Protein 6ZGX (pdb70)

GO terms:
  GO:0004335 galactokinase activity (F, EXP)
  GO:0005829 cytosol (C, TAS)
  GO:0004335 galactokinase activity (F, TAS)
  GO:0033499 galactose catabolic process via UDP-galactose, Leloir pathway (P, TAS)
  GO:0005515 protein binding (F, IPI)
  GO:0005524 ATP binding (F, IDA)
  GO:0005534 galactose binding (F, IDA)
  GO:0005737 cytoplasm (C, IDA)
  GO:0004335 galactokinase activity (F, IDA)
  GO:0070062 extracellular exosome (C, HDA)
  GO:0016020 membrane (C, HDA)
  GO:0006012 galactose metabolic process (P, IMP)

Sequence (1532 aa):
AALRQPQVAELLAEARRA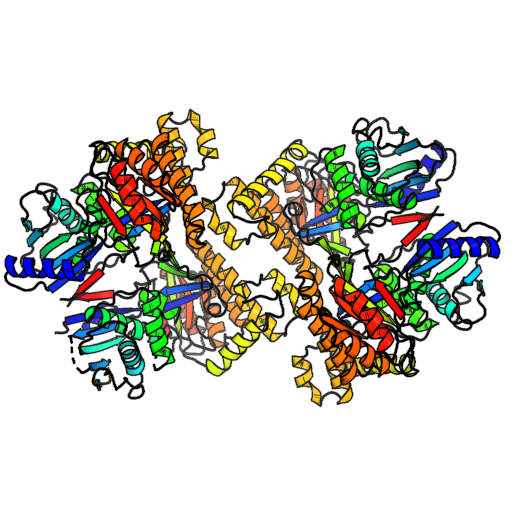FREEFGAEPELAVSAPGRVNLIGEHTDYNQGLVLPMALELMTVLVGSPRKDGLVSLLTTSEGADEPQRLQFPLPTAQRSLEPGTPRWANYVKGVIQYYPAAPLPGFSAVVVSSVPLGGGLSSSASLEVATYTFLQQLCPDSGTIAARAQVCQQAEHSFAGMPCGIMDQFISLMGQKGHALLIDCRSLETSLVPLSDPKLAVLITNSNVRHSLASSEYPVRRRQCEEVARALGAASLREVQLEELEAARDLVSKEGFRRARHVVGEIRRTAQAAAALRRGDYRAFGRLMVESHRSLRDDYEVSCPELDQLVEAALAVPGVYGSRMTGGGFGGCTVTLLEASAAPHAMRHIQEHYGGTATFYLSQAADGAKVLCLAALRQPQVAELLAEARRAFREEFGAEPELAVSAPGRVNLIGEHTDYNQGLVLPMALELMTVLVGSPRKDGLVSLLTTSEGADEPQRLQFPLPTAQRSLEPGTPRWANYVKGVIQYYPAAPLPGFSAVVVSSVPLGGGLSSSASLEVATYTFLQQLCPDSGTIAARAQVCQQAEHSFAGMPCGIMDQFISLMGQKGHALLIDCRSLETSLVPLSDPKLAVLITNSNVRHSLASSEYPVRRRQCEEVARALGAASLREVQLEELEAARDLVSKEGFRRARHVVGEIRRTAQAAAALRRGDYRAFGRLMVESHRSLRDDYEVSCPELDQLVEAALAVPGVYGSRMTGGGFGGCTVTLLEASAAPHAMRHIQEHYGGTATFYLSQAADGAKVLCLPQVAELLAEAEPELAVSAPGRVNLIGEHTDYNQGLVLPMALELMTVLVGSPLVSLLTTQRLQFPLPTAQRSLEPGTPRWANYVKGVIQYYPAAPLPGFSAVVVSSVPLGGGLSSSASLEVATYTFLQQLCPDSGTIAARAQVCQQAEHSFIMDQFISLMGQKGHALLIDCRSLETSLVPLSDPKLAVLITNSNVRHSLASSEYPVRRRQCEEVARALGAASLREVQLEELEAARDLVSKEGFRRARHVVGEIRRTAQAAAALRRGDYRAFGRLMVESHRSLRDDYEVSCPELDQLVEAALAVPGVYGSRMTGGGFGGCTVTLLEASAAPHAMRHIQEHYGGTATFYLSQAADGAKVLCLAALRQPQVAELLAEARRAFREEFGAEPELAVSAPGRVNLIGEHTDYNQGLVLPMALELMTVLVGSPRKDGLVSLLTTSEGADEPQRLQFPLPTAQRSLEPGTPRWANYVKGVIQYYPAAPLPGFSAVVVSSVPLGGGLSSSASLEVATYTFLQQLCPDSGTIAARAQVCQQAEHSFAGMPCGIMDQFISLMGQKGHALLIDCRSLETSLVPLSDPKLAVLITNSNVRHSLASSEYPVRRRQCEEVARALGAASLREVQLEELEAARDLVSKEGFRRARHVVGEIRRTAQAAAALRRGDYRAFGRLMVESHRSLRDDYEVSCPELDQLVEAALAVPGVYGSRMTGGGFGGCTVTLLEASAAPHAMRHIQEHYGGTATFYLSQAADGAKVLCL

InterPro domains:
  IPR000705 Galactokinase [PR00473] (36-54)
  IPR000705 Galactokinase [PR00473] (106-117)
  IPR000705 Galactokinase [PR00473] (124-142)
  IPR000705 Galactokinase [PR00473] (276-290)
  IPR000705 Galactokinase [TIGR00131] (16-375)
  IPR006203 GHMP kinase, ATP-binding, conserved site [PS00627] (133-144)
  IPR006204 GHMP kinase N-terminal domain [PF00288] (108-194)
  IPR006206 Mevalonate/galactokinase [PIRSF000530] (5-390)
  IPR013750 GHMP kinase, C-terminal domain [PF08544] (292-372)
  IPR014721 Small ribosomal subunit protein uS5 domain 2-type fold, subgroup [G3DSA:3.30.230.10] (2-217)
  IPR019539 Galactokinase, N-terminal domain [PF10509] (19-67)
  IPR019741 Galactokinase, conserved site [PS00106] (36-47)
  IPR020568 Ribosomal protein uS5 domain 2-type superfamily [SSF54211] (7-214)
  IPR036554 GHMP kinase, C-terminal domain superfamily [G3DSA:3.30.70.890] (218-382)
  IPR036554 GHMP kinase, C-terminal domain superfamily [SSF55060] (218-390)

Organism: Homo sapiens (NCBI:txid9606)

Nearest PDB structures (foldseek):
  6q8z-assembly1_A  TM=1.002E+00  e=1.277E-83  Homo sapiens
  6q91-assembly2_B  TM=9.942E-01  e=1.027E-79  Homo sapiens
  6q90-assembly3_C  TM=9.888E-01  e=6.904E-79  Homo sapiens
  6q90-assembly2_B  TM=9.934E-01  e=3.060E-78  Homo sapiens
  6zh0-assembly1_A  TM=9.926E-01  e=3.313E-77  Homo sapiens

Structure (mmCIF, N/CA/C/O backbone):
data_6ZGX
#
_entry.id   6ZGX
#
_cell.length_a   73.772
_cell.length_b   114.447
_cell.length_c   120.924
_cell.angle_alpha   90.000
_cell.angle_beta   100.550
_cell.angle_gamma   90.000
#
_symmetry.space_group_name_H-M   'P 1 21 1'
#
loop_
_entity.id
_entity.type
_entity.pdbx_description
1 polymer Galactokinase
2 non-polymer beta-D-galactopyranose
3 non-polymer "2-(1,3-benzoxazol-2-ylamino)spiro[1,6,7,8-tetrahydroquinazoline-4,1'-cyclohexane]-5-one"
4 non-polymer 1-[2-(2-oxidanylidenepyrrolidin-1-yl)ethyl]-3-phenyl-urea
5 water water
#
loop_
_atom_site.group_PDB
_atom_site.id
_atom_site.type_symbol
_atom_site.label_atom_id
_atom_site.label_alt_id
_atom_site.label_comp_id
_atom_site.label_asym_id
_atom_site.label_entity_id
_atom_site.label_seq_id
_atom_site.pdbx_PDB_ins_code
_atom_site.Cartn_x
_atom_site.Cartn_y
_atom_site.Cartn_z
_atom_site.occupancy
_atom_site.B_iso_or_equiv
_atom_site.auth_seq_id
_atom_site.auth_comp_id
_atom_site.auth_asym_id
_atom_site.auth_atom_id
_atom_site.pdbx_PDB_model_num
ATOM 1 N N . ALA A 1 9 ? 6.197 -38.647 -31.077 1.00 49.29 2 ALA A N 1
ATOM 2 C CA . ALA A 1 9 ? 7.017 -38.394 -32.296 1.00 50.80 2 ALA A CA 1
ATOM 3 C C . ALA A 1 9 ? 8.014 -37.264 -32.025 1.00 47.98 2 ALA A C 1
ATOM 4 O O . ALA A 1 9 ? 8.271 -36.882 -30.877 1.00 43.07 2 ALA A O 1
ATOM 6 N N . ALA A 1 10 ? 8.622 -36.785 -33.112 1.00 50.63 3 ALA A N 1
ATOM 7 C CA . ALA A 1 10 ? 9.603 -35.720 -33.031 1.00 56.46 3 ALA A CA 1
ATOM 8 C C . ALA A 1 10 ? 8.936 -34.352 -33.225 1.00 55.11 3 ALA A C 1
ATOM 9 O O . ALA A 1 10 ? 9.630 -33.336 -33.307 1.00 52.32 3 ALA A O 1
ATOM 11 N N . LEU A 1 11 ? 7.595 -34.325 -33.331 1.00 60.03 4 LEU A N 1
ATOM 12 C CA . LEU A 1 11 ? 6.859 -33.091 -33.613 1.00 56.45 4 LEU A CA 1
ATOM 13 C C . LEU A 1 11 ? 6.706 -32.262 -32.338 1.00 53.06 4 LEU A C 1
ATOM 14 O O . LEU A 1 11 ? 6.046 -32.693 -31.392 1.00 49.71 4 LEU A O 1
ATOM 19 N N . ARG A 1 12 ? 7.338 -31.078 -32.306 1.00 53.30 5 ARG A N 1
ATOM 20 C CA . ARG A 1 12 ? 7.186 -30.174 -31.168 1.00 55.95 5 ARG A CA 1
ATOM 21 C C . ARG A 1 12 ? 5.983 -29.270 -31.443 1.00 58.77 5 ARG A C 1
ATOM 22 O O . ARG A 1 12 ? 5.910 -28.637 -32.497 1.00 54.70 5 ARG A O 1
ATOM 24 N N . GLN A 1 13 ? 5.004 -29.291 -30.526 1.00 57.87 6 GLN A N 1
ATOM 25 C CA . GLN A 1 13 ? 3.861 -28.401 -30.608 1.00 58.91 6 GLN A CA 1
ATOM 26 C C . GLN A 1 13 ? 4.195 -27.045 -29.986 1.00 58.91 6 GLN A C 1
ATOM 27 O O . GLN A 1 13 ? 4.988 -26.958 -29.049 1.00 57.56 6 GLN A O 1
ATOM 33 N N . PRO A 1 14 ? 3.564 -25.940 -30.455 1.00 61.06 7 PRO A N 1
ATOM 34 C CA . PRO A 1 14 ? 3.907 -24.598 -29.983 1.00 52.25 7 PRO A CA 1
ATOM 35 C C . PRO A 1 14 ? 3.688 -24.315 -28.504 1.00 50.13 7 PRO A C 1
ATOM 36 O O . PRO A 1 14 ? 4.492 -23.611 -27.905 1.00 50.13 7 PRO A O 1
ATOM 40 N N . GLN A 1 15 ? 2.574 -24.796 -27.933 1.00 45.17 8 GLN A N 1
ATOM 41 C CA . GLN A 1 15 ? 2.250 -24.635 -26.519 1.00 45.83 8 GLN A CA 1
ATOM 42 C C . GLN A 1 15 ? 2.228 -23.154 -26.086 1.00 44.05 8 GLN A C 1
ATOM 43 O O . GLN A 1 15 ? 2.776 -22.783 -25.056 1.00 39.37 8 GLN A O 1
ATOM 45 N N . VAL A 1 16 ? 1.581 -22.299 -26.880 1.00 41.62 9 VAL A N 1
ATOM 46 C CA . VAL A 1 16 ? 1.715 -20.858 -26.713 1.00 39.30 9 VAL A CA 1
ATOM 47 C C . VAL A 1 16 ? 1.154 -20.426 -25.357 1.00 38.25 9 VAL A C 1
ATOM 48 O O . VAL A 1 16 ? 1.792 -19.683 -24.599 1.00 40.57 9 VAL A O 1
ATOM 52 N N . ALA A 1 17 ? -0.060 -20.888 -25.045 1.00 37.62 10 ALA A N 1
ATOM 53 C CA . ALA A 1 17 ? -0.737 -20.485 -23.815 1.00 39.95 10 ALA A CA 1
ATOM 54 C C . ALA A 1 17 ? 0.141 -20.848 -22.612 1.00 42.85 10 ALA A C 1
ATOM 55 O O . ALA A 1 17 ? 0.251 -20.084 -21.644 1.00 46.24 10 ALA A O 1
ATOM 57 N N . GLU A 1 18 ? 0.791 -22.011 -22.714 1.00 44.97 11 GLU A N 1
ATOM 58 C CA . GLU A 1 18 ? 1.609 -22.581 -21.655 1.00 52.07 11 GLU A CA 1
ATOM 59 C C . GLU A 1 18 ? 2.863 -21.736 -21.434 1.00 45.29 11 GLU A C 1
ATOM 60 O O . GLU A 1 18 ? 3.272 -21.557 -20.294 1.00 50.90 11 GLU A O 1
ATOM 66 N N . LEU A 1 19 ? 3.477 -21.244 -22.520 1.00 38.99 12 LEU A N 1
ATOM 67 C CA . LEU A 1 19 ? 4.667 -20.414 -22.458 1.00 35.85 12 LEU A CA 1
ATOM 68 C C . LEU A 1 19 ? 4.389 -19.157 -21.636 1.00 34.18 12 LEU A C 1
ATOM 69 O O . LEU A 1 19 ? 5.172 -18.786 -20.760 1.00 35.09 12 LEU A O 1
ATOM 74 N N . LEU A 1 20 ? 3.265 -18.502 -21.943 1.00 34.48 13 LEU A N 1
ATOM 75 C CA . LEU A 1 20 ? 2.856 -17.279 -21.271 1.00 34.77 13 LEU A CA 1
ATOM 76 C C . LEU A 1 20 ? 2.606 -17.550 -19.785 1.00 34.37 13 LEU A C 1
ATOM 77 O O . LEU A 1 20 ? 3.026 -16.774 -18.918 1.00 35.73 13 LEU A O 1
ATOM 82 N N . ALA A 1 21 ? 1.875 -18.639 -19.518 1.00 35.26 14 ALA A N 1
ATOM 83 C CA . ALA A 1 21 ? 1.573 -19.070 -18.160 1.00 39.67 14 ALA A CA 1
ATOM 84 C C . ALA A 1 21 ? 2.862 -19.327 -17.381 1.00 36.64 14 ALA A C 1
ATOM 85 O O . ALA A 1 21 ? 2.974 -18.881 -16.237 1.00 36.43 14 ALA A O 1
ATOM 87 N N . GLU A 1 22 ? 3.819 -20.032 -18.004 1.00 38.08 15 GLU A N 1
ATOM 88 C CA . GLU A 1 22 ? 5.114 -20.301 -17.401 1.00 37.49 15 GLU A CA 1
ATOM 89 C C . GLU A 1 22 ? 5.791 -18.989 -17.030 1.00 38.87 15 GLU A C 1
ATOM 90 O O . GLU A 1 22 ? 6.304 -18.864 -15.916 1.00 42.34 15 GLU A O 1
ATOM 96 N N . ALA A 1 23 ? 5.778 -18.015 -17.958 1.00 35.68 16 ALA A N 1
ATOM 97 C CA . ALA A 1 23 ? 6.464 -16.755 -17.728 1.00 31.52 16 ALA A CA 1
ATOM 98 C C . ALA A 1 23 ? 5.848 -16.023 -16.536 1.00 31.28 16 ALA A C 1
ATOM 99 O O . ALA A 1 23 ? 6.582 -15.444 -15.727 1.00 31.69 16 ALA A O 1
ATOM 101 N N . ARG A 1 24 ? 4.507 -16.067 -16.443 1.00 30.68 17 ARG A N 1
ATOM 102 C CA . ARG A 1 24 ? 3.785 -15.320 -15.417 1.00 34.27 17 ARG A CA 1
ATOM 103 C C . ARG A 1 24 ? 4.077 -15.874 -14.019 1.00 33.45 17 ARG A C 1
ATOM 104 O O . ARG A 1 24 ? 4.323 -15.116 -13.070 1.00 32.57 17 ARG A O 1
ATOM 112 N N . ARG A 1 25 ? 4.084 -17.207 -13.920 1.00 37.11 18 ARG A N 1
ATOM 113 C CA . ARG A 1 25 ? 4.321 -17.917 -12.668 1.00 36.58 18 ARG A CA 1
ATOM 114 C C . ARG A 1 25 ? 5.753 -17.658 -12.191 1.00 37.34 18 ARG A C 1
ATOM 115 O O . ARG A 1 25 ? 5.992 -17.412 -11.013 1.00 40.27 18 ARG A O 1
ATOM 117 N N . ALA A 1 26 ? 6.711 -17.709 -13.113 1.00 33.55 19 ALA A N 1
ATOM 118 C CA . ALA A 1 26 ? 8.103 -17.503 -12.757 1.00 31.29 19 ALA A CA 1
ATOM 119 C C . ALA A 1 26 ? 8.300 -16.066 -12.293 1.00 32.24 19 ALA A C 1
ATOM 120 O O . ALA A 1 26 ? 9.053 -15.839 -11.346 1.00 30.67 19 ALA A O 1
ATOM 122 N N . PHE A 1 27 ? 7.618 -15.105 -12.953 1.00 29.76 20 PHE A N 1
ATOM 123 C CA . PHE A 1 27 ? 7.755 -13.707 -12.563 1.00 29.78 20 PHE A CA 1
ATOM 124 C C . PHE A 1 27 ? 7.280 -13.488 -11.124 1.00 28.90 20 PHE A C 1
ATOM 125 O O . PHE A 1 27 ? 7.971 -12.811 -10.354 1.00 30.02 20 PHE A O 1
ATOM 133 N N . ARG A 1 28 ? 6.089 -14.029 -10.797 1.00 32.30 21 ARG A N 1
ATOM 134 C CA . ARG A 1 28 ? 5.484 -13.826 -9.485 1.00 33.89 21 ARG A CA 1
ATOM 135 C C . ARG A 1 28 ? 6.388 -14.434 -8.410 1.00 34.67 21 ARG A C 1
ATOM 136 O O . ARG A 1 28 ? 6.660 -13.785 -7.405 1.00 33.54 21 ARG A O 1
ATOM 138 N N . GLU A 1 29 ? 6.878 -15.659 -8.654 1.00 33.55 22 GLU A N 1
ATOM 139 C CA . GLU A 1 29 ? 7.780 -16.330 -7.729 1.00 33.31 22 GLU A CA 1
ATOM 140 C C . GLU A 1 29 ? 9.087 -15.543 -7.589 1.00 35.43 22 GLU A C 1
ATOM 141 O O . GLU A 1 29 ? 9.564 -15.353 -6.466 1.00 34.38 22 GLU A O 1
ATOM 143 N N . GLU A 1 30 ? 9.630 -15.023 -8.704 1.00 32.57 23 GLU A N 1
ATOM 144 C CA . GLU A 1 30 ? 10.928 -14.347 -8.682 1.00 31.07 23 GLU A CA 1
ATOM 145 C C . GLU A 1 30 ? 10.860 -12.967 -8.024 1.00 33.56 23 GLU A C 1
ATOM 146 O O . GLU A 1 30 ? 11.770 -12.597 -7.276 1.00 33.53 23 GLU A O 1
ATOM 152 N N . PHE A 1 31 ? 9.810 -12.181 -8.325 1.00 31.08 24 PHE A N 1
ATOM 153 C CA . PHE A 1 31 ? 9.829 -10.767 -7.967 1.00 35.44 24 PHE A CA 1
ATOM 154 C C . PHE A 1 31 ? 8.830 -10.423 -6.862 1.00 33.70 24 PHE A C 1
ATOM 155 O O . PHE A 1 31 ? 8.844 -9.301 -6.348 1.00 35.61 24 PHE A O 1
ATOM 163 N N . GLY A 1 32 ? 7.957 -11.381 -6.535 1.00 35.08 25 GLY A N 1
ATOM 164 C CA . GLY A 1 32 ? 7.034 -11.231 -5.417 1.00 36.79 25 GLY A CA 1
ATOM 165 C C . GLY A 1 32 ? 5.770 -10.441 -5.746 1.00 36.97 25 GLY A C 1
ATOM 166 O O . GLY A 1 32 ? 5.036 -10.078 -4.832 1.00 33.59 25 GLY A O 1
ATOM 167 N N . ALA A 1 33 ? 5.507 -10.201 -7.041 1.00 38.56 26 ALA A N 1
ATOM 168 C CA . ALA A 1 33 ? 4.245 -9.616 -7.484 1.00 38.89 26 ALA A CA 1
ATOM 169 C C . ALA A 1 33 ? 3.938 -10.021 -8.928 1.00 38.25 26 ALA A C 1
ATOM 170 O O . ALA A 1 33 ? 4.786 -10.586 -9.607 1.00 34.78 26 ALA A O 1
ATOM 172 N N . GLU A 1 34 ? 2.697 -9.781 -9.357 1.00 37.37 27 GLU A N 1
ATOM 173 C CA . GLU A 1 34 ? 2.251 -10.066 -10.709 1.00 38.47 27 GLU A CA 1
ATOM 174 C C . GLU A 1 34 ? 2.901 -9.082 -11.684 1.00 36.46 27 GLU A C 1
ATOM 175 O O . GLU A 1 34 ? 3.093 -7.915 -11.348 1.00 33.49 27 GLU A O 1
ATOM 181 N N . PRO A 1 35 ? 3.297 -9.538 -12.901 1.00 34.28 28 PRO A N 1
ATOM 182 C CA . PRO A 1 35 ? 3.825 -8.639 -13.922 1.00 33.84 28 PRO A CA 1
ATOM 183 C C . PRO A 1 35 ? 2.683 -7.796 -14.490 1.00 34.19 28 PRO A C 1
ATOM 184 O O . PRO A 1 35 ? 1.535 -8.234 -14.536 1.00 34.69 28 PRO A O 1
ATOM 188 N N . GLU A 1 36 ? 3.029 -6.588 -14.937 1.00 35.84 29 GLU A N 1
ATOM 189 C CA . GLU A 1 36 ? 2.079 -5.609 -15.445 1.00 38.52 29 GLU A CA 1
ATOM 190 C C . GLU A 1 36 ? 1.862 -5.773 -16.952 1.00 38.97 29 GLU A C 1
ATOM 191 O O . GLU A 1 36 ? 0.817 -5.354 -17.454 1.00 40.41 29 GLU A O 1
ATOM 197 N N . LEU A 1 37 ? 2.828 -6.378 -17.671 1.00 31.90 30 LEU A N 1
ATOM 198 C CA . LEU A 1 37 ? 2.585 -6.612 -19.088 1.00 34.01 30 LEU A CA 1
ATOM 199 C C . LEU A 1 37 ? 3.331 -7.815 -19.649 1.00 32.41 30 LEU A C 1
ATOM 200 O O . LEU A 1 37 ? 4.274 -8.333 -19.047 1.00 31.00 30 LEU A O 1
ATOM 205 N N . ALA A 1 38 ? 2.819 -8.267 -20.804 1.00 29.65 31 ALA A N 1
ATOM 206 C CA . ALA A 1 38 ? 3.412 -9.324 -21.603 1.00 29.40 31 ALA A CA 1
ATOM 207 C C . ALA A 1 38 ? 3.637 -8.824 -23.031 1.00 27.94 31 ALA A C 1
ATOM 208 O O . ALA A 1 38 ? 2.789 -8.116 -23.587 1.00 26.75 31 ALA A O 1
ATOM 210 N N . VAL A 1 39 ? 4.775 -9.214 -23.621 1.00 26.78 32 VAL A N 1
ATOM 211 C CA . VAL A 1 39 ? 4.984 -9.074 -25.060 1.00 24.86 32 VAL A CA 1
ATOM 212 C C . VAL A 1 39 ? 5.474 -10.406 -25.624 1.00 25.67 32 VAL A C 1
ATOM 213 O O . VAL A 1 39 ? 5.963 -11.254 -24.877 1.00 25.40 32 VAL A O 1
ATOM 217 N N . SER A 1 40 ? 5.356 -10.565 -26.947 1.00 24.38 33 SER A N 1
ATOM 218 C CA . SER A 1 40 ? 6.007 -11.670 -27.626 1.00 24.12 33 SER A CA 1
ATOM 219 C C . SER A 1 40 ? 6.530 -11.182 -28.972 1.00 25.38 33 SER A C 1
ATOM 220 O O . SER A 1 40 ? 6.043 -10.189 -29.504 1.00 24.19 33 SER A O 1
ATOM 223 N N . ALA A 1 41 ? 7.549 -11.876 -29.489 1.00 22.52 34 ALA A N 1
ATOM 224 C CA . ALA A 1 41 ? 8.017 -11.724 -30.852 1.00 23.90 34 ALA A CA 1
ATOM 225 C C . ALA A 1 41 ? 8.421 -13.111 -31.335 1.00 24.63 34 ALA A C 1
ATOM 226 O O . ALA A 1 41 ? 8.973 -13.897 -30.556 1.00 25.04 34 ALA A O 1
ATOM 228 N N . PRO A 1 42 ? 8.075 -13.481 -32.587 1.00 25.36 35 PRO A N 1
ATOM 229 C CA . PRO A 1 42 ? 8.285 -14.851 -33.062 1.00 23.34 35 PRO A CA 1
ATOM 230 C C . PRO A 1 42 ? 9.674 -15.060 -33.642 1.00 22.26 35 PRO A C 1
ATOM 231 O O . PRO A 1 42 ? 10.376 -14.112 -34.003 1.00 24.84 35 PRO A O 1
ATOM 235 N N . GLY A 1 43 ? 10.060 -16.343 -33.716 1.00 26.07 36 GLY A N 1
ATOM 236 C CA . GLY A 1 43 ? 11.114 -16.749 -34.625 1.00 23.09 36 GLY A CA 1
ATOM 237 C C . GLY A 1 43 ? 10.559 -16.785 -36.048 1.00 25.01 36 GLY A C 1
ATOM 238 O O . GLY A 1 43 ? 9.413 -16.398 -36.288 1.00 25.45 36 GLY A O 1
ATOM 239 N N . ARG A 1 44 ? 11.380 -17.257 -36.982 1.00 25.83 37 ARG A N 1
ATOM 240 C CA . ARG A 1 44 ? 11.010 -17.200 -38.387 1.00 28.16 37 ARG A CA 1
ATOM 241 C C . ARG A 1 44 ? 11.626 -18.371 -39.159 1.00 34.05 37 ARG A C 1
ATOM 242 O O . ARG A 1 44 ? 12.656 -18.910 -38.762 1.00 30.39 37 ARG A O 1
ATOM 250 N N . VAL A 1 45 ? 10.993 -18.705 -40.289 1.00 33.03 38 VAL A N 1
ATOM 251 C CA . VAL A 1 45 ? 11.598 -19.520 -41.333 1.00 33.61 38 VAL A CA 1
ATOM 252 C C . VAL A 1 45 ? 11.664 -18.684 -42.612 1.00 35.52 38 VAL A C 1
ATOM 253 O O . VAL A 1 45 ? 10.736 -17.938 -42.909 1.00 35.98 38 VAL A O 1
ATOM 257 N N . ASN A 1 46 ? 12.783 -18.756 -43.333 1.00 32.91 39 ASN A N 1
ATOM 258 C CA . ASN A 1 46 ? 12.911 -18.045 -44.599 1.00 36.85 39 ASN A CA 1
ATOM 259 C C . ASN A 1 46 ? 12.507 -19.014 -45.704 1.00 42.88 39 ASN A C 1
ATOM 260 O O . ASN A 1 46 ? 13.125 -20.067 -45.833 1.00 42.58 39 ASN A O 1
ATOM 265 N N . LEU A 1 47 ? 11.450 -18.698 -46.462 1.00 40.44 40 LEU A N 1
ATOM 266 C CA . LEU A 1 47 ? 10.955 -19.646 -47.454 1.00 41.31 40 LEU A CA 1
ATOM 267 C C . LEU A 1 47 ? 11.945 -19.728 -48.619 1.00 36.45 40 LEU A C 1
ATOM 268 O O . LEU A 1 47 ? 12.213 -20.812 -49.133 1.00 40.61 40 LEU A O 1
ATOM 273 N N . ILE A 1 48 ? 12.513 -18.576 -48.992 1.00 36.10 41 ILE A N 1
ATOM 274 C CA . ILE A 1 48 ? 13.505 -18.463 -50.047 1.00 37.27 41 ILE A CA 1
ATOM 275 C C . ILE A 1 48 ? 14.081 -17.059 -50.017 1.00 35.55 41 ILE A C 1
ATOM 276 O O . ILE A 1 48 ? 13.447 -16.148 -49.480 1.00 35.34 41 ILE A O 1
ATOM 281 N N . GLY A 1 49 ? 15.271 -16.881 -50.597 1.00 31.41 42 GLY A N 1
ATOM 282 C CA . GLY A 1 49 ? 15.960 -15.603 -50.577 1.00 32.06 42 GLY A CA 1
ATOM 283 C C . GLY A 1 49 ? 17.045 -15.623 -49.506 1.00 41.84 42 GLY A C 1
ATOM 284 O O . GLY A 1 49 ? 17.022 -14.827 -48.561 1.00 39.06 42 GLY A O 1
ATOM 285 N N . GLU A 1 50 ? 17.990 -16.565 -49.659 1.00 42.78 43 GLU A N 1
ATOM 286 C CA . GLU A 1 50 ? 19.003 -16.797 -48.634 1.00 41.28 43 GLU A CA 1
ATOM 287 C C . GLU A 1 50 ? 20.283 -16.051 -48.987 1.00 43.80 43 GLU A C 1
ATOM 288 O O . GLU A 1 50 ? 20.729 -16.074 -50.135 1.00 45.49 43 GLU A O 1
ATOM 294 N N . HIS A 1 51 ? 20.872 -15.391 -47.979 1.00 38.15 44 HIS A N 1
ATOM 295 C CA . HIS A 1 51 ? 22.089 -14.610 -48.118 1.00 39.94 44 HIS A CA 1
ATOM 296 C C . HIS A 1 51 ? 21.903 -13.476 -49.127 1.00 43.65 44 HIS A C 1
ATOM 297 O O . HIS A 1 51 ? 22.855 -13.075 -49.803 1.00 42.56 44 HIS A O 1
ATOM 304 N N . THR A 1 52 ? 20.675 -12.934 -49.179 1.00 44.81 45 THR A N 1
ATOM 305 C CA . THR A 1 52 ? 20.371 -11.798 -50.046 1.00 39.34 45 THR A CA 1
ATOM 306 C C . THR A 1 52 ? 20.170 -10.488 -49.270 1.00 41.24 45 THR A C 1
ATOM 307 O O . THR A 1 52 ? 20.418 -9.402 -49.809 1.00 37.74 45 THR A O 1
ATOM 311 N N . ASP A 1 53 ? 19.738 -10.585 -48.000 1.00 36.65 46 ASP A N 1
ATOM 312 C CA . ASP A 1 53 ? 19.340 -9.398 -47.249 1.00 33.59 46 ASP A CA 1
ATOM 313 C C . ASP A 1 53 ? 20.483 -8.388 -47.152 1.00 37.12 46 ASP A C 1
ATOM 314 O O . ASP A 1 53 ? 20.255 -7.199 -47.383 1.00 35.20 46 ASP A O 1
ATOM 319 N N . TYR A 1 54 ? 21.712 -8.848 -46.843 1.00 36.98 47 TYR A N 1
ATOM 320 C CA . TYR A 1 54 ? 22.839 -7.938 -46.684 1.00 36.54 47 TYR A CA 1
ATOM 321 C C . TYR A 1 54 ? 23.411 -7.515 -48.034 1.00 39.12 47 TYR A C 1
ATOM 322 O O . TYR A 1 54 ? 24.347 -6.721 -48.075 1.00 40.45 47 TYR A O 1
ATOM 331 N N . ASN A 1 55 ? 22.815 -8.017 -49.121 1.00 41.64 48 ASN A N 1
ATOM 332 C CA . ASN A 1 55 ? 23.173 -7.635 -50.485 1.00 46.66 48 ASN A CA 1
ATOM 333 C C . ASN A 1 55 ? 22.093 -6.726 -51.090 1.00 49.55 48 ASN A C 1
ATOM 334 O O . ASN A 1 55 ? 22.019 -6.578 -52.304 1.00 49.95 48 ASN A O 1
ATOM 339 N N . GLN A 1 56 ? 21.241 -6.146 -50.234 1.00 50.00 49 GLN A N 1
ATOM 340 C CA . GLN A 1 56 ? 20.123 -5.290 -50.616 1.00 44.49 49 GLN A CA 1
ATOM 341 C C . GLN A 1 56 ? 19.154 -6.034 -51.534 1.00 40.90 49 GLN A C 1
ATOM 342 O O . GLN A 1 56 ? 18.580 -5.437 -52.448 1.00 49.29 49 GLN A O 1
ATOM 348 N N . GLY A 1 57 ? 18.955 -7.331 -51.267 1.00 40.58 50 GLY A N 1
ATOM 349 C CA . GLY A 1 57 ? 18.186 -8.223 -52.119 1.00 36.34 50 GLY A CA 1
ATOM 350 C C . GLY A 1 57 ? 16.723 -8.338 -51.697 1.00 40.10 50 GLY A C 1
ATOM 351 O O . GLY A 1 57 ? 16.173 -7.413 -51.095 1.00 42.97 50 GLY A O 1
ATOM 352 N N . LEU A 1 58 ? 16.118 -9.484 -52.035 1.00 37.02 51 LEU A N 1
ATOM 353 C CA . LEU A 1 58 ? 14.750 -9.824 -51.688 1.00 38.35 51 LEU A CA 1
ATOM 354 C C . LEU A 1 58 ? 14.775 -11.057 -50.799 1.00 41.61 51 LEU A C 1
ATOM 355 O O . LEU A 1 58 ? 15.592 -11.949 -51.032 1.00 39.26 51 LEU A O 1
ATOM 360 N N . VAL A 1 59 ? 13.874 -11.104 -49.798 1.00 32.07 52 VAL A N 1
ATOM 361 C CA . VAL A 1 59 ? 13.743 -12.270 -48.933 1.00 31.55 52 VAL A CA 1
ATOM 362 C C . VAL A 1 59 ? 12.258 -12.561 -48.775 1.00 32.16 52 VAL A C 1
ATOM 363 O O . VAL A 1 59 ? 11.453 -11.637 -48.843 1.00 37.90 52 VAL A O 1
ATOM 367 N N . LEU A 1 60 ? 11.890 -13.820 -48.543 1.00 28.27 53 LEU A N 1
ATOM 368 C CA . LEU A 1 60 ? 10.498 -14.179 -48.353 1.00 29.87 53 LEU A CA 1
ATOM 369 C C . LEU A 1 60 ? 10.346 -15.035 -47.096 1.00 29.15 53 LEU A C 1
ATOM 370 O O . LEU A 1 60 ? 10.047 -16.219 -47.173 1.00 33.51 53 LEU A O 1
ATOM 375 N N . PRO A 1 61 ? 10.544 -14.461 -45.886 1.00 25.82 54 PRO A N 1
ATOM 376 C CA . PRO A 1 61 ? 10.273 -15.191 -44.643 1.00 26.28 54 PRO A CA 1
ATOM 377 C C . PRO A 1 61 ? 8.816 -15.256 -44.202 1.00 28.86 54 PRO A C 1
ATOM 378 O O . PRO A 1 61 ? 7.988 -14.509 -44.707 1.00 28.61 54 PRO A O 1
ATOM 382 N N . MET A 1 62 ? 8.503 -16.158 -43.262 1.00 29.18 55 MET A N 1
ATOM 383 C CA . MET A 1 62 ? 7.262 -16.112 -42.508 1.00 31.22 55 MET A CA 1
ATOM 384 C C . MET A 1 62 ? 7.546 -16.292 -41.009 1.00 32.41 55 MET A C 1
ATOM 385 O O . MET A 1 62 ? 8.489 -16.986 -40.631 1.00 31.69 55 MET A O 1
ATOM 390 N N . ALA A 1 63 ? 6.726 -15.659 -40.162 1.00 31.10 56 ALA A N 1
ATOM 391 C CA . ALA A 1 63 ? 6.879 -15.786 -38.721 1.00 29.85 56 ALA A CA 1
ATOM 392 C C . ALA A 1 63 ? 6.306 -17.116 -38.258 1.00 32.03 56 ALA A C 1
ATOM 393 O O . ALA A 1 63 ? 5.363 -17.629 -38.859 1.00 32.39 56 ALA A O 1
ATOM 395 N N . LEU A 1 64 ? 6.873 -17.655 -37.166 1.00 30.22 57 LEU A N 1
ATOM 396 C CA . LEU A 1 64 ? 6.467 -18.941 -36.607 1.00 32.48 57 LEU A CA 1
ATOM 397 C C . LEU A 1 64 ? 5.687 -18.726 -35.320 1.00 31.74 57 LEU A C 1
ATOM 398 O O . LEU A 1 64 ? 5.774 -17.661 -34.717 1.00 33.89 57 LEU A O 1
ATOM 403 N N . GLU A 1 65 ? 4.965 -19.766 -34.879 1.00 32.59 58 GLU A N 1
ATOM 404 C CA . GLU A 1 65 ? 4.312 -19.763 -33.578 1.00 36.50 58 GLU A CA 1
ATOM 405 C C . GLU A 1 65 ? 5.326 -20.078 -32.470 1.00 35.45 58 GLU A C 1
ATOM 406 O O . GLU A 1 65 ? 4.974 -20.031 -31.289 1.00 31.83 58 GLU A O 1
ATOM 412 N N . LEU A 1 66 ? 6.578 -20.380 -32.841 1.00 30.60 59 LEU A N 1
ATOM 413 C CA . LEU A 1 66 ? 7.662 -20.403 -31.870 1.00 31.93 59 LEU A CA 1
ATOM 414 C C . LEU A 1 66 ? 8.044 -18.955 -31.588 1.00 29.10 59 LEU A C 1
ATOM 415 O O . LEU A 1 66 ? 8.212 -18.174 -32.516 1.00 26.52 59 LEU A O 1
ATOM 420 N N . MET A 1 67 ? 8.167 -18.613 -30.298 1.00 29.40 60 MET A N 1
ATOM 421 C CA . MET A 1 67 ? 8.290 -17.211 -29.949 1.00 29.50 60 MET A CA 1
ATOM 422 C C . MET A 1 67 ? 9.017 -17.047 -28.613 1.00 28.10 60 MET A C 1
ATOM 423 O O . MET A 1 67 ? 9.157 -17.981 -27.825 1.00 27.37 60 MET A O 1
ATOM 428 N N . THR A 1 68 ? 9.487 -15.817 -28.398 1.00 26.21 61 THR A N 1
ATOM 429 C CA . THR A 1 68 ? 10.043 -15.366 -27.135 1.00 25.81 61 THR A CA 1
ATOM 430 C C . THR A 1 68 ? 9.019 -14.439 -26.486 1.00 25.71 61 THR A C 1
ATOM 431 O O . THR A 1 68 ? 8.468 -13.559 -27.157 1.00 21.43 61 THR A O 1
ATOM 435 N N . VAL A 1 69 ? 8.753 -14.675 -25.186 1.00 25.78 62 VAL A N 1
ATOM 436 C CA . VAL A 1 69 ? 7.821 -13.863 -24.414 1.00 26.73 62 VAL A CA 1
ATOM 437 C C . VAL A 1 69 ? 8.600 -13.175 -23.292 1.00 29.12 62 VAL A C 1
ATOM 438 O O . VAL A 1 69 ? 9.410 -13.816 -22.612 1.00 28.81 62 VAL A O 1
ATOM 442 N N . LEU A 1 70 ? 8.398 -11.860 -23.155 1.00 27.63 63 LEU A N 1
ATOM 443 C CA . LEU A 1 70 ? 8.810 -11.125 -21.970 1.00 26.81 63 LEU A CA 1
ATOM 444 C C . LEU A 1 70 ? 7.549 -10.776 -21.194 1.00 30.12 63 LEU A C 1
ATOM 445 O O . LEU A 1 70 ? 6.573 -10.328 -21.786 1.00 28.09 63 LEU A O 1
ATOM 450 N N . VAL A 1 71 ? 7.588 -11.026 -19.881 1.00 28.90 64 VAL A N 1
ATOM 451 C CA . VAL A 1 71 ? 6.582 -10.564 -18.938 1.00 31.82 64 VAL A CA 1
ATOM 452 C C . VAL A 1 71 ? 7.317 -9.733 -17.888 1.00 33.57 64 VAL A C 1
ATOM 453 O O . VAL A 1 71 ? 8.416 -10.099 -17.474 1.00 30.12 64 VAL A O 1
ATOM 457 N N . GLY A 1 72 ? 6.780 -8.559 -17.545 1.00 27.84 65 GLY A N 1
ATOM 458 C CA . GLY A 1 72 ? 7.544 -7.656 -16.690 1.00 30.62 65 GLY A CA 1
ATOM 459 C C . GLY A 1 72 ? 6.762 -6.433 -16.202 1.00 27.85 65 GLY A C 1
ATOM 460 O O . GLY A 1 72 ? 5.575 -6.285 -16.478 1.00 28.03 65 GLY A O 1
ATOM 461 N N . SER A 1 73 ? 7.491 -5.539 -15.526 1.00 29.53 66 SER A N 1
ATOM 462 C CA . SER A 1 73 ? 6.962 -4.372 -14.833 1.00 26.54 66 SER A CA 1
ATOM 463 C C . SER A 1 73 ? 8.044 -3.305 -14.796 1.00 27.83 66 SER A C 1
ATOM 464 O O . SER A 1 73 ? 9.221 -3.623 -14.660 1.00 28.20 66 SER A O 1
ATOM 467 N N . PRO A 1 74 ? 7.684 -2.006 -14.907 1.00 27.36 67 PRO A N 1
ATOM 468 C CA . PRO A 1 74 ? 8.641 -0.917 -14.734 1.00 27.47 67 PRO A CA 1
ATOM 469 C C . PRO A 1 74 ? 9.109 -0.880 -13.280 1.00 30.14 67 PRO A C 1
ATOM 470 O O . PRO A 1 74 ? 8.417 -1.391 -12.405 1.00 28.87 67 PRO A O 1
ATOM 474 N N . ARG A 1 75 ? 10.299 -0.314 -13.053 1.00 31.12 68 ARG A N 1
ATOM 475 C CA . ARG A 1 75 ? 10.840 -0.081 -11.722 1.00 34.85 68 ARG A CA 1
ATOM 476 C C . ARG A 1 75 ? 11.068 1.419 -11.550 1.00 37.24 68 ARG A C 1
ATOM 477 O O . ARG A 1 75 ? 11.057 2.161 -12.540 1.00 35.52 68 ARG A O 1
ATOM 485 N N . LYS A 1 76 ? 11.349 1.836 -10.301 1.00 38.19 69 LYS A N 1
ATOM 486 C CA . LYS A 1 76 ? 11.522 3.244 -9.976 1.00 39.21 69 LYS A CA 1
ATOM 487 C C . LYS A 1 76 ? 12.998 3.580 -9.778 1.00 38.47 69 LYS A C 1
ATOM 488 O O . LYS A 1 76 ? 13.337 4.756 -9.630 1.00 41.34 69 LYS A O 1
ATOM 490 N N . ASP A 1 77 ? 13.868 2.553 -9.810 1.00 34.47 70 ASP A N 1
ATOM 491 C CA . ASP A 1 77 ? 15.240 2.705 -9.337 1.00 33.99 70 ASP A CA 1
ATOM 492 C C . ASP A 1 77 ? 16.267 2.726 -10.467 1.00 33.22 70 ASP A C 1
ATOM 493 O O . ASP A 1 77 ? 17.463 2.693 -10.194 1.00 35.95 70 ASP A O 1
ATOM 498 N N . GLY A 1 78 ? 15.809 2.718 -11.731 1.00 35.94 71 GLY A N 1
ATOM 499 C CA . GLY A 1 78 ? 16.712 2.868 -12.865 1.00 34.31 71 GLY A CA 1
ATOM 500 C C . GLY A 1 78 ? 17.590 1.638 -13.124 1.00 38.55 71 GLY A C 1
ATOM 501 O O . GLY A 1 78 ? 18.622 1.739 -13.797 1.00 39.06 71 GLY A O 1
ATOM 502 N N . LEU A 1 79 ? 17.195 0.484 -12.562 1.00 34.20 72 LEU A N 1
ATOM 503 C CA . LEU A 1 79 ? 17.971 -0.714 -12.818 1.00 32.42 72 LEU A CA 1
ATOM 504 C C . LEU A 1 79 ? 17.125 -1.770 -13.536 1.00 29.34 72 LEU A C 1
ATOM 505 O O . LEU A 1 79 ? 15.886 -1.725 -13.541 1.00 26.53 72 LEU A O 1
ATOM 510 N N . VAL A 1 80 ? 17.818 -2.664 -14.255 1.00 27.34 73 VAL A N 1
ATOM 511 C CA . VAL A 1 80 ? 17.180 -3.722 -15.020 1.00 25.94 73 VAL A CA 1
ATOM 512 C C . VAL A 1 80 ? 17.471 -5.064 -14.350 1.00 24.73 73 VAL A C 1
ATOM 513 O O . VAL A 1 80 ? 18.624 -5.406 -14.138 1.00 25.60 73 VAL A O 1
ATOM 517 N N . SER A 1 81 ? 16.412 -5.829 -14.073 1.00 25.39 74 SER A N 1
ATOM 518 C CA . SER A 1 81 ? 16.547 -7.129 -13.440 1.00 26.22 74 SER A CA 1
ATOM 519 C C . SER A 1 81 ? 15.863 -8.215 -14.272 1.00 25.74 74 SER A C 1
ATOM 520 O O . SER A 1 81 ? 14.647 -8.177 -14.443 1.00 26.78 74 SER A O 1
ATOM 523 N N . LEU A 1 82 ? 16.656 -9.199 -14.731 1.00 26.04 75 LEU A N 1
ATOM 524 C CA . LEU A 1 82 ? 16.174 -10.220 -15.653 1.00 25.66 75 LEU A CA 1
ATOM 525 C C . LEU A 1 82 ? 16.328 -11.608 -15.047 1.00 26.51 75 LEU A C 1
ATOM 526 O O . LEU A 1 82 ? 17.313 -11.878 -14.361 1.00 26.72 75 LEU A O 1
ATOM 531 N N . LEU A 1 83 ? 15.375 -12.480 -15.404 1.00 27.40 76 LEU A N 1
ATOM 532 C CA . LEU A 1 83 ? 15.475 -13.927 -15.247 1.00 27.70 76 LEU A CA 1
ATOM 533 C C . LEU A 1 83 ? 15.026 -14.562 -16.562 1.00 27.43 76 LEU A C 1
ATOM 534 O O . LEU A 1 83 ? 14.021 -14.137 -17.133 1.00 28.22 76 LEU A O 1
ATOM 539 N N . THR A 1 84 ? 15.788 -15.557 -17.039 1.00 27.46 77 THR A N 1
ATOM 540 C CA . THR A 1 84 ? 15.344 -16.418 -18.130 1.00 29.05 77 THR A CA 1
ATOM 541 C C . THR A 1 84 ? 15.150 -17.837 -17.601 1.00 34.79 77 THR A C 1
ATOM 542 O O . THR A 1 84 ? 15.899 -18.273 -16.726 1.00 36.49 77 THR A O 1
ATOM 546 N N . THR A 1 85 ? 14.120 -18.515 -18.109 1.00 34.62 78 THR A N 1
ATOM 547 C CA . THR A 1 85 ? 13.865 -19.905 -17.752 1.00 40.92 78 THR A CA 1
ATOM 548 C C . THR A 1 85 ? 14.181 -20.807 -18.938 1.00 42.66 78 THR A C 1
ATOM 549 O O . THR A 1 85 ? 13.936 -22.008 -18.870 1.00 56.43 78 THR A O 1
ATOM 553 N N . SER A 1 86 ? 14.748 -20.243 -20.008 1.00 42.07 79 SER A N 1
ATOM 554 C CA . SER A 1 86 ? 15.083 -21.048 -21.172 1.00 51.43 79 SER A CA 1
ATOM 555 C C . SER A 1 86 ? 16.188 -22.051 -20.828 1.00 53.83 79 SER A C 1
ATOM 556 O O . SER A 1 86 ? 17.320 -21.640 -20.560 1.00 57.86 79 SER A O 1
ATOM 559 N N . GLU A 1 87 ? 15.835 -23.352 -20.774 1.00 59.00 80 GLU A N 1
ATOM 560 C CA . GLU A 1 87 ? 16.831 -24.415 -20.815 1.00 56.07 80 GLU A CA 1
ATOM 561 C C . GLU A 1 87 ? 17.598 -24.199 -22.121 1.00 55.69 80 GLU A C 1
ATOM 562 O O . GLU A 1 87 ? 16.994 -24.009 -23.17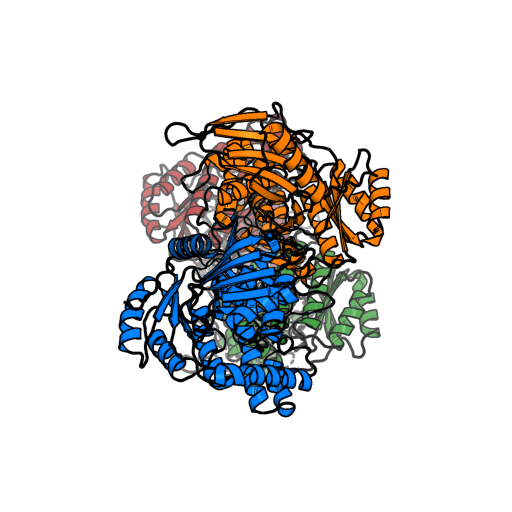7 1.00 60.73 80 GLU A O 1
ATOM 564 N N . GLY A 1 88 ? 18.923 -24.102 -22.023 1.00 50.25 81 GLY A N 1
ATOM 565 C CA . GLY A 1 88 ? 19.732 -23.774 -23.186 1.00 41.18 81 GLY A CA 1
ATOM 566 C C . GLY A 1 88 ? 20.474 -22.459 -22.999 1.00 39.17 81 GLY A C 1
ATOM 567 O O . GLY A 1 88 ? 21.589 -22.298 -23.494 1.00 37.85 81 GLY A O 1
ATOM 568 N N . ALA A 1 89 ? 19.848 -21.521 -22.275 1.00 37.90 82 ALA A N 1
ATOM 569 C CA . ALA A 1 89 ? 20.500 -20.255 -21.956 1.00 35.70 82 ALA A CA 1
ATOM 570 C C . ALA A 1 89 ? 21.765 -20.534 -21.137 1.00 34.96 82 ALA A C 1
ATOM 571 O O . ALA A 1 89 ? 21.767 -21.444 -20.319 1.00 36.96 82 ALA A O 1
ATOM 573 N N . ASP A 1 90 ? 22.833 -19.757 -21.348 1.00 33.81 83 ASP A N 1
ATOM 574 C CA . ASP A 1 90 ? 24.051 -19.916 -20.556 1.00 37.07 83 ASP A CA 1
ATOM 575 C C . ASP A 1 90 ? 23.870 -19.338 -19.142 1.00 38.94 83 ASP A C 1
ATOM 576 O O . ASP A 1 90 ? 22.983 -18.515 -18.898 1.00 34.56 83 ASP A O 1
ATOM 581 N N . GLU A 1 91 ? 24.729 -19.786 -18.217 1.00 37.87 84 GLU A N 1
ATOM 582 C CA . GLU A 1 91 ? 24.687 -19.403 -16.816 1.00 36.63 84 GLU A CA 1
ATOM 583 C C . GLU A 1 91 ? 25.339 -18.031 -16.628 1.00 33.11 84 GLU A C 1
ATOM 584 O O . GLU A 1 91 ? 26.257 -17.669 -17.361 1.00 33.60 84 GLU A O 1
ATOM 586 N N . PRO A 1 92 ? 24.889 -17.195 -15.657 1.00 30.18 85 PRO A N 1
ATOM 587 C CA . PRO A 1 92 ? 23.704 -17.463 -14.840 1.00 30.04 85 PRO A CA 1
ATOM 588 C C . PRO A 1 92 ? 22.396 -17.148 -15.563 1.00 31.10 85 PRO A C 1
ATOM 589 O O . PRO A 1 92 ? 22.394 -16.436 -16.564 1.00 34.29 85 PRO A O 1
ATOM 593 N N . GLN A 1 93 ? 21.276 -17.623 -15.014 1.00 29.15 86 GLN A N 1
ATOM 594 C CA . GLN A 1 93 ? 19.974 -17.401 -15.624 1.00 32.14 86 GLN A CA 1
ATOM 595 C C . GLN A 1 93 ? 19.380 -16.063 -15.171 1.00 30.70 86 GLN A C 1
ATOM 596 O O . GLN A 1 93 ? 18.252 -15.710 -15.535 1.00 27.22 86 GLN A O 1
ATOM 602 N N . ARG A 1 94 ? 20.163 -15.292 -14.400 1.00 28.48 87 ARG A N 1
ATOM 603 C CA . ARG A 1 94 ? 19.738 -13.987 -13.912 1.00 27.92 87 ARG A CA 1
ATOM 604 C C . ARG A 1 94 ? 20.840 -12.974 -14.167 1.00 28.56 87 ARG A C 1
ATOM 605 O O . ARG A 1 94 ? 22.014 -13.334 -14.126 1.00 29.17 87 ARG A O 1
ATOM 613 N N . LEU A 1 95 ? 20.441 -11.722 -14.432 1.00 28.40 88 LEU A N 1
ATOM 614 C CA . LEU A 1 95 ? 21.387 -10.611 -14.522 1.00 29.02 88 LEU A CA 1
ATOM 615 C C . LEU A 1 95 ? 20.674 -9.316 -14.135 1.00 28.89 88 LEU A C 1
ATOM 616 O O . LEU A 1 95 ? 19.498 -9.120 -14.448 1.00 28.22 88 LEU A O 1
ATOM 621 N N . GLN A 1 96 ? 21.409 -8.429 -13.455 1.00 26.04 89 GLN A N 1
ATOM 622 C CA . GLN A 1 96 ? 20.916 -7.100 -13.147 1.00 27.73 89 GLN A CA 1
ATOM 623 C C . GLN A 1 96 ? 22.013 -6.117 -13.516 1.00 27.85 89 GLN A C 1
ATOM 624 O O . GLN A 1 96 ? 23.199 -6.408 -13.382 1.00 31.30 89 GLN A O 1
ATOM 630 N N . PHE A 1 97 ? 21.584 -4.957 -14.002 1.00 27.06 90 PHE A N 1
ATOM 631 C CA . PHE A 1 97 ? 22.508 -3.903 -14.393 1.00 28.44 90 PHE A CA 1
ATOM 632 C C . PHE A 1 97 ? 21.756 -2.587 -14.314 1.00 26.74 90 PHE A C 1
ATOM 633 O O . PHE A 1 97 ? 20.531 -2.579 -14.467 1.00 27.39 90 PHE A O 1
ATOM 641 N N . PRO A 1 98 ? 22.449 -1.458 -14.065 1.00 29.42 91 PRO A N 1
ATOM 642 C CA . PRO A 1 98 ? 21.798 -0.150 -14.162 1.00 33.48 91 PRO A CA 1
ATOM 643 C C . PRO A 1 98 ? 21.559 0.180 -15.640 1.00 34.78 91 PRO A C 1
ATOM 644 O O . PRO A 1 98 ? 22.315 -0.278 -16.510 1.00 31.77 91 PRO A O 1
ATOM 648 N N . LEU A 1 99 ? 20.515 0.980 -15.917 1.00 34.01 92 LEU A N 1
ATOM 649 C CA . LEU A 1 99 ? 20.287 1.516 -17.253 1.00 34.65 92 LEU A CA 1
ATOM 650 C C . LEU A 1 99 ? 21.558 2.223 -17.709 1.00 35.92 92 LEU A C 1
ATOM 651 O O . LEU A 1 99 ? 22.270 2.824 -16.898 1.00 34.32 92 LEU A O 1
ATOM 656 N N . PRO A 1 100 ? 21.890 2.201 -19.023 1.00 36.15 93 PRO A N 1
ATOM 657 C CA . PRO A 1 100 ? 23.006 2.992 -19.527 1.00 37.66 93 PRO A CA 1
ATOM 658 C C . PRO A 1 100 ? 22.692 4.481 -19.357 1.00 39.50 93 PRO A C 1
ATOM 659 O O . PRO A 1 100 ? 21.527 4.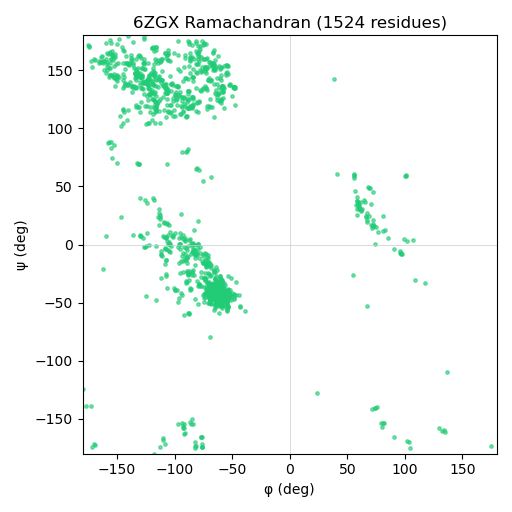889 -19.326 1.00 41.44 93 PRO A O 1
ATOM 663 N N . THR A 1 101 ? 23.754 5.272 -19.174 1.00 42.57 94 THR A N 1
ATOM 664 C CA . THR A 1 101 ? 23.674 6.720 -19.115 1.00 49.01 94 THR A CA 1
ATOM 665 C C . THR A 1 101 ? 24.663 7.273 -20.132 1.00 53.80 94 THR A C 1
ATOM 666 O O . THR A 1 101 ? 25.413 6.510 -20.746 1.00 53.56 94 THR A O 1
ATOM 670 N N . ALA A 1 102 ? 24.687 8.609 -20.260 1.00 58.42 95 ALA A N 1
ATOM 671 C CA . ALA A 1 102 ? 25.727 9.312 -20.995 1.00 63.30 95 ALA A CA 1
ATOM 672 C C . ALA A 1 102 ? 27.089 9.010 -20.371 1.00 62.65 95 ALA A C 1
ATOM 673 O O . ALA A 1 102 ? 28.083 8.907 -21.084 1.00 66.38 95 ALA A O 1
ATOM 675 N N . GLN A 1 103 ? 27.097 8.855 -19.042 1.00 68.99 96 GLN A N 1
ATOM 676 C CA . GLN A 1 103 ? 28.292 8.553 -18.275 1.00 71.54 96 GLN A CA 1
ATOM 677 C C . GLN A 1 103 ? 28.761 7.113 -18.507 1.00 68.29 96 GLN A C 1
ATOM 678 O O . GLN A 1 103 ? 29.962 6.888 -18.654 1.00 71.50 96 GLN A O 1
ATOM 680 N N . ARG A 1 104 ? 27.836 6.145 -18.548 1.00 60.71 97 ARG A N 1
ATOM 681 C CA . ARG A 1 104 ? 28.197 4.731 -18.557 1.00 49.62 97 ARG A CA 1
ATOM 682 C C . ARG A 1 104 ? 27.297 3.929 -19.506 1.00 51.85 97 ARG A C 1
ATOM 683 O O . ARG A 1 104 ? 26.087 3.862 -19.317 1.00 51.51 97 ARG A O 1
ATOM 685 N N . SER A 1 105 ? 27.906 3.367 -20.559 1.00 49.12 98 SER A N 1
ATOM 686 C CA . SER A 1 105 ? 27.227 2.513 -21.528 1.00 47.73 98 SER A CA 1
ATOM 687 C C . SER A 1 105 ? 27.246 1.065 -21.043 1.00 47.66 98 SER A C 1
ATOM 688 O O . SER A 1 105 ? 28.136 0.691 -20.280 1.00 47.91 98 SER A O 1
ATOM 691 N N . LEU A 1 106 ? 26.261 0.262 -21.482 1.00 39.95 99 LEU A N 1
ATOM 692 C CA . LEU A 1 106 ? 26.291 -1.177 -21.259 1.00 34.84 99 LEU A CA 1
ATOM 693 C C . LEU A 1 106 ? 27.395 -1.774 -22.125 1.00 36.72 99 LEU A C 1
ATOM 694 O O . LEU A 1 106 ? 27.778 -1.184 -23.133 1.00 36.61 99 LEU A O 1
ATOM 699 N N . GLU A 1 107 ? 27.902 -2.950 -21.734 1.00 33.30 100 GLU A N 1
ATOM 700 C CA . GLU A 1 107 ? 28.914 -3.644 -22.518 1.00 34.97 100 GLU A CA 1
ATOM 701 C C . GLU A 1 107 ? 28.504 -5.108 -22.641 1.00 32.92 100 GLU A C 1
ATOM 702 O O . GLU A 1 107 ? 27.915 -5.663 -21.718 1.00 33.48 100 GLU A O 1
ATOM 704 N N . PRO A 1 108 ? 28.806 -5.794 -23.767 1.00 36.22 101 PRO A N 1
ATOM 705 C CA . PRO A 1 108 ? 28.512 -7.222 -23.878 1.00 34.68 101 PRO A CA 1
ATOM 706 C C . PRO A 1 108 ? 29.380 -8.004 -22.895 1.00 36.04 101 PRO A C 1
ATOM 707 O O . PRO A 1 108 ? 30.451 -7.540 -22.521 1.00 36.17 101 PRO A O 1
ATOM 711 N N . GLY A 1 109 ? 28.899 -9.176 -22.473 1.00 35.48 102 GLY A N 1
ATOM 712 C CA . GLY A 1 109 ? 29.724 -10.117 -21.732 1.00 42.06 102 GLY A CA 1
ATOM 713 C C . GLY A 1 109 ? 28.940 -11.372 -21.380 1.00 44.04 102 GLY A C 1
ATOM 714 O O . GLY A 1 109 ? 28.364 -11.984 -22.272 1.00 45.86 102 GLY A O 1
ATOM 715 N N . THR A 1 110 ? 28.895 -11.686 -20.075 1.00 44.44 103 THR A N 1
ATOM 716 C CA . THR A 1 110 ? 28.350 -12.920 -19.535 1.00 42.41 103 THR A CA 1
ATOM 717 C C . THR A 1 110 ? 27.134 -12.593 -18.677 1.00 40.09 103 THR A C 1
ATOM 718 O O . THR A 1 110 ? 27.160 -11.642 -17.898 1.00 41.21 103 THR A O 1
ATOM 722 N N . PRO A 1 111 ? 26.024 -13.361 -18.793 1.00 35.56 104 PRO A N 1
ATOM 723 C CA . PRO A 1 111 ? 25.868 -14.405 -19.816 1.00 34.24 104 PRO A CA 1
ATOM 724 C C . PRO A 1 111 ? 25.502 -13.847 -21.200 1.00 34.33 104 PRO A C 1
ATOM 725 O O . PRO A 1 111 ? 25.060 -12.699 -21.303 1.00 30.57 104 PRO A O 1
ATOM 729 N N . ARG A 1 112 ? 25.700 -14.661 -22.252 1.00 34.83 105 ARG A N 1
ATOM 730 C CA . ARG A 1 112 ? 25.501 -14.265 -23.643 1.00 33.75 105 ARG A CA 1
ATOM 731 C C . ARG A 1 112 ? 24.046 -13.886 -23.939 1.00 31.85 105 ARG A C 1
ATOM 732 O O . ARG A 1 112 ? 23.809 -12.935 -24.664 1.00 34.37 105 ARG A O 1
ATOM 740 N N . TRP A 1 113 ? 23.092 -14.617 -23.369 1.00 30.50 106 TRP A N 1
ATOM 741 C CA . TRP A 1 113 ? 21.684 -14.390 -23.652 1.00 31.18 106 TRP A CA 1
ATOM 742 C C . TRP A 1 113 ? 21.310 -12.952 -23.303 1.00 35.55 106 TRP A C 1
ATOM 743 O O . TRP A 1 113 ? 20.500 -12.338 -23.998 1.00 32.23 106 TRP A O 1
ATOM 754 N N . ALA A 1 114 ? 21.920 -12.401 -22.239 1.00 32.94 107 ALA A N 1
ATOM 755 C CA . ALA A 1 114 ? 21.559 -11.063 -21.788 1.00 31.39 107 ALA A CA 1
ATOM 756 C C . ALA A 1 114 ? 22.076 -9.978 -22.738 1.00 28.55 107 ALA A C 1
ATOM 757 O O . ALA A 1 114 ? 21.577 -8.850 -22.706 1.00 27.06 107 ALA A O 1
ATOM 759 N N . ASN A 1 115 ? 23.069 -10.324 -23.569 1.00 25.99 108 ASN A N 1
ATOM 760 C CA . ASN A 1 115 ? 23.686 -9.359 -24.475 1.00 28.82 108 ASN A CA 1
ATOM 761 C C . ASN A 1 115 ? 22.650 -8.807 -25.458 1.00 28.32 108 ASN A C 1
ATOM 762 O O . ASN A 1 115 ? 22.740 -7.652 -25.863 1.00 25.85 108 ASN A O 1
ATOM 767 N N . TYR A 1 116 ? 21.673 -9.646 -25.826 1.00 27.87 109 TYR A N 1
ATOM 768 C CA . TYR A 1 116 ? 20.644 -9.279 -26.786 1.00 29.07 109 TYR A CA 1
ATOM 769 C C . TYR A 1 116 ? 19.748 -8.206 -26.174 1.00 29.40 109 TYR A C 1
ATOM 770 O O . TYR A 1 116 ? 19.423 -7.220 -26.836 1.00 30.21 109 TYR A O 1
ATOM 779 N N . VAL A 1 117 ? 19.386 -8.401 -24.900 1.00 29.26 110 VAL A N 1
ATOM 780 C CA . VAL A 1 117 ? 18.564 -7.447 -24.176 1.00 28.56 110 VAL A CA 1
ATOM 781 C C . VAL A 1 117 ? 19.337 -6.143 -23.967 1.00 28.87 110 VAL A C 1
ATOM 782 O O . VAL A 1 117 ? 18.795 -5.060 -24.206 1.00 26.74 110 VAL A O 1
ATOM 786 N N . LYS A 1 118 ? 20.597 -6.259 -23.512 1.00 24.74 111 LYS A N 1
ATOM 787 C CA . LYS A 1 118 ? 21.416 -5.093 -23.226 1.00 29.93 111 LYS A CA 1
ATOM 788 C C . LYS A 1 118 ? 21.608 -4.263 -24.492 1.00 29.41 111 LYS A C 1
ATOM 789 O O . LYS A 1 118 ? 21.559 -3.029 -24.438 1.00 30.08 111 LYS A O 1
ATOM 795 N N . GLY A 1 119 ? 21.848 -4.954 -25.617 1.00 28.17 112 GLY A N 1
ATOM 796 C CA . GLY A 1 119 ? 22.081 -4.276 -26.874 1.00 26.64 112 GLY A CA 1
ATOM 797 C C . GLY A 1 119 ? 20.887 -3.421 -27.286 1.00 26.37 112 GLY A C 1
ATOM 798 O O . GLY A 1 119 ? 21.048 -2.283 -27.706 1.00 27.53 112 GLY A O 1
ATOM 799 N N . VAL A 1 120 ? 19.685 -3.985 -27.160 1.00 23.73 113 VAL A N 1
ATOM 800 C CA . VAL A 1 120 ? 18.472 -3.274 -27.552 1.00 23.82 113 VAL A CA 1
ATOM 801 C C . VAL A 1 120 ? 18.254 -2.074 -26.613 1.00 26.81 113 VAL A C 1
ATOM 802 O O . VAL A 1 120 ? 17.916 -0.991 -27.064 1.00 25.24 113 VAL A O 1
ATOM 806 N N . ILE A 1 121 ? 18.471 -2.271 -25.307 1.00 25.69 114 ILE A N 1
ATOM 807 C CA . ILE A 1 121 ? 18.382 -1.171 -24.350 1.00 26.79 114 ILE A CA 1
ATOM 808 C C . ILE A 1 121 ? 19.367 -0.064 -24.720 1.00 27.23 114 ILE A C 1
ATOM 809 O O . ILE A 1 121 ? 19.007 1.102 -24.701 1.00 25.68 114 ILE A O 1
ATOM 814 N N . GLN A 1 122 ? 20.610 -0.441 -25.036 1.00 27.78 115 GLN A N 1
ATOM 815 C CA . GLN A 1 122 ? 21.681 0.511 -25.305 1.00 29.02 115 GLN A CA 1
ATOM 816 C C . GLN A 1 122 ? 21.325 1.413 -26.487 1.00 29.82 115 GLN A C 1
ATOM 817 O O . GLN A 1 122 ? 21.599 2.609 -26.436 1.00 30.83 115 GLN A O 1
ATOM 823 N N . TYR A 1 123 ? 20.712 0.840 -27.535 1.00 29.33 116 TYR A N 1
ATOM 824 C CA . TYR A 1 123 ? 20.426 1.593 -28.747 1.00 28.96 116 TYR A CA 1
ATOM 825 C C . TYR A 1 123 ? 18.964 2.033 -28.844 1.00 31.10 116 TYR A C 1
ATOM 826 O O . TYR A 1 123 ? 18.558 2.564 -29.887 1.00 28.71 116 TYR A O 1
ATOM 835 N N . TYR A 1 124 ? 18.183 1.834 -27.775 1.00 29.46 117 TYR A N 1
ATOM 836 C CA . TYR A 1 124 ? 16.780 2.236 -27.792 1.00 30.75 117 TYR A CA 1
ATOM 837 C C . TYR A 1 124 ? 16.672 3.741 -28.032 1.00 33.37 117 TYR A C 1
ATOM 838 O O . TYR A 1 124 ? 17.292 4.524 -27.316 1.00 34.71 117 TYR A O 1
ATOM 847 N N . PRO A 1 125 ? 15.920 4.196 -29.063 1.00 35.93 118 PRO A N 1
ATOM 848 C CA . PRO A 1 125 ? 15.952 5.601 -29.476 1.00 34.85 118 PRO A CA 1
ATOM 849 C C . PRO A 1 125 ? 15.224 6.635 -28.618 1.00 38.49 118 PRO A C 1
ATOM 850 O O . PRO A 1 125 ? 15.499 7.823 -28.752 1.00 43.86 118 PRO A O 1
ATOM 854 N N . ALA A 1 126 ? 14.329 6.213 -27.716 1.00 35.13 119 ALA A N 1
ATOM 855 C CA . ALA A 1 126 ? 13.459 7.172 -27.034 1.00 33.28 119 ALA A CA 1
ATOM 856 C C . ALA A 1 126 ? 13.756 7.230 -25.534 1.00 35.86 119 ALA A C 1
ATOM 857 O O . ALA A 1 126 ? 14.324 6.288 -24.984 1.00 34.39 119 ALA A O 1
ATOM 859 N N . ALA A 1 127 ? 13.363 8.347 -24.903 1.00 39.42 120 ALA A N 1
ATOM 860 C CA . ALA A 1 127 ? 13.621 8.664 -23.499 1.00 40.32 120 ALA A CA 1
ATOM 861 C C . ALA A 1 127 ? 12.382 9.326 -22.896 1.00 43.63 120 ALA A C 1
ATOM 862 O O . ALA A 1 127 ? 11.596 9.924 -23.628 1.00 42.94 120 ALA A O 1
ATOM 864 N N . PRO A 1 128 ? 12.156 9.258 -21.560 1.00 47.10 121 PRO A N 1
ATOM 865 C CA . PRO A 1 128 ? 13.041 8.535 -20.641 1.00 44.38 121 PRO A CA 1
ATOM 866 C C . PRO A 1 128 ? 12.649 7.066 -20.489 1.00 37.49 121 PRO A C 1
ATOM 867 O O . PRO A 1 128 ? 11.483 6.743 -20.270 1.00 36.94 121 PRO A O 1
ATOM 871 N N . LEU A 1 129 ? 13.645 6.184 -20.599 1.00 35.21 122 LEU A N 1
ATOM 872 C CA . LEU A 1 129 ? 13.438 4.758 -20.376 1.00 36.46 122 LEU A CA 1
ATOM 873 C C . LEU A 1 129 ? 13.612 4.441 -18.888 1.00 33.33 122 LEU A C 1
ATOM 874 O O . LEU A 1 129 ? 14.679 4.673 -18.331 1.00 33.34 122 LEU A O 1
ATOM 879 N N . PRO A 1 130 ? 12.569 3.948 -18.186 1.00 28.92 123 PRO A N 1
ATOM 880 C CA . PRO A 1 130 ? 12.704 3.549 -16.789 1.00 32.33 123 PRO A CA 1
ATOM 881 C C . PRO A 1 130 ? 13.386 2.181 -16.710 1.00 33.05 123 PRO A C 1
ATOM 882 O O . PRO A 1 130 ? 13.561 1.502 -17.727 1.00 28.63 123 PRO A O 1
ATOM 886 N N . GLY A 1 131 ? 13.789 1.796 -15.494 1.00 30.56 124 GLY A N 1
ATOM 887 C CA . GLY A 1 131 ? 14.247 0.434 -15.266 1.00 27.40 124 GLY A CA 1
ATOM 888 C C . GLY A 1 131 ? 13.051 -0.510 -15.237 1.00 28.08 124 GLY A C 1
ATOM 889 O O . GLY A 1 131 ? 11.907 -0.046 -15.255 1.00 29.83 124 GLY A O 1
ATOM 890 N N . PHE A 1 132 ? 13.319 -1.820 -15.204 1.00 24.52 125 PHE A N 1
ATOM 891 C CA . PHE A 1 132 ? 12.245 -2.796 -15.249 1.00 26.34 125 PHE A CA 1
ATOM 892 C C . PHE A 1 132 ? 12.732 -4.152 -14.749 1.00 24.61 125 PHE A C 1
ATOM 893 O O . PHE A 1 132 ? 13.927 -4.429 -14.757 1.00 26.93 125 PHE A O 1
ATOM 901 N N . SER A 1 133 ? 11.768 -4.965 -14.314 1.00 26.37 126 SER A N 1
ATOM 902 C CA . SER A 1 133 ? 11.947 -6.368 -13.986 1.00 28.00 126 SER A CA 1
ATOM 903 C C . SER A 1 133 ? 11.236 -7.183 -15.062 1.00 28.62 126 SER A C 1
ATOM 904 O O . SER A 1 133 ? 10.113 -6.837 -15.423 1.00 27.28 126 SER A O 1
ATOM 907 N N . ALA A 1 134 ? 11.883 -8.264 -15.529 1.00 25.39 127 ALA A N 1
ATOM 908 C CA . ALA A 1 134 ? 11.307 -9.090 -16.585 1.00 26.97 127 ALA A CA 1
ATOM 909 C C . ALA A 1 134 ? 11.764 -10.541 -16.480 1.00 28.86 127 ALA A C 1
ATOM 910 O O . ALA A 1 134 ? 12.921 -10.792 -16.132 1.00 27.01 127 ALA A O 1
ATOM 912 N N . VAL A 1 135 ? 10.842 -11.462 -16.828 1.00 27.85 128 VAL A N 1
ATOM 913 C CA . VAL A 1 135 ? 11.164 -12.849 -17.144 1.00 26.54 128 VAL A CA 1
ATOM 914 C C . VAL A 1 135 ? 11.116 -13.028 -18.664 1.00 26.44 128 VAL A C 1
ATOM 915 O O . VAL A 1 135 ? 10.194 -12.533 -19.316 1.00 26.07 128 VAL A O 1
ATOM 919 N N . VAL A 1 136 ? 12.098 -13.769 -19.192 1.00 26.48 129 VAL A N 1
ATOM 920 C CA . VAL A 1 136 ? 12.229 -14.101 -20.601 1.00 27.87 129 VAL A CA 1
ATOM 921 C C . VAL A 1 136 ? 12.094 -15.612 -20.761 1.00 29.71 129 VAL A C 1
ATOM 922 O O . VAL A 1 136 ? 12.877 -16.361 -20.183 1.00 27.66 129 VAL A O 1
ATOM 926 N N . VAL A 1 137 ? 11.125 -16.039 -21.582 1.00 29.85 130 VAL A N 1
ATOM 927 C CA . VAL A 1 137 ? 10.968 -17.438 -21.961 1.00 28.07 130 VAL A CA 1
ATOM 928 C C . VAL A 1 137 ? 10.908 -17.520 -23.488 1.00 28.66 130 VAL A C 1
ATOM 929 O O . VAL A 1 137 ? 10.529 -16.545 -24.137 1.00 25.95 130 VAL A O 1
ATOM 933 N N . SER A 1 138 ? 11.252 -18.691 -24.056 1.00 28.28 131 SER A N 1
ATOM 934 C CA . SER A 1 138 ? 11.200 -18.858 -25.499 1.00 27.45 131 SER A CA 1
ATOM 935 C C . SER A 1 138 ? 10.938 -20.315 -25.864 1.00 30.36 131 SER A C 1
ATOM 936 O O . SER A 1 138 ? 11.440 -21.224 -25.207 1.00 31.64 131 SER A O 1
ATOM 939 N N . SER A 1 139 ? 10.170 -20.515 -26.935 1.00 30.70 132 SER A N 1
ATOM 940 C CA . SER A 1 139 ? 9.970 -21.817 -27.545 1.00 29.05 132 SER A CA 1
ATOM 941 C C . SER A 1 139 ? 10.766 -21.911 -28.850 1.00 29.77 132 SER A C 1
ATOM 942 O O . SER A 1 139 ? 10.737 -22.926 -29.547 1.00 30.88 132 SER A O 1
ATOM 945 N N . VAL A 1 140 ? 11.510 -20.848 -29.180 1.00 28.59 133 VAL A N 1
ATOM 946 C CA . VAL A 1 140 ? 12.383 -20.894 -30.341 1.00 30.57 133 VAL A CA 1
ATOM 947 C C . VAL A 1 140 ? 13.641 -21.666 -29.939 1.00 32.07 133 VAL A C 1
ATOM 948 O O . VAL A 1 140 ? 14.312 -21.270 -28.987 1.00 32.72 133 VAL A O 1
ATOM 952 N N . PRO A 1 141 ? 14.014 -22.756 -30.650 1.00 29.85 134 PRO A N 1
ATOM 953 C CA . PRO A 1 141 ? 15.187 -23.551 -30.259 1.00 30.23 134 PRO A CA 1
ATOM 954 C C . PRO A 1 141 ? 16.412 -22.644 -30.371 1.00 28.67 134 PRO A C 1
ATOM 955 O O . PRO A 1 141 ? 16.614 -21.998 -31.395 1.00 27.08 134 PRO A O 1
ATOM 959 N N . LEU A 1 142 ? 17.153 -22.522 -29.254 1.00 31.30 135 LEU A N 1
ATOM 960 C CA . LEU A 1 142 ? 18.193 -21.509 -29.117 1.00 31.01 135 LEU A CA 1
ATOM 961 C C . LEU A 1 142 ? 19.357 -21.854 -30.033 1.00 33.30 135 LEU A C 1
ATOM 962 O O . LEU A 1 142 ? 19.934 -22.930 -29.924 1.00 35.51 135 LEU A O 1
ATOM 967 N N . GLY A 1 143 ? 19.670 -20.956 -30.978 1.00 33.27 136 GLY A N 1
ATOM 968 C CA . GLY A 1 143 ? 20.747 -21.199 -31.929 1.00 35.96 136 GLY A CA 1
ATOM 969 C C . GLY A 1 143 ? 20.431 -22.283 -32.968 1.00 39.32 136 GLY A C 1
ATOM 970 O O . GLY A 1 143 ? 21.333 -22.776 -33.639 1.00 41.60 136 GLY A O 1
ATOM 971 N N . GLY A 1 144 ? 19.149 -22.631 -33.117 1.00 38.46 137 GLY A N 1
ATOM 972 C CA . GLY A 1 144 ? 18.722 -23.722 -33.978 1.00 37.07 137 GLY A CA 1
ATOM 973 C C . GLY A 1 144 ? 18.296 -23.270 -35.372 1.00 36.46 137 GLY A C 1
ATOM 974 O O . GLY A 1 144 ? 17.746 -24.085 -36.100 1.00 43.26 137 GLY A O 1
ATOM 975 N N . GLY A 1 145 ? 18.534 -22.000 -35.732 1.00 31.46 138 GLY A N 1
ATOM 976 C CA . GLY A 1 145 ? 18.408 -21.528 -37.104 1.00 35.11 138 GLY A CA 1
ATOM 977 C C . GLY A 1 145 ? 17.090 -20.801 -37.432 1.00 31.73 138 GLY A C 1
ATOM 978 O O . GLY A 1 145 ? 16.827 -20.478 -38.589 1.00 31.30 138 GLY A O 1
ATOM 979 N N . LEU A 1 146 ? 16.257 -20.591 -36.406 1.00 28.35 139 LEU A N 1
ATOM 980 C CA . LEU A 1 146 ? 14.935 -20.010 -36.576 1.00 26.76 139 LEU A CA 1
ATOM 981 C C . LEU A 1 146 ? 14.869 -18.647 -35.894 1.00 27.16 139 LEU A C 1
ATOM 982 O O . LEU A 1 146 ? 13.778 -18.192 -35.549 1.00 26.19 139 LEU A O 1
ATOM 987 N N . SER A 1 147 ? 16.035 -18.008 -35.722 1.00 25.39 140 SER A N 1
ATOM 988 C CA . SER A 1 147 ? 16.182 -16.621 -35.307 1.00 26.92 140 SER A CA 1
ATOM 989 C C . SER A 1 147 ? 15.743 -16.401 -33.860 1.00 25.81 140 SER A C 1
ATOM 990 O O . SER A 1 147 ? 14.983 -15.478 -33.567 1.00 26.99 140 SER A O 1
ATOM 993 N N . SER A 1 148 ? 16.235 -17.244 -32.952 1.00 26.09 141 SER A N 1
ATOM 994 C CA . SER A 1 148 ? 15.915 -17.074 -31.541 1.00 26.19 141 SER A CA 1
ATOM 995 C C . SER A 1 148 ? 16.369 -15.693 -31.065 1.00 25.93 141 SER A C 1
ATOM 996 O O . SER A 1 148 ? 15.645 -15.013 -30.342 1.00 27.63 141 SER A O 1
ATOM 999 N N . SER A 1 149 ? 17.536 -15.249 -31.523 1.00 24.91 142 SER A N 1
ATOM 1000 C CA . SER A 1 149 ? 18.087 -13.986 -31.048 1.00 25.86 142 SER A CA 1
ATOM 1001 C C . SER A 1 149 ? 17.276 -12.778 -31.531 1.00 26.27 142 SER A C 1
ATOM 1002 O O . SER A 1 149 ? 17.033 -11.843 -30.751 1.00 23.33 142 SER A O 1
ATOM 1005 N N . ALA A 1 150 ? 16.843 -12.796 -32.801 1.00 23.37 143 ALA A N 1
ATOM 1006 C CA . ALA A 1 150 ? 16.005 -11.712 -33.290 1.00 21.92 143 ALA A CA 1
ATOM 1007 C C . ALA A 1 150 ? 14.687 -11.664 -32.518 1.00 21.99 143 ALA A C 1
ATOM 1008 O O . ALA A 1 150 ? 14.197 -10.571 -32.191 1.00 21.89 143 ALA A O 1
ATOM 1010 N N . SER A 1 151 ? 14.120 -12.847 -32.208 1.00 21.20 144 SER A N 1
ATOM 1011 C CA . SER A 1 151 ? 12.891 -12.871 -31.448 1.00 21.87 144 SER A CA 1
ATOM 1012 C C . SER A 1 151 ? 13.098 -12.216 -30.085 1.00 22.06 144 SER A C 1
ATOM 1013 O O . SER A 1 151 ? 12.219 -11.502 -29.609 1.00 21.01 144 SER A O 1
ATOM 1016 N N . LEU A 1 152 ? 14.267 -12.450 -29.469 1.00 24.70 145 LEU A N 1
ATOM 1017 C CA . LEU A 1 152 ? 14.537 -11.879 -28.153 1.00 25.36 145 LEU A CA 1
ATOM 1018 C C . LEU A 1 152 ? 14.757 -10.372 -28.274 1.00 24.00 145 LEU A C 1
ATOM 1019 O O . LEU A 1 152 ? 14.243 -9.606 -27.454 1.00 23.46 145 LEU A O 1
ATOM 1024 N N . GLU A 1 153 ? 15.514 -9.953 -29.296 1.00 22.71 146 GLU A N 1
ATOM 1025 C CA . GLU A 1 153 ? 15.724 -8.528 -29.527 1.00 24.22 146 GLU A CA 1
ATOM 1026 C C . GLU A 1 153 ? 14.386 -7.820 -29.742 1.00 25.19 146 GLU A C 1
ATOM 1027 O O . GLU A 1 153 ? 14.136 -6.762 -29.167 1.00 24.38 146 GLU A O 1
ATOM 1033 N N . VAL A 1 154 ? 13.536 -8.390 -30.607 1.00 24.89 147 VAL A N 1
ATOM 1034 C CA . VAL A 1 154 ? 12.292 -7.723 -30.955 1.00 21.68 147 VAL A CA 1
ATOM 1035 C C . VAL A 1 154 ? 11.326 -7.751 -29.775 1.00 22.43 147 VAL A C 1
ATOM 1036 O O . VAL A 1 154 ? 10.604 -6.786 -29.543 1.00 23.45 147 VAL A O 1
ATOM 1040 N N . ALA A 1 155 ? 11.305 -8.849 -29.013 1.00 22.82 148 ALA A N 1
ATOM 1041 C CA . ALA A 1 155 ? 10.460 -8.898 -27.825 1.00 23.96 148 ALA A CA 1
ATOM 1042 C C . ALA A 1 155 ? 10.917 -7.817 -26.843 1.00 20.71 148 ALA A C 1
ATOM 1043 O O . ALA A 1 155 ? 10.094 -7.120 -26.270 1.00 22.95 148 ALA A O 1
ATOM 1045 N N . THR A 1 156 ? 12.232 -7.679 -26.681 1.00 20.46 149 THR A N 1
ATOM 1046 C CA . THR A 1 156 ? 12.772 -6.641 -25.804 1.00 21.60 149 THR A CA 1
ATOM 1047 C C . THR A 1 156 ? 12.313 -5.268 -26.295 1.00 23.19 149 THR A C 1
ATOM 1048 O O . THR A 1 156 ? 11.839 -4.453 -25.508 1.00 22.16 149 THR A O 1
ATOM 1052 N N . TYR A 1 157 ? 12.488 -5.012 -27.600 1.00 20.60 150 TYR A N 1
ATOM 1053 C CA . TYR A 1 157 ? 12.162 -3.718 -28.177 1.00 20.61 150 TYR A CA 1
ATOM 1054 C C . TYR A 1 157 ? 10.690 -3.395 -27.920 1.00 19.81 150 TYR A C 1
ATOM 1055 O O . TYR A 1 157 ? 10.348 -2.284 -27.515 1.00 21.68 150 TYR A O 1
ATOM 1064 N N . THR A 1 158 ? 9.820 -4.388 -28.150 1.00 20.49 151 THR A N 1
ATOM 1065 C CA . THR A 1 158 ? 8.385 -4.276 -27.963 1.00 20.50 151 THR A CA 1
ATOM 1066 C C . THR A 1 158 ? 8.043 -3.909 -26.511 1.00 22.13 151 THR A C 1
ATOM 1067 O O . THR A 1 158 ? 7.127 -3.130 -26.249 1.00 20.96 151 THR A O 1
ATOM 1071 N N . PHE A 1 159 ? 8.765 -4.512 -25.572 1.00 24.18 152 PHE A N 1
ATOM 1072 C CA . PHE A 1 159 ? 8.601 -4.231 -24.147 1.00 23.78 152 PHE A CA 1
ATOM 1073 C C . PHE A 1 159 ? 9.006 -2.785 -23.845 1.00 24.18 152 PHE A C 1
ATOM 1074 O O . PHE A 1 159 ? 8.275 -2.058 -23.173 1.00 24.08 152 PHE A O 1
ATOM 1082 N N . LEU A 1 160 ? 10.150 -2.352 -24.374 1.00 22.21 153 LEU A N 1
ATOM 1083 C CA . LEU A 1 160 ? 10.617 -0.989 -24.147 1.00 24.39 153 LEU A CA 1
ATOM 1084 C C . LEU A 1 160 ? 9.614 0.044 -24.668 1.00 26.96 153 LEU A C 1
ATOM 1085 O O . LEU A 1 160 ? 9.468 1.112 -24.077 1.00 25.14 153 LEU A O 1
ATOM 1090 N N . GLN A 1 161 ? 8.926 -0.282 -25.767 1.00 26.20 154 GLN A N 1
ATOM 1091 C CA . GLN A 1 161 ? 7.932 0.608 -26.348 1.00 28.75 154 GLN A CA 1
ATOM 1092 C C . GLN A 1 161 ? 6.772 0.823 -25.378 1.00 30.39 154 GLN A C 1
ATOM 1093 O O . GLN A 1 161 ? 6.160 1.887 -25.362 1.00 29.08 154 GLN A O 1
ATOM 1099 N N . GLN A 1 162 ? 6.447 -0.209 -24.589 1.00 30.44 155 GLN A N 1
ATOM 1100 C CA . GLN A 1 162 ? 5.419 -0.094 -23.570 1.00 28.04 155 GLN A CA 1
ATOM 1101 C C . GLN A 1 162 ? 5.901 0.790 -22.417 1.00 31.36 155 GLN A C 1
ATOM 1102 O O . GLN A 1 162 ? 5.097 1.517 -21.830 1.00 33.46 155 GLN A O 1
ATOM 1108 N N . LEU A 1 163 ? 7.206 0.751 -22.110 1.00 31.12 156 LEU A N 1
ATOM 1109 C CA . LEU A 1 163 ? 7.763 1.549 -21.026 1.00 31.95 156 LEU A CA 1
ATOM 1110 C C . LEU A 1 163 ? 7.918 3.003 -21.466 1.00 35.99 156 LEU A C 1
ATOM 1111 O O . LEU A 1 163 ? 7.778 3.918 -20.654 1.00 36.22 156 LEU A O 1
ATOM 1116 N N . CYS A 1 164 ? 8.259 3.204 -22.749 1.00 34.96 157 CYS A N 1
ATOM 1117 C CA . CYS A 1 164 ? 8.563 4.527 -23.258 1.00 31.95 157 CYS A CA 1
ATOM 1118 C C . CYS A 1 164 ? 8.353 4.539 -24.775 1.00 31.18 157 CYS A C 1
ATOM 1119 O O . CYS A 1 164 ? 9.295 4.298 -25.545 1.00 30.90 157 CYS A O 1
ATOM 1122 N N . PRO A 1 165 ? 7.114 4.839 -25.247 1.00 30.47 158 PRO A N 1
ATOM 1123 C CA . PRO A 1 165 ? 6.794 4.784 -26.680 1.00 28.97 158 PRO A CA 1
ATOM 1124 C C . PRO A 1 165 ? 7.850 5.501 -27.507 1.00 29.88 158 PRO A C 1
ATOM 1125 O O . PRO A 1 165 ? 8.336 6.580 -27.122 1.00 31.74 158 PRO A O 1
ATOM 1129 N N . ASP A 1 166 ? 8.252 4.856 -28.611 1.00 28.25 159 ASP A N 1
ATOM 1130 C CA . ASP A 1 166 ? 9.185 5.479 -29.530 1.00 29.57 159 ASP A CA 1
ATOM 1131 C C . ASP A 1 166 ? 8.344 6.303 -30.508 1.00 30.33 159 ASP A C 1
ATOM 1132 O O . ASP A 1 166 ? 7.120 6.228 -30.499 1.00 32.12 159 ASP A O 1
ATOM 1137 N N . SER A 1 167 ? 8.951 7.097 -31.364 1.00 34.29 160 SER A N 1
ATOM 1138 C CA . SER A 1 167 ? 8.031 7.742 -32.293 1.00 41.47 160 SER A CA 1
ATOM 1139 C C . SER A 1 167 ? 8.368 7.333 -33.718 1.00 39.49 160 SER A C 1
ATOM 1140 O O . SER A 1 167 ? 8.282 8.127 -34.640 1.00 43.43 160 SER A O 1
ATOM 1143 N N . GLY A 1 168 ? 8.707 6.056 -33.855 1.00 39.21 161 GLY A N 1
ATOM 1144 C CA . GLY A 1 168 ? 9.573 5.618 -34.929 1.00 35.99 161 GLY A CA 1
ATOM 1145 C C . GLY A 1 168 ? 8.859 4.742 -35.941 1.00 33.54 161 GLY A C 1
ATOM 1146 O O . GLY A 1 168 ? 7.650 4.525 -35.870 1.00 32.51 161 GLY A O 1
ATOM 1147 N N . THR A 1 169 ? 9.675 4.241 -36.872 1.00 32.44 162 THR A N 1
ATOM 1148 C CA . THR A 1 169 ? 9.220 3.455 -38.004 1.00 32.13 162 THR A CA 1
ATOM 1149 C C . THR A 1 169 ? 9.650 2.015 -37.778 1.00 29.74 162 THR A C 1
ATOM 1150 O O . THR A 1 169 ? 10.509 1.759 -36.947 1.00 28.78 162 THR A O 1
ATOM 1154 N N . ILE A 1 170 ? 9.065 1.093 -38.540 1.00 31.97 163 ILE A N 1
ATOM 1155 C CA . ILE A 1 170 ? 9.377 -0.317 -38.371 1.00 36.69 163 ILE A CA 1
ATOM 1156 C C . ILE A 1 170 ? 10.840 -0.580 -38.731 1.00 36.11 163 ILE A C 1
ATOM 1157 O O . ILE A 1 170 ? 11.517 -1.303 -38.012 1.00 33.38 163 ILE A O 1
ATOM 1162 N N . ALA A 1 171 ? 11.332 0.059 -39.800 1.00 32.90 164 ALA A N 1
ATOM 1163 C CA . ALA A 1 171 ? 12.710 -0.079 -40.253 1.00 33.67 164 ALA A CA 1
ATOM 1164 C C . ALA A 1 171 ? 13.691 0.375 -39.174 1.00 33.86 164 ALA A C 1
ATOM 1165 O O . ALA A 1 171 ? 14.684 -0.309 -38.932 1.00 33.10 164 ALA A O 1
ATOM 1167 N N . ALA A 1 172 ? 13.408 1.522 -38.546 1.00 29.26 165 ALA A N 1
ATOM 1168 C CA . ALA A 1 172 ? 14.225 2.025 -37.451 1.00 29.99 165 ALA A CA 1
ATOM 1169 C C . ALA A 1 172 ? 14.293 1.004 -36.314 1.00 27.33 165 ALA A C 1
ATOM 1170 O O . ALA A 1 172 ? 15.353 0.811 -35.734 1.00 31.23 165 ALA A O 1
ATOM 1172 N N . ARG A 1 173 ? 13.161 0.363 -35.994 1.00 28.22 166 ARG A N 1
ATOM 1173 C CA . ARG A 1 173 ? 13.127 -0.608 -34.911 1.00 26.46 166 ARG A CA 1
ATOM 1174 C C . ARG A 1 173 ? 13.962 -1.829 -35.296 1.00 27.09 166 ARG A C 1
ATOM 1175 O O . ARG A 1 173 ? 14.724 -2.333 -34.478 1.00 25.44 166 ARG A O 1
ATOM 1183 N N . ALA A 1 174 ? 13.808 -2.305 -36.540 1.00 26.37 167 ALA A N 1
ATOM 1184 C CA . ALA A 1 174 ? 14.594 -3.429 -37.024 1.00 25.34 167 ALA A CA 1
ATOM 1185 C C . ALA A 1 174 ? 16.080 -3.103 -36.951 1.00 25.62 167 ALA A C 1
ATOM 1186 O O . ALA A 1 174 ? 16.867 -3.950 -36.555 1.00 27.18 167 ALA A O 1
ATOM 1188 N N . GLN A 1 175 ? 16.458 -1.870 -37.315 1.00 26.70 168 GLN A N 1
ATOM 1189 C CA . GLN A 1 175 ? 17.847 -1.425 -37.315 1.00 29.05 168 GLN A CA 1
ATOM 1190 C C . GLN A 1 175 ? 18.429 -1.418 -35.900 1.00 29.84 168 GLN A C 1
ATOM 1191 O O . GLN A 1 175 ? 19.613 -1.703 -35.722 1.00 28.82 168 GLN A O 1
ATOM 1197 N N . VAL A 1 176 ? 17.616 -1.084 -34.892 1.00 27.12 169 VAL A N 1
ATOM 1198 C CA . VAL A 1 176 ? 18.095 -1.090 -33.512 1.00 27.28 169 VAL A CA 1
ATOM 1199 C C . VAL A 1 176 ? 18.409 -2.519 -33.088 1.00 25.33 169 VAL A C 1
ATOM 1200 O O . VAL A 1 176 ? 19.457 -2.786 -32.507 1.00 27.33 169 VAL A O 1
ATOM 1204 N N . CYS A 1 177 ? 17.484 -3.438 -33.386 1.00 25.78 170 CYS A N 1
ATOM 1205 C CA . CYS A 1 177 ? 17.663 -4.832 -33.020 1.00 24.76 170 CYS A CA 1
ATOM 1206 C C . CYS A 1 177 ? 18.877 -5.408 -33.759 1.00 25.99 170 CYS A C 1
ATOM 1207 O O . CYS A 1 177 ? 19.679 -6.128 -33.169 1.00 25.05 170 CYS A O 1
ATOM 1210 N N . GLN A 1 178 ? 19.028 -5.045 -35.037 1.00 25.99 171 GLN A N 1
ATOM 1211 C CA . GLN A 1 178 ? 20.154 -5.443 -35.871 1.00 29.00 171 GLN A CA 1
ATOM 1212 C C . GLN A 1 178 ? 21.459 -4.919 -35.270 1.00 27.01 171 GLN A C 1
ATOM 1213 O O . GLN A 1 178 ? 22.428 -5.667 -35.175 1.00 29.40 171 GLN A O 1
ATOM 1219 N N . GLN A 1 179 ? 21.478 -3.645 -34.865 1.00 28.93 172 GLN A N 1
ATOM 1220 C CA . GLN A 1 179 ? 22.655 -3.049 -34.251 1.00 31.71 172 GLN A CA 1
ATOM 1221 C C . GLN A 1 179 ? 23.027 -3.822 -32.979 1.00 31.63 172 GLN A C 1
ATOM 1222 O O . GLN A 1 179 ? 24.198 -4.069 -32.746 1.00 33.40 172 GLN A O 1
ATOM 1228 N N . ALA A 1 180 ? 22.038 -4.212 -32.170 1.00 29.80 173 ALA A N 1
ATOM 1229 C CA . ALA A 1 180 ? 22.273 -4.989 -30.955 1.00 33.06 173 ALA A CA 1
ATOM 1230 C C . ALA A 1 180 ? 22.931 -6.328 -31.298 1.00 35.33 173 ALA A C 1
ATOM 1231 O O . ALA A 1 180 ? 23.865 -6.751 -30.620 1.00 35.99 173 ALA A O 1
ATOM 1233 N N . GLU A 1 181 ? 22.452 -6.980 -32.367 1.00 34.53 174 GLU A N 1
ATOM 1234 C CA . GLU A 1 181 ? 23.046 -8.212 -32.875 1.00 33.50 174 GLU A CA 1
ATOM 1235 C C . GLU A 1 181 ? 24.516 -7.986 -33.250 1.00 31.69 174 GLU A C 1
ATOM 1236 O O . GLU A 1 181 ? 25.385 -8.763 -32.847 1.00 33.05 174 GLU A O 1
ATOM 1242 N N . HIS A 1 182 ? 24.803 -6.923 -34.013 1.00 32.14 175 HIS A N 1
ATOM 1243 C CA . HIS A 1 182 ? 26.152 -6.649 -34.487 1.00 33.52 175 HIS A CA 1
ATOM 1244 C C . HIS A 1 182 ? 27.084 -6.360 -33.310 1.00 35.38 175 HIS A C 1
ATOM 1245 O O . HIS A 1 182 ? 28.173 -6.927 -33.225 1.00 38.17 175 HIS A O 1
ATOM 1252 N N . SER A 1 183 ? 26.666 -5.429 -32.443 1.00 33.76 176 SER A N 1
ATOM 1253 C CA . SER A 1 183 ? 27.549 -4.767 -31.495 1.00 37.41 176 SER A CA 1
ATOM 1254 C C . SER A 1 183 ? 27.651 -5.565 -30.199 1.00 36.59 176 SER A C 1
ATOM 1255 O O . SER A 1 183 ? 28.682 -5.515 -29.537 1.00 36.33 176 SER A O 1
ATOM 1258 N N . PHE A 1 184 ? 26.578 -6.280 -29.842 1.00 32.67 177 PHE A N 1
ATOM 1259 C CA . PHE A 1 184 ? 26.531 -6.947 -28.559 1.00 34.20 177 PHE A CA 1
ATOM 1260 C C . PHE A 1 184 ? 26.652 -8.456 -28.694 1.00 37.34 177 PHE A C 1
ATOM 1261 O O . PHE A 1 184 ? 26.947 -9.116 -27.706 1.00 36.39 177 PHE A O 1
ATOM 1269 N N . ALA A 1 185 ? 26.431 -8.993 -29.900 1.00 35.90 178 ALA A N 1
ATOM 1270 C CA . ALA A 1 185 ? 26.556 -10.433 -30.074 1.00 36.55 178 ALA A CA 1
ATOM 1271 C C . ALA A 1 185 ? 27.585 -10.760 -31.152 1.00 36.12 178 ALA A C 1
ATOM 1272 O O . ALA A 1 185 ? 27.841 -11.926 -31.422 1.00 37.74 178 ALA A O 1
ATOM 1274 N N . GLY A 1 186 ? 28.178 -9.713 -31.737 1.00 35.12 179 GLY A N 1
ATOM 1275 C CA . GLY A 1 186 ? 29.239 -9.856 -32.720 1.00 35.80 179 GLY A CA 1
ATOM 1276 C C . GLY A 1 186 ? 28.805 -10.652 -33.946 1.00 36.88 179 GLY A C 1
ATOM 1277 O O . GLY A 1 186 ? 29.608 -11.377 -34.523 1.00 38.12 179 GLY A O 1
ATOM 1278 N N . MET A 1 187 ? 27.532 -10.513 -34.343 1.00 36.03 180 MET A N 1
ATOM 1279 C CA . MET A 1 187 ? 26.999 -11.198 -35.505 1.00 35.42 180 MET A CA 1
ATOM 1280 C C . MET A 1 187 ? 26.454 -10.153 -36.482 1.00 39.74 180 MET A C 1
ATOM 1281 O O . MET A 1 187 ? 25.400 -9.566 -36.250 1.00 39.27 180 MET A O 1
ATOM 1286 N N . PRO A 1 188 ? 27.182 -9.869 -37.588 1.00 42.08 181 PRO A N 1
ATOM 1287 C CA . PRO A 1 188 ? 26.829 -8.773 -38.499 1.00 37.37 181 PRO A CA 1
ATOM 1288 C C . PRO A 1 188 ? 25.722 -9.169 -39.486 1.00 33.35 181 PRO A C 1
ATOM 1289 O O . PRO A 1 188 ? 25.913 -9.187 -40.703 1.00 35.37 181 PRO A O 1
ATOM 1293 N N . CYS A 1 189 ? 24.532 -9.433 -38.942 1.00 36.69 182 CYS A N 1
ATOM 1294 C CA . CYS A 1 189 ? 23.403 -9.961 -39.685 1.00 33.10 182 CYS A CA 1
ATOM 1295 C C . CYS A 1 189 ? 22.832 -8.874 -40.594 1.00 29.97 182 CYS A C 1
ATOM 1296 O O . CYS A 1 189 ? 23.061 -7.685 -40.374 1.00 35.69 182 CYS A O 1
ATOM 1299 N N . GLY A 1 190 ? 22.087 -9.309 -41.615 1.00 31.76 183 GLY A N 1
ATOM 1300 C CA . GLY A 1 190 ? 21.223 -8.404 -42.353 1.00 33.91 183 GLY A CA 1
ATOM 1301 C C . GLY A 1 190 ? 19.940 -8.095 -41.584 1.00 34.47 183 GLY A C 1
ATOM 1302 O O . GLY A 1 190 ? 19.818 -8.392 -40.400 1.00 32.74 183 GLY A O 1
ATOM 1303 N N . ILE A 1 191 ? 18.961 -7.531 -42.290 1.00 33.74 184 ILE A N 1
ATOM 1304 C CA . ILE A 1 191 ? 17.796 -6.969 -41.627 1.00 32.28 184 ILE A CA 1
ATOM 1305 C C . ILE A 1 191 ? 16.667 -8.001 -41.555 1.00 32.01 184 ILE A C 1
ATOM 1306 O O . ILE A 1 191 ? 15.683 -7.770 -40.857 1.00 36.17 184 ILE A O 1
ATOM 1311 N N . MET A 1 192 ? 16.790 -9.138 -42.253 1.00 27.34 185 MET A N 1
ATOM 1312 C CA . MET A 1 192 ? 15.630 -10.000 -42.465 1.00 27.96 185 MET A CA 1
ATOM 1313 C C . MET A 1 192 ? 14.961 -10.407 -41.152 1.00 26.86 185 MET A C 1
ATOM 1314 O O . MET A 1 192 ? 13.745 -10.284 -41.019 1.00 27.14 185 MET A O 1
ATOM 1319 N N . ASP A 1 193 ? 15.743 -10.973 -40.224 1.00 27.33 186 ASP A N 1
ATOM 1320 C CA . ASP A 1 193 ? 15.164 -11.731 -39.119 1.00 25.30 186 ASP A CA 1
ATOM 1321 C C . ASP A 1 193 ? 14.408 -10.785 -38.192 1.00 23.83 186 ASP A C 1
ATOM 1322 O O . ASP A 1 193 ? 13.340 -11.130 -37.702 1.00 26.31 186 ASP A O 1
ATOM 1327 N N . GLN A 1 194 ? 14.972 -9.603 -37.964 1.00 25.03 187 GLN A N 1
ATOM 1328 C CA . GLN A 1 194 ? 14.348 -8.578 -37.134 1.00 26.46 187 GLN A CA 1
ATOM 1329 C C . GLN A 1 194 ? 13.077 -8.080 -37.815 1.00 26.82 187 GLN A C 1
ATOM 1330 O O . GLN A 1 194 ? 12.045 -7.912 -37.172 1.00 23.72 187 GLN A O 1
ATOM 1336 N N . PHE A 1 195 ? 13.145 -7.900 -39.145 1.00 27.00 188 PHE A N 1
ATOM 1337 C CA . PHE A 1 195 ? 12.025 -7.368 -39.904 1.00 28.48 188 PHE A CA 1
ATOM 1338 C C . PHE A 1 195 ? 10.808 -8.294 -39.796 1.00 27.18 188 PHE A C 1
ATOM 1339 O O . PHE A 1 195 ? 9.684 -7.819 -39.547 1.00 27.33 188 PHE A O 1
ATOM 1347 N N . ILE A 1 196 ? 11.025 -9.610 -39.984 1.00 26.09 189 ILE A N 1
ATOM 1348 C CA . ILE A 1 196 ? 9.903 -10.542 -39.968 1.00 25.37 189 ILE A CA 1
ATOM 1349 C C . ILE A 1 196 ? 9.345 -10.682 -38.558 1.00 21.79 189 ILE A C 1
ATOM 1350 O O . ILE A 1 196 ? 8.144 -10.858 -38.377 1.00 24.92 189 ILE A O 1
ATOM 1355 N N . SER A 1 197 ? 10.221 -10.611 -37.560 1.00 26.08 190 SER A N 1
ATOM 1356 C CA . SER A 1 197 ? 9.785 -10.751 -36.170 1.00 23.82 190 SER A CA 1
ATOM 1357 C C . SER A 1 197 ? 8.846 -9.594 -35.812 1.00 22.34 190 SER A C 1
ATOM 1358 O O . SER A 1 197 ? 7.843 -9.787 -35.140 1.00 24.59 190 SER A O 1
ATOM 1361 N N . LEU A 1 198 ? 9.170 -8.391 -36.297 1.00 24.33 191 LEU A N 1
ATOM 1362 C CA . LEU A 1 198 ? 8.331 -7.218 -36.107 1.00 26.97 191 LEU A CA 1
ATOM 1363 C C . LEU A 1 198 ? 7.040 -7.308 -36.919 1.00 29.25 191 LEU A C 1
ATOM 1364 O O . LEU A 1 198 ? 5.971 -7.037 -36.371 1.00 29.09 191 LEU A O 1
ATOM 1369 N N . MET A 1 199 ? 7.143 -7.698 -38.204 1.00 28.75 192 MET A N 1
ATOM 1370 C CA . MET A 1 199 ? 6.121 -7.378 -39.199 1.00 29.57 192 MET A CA 1
ATOM 1371 C C . MET A 1 199 ? 5.277 -8.579 -39.623 1.00 28.29 192 MET A C 1
ATOM 1372 O O . MET A 1 199 ? 4.341 -8.431 -40.418 1.00 25.50 192 MET A O 1
ATOM 1377 N N . GLY A 1 200 ? 5.596 -9.773 -39.120 1.00 28.32 193 GLY A N 1
ATOM 1378 C CA . GLY A 1 200 ? 4.837 -10.956 -39.505 1.00 25.05 193 GLY A CA 1
ATOM 1379 C C . GLY A 1 200 ? 3.347 -10.785 -39.255 1.00 27.32 193 GLY A C 1
ATOM 1380 O O . GLY A 1 200 ? 2.948 -10.016 -38.385 1.00 23.45 193 GLY A O 1
ATOM 1381 N N . GLN A 1 201 ? 2.513 -11.501 -40.021 1.00 26.49 194 GLN A N 1
ATOM 1382 C CA . GLN A 1 201 ? 1.074 -11.502 -39.787 1.00 30.71 194 GLN A CA 1
ATOM 1383 C C . GLN A 1 201 ? 0.567 -12.923 -40.019 1.00 29.63 194 GLN A C 1
ATOM 1384 O O . GLN A 1 201 ? 0.984 -13.582 -40.968 1.00 28.91 194 GLN A O 1
ATOM 1390 N N . LYS A 1 202 ? -0.321 -13.389 -39.136 1.00 29.60 195 LYS A N 1
ATOM 1391 C CA . LYS A 1 202 ? -0.923 -14.705 -39.299 1.00 35.36 195 LYS A CA 1
ATOM 1392 C C . LYS A 1 202 ? -1.434 -14.894 -40.731 1.00 36.48 195 LYS A C 1
ATOM 1393 O O . LYS A 1 202 ? -2.048 -13.994 -41.304 1.00 31.09 195 LYS A O 1
ATOM 1399 N N . GLY A 1 203 ? -1.144 -16.062 -41.313 1.00 32.39 196 GLY A N 1
ATOM 1400 C CA . GLY A 1 203 ? -1.614 -16.437 -42.640 1.00 31.07 196 GLY A CA 1
ATOM 1401 C C . GLY A 1 203 ? -0.904 -15.702 -43.778 1.00 34.08 196 GLY A C 1
ATOM 1402 O O . GLY A 1 203 ? -1.400 -15.691 -44.906 1.00 32.67 196 GLY A O 1
ATOM 1403 N N . HIS A 1 204 ? 0.246 -15.071 -43.484 1.00 31.77 197 HIS A N 1
ATOM 1404 C CA . HIS A 1 204 ? 1.009 -14.374 -44.513 1.00 32.32 197 HIS A CA 1
ATOM 1405 C C . HIS A 1 204 ? 2.491 -14.738 -44.451 1.00 33.84 197 HIS A C 1
ATOM 1406 O O . HIS A 1 204 ? 3.035 -14.940 -43.367 1.00 33.04 197 HIS A O 1
ATOM 1413 N N . ALA A 1 205 ? 3.131 -14.779 -45.627 1.00 30.23 198 ALA A N 1
ATOM 1414 C CA . ALA A 1 205 ? 4.564 -14.586 -45.753 1.00 31.25 198 ALA A CA 1
ATOM 1415 C C . ALA A 1 205 ? 4.831 -13.102 -45.985 1.00 30.11 198 ALA A C 1
ATOM 1416 O O . ALA A 1 205 ? 3.924 -12.359 -46.334 1.00 32.40 198 ALA A O 1
ATOM 1418 N N . LEU A 1 206 ? 6.075 -12.666 -45.786 1.00 30.54 199 LEU A N 1
ATOM 1419 C CA . LEU A 1 206 ? 6.456 -11.275 -45.945 1.00 30.61 199 LEU A CA 1
ATOM 1420 C C . LEU A 1 206 ? 7.553 -11.196 -46.998 1.00 36.19 199 LEU A C 1
ATOM 1421 O O . LEU A 1 206 ? 8.655 -11.687 -46.777 1.00 37.29 199 LEU A O 1
ATOM 1426 N N . LEU A 1 207 ? 7.263 -10.572 -48.149 1.00 34.75 200 LEU A N 1
ATOM 1427 C CA . LEU A 1 207 ? 8.302 -10.279 -49.118 1.00 34.06 200 LEU A CA 1
ATOM 1428 C C . LEU A 1 207 ? 8.956 -8.968 -48.702 1.00 36.35 200 LEU A C 1
ATOM 1429 O O . LEU A 1 207 ? 8.293 -7.933 -48.599 1.00 41.01 200 LEU A O 1
ATOM 1434 N N . ILE A 1 208 ? 10.267 -9.017 -48.443 1.00 32.52 201 ILE A N 1
ATOM 1435 C CA . ILE A 1 208 ? 10.971 -7.831 -48.016 1.00 32.73 201 ILE A CA 1
ATOM 1436 C C . ILE A 1 208 ? 11.963 -7.415 -49.089 1.00 34.58 201 ILE A C 1
ATOM 1437 O O . ILE A 1 208 ? 12.850 -8.195 -49.437 1.00 35.39 201 ILE A O 1
ATOM 1442 N N . ASP A 1 209 ? 11.817 -6.169 -49.545 1.00 31.62 202 ASP A N 1
ATOM 1443 C CA . ASP A 1 209 ? 12.804 -5.578 -50.416 1.00 38.17 202 ASP A CA 1
ATOM 1444 C C . ASP A 1 209 ? 13.812 -4.881 -49.522 1.00 38.34 202 ASP A C 1
ATOM 1445 O O . ASP A 1 209 ? 13.494 -3.863 -48.907 1.00 38.60 202 ASP A O 1
ATOM 1450 N N . CYS A 1 210 ? 15.023 -5.446 -49.461 1.00 37.19 203 CYS A N 1
ATOM 1451 C CA . CYS A 1 210 ? 16.041 -4.983 -48.529 1.00 40.19 203 CYS A CA 1
ATOM 1452 C C . CYS A 1 210 ? 16.819 -3.800 -49.102 1.00 38.33 203 CYS A C 1
ATOM 1453 O O . CYS A 1 210 ? 17.722 -3.283 -48.447 1.00 40.91 203 CYS A O 1
ATOM 1456 N N . ARG A 1 211 ? 16.475 -3.368 -50.327 1.00 38.87 204 ARG A N 1
ATOM 1457 C CA . ARG A 1 211 ? 16.969 -2.097 -50.840 1.00 39.62 204 ARG A CA 1
ATOM 1458 C C . ARG A 1 211 ? 16.035 -0.960 -50.421 1.00 38.27 204 ARG A C 1
ATOM 1459 O O . ARG A 1 211 ? 16.470 -0.024 -49.754 1.00 43.33 204 ARG A O 1
ATOM 1467 N N . SER A 1 212 ? 14.766 -1.040 -50.838 1.00 36.65 205 SER A N 1
ATOM 1468 C CA . SER A 1 212 ? 13.809 0.050 -50.643 1.00 38.27 205 SER A CA 1
ATOM 1469 C C . SER A 1 212 ? 13.157 -0.002 -49.259 1.00 38.09 205 SER A C 1
ATOM 1470 O O . SER A 1 212 ? 12.662 1.014 -48.772 1.00 38.84 205 SER A O 1
ATOM 1473 N N . LEU A 1 213 ? 13.145 -1.195 -48.657 1.00 39.46 206 LEU A N 1
ATOM 1474 C CA . LEU A 1 213 ? 12.501 -1.469 -47.379 1.00 38.64 206 LEU A CA 1
ATOM 1475 C C . LEU A 1 213 ? 10.978 -1.471 -47.526 1.00 40.98 206 LEU A C 1
ATOM 1476 O O . LEU A 1 213 ? 10.244 -1.492 -46.540 1.00 39.23 206 LEU A O 1
ATOM 1481 N N . GLU A 1 214 ? 10.506 -1.562 -48.777 1.00 39.22 207 GLU A N 1
ATOM 1482 C CA . GLU A 1 214 ? 9.119 -1.909 -49.050 1.00 35.81 207 GLU A CA 1
ATOM 1483 C C . GLU A 1 214 ? 8.879 -3.364 -48.650 1.00 34.29 207 GLU A C 1
ATOM 1484 O O . GLU A 1 214 ? 9.724 -4.235 -48.856 1.00 33.15 207 GLU A O 1
ATOM 1490 N N . THR A 1 215 ? 7.694 -3.622 -48.085 1.00 33.93 208 THR A N 1
ATOM 1491 C CA . THR A 1 215 ? 7.310 -4.966 -47.693 1.00 35.14 208 THR A CA 1
ATOM 1492 C C . THR A 1 215 ? 5.946 -5.286 -48.289 1.00 36.47 208 THR A C 1
ATOM 1493 O O . THR A 1 215 ? 5.087 -4.417 -48.368 1.00 40.67 208 THR A O 1
ATOM 1497 N N . SER A 1 216 ? 5.749 -6.548 -48.674 1.00 35.57 209 SER A N 1
ATOM 1498 C CA . SER A 1 216 ? 4.423 -7.014 -49.033 1.00 35.91 209 SER A CA 1
ATOM 1499 C C . SER A 1 216 ? 4.034 -8.189 -48.159 1.00 34.94 209 SER A C 1
ATOM 1500 O O . SER A 1 216 ? 4.849 -9.064 -47.923 1.00 35.71 209 SER A O 1
ATOM 1503 N N . LEU A 1 217 ? 2.784 -8.171 -47.701 1.00 31.82 210 LEU A N 1
ATOM 1504 C CA . LEU A 1 217 ? 2.217 -9.279 -46.964 1.00 36.98 210 LEU A CA 1
ATOM 1505 C C . LEU A 1 217 ? 1.488 -10.143 -47.976 1.00 35.54 210 LEU A C 1
ATOM 1506 O O . LEU A 1 217 ? 0.482 -9.721 -48.523 1.00 41.36 210 LEU A O 1
ATOM 1511 N N . VAL A 1 218 ? 2.008 -11.354 -48.196 1.00 37.72 211 VAL A N 1
ATOM 1512 C CA . VAL A 1 218 ? 1.546 -12.246 -49.252 1.00 35.70 211 VAL A CA 1
ATOM 1513 C C . VAL A 1 218 ? 0.733 -13.356 -48.604 1.00 35.35 211 VAL A C 1
ATOM 1514 O O . VAL A 1 218 ? 1.294 -14.159 -47.855 1.00 35.57 211 VAL A O 1
ATOM 1518 N N . PRO A 1 219 ? -0.601 -13.450 -48.854 1.00 40.47 212 PRO A N 1
ATOM 1519 C CA . PRO A 1 219 ? -1.429 -14.509 -48.267 1.00 41.78 212 PRO A CA 1
ATOM 1520 C C . PRO A 1 219 ? -0.870 -15.913 -48.487 1.00 46.19 212 PRO A C 1
ATOM 1521 O O . PRO A 1 219 ? -0.408 -16.245 -49.578 1.00 48.99 212 PRO A O 1
ATOM 1525 N N . LEU A 1 220 ? -0.937 -16.732 -47.431 1.00 47.21 213 LEU A N 1
ATOM 1526 C CA . LEU A 1 220 ? -0.340 -18.058 -47.378 1.00 51.23 213 LEU A CA 1
ATOM 1527 C C . LEU A 1 220 ? -1.227 -18.867 -46.438 1.00 54.20 213 LEU A C 1
ATOM 1528 O O . LEU A 1 220 ? -0.858 -19.179 -45.310 1.00 58.26 213 LEU A O 1
ATOM 1533 N N . SER A 1 221 ? -2.434 -19.145 -46.945 1.00 66.92 214 SER A N 1
ATOM 1534 C CA . SER A 1 221 ? -3.606 -19.543 -46.177 1.00 75.56 214 SER A CA 1
ATOM 1535 C C . SER A 1 221 ? -4.351 -20.711 -46.840 1.00 78.78 214 SER A C 1
ATOM 1536 O O . SER A 1 221 ? -5.445 -21.065 -46.399 1.00 78.94 214 SER A O 1
ATOM 1538 N N . ASP A 1 222 ? -3.763 -21.295 -47.893 1.00 81.75 215 ASP A N 1
ATOM 1539 C CA . ASP A 1 222 ? -4.303 -22.489 -48.521 1.00 78.24 215 ASP A CA 1
ATOM 1540 C C . ASP A 1 222 ? -4.083 -23.677 -47.588 1.00 72.79 215 ASP A C 1
ATOM 1541 O O . ASP A 1 222 ? -2.937 -24.057 -47.334 1.00 78.58 215 ASP A O 1
ATOM 1546 N N . PRO A 1 223 ? -5.144 -24.340 -47.067 1.00 70.63 216 PRO A N 1
ATOM 1547 C CA . PRO A 1 223 ? -4.957 -25.452 -46.130 1.00 74.09 216 PRO A CA 1
ATOM 1548 C C . PRO A 1 223 ? -4.451 -26.745 -46.777 1.00 78.27 216 PRO A C 1
ATOM 1549 O O . PRO A 1 223 ? -4.119 -27.697 -46.084 1.00 78.94 216 PRO A O 1
ATOM 1553 N N . LYS A 1 224 ? -4.377 -26.775 -48.111 1.00 78.04 217 LYS A N 1
ATOM 1554 C CA . LYS A 1 224 ? -3.797 -27.913 -48.813 1.00 80.93 217 LYS A CA 1
ATOM 1555 C C . LYS A 1 224 ? -2.267 -27.805 -48.853 1.00 83.55 217 LYS A C 1
ATOM 1556 O O . LYS A 1 224 ? -1.586 -28.738 -49.287 1.00 78.08 217 LYS A O 1
ATOM 1558 N N . LEU A 1 225 ? -1.722 -26.688 -48.362 1.00 79.94 218 LEU A N 1
ATOM 1559 C CA . LEU A 1 225 ? -0.288 -26.445 -48.379 1.00 74.94 218 LEU A CA 1
ATOM 1560 C C . LEU A 1 225 ? 0.234 -26.478 -46.947 1.00 76.10 218 LEU A C 1
ATOM 1561 O O . LEU A 1 225 ? -0.440 -25.994 -46.037 1.00 80.90 218 LEU A O 1
ATOM 1566 N N . ALA A 1 226 ? 1.430 -27.050 -46.755 1.00 72.29 219 ALA A N 1
ATOM 1567 C CA . ALA A 1 226 ? 2.053 -27.045 -45.438 1.00 66.69 219 ALA A CA 1
ATOM 1568 C C . ALA A 1 226 ? 3.538 -26.707 -45.548 1.00 64.17 219 ALA A C 1
ATOM 1569 O O . ALA A 1 226 ? 4.144 -26.861 -46.619 1.00 64.34 219 ALA A O 1
ATOM 1571 N N . VAL A 1 227 ? 4.058 -26.165 -44.442 1.00 61.58 220 VAL A N 1
ATOM 1572 C CA . VAL A 1 227 ? 5.456 -25.817 -44.289 1.00 57.25 220 VAL A CA 1
ATOM 1573 C C . VAL A 1 227 ? 5.974 -26.660 -43.125 1.00 58.99 220 VAL A C 1
ATOM 1574 O O . VAL A 1 227 ? 5.509 -26.502 -41.974 1.00 54.58 220 VAL A O 1
ATOM 1578 N N . LEU A 1 228 ? 6.876 -27.610 -43.450 1.00 58.01 221 LEU A N 1
ATOM 1579 C CA . LEU A 1 228 ? 7.474 -28.493 -42.452 1.00 54.68 221 LEU A CA 1
ATOM 1580 C C . LEU A 1 228 ? 8.914 -28.036 -42.248 1.00 43.88 221 LEU A C 1
ATOM 1581 O O . LEU A 1 228 ? 9.687 -27.995 -43.210 1.00 42.41 221 LEU A O 1
ATOM 1586 N N . ILE A 1 229 ? 9.222 -27.662 -41.003 1.00 44.06 222 ILE A N 1
ATOM 1587 C CA . ILE A 1 229 ? 10.562 -27.268 -40.617 1.00 44.42 222 ILE A CA 1
ATOM 1588 C C . ILE A 1 229 ? 11.220 -28.464 -39.936 1.00 37.89 222 ILE A C 1
ATOM 1589 O O . ILE A 1 229 ? 10.642 -29.042 -39.018 1.00 41.58 222 ILE A O 1
ATOM 1594 N N . THR A 1 230 ? 12.433 -28.802 -40.387 1.00 38.16 223 THR A N 1
ATOM 1595 C CA . THR A 1 230 ? 13.192 -29.896 -39.786 1.00 41.46 223 THR A CA 1
ATOM 1596 C C . THR A 1 230 ? 14.490 -29.367 -39.184 1.00 32.52 223 THR A C 1
ATOM 1597 O O . THR A 1 230 ? 15.329 -28.855 -39.929 1.00 33.15 223 THR A O 1
ATOM 1601 N N . ASN A 1 231 ? 14.614 -29.516 -37.856 1.00 32.84 224 ASN A N 1
ATOM 1602 C CA . ASN A 1 231 ? 15.820 -29.160 -37.124 1.00 36.54 224 ASN A CA 1
ATOM 1603 C C . ASN A 1 231 ? 16.796 -30.340 -37.177 1.00 39.28 224 ASN A C 1
ATOM 1604 O O . ASN A 1 231 ? 16.482 -31.429 -36.672 1.00 43.21 224 ASN A O 1
ATOM 1609 N N . SER A 1 232 ? 17.961 -30.098 -37.803 1.00 40.74 225 SER A N 1
ATOM 1610 C CA . SER A 1 232 ? 19.052 -31.046 -37.906 1.00 43.05 225 SER A CA 1
ATOM 1611 C C . SER A 1 232 ? 19.664 -31.336 -36.535 1.00 47.82 225 SER A C 1
ATOM 1612 O O . SER A 1 232 ? 20.300 -32.374 -36.346 1.00 50.42 225 SER A O 1
ATOM 1615 N N . ASN A 1 233 ? 19.495 -30.387 -35.602 1.00 46.03 226 ASN A N 1
ATOM 1616 C CA . ASN A 1 233 ? 20.071 -30.461 -34.269 1.00 44.15 226 ASN A CA 1
ATOM 1617 C C . ASN A 1 233 ? 21.598 -30.526 -34.342 1.00 41.18 226 ASN A C 1
ATOM 1618 O O . ASN A 1 233 ? 22.230 -31.120 -33.471 1.00 40.47 226 ASN A O 1
ATOM 1623 N N . VAL A 1 234 ? 22.173 -29.883 -35.364 1.00 40.01 227 VAL A N 1
ATOM 1624 C CA . VAL A 1 234 ? 23.603 -29.610 -35.411 1.00 44.30 227 VAL A CA 1
ATOM 1625 C C . VAL A 1 234 ? 23.843 -28.119 -35.650 1.00 46.54 227 VAL A C 1
ATOM 1626 O O . VAL A 1 234 ? 23.014 -27.456 -36.254 1.00 43.79 227 VAL A O 1
ATOM 1630 N N . ARG A 1 235 ? 24.971 -27.601 -35.143 1.00 47.14 228 ARG A N 1
ATOM 1631 C CA . ARG A 1 235 ? 25.514 -26.312 -35.550 1.00 51.71 228 ARG A CA 1
ATOM 1632 C C . ARG A 1 235 ? 27.037 -26.430 -35.622 1.00 52.68 228 ARG A C 1
ATOM 1633 O O . ARG A 1 235 ? 27.686 -26.559 -34.588 1.00 55.27 228 ARG A O 1
ATOM 1641 N N . HIS A 1 236 ? 27.577 -26.460 -36.846 1.00 55.40 229 HIS A N 1
ATOM 1642 C CA . HIS A 1 236 ? 29.014 -26.519 -37.072 1.00 59.95 229 HIS A CA 1
ATOM 1643 C C . HIS A 1 236 ? 29.634 -25.159 -36.763 1.00 62.79 229 HIS A C 1
ATOM 1644 O O . HIS A 1 236 ? 28.962 -24.143 -36.864 1.00 63.22 229 HIS A O 1
ATOM 1651 N N . SER A 1 237 ? 30.912 -25.181 -36.373 1.00 66.35 230 SER A N 1
ATOM 1652 C CA . SER A 1 237 ? 31.741 -24.025 -36.062 1.00 71.13 230 SER A CA 1
ATOM 1653 C C . SER A 1 237 ? 31.668 -22.941 -37.139 1.00 74.22 230 SER A C 1
ATOM 1654 O O . SER A 1 237 ? 31.530 -21.753 -36.814 1.00 73.65 230 SER A O 1
ATOM 1657 N N . LEU A 1 238 ? 31.778 -23.378 -38.403 1.00 76.35 231 LEU A N 1
ATOM 1658 C CA . LEU A 1 238 ? 31.838 -22.494 -39.563 1.00 78.25 231 LEU A CA 1
ATOM 1659 C C . LEU A 1 238 ? 30.648 -21.536 -39.565 1.00 78.64 231 LEU A C 1
ATOM 1660 O O . LEU A 1 238 ? 30.762 -20.434 -40.093 1.00 74.04 231 LEU A O 1
ATOM 1662 N N . ALA A 1 239 ? 29.523 -21.953 -38.955 1.00 76.43 232 ALA A N 1
ATOM 1663 C CA . ALA A 1 239 ? 28.332 -21.117 -38.856 1.00 72.43 232 ALA A CA 1
ATOM 1664 C C . ALA A 1 239 ? 28.703 -19.683 -38.488 1.00 70.04 232 ALA A C 1
ATOM 1665 O O . ALA A 1 239 ? 28.343 -18.741 -39.206 1.00 71.40 232 ALA A O 1
ATOM 1667 N N . SER A 1 240 ? 29.461 -19.537 -37.393 1.00 66.76 233 SER A N 1
ATOM 1668 C CA . SER A 1 240 ? 29.795 -18.223 -36.862 1.00 65.30 233 SER A CA 1
ATOM 1669 C C . SER A 1 240 ? 30.850 -17.554 -37.735 1.00 61.95 233 SER A C 1
ATOM 1670 O O . SER A 1 240 ? 30.723 -16.374 -38.059 1.00 58.22 233 SER A O 1
ATOM 1673 N N . SER A 1 241 ? 31.892 -18.314 -38.099 1.00 59.21 234 SER A N 1
ATOM 1674 C CA . SER A 1 241 ? 33.110 -17.727 -38.644 1.00 54.39 234 SER A CA 1
ATOM 1675 C C . SER A 1 241 ? 32.949 -17.360 -40.125 1.00 50.92 234 SER A C 1
ATOM 1676 O O . SER A 1 241 ? 33.487 -16.343 -40.570 1.00 53.22 234 SER A O 1
ATOM 1679 N N . GLU A 1 242 ? 32.180 -18.175 -40.865 1.00 45.66 235 GLU A N 1
ATOM 1680 C CA . GLU A 1 242 ? 32.093 -18.070 -42.316 1.00 46.08 235 GLU A CA 1
ATOM 1681 C C . GLU A 1 242 ? 31.060 -17.035 -42.774 1.00 46.34 235 GLU A C 1
ATOM 1682 O O . GLU A 1 242 ? 31.204 -16.509 -43.876 1.00 46.38 235 GLU A O 1
ATOM 1688 N N . TYR A 1 243 ? 30.023 -16.759 -41.958 1.00 40.30 236 TYR A N 1
ATOM 1689 C CA . TYR A 1 243 ? 28.973 -15.814 -42.340 1.00 41.38 236 TYR A CA 1
ATOM 1690 C C . TYR A 1 243 ? 29.612 -14.475 -42.728 1.00 40.91 236 TYR A C 1
ATOM 1691 O O . TYR A 1 243 ? 29.435 -14.002 -43.849 1.00 45.55 236 TYR A O 1
ATOM 1700 N N . PRO A 1 244 ? 30.424 -13.836 -41.849 1.00 41.17 237 PRO A N 1
ATOM 1701 C CA . PRO A 1 244 ? 31.094 -12.588 -42.204 1.00 43.29 237 PRO A CA 1
ATOM 1702 C C . PRO A 1 244 ? 32.041 -12.692 -43.393 1.00 44.26 237 PRO A C 1
ATOM 1703 O O . PRO A 1 244 ? 32.177 -11.718 -44.106 1.00 46.98 237 PRO A O 1
ATOM 1707 N N . VAL A 1 245 ? 32.595 -13.879 -43.623 1.00 43.80 238 VAL A N 1
ATOM 1708 C CA . VAL A 1 245 ? 33.504 -14.092 -44.787 1.00 49.89 238 VAL A CA 1
ATOM 1709 C C . VAL A 1 245 ? 32.694 -13.906 -46.072 1.00 51.37 238 VAL A C 1
ATOM 1710 O O . VAL A 1 245 ? 33.097 -13.090 -46.879 1.00 52.56 238 VAL A O 1
ATOM 1714 N N . ARG A 1 246 ? 31.594 -14.643 -46.201 1.00 49.71 239 ARG A N 1
ATOM 1715 C CA . ARG A 1 246 ? 30.674 -14.557 -47.355 1.00 50.00 239 ARG A CA 1
ATOM 1716 C C . ARG A 1 246 ? 30.232 -13.114 -47.536 1.00 54.27 239 ARG A C 1
ATOM 1717 O O . ARG A 1 246 ? 30.314 -12.584 -48.637 1.00 55.51 239 ARG A O 1
ATOM 1725 N N . ARG A 1 247 ? 29.845 -12.481 -46.448 1.00 49.93 240 ARG A N 1
ATOM 1726 C CA . ARG A 1 247 ? 29.393 -11.084 -46.521 1.00 52.15 240 ARG A CA 1
ATOM 1727 C C . ARG A 1 247 ? 30.556 -10.225 -47.031 1.00 57.24 240 ARG A C 1
ATOM 1728 O O . ARG A 1 247 ? 30.334 -9.426 -47.937 1.00 60.87 240 ARG A O 1
ATOM 1736 N N . ARG A 1 248 ? 31.767 -10.449 -46.532 1.00 54.45 241 ARG A N 1
ATOM 1737 C CA . ARG A 1 248 ? 32.960 -9.658 -46.932 1.00 56.01 241 ARG A CA 1
ATOM 1738 C C . ARG A 1 248 ? 33.250 -9.881 -48.417 1.00 55.93 241 ARG A C 1
ATOM 1739 O O . ARG A 1 248 ? 33.638 -8.943 -49.103 1.00 58.68 241 ARG A O 1
ATOM 1741 N N . GLN A 1 249 ? 33.082 -11.110 -48.874 1.00 57.98 242 GLN A N 1
ATOM 1742 C CA . GLN A 1 249 ? 33.329 -11.419 -50.291 1.00 64.27 242 GLN A CA 1
ATOM 1743 C C . GLN A 1 249 ? 32.369 -10.589 -51.141 1.00 70.17 242 GLN A C 1
ATOM 1744 O O . GLN A 1 249 ? 32.892 -9.821 -51.975 1.00 75.42 242 GLN A O 1
ATOM 1750 N N . CYS A 1 250 ? 31.052 -10.757 -50.925 1.00 67.66 243 CYS A N 1
ATOM 1751 C CA . CYS A 1 250 ? 30.024 -10.074 -51.702 1.00 56.81 243 CYS A CA 1
ATOM 1752 C C . CYS A 1 250 ? 30.381 -8.595 -51.893 1.00 56.81 243 CYS A C 1
ATOM 1753 O O . CYS A 1 250 ? 30.255 -8.051 -52.987 1.00 66.58 243 CYS A O 1
ATOM 1756 N N . GLU A 1 251 ? 30.849 -7.949 -50.823 1.00 56.16 244 GLU A N 1
ATOM 1757 C CA . GLU A 1 251 ? 31.191 -6.536 -50.837 1.00 61.19 244 GLU A CA 1
ATOM 1758 C C . GLU A 1 251 ? 32.325 -6.269 -51.833 1.00 65.96 244 GLU A C 1
ATOM 1759 O O . GLU A 1 251 ? 32.284 -5.284 -52.551 1.00 60.96 244 GLU A O 1
ATOM 1765 N N . GLU A 1 252 ? 33.307 -7.174 -51.908 1.00 72.82 245 GLU A N 1
ATOM 1766 C CA . GLU A 1 252 ? 34.436 -7.054 -52.827 1.00 72.99 245 GLU A CA 1
ATOM 1767 C C . GLU A 1 252 ? 33.987 -7.114 -54.291 1.00 73.67 245 GLU A C 1
ATOM 1768 O O . GLU A 1 252 ? 34.546 -6.402 -55.129 1.00 73.33 245 GLU A O 1
ATOM 1770 N N . VAL A 1 253 ? 32.974 -7.935 -54.600 1.00 69.30 246 VAL A N 1
ATOM 1771 C CA . VAL A 1 253 ? 32.502 -8.075 -55.972 1.00 69.73 246 VAL A CA 1
ATOM 1772 C C . VAL A 1 253 ? 31.803 -6.785 -56.414 1.00 77.51 246 VAL A C 1
ATOM 1773 O O . VAL A 1 253 ? 32.036 -6.291 -57.517 1.00 86.44 246 VAL A O 1
ATOM 1777 N N . ALA A 1 254 ? 30.940 -6.254 -55.542 1.00 73.52 247 ALA A N 1
ATOM 1778 C CA . ALA A 1 254 ? 30.276 -4.985 -55.767 1.00 73.96 247 ALA A CA 1
ATOM 1779 C C . ALA A 1 254 ? 31.289 -3.865 -56.016 1.00 72.10 247 ALA A C 1
ATOM 1780 O O . ALA A 1 254 ? 31.079 -3.033 -56.906 1.00 72.47 247 ALA A O 1
ATOM 1782 N N . ARG A 1 255 ? 32.367 -3.852 -55.215 1.00 66.45 248 ARG A N 1
ATOM 1783 C CA . ARG A 1 255 ? 33.431 -2.865 -55.316 1.00 70.37 248 ARG A CA 1
ATOM 1784 C C . ARG A 1 255 ? 34.058 -2.923 -56.706 1.00 75.29 248 ARG A C 1
ATOM 1785 O O . ARG A 1 255 ? 34.119 -1.896 -57.389 1.00 78.19 248 ARG A O 1
ATOM 1787 N N . ALA A 1 256 ? 34.472 -4.133 -57.118 1.00 80.06 249 ALA A N 1
ATOM 1788 C CA . ALA A 1 256 ? 35.158 -4.366 -58.382 1.00 82.20 249 ALA A CA 1
ATOM 1789 C C . ALA A 1 256 ? 34.303 -3.941 -59.580 1.00 83.77 249 ALA A C 1
ATOM 1790 O O . ALA A 1 256 ? 34.857 -3.555 -60.611 1.00 89.27 249 ALA A O 1
ATOM 1792 N N . LEU A 1 257 ? 32.971 -4.034 -59.441 1.00 76.70 250 LEU A N 1
ATOM 1793 C CA . LEU A 1 257 ? 32.060 -3.828 -60.554 1.00 68.29 250 LEU A CA 1
ATOM 1794 C C . LEU A 1 257 ? 31.533 -2.401 -60.544 1.00 64.63 250 LEU A C 1
ATOM 1795 O O . LEU A 1 257 ? 30.784 -2.034 -61.450 1.00 69.17 250 LEU A O 1
ATOM 1800 N N . GLY A 1 258 ? 31.931 -1.613 -59.532 1.00 71.65 251 GLY A N 1
ATOM 1801 C CA . GLY A 1 258 ? 31.351 -0.288 -59.321 1.00 72.24 251 GLY A CA 1
ATOM 1802 C C . GLY A 1 258 ? 29.831 -0.319 -59.119 1.00 79.78 251 GLY A C 1
ATOM 1803 O O . GLY A 1 258 ? 29.105 0.531 -59.638 1.00 86.18 251 GLY A O 1
ATOM 1804 N N . ALA A 1 259 ? 29.370 -1.313 -58.349 1.00 79.35 252 ALA A N 1
ATOM 1805 C CA . ALA A 1 259 ? 27.970 -1.412 -57.978 1.00 71.80 252 ALA A CA 1
ATOM 1806 C C . ALA A 1 259 ? 27.838 -1.102 -56.489 1.00 75.98 252 ALA A C 1
ATOM 1807 O O . ALA A 1 259 ? 28.689 -1.503 -55.700 1.00 80.64 252 ALA A O 1
ATOM 1809 N N . ALA A 1 260 ? 26.821 -0.312 -56.125 1.00 71.34 253 ALA A N 1
ATOM 1810 C CA . ALA A 1 260 ? 26.607 0.061 -54.731 1.00 65.23 253 ALA A CA 1
ATOM 1811 C C . ALA A 1 260 ? 26.326 -1.190 -53.889 1.00 59.53 253 ALA A C 1
ATOM 1812 O O . ALA A 1 260 ? 26.766 -1.298 -52.752 1.00 57.43 253 ALA A O 1
ATOM 1814 N N . SER A 1 261 ? 25.602 -2.142 -54.485 1.00 52.14 254 SER A N 1
ATOM 1815 C CA . SER A 1 261 ? 25.351 -3.457 -53.924 1.00 54.14 254 SER A CA 1
ATOM 1816 C C . SER A 1 261 ? 25.194 -4.448 -55.074 1.00 53.97 254 SER A C 1
ATOM 1817 O O . SER A 1 261 ? 25.115 -4.034 -56.236 1.00 55.91 254 SER A O 1
ATOM 1820 N N . LEU A 1 262 ? 25.117 -5.746 -54.746 1.00 53.95 255 LEU A N 1
ATOM 1821 C CA . LEU A 1 262 ? 24.941 -6.789 -55.743 1.00 56.50 255 LEU A CA 1
ATOM 1822 C C . LEU A 1 262 ? 23.547 -6.698 -56.370 1.00 60.04 255 LEU A C 1
ATOM 1823 O O . LEU A 1 262 ? 23.320 -7.263 -57.432 1.00 67.93 255 LEU A O 1
ATOM 1828 N N . ARG A 1 263 ? 22.607 -6.031 -55.688 1.00 60.84 256 ARG A N 1
ATOM 1829 C CA . ARG A 1 263 ? 21.242 -6.004 -56.194 1.00 59.69 256 ARG A CA 1
ATOM 1830 C C . ARG A 1 263 ? 21.181 -5.308 -57.552 1.00 53.63 256 ARG A C 1
ATOM 1831 O O . ARG A 1 263 ? 20.370 -5.673 -58.404 1.00 46.51 256 ARG A O 1
ATOM 1839 N N . GLU A 1 264 ? 22.065 -4.316 -57.730 1.00 54.75 257 GLU A N 1
ATOM 1840 C CA . GLU A 1 264 ? 22.185 -3.523 -58.944 1.00 65.15 257 GLU A CA 1
ATOM 1841 C C . GLU A 1 264 ? 22.858 -4.312 -60.066 1.00 67.54 257 GLU A C 1
ATOM 1842 O O . GLU A 1 264 ? 22.807 -3.913 -61.222 1.00 79.65 257 GLU A O 1
ATOM 1848 N N . VAL A 1 265 ? 23.505 -5.419 -59.700 1.00 70.09 258 VAL A N 1
ATOM 1849 C CA . VAL A 1 265 ? 24.161 -6.299 -60.648 1.00 61.63 258 VAL A CA 1
ATOM 1850 C C . VAL A 1 265 ? 23.172 -7.348 -61.142 1.00 55.00 258 VAL A C 1
ATOM 1851 O O . VAL A 1 265 ? 22.548 -8.062 -60.379 1.00 45.18 258 VAL A O 1
ATOM 1855 N N . GLN A 1 266 ? 23.060 -7.401 -62.471 1.00 59.86 259 GLN A N 1
ATOM 1856 C CA . GLN A 1 266 ? 22.225 -8.358 -63.170 1.00 60.33 259 GLN A CA 1
ATOM 1857 C C . GLN A 1 266 ? 23.113 -9.538 -63.555 1.00 58.96 259 GLN A C 1
ATOM 1858 O O . GLN A 1 266 ? 24.299 -9.378 -63.814 1.00 60.96 259 GLN A O 1
ATOM 1860 N N . LEU A 1 267 ? 22.521 -10.734 -63.622 1.00 53.83 260 LEU A N 1
ATOM 1861 C CA . LEU A 1 267 ? 23.220 -11.971 -63.953 1.00 64.04 260 LEU A CA 1
ATOM 1862 C C . LEU A 1 267 ? 23.949 -11.856 -65.296 1.00 76.39 260 LEU A C 1
ATOM 1863 O O . LEU A 1 267 ? 25.081 -12.334 -65.414 1.00 82.54 260 LEU A O 1
ATOM 1868 N N . GLU A 1 268 ? 23.310 -11.232 -66.299 1.00 81.40 261 GLU A N 1
ATOM 1869 C CA . GLU A 1 268 ? 23.907 -11.093 -67.620 1.00 79.40 261 GLU A CA 1
ATOM 1870 C C . GLU A 1 268 ? 25.212 -10.295 -67.512 1.00 84.81 261 GLU A C 1
ATOM 1871 O O . GLU A 1 268 ? 26.241 -10.676 -68.075 1.00 95.79 261 GLU A O 1
ATOM 1873 N N . GLU A 1 269 ? 25.165 -9.209 -66.732 1.00 84.67 262 GLU A N 1
ATOM 1874 C CA . GLU A 1 269 ? 26.315 -8.382 -66.422 1.00 85.12 262 GLU A CA 1
ATOM 1875 C C . GLU A 1 269 ? 27.410 -9.212 -65.758 1.00 90.47 262 GLU A C 1
ATOM 1876 O O . GLU A 1 269 ? 28.551 -9.096 -66.146 1.00 94.93 262 GLU A O 1
ATOM 1878 N N . LEU A 1 270 ? 27.054 -10.040 -64.773 1.00 97.06 263 LEU A N 1
ATOM 1879 C CA . LEU A 1 270 ? 28.016 -10.796 -63.986 1.00 101.41 263 LEU A CA 1
ATOM 1880 C C . LEU A 1 270 ? 28.884 -11.676 -64.881 1.00 101.90 263 LEU A C 1
ATOM 1881 O O . LEU A 1 270 ? 30.112 -11.666 -64.728 1.00 104.80 263 LEU A O 1
ATOM 1883 N N . GLU A 1 271 ? 28.253 -12.408 -65.817 1.00 97.35 264 GLU A N 1
ATOM 1884 C CA . GLU A 1 271 ? 28.992 -13.357 -66.645 1.00 95.54 264 GLU A CA 1
ATOM 1885 C C . GLU A 1 271 ? 30.015 -12.632 -67.526 1.00 87.70 264 GLU A C 1
ATOM 1886 O O . GLU A 1 271 ? 31.029 -13.201 -67.916 1.00 83.41 264 GLU A O 1
ATOM 1888 N N . ALA A 1 272 ? 29.717 -11.370 -67.837 1.00 85.86 265 ALA A N 1
ATOM 1889 C CA . ALA A 1 272 ? 30.451 -10.583 -68.811 1.00 84.00 265 ALA A CA 1
ATOM 1890 C C . ALA A 1 272 ? 31.558 -9.772 -68.136 1.00 93.00 265 ALA A C 1
ATOM 1891 O O . ALA A 1 272 ? 32.433 -9.268 -68.838 1.00 99.80 265 ALA A O 1
ATOM 1893 N N . ALA A 1 273 ? 31.524 -9.662 -66.794 1.00 99.06 266 ALA A N 1
ATOM 1894 C CA . ALA A 1 273 ? 32.518 -8.848 -66.085 1.00 92.29 266 ALA A CA 1
ATOM 1895 C C . ALA A 1 273 ? 33.432 -9.711 -65.211 1.00 87.86 266 ALA A C 1
ATOM 1896 O O . ALA A 1 273 ? 34.138 -9.211 -64.335 1.00 84.82 266 ALA A O 1
ATOM 1898 N N . ARG A 1 274 ? 33.428 -11.017 -65.497 1.00 82.47 267 ARG A N 1
ATOM 1899 C CA . ARG A 1 274 ? 34.019 -12.015 -64.615 1.00 83.15 267 ARG A CA 1
ATOM 1900 C C . ARG A 1 274 ? 35.523 -11.813 -64.450 1.00 87.02 267 ARG A C 1
ATOM 1901 O O . ARG A 1 274 ? 36.057 -12.097 -63.373 1.00 87.74 267 ARG A O 1
ATOM 1909 N N . ASP A 1 275 ? 36.196 -11.349 -65.513 1.00 93.25 268 ASP A N 1
ATOM 1910 C CA . ASP A 1 275 ? 37.646 -11.212 -65.459 1.00 101.30 268 ASP A CA 1
ATOM 1911 C C . ASP A 1 275 ? 38.013 -10.236 -64.336 1.00 103.75 268 ASP A C 1
ATOM 1912 O O . ASP A 1 275 ? 39.063 -10.387 -63.701 1.00 110.73 268 ASP A O 1
ATOM 1914 N N . LEU A 1 276 ? 37.108 -9.280 -64.048 1.00 91.89 269 LEU A N 1
ATOM 1915 C CA . LEU A 1 276 ? 37.373 -8.243 -63.063 1.00 89.56 269 LEU A CA 1
ATOM 1916 C C . LEU A 1 276 ? 37.214 -8.743 -61.623 1.00 88.83 269 LEU A C 1
ATOM 1917 O O . LEU A 1 276 ? 37.585 -8.025 -60.697 1.00 89.11 269 LEU A O 1
ATOM 1919 N N . VAL A 1 277 ? 36.723 -9.981 -61.434 1.00 85.60 270 VAL A N 1
ATOM 1920 C CA . VAL A 1 277 ? 36.563 -10.522 -60.089 1.00 87.21 270 VAL A CA 1
ATOM 1921 C C . VAL A 1 277 ? 37.100 -11.952 -59.988 1.00 92.35 270 VAL A C 1
ATOM 1922 O O . VAL A 1 277 ? 37.242 -12.630 -60.995 1.00 98.82 270 VAL A O 1
ATOM 1924 N N . SER A 1 278 ? 37.394 -12.387 -58.755 1.00 91.75 271 SER A N 1
ATOM 1925 C CA . SER A 1 278 ? 37.988 -13.689 -58.470 1.00 88.99 271 SER A CA 1
ATOM 1926 C C . SER A 1 278 ? 37.021 -14.828 -58.807 1.00 85.72 271 SER A C 1
ATOM 1927 O O . SER A 1 278 ? 35.846 -14.590 -59.000 1.00 85.27 271 SER A O 1
ATOM 1930 N N . LYS A 1 279 ? 37.538 -16.058 -58.888 1.00 85.88 272 LYS A N 1
ATOM 1931 C CA . LYS A 1 279 ? 36.752 -17.218 -59.284 1.00 87.36 272 LYS A CA 1
ATOM 1932 C C . LYS A 1 279 ? 35.719 -17.521 -58.201 1.00 90.36 272 LYS A C 1
ATOM 1933 O O . LYS A 1 279 ? 34.557 -17.804 -58.499 1.00 92.90 272 LYS A O 1
ATOM 1935 N N . GLU A 1 280 ? 36.157 -17.455 -56.938 1.00 91.68 273 GLU A N 1
ATOM 1936 C CA . GLU A 1 280 ? 35.292 -17.804 -55.818 1.00 89.99 273 GLU A CA 1
ATOM 1937 C C . GLU A 1 280 ? 34.271 -16.688 -55.585 1.00 87.39 273 GLU A C 1
ATOM 1938 O O . GLU A 1 280 ? 33.087 -16.950 -55.375 1.00 83.66 273 GLU A O 1
ATOM 1944 N N . GLY A 1 281 ? 34.734 -15.431 -55.660 1.00 84.15 274 GLY A N 1
ATOM 1945 C CA . GLY A 1 281 ? 33.857 -14.270 -55.621 1.00 88.12 274 GLY A CA 1
ATOM 1946 C C . GLY A 1 281 ? 32.735 -14.362 -56.652 1.00 89.16 274 GLY A C 1
ATOM 1947 O O . GLY A 1 281 ? 31.596 -14.067 -56.346 1.00 91.53 274 GLY A O 1
ATOM 1948 N N . PHE A 1 282 ? 33.073 -14.766 -57.877 1.00 79.76 275 PHE A N 1
ATOM 1949 C CA . PHE A 1 282 ? 32.108 -14.919 -58.957 1.00 74.50 275 PHE A CA 1
ATOM 1950 C C . PHE A 1 282 ? 31.029 -15.918 -58.555 1.00 68.12 275 PHE A C 1
ATOM 1951 O O . PHE A 1 282 ? 29.869 -15.649 -58.780 1.00 72.55 275 PHE A O 1
ATOM 1959 N N . ARG A 1 283 ? 31.411 -17.047 -57.963 1.00 62.38 276 ARG A N 1
ATOM 1960 C CA . ARG A 1 283 ? 30.482 -18.090 -57.537 1.00 65.54 276 ARG A CA 1
ATOM 1961 C C . ARG A 1 283 ? 29.558 -17.601 -56.408 1.00 67.24 276 ARG A C 1
ATOM 1962 O O . ARG A 1 283 ? 28.365 -17.938 -56.386 1.00 62.63 276 ARG A O 1
ATOM 1964 N N . ARG A 1 284 ? 30.112 -16.819 -55.469 1.00 65.22 277 ARG A N 1
ATOM 1965 C CA . ARG A 1 284 ? 29.315 -16.251 -54.383 1.00 69.94 277 ARG A CA 1
ATOM 1966 C C . ARG A 1 284 ? 28.288 -15.274 -54.958 1.00 69.69 277 ARG A C 1
ATOM 1967 O O . ARG A 1 284 ? 27.114 -15.339 -54.632 1.00 70.59 277 ARG A O 1
ATOM 1969 N N . ALA A 1 285 ? 28.747 -14.387 -55.844 1.00 69.11 278 ALA A N 1
ATOM 1970 C CA . ALA A 1 285 ? 27.911 -13.372 -56.474 1.00 68.48 278 ALA A CA 1
ATOM 1971 C C . ALA A 1 285 ? 26.877 -14.013 -57.395 1.00 67.18 278 ALA A C 1
ATOM 1972 O O . ALA A 1 285 ? 25.770 -13.507 -57.514 1.00 77.12 278 ALA A O 1
ATOM 1974 N N . ARG A 1 286 ? 27.221 -15.139 -58.028 1.00 65.40 279 ARG A N 1
ATOM 1975 C CA . ARG A 1 286 ? 26.279 -15.839 -58.890 1.00 64.02 279 ARG A CA 1
ATOM 1976 C C . ARG A 1 286 ? 25.120 -16.368 -58.057 1.00 63.03 279 ARG A C 1
ATOM 1977 O O . ARG A 1 286 ? 23.968 -16.252 -58.474 1.00 63.47 279 ARG A O 1
ATOM 1979 N N . HIS A 1 287 ? 25.427 -16.938 -56.881 1.00 63.25 280 HIS A N 1
ATOM 1980 C CA . HIS A 1 287 ? 24.381 -17.329 -55.941 1.00 55.22 280 HIS A CA 1
ATOM 1981 C C . HIS A 1 287 ? 23.477 -16.124 -55.644 1.00 46.50 280 HIS A C 1
ATOM 1982 O O . HIS A 1 287 ? 22.276 -16.235 -55.767 1.00 44.05 280 HIS A O 1
ATOM 1989 N N . VAL A 1 288 ? 24.061 -14.984 -55.262 1.00 48.04 281 VAL A N 1
ATOM 1990 C CA . VAL A 1 288 ? 23.324 -13.850 -54.723 1.00 52.13 281 VAL A CA 1
ATOM 1991 C C . VAL A 1 288 ? 22.407 -13.246 -55.778 1.00 55.56 281 VAL A C 1
ATOM 1992 O O . VAL A 1 288 ? 21.206 -13.087 -55.545 1.00 55.34 281 VAL A O 1
ATOM 1996 N N . VAL A 1 289 ? 23.010 -12.858 -56.909 1.00 55.44 282 VAL A N 1
ATOM 1997 C CA . VAL A 1 289 ? 22.297 -12.202 -57.997 1.00 52.23 282 VAL A CA 1
ATOM 1998 C C . VAL A 1 289 ? 21.212 -13.156 -58.489 1.00 46.54 282 VAL A C 1
ATOM 1999 O O . VAL A 1 289 ? 20.062 -12.763 -58.716 1.00 54.09 282 VAL A O 1
ATOM 2003 N N . GLY A 1 290 ? 21.595 -14.431 -58.635 1.00 45.06 283 GLY A N 1
ATOM 2004 C CA . GLY A 1 290 ? 20.668 -15.485 -58.998 1.00 44.56 283 GLY A CA 1
ATOM 2005 C C . GLY A 1 290 ? 19.508 -15.589 -58.022 1.00 47.08 283 GLY A C 1
ATOM 2006 O O . GLY A 1 290 ? 18.362 -15.658 -58.455 1.00 45.25 283 GLY A O 1
ATOM 2007 N N . GLU A 1 291 ? 19.811 -15.567 -56.708 1.00 47.20 284 GLU A N 1
ATOM 2008 C CA . GLU A 1 291 ? 18.845 -15.835 -55.640 1.00 46.12 284 GLU A CA 1
ATOM 2009 C C . GLU A 1 291 ? 17.817 -14.695 -55.588 1.00 40.34 284 GLU A C 1
ATOM 2010 O O . GLU A 1 291 ? 16.645 -14.938 -55.337 1.00 43.98 284 GLU A O 1
ATOM 2016 N N . ILE A 1 292 ? 18.263 -13.453 -55.825 1.00 43.06 285 ILE A N 1
ATOM 2017 C CA . ILE A 1 292 ? 17.365 -12.311 -55.883 1.00 49.86 285 ILE A CA 1
ATOM 2018 C C . ILE A 1 292 ? 16.315 -12.532 -56.969 1.00 55.19 285 ILE A C 1
ATOM 2019 O O . ILE A 1 292 ? 15.131 -12.335 -56.711 1.00 63.20 285 ILE A O 1
ATOM 2024 N N . ARG A 1 293 ? 16.747 -12.989 -58.157 1.00 55.75 286 ARG A N 1
ATOM 2025 C CA . ARG A 1 293 ? 15.821 -13.232 -59.256 1.00 50.25 286 ARG A CA 1
ATOM 2026 C C . ARG A 1 293 ? 14.836 -14.343 -58.892 1.00 45.12 286 ARG A C 1
ATOM 2027 O O . ARG A 1 293 ? 13.637 -14.187 -59.113 1.00 45.80 286 ARG A O 1
ATOM 2035 N N . ARG A 1 294 ? 15.335 -15.432 -58.301 1.00 47.13 287 ARG A N 1
ATOM 2036 C CA . ARG A 1 294 ? 14.490 -16.562 -57.912 1.00 49.88 287 ARG A CA 1
ATOM 2037 C C . ARG A 1 294 ? 13.440 -16.145 -56.881 1.00 51.74 287 ARG A C 1
ATOM 2038 O O . ARG A 1 294 ? 12.323 -16.654 -56.903 1.00 55.68 287 ARG A O 1
ATOM 2046 N N . THR A 1 295 ? 13.815 -15.228 -55.976 1.00 49.14 288 THR A N 1
ATOM 2047 C CA . THR A 1 295 ? 12.919 -14.818 -54.899 1.00 51.22 288 THR A CA 1
ATOM 2048 C C . THR A 1 295 ? 11.757 -14.017 -55.481 1.00 42.87 288 THR A C 1
ATOM 2049 O O . THR A 1 295 ? 10.606 -14.242 -55.100 1.00 42.63 288 THR A O 1
ATOM 2053 N N . ALA A 1 296 ? 12.071 -13.101 -56.414 1.00 44.87 289 ALA A N 1
ATOM 2054 C CA . ALA A 1 296 ? 11.037 -12.375 -57.140 1.00 48.52 289 ALA A CA 1
ATOM 2055 C C . ALA A 1 296 ? 10.102 -13.349 -57.841 1.00 50.35 289 ALA A C 1
ATOM 2056 O O . ALA A 1 296 ? 8.880 -13.238 -57.692 1.00 53.70 289 ALA A O 1
ATOM 2058 N N . GLN A 1 297 ? 10.684 -14.339 -58.543 1.00 55.48 290 GLN A N 1
ATOM 2059 C CA . GLN A 1 297 ? 9.878 -15.312 -59.267 1.00 49.80 290 GLN A CA 1
ATOM 2060 C C . GLN A 1 297 ? 9.062 -16.156 -58.298 1.00 43.77 290 GLN A C 1
ATOM 2061 O O . GLN A 1 297 ? 7.928 -16.503 -58.606 1.00 49.29 290 GLN A O 1
ATOM 2067 N N . ALA A 1 298 ? 9.636 -16.459 -57.129 1.00 45.88 291 ALA A N 1
ATOM 2068 C CA . ALA A 1 298 ? 8.977 -17.304 -56.140 1.00 46.13 291 ALA A CA 1
ATOM 2069 C C . ALA A 1 298 ? 7.760 -16.576 -55.554 1.00 44.10 291 ALA A C 1
ATOM 2070 O O . ALA A 1 298 ? 6.706 -17.172 -55.361 1.00 46.21 291 ALA A O 1
ATOM 2072 N N . ALA A 1 299 ? 7.920 -15.290 -55.229 1.00 42.36 292 ALA A N 1
ATOM 2073 C CA . ALA A 1 299 ? 6.820 -14.480 -54.712 1.00 45.46 292 ALA A CA 1
ATOM 2074 C C . ALA A 1 299 ? 5.675 -14.475 -55.727 1.00 45.64 292 ALA A C 1
ATOM 2075 O O . ALA A 1 299 ? 4.514 -14.718 -55.371 1.00 46.21 292 ALA A O 1
ATOM 2077 N N . ALA A 1 300 ? 6.020 -14.228 -57.004 1.00 50.01 293 ALA A N 1
ATOM 2078 C CA . ALA A 1 300 ? 5.020 -14.197 -58.066 1.00 51.33 293 ALA A CA 1
ATOM 2079 C C . ALA A 1 300 ? 4.334 -15.558 -58.169 1.00 47.16 293 ALA A C 1
ATOM 2080 O O . ALA A 1 300 ? 3.121 -15.643 -58.268 1.00 48.52 293 ALA A O 1
ATOM 2082 N N . ALA A 1 301 ? 5.124 -16.630 -58.071 1.00 52.38 294 ALA A N 1
ATOM 2083 C CA . ALA A 1 301 ? 4.611 -17.988 -58.084 1.00 50.96 294 ALA A CA 1
ATOM 2084 C C . ALA A 1 301 ? 3.660 -18.214 -56.920 1.00 49.81 294 ALA A C 1
ATOM 2085 O O . ALA A 1 301 ? 2.634 -18.817 -57.114 1.00 54.02 294 ALA A O 1
ATOM 2087 N N . LEU A 1 302 ? 3.981 -17.718 -55.723 1.00 56.16 295 LEU A N 1
ATOM 2088 C CA . LEU A 1 302 ? 3.118 -17.909 -54.563 1.00 52.84 295 LEU A CA 1
ATOM 2089 C C . LEU A 1 302 ? 1.759 -17.256 -54.823 1.00 47.56 295 LEU A C 1
ATOM 2090 O O . LEU A 1 302 ? 0.724 -17.838 -54.515 1.00 43.65 295 LEU A O 1
ATOM 2092 N N . ARG A 1 303 ? 1.770 -16.060 -55.420 1.00 50.04 296 ARG A N 1
ATOM 2093 C CA . ARG A 1 303 ? 0.547 -15.302 -55.666 1.00 52.21 296 ARG A CA 1
ATOM 2094 C C . ARG A 1 303 ? -0.387 -16.061 -56.612 1.00 55.21 296 ARG A C 1
ATOM 2095 O O . ARG A 1 303 ? -1.602 -16.060 -56.426 1.00 53.71 296 ARG A O 1
ATOM 2103 N N . ARG A 1 304 ? 0.199 -16.740 -57.605 1.00 57.51 297 ARG A N 1
ATOM 2104 C CA . ARG A 1 304 ? -0.536 -17.496 -58.608 1.00 54.82 297 ARG A CA 1
ATOM 2105 C C . ARG A 1 304 ? -0.884 -18.898 -58.099 1.00 50.65 297 ARG A C 1
ATOM 2106 O O . ARG A 1 304 ? -1.534 -19.653 -58.804 1.00 53.96 297 ARG A O 1
ATOM 2114 N N . GLY A 1 305 ? -0.423 -19.259 -56.894 1.00 52.46 298 GLY A N 1
ATOM 2115 C CA . GLY A 1 305 ? -0.578 -20.609 -56.368 1.00 54.44 298 GLY A CA 1
ATOM 2116 C C . GLY A 1 305 ? 0.220 -21.660 -57.155 1.00 54.42 298 GLY A C 1
ATOM 2117 O O . GLY A 1 305 ? -0.113 -22.833 -57.125 1.00 49.25 298 GLY A O 1
ATOM 2118 N N . ASP A 1 306 ? 1.282 -21.239 -57.852 1.00 51.03 299 ASP A N 1
ATOM 2119 C CA . ASP A 1 306 ? 2.138 -22.125 -58.627 1.00 52.55 299 ASP A CA 1
ATOM 2120 C C . ASP A 1 306 ? 3.294 -22.661 -57.767 1.00 49.85 299 ASP A C 1
ATOM 2121 O O . ASP A 1 306 ? 4.449 -22.200 -57.859 1.00 46.63 299 ASP A O 1
ATOM 2126 N N . TYR A 1 307 ? 2.957 -23.672 -56.962 1.00 44.08 300 TYR A N 1
ATOM 2127 C CA . TYR A 1 307 ? 3.859 -24.277 -56.008 1.00 55.62 300 TYR A CA 1
ATOM 2128 C C . TYR A 1 307 ? 5.006 -25.029 -56.675 1.00 60.58 300 TYR A C 1
ATOM 2129 O O . TYR A 1 307 ? 6.084 -25.066 -56.099 1.00 55.66 300 TYR A O 1
ATOM 2138 N N . ARG A 1 308 ? 4.765 -25.646 -57.842 1.00 55.95 301 ARG A N 1
ATOM 2139 C CA . ARG A 1 308 ? 5.809 -26.401 -58.520 1.00 61.95 301 ARG A CA 1
ATOM 2140 C C . ARG A 1 308 ? 6.953 -25.461 -58.896 1.00 62.54 301 ARG A C 1
ATOM 2141 O O . ARG A 1 308 ? 8.120 -25.812 -58.720 1.00 63.68 301 ARG A O 1
ATOM 2143 N N . ALA A 1 309 ? 6.608 -24.259 -59.391 1.00 59.34 302 ALA A N 1
ATOM 2144 C CA . ALA A 1 309 ? 7.634 -23.286 -59.739 1.00 58.96 302 ALA A CA 1
ATOM 2145 C C . ALA A 1 309 ? 8.346 -22.800 -58.475 1.00 63.48 302 ALA A C 1
ATOM 2146 O O . ALA A 1 309 ? 9.570 -22.731 -58.456 1.00 59.42 302 ALA A O 1
ATOM 2148 N N . PHE A 1 310 ? 7.573 -22.533 -57.415 1.00 64.80 303 PHE A N 1
ATOM 2149 C CA . PHE A 1 310 ? 8.122 -22.087 -56.140 1.00 66.21 303 PHE A CA 1
ATOM 2150 C C . PHE A 1 310 ? 9.100 -23.146 -55.625 1.00 69.78 303 PHE A C 1
ATOM 2151 O O . PHE A 1 310 ? 10.224 -22.841 -55.251 1.00 63.75 303 PHE A O 1
ATOM 2159 N N . GLY A 1 311 ? 8.649 -24.403 -55.644 1.00 72.17 304 GLY A N 1
ATOM 2160 C CA . GLY A 1 311 ? 9.413 -25.521 -55.137 1.00 74.94 304 GLY A CA 1
ATOM 2161 C C . GLY A 1 311 ? 10.660 -25.759 -55.969 1.00 68.00 304 GLY A C 1
ATOM 2162 O O . GLY A 1 311 ? 11.703 -26.039 -55.411 1.00 72.10 304 GLY A O 1
ATOM 2163 N N . ARG A 1 312 ? 10.543 -25.649 -57.293 1.00 62.66 305 ARG A N 1
ATOM 2164 C CA . ARG A 1 312 ? 11.691 -25.797 -58.173 1.00 66.34 305 ARG A CA 1
ATOM 2165 C C . ARG A 1 312 ? 12.726 -24.732 -57.817 1.00 63.99 305 ARG A C 1
ATOM 2166 O O . ARG A 1 312 ? 13.925 -24.998 -57.775 1.00 61.39 305 ARG A O 1
ATOM 2168 N N . LEU A 1 313 ? 12.256 -23.511 -57.544 1.00 58.73 306 LEU A N 1
ATOM 2169 C CA . LEU A 1 313 ? 13.145 -22.412 -57.193 1.00 58.91 306 LEU A CA 1
ATOM 2170 C C . LEU A 1 313 ? 13.790 -22.696 -55.831 1.00 50.43 306 LEU A C 1
ATOM 2171 O O . LEU A 1 313 ? 14.954 -22.388 -55.641 1.00 48.66 306 LEU A O 1
ATOM 2176 N N . MET A 1 314 ? 13.053 -23.330 -54.916 1.00 44.11 307 MET A N 1
ATOM 2177 C CA . MET A 1 314 ? 13.480 -23.661 -53.559 1.00 55.86 307 MET A CA 1
ATOM 2178 C C . MET A 1 314 ? 14.577 -24.720 -53.576 1.00 65.26 307 MET A C 1
ATOM 2179 O O . MET A 1 314 ? 15.598 -24.553 -52.918 1.00 65.27 307 MET A O 1
ATOM 2184 N N . VAL A 1 315 ? 14.343 -25.825 -54.305 1.00 71.59 308 VAL A N 1
ATOM 2185 C CA . VAL A 1 315 ? 15.365 -26.842 -54.525 1.00 64.04 308 VAL A CA 1
ATOM 2186 C C . VAL A 1 315 ? 16.564 -26.197 -55.218 1.00 62.04 308 VAL A C 1
ATOM 2187 O O . VAL A 1 315 ? 17.702 -26.408 -54.830 1.00 68.48 308 VAL A O 1
ATOM 2191 N N . GLU A 1 316 ? 16.303 -25.380 -56.232 1.00 57.26 309 GLU A N 1
ATOM 2192 C CA . GLU A 1 316 ? 17.277 -24.546 -56.906 1.00 58.83 309 GLU A CA 1
ATOM 2193 C C . GLU A 1 316 ? 18.050 -23.698 -55.897 1.00 61.91 309 GLU A C 1
ATOM 2194 O O . GLU A 1 316 ? 19.255 -23.521 -56.063 1.00 63.87 309 GLU A O 1
ATOM 2200 N N . SER A 1 317 ? 17.365 -23.125 -54.891 1.00 60.40 310 SER A N 1
ATOM 2201 C CA . SER A 1 317 ? 18.005 -22.279 -53.890 1.00 55.56 310 SER A CA 1
ATOM 2202 C C . SER A 1 317 ? 18.976 -23.128 -53.069 1.00 47.76 310 SER A C 1
ATOM 2203 O O . SER A 1 317 ? 20.102 -22.703 -52.846 1.00 45.36 310 SER A O 1
ATOM 2206 N N . HIS A 1 318 ? 18.546 -24.323 -52.642 1.00 44.89 311 HIS A N 1
ATOM 2207 C CA . HIS A 1 318 ? 19.409 -25.223 -51.893 1.00 55.75 311 HIS A CA 1
ATOM 2208 C C . HIS A 1 318 ? 20.683 -25.545 -52.664 1.00 61.29 311 HIS A C 1
ATOM 2209 O O . HIS A 1 318 ? 21.773 -25.444 -52.123 1.00 62.18 311 HIS A O 1
ATOM 2216 N N . ARG A 1 319 ? 20.541 -25.916 -53.939 1.00 65.27 312 ARG A N 1
ATOM 2217 C CA . ARG A 1 319 ? 21.657 -26.352 -54.766 1.00 61.24 312 ARG A CA 1
ATOM 2218 C C . ARG A 1 319 ? 22.670 -25.226 -54.902 1.00 56.13 312 ARG A C 1
ATOM 2219 O O . ARG A 1 319 ? 23.877 -25.481 -54.857 1.00 55.63 312 ARG A O 1
ATOM 2227 N N . SER A 1 320 ? 22.157 -23.997 -55.069 1.00 49.71 313 SER A N 1
ATOM 2228 C CA . SER A 1 320 ? 22.980 -22.800 -55.180 1.00 49.74 313 SER A CA 1
ATOM 2229 C C . SER A 1 320 ? 23.713 -22.535 -53.860 1.00 52.30 313 SER A C 1
ATOM 2230 O O . SER A 1 320 ? 24.886 -22.192 -53.857 1.00 58.56 313 SER A O 1
ATOM 2233 N N . LEU A 1 321 ? 23.014 -22.704 -52.738 1.00 56.09 314 LEU A N 1
ATOM 2234 C CA . LEU A 1 321 ? 23.598 -22.503 -51.418 1.00 57.24 314 LEU A CA 1
ATOM 2235 C C . LEU A 1 321 ? 24.663 -23.568 -51.157 1.00 59.28 314 LEU A C 1
ATOM 2236 O O . LEU A 1 321 ? 25.697 -23.260 -50.574 1.00 58.10 314 LEU A O 1
ATOM 2241 N N . ARG A 1 322 ? 24.405 -24.803 -51.606 1.00 57.55 315 ARG A N 1
ATOM 2242 C CA . ARG A 1 322 ? 25.305 -25.936 -51.418 1.00 61.15 315 ARG A CA 1
ATOM 2243 C C . ARG A 1 322 ? 26.575 -25.751 -52.253 1.00 61.05 315 ARG A C 1
ATOM 2244 O O . ARG A 1 322 ? 27.675 -25.906 -51.728 1.00 63.33 315 ARG A O 1
ATOM 2252 N N . ASP A 1 323 ? 26.421 -25.405 -53.542 1.00 58.32 316 ASP A N 1
ATOM 2253 C CA . ASP A 1 323 ? 27.514 -25.519 -54.504 1.00 54.27 316 ASP A CA 1
ATOM 2254 C C . ASP A 1 323 ? 28.196 -24.173 -54.744 1.00 56.30 316 ASP A C 1
ATOM 2255 O O . ASP A 1 323 ? 29.416 -24.113 -54.867 1.00 60.26 316 ASP A O 1
ATOM 2260 N N . ASP A 1 324 ? 27.413 -23.087 -54.810 1.00 53.57 317 ASP A N 1
ATOM 2261 C CA . ASP A 1 324 ? 27.951 -21.773 -55.151 1.00 50.29 317 ASP A CA 1
ATOM 2262 C C . ASP A 1 324 ? 28.301 -20.969 -53.896 1.00 51.93 317 ASP A C 1
ATOM 2263 O O . ASP A 1 324 ? 29.319 -20.281 -53.883 1.00 54.49 317 ASP A O 1
ATOM 2265 N N . TYR A 1 325 ? 27.438 -21.026 -52.874 1.00 48.81 318 TYR A N 1
ATOM 2266 C CA . TYR A 1 325 ? 27.652 -20.209 -51.689 1.00 55.42 318 TYR A CA 1
ATOM 2267 C C . TYR A 1 325 ? 28.383 -21.023 -50.625 1.00 52.98 318 TYR A C 1
ATOM 2268 O O . TYR A 1 325 ? 29.028 -20.449 -49.762 1.00 53.00 318 TYR A O 1
ATOM 2277 N N . GLU A 1 326 ? 28.251 -22.348 -50.681 1.00 55.93 319 GLU A N 1
ATOM 2278 C CA . GLU A 1 326 ? 28.918 -23.284 -49.776 1.00 58.75 319 GLU A CA 1
ATOM 2279 C C . GLU A 1 326 ? 28.604 -22.959 -48.315 1.00 54.67 319 GLU A C 1
ATOM 2280 O O . GLU A 1 326 ? 29.509 -22.671 -47.530 1.00 59.78 319 GLU A O 1
ATOM 2286 N N . VAL A 1 327 ? 27.313 -23.007 -47.966 1.00 47.32 320 VAL A N 1
ATOM 2287 C CA . VAL A 1 327 ? 26.880 -22.731 -46.605 1.00 43.22 320 VAL A CA 1
ATOM 2288 C C . VAL A 1 327 ? 25.955 -23.841 -46.137 1.00 42.73 320 VAL A C 1
ATOM 2289 O O . VAL A 1 327 ? 25.350 -23.739 -45.073 1.00 46.91 320 VAL A O 1
ATOM 2293 N N . SER A 1 328 ? 25.833 -24.894 -46.948 1.00 39.90 321 SER A N 1
ATOM 2294 C CA . SER A 1 328 ? 25.145 -26.091 -46.490 1.00 42.19 321 SER A CA 1
ATOM 2295 C C . SER A 1 328 ? 26.120 -26.939 -45.670 1.00 43.24 321 SER A C 1
ATOM 2296 O O . SER A 1 328 ? 27.230 -26.498 -45.387 1.00 45.77 321 SER A O 1
ATOM 2299 N N . CYS A 1 329 ? 25.682 -28.144 -45.297 1.00 46.80 322 CYS A N 1
ATOM 2300 C CA . CYS A 1 329 ? 26.522 -29.144 -44.653 1.00 49.57 322 CYS A CA 1
ATOM 2301 C C . CYS A 1 329 ? 25.897 -30.514 -44.910 1.00 57.71 322 CYS A C 1
ATOM 2302 O O . CYS A 1 329 ? 24.754 -30.574 -45.355 1.00 57.86 322 CYS A O 1
ATOM 2305 N N . PRO A 1 330 ? 26.604 -31.650 -44.697 1.00 60.36 323 PRO A N 1
ATOM 2306 C CA . PRO A 1 330 ? 26.050 -32.963 -45.038 1.00 58.78 323 PRO A CA 1
ATOM 2307 C C . PRO A 1 330 ? 24.683 -33.221 -44.411 1.00 59.46 323 PRO A C 1
ATOM 2308 O O . PRO A 1 330 ? 23.813 -33.788 -45.052 1.00 64.09 323 PRO A O 1
ATOM 2312 N N . GLU A 1 331 ? 24.496 -32.783 -43.161 1.00 57.14 324 GLU A N 1
ATOM 2313 C CA . GLU A 1 331 ? 23.236 -32.983 -42.459 1.00 53.97 324 GLU A CA 1
ATOM 2314 C C . GLU A 1 331 ? 22.101 -32.285 -43.213 1.00 56.23 324 GLU A C 1
ATOM 2315 O O . GLU A 1 331 ? 21.063 -32.897 -43.446 1.00 56.31 324 GLU A O 1
ATOM 2321 N N . LEU A 1 332 ? 22.299 -31.022 -43.606 1.00 53.77 325 LEU A N 1
ATOM 2322 C CA . LEU A 1 332 ? 21.267 -30.280 -44.318 1.00 55.25 325 LEU A CA 1
ATOM 2323 C C . LEU A 1 332 ? 21.009 -30.927 -45.676 1.00 57.23 325 LEU A C 1
ATOM 2324 O O . LEU A 1 332 ? 19.847 -31.117 -46.040 1.00 60.52 325 LEU A O 1
ATOM 2329 N N . ASP A 1 333 ? 22.090 -31.303 -46.381 1.00 56.21 326 ASP A N 1
ATOM 2330 C CA . ASP A 1 333 ? 21.981 -31.870 -47.720 1.00 54.90 326 ASP A CA 1
ATOM 2331 C C . ASP A 1 333 ? 21.178 -33.171 -47.662 1.00 54.36 326 ASP A C 1
ATOM 2332 O O . ASP A 1 333 ? 20.391 -33.477 -48.549 1.00 61.60 326 ASP A O 1
ATOM 2337 N N . GLN A 1 334 ? 21.388 -33.938 -46.594 1.00 55.39 327 GLN A N 1
ATOM 2338 C CA . GLN A 1 334 ? 20.736 -35.218 -46.416 1.00 59.25 327 GLN A CA 1
ATOM 2339 C C . GLN A 1 334 ? 19.270 -35.005 -46.074 1.00 60.40 327 GLN A C 1
ATOM 2340 O O . GLN A 1 334 ? 18.418 -35.733 -46.576 1.00 62.81 327 GLN A O 1
ATOM 2346 N N . LEU A 1 335 ? 18.962 -34.024 -45.209 1.00 60.36 328 LEU A N 1
ATOM 2347 C CA . LEU A 1 335 ? 17.576 -33.769 -44.826 1.00 56.37 328 LEU A CA 1
ATOM 2348 C C . LEU A 1 335 ? 16.762 -33.363 -46.056 1.00 49.18 328 LEU A C 1
ATOM 2349 O O . LEU A 1 335 ? 15.602 -33.748 -46.190 1.00 54.16 328 LEU A O 1
ATOM 2354 N N . VAL A 1 336 ? 17.397 -32.597 -46.953 1.00 50.69 329 VAL A N 1
ATOM 2355 C CA . VAL A 1 336 ? 16.762 -32.138 -48.175 1.00 60.92 329 VAL A CA 1
ATOM 2356 C C . VAL A 1 336 ? 16.527 -33.316 -49.113 1.00 72.98 329 VAL A C 1
ATOM 2357 O O . VAL A 1 336 ? 15.419 -33.482 -49.606 1.00 74.38 329 VAL A O 1
ATOM 2361 N N . GLU A 1 337 ? 17.575 -34.111 -49.362 1.00 77.00 330 GLU A N 1
ATOM 2362 C CA . GLU A 1 337 ? 17.508 -35.283 -50.223 1.00 68.74 330 GLU A CA 1
ATOM 2363 C C . GLU A 1 337 ? 16.373 -36.190 -49.759 1.00 65.41 330 GLU A C 1
ATOM 2364 O O . GLU A 1 337 ? 15.578 -36.618 -50.584 1.00 74.66 330 GLU A O 1
ATOM 2366 N N . ALA A 1 338 ? 16.262 -36.422 -48.443 1.00 58.58 331 ALA A N 1
ATOM 2367 C CA . ALA A 1 338 ? 15.204 -37.255 -47.897 1.00 58.95 331 ALA A CA 1
ATOM 2368 C C . ALA A 1 338 ? 13.822 -36.669 -48.226 1.00 70.60 331 ALA A C 1
ATOM 2369 O O . ALA A 1 338 ? 12.914 -37.373 -48.681 1.00 72.99 331 ALA A O 1
ATOM 2371 N N . ALA A 1 339 ? 13.677 -35.356 -48.011 1.00 73.05 332 ALA A N 1
ATOM 2372 C CA . ALA A 1 339 ? 12.401 -34.675 -48.205 1.00 76.87 332 ALA A CA 1
ATOM 2373 C C . ALA A 1 339 ? 12.034 -34.682 -49.691 1.00 69.27 332 ALA A C 1
ATOM 2374 O O . ALA A 1 339 ? 10.891 -34.894 -50.068 1.00 69.10 332 ALA A O 1
ATOM 2376 N N . LEU A 1 340 ? 13.039 -34.440 -50.536 1.00 66.50 333 LEU A N 1
ATOM 2377 C CA . LEU A 1 340 ? 12.868 -34.146 -51.946 1.00 66.84 333 LEU A CA 1
ATOM 2378 C C . LEU A 1 340 ? 12.425 -35.405 -52.697 1.00 75.02 333 LEU A C 1
ATOM 2379 O O . LEU A 1 340 ? 11.920 -35.313 -53.814 1.00 77.01 333 LEU A O 1
ATOM 2384 N N . ALA A 1 341 ? 12.634 -36.577 -52.080 1.00 77.07 334 ALA A N 1
ATOM 2385 C CA . ALA A 1 341 ? 12.327 -37.852 -52.713 1.00 80.62 334 ALA A CA 1
ATOM 2386 C C . ALA A 1 341 ? 10.887 -38.257 -52.428 1.00 79.24 334 ALA A C 1
ATOM 2387 O O . ALA A 1 341 ? 10.417 -39.254 -52.976 1.00 86.56 334 ALA A O 1
ATOM 2389 N N . VAL A 1 342 ? 10.179 -37.482 -51.596 1.00 77.87 335 VAL A N 1
ATOM 2390 C CA . VAL A 1 342 ? 8.811 -37.816 -51.203 1.00 81.10 335 VAL A CA 1
ATOM 2391 C C . VAL A 1 342 ? 7.804 -37.168 -52.153 1.00 81.30 335 VAL A C 1
ATOM 2392 O O . VAL A 1 342 ? 7.836 -35.963 -52.354 1.00 80.88 335 VAL A O 1
ATOM 2396 N N . PRO A 1 343 ? 6.868 -37.943 -52.756 1.00 81.58 336 PRO A N 1
ATOM 2397 C CA . PRO A 1 343 ? 5.821 -37.364 -53.602 1.00 81.27 336 PRO A CA 1
ATOM 2398 C C . PRO A 1 343 ? 4.977 -36.360 -52.822 1.00 74.41 336 PRO A C 1
ATOM 2399 O O . PRO A 1 343 ? 4.617 -36.601 -51.669 1.00 69.74 336 PRO A O 1
ATOM 2403 N N . GLY A 1 344 ? 4.695 -35.221 -53.464 1.00 72.81 337 GLY A N 1
ATOM 2404 C CA . GLY A 1 344 ? 3.894 -34.175 -52.844 1.00 79.11 337 GLY A CA 1
ATOM 2405 C C . GLY A 1 344 ? 4.736 -33.087 -52.177 1.00 81.14 337 GLY A C 1
ATOM 2406 O O . GLY A 1 344 ? 4.212 -32.064 -51.762 1.00 92.44 337 GLY A O 1
ATOM 2407 N N . VAL A 1 345 ? 6.055 -33.292 -52.109 1.00 65.22 338 VAL A N 1
ATOM 2408 C CA . VAL A 1 345 ? 6.996 -32.255 -51.713 1.00 60.93 338 VAL A CA 1
ATOM 2409 C C . VAL A 1 345 ? 7.310 -31.443 -52.962 1.00 59.52 338 VAL A C 1
ATOM 2410 O O . VAL A 1 345 ? 7.714 -32.013 -53.976 1.00 62.63 338 VAL A O 1
ATOM 2414 N N . TYR A 1 346 ? 7.110 -30.122 -52.891 1.00 53.99 339 TYR A N 1
ATOM 2415 C CA . TYR A 1 346 ? 7.370 -29.273 -54.047 1.00 59.15 339 TYR A CA 1
ATOM 2416 C C . TYR A 1 346 ? 8.836 -28.857 -54.073 1.00 60.98 339 TYR A C 1
ATOM 2417 O O . TYR A 1 346 ? 9.450 -28.749 -55.137 1.00 57.11 339 TYR A O 1
ATOM 2426 N N . GLY A 1 347 ? 9.356 -28.583 -52.873 1.00 61.60 340 GLY A N 1
ATOM 2427 C CA . GLY A 1 347 ? 10.681 -28.066 -52.629 1.00 61.21 340 GLY A CA 1
ATOM 2428 C C . GLY A 1 347 ? 11.074 -28.370 -51.175 1.00 57.22 340 GLY A C 1
ATOM 2429 O O . GLY A 1 347 ? 10.258 -28.589 -50.266 1.00 50.16 340 GLY A O 1
ATOM 2430 N N . SER A 1 348 ? 12.383 -28.342 -50.969 1.00 57.64 341 SER A N 1
ATOM 2431 C CA . SER A 1 348 ? 13.008 -28.405 -49.666 1.00 54.70 341 SER A CA 1
ATOM 2432 C C . SER A 1 348 ? 14.378 -27.767 -49.835 1.00 55.75 341 SER A C 1
ATOM 2433 O O . SER A 1 348 ? 14.970 -27.823 -50.915 1.00 53.98 341 SER A O 1
ATOM 2436 N N . ARG A 1 349 ? 14.834 -27.089 -48.778 1.00 51.21 342 ARG A N 1
ATOM 2437 C CA . ARG A 1 349 ? 16.092 -26.367 -48.813 1.00 49.66 342 ARG A CA 1
ATOM 2438 C C . ARG A 1 349 ? 16.490 -26.058 -47.376 1.00 49.25 342 ARG A C 1
ATOM 2439 O O . ARG A 1 349 ? 15.649 -26.001 -46.492 1.00 55.18 342 ARG A O 1
ATOM 2447 N N . MET A 1 350 ? 17.778 -25.838 -47.151 1.00 50.01 343 MET A N 1
ATOM 2448 C CA . MET A 1 350 ? 18.193 -25.239 -45.898 1.00 48.66 343 MET A CA 1
ATOM 2449 C C . MET A 1 350 ? 17.527 -23.867 -45.773 1.00 49.55 343 MET A C 1
ATOM 2450 O O . MET A 1 350 ? 17.235 -23.203 -46.776 1.00 45.13 343 MET A O 1
ATOM 2455 N N . THR A 1 351 ? 17.306 -23.448 -44.520 1.00 47.37 344 THR A N 1
ATOM 2456 C CA . THR A 1 351 ? 16.805 -22.111 -44.243 1.00 43.71 344 THR A CA 1
ATOM 2457 C C . THR A 1 351 ? 17.766 -21.431 -43.267 1.00 44.88 344 THR A C 1
ATOM 2458 O O . THR A 1 351 ? 18.411 -22.110 -42.462 1.00 44.20 344 THR A O 1
ATOM 2462 N N . GLY A 1 352 ? 17.843 -20.103 -43.346 1.00 40.25 345 GLY A N 1
ATOM 2463 C CA . GLY A 1 352 ? 18.696 -19.354 -42.444 1.00 41.92 345 GLY A CA 1
ATOM 2464 C C . GLY A 1 352 ? 20.142 -19.363 -42.928 1.00 41.73 345 GLY A C 1
ATOM 2465 O O . GLY A 1 352 ? 20.394 -19.532 -44.118 1.00 38.41 345 GLY A O 1
ATOM 2466 N N . GLY A 1 353 ? 21.082 -19.220 -41.980 1.00 36.35 346 GLY A N 1
ATOM 2467 C CA . GLY A 1 353 ? 22.475 -18.940 -42.305 1.00 36.71 346 GLY A CA 1
ATOM 2468 C C . GLY A 1 353 ? 23.226 -20.152 -42.858 1.00 32.99 346 GLY A C 1
ATOM 2469 O O . GLY A 1 353 ? 24.154 -19.983 -43.653 1.00 36.57 346 GLY A O 1
ATOM 2470 N N . GLY A 1 354 ? 22.803 -21.352 -42.448 1.00 36.57 347 GLY A N 1
ATOM 2471 C CA . GLY A 1 354 ? 23.444 -22.579 -42.904 1.00 43.49 347 GLY A CA 1
ATOM 2472 C C . GLY A 1 354 ? 24.401 -23.190 -41.878 1.00 45.38 347 GLY A C 1
ATOM 2473 O O . GLY A 1 354 ? 24.408 -22.801 -40.713 1.00 39.98 347 GLY A O 1
ATOM 2474 N N . PHE A 1 355 ? 25.181 -24.181 -42.336 1.00 48.44 348 PHE A N 1
ATOM 2475 C CA . PHE A 1 355 ? 26.149 -24.925 -41.541 1.00 43.00 348 PHE A CA 1
ATOM 2476 C C . PHE A 1 355 ? 25.472 -25.614 -40.360 1.00 39.14 348 PHE A C 1
ATOM 2477 O O . PHE A 1 355 ? 26.088 -25.817 -39.321 1.00 41.75 348 PHE A O 1
ATOM 2485 N N . GLY A 1 356 ? 24.206 -25.990 -40.534 1.00 38.13 349 GLY A N 1
ATOM 2486 C CA . GLY A 1 356 ? 23.409 -26.586 -39.470 1.00 36.25 349 GLY A CA 1
ATOM 2487 C C . GLY A 1 356 ? 22.019 -25.958 -39.428 1.00 36.25 349 GLY A C 1
ATOM 2488 O O . GLY A 1 356 ? 21.604 -25.339 -40.398 1.00 38.18 349 GLY A O 1
ATOM 2489 N N . GLY A 1 357 ? 21.314 -26.112 -38.311 1.00 35.87 350 GLY A N 1
ATOM 2490 C CA . GLY A 1 357 ? 19.982 -25.553 -38.171 1.00 37.00 350 GLY A CA 1
ATOM 2491 C C . GLY A 1 357 ? 18.949 -26.370 -38.937 1.00 41.20 350 GLY A C 1
ATOM 2492 O O . GLY A 1 357 ? 19.024 -27.595 -38.964 1.00 35.67 350 GLY A O 1
ATOM 2493 N N . CYS A 1 358 ? 18.006 -25.666 -39.582 1.00 39.22 351 CYS A N 1
ATOM 2494 C CA . CYS A 1 358 ? 16.787 -26.285 -40.064 1.00 37.82 351 CYS A CA 1
ATOM 2495 C C . CYS A 1 358 ? 16.739 -26.302 -41.591 1.00 35.02 351 CYS A C 1
ATOM 2496 O O . CYS A 1 358 ? 17.410 -25.518 -42.279 1.00 34.40 351 CYS A O 1
ATOM 2499 N N . THR A 1 359 ? 15.933 -27.239 -42.109 1.00 38.04 352 THR A N 1
ATOM 2500 C CA . THR A 1 359 ? 15.462 -27.154 -43.488 1.00 36.66 352 THR A CA 1
ATOM 2501 C C . THR A 1 359 ? 13.990 -26.744 -43.468 1.00 37.56 352 THR A C 1
ATOM 2502 O O . THR A 1 359 ? 13.308 -26.930 -42.461 1.00 37.22 352 THR A O 1
ATOM 2506 N N . VAL A 1 360 ? 13.529 -26.202 -44.595 1.00 41.35 353 VAL A N 1
ATOM 2507 C CA . VAL A 1 360 ? 12.116 -25.912 -44.791 1.00 45.34 353 VAL A CA 1
ATOM 2508 C C . VAL A 1 360 ? 11.635 -26.686 -46.020 1.00 44.60 353 VAL A C 1
ATOM 2509 O O . VAL A 1 360 ? 12.283 -26.643 -47.067 1.00 41.60 353 VAL A O 1
ATOM 2513 N N . THR A 1 361 ? 10.533 -27.418 -45.842 1.00 49.99 354 THR A N 1
ATOM 2514 C CA . THR A 1 361 ? 9.922 -28.190 -46.913 1.00 57.77 354 THR A CA 1
ATOM 2515 C C . THR A 1 361 ? 8.512 -27.663 -47.179 1.00 56.61 354 THR A C 1
ATOM 2516 O O . THR A 1 361 ? 7.711 -27.542 -46.253 1.00 58.57 354 THR A O 1
ATOM 2520 N N . LEU A 1 362 ? 8.271 -27.286 -48.437 1.00 60.12 355 LEU A N 1
ATOM 2521 C CA . LEU A 1 362 ? 6.970 -26.872 -48.930 1.00 65.25 355 LEU A CA 1
ATOM 2522 C C . LEU A 1 362 ? 6.370 -28.089 -49.631 1.00 68.90 355 LEU A C 1
ATOM 2523 O O . LEU A 1 362 ? 6.989 -28.675 -50.537 1.00 61.55 355 LEU A O 1
ATOM 2528 N N . LEU A 1 363 ? 5.170 -28.482 -49.181 1.00 74.20 356 LEU A N 1
ATOM 2529 C CA . LEU A 1 363 ? 4.603 -29.764 -49.578 1.00 75.02 356 LEU A CA 1
ATOM 2530 C C . LEU A 1 363 ? 3.087 -29.766 -49.397 1.00 75.60 356 LEU A C 1
ATOM 2531 O O . LEU A 1 363 ? 2.544 -29.010 -48.586 1.00 72.45 356 LEU A O 1
ATOM 2536 N N . GLU A 1 364 ? 2.420 -30.658 -50.144 1.00 75.45 357 GLU A N 1
ATOM 2537 C CA . GLU A 1 364 ? 1.020 -30.975 -49.917 1.00 73.84 357 GLU A CA 1
ATOM 2538 C C . GLU A 1 364 ? 0.849 -31.468 -48.481 1.00 67.60 357 GLU A C 1
ATOM 2539 O O . GLU A 1 364 ? 1.610 -32.321 -48.000 1.00 66.79 357 GLU A O 1
ATOM 2541 N N . ALA A 1 365 ? -0.163 -30.884 -47.823 1.00 65.69 358 ALA A N 1
ATOM 2542 C CA . ALA A 1 365 ? -0.408 -31.083 -46.406 1.00 64.20 358 ALA A CA 1
ATOM 2543 C C . ALA A 1 365 ? -0.528 -32.560 -46.057 1.00 64.95 358 ALA A C 1
ATOM 2544 O O . ALA A 1 365 ? -0.024 -32.978 -45.016 1.00 71.34 358 ALA A O 1
ATOM 2546 N N . SER A 1 366 ? -1.192 -33.333 -46.928 1.00 75.50 359 SER A N 1
ATOM 2547 C CA . SER A 1 366 ? -1.538 -34.721 -46.635 1.00 75.37 359 SER A CA 1
ATOM 2548 C C . SER A 1 366 ? -0.283 -35.594 -46.620 1.00 76.17 359 SER A C 1
ATOM 2549 O O . SER A 1 366 ? -0.307 -36.705 -46.089 1.00 79.27 359 SER A O 1
ATOM 2552 N N . ALA A 1 367 ? 0.820 -35.062 -47.170 1.00 80.64 360 ALA A N 1
ATOM 2553 C CA . ALA A 1 367 ? 2.074 -35.795 -47.264 1.00 82.24 360 ALA A CA 1
ATOM 2554 C C . ALA A 1 367 ? 2.955 -35.589 -46.026 1.00 88.67 360 ALA A C 1
ATOM 2555 O O . ALA A 1 367 ? 3.929 -36.317 -45.831 1.00 95.12 360 ALA A O 1
ATOM 2557 N N . ALA A 1 368 ? 2.598 -34.619 -45.176 1.00 89.13 361 ALA A N 1
ATOM 2558 C CA . ALA A 1 368 ? 3.441 -34.251 -44.044 1.00 80.64 361 ALA A CA 1
ATOM 2559 C C . ALA A 1 368 ? 3.728 -35.436 -43.112 1.00 76.05 361 ALA A C 1
ATOM 2560 O O . ALA A 1 368 ? 4.870 -35.611 -42.696 1.00 67.41 361 ALA A O 1
ATOM 2562 N N . PRO A 1 369 ? 2.725 -36.248 -42.700 1.00 74.05 362 PRO A N 1
ATOM 2563 C CA . PRO A 1 369 ? 2.970 -37.367 -41.783 1.00 77.49 362 PRO A CA 1
ATOM 2564 C C . PRO A 1 369 ? 3.854 -38.469 -42.374 1.00 81.80 362 PRO A C 1
ATOM 2565 O O . PRO A 1 369 ? 4.579 -39.146 -41.653 1.00 76.82 362 PRO A O 1
ATOM 2569 N N . HIS A 1 370 ? 3.817 -38.655 -43.696 1.00 84.71 363 HIS A N 1
ATOM 2570 C CA . HIS A 1 370 ? 4.769 -39.489 -44.414 1.00 88.54 363 HIS A CA 1
ATOM 2571 C C . HIS A 1 370 ? 6.203 -38.993 -44.199 1.00 88.08 363 HIS A C 1
ATOM 2572 O O . HIS A 1 370 ? 7.117 -39.793 -44.027 1.00 92.30 363 HIS A O 1
ATOM 2579 N N . ALA A 1 371 ? 6.397 -37.668 -44.178 1.00 81.38 364 ALA A N 1
ATOM 2580 C CA . ALA A 1 371 ? 7.713 -37.085 -43.998 1.00 76.82 364 ALA A CA 1
ATOM 2581 C C . ALA A 1 371 ? 8.263 -37.425 -42.614 1.00 72.33 364 ALA A C 1
ATOM 2582 O O . ALA A 1 371 ? 9.421 -37.760 -42.511 1.00 68.98 364 ALA A O 1
ATOM 2584 N N . MET A 1 372 ? 7.461 -37.332 -41.568 1.00 66.83 365 MET A N 1
ATOM 2585 C CA . MET A 1 372 ? 7.961 -37.381 -40.204 1.00 66.73 365 MET A CA 1
ATOM 2586 C C . MET A 1 372 ? 8.428 -38.777 -39.799 1.00 66.64 365 MET A C 1
ATOM 2587 O O . MET A 1 372 ? 9.459 -38.930 -39.148 1.00 57.69 365 MET A O 1
ATOM 2592 N N . ARG A 1 373 ? 7.702 -39.805 -40.247 1.00 70.34 366 ARG A N 1
ATOM 2593 C CA . ARG A 1 373 ? 8.169 -41.182 -40.076 1.00 63.41 366 ARG A CA 1
ATOM 2594 C C . ARG A 1 373 ? 9.495 -41.357 -40.826 1.00 59.77 366 ARG A C 1
ATOM 2595 O O . ARG A 1 373 ? 10.483 -41.803 -40.265 1.00 52.87 366 ARG A O 1
ATOM 2597 N N . HIS A 1 374 ? 9.486 -40.975 -42.108 1.00 54.78 367 HIS A N 1
ATOM 2598 C CA . HIS A 1 374 ? 10.556 -41.232 -43.057 1.00 57.27 367 HIS A CA 1
ATOM 2599 C C . HIS A 1 374 ? 11.786 -40.399 -42.738 1.00 58.06 367 HIS A C 1
ATOM 2600 O O . HIS A 1 374 ? 12.882 -40.929 -42.821 1.00 55.23 367 HIS A O 1
ATOM 2607 N N . ILE A 1 375 ? 11.621 -39.109 -42.399 1.00 61.28 368 ILE A N 1
ATOM 2608 C CA . ILE A 1 375 ? 12.803 -38.290 -42.142 1.00 55.55 368 ILE A CA 1
ATOM 2609 C C . ILE A 1 375 ? 13.493 -38.846 -40.899 1.00 50.93 368 ILE A C 1
ATOM 2610 O O . ILE A 1 375 ? 14.687 -39.100 -40.933 1.00 53.31 368 ILE A O 1
ATOM 2615 N N . GLN A 1 376 ? 12.723 -39.153 -39.849 1.00 49.05 369 GLN A N 1
ATOM 2616 C CA . GLN A 1 376 ? 13.278 -39.687 -38.610 1.00 54.43 369 GLN A CA 1
ATOM 2617 C C . GLN A 1 376 ? 14.049 -40.991 -38.860 1.00 67.53 369 GLN A C 1
ATOM 2618 O O . GLN A 1 376 ? 15.102 -41.206 -38.274 1.00 72.19 369 GLN A O 1
ATOM 2624 N N . GLU A 1 377 ? 13.510 -41.857 -39.730 1.00 74.31 370 GLU A N 1
ATOM 2625 C CA . GLU A 1 377 ? 14.062 -43.178 -39.985 1.00 71.00 370 GLU A CA 1
ATOM 2626 C C . GLU A 1 377 ? 15.297 -43.079 -40.886 1.00 67.55 370 GLU A C 1
ATOM 2627 O O . GLU A 1 377 ? 16.145 -43.963 -40.842 1.00 68.22 370 GLU A O 1
ATOM 2629 N N . HIS A 1 378 ? 15.418 -41.995 -41.677 1.00 59.33 371 HIS A N 1
ATOM 2630 C CA . HIS A 1 378 ? 16.346 -41.903 -42.798 1.00 56.76 371 HIS A CA 1
ATOM 2631 C C . HIS A 1 378 ? 17.297 -40.703 -42.681 1.00 59.69 371 HIS A C 1
ATOM 2632 O O . HIS A 1 378 ? 18.037 -40.378 -43.610 1.00 61.07 371 HIS A O 1
ATOM 2639 N N . TYR A 1 379 ? 17.308 -40.045 -41.515 1.00 53.75 372 TYR A N 1
ATOM 2640 C CA . TYR A 1 379 ? 18.286 -39.010 -41.176 1.00 57.21 372 TYR A CA 1
ATOM 2641 C C . TYR A 1 379 ? 19.255 -39.594 -40.155 1.00 53.98 372 TYR A C 1
ATOM 2642 O O . TYR A 1 379 ? 18.830 -40.145 -39.134 1.00 52.45 372 TYR A O 1
ATOM 2651 N N . GLY A 1 380 ? 20.557 -39.421 -40.435 1.00 55.15 373 GLY A N 1
ATOM 2652 C CA . GLY A 1 380 ? 21.655 -39.831 -39.567 1.00 57.25 373 GLY A CA 1
ATOM 2653 C C . GLY A 1 380 ? 21.576 -39.331 -38.117 1.00 61.61 373 GLY A C 1
ATOM 2654 O O . GLY A 1 380 ? 21.877 -40.077 -37.182 1.00 63.40 373 GLY A O 1
ATOM 2655 N N . GLY A 1 381 ? 21.182 -38.068 -37.945 1.00 58.31 374 GLY A N 1
ATOM 2656 C CA . GLY A 1 381 ? 21.118 -37.415 -36.646 1.00 54.46 374 GLY A CA 1
ATOM 2657 C C . GLY A 1 381 ? 19.741 -37.537 -36.010 1.00 56.49 374 GLY A C 1
ATOM 2658 O O . GLY A 1 381 ? 18.973 -38.410 -36.405 1.00 55.33 374 GLY A O 1
ATOM 2659 N N . THR A 1 382 ? 19.443 -36.617 -35.071 1.00 55.87 375 THR A N 1
ATOM 2660 C CA . THR A 1 382 ? 18.148 -36.469 -34.420 1.00 55.78 375 THR A CA 1
ATOM 2661 C C . THR A 1 382 ? 17.353 -35.331 -35.075 1.00 61.11 375 THR A C 1
ATOM 2662 O O . THR A 1 382 ? 17.769 -34.178 -35.022 1.00 56.56 375 THR A O 1
ATOM 2666 N N . ALA A 1 383 ? 16.274 -35.663 -35.798 1.00 58.92 376 ALA A N 1
ATOM 2667 C CA . ALA A 1 383 ? 15.400 -34.643 -36.360 1.00 54.41 376 ALA A CA 1
ATOM 2668 C C . ALA A 1 383 ? 14.389 -34.200 -35.306 1.00 55.46 376 ALA A C 1
ATOM 2669 O O . ALA A 1 383 ? 13.929 -35.018 -34.515 1.00 50.32 376 ALA A O 1
ATOM 2671 N N . THR A 1 384 ? 14.100 -32.888 -35.277 1.00 50.10 377 THR A N 1
ATOM 2672 C CA . THR A 1 384 ? 12.936 -32.325 -34.612 1.00 48.99 377 THR A CA 1
ATOM 2673 C C . THR A 1 384 ? 12.074 -31.654 -35.680 1.00 47.78 377 THR A C 1
ATOM 2674 O O . THR A 1 384 ? 12.608 -31.061 -36.630 1.00 47.56 377 THR A O 1
ATOM 2678 N N . PHE A 1 385 ? 10.744 -31.716 -35.507 1.00 48.59 378 PHE A N 1
ATOM 2679 C CA . PHE A 1 385 ? 9.838 -31.181 -36.517 1.00 47.88 378 PHE A CA 1
ATOM 2680 C C . PHE A 1 385 ? 8.941 -30.103 -35.929 1.00 40.18 378 PHE A C 1
ATOM 2681 O O . PHE A 1 385 ? 8.479 -30.226 -34.792 1.00 41.18 378 PHE A O 1
ATOM 2689 N N . TYR A 1 386 ? 8.708 -29.076 -36.762 1.00 43.77 379 TYR A N 1
ATOM 2690 C CA . TYR A 1 386 ? 7.649 -28.100 -36.564 1.00 41.91 379 TYR A CA 1
ATOM 2691 C C . TYR A 1 386 ? 6.785 -28.091 -37.818 1.00 38.74 379 TYR A C 1
ATOM 2692 O O . TYR A 1 386 ? 7.302 -28.018 -38.936 1.00 41.20 379 TYR A O 1
ATOM 2701 N N . LEU A 1 387 ? 5.473 -28.250 -37.608 1.00 44.49 380 LEU A N 1
ATOM 2702 C CA . LEU A 1 387 ? 4.497 -28.025 -38.658 1.00 45.78 380 LEU A CA 1
ATOM 2703 C C . LEU A 1 387 ? 3.903 -26.649 -38.385 1.00 46.02 380 LEU A C 1
ATOM 2704 O O . LEU A 1 387 ? 3.241 -26.447 -37.366 1.00 43.42 380 LEU A O 1
ATOM 2709 N N . SER A 1 388 ? 4.226 -25.690 -39.255 1.00 48.74 381 SER A N 1
ATOM 2710 C CA . SER A 1 388 ? 4.101 -24.307 -38.825 1.00 53.53 381 SER A CA 1
ATOM 2711 C C . SER A 1 388 ? 3.091 -23.585 -39.709 1.00 44.98 381 SER A C 1
ATOM 2712 O O . SER A 1 388 ? 3.196 -23.630 -40.938 1.00 44.37 381 SER A O 1
ATOM 2715 N N . GLN A 1 389 ? 2.100 -22.985 -39.040 1.00 45.74 382 GLN A N 1
ATOM 2716 C CA . GLN A 1 389 ? 1.271 -21.962 -39.655 1.00 44.63 382 GLN A CA 1
ATOM 2717 C C . GLN A 1 389 ? 2.083 -20.664 -39.691 1.00 41.35 382 GLN A C 1
ATOM 2718 O O . GLN A 1 389 ? 2.934 -20.439 -38.827 1.00 43.75 382 GLN A O 1
ATOM 2720 N N . ALA A 1 390 ? 1.845 -19.835 -40.716 1.00 39.17 383 ALA A N 1
ATOM 2721 C CA . ALA A 1 390 ? 2.350 -18.468 -40.755 1.00 37.68 383 ALA A CA 1
ATOM 2722 C C . ALA A 1 390 ? 1.754 -17.690 -39.585 1.00 34.62 383 ALA A C 1
ATOM 2723 O O . ALA A 1 390 ? 0.533 -17.706 -39.418 1.00 35.26 383 ALA A O 1
ATOM 2725 N N . ALA A 1 391 ? 2.597 -17.001 -38.806 1.00 32.42 384 ALA A N 1
ATOM 2726 C CA . ALA A 1 391 ? 2.151 -16.459 -37.523 1.00 30.21 384 ALA A CA 1
ATOM 2727 C C . ALA A 1 391 ? 2.266 -14.938 -37.495 1.00 27.17 384 ALA A C 1
ATOM 2728 O O . ALA A 1 391 ? 2.872 -14.345 -38.377 1.00 25.73 384 ALA A O 1
ATOM 2730 N N . ASP A 1 392 ? 1.691 -14.339 -36.447 1.00 27.65 385 ASP A N 1
ATOM 2731 C CA . ASP A 1 392 ? 1.807 -12.923 -36.128 1.00 27.44 385 ASP A CA 1
ATOM 2732 C C . ASP A 1 392 ? 3.239 -12.578 -35.736 1.00 28.71 385 ASP A C 1
ATOM 2733 O O . ASP A 1 392 ? 4.006 -13.433 -35.244 1.00 27.98 385 ASP A O 1
ATOM 2738 N N . GLY A 1 393 ? 3.565 -11.294 -35.953 1.00 24.40 386 GLY A N 1
ATOM 2739 C CA . GLY A 1 393 ? 4.796 -10.695 -35.489 1.00 23.49 386 GLY A CA 1
ATOM 2740 C C . GLY A 1 393 ? 4.628 -10.229 -34.040 1.00 23.36 386 GLY A C 1
ATOM 2741 O O . GLY A 1 393 ? 3.836 -10.806 -33.292 1.00 24.96 386 GLY A O 1
ATOM 2742 N N . ALA A 1 394 ? 5.355 -9.168 -33.669 1.00 22.55 387 ALA A N 1
ATOM 2743 C CA . ALA A 1 394 ? 5.415 -8.705 -32.285 1.00 25.23 387 ALA A CA 1
ATOM 2744 C C . ALA A 1 394 ? 4.022 -8.340 -31.765 1.00 25.31 387 ALA A C 1
ATOM 2745 O O . ALA A 1 394 ? 3.245 -7.718 -32.476 1.00 21.26 387 ALA A O 1
ATOM 2747 N N . LYS A 1 395 ? 3.694 -8.746 -30.527 1.00 26.38 388 LYS A N 1
ATOM 2748 C CA . LYS A 1 395 ? 2.377 -8.524 -29.939 1.00 27.31 388 LYS A CA 1
ATOM 2749 C C . LYS A 1 395 ? 2.535 -8.112 -28.463 1.00 26.66 388 LYS A C 1
ATOM 2750 O O . LYS A 1 395 ? 3.555 -8.414 -27.833 1.00 24.96 388 LYS A O 1
ATOM 2756 N N . VAL A 1 396 ? 1.510 -7.419 -27.940 1.00 28.72 389 VAL A N 1
ATOM 2757 C CA . VAL A 1 396 ? 1.425 -6.948 -26.562 1.00 27.76 389 VAL A CA 1
ATOM 2758 C C . VAL A 1 396 ? 0.127 -7.479 -25.963 1.00 28.38 389 VAL A C 1
ATOM 2759 O O . VAL A 1 396 ? -0.911 -7.480 -26.631 1.00 29.56 389 VAL A O 1
ATOM 2763 N N . LEU A 1 397 ? 0.198 -7.893 -24.695 1.00 28.33 390 LEU A N 1
ATOM 2764 C CA . LEU A 1 397 ? -0.991 -8.140 -23.895 1.00 32.54 390 LEU A CA 1
ATOM 2765 C C . LEU A 1 397 ? -0.801 -7.477 -22.535 1.00 33.38 390 LEU A C 1
ATOM 2766 O O . LEU A 1 397 ? 0.155 -7.784 -21.828 1.00 29.04 390 LEU A O 1
ATOM 2771 N N . CYS A 1 398 ? -1.678 -6.512 -22.222 1.00 34.57 391 CYS A N 1
ATOM 2772 C CA . CYS A 1 398 ? -1.637 -5.836 -20.930 1.00 35.38 391 CYS A CA 1
ATOM 2773 C C . CYS A 1 398 ? -2.198 -6.794 -19.884 1.00 35.30 391 CYS A C 1
ATOM 2774 O O . CYS A 1 398 ? -3.168 -7.499 -20.164 1.00 30.95 391 CYS A O 1
ATOM 2777 N N . LEU A 1 399 ? -1.513 -6.902 -18.739 1.00 39.51 392 LEU A N 1
ATOM 2778 C CA . LEU A 1 399 ? -1.909 -7.863 -17.716 1.00 39.94 392 LEU A CA 1
ATOM 2779 C C . LEU A 1 399 ? -2.449 -7.105 -16.495 1.00 41.88 392 LEU A C 1
ATOM 2780 O O . LEU A 1 399 ? -2.340 -5.872 -16.386 1.00 42.67 392 LEU A O 1
ATOM 2786 N N . ALA B 1 9 ? -4.482 28.979 -39.513 1.00 50.29 2 ALA B N 1
ATOM 2787 C CA . ALA B 1 9 ? -5.684 29.462 -38.727 1.00 50.96 2 ALA B CA 1
ATOM 2788 C C . ALA B 1 9 ? -6.835 28.458 -38.829 1.00 47.65 2 ALA B C 1
ATOM 2789 O O . ALA B 1 9 ? -7.428 28.059 -37.824 1.00 43.48 2 ALA B O 1
ATOM 2791 N N . ALA B 1 10 ? -7.156 28.083 -40.072 1.00 44.36 3 ALA B N 1
ATOM 2792 C CA . ALA B 1 10 ? -8.046 26.974 -40.363 1.00 39.77 3 ALA B CA 1
ATOM 2793 C C . ALA B 1 10 ? -7.308 25.636 -40.204 1.00 39.98 3 ALA B C 1
ATOM 2794 O O . ALA B 1 10 ? -7.915 24.576 -40.385 1.00 35.50 3 ALA B O 1
ATOM 2796 N N . LEU B 1 11 ? -5.999 25.688 -39.885 1.00 36.18 4 LEU B N 1
ATOM 2797 C CA . LEU B 1 11 ? -5.190 24.485 -39.717 1.00 40.99 4 LEU B CA 1
ATOM 2798 C C . LEU B 1 11 ? -5.405 23.896 -38.321 1.00 46.38 4 LEU B C 1
ATOM 2799 O O . LEU B 1 11 ? -5.040 24.514 -37.325 1.00 47.46 4 LEU B O 1
ATOM 2804 N N . ARG B 1 12 ? -5.978 22.685 -38.263 1.00 48.41 5 ARG B N 1
ATOM 2805 C CA . ARG B 1 12 ? -6.121 21.962 -37.007 1.00 51.30 5 ARG B CA 1
ATOM 2806 C C . ARG B 1 12 ? -4.875 21.124 -36.738 1.00 54.94 5 ARG B C 1
ATOM 2807 O O . ARG B 1 12 ? -4.309 20.493 -37.631 1.00 49.54 5 ARG B O 1
ATOM 2815 N N . GLN B 1 13 ? -4.506 21.063 -35.461 1.00 61.13 6 GLN B N 1
ATOM 2816 C CA . GLN B 1 13 ? -3.184 20.606 -35.065 1.00 68.30 6 GLN B CA 1
ATOM 2817 C C . GLN B 1 13 ? -3.264 19.542 -33.972 1.00 67.89 6 GLN B C 1
ATOM 2818 O O . GLN B 1 13 ? -2.439 19.578 -33.061 1.00 76.73 6 GLN B O 1
ATOM 2824 N N . PRO B 1 14 ? -4.220 18.582 -34.004 1.00 70.37 7 PRO B N 1
ATOM 2825 C CA . PRO B 1 14 ? -4.541 17.779 -32.819 1.00 75.62 7 PRO B CA 1
ATOM 2826 C C . PRO B 1 14 ? -3.346 16.983 -32.297 1.00 72.89 7 PRO B C 1
ATOM 2827 O O . PRO B 1 14 ? -2.743 16.224 -33.052 1.00 76.28 7 PRO B O 1
ATOM 2831 N N . GLN B 1 15 ? -2.984 17.230 -31.028 1.00 69.65 8 GLN B N 1
ATOM 2832 C CA . GLN B 1 15 ? -1.866 16.544 -30.404 1.00 67.51 8 GLN B CA 1
ATOM 2833 C C . GLN B 1 15 ? -2.390 15.227 -29.856 1.00 64.36 8 GLN B C 1
ATOM 2834 O O . GLN B 1 15 ? -3.300 15.217 -29.024 1.00 63.37 8 GLN B O 1
ATOM 2836 N N . VAL B 1 16 ? -1.736 14.125 -30.240 1.00 59.82 9 VAL B N 1
ATOM 2837 C CA . VAL B 1 16 ? -2.065 12.811 -29.704 1.00 55.76 9 VAL B CA 1
ATOM 2838 C C . VAL B 1 16 ? -1.925 12.823 -28.185 1.00 50.60 9 VAL B C 1
ATOM 2839 O O . VAL B 1 16 ? -2.801 12.297 -27.509 1.00 44.59 9 VAL B O 1
ATOM 2843 N N . ALA B 1 17 ? -0.841 13.420 -27.658 1.00 45.38 10 ALA B N 1
ATOM 2844 C CA . ALA B 1 17 ? -0.609 13.450 -26.218 1.00 48.11 10 ALA B CA 1
ATOM 2845 C C . ALA B 1 17 ? -1.844 13.974 -25.472 1.00 50.55 10 ALA B C 1
ATOM 2846 O O . ALA B 1 17 ? -2.270 13.390 -24.465 1.00 46.73 10 ALA B O 1
ATOM 2848 N N . GLU B 1 18 ? -2.439 15.039 -26.030 1.00 49.46 11 GLU B N 1
ATOM 2849 C CA . GLU B 1 18 ? -3.568 15.736 -25.435 1.00 51.45 11 GLU B CA 1
ATOM 2850 C C . GLU B 1 18 ? -4.820 14.862 -25.447 1.00 48.70 11 GLU B C 1
ATOM 2851 O O . GLU B 1 18 ? -5.561 14.861 -24.473 1.00 48.74 11 GLU B O 1
ATOM 2853 N N . LEU B 1 19 ? -5.052 14.133 -26.547 1.00 45.47 12 LEU B N 1
ATOM 2854 C CA . LEU B 1 19 ? -6.208 13.255 -26.688 1.00 43.50 12 LEU B CA 1
ATOM 2855 C C . LEU B 1 19 ? -6.185 12.192 -25.587 1.00 41.20 12 LEU B C 1
ATOM 2856 O O . LEU B 1 19 ? -7.202 11.929 -24.958 1.00 41.18 12 LEU B O 1
ATOM 2861 N N . LEU B 1 20 ? -5.019 11.566 -25.391 1.00 41.13 13 LEU B N 1
ATOM 2862 C CA . LEU B 1 20 ? -4.880 10.479 -24.436 1.00 40.24 13 LEU B CA 1
ATOM 2863 C C . LEU B 1 20 ? -5.054 11.029 -23.023 1.00 40.14 13 LEU B C 1
ATOM 2864 O O . LEU B 1 20 ? -5.726 10.410 -22.198 1.00 40.43 13 LEU B O 1
ATOM 2869 N N . ALA B 1 21 ? -4.427 12.180 -22.758 1.00 40.52 14 ALA B N 1
ATOM 2870 C CA . ALA B 1 21 ? -4.597 12.895 -21.491 1.00 49.31 14 ALA B CA 1
ATOM 2871 C C . ALA B 1 21 ? -6.069 13.212 -21.226 1.00 53.52 14 ALA B C 1
ATOM 2872 O O . ALA B 1 21 ? -6.548 12.979 -20.124 1.00 57.36 14 ALA B O 1
ATOM 2874 N N . GLU B 1 22 ? -6.775 13.740 -22.233 1.00 54.24 15 GLU B N 1
ATOM 2875 C CA . GLU B 1 22 ? -8.192 14.050 -22.111 1.00 53.32 15 GLU B CA 1
ATOM 2876 C C . GLU B 1 22 ? -8.965 12.778 -21.796 1.00 52.75 15 GLU B C 1
ATOM 2877 O O . GLU B 1 22 ? -9.834 12.797 -20.941 1.00 57.12 15 GLU B O 1
ATOM 2879 N N . ALA B 1 23 ? -8.640 11.675 -22.476 1.00 45.77 16 ALA B N 1
ATOM 2880 C CA . ALA B 1 23 ? -9.348 10.421 -22.277 1.00 45.42 16 ALA B CA 1
ATOM 2881 C C . ALA B 1 23 ? -9.133 9.925 -20.849 1.00 45.20 16 ALA B C 1
ATOM 2882 O O . ALA B 1 23 ? -10.059 9.421 -20.233 1.00 45.38 16 ALA B O 1
ATOM 2884 N N . ARG B 1 24 ? -7.909 10.066 -20.334 1.00 44.52 17 ARG B N 1
ATOM 2885 C CA . ARG B 1 24 ? -7.558 9.560 -19.010 1.00 54.99 17 ARG B CA 1
ATOM 2886 C C . ARG B 1 24 ? -8.288 10.346 -17.918 1.00 57.69 17 ARG B C 1
ATOM 2887 O O . ARG B 1 24 ? -8.802 9.750 -16.982 1.00 59.28 17 ARG B O 1
ATOM 2895 N N . ARG B 1 25 ? -8.350 11.675 -18.074 1.00 56.35 18 ARG B N 1
ATOM 2896 C CA . ARG B 1 25 ? -9.021 12.565 -17.134 1.00 56.28 18 ARG B CA 1
ATOM 2897 C C . ARG B 1 25 ? -10.519 12.279 -17.115 1.00 59.67 18 ARG B C 1
ATOM 2898 O O . ARG B 1 25 ? -11.117 12.217 -16.055 1.00 62.78 18 ARG B O 1
ATOM 2900 N N . ALA B 1 26 ? -11.124 12.093 -18.289 1.00 55.95 19 ALA B N 1
ATOM 2901 C CA . ALA B 1 26 ? -12.545 11.804 -18.363 1.00 51.56 19 ALA B CA 1
ATOM 2902 C C . ALA B 1 26 ? -12.830 10.449 -17.723 1.00 56.41 19 ALA B C 1
ATOM 2903 O O . ALA B 1 26 ? -13.815 10.315 -17.005 1.00 54.98 19 ALA B O 1
ATOM 2905 N N . PHE B 1 27 ? -11.948 9.461 -17.946 1.00 53.70 20 PHE B N 1
ATOM 2906 C CA . PHE B 1 27 ? -12.152 8.126 -17.392 1.00 52.07 20 PHE B CA 1
ATOM 2907 C C . PHE B 1 27 ? -12.102 8.182 -15.863 1.00 51.26 20 PHE B C 1
ATOM 2908 O O . PHE B 1 27 ? -12.951 7.598 -15.206 1.00 50.87 20 PHE B O 1
ATOM 2916 N N . ARG B 1 28 ? -11.094 8.873 -15.309 1.00 51.37 21 ARG B N 1
ATOM 2917 C CA . ARG B 1 28 ? -10.896 8.966 -13.864 1.00 58.02 21 ARG B CA 1
ATOM 2918 C C . ARG B 1 28 ? -12.087 9.691 -13.230 1.00 61.04 21 ARG B C 1
ATOM 2919 O O . ARG B 1 28 ? -12.660 9.207 -12.251 1.00 61.68 21 ARG B O 1
ATOM 2921 N N . GLU B 1 29 ? -12.465 10.827 -13.836 1.00 60.72 22 GLU B N 1
ATOM 2922 C CA . GLU B 1 29 ? -13.571 11.648 -13.368 1.00 60.06 22 GLU B CA 1
ATOM 2923 C C . GLU B 1 29 ? -14.875 10.852 -13.461 1.00 61.05 22 GLU B C 1
ATOM 2924 O O . GLU B 1 29 ? -15.728 10.967 -12.592 1.00 68.90 22 GLU B O 1
ATOM 2926 N N . GLU B 1 30 ? -15.012 9.995 -14.479 1.00 61.08 23 GLU B N 1
ATOM 2927 C CA . GLU B 1 30 ? -16.257 9.273 -14.707 1.00 58.01 23 GLU B CA 1
ATOM 2928 C C . GLU B 1 30 ? -16.365 8.032 -13.828 1.00 60.56 23 GLU B C 1
ATOM 2929 O O . GLU B 1 30 ? -17.428 7.787 -13.269 1.00 63.93 23 GLU B O 1
ATOM 2935 N N . PHE B 1 31 ? -15.309 7.215 -13.754 1.00 61.19 24 PHE B N 1
ATOM 2936 C CA . PHE B 1 31 ? -15.439 5.865 -13.215 1.00 60.06 24 PHE B CA 1
ATOM 2937 C C . PHE B 1 31 ? -14.711 5.715 -11.875 1.00 57.06 24 PHE B C 1
ATOM 2938 O O . PHE B 1 31 ? -14.793 4.654 -11.254 1.00 54.32 24 PHE B O 1
ATOM 2946 N N . GLY B 1 32 ? -13.980 6.758 -11.455 1.00 59.20 25 GLY B N 1
ATOM 2947 C CA . GLY B 1 32 ? -13.435 6.861 -10.111 1.00 66.20 25 GLY B CA 1
ATOM 2948 C C . GLY B 1 32 ? -12.143 6.070 -9.921 1.00 75.33 25 GLY B C 1
ATOM 2949 O O . GLY B 1 32 ? -11.827 5.656 -8.802 1.00 76.99 25 GLY B O 1
ATOM 2950 N N . ALA B 1 33 ? -11.427 5.826 -11.024 1.00 72.32 26 ALA B N 1
ATOM 2951 C CA . ALA B 1 33 ? -10.194 5.046 -11.015 1.00 71.01 26 ALA B CA 1
ATOM 2952 C C . ALA B 1 33 ? -9.420 5.303 -12.307 1.00 72.03 26 ALA B C 1
ATOM 2953 O O . ALA B 1 33 ? -9.990 5.790 -13.288 1.00 76.03 26 ALA B O 1
ATOM 2955 N N . GLU B 1 34 ? -8.122 4.964 -12.292 1.00 62.91 27 GLU B N 1
ATOM 2956 C CA . GLU B 1 34 ? -7.281 5.034 -13.474 1.00 60.40 27 GLU B CA 1
ATOM 2957 C C . GLU B 1 34 ? -7.692 3.926 -14.447 1.00 56.15 27 GLU B C 1
ATOM 2958 O O . GLU B 1 34 ? -8.027 2.819 -14.024 1.00 54.27 27 GLU B O 1
ATOM 2964 N N . PRO B 1 35 ? -7.703 4.189 -15.780 1.00 46.77 28 PRO B N 1
ATOM 2965 C CA . PRO B 1 35 ? -7.923 3.122 -16.760 1.00 43.31 28 PRO B CA 1
ATOM 2966 C C . PRO B 1 35 ? -6.661 2.252 -16.827 1.00 39.79 28 PRO B C 1
ATOM 2967 O O . PRO B 1 35 ? -5.560 2.725 -16.552 1.00 42.98 28 PRO B O 1
ATOM 2971 N N . GLU B 1 36 ? -6.839 0.986 -17.189 1.00 39.09 29 GLU B N 1
ATOM 2972 C CA . GLU B 1 36 ? -5.756 0.015 -17.245 1.00 46.36 29 GLU B CA 1
ATOM 2973 C C . GLU B 1 36 ? -5.071 -0.004 -18.614 1.00 44.92 29 GLU B C 1
ATOM 2974 O O . GLU B 1 36 ? -3.916 -0.400 -18.711 1.00 41.87 29 GLU B O 1
ATOM 2980 N N . LEU B 1 37 ? -5.783 0.428 -19.666 1.00 46.14 30 LEU B N 1
ATOM 2981 C CA . LEU B 1 37 ? -5.437 0.153 -21.059 1.00 44.27 30 LEU B CA 1
ATOM 2982 C C . LEU B 1 37 ? -5.813 1.361 -21.921 1.00 45.28 30 LEU B C 1
ATOM 2983 O O . LEU B 1 37 ? -6.877 1.944 -21.727 1.00 41.35 30 LEU B O 1
ATOM 2988 N N . ALA B 1 38 ? -4.963 1.671 -22.909 1.00 38.51 31 ALA B N 1
ATOM 2989 C CA . ALA B 1 38 ? -5.277 2.600 -23.988 1.00 36.37 31 ALA B CA 1
ATOM 2990 C C . ALA B 1 38 ? -5.081 1.897 -25.338 1.00 36.26 31 ALA B C 1
ATOM 2991 O O . ALA B 1 38 ? -4.127 1.131 -25.498 1.00 31.88 31 ALA B O 1
ATOM 2993 N N . VAL B 1 39 ? -6.005 2.143 -26.280 1.00 30.81 32 VAL B N 1
ATOM 2994 C CA . VAL B 1 39 ? -5.790 1.769 -27.672 1.00 30.61 32 VAL B CA 1
ATOM 2995 C C . VAL B 1 39 ? -6.070 2.984 -28.557 1.00 33.03 32 VAL B C 1
ATOM 2996 O O . VAL B 1 39 ? -6.742 3.933 -28.135 1.00 30.41 32 VAL B O 1
ATOM 3000 N N . SER B 1 40 ? -5.549 2.945 -29.791 1.00 29.62 33 SER B N 1
ATOM 3001 C CA . SER B 1 40 ? -5.930 3.948 -30.774 1.00 26.99 33 SER B CA 1
ATOM 3002 C C . SER B 1 40 ? -6.036 3.287 -32.147 1.00 28.68 33 SER B C 1
ATOM 3003 O O . SER B 1 40 ? -5.472 2.208 -32.344 1.00 26.62 33 SER B O 1
ATOM 3006 N N . ALA B 1 41 ? -6.818 3.904 -33.041 1.00 26.56 34 ALA B N 1
ATOM 3007 C CA . ALA B 1 41 ? -6.882 3.542 -34.449 1.00 23.88 34 ALA B CA 1
ATOM 3008 C C . ALA B 1 41 ? -7.075 4.845 -35.222 1.00 26.74 34 ALA B C 1
ATOM 3009 O O . ALA B 1 41 ? -7.822 5.727 -34.776 1.00 25.62 34 ALA B O 1
ATOM 3011 N N . PRO B 1 42 ? -6.353 5.043 -36.349 1.00 24.85 35 PRO B N 1
ATOM 3012 C CA . PRO B 1 42 ? -6.398 6.322 -37.067 1.00 25.07 35 PRO B CA 1
ATOM 3013 C C . PRO B 1 42 ? -7.549 6.386 -38.071 1.00 24.89 35 PRO B C 1
ATOM 3014 O O . PRO B 1 42 ? -8.116 5.363 -38.486 1.00 24.52 35 PRO B O 1
ATOM 3018 N N . GLY B 1 43 ? -7.875 7.626 -38.452 1.00 28.15 36 GLY B N 1
ATOM 3019 C CA . GLY B 1 43 ? -8.591 7.874 -39.686 1.00 25.95 36 GLY B CA 1
ATOM 3020 C C . GLY B 1 43 ? -7.623 7.741 -40.860 1.00 24.74 36 GLY B C 1
ATOM 3021 O O . GLY B 1 43 ? -6.460 7.373 -40.673 1.00 22.24 36 GLY B O 1
ATOM 3022 N N . ARG B 1 44 ? -8.102 8.066 -42.060 1.00 25.46 37 ARG B N 1
ATOM 3023 C CA . ARG B 1 44 ? -7.333 7.781 -43.264 1.00 25.95 37 ARG B CA 1
ATOM 3024 C C . ARG B 1 44 ? -7.689 8.776 -44.366 1.00 25.53 37 ARG B C 1
ATOM 3025 O O . ARG B 1 44 ? -8.790 9.322 -44.398 1.00 24.69 37 ARG B O 1
ATOM 3033 N N . VAL B 1 45 ? -6.719 8.979 -45.263 1.00 26.95 38 VAL B N 1
ATOM 3034 C CA . VAL B 1 45 ? -6.949 9.620 -46.544 1.00 25.48 38 VAL B CA 1
ATOM 3035 C C . VAL B 1 45 ? -6.599 8.605 -47.631 1.00 27.89 38 VAL B C 1
ATOM 3036 O O . VAL B 1 45 ? -5.638 7.857 -47.494 1.00 28.10 38 VAL B O 1
ATOM 3040 N N . ASN B 1 46 ? -7.415 8.538 -48.683 1.00 27.78 39 ASN B N 1
ATOM 3041 C CA . ASN B 1 46 ? -7.070 7.711 -49.830 1.00 26.15 39 ASN B CA 1
ATOM 3042 C C . ASN B 1 46 ? -6.288 8.569 -50.823 1.00 26.46 39 ASN B C 1
ATOM 3043 O O . ASN B 1 46 ? -6.803 9.592 -51.273 1.00 26.33 39 ASN B O 1
ATOM 3048 N N . LEU B 1 47 ? -5.041 8.196 -51.127 1.00 23.45 40 LEU B N 1
ATOM 3049 C CA . LEU B 1 47 ? -4.232 9.033 -51.995 1.00 24.24 40 LEU B CA 1
ATOM 3050 C C . LEU B 1 47 ? -4.765 8.941 -53.426 1.00 25.91 40 LEU B C 1
ATOM 3051 O O . LEU B 1 47 ? -4.801 9.953 -54.128 1.00 26.65 40 LEU B O 1
ATOM 3056 N N . ILE B 1 48 ? -5.201 7.729 -53.824 1.00 24.89 41 ILE B N 1
ATOM 3057 C CA . ILE B 1 48 ? -5.735 7.442 -55.149 1.00 27.31 41 ILE B CA 1
ATOM 3058 C C . ILE B 1 48 ? -6.275 6.017 -55.139 1.00 25.80 41 ILE B C 1
ATOM 3059 O O . ILE B 1 48 ? -5.892 5.209 -54.302 1.00 27.31 41 ILE B O 1
ATOM 3064 N N . GLY B 1 49 ? -7.183 5.709 -56.066 1.00 25.03 42 GLY B N 1
ATOM 3065 C CA . GLY B 1 49 ? -7.875 4.433 -56.082 1.00 25.48 42 GLY B CA 1
ATOM 3066 C C . GLY B 1 49 ? -9.264 4.576 -55.475 1.00 27.70 42 GLY B C 1
ATOM 3067 O O . GLY B 1 49 ? -9.584 3.910 -54.480 1.00 26.72 42 GLY B O 1
ATOM 3068 N N . GLU B 1 50 ? -10.081 5.464 -56.071 1.00 26.60 43 GLU B N 1
ATOM 3069 C CA . GLU B 1 50 ? -11.382 5.788 -55.492 1.00 26.10 43 GLU B CA 1
ATOM 3070 C C . GLU B 1 50 ? -12.483 4.970 -56.157 1.00 26.05 43 GLU B C 1
ATOM 3071 O O . GLU B 1 50 ? -12.511 4.862 -57.379 1.00 25.50 43 GLU B O 1
ATOM 3077 N N . HIS B 1 51 ? -13.398 4.430 -55.333 1.00 28.01 44 HIS B N 1
ATOM 3078 C CA . HIS B 1 51 ? -14.514 3.600 -55.775 1.00 29.74 44 HIS B CA 1
ATOM 3079 C C . HIS B 1 51 ? -14.024 2.362 -56.520 1.00 30.23 44 HIS B C 1
ATOM 3080 O O . HIS B 1 51 ? -14.664 1.868 -57.459 1.00 32.40 44 HIS B O 1
ATOM 3087 N N . THR B 1 52 ? -12.900 1.847 -56.039 1.00 27.38 45 THR B N 1
ATOM 3088 C CA . THR B 1 52 ? -12.265 0.678 -56.621 1.00 28.57 45 THR B CA 1
ATOM 3089 C C . THR B 1 52 ? -12.345 -0.522 -55.672 1.00 31.06 45 THR B C 1
ATOM 3090 O O . THR B 1 52 ? -12.370 -1.663 -56.129 1.00 30.91 45 THR B O 1
ATOM 3094 N N . ASP B 1 53 ? -12.381 -0.270 -54.354 1.00 27.78 46 ASP B N 1
ATOM 3095 C CA . ASP B 1 53 ? -12.283 -1.348 -53.378 1.00 26.14 46 ASP B CA 1
ATOM 3096 C C . ASP B 1 53 ? -13.388 -2.392 -53.570 1.00 31.83 46 ASP B C 1
ATOM 3097 O O . ASP B 1 53 ? -13.092 -3.590 -53.592 1.00 30.35 46 ASP B O 1
ATOM 3102 N N . TYR B 1 54 ? -14.642 -1.949 -53.757 1.00 30.51 47 TYR B N 1
ATOM 3103 C CA . TYR B 1 54 ? -15.761 -2.882 -53.902 1.00 29.39 47 TYR B CA 1
ATOM 3104 C C . TYR B 1 54 ? -15.825 -3.444 -55.320 1.00 31.41 47 TYR B C 1
ATOM 3105 O O . TYR B 1 54 ? -16.708 -4.256 -55.609 1.00 31.11 47 TYR B O 1
ATOM 3114 N N . ASN B 1 55 ? -14.888 -3.024 -56.185 1.00 30.26 48 ASN B N 1
ATOM 3115 C CA . ASN B 1 55 ? -14.753 -3.545 -57.538 1.00 32.69 48 ASN B CA 1
ATOM 3116 C C . ASN B 1 55 ? -13.522 -4.456 -57.656 1.00 32.93 48 ASN B C 1
ATOM 3117 O O . ASN B 1 55 ? -13.016 -4.701 -58.762 1.00 33.03 48 ASN B O 1
ATOM 3122 N N . GLN B 1 56 ? -13.029 -4.930 -56.500 1.00 33.09 49 GLN B N 1
ATOM 3123 C CA . GLN B 1 56 ? -11.867 -5.800 -56.388 1.00 31.46 49 GLN B CA 1
ATOM 3124 C C . GLN B 1 56 ? -10.628 -5.141 -56.988 1.00 33.36 49 GLN B C 1
ATOM 3125 O O . GLN B 1 56 ? -9.782 -5.828 -57.572 1.00 31.86 49 GLN B O 1
ATOM 3131 N N . GLY B 1 57 ? -10.511 -3.812 -56.783 1.00 29.52 50 GLY B N 1
ATOM 3132 C CA . GLY B 1 57 ? -9.477 -2.999 -57.404 1.00 26.77 50 GLY B CA 1
ATOM 3133 C C . GLY B 1 57 ? -8.232 -2.855 -56.537 1.00 27.32 50 GLY B C 1
ATOM 3134 O O . GLY B 1 57 ? -7.960 -3.690 -55.684 1.00 27.64 50 GLY B O 1
ATOM 3135 N N . LEU B 1 58 ? -7.488 -1.777 -56.787 1.00 27.75 51 LEU B N 1
ATOM 3136 C CA . LEU B 1 58 ? -6.354 -1.355 -55.985 1.00 26.91 51 LEU B CA 1
ATOM 3137 C C . LEU B 1 58 ? -6.732 -0.036 -55.316 1.00 28.06 51 LEU B C 1
ATOM 3138 O O . LEU B 1 58 ? -7.409 0.798 -55.933 1.00 24.14 51 LEU B O 1
ATOM 3143 N N . VAL B 1 59 ? -6.289 0.131 -54.064 1.00 25.83 52 VAL B N 1
ATOM 3144 C CA . VAL B 1 59 ? -6.433 1.394 -53.362 1.00 24.30 52 VAL B CA 1
ATOM 3145 C C . VAL B 1 59 ? -5.087 1.741 -52.755 1.00 24.53 52 VAL B C 1
ATOM 3146 O O . VAL B 1 59 ? -4.311 0.830 -52.419 1.00 24.70 52 VAL B O 1
ATOM 3150 N N . LEU B 1 60 ? -4.825 3.043 -52.586 1.00 22.53 53 LEU B N 1
ATOM 3151 C CA . LEU B 1 60 ? -3.564 3.459 -52.002 1.00 25.54 53 LEU B CA 1
ATOM 3152 C C . LEU B 1 60 ? -3.819 4.492 -50.900 1.00 25.50 53 LEU B C 1
ATOM 3153 O O . LEU B 1 60 ? -3.502 5.676 -51.042 1.00 27.37 53 LEU B O 1
ATOM 3158 N N . PRO B 1 61 ? -4.422 4.072 -49.770 1.00 26.04 54 PRO B N 1
ATOM 3159 C CA . PRO B 1 61 ? -4.589 4.964 -48.614 1.00 25.56 54 PRO B CA 1
ATOM 3160 C C . PRO B 1 61 ? -3.350 5.127 -47.737 1.00 25.94 54 PRO B C 1
ATOM 3161 O O . PRO B 1 61 ? -2.393 4.342 -47.836 1.00 25.52 54 PRO B O 1
ATOM 3165 N N . MET B 1 62 ? -3.379 6.167 -46.885 1.00 26.26 55 MET B N 1
ATOM 3166 C CA . MET B 1 62 ? -2.448 6.272 -45.777 1.00 23.19 55 MET B CA 1
ATOM 3167 C C . MET B 1 62 ? -3.212 6.648 -44.503 1.00 22.81 55 MET B C 1
ATOM 3168 O O . MET B 1 62 ? -4.225 7.339 -44.554 1.00 20.38 55 MET B O 1
ATOM 3173 N N . ALA B 1 63 ? -2.725 6.162 -43.354 1.00 21.29 56 ALA B N 1
ATOM 3174 C CA . ALA B 1 63 ? -3.325 6.503 -42.073 1.00 21.80 56 ALA B CA 1
ATOM 3175 C C . ALA B 1 63 ? -2.913 7.918 -41.682 1.00 23.07 56 ALA B C 1
ATOM 3176 O O . ALA B 1 63 ? -1.808 8.346 -42.002 1.00 21.63 56 ALA B O 1
ATOM 3178 N N . LEU B 1 64 ? -3.801 8.607 -40.944 1.00 25.05 57 LEU B N 1
ATOM 3179 C CA . LEU B 1 64 ? -3.570 9.992 -40.560 1.00 27.49 57 LEU B CA 1
ATOM 3180 C C . LEU B 1 64 ? -3.209 10.066 -39.087 1.00 28.23 57 LEU B C 1
ATOM 3181 O O . LEU B 1 64 ? -3.471 9.130 -38.331 1.00 24.25 57 LEU B O 1
ATOM 3186 N N . GLU B 1 65 ? -2.652 11.216 -38.699 1.00 31.25 58 GLU B N 1
ATOM 3187 C CA . GLU B 1 65 ? -2.369 11.524 -37.307 1.00 38.21 58 GLU B CA 1
ATOM 3188 C C . GLU B 1 65 ? -3.656 11.800 -36.520 1.00 40.46 58 GLU B C 1
ATOM 3189 O O . GLU B 1 65 ? -3.623 11.822 -35.293 1.00 47.28 58 GLU B O 1
ATOM 3195 N N . LEU B 1 66 ? -4.788 11.934 -37.226 1.00 32.44 59 LEU B N 1
ATOM 3196 C CA . LEU B 1 66 ? -6.083 12.038 -36.580 1.00 30.22 59 LEU B CA 1
ATOM 3197 C C . LEU B 1 66 ? -6.552 10.629 -36.216 1.00 28.84 59 LEU B C 1
ATOM 3198 O O . LEU B 1 66 ? -6.443 9.709 -37.027 1.00 29.95 59 LEU B O 1
ATOM 3203 N N . MET B 1 67 ? -7.065 10.459 -34.992 1.00 26.32 60 MET B N 1
ATOM 3204 C CA . MET B 1 67 ? -7.317 9.115 -34.490 1.00 29.37 60 MET B CA 1
ATOM 3205 C C . MET B 1 67 ? -8.416 9.100 -33.427 1.00 30.28 60 MET B C 1
ATOM 3206 O O . MET B 1 67 ? -8.778 10.129 -32.864 1.00 30.48 60 MET B O 1
ATOM 3211 N N . THR B 1 68 ? -8.947 7.900 -33.187 1.00 32.01 61 THR B N 1
ATOM 3212 C CA . THR B 1 68 ? -9.860 7.609 -32.091 1.00 30.43 61 THR B CA 1
ATOM 3213 C C . THR B 1 68 ? -9.087 6.817 -31.030 1.00 32.77 61 THR B C 1
ATOM 3214 O O . THR B 1 68 ? -8.366 5.882 -31.371 1.00 31.59 61 THR B O 1
ATOM 3218 N N . VAL B 1 69 ? -9.220 7.232 -29.763 1.00 32.28 62 VAL B N 1
ATOM 3219 C CA . VAL B 1 69 ? -8.568 6.582 -28.633 1.00 34.48 62 VAL B CA 1
ATOM 3220 C C . VAL B 1 69 ? -9.663 6.050 -27.704 1.00 38.77 62 VAL B C 1
ATOM 3221 O O . VAL B 1 69 ? -10.617 6.774 -27.398 1.00 41.28 62 VAL B O 1
ATOM 3225 N N . LEU B 1 70 ? -9.542 4.774 -27.315 1.00 35.07 63 LEU B N 1
ATOM 3226 C CA . LEU B 1 70 ? -10.290 4.218 -26.197 1.00 36.34 63 LEU B CA 1
ATOM 3227 C C . LEU B 1 70 ? -9.323 4.027 -25.037 1.00 38.62 63 LEU B C 1
ATOM 3228 O O . LEU B 1 70 ? -8.223 3.512 -25.253 1.00 37.40 63 LEU B O 1
ATOM 3233 N N . VAL B 1 71 ? -9.709 4.512 -23.846 1.00 44.48 64 VAL B N 1
ATOM 3234 C CA . VAL B 1 71 ? -9.021 4.176 -22.601 1.00 43.11 64 VAL B CA 1
ATOM 3235 C C . VAL B 1 71 ? -10.047 3.497 -21.695 1.00 48.03 64 VAL B C 1
ATOM 3236 O O . VAL B 1 71 ? -11.191 3.942 -21.623 1.00 46.51 64 VAL B O 1
ATOM 3240 N N . GLY B 1 72 ? -9.660 2.364 -21.098 1.00 47.56 65 GLY B N 1
ATOM 3241 C CA . GLY B 1 72 ? -10.612 1.563 -20.359 1.00 49.96 65 GLY B CA 1
ATOM 3242 C C . GLY B 1 72 ? -9.987 0.436 -19.538 1.00 48.47 65 GLY B C 1
ATOM 3243 O O . GLY B 1 72 ? -8.773 0.346 -19.396 1.00 48.60 65 GLY B O 1
ATOM 3244 N N . SER B 1 73 ? -10.881 -0.403 -18.994 1.00 50.24 66 SER B N 1
ATOM 3245 C CA . SER B 1 73 ? -10.589 -1.461 -18.040 1.00 45.24 66 SER B CA 1
ATOM 3246 C C . SER B 1 73 ? -11.645 -2.551 -18.185 1.00 43.89 66 SER B C 1
ATOM 3247 O O . SER B 1 73 ? -12.802 -2.250 -18.475 1.00 45.36 66 SER B O 1
ATOM 3250 N N . PRO B 1 74 ? -11.289 -3.842 -17.975 1.00 46.90 67 PRO B N 1
ATOM 3251 C CA . PRO B 1 74 ? -12.282 -4.921 -17.980 1.00 46.86 67 PRO B CA 1
ATOM 3252 C C . PRO B 1 74 ? -13.170 -4.769 -16.743 1.00 47.15 67 PRO B C 1
ATOM 3253 O O . PRO B 1 74 ? -12.780 -4.091 -15.784 1.00 42.72 67 PRO B O 1
ATOM 3257 N N . ARG B 1 75 ? -14.376 -5.340 -16.813 1.00 55.28 68 ARG B N 1
ATOM 3258 C CA . ARG B 1 75 ? -15.308 -5.332 -15.694 1.00 62.45 68 ARG B CA 1
ATOM 3259 C C . ARG B 1 75 ? -15.670 -6.775 -15.364 1.00 66.04 68 ARG B C 1
ATOM 3260 O O . ARG B 1 75 ? -15.607 -7.657 -16.221 1.00 62.04 68 ARG B O 1
ATOM 3262 N N . LYS B 1 76 ? -16.082 -6.977 -14.104 1.00 71.83 69 LYS B N 1
ATOM 3263 C CA . LYS B 1 76 ? -16.524 -8.263 -13.587 1.00 77.12 69 LYS B CA 1
ATOM 3264 C C . LYS B 1 76 ? -18.042 -8.257 -13.394 1.00 82.53 69 LYS B C 1
ATOM 3265 O O . LYS B 1 76 ? -18.616 -9.226 -12.896 1.00 89.22 69 LYS B O 1
ATOM 3267 N N . ASP B 1 77 ? -18.711 -7.183 -13.832 1.00 76.55 70 ASP B N 1
ATOM 3268 C CA . ASP B 1 77 ? -20.135 -6.956 -13.623 1.00 66.84 70 ASP B CA 1
ATOM 3269 C C . ASP B 1 77 ? -20.950 -7.183 -14.901 1.00 67.25 70 ASP B C 1
ATOM 3270 O O . ASP B 1 77 ? -22.131 -6.849 -14.937 1.00 67.54 70 ASP B O 1
ATOM 3272 N N . GLY B 1 78 ? -20.326 -7.704 -15.970 1.00 66.31 71 GLY B N 1
ATOM 3273 C CA . GLY B 1 78 ? -21.042 -8.119 -17.169 1.00 64.34 71 GLY B CA 1
ATOM 3274 C C . GLY B 1 78 ? -21.544 -6.958 -18.034 1.00 59.48 71 GLY B C 1
ATOM 3275 O O . GLY B 1 78 ? -22.124 -7.173 -19.102 1.00 55.48 71 GLY B O 1
ATOM 3276 N N . LEU B 1 79 ? -21.270 -5.722 -17.610 1.00 54.57 72 LEU B N 1
ATOM 3277 C CA . LEU B 1 79 ? -21.788 -4.548 -18.282 1.00 60.74 72 LEU B CA 1
ATOM 3278 C C . LEU B 1 79 ? -20.738 -3.992 -19.250 1.00 61.72 72 LEU B C 1
ATOM 3279 O O . LEU B 1 79 ? -19.539 -4.088 -18.991 1.00 60.29 72 LEU B O 1
ATOM 3281 N N . VAL B 1 80 ? -21.216 -3.341 -20.328 1.00 58.52 73 VAL B N 1
ATOM 3282 C CA . VAL B 1 80 ? -20.375 -2.457 -21.129 1.00 52.39 73 VAL B CA 1
ATOM 3283 C C . VAL B 1 80 ? -20.797 -1.016 -20.825 1.00 53.02 73 VAL B C 1
ATOM 3284 O O . VAL B 1 80 ? -21.971 -0.654 -20.937 1.00 54.27 73 VAL B O 1
ATOM 3288 N N . SER B 1 81 ? -19.829 -0.189 -20.425 1.00 54.63 74 SER B N 1
ATOM 3289 C CA . SER B 1 81 ? -20.112 1.147 -19.921 1.00 56.16 74 SER B CA 1
ATOM 3290 C C . SER B 1 81 ? -19.227 2.168 -20.638 1.00 57.23 74 SER B C 1
ATOM 3291 O O . SER B 1 81 ? -18.007 2.151 -20.474 1.00 55.74 74 SER B O 1
ATOM 3294 N N . LEU B 1 82 ? -19.863 3.055 -21.426 1.00 52.84 75 LEU B N 1
ATOM 3295 C CA . LEU B 1 82 ? -19.158 3.919 -22.367 1.00 50.64 75 LEU B CA 1
ATOM 3296 C C . LEU B 1 82 ? -19.453 5.384 -22.069 1.00 50.51 75 LEU B C 1
ATOM 3297 O O . LEU B 1 82 ? -20.574 5.717 -21.698 1.00 49.38 75 LEU B O 1
ATOM 3302 N N . LEU B 1 83 ? -18.448 6.244 -22.273 1.00 48.18 76 LEU B N 1
ATOM 3303 C CA . LEU B 1 83 ? -18.585 7.697 -22.316 1.00 50.35 76 LEU B CA 1
ATOM 3304 C C . LEU B 1 83 ? -17.738 8.215 -23.479 1.00 54.38 76 LEU B C 1
ATOM 3305 O O . LEU B 1 83 ? -16.615 7.755 -23.651 1.00 53.06 76 LEU B O 1
ATOM 3310 N N . THR B 1 84 ? -18.271 9.156 -24.270 1.00 52.09 77 THR B N 1
ATOM 3311 C CA . THR B 1 84 ? -17.508 9.878 -25.277 1.00 47.76 77 THR B CA 1
ATOM 3312 C C . THR B 1 84 ? -17.488 11.368 -24.937 1.00 50.84 77 THR B C 1
ATOM 3313 O O . THR B 1 84 ? -18.461 11.895 -24.403 1.00 48.92 77 THR B O 1
ATOM 3317 N N . THR B 1 85 ? -16.364 12.032 -25.253 1.00 49.40 78 THR B N 1
ATOM 3318 C CA . THR B 1 85 ? -16.223 13.471 -25.093 1.00 51.17 78 THR B CA 1
ATOM 3319 C C . THR B 1 85 ? -16.233 14.166 -26.454 1.00 52.00 78 THR B C 1
ATOM 3320 O O . THR B 1 85 ? -15.994 15.368 -26.541 1.00 51.77 78 THR B O 1
ATOM 3324 N N . SER B 1 86 ? -16.495 13.411 -27.526 1.00 54.13 79 SER B N 1
ATOM 3325 C CA . SER B 1 86 ? -16.420 13.962 -28.872 1.00 59.34 79 SER B CA 1
ATOM 3326 C C . SER B 1 86 ? -17.540 14.967 -29.118 1.00 62.36 79 SER B C 1
ATOM 3327 O O . SER B 1 86 ? -18.715 14.613 -29.038 1.00 62.30 79 SER B O 1
ATOM 3330 N N . GLU B 1 87 ? -17.140 16.173 -29.530 1.00 64.76 80 GLU B N 1
ATOM 3331 C CA . GLU B 1 87 ? -17.992 17.327 -29.808 1.00 71.14 80 GLU B CA 1
ATOM 3332 C C . GLU B 1 87 ? -19.328 17.039 -30.498 1.00 71.46 80 GLU B C 1
ATOM 3333 O O . GLU B 1 87 ? -20.351 17.500 -29.995 1.00 80.92 80 GLU B O 1
ATOM 3335 N N . GLY B 1 88 ? -19.313 16.400 -31.685 1.00 63.90 81 GLY B N 1
ATOM 3336 C CA . GLY B 1 88 ? -20.512 16.199 -32.482 1.00 57.48 81 GLY B CA 1
ATOM 3337 C C . GLY B 1 88 ? -21.115 14.798 -32.347 1.00 56.35 81 GLY B C 1
ATOM 3338 O O . GLY B 1 88 ? -22.041 14.439 -33.067 1.00 48.98 81 GLY B O 1
ATOM 3339 N N . ALA B 1 89 ? -20.609 14.022 -31.384 1.00 57.23 82 ALA B N 1
ATOM 3340 C CA . ALA B 1 89 ? -21.202 12.744 -31.038 1.00 57.69 82 ALA B CA 1
ATOM 3341 C C . ALA B 1 89 ? -22.647 12.955 -30.586 1.00 57.67 82 ALA B C 1
ATOM 3342 O O . ALA B 1 89 ? -22.982 13.957 -29.964 1.00 51.60 82 ALA B O 1
ATOM 3344 N N . ASP B 1 90 ? -23.471 11.961 -30.913 1.00 59.72 83 ASP B N 1
ATOM 3345 C CA . ASP B 1 90 ? -24.895 11.852 -30.675 1.00 61.59 83 ASP B CA 1
ATOM 3346 C C . ASP B 1 90 ? -25.235 11.798 -29.184 1.00 61.39 83 ASP B C 1
ATOM 3347 O O . ASP B 1 90 ? -24.432 11.344 -28.376 1.00 59.24 83 ASP B O 1
ATOM 3352 N N . GLU B 1 91 ? -26.437 12.244 -28.801 1.00 56.04 84 GLU B N 1
ATOM 3353 C CA . GLU B 1 91 ? -26.848 12.196 -27.396 1.00 55.10 84 GLU B CA 1
ATOM 3354 C C . GLU B 1 91 ? -27.557 10.870 -27.118 1.00 49.54 84 GLU B C 1
ATOM 3355 O O . GLU B 1 91 ? -28.283 10.379 -27.978 1.00 53.81 84 GLU B O 1
ATOM 3361 N N . PRO B 1 92 ? -27.406 10.229 -25.935 1.00 48.90 85 PRO B N 1
ATOM 3362 C CA . PRO B 1 92 ? -26.504 10.703 -24.881 1.00 50.29 85 PRO B CA 1
ATOM 3363 C C . PRO B 1 92 ? -25.046 10.311 -25.131 1.00 48.45 85 PRO B C 1
ATOM 3364 O O . PRO B 1 92 ? -24.756 9.367 -25.876 1.00 48.55 85 PRO B O 1
ATOM 3368 N N . GLN B 1 93 ? -24.134 11.091 -24.543 1.00 50.66 86 GLN B N 1
ATOM 3369 C CA . GLN B 1 93 ? -22.712 10.847 -24.701 1.00 56.00 86 GLN B CA 1
ATOM 3370 C C . GLN B 1 93 ? -22.224 9.835 -23.667 1.00 60.91 86 GLN B C 1
ATOM 3371 O O . GLN B 1 93 ? -21.049 9.499 -23.615 1.00 58.44 86 GLN B O 1
ATOM 3377 N N . ARG B 1 94 ? -23.144 9.330 -22.842 1.00 70.14 87 ARG B N 1
ATOM 3378 C CA . ARG B 1 94 ? -22.855 8.428 -21.726 1.00 68.48 87 ARG B CA 1
ATOM 3379 C C . ARG B 1 94 ? -23.921 7.336 -21.762 1.00 67.76 87 ARG B C 1
ATOM 3380 O O . ARG B 1 94 ? -25.088 7.676 -21.945 1.00 72.91 87 ARG B O 1
ATOM 3382 N N . LEU B 1 95 ? -23.547 6.049 -21.684 1.00 64.79 88 LEU B N 1
ATOM 3383 C CA . LEU B 1 95 ? -24.500 4.947 -21.646 1.00 61.50 88 LEU B CA 1
ATOM 3384 C C . LEU B 1 95 ? -23.870 3.726 -20.982 1.00 66.02 88 LEU B C 1
ATOM 3385 O O . LEU B 1 95 ? -22.682 3.486 -21.134 1.00 64.75 88 LEU B O 1
ATOM 3390 N N . GLN B 1 96 ? -24.693 2.951 -20.262 1.00 73.15 89 GLN B N 1
ATOM 3391 C CA . GLN B 1 96 ? -24.312 1.626 -19.794 1.00 72.44 89 GLN B CA 1
ATOM 3392 C C . GLN B 1 96 ? -25.339 0.615 -20.314 1.00 70.28 89 GLN B C 1
ATOM 3393 O O . GLN B 1 96 ? -26.535 0.820 -20.133 1.00 73.21 89 GLN B O 1
ATOM 3395 N N . PHE B 1 97 ? -24.871 -0.417 -21.035 1.00 68.57 90 PHE B N 1
ATOM 3396 C CA . PHE B 1 97 ? -25.722 -1.460 -21.569 1.00 70.25 90 PHE B CA 1
ATOM 3397 C C . PHE B 1 97 ? -25.036 -2.820 -21.372 1.00 77.97 90 PHE B C 1
ATOM 3398 O O . PHE B 1 97 ? -23.837 -2.904 -21.122 1.00 83.91 90 PHE B O 1
ATOM 3406 N N . PRO B 1 98 ? -25.787 -3.941 -21.472 1.00 84.30 91 PRO B N 1
ATOM 3407 C CA . PRO B 1 98 ? -25.273 -5.259 -21.097 1.00 78.17 91 PRO B CA 1
ATOM 3408 C C . PRO B 1 98 ? -24.652 -5.983 -22.287 1.00 72.89 91 PRO B C 1
ATOM 3409 O O . PRO B 1 98 ? -25.056 -5.745 -23.421 1.00 71.12 91 PRO B O 1
ATOM 3413 N N . LEU B 1 99 ? -23.697 -6.879 -22.013 1.00 71.16 92 LEU B N 1
ATOM 3414 C CA . LEU B 1 99 ? -23.127 -7.735 -23.048 1.00 71.31 92 LEU B CA 1
ATOM 3415 C C . LEU B 1 99 ? -24.235 -8.515 -23.749 1.00 69.13 92 LEU B C 1
ATOM 3416 O O . LEU B 1 99 ? -25.217 -8.870 -23.115 1.00 78.83 92 LEU B O 1
ATOM 3418 N N . PRO B 1 100 ? -24.119 -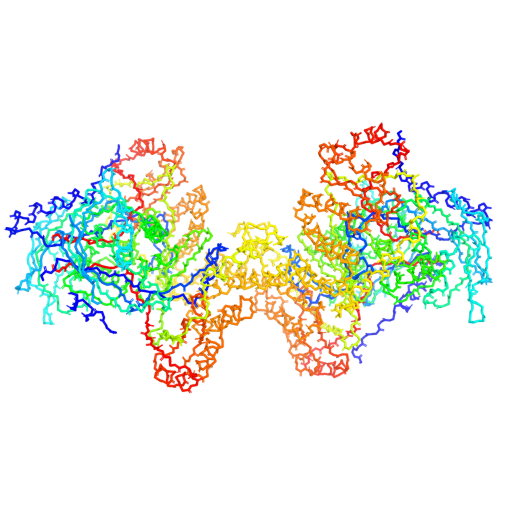8.800 -25.067 1.00 67.86 93 PRO B N 1
ATOM 3419 C CA . PRO B 1 100 ? -25.072 -9.688 -25.741 1.00 69.02 93 PRO B CA 1
ATOM 3420 C C . PRO B 1 100 ? -24.821 -11.155 -25.411 1.00 75.36 93 PRO B C 1
ATOM 3421 O O . PRO B 1 100 ? -23.821 -11.456 -24.758 1.00 74.22 93 PRO B O 1
ATOM 3425 N N . THR B 1 101 ? -25.710 -12.033 -25.912 1.00 77.87 94 THR B N 1
ATOM 3426 C CA . THR B 1 101 ? -25.627 -13.477 -25.748 1.00 82.62 94 THR B CA 1
ATOM 3427 C C . THR B 1 101 ? -26.217 -14.157 -26.983 1.00 86.43 94 THR B C 1
ATOM 3428 O O . THR B 1 101 ? -26.723 -13.502 -27.883 1.00 89.16 94 THR B O 1
ATOM 3432 N N . ALA B 1 102 ? -26.160 -15.497 -27.005 1.00 90.01 95 ALA B N 1
ATOM 3433 C CA . ALA B 1 102 ? -26.905 -16.315 -27.954 1.00 94.50 95 ALA B CA 1
ATOM 3434 C C . ALA B 1 102 ? -28.402 -16.065 -27.784 1.00 96.98 95 ALA B C 1
ATOM 3435 O O . ALA B 1 102 ? -29.147 -16.077 -28.758 1.00 96.96 95 ALA B O 1
ATOM 3437 N N . GLN B 1 103 ? -28.810 -15.813 -26.535 1.00 96.27 96 GLN B N 1
ATOM 3438 C CA . GLN B 1 103 ? -30.193 -15.605 -26.146 1.00 98.67 96 GLN B CA 1
ATOM 3439 C C . GLN B 1 103 ? -30.721 -14.258 -26.654 1.00 103.74 96 GLN B C 1
ATOM 3440 O O . GLN B 1 103 ? -31.873 -14.184 -27.091 1.00 107.11 96 GLN B O 1
ATOM 3442 N N . ARG B 1 104 ? -29.880 -13.205 -26.624 1.00 99.59 97 ARG B N 1
ATOM 3443 C CA . ARG B 1 104 ? -30.273 -11.918 -27.191 1.00 96.15 97 ARG B CA 1
ATOM 3444 C C . ARG B 1 104 ? -29.074 -11.219 -27.834 1.00 93.61 97 ARG B C 1
ATOM 3445 O O . ARG B 1 104 ? -28.108 -10.877 -27.137 1.00 91.63 97 ARG B O 1
ATOM 3447 N N . SER B 1 105 ? -29.138 -11.021 -29.164 1.00 87.31 98 SER B N 1
ATOM 3448 C CA . SER B 1 105 ? -28.163 -10.252 -29.926 1.00 83.37 98 SER B CA 1
ATOM 3449 C C . SER B 1 105 ? -28.335 -8.756 -29.665 1.00 81.24 98 SER B C 1
ATOM 3450 O O . SER B 1 105 ? -29.426 -8.311 -29.318 1.00 87.03 98 SER B O 1
ATOM 3452 N N . LEU B 1 106 ? -27.243 -7.993 -29.797 1.00 77.19 99 LEU B N 1
ATOM 3453 C CA . LEU B 1 106 ? -27.305 -6.539 -29.762 1.00 71.89 99 LEU B CA 1
ATOM 3454 C C . LEU B 1 106 ? -27.991 -6.071 -31.043 1.00 70.89 99 LEU B C 1
ATOM 3455 O O . LEU B 1 106 ? -27.976 -6.779 -32.046 1.00 71.94 99 LEU B O 1
ATOM 3457 N N . GLU B 1 107 ? -28.631 -4.899 -30.989 1.00 67.04 100 GLU B N 1
ATOM 3458 C CA . GLU B 1 107 ? -29.368 -4.366 -32.127 1.00 65.60 100 GLU B CA 1
ATOM 3459 C C . GLU B 1 107 ? -29.003 -2.890 -32.272 1.00 61.03 100 GLU B C 1
ATOM 3460 O O . GLU B 1 107 ? -28.763 -2.212 -31.264 1.00 62.34 100 GLU B O 1
ATOM 3462 N N . PRO B 1 108 ? -28.947 -2.331 -33.505 1.00 60.96 101 PRO B N 1
ATOM 3463 C CA . PRO B 1 108 ? -28.645 -0.907 -33.683 1.00 59.61 101 PRO B CA 1
ATOM 3464 C C . PRO B 1 108 ? -29.765 -0.062 -33.092 1.00 56.83 101 PRO B C 1
ATOM 3465 O O . PRO B 1 108 ? -30.898 -0.529 -33.021 1.00 57.79 101 PRO B O 1
ATOM 3469 N N . GLY B 1 109 ? -29.419 1.152 -32.635 1.00 62.19 102 GLY B N 1
ATOM 3470 C CA . GLY B 1 109 ? -30.357 2.029 -31.951 1.00 60.86 102 GLY B CA 1
ATOM 3471 C C . GLY B 1 109 ? -29.757 3.415 -31.688 1.00 63.02 102 GLY B C 1
ATOM 3472 O O . GLY B 1 109 ? -29.049 3.982 -32.526 1.00 66.83 102 GLY B O 1
ATOM 3473 N N . THR B 1 110 ? -30.032 3.940 -30.490 1.00 60.13 103 THR B N 1
ATOM 3474 C CA . THR B 1 110 ? -29.689 5.287 -30.049 1.00 60.30 103 THR B CA 1
ATOM 3475 C C . THR B 1 110 ? -28.747 5.168 -28.855 1.00 59.32 103 THR B C 1
ATOM 3476 O O . THR B 1 110 ? -28.966 4.330 -27.982 1.00 66.20 103 THR B O 1
ATOM 3480 N N . PRO B 1 111 ? -27.660 5.970 -28.752 1.00 62.46 104 PRO B N 1
ATOM 3481 C CA . PRO B 1 111 ? -27.250 6.914 -29.800 1.00 60.27 104 PRO B CA 1
ATOM 3482 C C . PRO B 1 111 ? -26.564 6.228 -30.977 1.00 62.45 104 PRO B C 1
ATOM 3483 O O . PRO B 1 111 ? -26.105 5.100 -30.848 1.00 62.81 104 PRO B O 1
ATOM 3487 N N . ARG B 1 112 ? -26.496 6.921 -32.126 1.00 61.21 105 ARG B N 1
ATOM 3488 C CA . ARG B 1 112 ? -25.894 6.432 -33.362 1.00 58.83 105 ARG B CA 1
ATOM 3489 C C . ARG B 1 112 ? -24.409 6.087 -33.171 1.00 51.22 105 ARG B C 1
ATOM 3490 O O . ARG B 1 112 ? -23.947 5.061 -33.672 1.00 52.45 105 ARG B O 1
ATOM 3492 N N . TRP B 1 113 ? -23.673 6.930 -32.430 1.00 51.61 106 TRP B N 1
ATOM 3493 C CA . TRP B 1 113 ? -22.240 6.736 -32.308 1.00 53.63 106 TRP B CA 1
ATOM 3494 C C . TRP B 1 113 ? -21.956 5.375 -31.669 1.00 55.71 106 TRP B C 1
ATOM 3495 O O . TRP B 1 113 ? -20.989 4.710 -32.032 1.00 53.15 106 TRP B O 1
ATOM 3506 N N . ALA B 1 114 ? -22.819 4.945 -30.741 1.00 52.09 107 ALA B N 1
ATOM 3507 C CA . ALA B 1 114 ? -22.599 3.698 -30.021 1.00 56.83 107 ALA B CA 1
ATOM 3508 C C . ALA B 1 114 ? -22.842 2.474 -30.912 1.00 53.23 107 ALA B C 1
ATOM 3509 O O . ALA B 1 114 ? -22.397 1.379 -30.570 1.00 56.58 107 ALA B O 1
ATOM 3511 N N . ASN B 1 115 ? -23.538 2.655 -32.047 1.00 51.81 108 ASN B N 1
ATOM 3512 C CA . ASN B 1 115 ? -23.846 1.547 -32.945 1.00 51.79 108 ASN B CA 1
ATOM 3513 C C . ASN B 1 115 ? -22.563 0.901 -33.474 1.00 49.89 108 ASN B C 1
ATOM 3514 O O . ASN B 1 115 ? -22.533 -0.296 -33.734 1.00 51.22 108 ASN B O 1
ATOM 3519 N N . TYR B 1 116 ? -21.516 1.716 -33.644 1.00 45.17 109 TYR B N 1
ATOM 3520 C CA . TYR B 1 116 ? -20.238 1.250 -34.162 1.00 39.62 109 TYR B CA 1
ATOM 3521 C C . TYR B 1 116 ? -19.585 0.307 -33.159 1.00 38.71 109 TYR B C 1
ATOM 3522 O O . TYR B 1 116 ? -19.074 -0.747 -33.537 1.00 41.44 109 TYR B O 1
ATOM 3531 N N . VAL B 1 117 ? -19.638 0.690 -31.879 1.00 40.67 110 VAL B N 1
ATOM 3532 C CA . VAL B 1 117 ? -19.101 -0.121 -30.799 1.00 46.87 110 VAL B CA 1
ATOM 3533 C C . VAL B 1 117 ? -19.920 -1.405 -30.655 1.00 50.14 110 VAL B C 1
ATOM 3534 O O . VAL B 1 117 ? -19.347 -2.487 -30.546 1.00 48.52 110 VAL B O 1
ATOM 3538 N N . LYS B 1 118 ? -21.255 -1.278 -30.657 1.00 48.17 111 LYS B N 1
ATOM 3539 C CA . LYS B 1 118 ? -22.147 -2.420 -30.494 1.00 46.66 111 LYS B CA 1
ATOM 3540 C C . LYS B 1 118 ? -21.924 -3.425 -31.616 1.00 44.32 111 LYS B C 1
ATOM 3541 O O . LYS B 1 118 ? -21.908 -4.627 -31.371 1.00 47.43 111 LYS B O 1
ATOM 3547 N N . GLY B 1 119 ? -21.776 -2.912 -32.843 1.00 43.55 112 GLY B N 1
ATOM 3548 C CA . GLY B 1 119 ? -21.592 -3.745 -34.022 1.00 44.63 112 GLY B CA 1
ATOM 3549 C C . GLY B 1 119 ? -20.343 -4.622 -33.894 1.00 46.29 112 GLY B C 1
ATOM 3550 O O . GLY B 1 119 ? -20.380 -5.830 -34.165 1.00 46.27 112 GLY B O 1
ATOM 3551 N N . VAL B 1 120 ? -19.244 -4.002 -33.449 1.00 46.27 113 VAL B N 1
ATOM 3552 C CA . VAL B 1 120 ? -17.978 -4.711 -33.307 1.00 45.83 113 VAL B CA 1
ATOM 3553 C C . VAL B 1 120 ? -18.088 -5.758 -32.190 1.00 48.73 113 VAL B C 1
ATOM 3554 O O . VAL B 1 120 ? -17.633 -6.890 -32.356 1.00 43.30 113 VAL B O 1
ATOM 3558 N N . ILE B 1 121 ? -18.718 -5.382 -31.066 1.00 50.17 114 ILE B N 1
ATOM 3559 C CA . ILE B 1 121 ? -18.940 -6.318 -29.971 1.00 54.03 114 ILE B CA 1
ATOM 3560 C C . ILE B 1 121 ? -19.750 -7.514 -30.476 1.00 56.99 114 ILE B C 1
ATOM 3561 O O . ILE B 1 121 ? -19.412 -8.656 -30.182 1.00 62.05 114 ILE B O 1
ATOM 3566 N N . GLN B 1 122 ? -20.820 -7.242 -31.234 1.00 58.31 115 GLN B N 1
ATOM 3567 C CA . GLN B 1 122 ? -21.749 -8.268 -31.685 1.00 58.34 115 GLN B CA 1
ATOM 3568 C C . GLN B 1 122 ? -21.034 -9.317 -32.529 1.00 55.31 115 GLN B C 1
ATOM 3569 O O . GLN B 1 122 ? -21.330 -10.497 -32.388 1.00 58.27 115 GLN B O 1
ATOM 3575 N N . TYR B 1 123 ? -20.122 -8.885 -33.407 1.00 52.06 116 TYR B N 1
ATOM 3576 C CA . TYR B 1 123 ? -19.495 -9.807 -34.344 1.00 51.80 116 TYR B CA 1
ATOM 3577 C C . TYR B 1 123 ? -18.064 -10.158 -33.929 1.00 48.64 116 TYR B C 1
ATOM 3578 O O . TYR B 1 123 ? -17.337 -10.776 -34.708 1.00 44.58 116 TYR B O 1
ATOM 3587 N N . TYR B 1 124 ? -17.664 -9.783 -32.703 1.00 49.16 117 TYR B N 1
ATOM 3588 C CA . TYR B 1 124 ? -16.346 -10.154 -32.204 1.00 52.04 117 TYR B CA 1
ATOM 3589 C C . TYR B 1 124 ? -16.232 -11.680 -32.153 1.00 51.50 117 TYR B C 1
ATOM 3590 O O . TYR B 1 124 ? -17.066 -12.342 -31.550 1.00 51.68 117 TYR B O 1
ATOM 3599 N N . PRO B 1 125 ? -15.224 -12.292 -32.819 1.00 52.35 118 PRO B N 1
ATOM 3600 C CA . PRO B 1 125 ? -15.224 -13.743 -33.039 1.00 53.69 118 PRO B CA 1
ATOM 3601 C C . PRO B 1 125 ? -14.752 -14.650 -31.900 1.00 52.89 118 PRO B C 1
ATOM 3602 O O . PRO B 1 125 ? -14.885 -15.870 -32.002 1.00 64.01 118 PRO B O 1
ATOM 3606 N N . ALA B 1 126 ? -14.184 -14.075 -30.832 1.00 53.31 119 ALA B N 1
ATOM 3607 C CA . ALA B 1 126 ? -13.556 -14.887 -29.797 1.00 55.61 119 ALA B CA 1
ATOM 3608 C C . ALA B 1 126 ? -14.288 -14.738 -28.466 1.00 58.35 119 ALA B C 1
ATOM 3609 O O . ALA B 1 126 ? -14.960 -13.726 -28.237 1.00 58.68 119 ALA B O 1
ATOM 3611 N N . ALA B 1 127 ? -14.104 -15.746 -27.594 1.00 61.70 120 ALA B N 1
ATOM 3612 C CA . ALA B 1 127 ? -14.794 -15.894 -26.320 1.00 66.81 120 ALA B CA 1
ATOM 3613 C C . ALA B 1 127 ? -13.813 -16.413 -25.268 1.00 63.53 120 ALA B C 1
ATOM 3614 O O . ALA B 1 127 ? -12.825 -17.052 -25.615 1.00 66.44 120 ALA B O 1
ATOM 3616 N N . PRO B 1 128 ? -14.041 -16.166 -23.954 1.00 65.42 121 PRO B N 1
ATOM 3617 C CA . PRO B 1 128 ? -15.174 -15.370 -23.481 1.00 62.24 121 PRO B CA 1
ATOM 3618 C C . PRO B 1 128 ? -14.853 -13.878 -23.419 1.00 61.75 121 PRO B C 1
ATOM 3619 O O . PRO B 1 128 ? -13.814 -13.481 -22.893 1.00 60.66 121 PRO B O 1
ATOM 3623 N N . LEU B 1 129 ? -15.755 -13.060 -23.974 1.00 61.61 122 LEU B N 1
ATOM 3624 C CA . LEU B 1 129 ? -15.604 -11.613 -23.969 1.00 59.85 122 LEU B CA 1
ATOM 3625 C C . LEU B 1 129 ? -16.209 -11.047 -22.681 1.00 57.09 122 LEU B C 1
ATOM 3626 O O . LEU B 1 129 ? -17.399 -11.198 -22.437 1.00 63.48 122 LEU B O 1
ATOM 3631 N N . PRO B 1 130 ? -15.408 -10.402 -21.804 1.00 57.21 123 PRO B N 1
ATOM 3632 C CA . PRO B 1 130 ? -15.939 -9.779 -20.589 1.00 55.16 123 PRO B CA 1
ATOM 3633 C C . PRO B 1 130 ? -16.534 -8.415 -20.914 1.00 58.86 123 PRO B C 1
ATOM 3634 O O . PRO B 1 130 ? -16.400 -7.941 -22.034 1.00 61.79 123 PRO B O 1
ATOM 3638 N N . GLY B 1 131 ? -17.179 -7.792 -19.925 1.00 53.29 124 GLY B N 1
ATOM 3639 C CA . GLY B 1 131 ? -17.576 -6.403 -20.025 1.00 52.62 124 GLY B CA 1
ATOM 3640 C C . GLY B 1 131 ? -16.393 -5.496 -19.706 1.00 53.02 124 GLY B C 1
ATOM 3641 O O . GLY B 1 131 ? -15.308 -5.966 -19.342 1.00 53.28 124 GLY B O 1
ATOM 3642 N N . PHE B 1 132 ? -16.625 -4.182 -19.860 1.00 45.00 125 PHE B N 1
ATOM 3643 C CA . PHE B 1 132 ? -15.565 -3.193 -19.746 1.00 46.24 125 PHE B CA 1
ATOM 3644 C C . PHE B 1 132 ? -16.143 -1.790 -19.606 1.00 45.82 125 PHE B C 1
ATOM 3645 O O . PHE B 1 132 ? -17.284 -1.548 -19.992 1.00 44.73 125 PHE B O 1
ATOM 3653 N N . SER B 1 133 ? -15.322 -0.900 -19.041 1.00 50.65 126 SER B N 1
ATOM 3654 C CA . SER B 1 133 ? -15.556 0.534 -18.980 1.00 51.34 126 SER B CA 1
ATOM 3655 C C . SER B 1 133 ? -14.558 1.207 -19.913 1.00 50.48 126 SER B C 1
ATOM 3656 O O . SER B 1 133 ? -13.389 0.833 -19.904 1.00 46.57 126 SER B O 1
ATOM 3659 N N . ALA B 1 134 ? -15.025 2.190 -20.697 1.00 46.48 127 ALA B N 1
ATOM 3660 C CA . ALA B 1 134 ? -14.211 2.829 -21.718 1.00 40.99 127 ALA B CA 1
ATOM 3661 C C . ALA B 1 134 ? -14.696 4.260 -21.945 1.00 40.33 127 ALA B C 1
ATOM 3662 O O . ALA B 1 134 ? -15.905 4.518 -22.030 1.00 45.19 127 ALA B O 1
ATOM 3664 N N . VAL B 1 135 ? -13.731 5.184 -22.055 1.00 37.67 128 VAL B N 1
ATOM 3665 C CA . VAL B 1 135 ? -13.930 6.515 -22.620 1.00 38.92 128 VAL B CA 1
ATOM 3666 C C . VAL B 1 135 ? -13.393 6.534 -24.057 1.00 43.35 128 VAL B C 1
ATOM 3667 O O . VAL B 1 135 ? -12.328 5.984 -24.318 1.00 43.25 128 VAL B O 1
ATOM 3671 N N . VAL B 1 136 ? -14.159 7.172 -24.955 1.00 42.06 129 VAL B N 1
ATOM 3672 C CA . VAL B 1 136 ? -13.868 7.307 -26.374 1.00 37.42 129 VAL B CA 1
ATOM 3673 C C . VAL B 1 136 ? -13.669 8.783 -26.692 1.00 40.46 129 VAL B C 1
ATOM 3674 O O . VAL B 1 136 ? -14.562 9.594 -26.468 1.00 43.23 129 VAL B O 1
ATOM 3678 N N . VAL B 1 137 ? -12.501 9.115 -27.244 1.00 39.57 130 VAL B N 1
ATOM 3679 C CA . VAL B 1 137 ? -12.207 10.432 -27.788 1.00 38.25 130 VAL B CA 1
ATOM 3680 C C . VAL B 1 137 ? -11.711 10.260 -29.227 1.00 40.67 130 VAL B C 1
ATOM 3681 O O . VAL B 1 137 ? -11.212 9.197 -29.589 1.00 34.12 130 VAL B O 1
ATOM 3685 N N . SER B 1 138 ? -11.848 11.316 -30.039 1.00 37.73 131 SER B N 1
ATOM 3686 C CA . SER B 1 138 ? -11.408 11.263 -31.425 1.00 37.31 131 SER B CA 1
ATOM 3687 C C . SER B 1 138 ? -11.032 12.658 -31.907 1.00 36.84 131 SER B C 1
ATOM 3688 O O . SER B 1 138 ? -11.671 13.644 -31.542 1.00 38.95 131 SER B O 1
ATOM 3691 N N . SER B 1 139 ? -9.989 12.714 -32.741 1.00 33.92 132 SER B N 1
ATOM 3692 C CA . SER B 1 139 ? -9.612 13.918 -33.462 1.00 29.94 132 SER B CA 1
ATOM 3693 C C . SER B 1 139 ? -10.030 13.801 -34.930 1.00 31.06 132 SER B C 1
ATOM 3694 O O . SER B 1 139 ? -9.806 14.711 -35.725 1.00 31.54 132 SER B O 1
ATOM 3697 N N . VAL B 1 140 ? -10.653 12.668 -35.286 1.00 28.32 133 VAL B N 1
ATOM 3698 C CA . VAL B 1 140 ? -11.132 12.490 -36.650 1.00 30.81 133 VAL B CA 1
ATOM 3699 C C . VAL B 1 140 ? -12.459 13.234 -36.765 1.00 31.53 133 VAL B C 1
ATOM 3700 O O . VAL B 1 140 ? -13.375 12.944 -36.003 1.00 29.79 133 VAL B O 1
ATOM 3704 N N . PRO B 1 141 ? -12.615 14.202 -37.707 1.00 32.32 134 PRO B N 1
ATOM 3705 C CA . PRO B 1 141 ? -13.857 14.980 -37.808 1.00 32.54 134 PRO B CA 1
ATOM 3706 C C . PRO B 1 141 ? -14.982 13.996 -38.108 1.00 35.61 134 PRO B C 1
ATOM 3707 O O . PRO B 1 141 ? -14.861 13.212 -39.050 1.00 33.61 134 PRO B O 1
ATOM 3711 N N . LEU B 1 142 ? -16.023 13.981 -37.254 1.00 33.50 135 LEU B N 1
ATOM 3712 C CA . LEU B 1 142 ? -17.051 12.956 -37.294 1.00 38.04 135 LEU B CA 1
ATOM 3713 C C . LEU B 1 142 ? -17.860 13.100 -38.582 1.00 37.82 135 LEU B C 1
ATOM 3714 O O . LEU B 1 142 ? -18.464 14.139 -38.829 1.00 39.12 135 LEU B O 1
ATOM 3719 N N . GLY B 1 143 ? -17.828 12.052 -39.415 1.00 34.09 136 GLY B N 1
ATOM 3720 C CA . GLY B 1 143 ? -18.504 12.041 -40.702 1.00 31.86 136 GLY B CA 1
ATOM 3721 C C . GLY B 1 143 ? -17.925 13.014 -41.737 1.00 36.28 136 GLY B C 1
ATOM 3722 O O . GLY B 1 143 ? -18.622 13.359 -42.688 1.00 41.66 136 GLY B O 1
ATOM 3723 N N . GLY B 1 144 ? -16.666 13.451 -41.568 1.00 33.80 137 GLY B N 1
ATOM 3724 C CA . GLY B 1 144 ? -16.069 14.452 -42.449 1.00 34.34 137 GLY B CA 1
ATOM 3725 C C . GLY B 1 144 ? -15.275 13.889 -43.637 1.00 36.12 137 GLY B C 1
ATOM 3726 O O . GLY B 1 144 ? -14.571 14.643 -44.326 1.00 35.21 137 GLY B O 1
ATOM 3727 N N . GLY B 1 145 ? -15.350 12.564 -43.848 1.00 32.68 138 GLY B N 1
ATOM 3728 C CA . GLY B 1 145 ? -14.765 11.921 -45.019 1.00 31.55 138 GLY B CA 1
ATOM 3729 C C . GLY B 1 145 ? -13.434 11.205 -44.763 1.00 29.87 138 GLY B C 1
ATOM 3730 O O . GLY B 1 145 ? -12.823 10.726 -45.718 1.00 30.16 138 GLY B O 1
ATOM 3731 N N . LEU B 1 146 ? -12.970 11.189 -43.502 1.00 28.33 139 LEU B N 1
ATOM 3732 C CA . LEU B 1 146 ? -11.665 10.626 -43.169 1.00 27.05 139 LEU B CA 1
ATOM 3733 C C . LEU B 1 146 ? -11.801 9.352 -42.330 1.00 26.96 139 LEU B C 1
ATOM 3734 O O . LEU B 1 146 ? -10.866 8.968 -41.628 1.00 27.62 139 LEU B O 1
ATOM 3739 N N . SER B 1 147 ? -12.976 8.715 -42.417 1.00 26.74 140 SER B N 1
ATOM 3740 C CA . SER B 1 147 ? -13.261 7.390 -41.876 1.00 30.14 140 SER B CA 1
ATOM 3741 C C . SER B 1 147 ? -13.266 7.380 -40.344 1.00 29.66 140 SER B C 1
ATOM 3742 O O . SER B 1 147 ? -12.638 6.529 -39.704 1.00 23.86 140 SER B O 1
ATOM 3745 N N . SER B 1 148 ? -13.981 8.343 -39.752 1.00 28.73 141 SER B N 1
ATOM 3746 C CA . SER B 1 148 ? -14.120 8.392 -38.305 1.00 29.32 141 SER B CA 1
ATOM 3747 C C . SER B 1 148 ? -14.714 7.083 -37.788 1.00 28.98 141 SER B C 1
ATOM 3748 O O . SER B 1 148 ? -14.258 6.550 -36.780 1.00 30.85 141 SER B O 1
ATOM 3751 N N . SER B 1 149 ? -15.686 6.529 -38.510 1.00 28.52 142 SER B N 1
ATOM 3752 C CA . SER B 1 149 ? -16.387 5.351 -38.028 1.00 33.37 142 SER B CA 1
ATOM 3753 C C . SER B 1 149 ? -15.484 4.113 -38.051 1.00 32.97 142 SER B C 1
ATOM 3754 O O . SER B 1 149 ? -15.500 3.315 -37.116 1.00 32.68 142 SER B O 1
ATOM 3757 N N . ALA B 1 150 ? -14.678 3.956 -39.106 1.00 32.92 143 ALA B N 1
ATOM 3758 C CA . ALA B 1 150 ? -13.735 2.844 -39.147 1.00 29.37 143 ALA B CA 1
ATOM 3759 C C . ALA B 1 150 ? -12.721 2.974 -38.014 1.00 27.57 143 ALA B C 1
ATOM 3760 O O . ALA B 1 150 ? -12.359 1.980 -37.405 1.00 31.09 143 ALA B O 1
ATOM 3762 N N . SER B 1 151 ? -12.260 4.197 -37.725 1.00 27.80 144 SER B N 1
ATOM 3763 C CA . SER B 1 151 ? -11.320 4.383 -36.631 1.00 29.83 144 SER B CA 1
ATOM 3764 C C . SER B 1 151 ? -11.957 3.929 -35.313 1.00 30.87 144 SER B C 1
ATOM 3765 O O . SER B 1 151 ? -11.285 3.308 -34.496 1.00 29.73 144 SER B O 1
ATOM 3768 N N . LEU B 1 152 ? -13.260 4.206 -35.129 1.00 30.67 145 LEU B N 1
ATOM 3769 C CA . LEU B 1 152 ? -13.939 3.806 -33.904 1.00 32.50 145 LEU B CA 1
ATOM 3770 C C . LEU B 1 152 ? -14.120 2.284 -33.874 1.00 32.86 145 LEU B C 1
ATOM 3771 O O . LEU B 1 152 ? -13.886 1.660 -32.838 1.00 32.52 145 LEU B O 1
ATOM 3776 N N . GLU B 1 153 ? -14.520 1.697 -35.006 1.00 28.51 146 GLU B N 1
ATOM 3777 C CA . GLU B 1 153 ? -14.678 0.251 -35.108 1.00 30.68 146 GLU B CA 1
ATOM 3778 C C . GLU B 1 153 ? -13.351 -0.446 -34.804 1.00 31.01 146 GLU B C 1
ATOM 3779 O O . GLU B 1 153 ? -13.305 -1.403 -34.024 1.00 27.33 146 GLU B O 1
ATOM 3785 N N . VAL B 1 154 ? -12.270 0.041 -35.428 1.00 28.59 147 VAL B N 1
ATOM 3786 C CA . VAL B 1 154 ? -10.988 -0.632 -35.295 1.00 27.18 147 VAL B CA 1
ATOM 3787 C C . VAL B 1 154 ? -10.436 -0.429 -33.886 1.00 28.60 147 VAL B C 1
ATOM 3788 O O . VAL B 1 154 ? -9.855 -1.354 -33.322 1.00 27.92 147 VAL B O 1
ATOM 3792 N N . ALA B 1 155 ? -10.625 0.773 -33.316 1.00 27.73 148 ALA B N 1
ATOM 3793 C CA . ALA B 1 155 ? -10.175 1.010 -31.953 1.00 28.32 148 ALA B CA 1
ATOM 3794 C C . ALA B 1 155 ? -10.919 0.070 -31.012 1.00 30.36 148 ALA B C 1
ATOM 3795 O O . ALA B 1 155 ? -10.308 -0.504 -30.112 1.00 33.03 148 ALA B O 1
ATOM 3797 N N . THR B 1 156 ? -12.233 -0.090 -31.237 1.00 32.60 149 THR B N 1
ATOM 3798 C CA . THR B 1 156 ? -13.033 -0.983 -30.414 1.00 34.90 149 THR B CA 1
ATOM 3799 C C . THR B 1 156 ? -12.472 -2.399 -30.519 1.00 34.89 149 THR B C 1
ATOM 3800 O O . THR B 1 156 ? -12.254 -3.047 -29.494 1.00 37.47 149 THR B O 1
ATOM 3804 N N . TYR B 1 157 ? -12.262 -2.861 -31.761 1.00 30.18 150 TYR B N 1
ATOM 3805 C CA . TYR B 1 157 ? -11.777 -4.208 -32.015 1.00 33.38 150 TYR B CA 1
ATOM 3806 C C . TYR B 1 157 ? -10.457 -4.444 -31.274 1.00 31.59 150 TYR B C 1
ATOM 3807 O O . TYR B 1 157 ? -10.274 -5.465 -30.620 1.00 35.85 150 TYR B O 1
ATOM 3816 N N . THR B 1 158 ? -9.539 -3.478 -31.384 1.00 32.47 151 THR B N 1
ATOM 3817 C CA . THR B 1 158 ? -8.217 -3.519 -30.770 1.00 30.18 151 THR B CA 1
ATOM 3818 C C . THR B 1 158 ? -8.322 -3.633 -29.243 1.00 32.61 151 THR B C 1
ATOM 3819 O O . THR B 1 158 ? -7.531 -4.339 -28.605 1.00 31.74 151 THR B O 1
ATOM 3823 N N . PHE B 1 159 ? -9.296 -2.927 -28.664 1.00 31.66 152 PHE B N 1
ATOM 3824 C CA . PHE B 1 159 ? -9.547 -2.973 -27.233 1.00 34.57 152 PHE B CA 1
ATOM 3825 C C . PHE B 1 159 ? -10.036 -4.363 -26.834 1.00 32.59 152 PHE B C 1
ATOM 3826 O O . PHE B 1 159 ? -9.541 -4.954 -25.864 1.00 33.02 152 PHE B O 1
ATOM 3834 N N . LEU B 1 160 ? -10.990 -4.898 -27.603 1.00 35.41 153 LEU B N 1
ATOM 3835 C CA . LEU B 1 160 ? -11.540 -6.217 -27.314 1.00 37.05 153 LEU B CA 1
ATOM 3836 C C . LEU B 1 160 ? -10.446 -7.285 -27.361 1.00 42.52 153 LEU B C 1
ATOM 3837 O O . LEU B 1 160 ? -10.521 -8.256 -26.615 1.00 38.53 153 LEU B O 1
ATOM 3842 N N . GLN B 1 161 ? -9.449 -7.116 -28.238 1.00 40.53 154 GLN B N 1
ATOM 3843 C CA . GLN B 1 161 ? -8.344 -8.057 -28.359 1.00 37.81 154 GLN B CA 1
ATOM 3844 C C . GLN B 1 161 ? -7.561 -8.127 -27.044 1.00 36.64 154 GLN B C 1
ATOM 3845 O O . GLN B 1 161 ? -7.041 -9.180 -26.686 1.00 37.87 154 GLN B O 1
ATOM 3851 N N . GLN B 1 162 ? -7.447 -6.994 -26.348 1.00 34.61 155 GLN B N 1
ATOM 3852 C CA . GLN B 1 162 ? -6.783 -6.957 -25.052 1.00 40.08 155 GLN B CA 1
ATOM 3853 C C . GLN B 1 162 ? -7.618 -7.685 -23.992 1.00 43.52 155 GLN B C 1
ATOM 3854 O O . GLN B 1 162 ? -7.063 -8.318 -23.096 1.00 45.16 155 GLN B O 1
ATOM 3860 N N . LEU B 1 163 ? -8.952 -7.611 -24.102 1.00 46.46 156 LEU B N 1
ATOM 3861 C CA . LEU B 1 163 ? -9.833 -8.256 -23.134 1.00 50.17 156 LEU B CA 1
ATOM 3862 C C . LEU B 1 163 ? -9.940 -9.751 -23.431 1.00 48.15 156 LEU B C 1
ATOM 3863 O O . LEU B 1 163 ? -10.061 -10.564 -22.522 1.00 49.19 156 LEU B O 1
ATOM 3868 N N . CYS B 1 164 ? -9.926 -10.100 -24.716 1.00 44.44 157 CYS B N 1
ATOM 3869 C CA . CYS B 1 164 ? -10.135 -11.477 -25.132 1.00 44.48 157 CYS B CA 1
ATOM 3870 C C . CYS B 1 164 ? -9.432 -11.725 -26.466 1.00 46.12 157 CYS B C 1
ATOM 3871 O O . CYS B 1 164 ? -10.057 -11.623 -27.526 1.00 40.57 157 CYS B O 1
ATOM 3874 N N . PRO B 1 165 ? -8.121 -12.072 -26.451 1.00 44.49 158 PRO B N 1
ATOM 3875 C CA . PRO B 1 165 ? -7.354 -12.249 -27.685 1.00 43.15 158 PRO B CA 1
ATOM 3876 C C . PRO B 1 165 ? -8.099 -13.102 -28.705 1.00 46.09 158 PRO B C 1
ATOM 3877 O O . PRO B 1 165 ? -8.696 -14.118 -28.353 1.00 46.85 158 PRO B O 1
ATOM 3881 N N . ASP B 1 166 ? -8.104 -12.640 -29.964 1.00 44.66 159 ASP B N 1
ATOM 3882 C CA . ASP B 1 166 ? -8.676 -13.410 -31.054 1.00 46.12 159 ASP B CA 1
ATOM 3883 C C . ASP B 1 166 ? -7.558 -14.299 -31.591 1.00 50.27 159 ASP B C 1
ATOM 3884 O O . ASP B 1 166 ? -6.413 -14.173 -31.169 1.00 57.17 159 ASP B O 1
ATOM 3889 N N . SER B 1 167 ? -7.832 -15.186 -32.542 1.00 52.79 160 SER B N 1
ATOM 3890 C CA . SER B 1 167 ? -6.678 -15.885 -33.088 1.00 53.43 160 SER B CA 1
ATOM 3891 C C . SER B 1 167 ? -6.667 -15.714 -34.595 1.00 53.43 160 SER B C 1
ATOM 3892 O O . SER B 1 167 ? -6.320 -16.643 -35.321 1.00 54.70 160 SER B O 1
ATOM 3895 N N . GLY B 1 168 ? -7.038 -14.509 -35.053 1.00 50.88 161 GLY B N 1
ATOM 3896 C CA . GLY B 1 168 ? -7.418 -14.308 -36.440 1.00 44.27 161 GLY B CA 1
ATOM 3897 C C . GLY B 1 168 ? -6.394 -13.519 -37.257 1.00 45.09 161 GLY B C 1
ATOM 3898 O O . GLY B 1 168 ? -5.294 -13.245 -36.798 1.00 41.86 161 GLY B O 1
ATOM 3899 N N . THR B 1 169 ? -6.793 -13.170 -38.485 1.00 44.37 162 THR B N 1
ATOM 3900 C CA . THR B 1 169 ? -5.978 -12.473 -39.466 1.00 45.55 162 THR B CA 1
ATOM 3901 C C . THR B 1 169 ? -6.442 -11.023 -39.576 1.00 45.76 162 THR B C 1
ATOM 3902 O O . THR B 1 169 ? -7.526 -10.687 -39.110 1.00 43.53 162 THR B O 1
ATOM 3906 N N . ILE B 1 170 ? -5.630 -10.193 -40.241 1.00 45.43 163 ILE B N 1
ATOM 3907 C CA . ILE B 1 170 ? -5.952 -8.796 -40.485 1.00 47.78 163 ILE B CA 1
ATOM 3908 C C . ILE B 1 170 ? -7.258 -8.686 -41.277 1.00 46.94 163 ILE B C 1
ATOM 3909 O O . ILE B 1 170 ? -8.126 -7.895 -40.912 1.00 43.79 163 ILE B O 1
ATOM 3911 N N . ALA B 1 171 ? -7.394 -9.506 -42.334 1.00 47.66 164 ALA B N 1
ATOM 3912 C CA . ALA B 1 171 ? -8.553 -9.484 -43.217 1.00 46.15 164 ALA B CA 1
ATOM 3913 C C . ALA B 1 171 ? -9.829 -9.803 -42.441 1.00 43.27 164 ALA B C 1
ATOM 3914 O O . ALA B 1 171 ? -10.846 -9.123 -42.616 1.00 37.97 164 ALA B O 1
ATOM 3916 N N . ALA B 1 172 ? -9.756 -10.836 -41.590 1.00 39.46 165 ALA B N 1
ATOM 3917 C CA . ALA B 1 172 ? -10.887 -11.223 -40.763 1.00 39.91 165 ALA B CA 1
ATOM 3918 C C . ALA B 1 172 ? -11.311 -10.069 -39.852 1.00 39.64 165 ALA B C 1
ATOM 3919 O O . ALA B 1 172 ? -12.516 -9.846 -39.669 1.00 40.63 165 ALA B O 1
ATOM 3921 N N . ARG B 1 173 ? -10.332 -9.343 -39.278 1.00 36.32 166 ARG B N 1
ATOM 3922 C CA . ARG B 1 173 ? -10.677 -8.260 -38.370 1.00 34.21 166 ARG B CA 1
ATOM 3923 C C . ARG B 1 173 ? -11.328 -7.126 -39.165 1.00 32.81 166 ARG B C 1
ATOM 3924 O O . ARG B 1 173 ? -12.314 -6.541 -38.705 1.00 34.15 166 ARG B O 1
ATOM 3932 N N . ALA B 1 174 ? -10.769 -6.813 -40.344 1.00 32.66 167 ALA B N 1
ATOM 3933 C CA . ALA B 1 174 ? -11.354 -5.795 -41.208 1.00 36.45 167 ALA B CA 1
ATOM 3934 C C . ALA B 1 174 ? -12.796 -6.153 -41.561 1.00 42.56 167 ALA B C 1
ATOM 3935 O O . ALA B 1 174 ? -13.661 -5.274 -41.546 1.00 40.02 167 ALA B O 1
ATOM 3937 N N . GLN B 1 175 ? -13.045 -7.441 -41.850 1.00 40.91 168 GLN B N 1
ATOM 3938 C CA . GLN B 1 175 ? -14.370 -7.909 -42.236 1.00 43.93 168 GLN B CA 1
ATOM 3939 C C . GLN B 1 175 ? -15.387 -7.746 -41.096 1.00 42.50 168 GLN B C 1
ATOM 3940 O O . GLN B 1 175 ? -16.561 -7.456 -41.348 1.00 44.60 168 GLN B O 1
ATOM 3942 N N . VAL B 1 176 ? -14.946 -7.931 -39.844 1.00 46.21 169 VAL B N 1
ATOM 3943 C CA . VAL B 1 176 ? -15.827 -7.759 -38.692 1.00 45.13 169 VAL B CA 1
ATOM 3944 C C . VAL B 1 176 ? -16.254 -6.291 -38.595 1.00 45.48 169 VAL B C 1
ATOM 3945 O O . VAL B 1 176 ? -17.434 -5.972 -38.411 1.00 48.26 169 VAL B O 1
ATOM 3949 N N . CYS B 1 177 ? -15.268 -5.390 -38.707 1.00 38.01 170 CYS B N 1
ATOM 3950 C CA . CYS B 1 177 ? -15.540 -3.968 -38.607 1.00 41.14 170 CYS B CA 1
ATOM 3951 C C . CYS B 1 177 ? -16.437 -3.521 -39.764 1.00 42.04 170 CYS B C 1
ATOM 3952 O O . CYS B 1 177 ? -17.354 -2.730 -39.562 1.00 40.57 170 CYS B O 1
ATOM 3955 N N . GLN B 1 178 ? -16.182 -4.064 -40.965 1.00 40.54 171 GLN B N 1
ATOM 3956 C CA . GLN B 1 178 ? -16.968 -3.799 -42.161 1.00 44.11 171 GLN B CA 1
ATOM 3957 C C . GLN B 1 178 ? -18.411 -4.250 -41.955 1.00 45.50 171 GLN B C 1
ATOM 3958 O O . GLN B 1 178 ? -19.341 -3.515 -42.286 1.00 43.93 171 GLN B O 1
ATOM 3964 N N . GLN B 1 179 ? -18.580 -5.453 -41.394 1.00 48.36 172 GLN B N 1
ATOM 3965 C CA . GLN B 1 179 ? -19.902 -5.980 -41.091 1.00 48.21 172 GLN B CA 1
ATOM 3966 C C . GLN B 1 179 ? -20.644 -5.032 -40.149 1.00 46.37 172 GLN B C 1
ATOM 3967 O O . GLN B 1 179 ? -21.822 -4.774 -40.358 1.00 48.87 172 GLN B O 1
ATOM 3973 N N . ALA B 1 180 ? -19.957 -4.524 -39.117 1.00 45.86 173 ALA B N 1
ATOM 3974 C CA . ALA B 1 180 ? -20.541 -3.575 -38.175 1.00 47.37 173 ALA B CA 1
ATOM 3975 C C . ALA B 1 180 ? -21.010 -2.311 -38.907 1.00 50.79 173 ALA B C 1
ATOM 3976 O O . ALA B 1 180 ? -22.090 -1.812 -38.625 1.00 50.87 173 ALA B O 1
ATOM 3978 N N . GLU B 1 181 ? -20.202 -1.813 -39.852 1.00 50.45 174 GLU B N 1
ATOM 3979 C CA . GLU B 1 181 ? -20.568 -0.675 -40.683 1.00 47.37 174 GLU B CA 1
ATOM 3980 C C . GLU B 1 181 ? -21.848 -0.963 -41.481 1.00 47.38 174 GLU B C 1
ATOM 3981 O O . GLU B 1 181 ? -22.775 -0.158 -41.482 1.00 48.48 174 GLU B O 1
ATOM 3987 N N . HIS B 1 182 ? -21.901 -2.114 -42.159 1.00 45.72 175 HIS B N 1
ATOM 3988 C CA . HIS B 1 182 ? -23.037 -2.484 -42.992 1.00 46.79 175 HIS B CA 1
ATOM 3989 C C . HIS B 1 182 ? -24.303 -2.644 -42.142 1.00 52.59 175 HIS B C 1
ATOM 3990 O O . HIS B 1 182 ? -25.353 -2.107 -42.478 1.00 51.21 175 HIS B O 1
ATOM 3997 N N . SER B 1 183 ? -24.209 -3.405 -41.044 1.00 51.94 176 SER B N 1
ATOM 3998 C CA . SER B 1 183 ? -25.361 -3.917 -40.311 1.00 53.77 176 SER B CA 1
ATOM 3999 C C . SER B 1 183 ? -25.831 -2.966 -39.214 1.00 54.18 176 SER B C 1
ATOM 4000 O O . SER B 1 183 ? -27.014 -2.946 -38.887 1.00 55.36 176 SER B O 1
ATOM 4003 N N . PHE B 1 184 ? -24.905 -2.208 -38.622 1.00 50.09 177 PHE B N 1
ATOM 4004 C CA . PHE B 1 184 ? -25.229 -1.372 -37.471 1.00 50.11 177 PHE B CA 1
ATOM 4005 C C . PHE B 1 184 ? -25.250 0.112 -37.856 1.00 50.58 177 PHE B C 1
ATOM 4006 O O . PHE B 1 184 ? -25.727 0.943 -37.080 1.00 54.03 177 PHE B O 1
ATOM 4014 N N . ALA B 1 185 ? -24.719 0.451 -39.043 1.00 52.75 178 ALA B N 1
ATOM 4015 C CA . ALA B 1 185 ? -24.716 1.841 -39.468 1.00 55.03 178 ALA B CA 1
ATOM 4016 C C . ALA B 1 185 ? -25.349 1.985 -40.847 1.00 53.07 178 ALA B C 1
ATOM 4017 O O . ALA B 1 185 ? -25.437 3.097 -41.362 1.00 58.92 178 ALA B O 1
ATOM 4019 N N . GLY B 1 186 ? -25.754 0.859 -41.438 1.00 52.50 179 GLY B N 1
ATOM 4020 C CA . GLY B 1 186 ? -26.441 0.856 -42.721 1.00 54.85 179 GLY B CA 1
ATOM 4021 C C . GLY B 1 186 ? -25.620 1.470 -43.854 1.00 56.81 179 GLY B C 1
ATOM 4022 O O . GLY B 1 186 ? -26.189 2.069 -44.753 1.00 54.85 179 GLY B O 1
ATOM 4023 N N . MET B 1 187 ? -24.292 1.304 -43.813 1.00 57.37 180 MET B N 1
ATOM 4024 C CA . MET B 1 187 ? -23.408 1.844 -44.837 1.00 55.43 180 MET B CA 1
ATOM 4025 C C . MET B 1 187 ? -22.584 0.708 -45.446 1.00 49.80 180 MET B C 1
ATOM 4026 O O . MET B 1 187 ? -21.643 0.217 -44.813 1.00 51.38 180 MET B O 1
ATOM 4028 N N . PRO B 1 188 ? -22.928 0.260 -46.676 1.00 45.62 181 PRO B N 1
ATOM 4029 C CA . PRO B 1 188 ? -22.289 -0.894 -47.305 1.00 45.73 181 PRO B CA 1
ATOM 4030 C C . PRO B 1 188 ? -20.926 -0.596 -47.926 1.00 45.34 181 PRO B C 1
ATOM 4031 O O . PRO B 1 188 ? -20.733 -0.734 -49.129 1.00 41.89 181 PRO B O 1
ATOM 4035 N N . CYS B 1 189 ? -19.967 -0.218 -47.074 1.00 46.90 182 CYS B N 1
ATOM 4036 C CA . CYS B 1 189 ? -18.642 0.207 -47.512 1.00 43.41 182 CYS B CA 1
ATOM 4037 C C . CYS B 1 189 ? -17.837 -0.990 -48.024 1.00 43.20 182 CYS B C 1
ATOM 4038 O O . CYS B 1 189 ? -18.153 -2.137 -47.714 1.00 42.70 182 CYS B O 1
ATOM 4041 N N . GLY B 1 190 ? -16.792 -0.699 -48.810 1.00 40.83 183 GLY B N 1
ATOM 4042 C CA . GLY B 1 190 ? -15.760 -1.676 -49.129 1.00 39.92 183 GLY B CA 1
ATOM 4043 C C . GLY B 1 190 ? -14.784 -1.863 -47.963 1.00 38.53 183 GLY B C 1
ATOM 4044 O O . GLY B 1 190 ? -15.039 -1.413 -46.841 1.00 35.44 183 GLY B O 1
ATOM 4045 N N . ILE B 1 191 ? -13.636 -2.496 -48.242 1.00 36.77 184 ILE B N 1
ATOM 4046 C CA . ILE B 1 191 ? -12.751 -2.927 -47.177 1.00 36.28 184 ILE B CA 1
ATOM 4047 C C . ILE B 1 191 ? -11.709 -1.857 -46.838 1.00 35.10 184 ILE B C 1
ATOM 4048 O O . ILE B 1 191 ? -11.017 -1.976 -45.814 1.00 32.62 184 ILE B O 1
ATOM 4053 N N . MET B 1 192 ? -11.565 -0.829 -47.697 1.00 30.27 185 MET B N 1
ATOM 4054 C CA . MET B 1 192 ? -10.389 0.029 -47.606 1.00 29.17 185 MET B CA 1
ATOM 4055 C C . MET B 1 192 ? -10.198 0.597 -46.186 1.00 30.80 185 MET B C 1
ATOM 4056 O O . MET B 1 192 ? -9.107 0.505 -45.619 1.00 26.99 185 MET B O 1
ATOM 4061 N N . ASP B 1 193 ? -11.259 1.226 -45.650 1.00 31.07 186 ASP B N 1
ATOM 4062 C CA . ASP B 1 193 ? -11.116 2.122 -44.508 1.00 28.90 186 ASP B CA 1
ATOM 4063 C C . ASP B 1 193 ? -10.713 1.324 -43.269 1.00 28.99 186 ASP B C 1
ATOM 4064 O O . ASP B 1 193 ? -9.864 1.771 -42.489 1.00 28.86 186 ASP B O 1
ATOM 4069 N N . GLN B 1 194 ? -11.333 0.145 -43.102 1.00 27.81 187 GLN B N 1
ATOM 4070 C CA . GLN B 1 194 ? -11.013 -0.721 -41.977 1.00 31.96 187 GLN B CA 1
ATOM 4071 C C . GLN B 1 194 ? -9.585 -1.247 -42.115 1.00 31.92 187 GLN B C 1
ATOM 4072 O O . GLN B 1 194 ? -8.834 -1.268 -41.140 1.00 30.74 187 GLN B O 1
ATOM 4078 N N . PHE B 1 195 ? -9.206 -1.605 -43.344 1.00 34.07 188 PHE B N 1
ATOM 4079 C CA . PHE B 1 195 ? -7.905 -2.199 -43.608 1.00 30.73 188 PHE B CA 1
ATOM 4080 C C . PHE B 1 195 ? -6.778 -1.223 -43.251 1.00 30.77 188 PHE B C 1
ATOM 4081 O O . PHE B 1 195 ? -5.803 -1.617 -42.592 1.00 26.81 188 PHE B O 1
ATOM 4089 N N . ILE B 1 196 ? -6.900 0.048 -43.690 1.00 23.44 189 ILE B N 1
ATOM 4090 C CA . ILE B 1 196 ? -5.828 1.009 -43.447 1.00 23.03 189 ILE B CA 1
ATOM 4091 C C . ILE B 1 196 ? -5.773 1.357 -41.953 1.00 22.70 189 ILE B C 1
ATOM 4092 O O . ILE B 1 196 ? -4.691 1.596 -41.421 1.00 22.47 189 ILE B O 1
ATOM 4097 N N . SER B 1 197 ? -6.937 1.391 -41.286 1.00 23.17 190 SER B N 1
ATOM 4098 C CA . SER B 1 197 ? -6.962 1.742 -39.872 1.00 25.14 190 SER B CA 1
ATOM 4099 C C . SER B 1 197 ? -6.218 0.672 -39.061 1.00 25.22 190 SER B C 1
ATOM 4100 O O . SER B 1 197 ? -5.464 0.996 -38.145 1.00 26.49 190 SER B O 1
ATOM 4103 N N . LEU B 1 198 ? -6.403 -0.594 -39.450 1.00 26.34 191 LEU B N 1
ATOM 4104 C CA . LEU B 1 198 ? -5.685 -1.712 -38.848 1.00 27.90 191 LEU B CA 1
ATOM 4105 C C . LEU B 1 198 ? -4.199 -1.685 -39.202 1.00 28.53 191 LEU B C 1
ATOM 4106 O O . LEU B 1 198 ? -3.373 -1.843 -38.312 1.00 28.91 191 LEU B O 1
ATOM 4111 N N . MET B 1 199 ? -3.867 -1.473 -40.493 1.00 29.18 192 MET B N 1
ATOM 4112 C CA . MET B 1 199 ? -2.578 -1.894 -41.046 1.00 32.98 192 MET B CA 1
ATOM 4113 C C . MET B 1 199 ? -1.623 -0.737 -41.337 1.00 27.69 192 MET B C 1
ATOM 4114 O O . MET B 1 199 ? -0.494 -0.964 -41.797 1.00 26.53 192 MET B O 1
ATOM 4119 N N . GLY B 1 200 ? -2.060 0.507 -41.134 1.00 24.90 193 GLY B N 1
ATOM 4120 C CA . GLY B 1 200 ? -1.177 1.634 -41.414 1.00 22.14 193 GLY B CA 1
ATOM 4121 C C . GLY B 1 200 ? 0.153 1.514 -40.667 1.00 23.13 193 GLY B C 1
ATOM 4122 O O . GLY B 1 200 ? 0.222 0.885 -39.615 1.00 23.56 193 GLY B O 1
ATOM 4123 N N . GLN B 1 201 ? 1.205 2.139 -41.202 1.00 21.58 194 GLN B N 1
ATOM 4124 C CA . GLN B 1 201 ? 2.473 2.261 -40.516 1.00 26.60 194 GLN B CA 1
ATOM 4125 C C . GLN B 1 201 ? 3.040 3.647 -40.785 1.00 25.40 194 GLN B C 1
ATOM 4126 O O . GLN B 1 201 ? 2.962 4.124 -41.905 1.00 25.11 194 GLN B O 1
ATOM 4132 N N . LYS B 1 202 ? 3.598 4.280 -39.747 1.00 26.40 195 LYS B N 1
ATOM 4133 C CA . LYS B 1 202 ? 4.237 5.578 -39.891 1.00 27.50 195 LYS B CA 1
ATOM 4134 C C . LYS B 1 202 ? 5.188 5.551 -41.087 1.00 28.27 195 LYS B C 1
ATOM 4135 O O . LYS B 1 202 ? 5.951 4.608 -41.266 1.00 28.11 195 LYS B O 1
ATOM 4141 N N . GLY B 1 203 ? 5.116 6.597 -41.910 1.00 28.75 196 GLY B N 1
ATOM 4142 C CA . GLY B 1 203 ? 6.019 6.769 -43.029 1.00 29.85 196 GLY B CA 1
ATOM 4143 C C . GLY B 1 203 ? 5.716 5.845 -44.207 1.00 29.16 196 GLY B C 1
ATOM 4144 O O . GLY B 1 203 ? 6.563 5.709 -45.082 1.00 33.45 196 GLY B O 1
ATOM 4145 N N . HIS B 1 204 ? 4.530 5.225 -44.232 1.00 27.12 197 HIS B N 1
ATOM 4146 C CA . HIS B 1 204 ? 4.141 4.346 -45.326 1.00 26.70 197 HIS B CA 1
ATOM 4147 C C . HIS B 1 204 ? 2.728 4.648 -45.815 1.00 28.28 197 HIS B C 1
ATOM 4148 O O . HIS B 1 204 ? 1.852 4.992 -45.030 1.00 27.76 197 HIS B O 1
ATOM 4155 N N . ALA B 1 205 ? 2.523 4.516 -47.135 1.00 29.21 198 ALA B N 1
ATOM 4156 C CA . ALA B 1 205 ? 1.204 4.296 -47.711 1.00 27.24 198 ALA B CA 1
ATOM 4157 C C . ALA B 1 205 ? 0.988 2.794 -47.805 1.00 28.41 198 ALA B C 1
ATOM 4158 O O . ALA B 1 205 ? 1.953 2.028 -47.769 1.00 29.72 198 ALA B O 1
ATOM 4160 N N . LEU B 1 206 ? -0.286 2.386 -47.917 1.00 25.66 199 LEU B N 1
ATOM 4161 C CA . LEU B 1 206 ? -0.636 0.981 -48.006 1.00 24.69 199 LEU B CA 1
ATOM 4162 C C . LEU B 1 206 ? -1.287 0.725 -49.357 1.00 26.34 199 LEU B C 1
ATOM 4163 O O . LEU B 1 206 ? -2.370 1.235 -49.622 1.00 26.35 199 LEU B O 1
ATOM 4168 N N . LEU B 1 207 ? -0.617 -0.064 -50.210 1.00 26.91 200 LEU B N 1
ATOM 4169 C CA . LEU B 1 207 ? -1.237 -0.492 -51.450 1.00 27.24 200 LEU B CA 1
ATOM 4170 C C . LEU B 1 207 ? -2.025 -1.748 -51.138 1.00 26.48 200 LEU B C 1
ATOM 4171 O O . LEU B 1 207 ? -1.459 -2.743 -50.691 1.00 32.73 200 LEU B O 1
ATOM 4176 N N . ILE B 1 208 ? -3.336 -1.701 -51.353 1.00 25.37 201 ILE B N 1
ATOM 4177 C CA . ILE B 1 208 ? -4.176 -2.837 -51.017 1.00 24.90 201 ILE B CA 1
ATOM 4178 C C . ILE B 1 208 ? -4.762 -3.382 -52.309 1.00 25.74 201 ILE B C 1
ATOM 4179 O O . ILE B 1 208 ? -5.457 -2.665 -53.031 1.00 27.50 201 ILE B O 1
ATOM 4184 N N . ASP B 1 209 ? -4.478 -4.665 -52.558 1.00 27.92 202 ASP B N 1
ATOM 4185 C CA . ASP B 1 209 ? -5.107 -5.368 -53.655 1.00 29.50 202 ASP B CA 1
ATOM 4186 C C . ASP B 1 209 ? -6.386 -5.963 -53.094 1.00 31.55 202 ASP B C 1
ATOM 418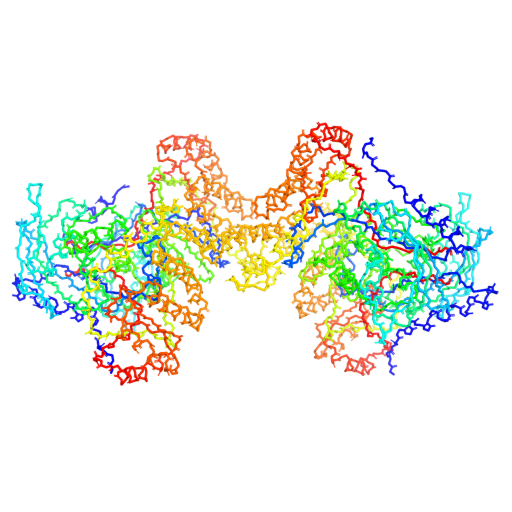7 O O . ASP B 1 209 ? -6.347 -6.870 -52.269 1.00 35.38 202 ASP B O 1
ATOM 4192 N N . CYS B 1 210 ? -7.526 -5.425 -53.542 1.00 31.33 203 CYS B N 1
ATOM 4193 C CA . CYS B 1 210 ? -8.816 -5.774 -52.971 1.00 32.85 203 CYS B CA 1
ATOM 4194 C C . CYS B 1 210 ? -9.375 -7.038 -53.617 1.00 33.89 203 CYS B C 1
ATOM 4195 O O . CYS B 1 210 ? -10.456 -7.491 -53.244 1.00 36.78 203 CYS B O 1
ATOM 4198 N N . ARG B 1 211 ? -8.644 -7.612 -54.588 1.00 34.17 204 ARG B N 1
ATOM 4199 C CA . ARG B 1 211 ? -8.970 -8.948 -55.068 1.00 34.19 204 ARG B CA 1
ATOM 4200 C C . ARG B 1 211 ? -8.254 -10.006 -54.210 1.00 36.50 204 ARG B C 1
ATOM 4201 O O . ARG B 1 211 ? -8.910 -10.850 -53.603 1.00 37.81 204 ARG B O 1
ATOM 4209 N N . SER B 1 212 ? -6.913 -9.948 -54.164 1.00 34.71 205 SER B N 1
ATOM 4210 C CA . SER B 1 212 ? -6.098 -10.959 -53.507 1.00 36.58 205 SER B CA 1
ATOM 4211 C C . SER B 1 212 ? -5.971 -10.719 -52.002 1.00 36.55 205 SER B C 1
ATOM 4212 O O . SER B 1 212 ? -5.665 -11.645 -51.248 1.00 34.16 205 SER B O 1
ATOM 4215 N N . LEU B 1 213 ? -6.192 -9.469 -51.578 1.00 35.11 206 LEU B N 1
ATOM 4216 C CA . LEU B 1 213 ? -6.046 -9.038 -50.191 1.00 34.42 206 LEU B CA 1
ATOM 4217 C C . LEU B 1 213 ? -4.575 -8.989 -49.779 1.00 34.87 206 LEU B C 1
ATOM 4218 O O . LEU B 1 213 ? -4.258 -8.829 -48.599 1.00 42.46 206 LEU B O 1
ATOM 4223 N N . GLU B 1 214 ? -3.676 -9.040 -50.774 1.00 33.06 207 GLU B N 1
ATOM 4224 C CA . GLU B 1 214 ? -2.280 -8.709 -50.548 1.00 34.46 207 GLU B CA 1
ATOM 4225 C C . GLU B 1 214 ? -2.166 -7.210 -50.258 1.00 35.04 207 GLU B C 1
ATOM 4226 O O . GLU B 1 214 ? -2.853 -6.395 -50.880 1.00 32.93 207 GLU B O 1
ATOM 4232 N N . THR B 1 215 ? -1.272 -6.860 -49.318 1.00 32.06 208 THR B N 1
ATOM 4233 C CA . THR B 1 215 ? -1.019 -5.464 -49.009 1.00 31.44 208 THR B CA 1
ATOM 4234 C C . THR B 1 215 ? 0.484 -5.226 -49.079 1.00 33.75 208 THR B C 1
ATOM 4235 O O . THR B 1 215 ? 1.274 -6.075 -48.685 1.00 34.60 208 THR B O 1
ATOM 4239 N N . SER B 1 216 ? 0.875 -4.051 -49.561 1.00 29.71 209 SER B N 1
ATOM 4240 C CA . SER B 1 216 ? 2.268 -3.647 -49.546 1.00 31.38 209 SER B CA 1
ATOM 4241 C C . SER B 1 216 ? 2.408 -2.322 -48.811 1.00 29.65 209 SER B C 1
ATOM 4242 O O . SER B 1 216 ? 1.563 -1.440 -48.972 1.00 29.79 209 SER B O 1
ATOM 4245 N N . LEU B 1 217 ? 3.454 -2.233 -47.981 1.00 27.57 210 LEU B N 1
ATOM 4246 C CA . LEU B 1 217 ? 3.761 -1.014 -47.264 1.00 31.48 210 LEU B CA 1
ATOM 4247 C C . LEU B 1 217 ? 4.804 -0.275 -48.086 1.00 31.00 210 LEU B C 1
ATOM 4248 O O . LEU B 1 217 ? 5.943 -0.718 -48.187 1.00 31.53 210 LEU B O 1
ATOM 4253 N N . VAL B 1 218 ? 4.404 0.876 -48.641 1.00 30.31 211 VAL B N 1
ATOM 4254 C CA . VAL B 1 218 ? 5.208 1.631 -49.585 1.00 28.79 211 VAL B CA 1
ATOM 4255 C C . VAL B 1 218 ? 5.768 2.868 -48.877 1.00 30.13 211 VAL B C 1
ATOM 4256 O O . VAL B 1 218 ? 5.000 3.742 -48.486 1.00 28.75 211 VAL B O 1
ATOM 4260 N N . PRO B 1 219 ? 7.100 2.993 -48.688 1.00 33.63 212 PRO B N 1
ATOM 4261 C CA . PRO B 1 219 ? 7.688 4.160 -48.019 1.00 37.69 212 PRO B CA 1
ATOM 4262 C C . PRO B 1 219 ? 7.277 5.510 -48.600 1.00 39.10 212 PRO B C 1
ATOM 4263 O O . PRO B 1 219 ? 7.211 5.662 -49.807 1.00 45.51 212 PRO B O 1
ATOM 4267 N N . LEU B 1 220 ? 6.985 6.469 -47.715 1.00 37.51 213 LEU B N 1
ATOM 4268 C CA . LEU B 1 220 ? 6.436 7.784 -48.012 1.00 44.07 213 LEU B CA 1
ATOM 4269 C C . LEU B 1 220 ? 6.844 8.733 -46.877 1.00 49.28 213 LEU B C 1
ATOM 4270 O O . LEU B 1 220 ? 6.011 9.092 -46.041 1.00 57.35 213 LEU B O 1
ATOM 4275 N N . SER B 1 221 ? 8.114 9.150 -46.836 1.00 51.51 214 SER B N 1
ATOM 4276 C CA . SER B 1 221 ? 8.563 9.995 -45.734 1.00 59.36 214 SER B CA 1
ATOM 4277 C C . SER B 1 221 ? 9.635 11.009 -46.152 1.00 67.61 214 SER B C 1
ATOM 4278 O O . SER B 1 221 ? 10.400 11.488 -45.310 1.00 77.63 214 SER B O 1
ATOM 4280 N N . ASP B 1 222 ? 9.671 11.355 -47.442 1.00 63.58 215 ASP B N 1
ATOM 4281 C CA . ASP B 1 222 ? 10.465 12.482 -47.929 1.00 59.66 215 ASP B CA 1
ATOM 4282 C C . ASP B 1 222 ? 10.023 13.746 -47.196 1.00 61.19 215 ASP B C 1
ATOM 4283 O O . ASP B 1 222 ? 8.873 14.135 -47.313 1.00 65.27 215 ASP B O 1
ATOM 4288 N N . PRO B 1 223 ? 10.892 14.432 -46.410 1.00 63.00 216 PRO B N 1
ATOM 4289 C CA . PRO B 1 223 ? 10.477 15.602 -45.635 1.00 58.07 216 PRO B CA 1
ATOM 4290 C C . PRO B 1 223 ? 10.185 16.845 -46.476 1.00 52.04 216 PRO B C 1
ATOM 4291 O O . PRO B 1 223 ? 9.624 17.821 -45.977 1.00 49.66 216 PRO B O 1
ATOM 4295 N N . LYS B 1 224 ? 10.554 16.810 -47.762 1.00 52.94 217 LYS B N 1
ATOM 4296 C CA . LYS B 1 224 ? 10.250 17.918 -48.656 1.00 55.81 217 LYS B CA 1
ATOM 4297 C C . LYS B 1 224 ? 8.807 17.809 -49.171 1.00 56.33 217 LYS B C 1
ATOM 4298 O O . LYS B 1 224 ? 8.295 18.723 -49.810 1.00 51.06 217 LYS B O 1
ATOM 4304 N N . LEU B 1 225 ? 8.148 16.684 -48.878 1.00 53.94 218 LEU B N 1
ATOM 4305 C CA . LEU B 1 225 ? 6.824 16.376 -49.390 1.00 54.59 218 LEU B CA 1
ATOM 4306 C C . LEU B 1 225 ? 5.837 16.426 -48.226 1.00 51.07 218 LEU B C 1
ATOM 4307 O O . LEU B 1 225 ? 6.155 16.016 -47.115 1.00 54.24 218 LEU B O 1
ATOM 4312 N N . ALA B 1 226 ? 4.636 16.942 -48.491 1.00 49.16 219 ALA B N 1
ATOM 4313 C CA . ALA B 1 226 ? 3.577 16.979 -47.496 1.00 45.17 219 ALA B CA 1
ATOM 4314 C C . ALA B 1 226 ? 2.244 16.597 -48.136 1.00 43.01 219 ALA B C 1
ATOM 4315 O O . ALA B 1 226 ? 2.081 16.673 -49.357 1.00 40.78 219 ALA B O 1
ATOM 4317 N N . VAL B 1 227 ? 1.312 16.149 -47.291 1.00 36.18 220 VAL B N 1
ATOM 4318 C CA . VAL B 1 227 ? -0.047 15.845 -47.699 1.00 34.19 220 VAL B CA 1
ATOM 4319 C C . VAL B 1 227 ? -0.978 16.815 -46.970 1.00 33.32 220 VAL B C 1
ATOM 4320 O O . VAL B 1 227 ? -1.027 16.790 -45.743 1.00 28.94 220 VAL B O 1
ATOM 4324 N N . LEU B 1 228 ? -1.674 17.678 -47.728 1.00 30.58 221 LEU B N 1
ATOM 4325 C CA . LEU B 1 228 ? -2.646 18.626 -47.187 1.00 30.11 221 LEU B CA 1
ATOM 4326 C C . LEU B 1 228 ? -4.048 18.095 -47.456 1.00 29.43 221 LEU B C 1
ATOM 4327 O O . LEU B 1 228 ? -4.429 17.857 -48.600 1.00 30.60 221 LEU B O 1
ATOM 4332 N N . ILE B 1 229 ? -4.793 17.870 -46.375 1.00 28.65 222 ILE B N 1
ATOM 4333 C CA . ILE B 1 229 ? -6.187 17.471 -46.437 1.00 29.14 222 ILE B CA 1
ATOM 4334 C C . ILE B 1 229 ? -7.025 18.722 -46.210 1.00 31.59 222 ILE B C 1
ATOM 4335 O O . ILE B 1 229 ? -6.805 19.426 -45.228 1.00 34.00 222 ILE B O 1
ATOM 4340 N N . THR B 1 230 ? -7.965 18.984 -47.126 1.00 30.82 223 THR B N 1
ATOM 4341 C CA . THR B 1 230 ? -8.888 20.099 -47.000 1.00 27.75 223 THR B CA 1
ATOM 4342 C C . THR B 1 230 ? -10.311 19.576 -46.868 1.00 27.08 223 THR B C 1
ATOM 4343 O O . THR B 1 230 ? -10.841 18.962 -47.788 1.00 27.64 223 THR B O 1
ATOM 4347 N N . ASN B 1 231 ? -10.927 19.882 -45.720 1.00 29.15 224 ASN B N 1
ATOM 4348 C CA . ASN B 1 231 ? -12.325 19.583 -45.450 1.00 29.53 224 ASN B CA 1
ATOM 4349 C C . ASN B 1 231 ? -13.194 20.711 -46.013 1.00 30.83 224 ASN B C 1
ATOM 4350 O O . ASN B 1 231 ? -13.051 21.864 -45.614 1.00 33.23 224 ASN B O 1
ATOM 4355 N N . SER B 1 232 ? -14.072 20.358 -46.960 1.00 31.72 225 SER B N 1
ATOM 4356 C CA . SER B 1 232 ? -15.062 21.252 -47.554 1.00 33.61 225 SER B CA 1
ATOM 4357 C C . SER B 1 232 ? -16.107 21.682 -46.524 1.00 34.93 225 SER B C 1
ATOM 4358 O O . SER B 1 232 ? -16.773 22.697 -46.713 1.00 33.89 225 SER B O 1
ATOM 4361 N N . ASN B 1 233 ? -16.255 20.887 -45.460 1.00 37.70 226 ASN B N 1
ATOM 4362 C CA . ASN B 1 233 ? -17.222 21.139 -44.398 1.00 41.21 226 ASN B CA 1
ATOM 4363 C C . ASN B 1 233 ? -18.643 21.097 -44.954 1.00 43.80 226 ASN B C 1
ATOM 4364 O O . ASN B 1 233 ? -19.534 21.777 -44.452 1.00 42.98 226 ASN B O 1
ATOM 4369 N N . VAL B 1 234 ? -18.831 20.281 -45.997 1.00 44.41 227 VAL B N 1
ATOM 4370 C CA . VAL B 1 234 ? -20.130 20.059 -46.615 1.00 45.02 227 VAL B CA 1
ATOM 4371 C C . VAL B 1 234 ? -20.346 18.550 -46.724 1.00 50.47 227 VAL B C 1
ATOM 4372 O O . VAL B 1 234 ? -19.383 17.774 -46.834 1.00 43.80 227 VAL B O 1
ATOM 4376 N N . ARG B 1 235 ? -21.625 18.159 -46.618 1.00 53.55 228 ARG B N 1
ATOM 4377 C CA . ARG B 1 235 ? -22.106 16.806 -46.844 1.00 58.39 228 ARG B CA 1
ATOM 4378 C C . ARG B 1 235 ? -23.490 16.920 -47.492 1.00 59.59 228 ARG B C 1
ATOM 4379 O O . ARG B 1 235 ? -24.469 17.259 -46.831 1.00 56.84 228 ARG B O 1
ATOM 4387 N N . HIS B 1 236 ? -23.538 16.656 -48.799 1.00 62.10 229 HIS B N 1
ATOM 4388 C CA . HIS B 1 236 ? -24.783 16.635 -49.553 1.00 65.79 229 HIS B CA 1
ATOM 4389 C C . HIS B 1 236 ? -25.512 15.332 -49.233 1.00 71.05 229 HIS B C 1
ATOM 4390 O O . HIS B 1 236 ? -24.862 14.343 -48.894 1.00 78.82 229 HIS B O 1
ATOM 4397 N N . SER B 1 237 ? -26.846 15.344 -49.340 1.00 78.93 230 SER B N 1
ATOM 4398 C CA . SER B 1 237 ? -27.678 14.180 -49.061 1.00 89.52 230 SER B CA 1
ATOM 4399 C C . SER B 1 237 ? -27.288 12.980 -49.929 1.00 92.96 230 SER B C 1
ATOM 4400 O O . SER B 1 237 ? -27.310 11.843 -49.451 1.00 94.89 230 SER B O 1
ATOM 4403 N N . LEU B 1 238 ? -26.935 13.260 -51.193 1.00 94.92 231 LEU B N 1
ATOM 4404 C CA . LEU B 1 238 ? -26.597 12.260 -52.199 1.00 95.47 231 LEU B CA 1
ATOM 4405 C C . LEU B 1 238 ? -25.544 11.277 -51.675 1.00 96.48 231 LEU B C 1
ATOM 4406 O O . LEU B 1 238 ? -25.519 10.128 -52.090 1.00 92.87 231 LEU B O 1
ATOM 4408 N N . ALA B 1 239 ? -24.685 11.738 -50.753 1.00 100.28 232 ALA B N 1
ATOM 4409 C CA . ALA B 1 239 ? -23.664 10.902 -50.138 1.00 101.35 232 ALA B CA 1
ATOM 4410 C C . ALA B 1 239 ? -24.218 9.529 -49.759 1.00 97.88 232 ALA B C 1
ATOM 4411 O O . ALA B 1 239 ? -23.632 8.500 -50.113 1.00 95.43 232 ALA B O 1
ATOM 4413 N N . SER B 1 240 ? -25.330 9.534 -49.012 1.00 94.49 233 SER B N 1
ATOM 4414 C CA . SER B 1 240 ? -25.869 8.311 -48.431 1.00 91.16 233 SER B CA 1
ATOM 4415 C C . SER B 1 240 ? -26.551 7.471 -49.507 1.00 88.32 233 SER B C 1
ATOM 4416 O O . SER B 1 240 ? -26.352 6.257 -49.586 1.00 92.60 233 SER B O 1
ATOM 4418 N N . SER B 1 241 ? -27.323 8.149 -50.364 1.00 79.83 234 SER B N 1
ATOM 4419 C CA . SER B 1 241 ? -28.220 7.474 -51.292 1.00 71.12 234 SER B CA 1
ATOM 4420 C C . SER B 1 241 ? -27.466 6.924 -52.505 1.00 68.59 234 SER B C 1
ATOM 4421 O O . SER B 1 241 ? -27.824 5.856 -53.007 1.00 69.91 234 SER B O 1
ATOM 4424 N N . GLU B 1 242 ? -26.415 7.637 -52.945 1.00 63.25 235 GLU B N 1
ATOM 4425 C CA . GLU B 1 242 ? -25.807 7.361 -54.243 1.00 56.41 235 GLU B CA 1
ATOM 4426 C C . GLU B 1 242 ? -24.711 6.294 -54.169 1.00 56.14 235 GLU B C 1
ATOM 4427 O O . GLU B 1 242 ? -24.467 5.617 -55.163 1.00 51.12 235 GLU B O 1
ATOM 4433 N N . TYR B 1 243 ? -24.071 6.136 -52.999 1.00 56.28 236 TYR B N 1
ATOM 4434 C CA . TYR B 1 243 ? -22.999 5.159 -52.817 1.00 54.14 236 TYR B CA 1
ATOM 4435 C C . TYR B 1 243 ? -23.501 3.768 -53.240 1.00 56.11 236 TYR B C 1
ATOM 4436 O O . TYR B 1 243 ? -22.941 3.147 -54.154 1.00 56.33 236 TYR B O 1
ATOM 4445 N N . PRO B 1 244 ? -24.603 3.245 -52.637 1.00 57.27 237 PRO B N 1
ATOM 4446 C CA . PRO B 1 244 ? -25.125 1.932 -53.030 1.00 57.26 237 PRO B CA 1
ATOM 4447 C C . PRO B 1 244 ? -25.556 1.828 -54.495 1.00 57.14 237 PRO B C 1
ATOM 4448 O O . PRO B 1 244 ? -25.455 0.769 -55.102 1.00 57.46 237 PRO B O 1
ATOM 4452 N N . VAL B 1 245 ? -26.051 2.938 -55.058 1.00 60.75 238 VAL B N 1
ATOM 4453 C CA . VAL B 1 245 ? -26.449 3.017 -56.456 1.00 57.55 238 VAL B CA 1
ATOM 4454 C C . VAL B 1 245 ? -25.240 2.726 -57.355 1.00 58.64 238 VAL B C 1
ATOM 4455 O O . VAL B 1 245 ? -25.337 1.953 -58.314 1.00 58.56 238 VAL B O 1
ATOM 4459 N N . ARG B 1 246 ? -24.097 3.369 -57.054 1.00 55.45 239 ARG B N 1
ATOM 4460 C CA . ARG B 1 246 ? -22.869 3.169 -57.811 1.00 48.78 239 ARG B CA 1
ATOM 4461 C C . ARG B 1 246 ? -22.427 1.704 -57.732 1.00 46.46 239 ARG B C 1
ATOM 4462 O O . ARG B 1 246 ? -22.057 1.097 -58.748 1.00 43.38 239 ARG B O 1
ATOM 4470 N N . ARG B 1 247 ? -22.465 1.135 -56.516 1.00 50.61 240 ARG B N 1
ATOM 4471 C CA . ARG B 1 247 ? -22.093 -0.260 -56.314 1.00 51.80 240 ARG B CA 1
ATOM 4472 C C . ARG B 1 247 ? -22.916 -1.148 -57.262 1.00 50.50 240 ARG B C 1
ATOM 4473 O O . ARG B 1 247 ? -22.371 -2.039 -57.939 1.00 47.20 240 ARG B O 1
ATOM 4481 N N . ARG B 1 248 ? -24.236 -0.879 -57.323 1.00 54.05 241 ARG B N 1
ATOM 4482 C CA . ARG B 1 248 ? -25.149 -1.667 -58.145 1.00 55.14 241 ARG B CA 1
ATOM 4483 C C . ARG B 1 248 ? -24.829 -1.509 -59.639 1.00 52.68 241 ARG B C 1
ATOM 4484 O O . ARG B 1 248 ? -24.800 -2.502 -60.386 1.00 55.58 241 ARG B O 1
ATOM 4486 N N . GLN B 1 249 ? -24.553 -0.265 -60.069 1.00 53.82 242 GLN B N 1
ATOM 4487 C CA . GLN B 1 249 ? -24.263 -0.013 -61.475 1.00 49.96 242 GLN B CA 1
ATOM 4488 C C . GLN B 1 249 ? -23.000 -0.758 -61.920 1.00 44.90 242 GLN B C 1
ATOM 4489 O O . GLN B 1 249 ? -22.952 -1.273 -63.040 1.00 41.44 242 GLN B O 1
ATOM 4495 N N . CYS B 1 250 ? -21.975 -0.802 -61.047 1.00 45.67 243 CYS B N 1
ATOM 4496 C CA . CYS B 1 250 ? -20.737 -1.502 -61.374 1.00 45.70 243 CYS B CA 1
ATOM 4497 C C . CYS B 1 250 ? -20.984 -2.998 -61.582 1.00 47.93 243 CYS B C 1
ATOM 4498 O O . CYS B 1 250 ? -20.443 -3.590 -62.533 1.00 41.62 243 CYS B O 1
ATOM 4501 N N . GLU B 1 251 ? -21.815 -3.581 -60.696 1.00 52.39 244 GLU B N 1
ATOM 4502 C CA . GLU B 1 251 ? -22.126 -5.002 -60.744 1.00 59.75 244 GLU B CA 1
ATOM 4503 C C . GLU B 1 251 ? -22.744 -5.372 -62.100 1.00 61.27 244 GLU B C 1
ATOM 4504 O O . GLU B 1 251 ? -22.351 -6.383 -62.710 1.00 64.87 244 GLU B O 1
ATOM 4506 N N . GLU B 1 252 ? -23.655 -4.514 -62.592 1.00 65.42 245 GLU B N 1
ATOM 4507 C CA . GLU B 1 252 ? -24.337 -4.735 -63.861 1.00 65.22 245 GLU B CA 1
ATOM 4508 C C . GLU B 1 252 ? -23.366 -4.800 -65.048 1.00 63.82 245 GLU B C 1
ATOM 4509 O O . GLU B 1 252 ? -23.561 -5.637 -65.955 1.00 60.31 245 GLU B O 1
ATOM 4511 N N . VAL B 1 253 ? -22.331 -3.931 -65.047 1.00 56.78 246 VAL B N 1
ATOM 4512 C CA . VAL B 1 253 ? -21.471 -3.884 -66.223 1.00 52.50 246 VAL B CA 1
ATOM 4513 C C . VAL B 1 253 ? -20.566 -5.109 -66.276 1.00 56.74 246 VAL B C 1
ATOM 4514 O O . VAL B 1 253 ? -20.366 -5.665 -67.352 1.00 58.24 246 VAL B O 1
ATOM 4518 N N . ALA B 1 254 ? -20.020 -5.494 -65.117 1.00 54.57 247 ALA B N 1
ATOM 4519 C CA . ALA B 1 254 ? -19.221 -6.705 -65.014 1.00 58.71 247 ALA B CA 1
ATOM 4520 C C . ALA B 1 254 ? -20.013 -7.920 -65.516 1.00 58.60 247 ALA B C 1
ATOM 4521 O O . ALA B 1 254 ? -19.459 -8.778 -66.213 1.00 51.34 247 ALA B O 1
ATOM 4523 N N . ARG B 1 255 ? -21.298 -7.986 -65.131 1.00 56.82 248 ARG B N 1
ATOM 4524 C CA . ARG B 1 255 ? -22.191 -9.067 -65.523 1.00 64.67 248 ARG B CA 1
ATOM 4525 C C . ARG B 1 255 ? -22.300 -9.145 -67.046 1.00 68.05 248 ARG B C 1
ATOM 4526 O O . ARG B 1 255 ? -22.058 -10.201 -67.624 1.00 68.63 248 ARG B O 1
ATOM 4528 N N . ALA B 1 256 ? -22.628 -8.008 -67.675 1.00 67.29 249 ALA B N 1
ATOM 4529 C CA . ALA B 1 256 ? -22.833 -7.899 -69.115 1.00 63.09 249 ALA B CA 1
ATOM 4530 C C . ALA B 1 256 ? -21.576 -8.263 -69.906 1.00 62.54 249 ALA B C 1
ATOM 4531 O O . ALA B 1 256 ? -21.682 -8.725 -71.038 1.00 61.19 249 ALA B O 1
ATOM 4533 N N . LEU B 1 257 ? -20.394 -8.025 -69.319 1.00 63.67 250 LEU B N 1
ATOM 4534 C CA . LEU B 1 257 ? -19.119 -8.231 -69.998 1.00 61.33 250 LEU B CA 1
ATOM 4535 C C . LEU B 1 257 ? -18.550 -9.603 -69.627 1.00 60.17 250 LEU B C 1
ATOM 4536 O O . LEU B 1 257 ? -17.483 -9.989 -70.090 1.00 60.84 250 LEU B O 1
ATOM 4538 N N . GLY B 1 258 ? -19.293 -10.338 -68.800 1.00 59.90 251 GLY B N 1
ATOM 4539 C CA . GLY B 1 258 ? -18.970 -11.701 -68.419 1.00 59.08 251 GLY B CA 1
ATOM 4540 C C . GLY B 1 258 ? -17.759 -11.796 -67.499 1.00 61.40 251 GLY B C 1
ATOM 4541 O O . GLY B 1 258 ? -16.997 -12.752 -67.592 1.00 65.53 251 GLY B O 1
ATOM 4542 N N . ALA B 1 259 ? -17.593 -10.808 -66.618 1.00 57.89 252 ALA B N 1
ATOM 4543 C CA . ALA B 1 259 ? -16.449 -10.758 -65.723 1.00 49.63 252 ALA B CA 1
ATOM 4544 C C . ALA B 1 259 ? -16.954 -10.863 -64.290 1.00 43.99 252 ALA B C 1
ATOM 4545 O O . ALA B 1 259 ? -18.023 -10.345 -63.976 1.00 44.32 252 ALA B O 1
ATOM 4547 N N . ALA B 1 260 ? -16.144 -11.486 -63.426 1.00 41.36 253 ALA B N 1
ATOM 4548 C CA . ALA B 1 260 ? -16.444 -11.614 -62.012 1.00 43.85 253 ALA B CA 1
ATOM 4549 C C . ALA B 1 260 ? -16.564 -10.226 -61.381 1.00 45.32 253 ALA B C 1
ATOM 4550 O O . ALA B 1 260 ? -17.418 -10.005 -60.529 1.00 45.43 253 ALA B O 1
ATOM 4552 N N . SER B 1 261 ? -15.692 -9.299 -61.808 1.00 42.52 254 SER B N 1
ATOM 4553 C CA . SER B 1 261 ? -15.679 -7.922 -61.327 1.00 40.25 254 SER B CA 1
ATOM 4554 C C . SER B 1 261 ? -15.019 -7.043 -62.384 1.00 40.50 254 SER B C 1
ATOM 4555 O O . SER B 1 261 ? -14.517 -7.561 -63.373 1.00 44.64 254 SER B O 1
ATOM 4558 N N . LEU B 1 262 ? -14.986 -5.725 -62.150 1.00 36.96 255 LEU B N 1
ATOM 4559 C CA . LEU B 1 262 ? -14.367 -4.801 -63.088 1.00 35.60 255 LEU B CA 1
ATOM 4560 C C . LEU B 1 262 ? -12.847 -4.933 -63.059 1.00 32.13 255 LEU B C 1
ATOM 4561 O O . LEU B 1 262 ? -12.175 -4.492 -63.995 1.00 34.81 255 LEU B O 1
ATOM 4566 N N . ARG B 1 263 ? -12.306 -5.597 -62.024 1.00 30.81 256 ARG B N 1
ATOM 4567 C CA . ARG B 1 263 ? -10.879 -5.879 -61.985 1.00 32.12 256 ARG B CA 1
ATOM 4568 C C . ARG B 1 263 ? -10.469 -6.702 -63.217 1.00 33.93 256 ARG B C 1
ATOM 4569 O O . ARG B 1 263 ? -9.354 -6.559 -63.705 1.00 32.50 256 ARG B O 1
ATOM 4577 N N . GLU B 1 264 ? -11.390 -7.537 -63.714 1.00 35.73 257 GLU B N 1
ATOM 4578 C CA . GLU B 1 264 ? -11.113 -8.453 -64.812 1.00 41.87 257 GLU B CA 1
ATOM 4579 C C . GLU B 1 264 ? -11.278 -7.769 -66.165 1.00 39.72 257 GLU B C 1
ATOM 4580 O O . GLU B 1 264 ? -10.967 -8.386 -67.183 1.00 43.43 257 GLU B O 1
ATOM 4586 N N . VAL B 1 265 ? -11.769 -6.519 -66.174 1.00 35.88 258 VAL B N 1
ATOM 4587 C CA . VAL B 1 265 ? -12.034 -5.827 -67.430 1.00 35.35 258 VAL B CA 1
ATOM 4588 C C . VAL B 1 265 ? -10.841 -4.947 -67.805 1.00 35.39 258 VAL B C 1
ATOM 4589 O O . VAL B 1 265 ? -10.347 -4.206 -66.970 1.00 32.54 258 VAL B O 1
ATOM 4593 N N . GLN B 1 266 ? -10.370 -5.051 -69.055 1.00 36.08 259 GLN B N 1
ATOM 4594 C CA . GLN B 1 266 ? -9.266 -4.249 -69.565 1.00 35.48 259 GLN B CA 1
ATOM 4595 C C . GLN B 1 266 ? -9.827 -2.991 -70.241 1.00 33.36 259 GLN B C 1
ATOM 4596 O O . GLN B 1 266 ? -10.809 -3.115 -70.949 1.00 30.40 259 GLN B O 1
ATOM 4602 N N . LEU B 1 267 ? -9.171 -1.835 -70.059 1.00 29.80 260 LEU B N 1
ATOM 4603 C CA . LEU B 1 267 ? -9.702 -0.541 -70.485 1.00 32.44 260 LEU B CA 1
ATOM 4604 C C . LEU B 1 267 ? -9.995 -0.518 -71.991 1.00 30.11 260 LEU B C 1
ATOM 4605 O O . LEU B 1 267 ? -11.056 -0.063 -72.431 1.00 29.50 260 LEU B O 1
ATOM 4610 N N . GLU B 1 268 ? -9.039 -1.037 -72.771 1.00 32.17 261 GLU B N 1
ATOM 4611 C CA . GLU B 1 268 ? -9.147 -1.000 -74.229 1.00 32.47 261 GLU B CA 1
ATOM 4612 C C . GLU B 1 268 ? -10.347 -1.844 -74.659 1.00 32.11 261 GLU B C 1
ATOM 4613 O O . GLU B 1 268 ? -11.124 -1.417 -75.513 1.00 32.25 261 GLU B O 1
ATOM 4619 N N . GLU B 1 269 ? -10.516 -3.011 -74.022 1.00 32.54 262 GLU B N 1
ATOM 4620 C CA . GLU B 1 269 ? -11.636 -3.898 -74.317 1.00 32.49 262 GLU B CA 1
ATOM 4621 C C . GLU B 1 269 ? -12.964 -3.207 -74.011 1.00 33.36 262 GLU B C 1
ATOM 4622 O O . GLU B 1 269 ? -13.882 -3.232 -74.842 1.00 35.04 262 GLU B O 1
ATOM 4628 N N . LEU B 1 270 ? -13.036 -2.535 -72.856 1.00 29.24 263 LEU B N 1
ATOM 4629 C CA . LEU B 1 270 ? -14.247 -1.837 -72.443 1.00 30.55 263 LEU B CA 1
ATOM 4630 C C . LEU B 1 270 ? -14.681 -0.812 -73.492 1.00 33.48 263 LEU B C 1
ATOM 4631 O O . LEU B 1 270 ? -15.864 -0.746 -73.823 1.00 31.59 263 LEU B O 1
ATOM 4636 N N . GLU B 1 271 ? -13.738 0.007 -73.969 1.00 35.67 264 GLU B N 1
ATOM 4637 C CA . GLU B 1 271 ? -14.078 1.174 -74.776 1.00 40.68 264 GLU B CA 1
ATOM 4638 C C . GLU B 1 271 ? -14.725 0.757 -76.098 1.00 41.22 264 GLU B C 1
ATOM 4639 O O . GLU B 1 271 ? -15.451 1.542 -76.698 1.00 46.32 264 GLU B O 1
ATOM 4641 N N . ALA B 1 272 ? -14.520 -0.510 -76.488 1.00 39.56 265 ALA B N 1
ATOM 4642 C CA . ALA B 1 272 ? -15.068 -1.087 -77.702 1.00 43.44 265 ALA B CA 1
ATOM 4643 C C . ALA B 1 272 ? -16.443 -1.731 -77.478 1.00 45.19 265 ALA B C 1
ATOM 4644 O O . ALA B 1 272 ? -17.051 -2.204 -78.434 1.00 47.14 265 ALA B O 1
ATOM 4646 N N . ALA B 1 273 ? -16.937 -1.738 -76.235 1.00 41.55 266 ALA B N 1
ATOM 4647 C CA . ALA B 1 273 ? -18.074 -2.545 -75.808 1.00 35.70 266 ALA B CA 1
ATOM 4648 C C . ALA B 1 273 ? -19.287 -1.671 -75.454 1.00 34.29 266 ALA B C 1
ATOM 4649 O O . ALA B 1 273 ? -20.173 -2.077 -74.717 1.00 34.89 266 ALA B O 1
ATOM 4651 N N . ARG B 1 274 ? -19.334 -0.480 -76.044 1.00 35.87 267 ARG B N 1
ATOM 4652 C CA . ARG B 1 274 ? -20.378 0.500 -75.818 1.00 39.39 267 ARG B CA 1
ATOM 4653 C C . ARG B 1 274 ? -21.768 -0.033 -76.155 1.00 38.34 267 ARG B C 1
ATOM 4654 O O . ARG B 1 274 ? -22.736 0.446 -75.584 1.00 34.49 267 ARG B O 1
ATOM 4662 N N . ASP B 1 275 ? -21.883 -0.958 -77.121 1.00 36.48 268 ASP B N 1
ATOM 4663 C CA . ASP B 1 275 ? -23.196 -1.461 -77.513 1.00 34.67 268 ASP B CA 1
ATOM 4664 C C . ASP B 1 275 ? -23.694 -2.526 -76.537 1.00 34.36 268 ASP B C 1
ATOM 4665 O O . ASP B 1 275 ? -24.862 -2.896 -76.596 1.00 39.09 268 ASP B O 1
ATOM 4670 N N . LEU B 1 276 ? -22.838 -2.968 -75.607 1.00 33.39 269 LEU B N 1
ATOM 4671 C CA . LEU B 1 276 ? -23.205 -4.013 -74.659 1.00 32.50 269 LEU B CA 1
ATOM 4672 C C . LEU B 1 276 ? -23.835 -3.450 -73.384 1.00 33.80 269 LEU B C 1
ATOM 4673 O O . LEU B 1 276 ? -24.415 -4.203 -72.610 1.00 32.78 269 LEU B O 1
ATOM 4678 N N . VAL B 1 277 ? -23.685 -2.140 -73.121 1.00 35.76 270 VAL B N 1
ATOM 4679 C CA . VAL B 1 277 ? -24.000 -1.599 -71.801 1.00 34.64 270 VAL B CA 1
ATOM 4680 C C . VAL B 1 277 ? -24.652 -0.231 -71.961 1.00 32.14 270 VAL B C 1
ATOM 4681 O O . VAL B 1 277 ? -24.493 0.398 -73.002 1.00 32.95 270 VAL B O 1
ATOM 4685 N N . SER B 1 278 ? -25.330 0.233 -70.899 1.00 34.37 271 SER B N 1
ATOM 4686 C CA . SER B 1 278 ? -25.931 1.561 -70.832 1.00 35.04 271 SER B CA 1
ATOM 4687 C C . SER B 1 278 ? -24.858 2.647 -70.927 1.00 36.08 271 SER B C 1
ATOM 4688 O O . SER B 1 278 ? -23.665 2.364 -70.741 1.00 33.03 271 SER B O 1
ATOM 4691 N N . LYS B 1 279 ? -25.295 3.881 -71.241 1.00 36.57 272 LYS B N 1
ATOM 4692 C CA . LYS B 1 279 ? -24.380 5.003 -71.382 1.00 38.46 272 LYS B CA 1
ATOM 4693 C C . LYS B 1 279 ? -23.729 5.311 -70.035 1.00 36.08 272 LYS B C 1
ATOM 4694 O O . LYS B 1 279 ? -22.516 5.523 -69.963 1.00 36.30 272 LYS B O 1
ATOM 4700 N N . GLU B 1 280 ? -24.552 5.276 -68.980 1.00 36.61 273 GLU B N 1
ATOM 4701 C CA . GLU B 1 280 ? -24.120 5.529 -67.618 1.00 37.11 273 GLU B CA 1
ATOM 4702 C C . GLU B 1 280 ? -23.213 4.406 -67.123 1.00 35.26 273 GLU B C 1
ATOM 4703 O O . GLU B 1 280 ? -22.162 4.700 -66.561 1.00 35.92 273 GLU B O 1
ATOM 4709 N N . GLY B 1 281 ? -23.615 3.144 -67.339 1.00 32.46 274 GLY B N 1
ATOM 4710 C CA . GLY B 1 281 ? -22.797 2.007 -66.945 1.00 30.47 274 GLY B CA 1
ATOM 4711 C C . GLY B 1 281 ? -21.397 2.078 -67.549 1.00 32.21 274 GLY B C 1
ATOM 4712 O O . GLY B 1 281 ? -20.414 1.821 -66.849 1.00 32.07 274 GLY B O 1
ATOM 4713 N N . PHE B 1 282 ? -21.329 2.450 -68.841 1.00 31.95 275 PHE B N 1
ATOM 4714 C CA . PHE B 1 282 ? -20.062 2.565 -69.541 1.00 29.69 275 PHE B CA 1
ATOM 4715 C C . PHE B 1 282 ? -19.152 3.564 -68.828 1.00 28.61 275 PHE B C 1
ATOM 4716 O O . PHE B 1 282 ? -17.970 3.285 -68.623 1.00 29.22 275 PHE B O 1
ATOM 4724 N N . ARG B 1 283 ? -19.716 4.719 -68.467 1.00 26.81 276 ARG B N 1
ATOM 4725 C CA . ARG B 1 283 ? -18.975 5.803 -67.838 1.00 30.74 276 ARG B CA 1
ATOM 4726 C C . ARG B 1 283 ? -18.503 5.398 -66.437 1.00 30.41 276 ARG B C 1
ATOM 4727 O O . ARG B 1 283 ? -17.399 5.749 -66.029 1.00 27.83 276 ARG B O 1
ATOM 4735 N N . ARG B 1 284 ? -19.341 4.665 -65.692 1.00 30.53 277 ARG B N 1
ATOM 4736 C CA . ARG B 1 284 ? -18.981 4.218 -64.349 1.00 30.95 277 ARG B CA 1
ATOM 4737 C C . ARG B 1 284 ? -17.829 3.224 -64.451 1.00 30.03 277 ARG B C 1
ATOM 4738 O O . ARG B 1 284 ? -16.847 3.362 -63.729 1.00 27.86 277 ARG B O 1
ATOM 4746 N N . ALA B 1 285 ? -17.939 2.270 -65.391 1.00 26.98 278 ALA B N 1
ATOM 4747 C CA . ALA B 1 285 ? -16.913 1.254 -65.592 1.00 26.95 278 ALA B CA 1
ATOM 4748 C C . ALA B 1 285 ? -15.625 1.878 -66.110 1.00 25.07 278 ALA B C 1
ATOM 4749 O O . ALA B 1 285 ? -14.548 1.413 -65.745 1.00 27.54 278 ALA B O 1
ATOM 4751 N N . ARG B 1 286 ? -15.731 2.924 -66.938 1.00 23.80 279 ARG B N 1
ATOM 4752 C CA . ARG B 1 286 ? -14.539 3.590 -67.448 1.00 24.72 279 ARG B CA 1
ATOM 4753 C C . ARG B 1 286 ? -13.769 4.228 -66.290 1.00 25.46 279 ARG B C 1
ATOM 4754 O O . ARG B 1 286 ? -12.547 4.124 -66.240 1.00 27.73 279 ARG B O 1
ATOM 4762 N N . HIS B 1 287 ? -14.489 4.884 -65.375 1.00 22.82 280 HIS B N 1
ATOM 4763 C CA . HIS B 1 287 ? -13.861 5.375 -64.156 1.00 24.23 280 HIS B CA 1
ATOM 4764 C C . HIS B 1 287 ? -13.121 4.255 -63.430 1.00 23.89 280 HIS B C 1
ATOM 4765 O O . HIS B 1 287 ? -11.943 4.391 -63.159 1.00 26.74 280 HIS B O 1
ATOM 4772 N N . VAL B 1 288 ? -13.815 3.148 -63.152 1.00 24.00 281 VAL B N 1
ATOM 4773 C CA . VAL B 1 288 ? -13.291 2.101 -62.278 1.00 26.85 281 VAL B CA 1
ATOM 4774 C C . VAL B 1 288 ? -12.061 1.438 -62.898 1.00 23.78 281 VAL B C 1
ATOM 4775 O O . VAL B 1 288 ? -11.020 1.317 -62.251 1.00 25.55 281 VAL B O 1
ATOM 4779 N N . VAL B 1 289 ? -12.195 1.008 -64.156 1.00 23.29 282 VAL B N 1
ATOM 4780 C CA . VAL B 1 289 ? -11.115 0.333 -64.863 1.00 23.14 282 VAL B CA 1
ATOM 4781 C C . VAL B 1 289 ? -9.935 1.282 -65.004 1.00 23.39 282 VAL B C 1
ATOM 4782 O O . VAL B 1 289 ? -8.797 0.894 -64.768 1.00 25.22 282 VAL B O 1
ATOM 4786 N N . GLY B 1 290 ? -10.222 2.534 -65.362 1.00 23.98 283 GLY B N 1
ATOM 4787 C CA . GLY B 1 290 ? -9.199 3.563 -65.461 1.00 23.06 283 GLY B CA 1
ATOM 4788 C C . GLY B 1 290 ? -8.501 3.786 -64.115 1.00 22.81 283 GLY B C 1
ATOM 4789 O O . GLY B 1 290 ? -7.286 3.946 -64.056 1.00 24.58 283 GLY B O 1
ATOM 4790 N N . GLU B 1 291 ? -9.288 3.771 -63.037 1.00 22.79 284 GLU B N 1
ATOM 4791 C CA . GLU B 1 291 ? -8.790 4.081 -61.698 1.00 24.03 284 GLU B CA 1
ATOM 4792 C C . GLU B 1 291 ? -7.838 2.994 -61.204 1.00 24.60 284 GLU B C 1
ATOM 4793 O O . GLU B 1 291 ? -6.826 3.290 -60.566 1.00 26.01 284 GLU B O 1
ATOM 4799 N N . ILE B 1 292 ? -8.178 1.736 -61.491 1.00 23.26 285 ILE B N 1
ATOM 4800 C CA . ILE B 1 292 ? -7.336 0.613 -61.116 1.00 24.97 285 ILE B CA 1
ATOM 4801 C C . ILE B 1 292 ? -5.962 0.769 -61.773 1.00 25.56 285 ILE B C 1
ATOM 4802 O O . ILE B 1 292 ? -4.927 0.619 -61.119 1.00 23.44 285 ILE B O 1
ATOM 4807 N N . ARG B 1 293 ? -5.956 1.124 -63.068 1.00 26.99 286 ARG B N 1
ATOM 4808 C CA . ARG B 1 293 ? -4.713 1.302 -63.799 1.00 26.37 286 ARG B CA 1
ATOM 4809 C C . ARG B 1 293 ? -3.913 2.462 -63.219 1.00 24.36 286 ARG B C 1
ATOM 4810 O O . ARG B 1 293 ? -2.711 2.315 -63.005 1.00 26.35 286 ARG B O 1
ATOM 4818 N N . ARG B 1 294 ? -4.586 3.592 -62.945 1.00 24.87 287 ARG B N 1
ATOM 4819 C CA . ARG B 1 294 ? -3.931 4.782 -62.395 1.00 25.11 287 ARG B CA 1
ATOM 4820 C C . ARG B 1 294 ? -3.281 4.454 -61.042 1.00 23.88 287 ARG B C 1
ATOM 4821 O O . ARG B 1 294 ? -2.230 4.996 -60.709 1.00 25.09 287 ARG B O 1
ATOM 4829 N N . THR B 1 295 ? -3.931 3.594 -60.251 1.00 24.07 288 THR B N 1
ATOM 4830 C CA . THR B 1 295 ? -3.452 3.290 -58.908 1.00 24.77 288 THR B CA 1
ATOM 4831 C C . THR B 1 295 ? -2.151 2.480 -58.980 1.00 26.03 288 THR B C 1
ATOM 4832 O O . THR B 1 295 ? -1.194 2.768 -58.256 1.00 25.65 288 THR B O 1
ATOM 4836 N N . ALA B 1 296 ? -2.113 1.490 -59.889 1.00 24.70 289 ALA B N 1
ATOM 4837 C CA . ALA B 1 296 ? -0.876 0.759 -60.144 1.00 25.32 289 ALA B CA 1
ATOM 4838 C C . ALA B 1 296 ? 0.223 1.717 -60.610 1.00 27.20 289 ALA B C 1
ATOM 4839 O O . ALA B 1 296 ? 1.347 1.674 -60.096 1.00 29.02 289 ALA B O 1
ATOM 4841 N N . GLN B 1 297 ? -0.116 2.635 -61.529 1.00 24.81 290 GLN B N 1
ATOM 4842 C CA . GLN B 1 297 ? 0.868 3.592 -62.011 1.00 25.86 290 GLN B CA 1
ATOM 4843 C C . GLN B 1 297 ? 1.313 4.537 -60.890 1.00 26.82 290 GLN B C 1
ATOM 4844 O O . GLN B 1 297 ? 2.470 4.969 -60.835 1.00 26.26 290 GLN B O 1
ATOM 4850 N N . ALA B 1 298 ? 0.375 4.878 -59.997 1.00 28.34 291 ALA B N 1
ATOM 4851 C CA . ALA B 1 298 ? 0.669 5.792 -58.896 1.00 29.23 291 ALA B CA 1
ATOM 4852 C C . ALA B 1 298 ? 1.645 5.155 -57.898 1.00 27.96 291 ALA B C 1
ATOM 4853 O O . ALA B 1 298 ? 2.579 5.810 -57.417 1.00 26.35 291 ALA B O 1
ATOM 4855 N N . ALA B 1 299 ? 1.407 3.878 -57.580 1.00 27.61 292 ALA B N 1
ATOM 4856 C CA . ALA B 1 299 ? 2.303 3.129 -56.716 1.00 31.00 292 ALA B CA 1
ATOM 4857 C C . ALA B 1 299 ? 3.718 3.131 -57.304 1.00 32.86 292 ALA B C 1
ATOM 4858 O O . ALA B 1 299 ? 4.690 3.405 -56.591 1.00 32.56 292 ALA B O 1
ATOM 4860 N N . ALA B 1 300 ? 3.827 2.834 -58.614 1.00 31.07 293 ALA B N 1
ATOM 4861 C CA . ALA B 1 300 ? 5.123 2.825 -59.284 1.00 31.18 293 ALA B CA 1
ATOM 4862 C C . ALA B 1 300 ? 5.777 4.209 -59.178 1.00 33.49 293 ALA B C 1
ATOM 4863 O O . ALA B 1 300 ? 6.974 4.317 -58.872 1.00 38.15 293 ALA B O 1
ATOM 4865 N N . ALA B 1 301 ? 4.977 5.272 -59.378 1.00 32.41 294 ALA B N 1
ATOM 4866 C CA . ALA B 1 301 ? 5.506 6.626 -59.284 1.00 35.30 294 ALA B CA 1
ATOM 4867 C C . ALA B 1 301 ? 6.029 6.904 -57.868 1.00 38.00 294 ALA B C 1
ATOM 4868 O O . ALA B 1 301 ? 7.091 7.512 -57.701 1.00 36.73 294 ALA B O 1
ATOM 4870 N N . LEU B 1 302 ? 5.294 6.423 -56.859 1.00 41.86 295 LEU B N 1
ATOM 4871 C CA . LEU B 1 302 ? 5.697 6.622 -55.476 1.00 49.12 295 LEU B CA 1
ATOM 4872 C C . LEU B 1 302 ? 7.073 6.006 -55.228 1.00 47.77 295 LEU B C 1
ATOM 4873 O O . LEU B 1 302 ? 7.924 6.642 -54.601 1.00 50.82 295 LEU B O 1
ATOM 4878 N N . ARG B 1 303 ? 7.282 4.790 -55.755 1.00 41.75 296 ARG B N 1
ATOM 4879 C CA . ARG B 1 303 ? 8.498 4.022 -55.527 1.00 46.02 296 ARG B CA 1
ATOM 4880 C C . ARG B 1 303 ? 9.717 4.793 -56.043 1.00 50.54 296 ARG B C 1
ATOM 4881 O O . ARG B 1 303 ? 10.773 4.780 -55.405 1.00 53.80 296 ARG B O 1
ATOM 4889 N N . ARG B 1 304 ? 9.567 5.461 -57.193 1.00 45.31 297 ARG B N 1
ATOM 4890 C CA . ARG B 1 304 ? 10.721 6.140 -57.764 1.00 45.97 297 ARG B CA 1
ATOM 4891 C C . ARG B 1 304 ? 10.767 7.599 -57.335 1.00 48.77 297 ARG B C 1
ATOM 4892 O O . ARG B 1 304 ? 11.638 8.328 -57.803 1.00 53.66 297 ARG B O 1
ATOM 4900 N N . GLY B 1 305 ? 9.865 8.009 -56.434 1.00 46.81 298 GLY B N 1
ATOM 4901 C CA . GLY B 1 305 ? 9.839 9.386 -55.957 1.00 42.59 298 GLY B CA 1
ATOM 4902 C C . GLY B 1 305 ? 9.451 10.391 -57.039 1.00 45.43 298 GLY B C 1
ATOM 4903 O O . GLY B 1 305 ? 9.821 11.567 -56.958 1.00 49.34 298 GLY B O 1
ATOM 4904 N N . ASP B 1 306 ? 8.673 9.927 -58.029 1.00 44.67 299 ASP B N 1
ATOM 4905 C CA . ASP B 1 306 ? 8.161 10.803 -59.074 1.00 46.01 299 ASP B CA 1
ATOM 4906 C C . ASP B 1 306 ? 6.829 11.414 -58.632 1.00 49.20 299 ASP B C 1
ATOM 4907 O O . ASP B 1 306 ? 5.769 10.933 -59.012 1.00 47.71 299 ASP B O 1
ATOM 4912 N N . TYR B 1 307 ? 6.919 12.486 -57.834 1.00 46.65 300 TYR B N 1
ATOM 4913 C CA . TYR B 1 307 ? 5.775 13.155 -57.238 1.00 47.50 300 TYR B CA 1
ATOM 4914 C C . TYR B 1 307 ? 4.950 13.890 -58.284 1.00 46.27 300 TYR B C 1
ATOM 4915 O O . TYR B 1 307 ? 3.727 13.949 -58.164 1.00 44.68 300 TYR B O 1
ATOM 4924 N N . ARG B 1 308 ? 5.630 14.455 -59.294 1.00 45.42 301 ARG B N 1
ATOM 4925 C CA . ARG B 1 308 ? 4.949 15.159 -60.374 1.00 46.24 301 ARG B CA 1
ATOM 4926 C C . ARG B 1 308 ? 4.009 14.189 -61.094 1.00 42.17 301 ARG B C 1
ATOM 4927 O O . ARG B 1 308 ? 2.875 14.538 -61.399 1.00 41.57 301 ARG B O 1
ATOM 4929 N N . ALA B 1 309 ? 4.487 12.970 -61.350 1.00 38.82 302 ALA B N 1
ATOM 4930 C CA . ALA B 1 309 ? 3.682 11.976 -62.044 1.00 36.52 302 ALA B CA 1
ATOM 4931 C C . ALA B 1 309 ? 2.535 11.509 -61.143 1.00 32.47 302 ALA B C 1
ATOM 4932 O O . ALA B 1 309 ? 1.405 11.334 -61.601 1.00 31.88 302 ALA B O 1
ATOM 4934 N N . PHE B 1 310 ? 2.833 11.327 -59.851 1.00 31.46 303 PHE B N 1
ATOM 4935 C CA . PHE B 1 310 ? 1.837 10.923 -58.873 1.00 32.43 303 PHE B CA 1
ATOM 4936 C C . PHE B 1 310 ? 0.710 11.956 -58.860 1.00 30.18 303 PHE B C 1
ATOM 4937 O O . PHE B 1 310 ? -0.471 11.621 -58.926 1.00 30.43 303 PHE B O 1
ATOM 4945 N N . GLY B 1 311 ? 1.111 13.225 -58.795 1.00 34.97 304 GLY B N 1
ATOM 4946 C CA . GLY B 1 311 ? 0.204 14.359 -58.782 1.00 33.19 304 GLY B CA 1
ATOM 4947 C C . GLY B 1 311 ? -0.679 14.420 -60.022 1.00 32.96 304 GLY B C 1
ATOM 4948 O O . GLY B 1 311 ? -1.880 14.624 -59.897 1.00 36.55 304 GLY B O 1
ATOM 4949 N N . ARG B 1 312 ? -0.084 14.198 -61.207 1.00 30.16 305 ARG B N 1
ATOM 4950 C CA . ARG B 1 312 ? -0.853 14.186 -62.444 1.00 27.76 305 ARG B CA 1
ATOM 4951 C C . ARG B 1 312 ? -1.906 13.078 -62.371 1.00 24.43 305 ARG B C 1
ATOM 4952 O O . ARG B 1 312 ? -3.055 13.297 -62.757 1.00 25.99 305 ARG B O 1
ATOM 4954 N N . LEU B 1 313 ? -1.511 11.911 -61.853 1.00 23.76 306 LEU B N 1
ATOM 4955 C CA . LEU B 1 313 ? -2.440 10.787 -61.755 1.00 24.65 306 LEU B CA 1
ATOM 4956 C C . LEU B 1 313 ? -3.580 11.120 -60.785 1.00 24.81 306 LEU B C 1
ATOM 4957 O O . LEU B 1 313 ? -4.728 10.743 -61.024 1.00 23.45 306 LEU B O 1
ATOM 4962 N N . MET B 1 314 ? -3.259 11.848 -59.702 1.00 24.60 307 MET B N 1
ATOM 4963 C CA . MET B 1 314 ? -4.283 12.331 -58.787 1.00 24.01 307 MET B CA 1
ATOM 4964 C C . MET B 1 314 ? -5.311 13.196 -59.510 1.00 22.94 307 MET B C 1
ATOM 4965 O O . MET B 1 314 ? -6.513 13.043 -59.285 1.00 26.07 307 MET B O 1
ATOM 4970 N N . VAL B 1 315 ? -4.833 14.128 -60.343 1.00 23.18 308 VAL B N 1
ATOM 4971 C CA . VAL B 1 315 ? -5.723 15.054 -61.028 1.00 23.59 308 VAL B CA 1
ATOM 4972 C C . VAL B 1 315 ? -6.591 14.266 -62.016 1.00 24.65 308 VAL B C 1
ATOM 4973 O O . VAL B 1 315 ? -7.792 14.511 -62.108 1.00 24.92 308 VAL B O 1
ATOM 4977 N N . GLU B 1 316 ? -5.992 13.300 -62.728 1.00 23.69 309 GLU B N 1
ATOM 4978 C CA . GLU B 1 316 ? -6.759 12.443 -63.633 1.00 26.24 309 GLU B CA 1
ATOM 4979 C C . GLU B 1 316 ? -7.855 11.687 -62.873 1.00 24.83 309 GLU B C 1
ATOM 4980 O O . GLU B 1 316 ? -8.951 11.500 -63.393 1.00 24.38 309 GLU B O 1
ATOM 4986 N N . SER B 1 317 ? -7.547 11.235 -61.646 1.00 24.15 310 SER B N 1
ATOM 4987 C CA . SER B 1 317 ? -8.518 10.577 -60.786 1.00 23.56 310 SER B CA 1
ATOM 4988 C C . SER B 1 317 ? -9.682 11.516 -60.455 1.00 24.42 310 SER B C 1
ATOM 4989 O O . SER B 1 317 ? -10.840 11.111 -60.554 1.00 23.88 310 SER B O 1
ATOM 4992 N N . HIS B 1 318 ? -9.375 12.774 -60.092 1.00 24.66 311 HIS B N 1
ATOM 4993 C CA . HIS B 1 318 ? -10.415 13.748 -59.791 1.00 24.64 311 HIS B CA 1
ATOM 4994 C C . HIS B 1 318 ? -11.376 13.926 -60.974 1.00 25.36 311 HIS B C 1
ATOM 4995 O O . HIS B 1 318 ? -12.605 13.852 -60.803 1.00 24.76 311 HIS B O 1
ATOM 5002 N N . ARG B 1 319 ? -10.797 14.130 -62.171 1.00 28.01 312 ARG B N 1
ATOM 5003 C CA . ARG B 1 319 ? -11.588 14.440 -63.356 1.00 26.62 312 ARG B CA 1
ATOM 5004 C C . ARG B 1 319 ? -12.523 13.277 -63.666 1.00 26.26 312 ARG B C 1
ATOM 5005 O O . ARG B 1 319 ? -13.673 13.499 -64.054 1.00 26.20 312 ARG B O 1
ATOM 5013 N N . SER B 1 320 ? -12.002 12.049 -63.490 1.00 25.32 313 SER B N 1
ATOM 5014 C CA . SER B 1 320 ? -12.740 10.823 -63.751 1.00 25.28 313 SER B CA 1
ATOM 5015 C C . SER B 1 320 ? -13.883 10.686 -62.746 1.00 24.04 313 SER B C 1
ATOM 5016 O O . SER B 1 320 ? -14.992 10.301 -63.118 1.00 26.82 313 SER B O 1
ATOM 5019 N N . LEU B 1 321 ? -13.606 10.990 -61.468 1.00 24.50 314 LEU B N 1
ATOM 5020 C CA . LEU B 1 321 ? -14.625 10.919 -60.434 1.00 25.13 314 LEU B CA 1
ATOM 5021 C C . LEU B 1 321 ? -15.707 11.971 -60.682 1.00 24.27 314 LEU B C 1
ATOM 5022 O O . LEU B 1 321 ? -16.891 11.708 -60.454 1.00 24.51 314 LEU B O 1
ATOM 5027 N N . ARG B 1 322 ? -15.281 13.156 -61.142 1.00 26.50 315 ARG B N 1
ATOM 5028 C CA . ARG B 1 322 ? -16.197 14.265 -61.397 1.00 30.09 315 ARG B CA 1
ATOM 5029 C C . ARG B 1 322 ? -17.100 13.968 -62.601 1.00 30.16 315 ARG B C 1
ATOM 5030 O O . ARG B 1 322 ? -18.318 14.148 -62.512 1.00 34.30 315 ARG B O 1
ATOM 5038 N N . ASP B 1 323 ? -16.507 13.490 -63.705 1.00 31.65 316 ASP B N 1
ATOM 5039 C CA . ASP B 1 323 ? -17.199 13.454 -64.992 1.00 32.17 316 ASP B CA 1
ATOM 5040 C C . ASP B 1 323 ? -17.771 12.073 -65.308 1.00 32.89 316 ASP B C 1
ATOM 5041 O O . ASP B 1 323 ? -18.884 11.976 -65.834 1.00 36.38 316 ASP B O 1
ATOM 5046 N N . ASP B 1 324 ? -17.026 11.010 -64.982 1.00 31.28 317 ASP B N 1
ATOM 5047 C CA . ASP B 1 324 ? -17.453 9.653 -65.318 1.00 29.72 317 ASP B CA 1
ATOM 5048 C C . ASP B 1 324 ? -18.224 9.001 -64.170 1.00 31.40 317 ASP B C 1
ATOM 5049 O O . ASP B 1 324 ? -19.222 8.317 -64.423 1.00 30.09 317 ASP B O 1
ATOM 5054 N N . TYR B 1 325 ? -17.736 9.168 -62.923 1.00 30.09 318 TYR B N 1
ATOM 5055 C CA . TYR B 1 325 ? -18.386 8.495 -61.806 1.00 32.65 318 TYR B CA 1
ATOM 5056 C C . TYR B 1 325 ? -19.443 9.406 -61.169 1.00 30.27 318 TYR B C 1
ATOM 5057 O O . TYR B 1 325 ? -20.359 8.920 -60.512 1.00 32.06 318 TYR B O 1
ATOM 5066 N N . GLU B 1 326 ? -19.285 10.718 -61.351 1.00 34.23 319 GLU B N 1
ATOM 5067 C CA . GLU B 1 326 ? -20.211 11.732 -60.862 1.00 35.45 319 GLU B CA 1
ATOM 5068 C C . GLU B 1 326 ? -20.430 11.611 -59.351 1.00 35.49 319 GLU B C 1
ATOM 5069 O O . GLU B 1 326 ? -21.564 11.412 -58.898 1.00 34.46 319 GLU B O 1
ATOM 5075 N N . VAL B 1 327 ? -19.349 11.736 -58.570 1.00 33.25 320 VAL B N 1
ATOM 5076 C CA . VAL B 1 327 ? -19.466 11.666 -57.114 1.00 31.88 320 VAL B CA 1
ATOM 5077 C C . VAL B 1 327 ? -18.743 12.858 -56.496 1.00 30.87 320 VAL B C 1
ATOM 5078 O O . VAL B 1 327 ? -18.555 12.899 -55.277 1.00 34.84 320 VAL B O 1
ATOM 5082 N N . SER B 1 328 ? -18.304 13.800 -57.340 1.00 29.20 321 SER B N 1
ATOM 5083 C CA . SER B 1 328 ? -17.767 15.049 -56.818 1.00 32.86 321 SER B CA 1
ATOM 5084 C C . SER B 1 328 ? -18.923 15.994 -56.491 1.00 34.06 321 SER B C 1
ATOM 5085 O O . SER B 1 328 ? -20.077 15.562 -56.473 1.00 30.20 321 SER B O 1
ATOM 5088 N N . CYS B 1 329 ? -18.597 17.257 -56.194 1.00 37.32 322 CYS B N 1
ATOM 5089 C CA . CYS B 1 329 ? -19.584 18.314 -56.020 1.00 36.99 322 CYS B CA 1
ATOM 5090 C C . CYS B 1 329 ? -18.884 19.653 -56.245 1.00 39.35 322 CYS B C 1
ATOM 5091 O O . CYS B 1 329 ? -17.653 19.709 -56.260 1.00 33.68 322 CYS B O 1
ATOM 5094 N N . PRO B 1 330 ? -19.623 20.767 -56.467 1.00 44.25 323 PRO B N 1
ATOM 5095 C CA . PRO B 1 330 ? -18.991 22.057 -56.767 1.00 39.68 323 PRO B CA 1
ATOM 5096 C C . PRO B 1 330 ? -17.949 22.468 -55.730 1.00 35.20 323 PRO B C 1
ATOM 5097 O O . PRO B 1 330 ? -16.906 23.010 -56.091 1.00 34.70 323 PRO B O 1
ATOM 5101 N N . GLU B 1 331 ? -18.222 22.184 -54.449 1.00 37.78 324 GLU B N 1
ATOM 5102 C CA . GLU B 1 331 ? -17.307 22.542 -53.378 1.00 39.51 324 GLU B CA 1
ATOM 5103 C C . GLU B 1 331 ? -15.963 21.836 -53.573 1.00 35.68 324 GLU B C 1
ATOM 5104 O O . GLU B 1 331 ? -14.916 22.479 -53.535 1.00 32.52 324 GLU B O 1
ATOM 5110 N N . LEU B 1 332 ? -15.999 20.520 -53.815 1.00 33.32 325 LEU B N 1
ATOM 5111 C CA . LEU B 1 332 ? -14.784 19.736 -54.012 1.00 31.46 325 LEU B CA 1
ATOM 5112 C C . LEU B 1 332 ? -14.063 20.239 -55.263 1.00 29.21 325 LEU B C 1
ATOM 5113 O O . LEU B 1 332 ? -12.854 20.389 -55.245 1.00 31.32 325 LEU B O 1
ATOM 5118 N N . ASP B 1 333 ? -14.804 20.500 -56.345 1.00 31.67 326 ASP B N 1
ATOM 5119 C CA . ASP B 1 333 ? -14.195 20.902 -57.608 1.00 30.64 326 ASP B CA 1
ATOM 5120 C C . ASP B 1 333 ? -13.487 22.248 -57.458 1.00 32.43 326 ASP B C 1
ATOM 5121 O O . ASP B 1 333 ? -12.414 22.465 -58.024 1.00 32.29 326 ASP B O 1
ATOM 5126 N N . GLN B 1 334 ? -14.096 23.148 -56.668 1.00 36.12 327 GLN B N 1
ATOM 5127 C CA . GLN B 1 334 ? -13.518 24.462 -56.415 1.00 38.26 327 GLN B CA 1
ATOM 5128 C C . GLN B 1 334 ? -12.238 24.301 -55.585 1.00 35.31 327 GLN B C 1
ATOM 5129 O O . GLN B 1 334 ? -11.220 24.916 -55.890 1.00 33.59 327 GLN B O 1
ATOM 5135 N N . LEU B 1 335 ? -12.282 23.424 -54.568 1.00 34.21 328 LEU B N 1
ATOM 5136 C CA . LEU B 1 335 ? -11.117 23.214 -53.721 1.00 31.16 328 LEU B CA 1
ATOM 5137 C C . LEU B 1 335 ? -9.945 22.662 -54.526 1.00 30.19 328 LEU B C 1
ATOM 5138 O O . LEU B 1 335 ? -8.808 23.026 -54.268 1.00 30.30 328 LEU B O 1
ATOM 5143 N N . VAL B 1 336 ? -10.228 21.776 -55.490 1.00 28.02 329 VAL B N 1
ATOM 5144 C CA . VAL B 1 336 ? -9.199 21.140 -56.305 1.00 28.70 329 VAL B CA 1
ATOM 5145 C C . VAL B 1 336 ? -8.576 22.178 -57.240 1.00 27.30 329 VAL B C 1
ATOM 5146 O O . VAL B 1 336 ? -7.352 22.301 -57.292 1.00 27.63 329 VAL B O 1
ATOM 5150 N N . GLU B 1 337 ? -9.442 22.922 -57.949 1.00 31.42 330 GLU B N 1
ATOM 5151 C CA . GLU B 1 337 ? -9.004 23.991 -58.833 1.00 33.66 330 GLU B CA 1
ATOM 5152 C C . GLU B 1 337 ? -8.085 24.961 -58.083 1.00 33.38 330 GLU B C 1
ATOM 5153 O O . GLU B 1 337 ? -7.020 25.317 -58.584 1.00 36.78 330 GLU B O 1
ATOM 5155 N N . ALA B 1 338 ? -8.501 25.371 -56.879 1.00 33.50 331 ALA B N 1
ATOM 5156 C CA . ALA B 1 338 ? -7.745 26.324 -56.076 1.00 32.36 331 ALA B CA 1
ATOM 5157 C C . ALA B 1 338 ? -6.363 25.765 -55.750 1.00 34.23 331 ALA B C 1
ATOM 5158 O O . ALA B 1 338 ? -5.368 26.478 -55.848 1.00 34.94 331 ALA B O 1
ATOM 5160 N N . ALA B 1 339 ? -6.312 24.478 -55.362 1.00 35.10 332 ALA B N 1
ATOM 5161 C CA . ALA B 1 339 ? -5.073 23.836 -54.952 1.00 33.70 332 ALA B CA 1
ATOM 5162 C C . ALA B 1 339 ? -4.091 23.778 -56.120 1.00 31.06 332 ALA B C 1
ATOM 5163 O O . ALA B 1 339 ? -2.904 24.043 -55.943 1.00 32.23 332 ALA B O 1
ATOM 5165 N N . LEU B 1 340 ? -4.596 23.450 -57.316 1.00 34.71 333 LEU B N 1
ATOM 5166 C CA . LEU B 1 340 ? -3.751 23.231 -58.485 1.00 37.86 333 LEU B CA 1
ATOM 5167 C C . LEU B 1 340 ? -3.122 24.538 -58.974 1.00 39.31 333 LEU B C 1
ATOM 5168 O O . LEU B 1 340 ? -2.118 24.506 -59.692 1.00 41.52 333 LEU B O 1
ATOM 5173 N N . ALA B 1 341 ? -3.701 25.665 -58.551 1.00 38.02 334 ALA B N 1
ATOM 5174 C CA . ALA B 1 341 ? -3.256 26.996 -58.942 1.00 41.54 334 ALA B CA 1
ATOM 5175 C C . ALA B 1 341 ? -2.073 27.462 -58.090 1.00 44.53 334 ALA B C 1
ATOM 5176 O O . ALA B 1 341 ? -1.434 28.450 -58.433 1.00 47.59 334 ALA B O 1
ATOM 5178 N N . VAL B 1 342 ? -1.748 26.717 -57.025 1.00 42.05 335 VAL B N 1
ATOM 5179 C CA . VAL B 1 342 ? -0.700 27.101 -56.097 1.00 42.04 335 VAL B CA 1
ATOM 5180 C C . VAL B 1 342 ? 0.640 26.488 -56.508 1.00 42.69 335 VAL B C 1
ATOM 5181 O O . VAL B 1 342 ? 0.745 25.272 -56.673 1.00 49.12 335 VAL B O 1
ATOM 5185 N N . PRO B 1 343 ? 1.719 27.297 -56.647 1.00 45.34 336 PRO B N 1
ATOM 5186 C CA . PRO B 1 343 ? 3.052 26.757 -56.923 1.00 44.18 336 PRO B CA 1
ATOM 5187 C C . PRO B 1 343 ? 3.490 25.779 -55.836 1.00 41.78 336 PRO B C 1
ATOM 5188 O O . PRO B 1 343 ? 3.295 26.026 -54.654 1.00 43.36 336 PRO B O 1
ATOM 5192 N N . GLY B 1 344 ? 4.075 24.660 -56.260 1.00 41.19 337 GLY B N 1
ATOM 5193 C CA . GLY B 1 344 ? 4.576 23.645 -55.347 1.00 39.42 337 GLY B CA 1
ATOM 5194 C C . GLY B 1 344 ? 3.590 22.495 -55.129 1.00 35.67 337 GLY B C 1
ATOM 5195 O O . GLY B 1 344 ? 3.953 21.499 -54.487 1.00 40.32 337 GLY B O 1
ATOM 5196 N N . VAL B 1 345 ? 2.358 22.637 -55.638 1.00 35.27 338 VAL B N 1
ATOM 5197 C CA . VAL B 1 345 ? 1.353 21.587 -55.544 1.00 34.07 338 VAL B CA 1
ATOM 5198 C C . VAL B 1 345 ? 1.558 20.604 -56.695 1.00 34.23 338 VAL B C 1
ATOM 5199 O O . VAL B 1 345 ? 1.618 21.016 -57.846 1.00 35.01 338 VAL B O 1
ATOM 5203 N N . TYR B 1 346 ? 1.682 19.309 -56.387 1.00 34.70 339 TYR B N 1
ATOM 5204 C CA . TYR B 1 346 ? 1.882 18.303 -57.425 1.00 34.88 339 TYR B CA 1
ATOM 5205 C C . TYR B 1 346 ? 0.546 17.818 -57.986 1.00 35.05 339 TYR B C 1
ATOM 5206 O O . TYR B 1 346 ? 0.425 17.546 -59.182 1.00 35.95 339 TYR B O 1
ATOM 5215 N N . GLY B 1 347 ? -0.451 17.691 -57.104 1.00 34.52 340 GLY B N 1
ATOM 5216 C CA . GLY B 1 347 ? -1.788 17.314 -57.546 1.00 30.39 340 GLY B CA 1
ATOM 5217 C C . GLY B 1 347 ? -2.797 17.360 -56.406 1.00 28.75 340 GLY B C 1
ATOM 5218 O O . GLY B 1 347 ? -2.417 17.528 -55.251 1.00 26.29 340 GLY B O 1
ATOM 5219 N N . SER B 1 348 ? -4.079 17.225 -56.767 1.00 25.87 341 SER B N 1
ATOM 5220 C CA . SER B 1 348 ? -5.159 17.373 -55.805 1.00 27.53 341 SER B CA 1
ATOM 5221 C C . SER B 1 348 ? -6.387 16.673 -56.369 1.00 24.93 341 SER B C 1
ATOM 5222 O O . SER B 1 348 ? -6.526 16.570 -57.585 1.00 27.76 341 SER B O 1
ATOM 5225 N N . ARG B 1 349 ? -7.212 16.112 -55.482 1.00 22.85 342 ARG B N 1
ATOM 5226 C CA . ARG B 1 349 ? -8.396 15.365 -55.889 1.00 23.83 342 ARG B CA 1
ATOM 5227 C C . ARG B 1 349 ? -9.309 15.220 -54.680 1.00 25.04 342 ARG B C 1
ATOM 5228 O O . ARG B 1 349 ? -8.848 15.277 -53.539 1.00 28.86 342 ARG B O 1
ATOM 5236 N N . MET B 1 350 ? -10.601 15.002 -54.931 1.00 24.15 343 MET B N 1
ATOM 5237 C CA . MET B 1 350 ? -11.458 14.555 -53.846 1.00 24.57 343 MET B CA 1
ATOM 5238 C C . MET B 1 350 ? -10.939 13.224 -53.312 1.00 27.13 343 MET B C 1
ATOM 5239 O O . MET B 1 350 ? -10.314 12.449 -54.048 1.00 26.32 343 MET B O 1
ATOM 5244 N N . THR B 1 351 ? -11.193 12.965 -52.017 1.00 27.06 344 THR B N 1
ATOM 5245 C CA . THR B 1 351 ? -10.810 11.700 -51.405 1.00 28.14 344 THR B CA 1
ATOM 5246 C C . THR B 1 351 ? -12.037 11.114 -50.717 1.00 28.77 344 THR B C 1
ATOM 5247 O O . THR B 1 351 ? -12.924 11.867 -50.305 1.00 30.72 344 THR B O 1
ATOM 5251 N N . GLY B 1 352 ? -12.087 9.781 -50.602 1.00 27.01 345 GLY B N 1
ATOM 5252 C CA . GLY B 1 352 ? -13.226 9.129 -49.970 1.00 27.61 345 GLY B CA 1
ATOM 5253 C C . GLY B 1 352 ? -14.401 9.014 -50.937 1.00 28.05 345 GLY B C 1
ATOM 5254 O O . GLY B 1 352 ? -14.223 9.048 -52.156 1.00 27.07 345 GLY B O 1
ATOM 5255 N N . GLY B 1 353 ? -15.605 8.895 -50.371 1.00 31.06 346 GLY B N 1
ATOM 5256 C CA . GLY B 1 353 ? -16.802 8.527 -51.118 1.00 32.09 346 GLY B CA 1
ATOM 5257 C C . GLY B 1 353 ? -17.324 9.641 -52.032 1.00 34.46 346 GLY B C 1
ATOM 5258 O O . GLY B 1 353 ? -17.918 9.356 -53.072 1.00 35.69 346 GLY B O 1
ATOM 5259 N N . GLY B 1 354 ? -17.074 10.900 -51.658 1.00 35.24 347 GLY B N 1
ATOM 5260 C CA . GLY B 1 354 ? -17.510 12.033 -52.469 1.00 35.15 347 GLY B CA 1
ATOM 5261 C C . GLY B 1 354 ? -18.738 12.751 -51.904 1.00 37.47 347 GLY B C 1
ATOM 5262 O O . GLY B 1 354 ? -19.128 12.515 -50.763 1.00 33.73 347 GLY B O 1
ATOM 5263 N N . PHE B 1 355 ? -19.312 13.656 -52.714 1.00 36.52 348 PHE B N 1
ATOM 5264 C CA . PHE B 1 355 ? -20.511 14.414 -52.376 1.00 33.53 348 PHE B CA 1
ATOM 5265 C C . PHE B 1 355 ? -20.266 15.298 -51.155 1.00 35.24 348 PHE B C 1
ATOM 5266 O O . PHE B 1 355 ? -21.210 15.608 -50.404 1.00 39.34 348 PHE B O 1
ATOM 5274 N N . GLY B 1 356 ? -19.005 15.725 -50.995 1.00 32.36 349 GLY B N 1
ATOM 5275 C CA . GLY B 1 356 ? -18.604 16.470 -49.812 1.00 32.04 349 GLY B CA 1
ATOM 5276 C C . GLY B 1 356 ? -17.321 15.897 -49.229 1.00 32.72 349 GLY B C 1
ATOM 5277 O O . GLY B 1 356 ? -16.591 15.200 -49.938 1.00 32.95 349 GLY B O 1
ATOM 5278 N N . GLY B 1 357 ? -17.059 16.199 -47.951 1.00 30.97 350 GLY B N 1
ATOM 5279 C CA . GLY B 1 357 ? -15.859 15.722 -47.297 1.00 29.62 350 GLY B CA 1
ATOM 5280 C C . GLY B 1 357 ? -14.620 16.471 -47.780 1.00 32.31 350 GLY B C 1
ATOM 5281 O O . GLY B 1 357 ? -14.679 17.677 -48.025 1.00 30.83 350 GLY B O 1
ATOM 5282 N N . CYS B 1 358 ? -13.510 15.733 -47.952 1.00 29.15 351 CYS B N 1
ATOM 5283 C CA . CYS B 1 358 ? -12.199 16.340 -48.067 1.00 29.08 351 CYS B CA 1
ATOM 5284 C C . CYS B 1 358 ? -11.617 16.174 -49.469 1.00 30.02 351 CYS B C 1
ATOM 5285 O O . CYS B 1 358 ? -12.020 15.300 -50.241 1.00 31.00 351 CYS B O 1
ATOM 5288 N N . THR B 1 359 ? -10.649 17.041 -49.783 1.00 29.77 352 THR B N 1
ATOM 5289 C CA . THR B 1 359 ? -9.711 16.809 -50.862 1.00 28.45 352 THR B CA 1
ATOM 5290 C C . THR B 1 359 ? -8.366 16.445 -50.243 1.00 27.16 352 THR B C 1
ATOM 5291 O O . THR B 1 359 ? -8.085 16.779 -49.087 1.00 28.04 352 THR B O 1
ATOM 5295 N N . VAL B 1 360 ? -7.532 15.775 -51.050 1.00 24.86 353 VAL B N 1
ATOM 5296 C CA . VAL B 1 360 ? -6.161 15.493 -50.677 1.00 22.01 353 VAL B CA 1
ATOM 5297 C C . VAL B 1 360 ? -5.263 16.130 -51.730 1.00 26.36 353 VAL B C 1
ATOM 5298 O O . VAL B 1 360 ? -5.488 15.972 -52.931 1.00 25.47 353 VAL B O 1
ATOM 5302 N N . THR B 1 361 ? -4.261 16.867 -51.252 1.00 24.17 354 THR B N 1
ATOM 5303 C CA . THR B 1 361 ? -3.299 17.549 -52.094 1.00 26.25 354 THR B CA 1
ATOM 5304 C C . THR B 1 361 ? -1.903 17.050 -51.722 1.00 27.22 354 THR B C 1
ATOM 5305 O O . THR B 1 361 ? -1.551 17.031 -50.553 1.00 26.76 354 THR B O 1
ATOM 5309 N N . LEU B 1 362 ? -1.115 16.645 -52.725 1.00 28.27 355 LEU B N 1
ATOM 5310 C CA . LEU B 1 362 ? 0.310 16.395 -52.540 1.00 29.97 355 LEU B CA 1
ATOM 5311 C C . LEU B 1 362 ? 1.099 17.633 -52.958 1.00 30.70 355 LEU B C 1
ATOM 5312 O O . LEU B 1 362 ? 0.862 18.139 -54.047 1.00 29.43 355 LEU B O 1
ATOM 5317 N N . LEU B 1 363 ? 2.008 18.140 -52.109 1.00 35.73 356 LEU B N 1
ATOM 5318 C CA . LEU B 1 363 ? 2.726 19.390 -52.403 1.00 34.87 356 LEU B CA 1
ATOM 5319 C C . LEU B 1 363 ? 4.071 19.463 -51.678 1.00 36.19 356 LEU B C 1
ATOM 5320 O O . LEU B 1 363 ? 4.279 18.768 -50.697 1.00 33.34 356 LEU B O 1
ATOM 5325 N N . GLU B 1 364 ? 4.986 20.314 -52.170 1.00 42.43 357 GLU B N 1
ATOM 5326 C CA . GLU B 1 364 ? 6.200 20.660 -51.439 1.00 41.70 357 GLU B CA 1
ATOM 5327 C C . GLU B 1 364 ? 5.805 21.261 -50.093 1.00 41.09 357 GLU B C 1
ATOM 5328 O O . GLU B 1 364 ? 4.925 22.117 -50.025 1.00 40.60 357 GLU B O 1
ATOM 5334 N N . ALA B 1 365 ? 6.434 20.766 -49.023 1.00 42.49 358 ALA B N 1
ATOM 5335 C CA . ALA B 1 365 ? 6.178 21.171 -47.648 1.00 44.04 358 ALA B CA 1
ATOM 5336 C C . ALA B 1 365 ? 6.163 22.699 -47.494 1.00 43.37 358 ALA B C 1
ATOM 5337 O O . ALA B 1 365 ? 5.298 23.255 -46.811 1.00 45.35 358 ALA B O 1
ATOM 5339 N N . SER B 1 366 ? 7.121 23.374 -48.142 1.00 43.61 359 SER B N 1
ATOM 5340 C CA . SER B 1 366 ? 7.341 24.796 -47.911 1.00 46.87 359 SER B CA 1
ATOM 5341 C C . SER B 1 366 ? 6.231 25.619 -48.561 1.00 47.87 359 SER B C 1
ATOM 5342 O O . SER B 1 366 ? 6.066 26.804 -48.259 1.00 50.35 359 SER B O 1
ATOM 5345 N N . ALA B 1 367 ? 5.444 24.968 -49.427 1.00 43.92 360 ALA B N 1
ATOM 5346 C CA . ALA B 1 367 ? 4.339 25.619 -50.122 1.00 38.49 360 ALA B CA 1
ATOM 5347 C C . ALA B 1 367 ? 3.036 25.552 -49.323 1.00 33.69 360 ALA B C 1
ATOM 5348 O O . ALA B 1 367 ? 2.057 26.201 -49.687 1.00 34.78 360 ALA B O 1
ATOM 5350 N N . ALA B 1 368 ? 3.014 24.762 -48.243 1.00 33.29 361 ALA B N 1
ATOM 5351 C CA . ALA B 1 368 ? 1.774 24.512 -47.516 1.00 34.07 361 ALA B CA 1
ATOM 5352 C C . ALA B 1 368 ? 1.120 25.802 -47.007 1.00 35.67 361 ALA B C 1
ATOM 5353 O O . ALA B 1 368 ? -0.090 25.965 -47.159 1.00 40.87 361 ALA B O 1
ATOM 5355 N N . PRO B 1 369 ? 1.858 26.752 -46.383 1.00 37.94 362 PRO B N 1
ATOM 5356 C CA . PRO B 1 369 ? 1.261 28.018 -45.938 1.00 40.31 362 PRO B CA 1
ATOM 5357 C C . PRO B 1 369 ? 0.644 28.847 -47.064 1.00 38.98 362 PRO B C 1
ATOM 5358 O O . PRO B 1 369 ? -0.467 29.361 -46.904 1.00 40.27 362 PRO B O 1
ATOM 5362 N N . HIS B 1 370 ? 1.318 28.899 -48.221 1.00 41.78 363 HIS B N 1
ATOM 5363 C CA . HIS B 1 370 ? 0.743 29.559 -49.388 1.00 42.40 363 HIS B CA 1
ATOM 5364 C C . HIS B 1 370 ? -0.522 28.832 -49.850 1.00 41.95 363 HIS B C 1
ATOM 5365 O O . HIS B 1 370 ? -1.498 29.478 -50.239 1.00 44.55 363 HIS B O 1
ATOM 5372 N N . ALA B 1 371 ? -0.498 27.494 -49.792 1.00 40.16 364 ALA B N 1
ATOM 5373 C CA . ALA B 1 371 ? -1.606 26.689 -50.290 1.00 36.06 364 ALA B CA 1
ATOM 5374 C C . ALA B 1 371 ? -2.867 26.959 -49.482 1.00 34.70 364 ALA B C 1
ATOM 5375 O O . ALA B 1 371 ? -3.941 27.178 -50.045 1.00 37.55 364 ALA B O 1
ATOM 5377 N N . MET B 1 372 ? -2.707 26.978 -48.147 1.00 35.70 365 MET B N 1
ATOM 5378 C CA . MET B 1 372 ? -3.830 27.147 -47.239 1.00 36.87 365 MET B CA 1
ATOM 5379 C C . MET B 1 372 ? -4.426 28.551 -47.370 1.00 36.92 365 MET B C 1
ATOM 5380 O O . MET B 1 372 ? -5.651 28.694 -47.387 1.00 36.89 365 MET B O 1
ATOM 5385 N N . ARG B 1 373 ? -3.571 29.571 -47.526 1.00 40.33 366 ARG B N 1
ATOM 5386 C CA . ARG B 1 373 ? -4.058 30.936 -47.690 1.00 45.02 366 ARG B CA 1
ATOM 5387 C C . ARG B 1 373 ? -4.908 31.031 -48.960 1.00 44.60 366 ARG B C 1
ATOM 5388 O O . ARG B 1 373 ? -6.051 31.514 -48.902 1.00 49.69 366 ARG B O 1
ATOM 5390 N N . HIS B 1 374 ? -4.377 30.489 -50.070 1.00 46.72 367 HIS B N 1
ATOM 5391 C CA . HIS B 1 374 ? -4.999 30.575 -51.383 1.00 46.88 367 HIS B CA 1
ATOM 5392 C C . HIS B 1 374 ? -6.304 29.785 -51.457 1.00 47.93 367 HIS B C 1
ATOM 5393 O O . HIS B 1 374 ? -7.297 30.284 -52.001 1.00 44.20 367 HIS B O 1
ATOM 5400 N N . ILE B 1 375 ? -6.280 28.545 -50.939 1.00 41.72 368 ILE B N 1
ATOM 5401 C CA . ILE B 1 375 ? -7.459 27.700 -50.987 1.00 43.19 368 ILE B CA 1
ATOM 5402 C C . ILE B 1 375 ? -8.592 28.405 -50.233 1.00 43.90 368 ILE B C 1
ATOM 5403 O O . ILE B 1 375 ? -9.683 28.552 -50.791 1.00 43.96 368 ILE B O 1
ATOM 5408 N N . GLN B 1 376 ? -8.306 28.900 -49.014 1.00 42.63 369 GLN B N 1
ATOM 5409 C CA . GLN B 1 376 ? -9.348 29.504 -48.189 1.00 48.18 369 GLN B CA 1
ATOM 5410 C C . GLN B 1 376 ? -9.984 30.709 -48.882 1.00 45.97 369 GLN B C 1
ATOM 5411 O O . GLN B 1 376 ? -11.210 30.872 -48.815 1.00 44.44 369 GLN B O 1
ATOM 5417 N N . GLU B 1 377 ? -9.151 31.513 -49.559 1.00 45.60 370 GLU B N 1
ATOM 5418 C CA . GLU B 1 377 ? -9.609 32.751 -50.184 1.00 52.82 370 GLU B CA 1
ATOM 5419 C C . GLU B 1 377 ? -10.425 32.452 -51.445 1.00 54.49 370 GLU B C 1
ATOM 5420 O O . GLU B 1 377 ? -11.349 33.198 -51.777 1.00 60.29 370 GLU B O 1
ATOM 5422 N N . HIS B 1 378 ? -10.093 31.336 -52.114 1.00 54.47 371 HIS B N 1
ATOM 5423 C CA . HIS B 1 378 ? -10.732 31.003 -53.379 1.00 55.91 371 HIS B CA 1
ATOM 5424 C C . HIS B 1 378 ? -11.904 30.044 -53.187 1.00 52.30 371 HIS B C 1
ATOM 5425 O O . HIS B 1 378 ? -12.545 29.680 -54.167 1.00 59.86 371 HIS B O 1
ATOM 5432 N N . TYR B 1 379 ? -12.186 29.657 -51.933 1.00 48.95 372 TYR B N 1
ATOM 5433 C CA . TYR B 1 379 ? -13.294 28.764 -51.612 1.00 45.38 372 TYR B CA 1
ATOM 5434 C C . TYR B 1 379 ? -14.407 29.565 -50.947 1.00 47.00 372 TYR B C 1
ATOM 5435 O O . TYR B 1 379 ? -14.172 30.283 -49.974 1.00 51.23 372 TYR B O 1
ATOM 5444 N N . GLY B 1 380 ? -15.629 29.390 -51.457 1.00 50.41 373 GLY B N 1
ATOM 5445 C CA . GLY B 1 380 ? -16.797 30.135 -51.005 1.00 53.97 373 GLY B CA 1
ATOM 5446 C C . GLY B 1 380 ? -17.252 29.716 -49.609 1.00 54.15 373 GLY B C 1
ATOM 5447 O O . GLY B 1 380 ? -17.910 30.495 -48.924 1.00 55.59 373 GLY B O 1
ATOM 5448 N N . GLY B 1 381 ? -16.915 28.475 -49.208 1.00 52.17 374 GLY B N 1
ATOM 5449 C CA . GLY B 1 381 ? -17.262 27.965 -47.892 1.00 43.79 374 GLY B CA 1
ATOM 5450 C C . GLY B 1 381 ? -16.146 28.249 -46.893 1.00 43.92 374 GLY B C 1
ATOM 5451 O O . GLY B 1 381 ? -15.289 29.119 -47.135 1.00 40.43 374 GLY B O 1
ATOM 5452 N N . THR B 1 382 ? -16.200 27.508 -45.779 1.00 41.77 375 THR B N 1
ATOM 5453 C CA . THR B 1 382 ? -15.166 27.527 -44.757 1.00 41.90 375 THR B CA 1
ATOM 5454 C C . THR B 1 382 ? -14.388 26.215 -44.834 1.00 38.85 375 THR B C 1
ATOM 5455 O O . THR B 1 382 ? -14.913 25.178 -44.459 1.00 40.73 375 THR B O 1
ATOM 5459 N N . ALA B 1 383 ? -13.139 26.284 -45.286 1.00 39.08 376 ALA B N 1
ATOM 5460 C CA . ALA B 1 383 ? -12.264 25.131 -45.370 1.00 37.45 376 ALA B CA 1
ATOM 5461 C C . ALA B 1 383 ? -11.586 24.916 -44.019 1.00 41.06 376 ALA B C 1
ATOM 5462 O O . ALA B 1 383 ? -11.311 25.880 -43.296 1.00 44.32 376 ALA B O 1
ATOM 5464 N N . THR B 1 384 ? -11.382 23.637 -43.669 1.00 38.55 377 THR B N 1
ATOM 5465 C CA . THR B 1 384 ? -10.499 23.228 -42.584 1.00 38.77 377 THR B CA 1
ATOM 5466 C C . THR B 1 384 ? -9.316 22.449 -43.171 1.00 37.46 377 THR B C 1
ATOM 5467 O O . THR B 1 384 ? -9.488 21.689 -44.118 1.00 35.39 377 THR B O 1
ATOM 5471 N N . PHE B 1 385 ? -8.134 22.619 -42.573 1.00 35.41 378 PHE B N 1
ATOM 5472 C CA . PHE B 1 385 ? -6.918 22.014 -43.084 1.00 34.16 378 PHE B CA 1
ATOM 5473 C C . PHE B 1 385 ? -6.274 21.108 -42.036 1.00 38.08 378 PHE B C 1
ATOM 5474 O O . PHE B 1 385 ? -6.241 21.447 -40.850 1.00 35.00 378 PHE B O 1
ATOM 5482 N N . TYR B 1 386 ? -5.748 19.969 -42.519 1.00 34.89 379 TYR B N 1
ATOM 5483 C CA . TYR B 1 386 ? -4.809 19.135 -41.783 1.00 31.49 379 TYR B CA 1
ATOM 5484 C C . TYR B 1 386 ? -3.585 18.898 -42.660 1.00 32.32 379 TYR B C 1
ATOM 5485 O O . TYR B 1 386 ? -3.722 18.607 -43.847 1.00 32.17 379 TYR B O 1
ATOM 5494 N N . LEU B 1 387 ? -2.397 19.060 -42.071 1.00 30.25 380 LEU B N 1
ATOM 5495 C CA . LEU B 1 387 ? -1.176 18.579 -42.690 1.00 34.71 380 LEU B CA 1
ATOM 5496 C C . LEU B 1 387 ? -0.806 17.260 -42.016 1.00 35.63 380 LEU B C 1
ATOM 5497 O O . LEU B 1 387 ? -0.534 17.246 -40.818 1.00 34.38 380 LEU B O 1
ATOM 5502 N N . SER B 1 388 ? -0.813 16.157 -42.768 1.00 33.81 381 SER B N 1
ATOM 5503 C CA . SER B 1 388 ? -0.534 14.883 -42.121 1.00 35.07 381 SER B CA 1
ATOM 5504 C C . SER B 1 388 ? 0.642 14.152 -42.754 1.00 33.71 381 SER B C 1
ATOM 5505 O O . SER B 1 388 ? 0.772 14.109 -43.971 1.00 35.53 381 SER B O 1
ATOM 5508 N N . GLN B 1 389 ? 1.497 13.584 -41.901 1.00 32.53 382 GLN B N 1
ATOM 5509 C CA . GLN B 1 389 ? 2.411 12.529 -42.304 1.00 30.65 382 GLN B CA 1
ATOM 5510 C C . GLN B 1 389 ? 1.633 11.214 -42.254 1.00 32.27 382 GLN B C 1
ATOM 5511 O O . GLN B 1 389 ? 0.596 11.120 -41.586 1.00 33.88 382 GLN B O 1
ATOM 5513 N N . ALA B 1 390 ? 2.136 10.201 -42.970 1.00 27.55 383 ALA B N 1
ATOM 5514 C CA . ALA B 1 390 ? 1.616 8.847 -42.915 1.00 26.59 383 ALA B CA 1
ATOM 5515 C C . ALA B 1 390 ? 1.811 8.336 -41.489 1.00 24.37 383 ALA B C 1
ATOM 5516 O O . ALA B 1 390 ? 2.913 8.420 -40.956 1.00 27.20 383 ALA B O 1
ATOM 5518 N N . ALA B 1 391 ? 0.746 7.792 -40.892 1.00 22.45 384 ALA B N 1
ATOM 5519 C CA . ALA B 1 391 ? 0.760 7.478 -39.469 1.00 23.99 384 ALA B CA 1
ATOM 5520 C C . ALA B 1 391 ? 0.631 5.963 -39.272 1.00 24.02 384 ALA B C 1
ATOM 5521 O O . ALA B 1 391 ? 0.340 5.228 -40.208 1.00 20.21 384 ALA B O 1
ATOM 5523 N N . ASP B 1 392 ? 0.841 5.537 -38.018 1.00 25.10 385 ASP B N 1
ATOM 5524 C CA . ASP B 1 392 ? 0.617 4.173 -37.574 1.00 23.34 385 ASP B CA 1
ATOM 5525 C C . ASP B 1 392 ? -0.861 3.819 -37.622 1.00 23.44 385 ASP B C 1
ATOM 5526 O O . ASP B 1 392 ? -1.725 4.700 -37.522 1.00 23.33 385 ASP B O 1
ATOM 5531 N N . GLY B 1 393 ? -1.109 2.507 -37.737 1.00 20.05 386 GLY B N 1
ATOM 5532 C CA . GLY B 1 393 ? -2.428 1.928 -37.610 1.00 20.69 386 GLY B CA 1
ATOM 5533 C C . GLY B 1 393 ? -2.733 1.657 -36.137 1.00 21.87 386 GLY B C 1
ATOM 5534 O O . GLY B 1 393 ? -2.170 2.315 -35.265 1.00 25.98 386 GLY B O 1
ATOM 5535 N N . ALA B 1 394 ? -3.614 0.686 -35.881 1.00 22.64 387 ALA B N 1
ATOM 5536 C CA . ALA B 1 394 ? -4.097 0.402 -34.537 1.00 24.50 387 ALA B CA 1
ATOM 5537 C C . ALA B 1 394 ? -2.947 0.071 -33.586 1.00 25.51 387 ALA B C 1
ATOM 5538 O O . ALA B 1 394 ? -2.074 -0.721 -33.944 1.00 23.95 387 ALA B O 1
ATOM 5540 N N . LYS B 1 395 ? -2.958 0.650 -32.367 1.00 25.47 388 LYS B N 1
ATOM 5541 C CA . LYS B 1 395 ? -1.928 0.339 -31.390 1.00 27.38 388 LYS B CA 1
ATOM 5542 C C . LYS B 1 395 ? -2.477 0.316 -29.967 1.00 28.57 388 LYS B C 1
ATOM 5543 O O . LYS B 1 395 ? -3.592 0.760 -29.733 1.00 26.25 388 LYS B O 1
ATOM 5549 N N . VAL B 1 396 ? -1.665 -0.236 -29.049 1.00 30.26 389 VAL B N 1
ATOM 5550 C CA . VAL B 1 396 ? -1.987 -0.462 -27.649 1.00 31.22 389 VAL B CA 1
ATOM 5551 C C . VAL B 1 396 ? -0.908 0.176 -26.784 1.00 30.64 389 VAL B C 1
ATOM 5552 O O . VAL B 1 396 ? 0.279 0.069 -27.091 1.00 29.83 389 VAL B O 1
ATOM 5556 N N . LEU B 1 397 ? -1.334 0.812 -25.680 1.00 28.57 390 LEU B N 1
ATOM 5557 C CA . LEU B 1 397 ? -0.437 1.211 -24.611 1.00 29.56 390 LEU B CA 1
ATOM 5558 C C . LEU B 1 397 ? -1.036 0.739 -23.284 1.00 30.92 390 LEU B C 1
ATOM 5559 O O . LEU B 1 397 ? -2.157 1.123 -22.945 1.00 27.84 390 LEU B O 1
ATOM 5564 N N . CYS B 1 398 ? -0.307 -0.133 -22.581 1.00 31.96 391 CYS B N 1
ATOM 5565 C CA . CYS B 1 398 ? -0.714 -0.575 -21.255 1.00 34.91 391 CYS B CA 1
ATOM 5566 C C . CYS B 1 398 ? -0.492 0.575 -20.279 1.00 31.97 391 CYS B C 1
ATOM 5567 O O . CYS B 1 398 ? 0.522 1.262 -20.346 1.00 36.20 391 CYS B O 1
ATOM 5570 N N . LEU B 1 399 ? -1.482 0.822 -19.415 1.00 37.59 392 LEU B N 1
ATOM 5571 C CA . LEU B 1 399 ? -1.415 1.928 -18.470 1.00 38.74 392 LEU B CA 1
ATOM 5572 C C . LEU B 1 399 ? -1.268 1.373 -17.042 1.00 42.27 392 LEU B C 1
ATOM 5573 O O . LEU B 1 399 ? -1.311 0.187 -16.777 1.00 41.47 392 LEU B O 1
ATOM 5579 N N . PRO C 1 14 ? 4.862 4.842 -110.236 1.00 90.59 7 PRO D N 1
ATOM 5580 C CA . PRO C 1 14 ? 4.004 4.673 -111.411 1.00 91.62 7 PRO D CA 1
ATOM 5581 C C . PRO C 1 14 ? 2.550 5.044 -111.117 1.00 92.98 7 PRO D C 1
ATOM 5582 O O . PRO C 1 14 ? 2.270 5.936 -110.317 1.00 95.61 7 PRO D O 1
ATOM 5584 N N . GLN C 1 15 ? 1.633 4.371 -111.814 1.00 91.22 8 GLN D N 1
ATOM 5585 C CA . GLN C 1 15 ? 0.198 4.417 -111.565 1.00 85.57 8 GLN D CA 1
ATOM 5586 C C . GLN C 1 15 ? -0.409 3.152 -112.177 1.00 86.58 8 GLN D C 1
ATOM 5587 O O . GLN C 1 15 ? 0.197 2.548 -113.063 1.00 96.58 8 GLN D O 1
ATOM 5589 N N . VAL C 1 16 ? -1.567 2.733 -111.648 1.00 78.89 9 VAL D N 1
ATOM 5590 C CA . VAL C 1 16 ? -2.136 1.419 -111.905 1.00 74.62 9 VAL D CA 1
ATOM 5591 C C . VAL C 1 16 ? -2.273 1.175 -113.408 1.00 73.26 9 VAL D C 1
ATOM 5592 O O . VAL C 1 16 ? -1.859 0.129 -113.922 1.00 74.12 9 VAL D O 1
ATOM 5594 N N . ALA C 1 17 ? -2.863 2.163 -114.095 1.00 74.81 10 ALA D N 1
ATOM 5595 C CA . ALA C 1 17 ? -3.188 2.063 -115.509 1.00 79.34 10 ALA D CA 1
ATOM 5596 C C . ALA C 1 17 ? -1.948 1.656 -116.303 1.00 77.53 10 ALA D C 1
ATOM 5597 O O . ALA C 1 17 ? -2.014 0.805 -117.190 1.00 77.68 10 ALA D O 1
ATOM 5599 N N . GLU C 1 18 ? -0.811 2.269 -115.939 1.00 73.17 11 GLU D N 1
ATOM 5600 C CA . GLU C 1 18 ? 0.442 2.120 -116.655 1.00 70.83 11 GLU D CA 1
ATOM 5601 C C . GLU C 1 18 ? 1.013 0.720 -116.468 1.00 70.81 11 GLU D C 1
ATOM 5602 O O . GLU C 1 18 ? 1.551 0.169 -117.426 1.00 72.07 11 GLU D O 1
ATOM 5608 N N . LEU C 1 19 ? 0.891 0.159 -115.258 1.00 65.13 12 LEU D N 1
ATOM 5609 C CA . LEU C 1 19 ? 1.393 -1.180 -114.981 1.00 62.90 12 LEU D CA 1
ATOM 5610 C C . LEU C 1 19 ? 0.697 -2.199 -115.875 1.00 57.08 12 LEU D C 1
ATOM 5611 O O . LEU C 1 19 ? 1.338 -3.077 -116.444 1.00 56.15 12 LEU D O 1
ATOM 5616 N N . LEU C 1 20 ? -0.632 -2.075 -115.964 1.00 55.74 13 LEU D N 1
ATOM 5617 C CA . LEU C 1 20 ? -1.459 -2.975 -116.747 1.00 55.35 13 LEU D CA 1
ATOM 5618 C C . LEU C 1 20 ? -1.092 -2.873 -118.226 1.00 57.93 13 LEU D C 1
ATOM 5619 O O . LEU C 1 20 ? -0.979 -3.904 -118.892 1.00 54.49 13 LEU D O 1
ATOM 5624 N N . ALA C 1 21 ? -0.928 -1.635 -118.723 1.00 52.73 14 ALA D N 1
ATOM 5625 C CA . ALA C 1 21 ? -0.534 -1.415 -120.112 1.00 58.92 14 ALA D CA 1
ATOM 5626 C C . ALA C 1 21 ? 0.800 -2.094 -120.404 1.00 59.48 14 ALA D C 1
ATOM 5627 O O . ALA C 1 21 ? 0.894 -2.885 -121.344 1.00 60.61 14 ALA D O 1
ATOM 5629 N N . GLU C 1 22 ? 1.817 -1.757 -119.593 1.00 60.90 15 GLU D N 1
ATOM 5630 C CA . GLU C 1 22 ? 3.186 -2.213 -119.776 1.00 53.27 15 GLU D CA 1
ATOM 5631 C C . GLU C 1 22 ? 3.244 -3.740 -119.746 1.00 60.58 15 GLU D C 1
ATOM 5632 O O . GLU C 1 22 ? 4.055 -4.331 -120.451 1.00 66.26 15 GLU D O 1
ATOM 5634 N N . ALA C 1 23 ? 2.363 -4.389 -118.971 1.00 55.87 16 ALA D N 1
ATOM 5635 C CA . ALA C 1 23 ? 2.414 -5.840 -118.865 1.00 58.35 16 ALA D CA 1
ATOM 5636 C C . ALA C 1 23 ? 1.988 -6.458 -120.201 1.00 59.89 16 ALA D C 1
ATOM 5637 O O . ALA C 1 23 ? 0.925 -6.021 -120.690 1.00 63.45 16 ALA D O 1
ATOM 5639 N N . GLU C 1 34 ? -3.759 -9.018 -126.048 1.00 67.23 27 GLU D N 1
ATOM 5640 C CA . GLU C 1 34 ? -3.426 -10.421 -126.425 1.00 70.08 27 GLU D CA 1
ATOM 5641 C C . GLU C 1 34 ? -3.362 -11.342 -125.202 1.00 66.21 27 GLU D C 1
ATOM 5642 O O . GLU C 1 34 ? -3.598 -12.554 -125.312 1.00 59.63 27 GLU D O 1
ATOM 5644 N N . PRO C 1 35 ? -3.056 -10.827 -123.985 1.00 62.58 28 PRO D N 1
ATOM 5645 C CA . PRO C 1 35 ? -3.234 -11.631 -122.768 1.00 57.18 28 PRO D CA 1
ATOM 5646 C C . PRO C 1 35 ? -4.726 -11.746 -122.465 1.00 56.49 28 PRO D C 1
ATOM 5647 O O . PRO C 1 35 ? -5.493 -10.853 -122.821 1.00 54.92 28 PRO D O 1
ATOM 5651 N N . GLU C 1 36 ? -5.122 -12.858 -121.829 1.00 55.71 29 GLU D N 1
ATOM 5652 C CA . GLU C 1 36 ? -6.520 -13.192 -121.586 1.00 57.44 29 GLU D CA 1
ATOM 5653 C C . GLU C 1 36 ? -7.012 -12.596 -120.260 1.00 62.46 29 GLU D C 1
ATOM 5654 O O . GLU C 1 36 ? -8.201 -12.361 -120.076 1.00 62.37 29 GLU D O 1
ATOM 5660 N N . LEU C 1 37 ? -6.079 -12.368 -119.321 1.00 61.55 30 LEU D N 1
ATOM 5661 C CA . LEU C 1 37 ? -6.353 -12.134 -117.909 1.00 57.99 30 LEU D CA 1
ATOM 5662 C C . LEU C 1 37 ? -5.363 -11.114 -117.355 1.00 58.14 30 LEU D C 1
ATOM 5663 O O . LEU C 1 37 ? -4.186 -11.194 -117.690 1.00 63.16 30 LEU D O 1
ATOM 5668 N N . ALA C 1 38 ? -5.833 -10.258 -116.434 1.00 49.20 31 ALA D N 1
ATOM 5669 C CA . ALA C 1 38 ? -4.981 -9.489 -115.539 1.00 44.32 31 ALA D CA 1
ATOM 5670 C C . ALA C 1 38 ? -5.416 -9.737 -114.089 1.00 45.38 31 ALA D C 1
ATOM 5671 O O . ALA C 1 38 ? -6.606 -9.820 -113.804 1.00 38.48 31 ALA D O 1
ATOM 5673 N N . VAL C 1 39 ? -4.443 -9.872 -113.178 1.00 44.50 32 VAL D N 1
ATOM 5674 C CA . VAL C 1 39 ? -4.690 -9.826 -111.744 1.00 39.94 32 VAL D CA 1
ATOM 5675 C C . VAL C 1 39 ? -3.694 -8.861 -111.110 1.00 43.37 32 VAL D C 1
ATOM 5676 O O . VAL C 1 39 ? -2.673 -8.534 -111.718 1.00 43.02 32 VAL D O 1
ATOM 5680 N N . SER C 1 40 ? -3.994 -8.421 -109.879 1.00 36.78 33 SER D N 1
ATOM 5681 C CA . SER C 1 40 ? -3.047 -7.643 -109.107 1.00 38.17 33 SER D CA 1
ATOM 5682 C C . SER C 1 40 ? -3.199 -8.012 -107.631 1.00 37.24 33 SER D C 1
ATOM 5683 O O . SER C 1 40 ? -4.251 -8.508 -107.227 1.00 31.30 33 SER D O 1
ATOM 5686 N N . ALA C 1 41 ? -2.118 -7.796 -106.855 1.00 35.89 34 ALA D N 1
ATOM 5687 C CA . ALA C 1 41 ? -2.155 -7.785 -105.403 1.00 34.76 34 ALA D CA 1
ATOM 5688 C C . ALA C 1 41 ? -1.265 -6.637 -104.951 1.00 35.12 34 ALA D C 1
ATOM 5689 O O . ALA C 1 41 ? -0.219 -6.414 -105.560 1.00 43.18 34 ALA D O 1
ATOM 5691 N N . PRO C 1 42 ? -1.660 -5.865 -103.902 1.00 32.07 35 PRO D N 1
ATOM 5692 C CA . PRO C 1 42 ? -0.879 -4.693 -103.500 1.00 30.71 35 PRO D CA 1
ATOM 5693 C C . PRO C 1 42 ? 0.268 -5.046 -102.545 1.00 26.47 35 PRO D C 1
ATOM 5694 O O . PRO C 1 42 ? 0.287 -6.104 -101.938 1.00 28.85 35 PRO D O 1
ATOM 5698 N N . GLY C 1 43 ? 1.232 -4.145 -102.432 1.00 27.03 36 GLY D N 1
ATOM 5699 C CA . GLY C 1 43 ? 2.100 -4.092 -101.262 1.00 30.42 36 GLY D CA 1
ATOM 5700 C C . GLY C 1 43 ? 1.340 -3.471 -100.095 1.00 28.11 36 GLY D C 1
ATOM 5701 O O . GLY C 1 43 ? 0.157 -3.164 -100.228 1.00 24.06 36 GLY D O 1
ATOM 5702 N N . ARG C 1 44 ? 2.018 -3.235 -98.973 1.00 25.93 37 ARG D N 1
ATOM 5703 C CA . ARG C 1 44 ? 1.334 -2.799 -97.757 1.00 26.35 37 ARG D CA 1
ATOM 5704 C C . ARG C 1 44 ? 2.309 -2.061 -96.847 1.00 29.57 37 ARG D C 1
ATOM 5705 O O . ARG C 1 44 ? 3.524 -2.286 -96.934 1.00 30.73 37 ARG D O 1
ATOM 5713 N N . VAL C 1 45 ? 1.768 -1.198 -95.970 1.00 24.97 38 VAL D N 1
ATOM 5714 C CA . VAL C 1 45 ? 2.522 -0.638 -94.865 1.00 23.47 38 VAL D CA 1
ATOM 5715 C C . VAL C 1 45 ? 1.812 -1.061 -93.580 1.00 24.87 38 VAL D C 1
ATOM 5716 O O . VAL C 1 45 ? 0.582 -1.097 -93.508 1.00 23.77 38 VAL D O 1
ATOM 5720 N N . ASN C 1 46 ? 2.613 -1.390 -92.555 1.00 22.31 39 ASN D N 1
ATOM 5721 C CA . ASN C 1 46 ? 2.103 -1.551 -91.211 1.00 23.21 39 ASN D CA 1
ATOM 5722 C C . ASN C 1 46 ? 2.082 -0.198 -90.510 1.00 23.91 39 ASN D C 1
ATOM 5723 O O . ASN C 1 46 ? 3.112 0.463 -90.379 1.00 25.22 39 ASN D O 1
ATOM 5728 N N . LEU C 1 47 ? 0.874 0.242 -90.130 1.00 22.38 40 LEU D N 1
ATOM 5729 C CA . LEU C 1 47 ? 0.759 1.549 -89.515 1.00 20.85 40 LEU D CA 1
ATOM 5730 C C . LEU C 1 47 ? 1.286 1.486 -88.089 1.00 21.39 40 LEU D C 1
ATOM 5731 O O . LEU C 1 47 ? 1.835 2.475 -87.618 1.00 22.81 40 LEU D O 1
ATOM 5736 N N . ILE C 1 48 ? 1.032 0.362 -87.405 1.00 20.37 41 ILE D N 1
ATOM 5737 C CA . ILE C 1 48 ? 1.392 0.144 -86.010 1.00 21.72 41 ILE D CA 1
ATOM 5738 C C . ILE C 1 48 ? 1.107 -1.327 -85.681 1.00 22.21 41 ILE D C 1
ATOM 5739 O O . ILE C 1 48 ? 0.292 -1.968 -86.342 1.00 21.05 41 ILE D O 1
ATOM 5744 N N . GLY C 1 49 ? 1.853 -1.844 -84.703 1.00 21.62 42 GLY D N 1
ATOM 5745 C CA . GLY C 1 49 ? 1.637 -3.174 -84.150 1.00 23.81 42 GLY D CA 1
ATOM 5746 C C . GLY C 1 49 ? 2.476 -4.338 -84.698 1.00 28.11 42 GLY D C 1
ATOM 5747 O O . GLY C 1 49 ? 2.420 -5.442 -84.141 1.00 30.12 42 GLY D O 1
ATOM 5748 N N . GLU C 1 50 ? 3.287 -4.130 -85.739 1.00 28.75 43 GLU D N 1
ATOM 5749 C CA . GLU C 1 50 ? 3.754 -5.253 -86.562 1.00 32.04 43 GLU D CA 1
ATOM 5750 C C . GLU C 1 50 ? 4.763 -6.204 -85.886 1.00 34.30 43 GLU D C 1
ATOM 5751 O O . GLU C 1 50 ? 4.851 -7.379 -86.263 1.00 37.21 43 GLU D O 1
ATOM 5757 N N . HIS C 1 51 ? 5.495 -5.695 -84.892 1.00 29.93 44 HIS D N 1
ATOM 5758 C CA . HIS C 1 51 ? 6.459 -6.493 -84.156 1.00 30.24 44 HIS D CA 1
ATOM 5759 C C . HIS C 1 51 ? 5.769 -7.282 -83.043 1.00 29.61 44 HIS D C 1
ATOM 5760 O O . HIS C 1 51 ? 6.450 -7.770 -82.155 1.00 30.29 44 HIS D O 1
ATOM 5767 N N . THR C 1 52 ? 4.431 -7.359 -83.031 1.00 28.36 45 THR D N 1
ATOM 5768 C CA . THR C 1 52 ? 3.692 -8.009 -81.963 1.00 29.39 45 THR D CA 1
ATOM 5769 C C . THR C 1 52 ? 3.014 -9.282 -82.466 1.00 31.34 45 THR D C 1
ATOM 5770 O O . THR C 1 52 ? 2.454 -10.047 -81.688 1.00 33.35 45 THR D O 1
ATOM 5774 N N . ASP C 1 53 ? 3.036 -9.495 -83.785 1.00 31.43 46 ASP D N 1
ATOM 5775 C CA . ASP C 1 53 ? 2.322 -10.605 -84.407 1.00 34.52 46 ASP D CA 1
ATOM 5776 C C . ASP C 1 53 ? 2.725 -11.953 -83.807 1.00 36.56 46 ASP D C 1
ATOM 5777 O O . ASP C 1 53 ? 1.837 -12.741 -83.507 1.00 47.38 46 ASP D O 1
ATOM 5782 N N . TYR C 1 54 ? 4.033 -12.190 -83.598 1.00 38.76 47 TYR D N 1
ATOM 5783 C CA . TYR C 1 54 ? 4.532 -13.449 -83.055 1.00 40.31 47 TYR D CA 1
ATOM 5784 C C . TYR C 1 54 ? 4.231 -13.584 -81.559 1.00 42.00 47 TYR D C 1
ATOM 5785 O O . TYR C 1 54 ? 4.476 -14.635 -80.968 1.00 42.46 47 TYR D O 1
ATOM 5787 N N . ASN C 1 55 ? 3.730 -12.490 -80.958 1.00 42.42 48 ASN D N 1
ATOM 5788 C CA . ASN C 1 55 ? 3.436 -12.420 -79.534 1.00 37.48 48 ASN D CA 1
ATOM 5789 C C . ASN C 1 55 ? 1.928 -12.390 -79.319 1.00 37.03 48 ASN D C 1
ATOM 5790 O O . ASN C 1 55 ? 1.468 -12.000 -78.244 1.00 37.99 48 ASN D O 1
ATOM 5795 N N . GLN C 1 56 ? 1.167 -12.831 -80.339 1.00 33.02 49 GLN D N 1
ATOM 5796 C CA . GLN C 1 56 ? -0.289 -12.928 -80.304 1.00 33.92 49 GLN D CA 1
ATOM 5797 C C . GLN C 1 56 ? -0.895 -11.538 -80.106 1.00 37.90 49 GLN D C 1
ATOM 5798 O O . GLN C 1 56 ? -1.929 -11.409 -79.457 1.00 35.43 49 GLN D O 1
ATOM 5800 N N . GLY C 1 57 ? -0.271 -10.513 -80.725 1.00 33.67 50 GLY D N 1
ATOM 5801 C CA . GLY C 1 57 ? -0.665 -9.119 -80.569 1.00 29.59 50 GLY D CA 1
ATOM 5802 C C . GLY C 1 57 ? -1.659 -8.654 -81.626 1.00 28.64 50 GLY D C 1
ATOM 5803 O O . GLY C 1 57 ? -2.461 -9.451 -82.111 1.00 29.17 50 GLY D O 1
ATOM 5804 N N . LEU C 1 58 ? -1.678 -7.341 -81.896 1.00 26.54 51 LEU D N 1
ATOM 5805 C CA . LEU C 1 58 ? -2.603 -6.690 -82.809 1.00 24.29 51 LEU D CA 1
ATOM 5806 C C . LEU C 1 58 ? -1.760 -5.972 -83.860 1.00 25.50 51 LEU D C 1
ATOM 5807 O O . LEU C 1 58 ? -0.705 -5.437 -83.524 1.00 25.10 51 LEU D O 1
ATOM 5812 N N . VAL C 1 59 ? -2.230 -5.953 -85.115 1.00 23.93 52 VAL D N 1
ATOM 5813 C CA . VAL C 1 59 ? -1.516 -5.290 -86.195 1.00 24.07 52 VAL D CA 1
ATOM 5814 C C . VAL C 1 59 ? -2.516 -4.477 -86.994 1.00 22.86 52 VAL D C 1
ATOM 5815 O O . VAL C 1 59 ? -3.692 -4.838 -87.073 1.00 26.98 52 VAL D O 1
ATOM 5819 N N . LEU C 1 60 ? -2.046 -3.347 -87.536 1.00 23.08 53 LEU D N 1
ATOM 5820 C CA . LEU C 1 60 ? -2.936 -2.426 -88.219 1.00 21.31 53 LEU D CA 1
ATOM 5821 C C . LEU C 1 60 ? -2.321 -2.025 -89.559 1.00 23.21 53 LEU D C 1
ATOM 5822 O O . LEU C 1 60 ? -1.794 -0.931 -89.732 1.00 24.64 53 LEU D O 1
ATOM 5827 N N . PRO C 1 61 ? -2.262 -2.966 -90.525 1.00 24.64 54 PRO D N 1
ATOM 5828 C CA . PRO C 1 61 ? -1.785 -2.664 -91.874 1.00 24.81 54 PRO D CA 1
ATOM 5829 C C . PRO C 1 61 ? -2.825 -1.984 -92.765 1.00 26.92 54 PRO D C 1
ATOM 5830 O O . PRO C 1 61 ? -4.040 -1.991 -92.485 1.00 24.80 54 PRO D O 1
ATOM 5834 N N . MET C 1 62 ? -2.306 -1.375 -93.838 1.00 24.99 55 MET D N 1
ATOM 5835 C CA . MET C 1 62 ? -3.120 -0.794 -94.893 1.00 23.24 55 MET D CA 1
ATOM 5836 C C . MET C 1 62 ? -2.466 -1.177 -96.220 1.00 26.19 55 MET D C 1
ATOM 5837 O O . MET C 1 62 ? -1.243 -1.103 -96.306 1.00 22.60 55 MET D O 1
ATOM 5842 N N . ALA C 1 63 ? -3.241 -1.589 -97.242 1.00 24.37 56 ALA D N 1
ATOM 5843 C CA . ALA C 1 63 ? -2.686 -1.867 -98.559 1.00 22.85 56 ALA D CA 1
ATOM 5844 C C . ALA C 1 63 ? -2.305 -0.556 -99.242 1.00 24.52 56 ALA D C 1
ATOM 5845 O O . ALA C 1 63 ? -2.982 0.458 -99.056 1.00 25.65 56 ALA D O 1
ATOM 5847 N N . LEU C 1 64 ? -1.236 -0.591 -100.065 1.00 24.37 57 LEU D N 1
ATOM 5848 C CA . LEU C 1 64 ? -0.719 0.606 -100.705 1.00 26.10 57 LEU D CA 1
ATOM 5849 C C . LEU C 1 64 ? -1.089 0.572 -102.188 1.00 25.56 57 LEU D C 1
ATOM 5850 O O . LEU C 1 64 ? -1.444 -0.467 -102.743 1.00 26.36 57 LEU D O 1
ATOM 5855 N N . GLU C 1 65 ? -0.992 1.747 -102.804 1.00 27.92 58 GLU D N 1
ATOM 5856 C CA . GLU C 1 65 ? -1.171 1.925 -104.234 1.00 33.79 58 GLU D CA 1
ATOM 5857 C C . GLU C 1 65 ? 0.097 1.515 -104.992 1.00 41.32 58 GLU D C 1
ATOM 5858 O O . GLU C 1 65 ? 0.348 1.993 -106.098 1.00 48.01 58 GLU D O 1
ATOM 5864 N N . LEU C 1 66 ? 0.961 0.710 -104.378 1.00 38.57 59 LEU D N 1
ATOM 5865 C CA . LEU C 1 66 ? 2.005 -0.006 -105.097 1.00 39.42 59 LEU D CA 1
ATOM 5866 C C . LEU C 1 66 ? 1.530 -1.443 -105.234 1.00 38.47 59 LEU D C 1
ATOM 5867 O O . LEU C 1 66 ? 0.993 -1.962 -104.267 1.00 38.24 59 LEU D O 1
ATOM 5872 N N . MET C 1 67 ? 1.726 -2.094 -106.389 1.00 35.48 60 MET D N 1
ATOM 5873 C CA . MET C 1 67 ? 1.178 -3.431 -106.580 1.00 40.46 60 MET D CA 1
ATOM 5874 C C . MET C 1 67 ? 2.016 -4.258 -107.563 1.00 39.89 60 MET D C 1
ATOM 5875 O O . MET C 1 67 ? 2.824 -3.713 -108.316 1.00 41.74 60 MET D O 1
ATOM 5880 N N . THR C 1 68 ? 1.782 -5.577 -107.534 1.00 40.85 61 THR D N 1
ATOM 5881 C CA . THR C 1 68 ? 2.294 -6.524 -108.511 1.00 43.99 61 THR D CA 1
ATOM 5882 C C . THR C 1 68 ? 1.137 -6.984 -109.398 1.00 48.54 61 THR D C 1
ATOM 5883 O O . THR C 1 68 ? 0.069 -7.300 -108.885 1.00 45.62 61 THR D O 1
ATOM 5887 N N . VAL C 1 69 ? 1.352 -7.021 -110.721 1.00 48.63 62 VAL D N 1
ATOM 5888 C CA . VAL C 1 69 ? 0.354 -7.394 -111.715 1.00 49.15 62 VAL D CA 1
ATOM 5889 C C . VAL C 1 69 ? 0.868 -8.617 -112.479 1.00 50.18 62 VAL D C 1
ATOM 5890 O O . VAL C 1 69 ? 2.025 -8.633 -112.896 1.00 53.72 62 VAL D O 1
ATOM 5894 N N . LEU C 1 70 ? 0.024 -9.646 -112.617 1.00 44.91 63 LEU D N 1
ATOM 5895 C CA . LEU C 1 70 ? 0.227 -10.733 -113.562 1.00 45.34 63 LEU D CA 1
ATOM 5896 C C . LEU C 1 70 ? -0.800 -10.580 -114.675 1.00 52.59 63 LEU D C 1
ATOM 5897 O O . LEU C 1 70 ? -1.964 -10.313 -114.402 1.00 49.83 63 LEU D O 1
ATOM 5902 N N . VAL C 1 71 ? -0.350 -10.723 -115.925 1.00 51.27 64 VAL D N 1
ATOM 5903 C CA . VAL C 1 71 ? -1.163 -10.676 -117.129 1.00 55.04 64 VAL D CA 1
ATOM 5904 C C . VAL C 1 71 ? -0.810 -11.938 -117.919 1.00 54.77 64 VAL D C 1
ATOM 5905 O O . VAL C 1 71 ? 0.363 -12.284 -117.996 1.00 61.35 64 VAL D O 1
ATOM 5909 N N . GLY C 1 72 ? -1.786 -12.686 -118.455 1.00 54.71 65 GLY D N 1
ATOM 5910 C CA . GLY C 1 72 ? -1.461 -14.028 -118.942 1.00 55.78 65 GLY D CA 1
ATOM 5911 C C . GLY C 1 72 ? -2.661 -14.852 -119.412 1.00 56.18 65 GLY D C 1
ATOM 5912 O O . GLY C 1 72 ? -3.771 -14.329 -119.476 1.00 53.04 65 GLY D O 1
ATOM 5913 N N . SER C 1 73 ? -2.409 -16.138 -119.743 1.00 55.28 66 SER D N 1
ATOM 5914 C CA . SER C 1 73 ? -3.300 -17.006 -120.503 1.00 54.05 66 SER D CA 1
ATOM 5915 C C . SER C 1 73 ? -3.008 -18.473 -120.172 1.00 53.11 66 SER D C 1
ATOM 5916 O O . SER C 1 73 ? -1.870 -18.825 -119.889 1.00 56.97 66 SER D O 1
ATOM 5919 N N . PRO C 1 74 ? -4.022 -19.368 -120.153 1.00 52.63 67 PRO D N 1
ATOM 5920 C CA . PRO C 1 74 ? -3.810 -20.784 -119.827 1.00 59.04 67 PRO D CA 1
ATOM 5921 C C . PRO C 1 74 ? -3.112 -21.550 -120.959 1.00 62.16 67 PRO D C 1
ATOM 5922 O O . PRO C 1 74 ? -3.040 -20.994 -122.024 1.00 65.46 67 PRO D O 1
ATOM 5926 N N . LEU C 1 79 ? 3.116 -26.941 -119.102 1.00 49.90 72 LEU D N 1
ATOM 5927 C CA . LEU C 1 79 ? 4.263 -25.995 -119.102 1.00 56.20 72 LEU D CA 1
ATOM 5928 C C . LEU C 1 79 ? 3.836 -24.665 -118.475 1.00 61.56 72 LEU D C 1
ATOM 5929 O O . LEU C 1 79 ? 2.729 -24.200 -118.708 1.00 60.99 72 LEU D O 1
ATOM 5934 N N . VAL C 1 80 ? 4.753 -24.052 -117.717 1.00 58.41 73 VAL D N 1
ATOM 5935 C CA . VAL C 1 80 ? 4.612 -22.714 -117.173 1.00 60.49 73 VAL D CA 1
ATOM 5936 C C . VAL C 1 80 ? 5.701 -21.836 -117.790 1.00 61.24 73 VAL D C 1
ATOM 5937 O O . VAL C 1 80 ? 6.879 -22.173 -117.703 1.00 59.79 73 VAL D O 1
ATOM 5941 N N . SER C 1 81 ? 5.319 -20.681 -118.357 1.00 58.96 74 SER D N 1
ATOM 5942 C CA . SER C 1 81 ? 6.272 -19.766 -118.967 1.00 63.47 74 SER D CA 1
ATOM 5943 C C . SER C 1 81 ? 6.078 -18.345 -118.438 1.00 63.39 74 SER D C 1
ATOM 5944 O O . SER C 1 81 ? 5.016 -17.764 -118.623 1.00 66.29 74 SER D O 1
ATOM 5947 N N . LEU C 1 82 ? 7.137 -17.752 -117.857 1.00 65.00 75 LEU D N 1
ATOM 5948 C CA . LEU C 1 82 ? 7.089 -16.436 -117.232 1.00 64.20 75 LEU D CA 1
ATOM 5949 C C . LEU C 1 82 ? 8.069 -15.473 -117.905 1.00 62.94 75 LEU D C 1
ATOM 5950 O O . LEU C 1 82 ? 9.130 -15.901 -118.343 1.00 66.23 75 LEU D O 1
ATOM 5955 N N . LEU C 1 83 ? 7.709 -14.176 -117.936 1.00 56.70 76 LEU D N 1
ATOM 5956 C CA . LEU C 1 83 ? 8.626 -13.071 -118.170 1.00 61.97 76 LEU D CA 1
ATOM 5957 C C . LEU C 1 83 ? 8.336 -11.962 -117.162 1.00 68.59 76 LEU D C 1
ATOM 5958 O O . LEU C 1 83 ? 7.166 -11.649 -116.947 1.00 77.00 76 LEU D O 1
ATOM 5963 N N . THR C 1 84 ? 9.388 -11.387 -116.548 1.00 69.42 77 THR D N 1
ATOM 5964 C CA . THR C 1 84 ? 9.240 -10.182 -115.733 1.00 70.60 77 THR D CA 1
ATOM 5965 C C . THR C 1 84 ? 10.061 -9.048 -116.342 1.00 68.75 77 THR D C 1
ATOM 5966 O O . THR C 1 84 ? 11.107 -9.311 -116.937 1.00 74.74 77 THR D O 1
ATOM 5970 N N . THR C 1 85 ? 9.588 -7.802 -116.186 1.00 65.70 78 THR D N 1
ATOM 5971 C CA . THR C 1 85 ? 10.282 -6.626 -116.698 1.00 69.01 78 THR D CA 1
ATOM 5972 C C . THR C 1 85 ? 10.928 -5.851 -115.539 1.00 70.76 78 THR D C 1
ATOM 5973 O O . THR C 1 85 ? 10.470 -6.074 -114.403 1.00 80.20 78 THR D O 1
ATOM 5977 N N . GLN C 1 93 ? 15.121 -13.368 -116.622 1.00 73.08 86 GLN D N 1
ATOM 5978 C CA . GLN C 1 93 ? 13.960 -12.504 -116.975 1.00 73.03 86 GLN D CA 1
ATOM 5979 C C . GLN C 1 93 ? 12.872 -13.357 -117.619 1.00 76.60 86 GLN D C 1
ATOM 5980 O O . GLN C 1 93 ? 11.725 -12.922 -117.637 1.00 84.10 86 GLN D O 1
ATOM 5982 N N . ARG C 1 94 ? 13.257 -14.530 -118.155 1.00 68.87 87 ARG D N 1
ATOM 5983 C CA . ARG C 1 94 ? 12.335 -15.440 -118.819 1.00 62.65 87 ARG D CA 1
ATOM 5984 C C . ARG C 1 94 ? 12.659 -16.861 -118.369 1.00 66.90 87 ARG D C 1
ATOM 5985 O O . ARG C 1 94 ? 13.822 -17.233 -118.338 1.00 77.78 87 ARG D O 1
ATOM 5987 N N . LEU C 1 95 ? 11.626 -17.657 -118.043 1.00 70.99 88 LEU D N 1
ATOM 5988 C CA . LEU C 1 95 ? 11.789 -19.034 -117.583 1.00 75.65 88 LEU D CA 1
ATOM 5989 C C . LEU C 1 95 ? 10.595 -19.874 -118.044 1.00 76.19 88 LEU D C 1
ATOM 5990 O O . LEU C 1 95 ? 9.467 -19.376 -118.049 1.00 76.40 88 LEU D O 1
ATOM 5995 N N . GLN C 1 96 ? 10.840 -21.144 -118.400 1.00 69.61 89 GLN D N 1
ATOM 5996 C CA . GLN C 1 96 ? 9.768 -22.094 -118.675 1.00 73.48 89 GLN D CA 1
ATOM 5997 C C . GLN C 1 96 ? 10.090 -23.410 -117.974 1.00 74.12 89 GLN D C 1
ATOM 5998 O O . GLN C 1 96 ? 11.251 -23.799 -117.918 1.00 80.25 89 GLN D O 1
ATOM 6000 N N . PHE C 1 97 ? 9.067 -24.097 -117.445 1.00 71.78 90 PHE D N 1
ATOM 6001 C CA . PHE C 1 97 ? 9.227 -25.308 -116.645 1.00 71.87 90 PHE D CA 1
ATOM 6002 C C . PHE C 1 97 ? 7.911 -26.076 -116.584 1.00 71.69 90 PHE D C 1
ATOM 6003 O O . PHE C 1 97 ? 6.856 -25.470 -116.690 1.00 67.16 90 PHE D O 1
ATOM 6011 N N . PRO C 1 98 ? 7.921 -27.422 -116.454 1.00 77.83 91 PRO D N 1
ATOM 6012 C CA . PRO C 1 98 ? 6.686 -28.212 -116.418 1.00 78.79 91 PRO D CA 1
ATOM 6013 C C . PRO C 1 98 ? 6.016 -28.177 -115.047 1.00 74.48 91 PRO D C 1
ATOM 6014 O O . PRO C 1 98 ? 6.678 -27.942 -114.056 1.00 72.36 91 PRO D O 1
ATOM 6018 N N . LEU C 1 99 ? 4.701 -28.406 -115.013 1.00 77.28 92 LEU D N 1
ATOM 6019 C CA . LEU C 1 99 ? 3.909 -28.528 -113.799 1.00 80.02 92 LEU D CA 1
ATOM 6020 C C . LEU C 1 99 ? 4.492 -29.614 -112.898 1.00 81.50 92 LEU D C 1
ATOM 6021 O O . LEU C 1 99 ? 5.099 -30.558 -113.393 1.00 79.75 92 LEU D O 1
ATOM 6023 N N . PRO C 1 100 ? 4.274 -29.562 -111.562 1.00 88.76 93 PRO D N 1
ATOM 6024 C CA . PRO C 1 100 ? 4.633 -30.681 -110.688 1.00 87.95 93 PRO D CA 1
ATOM 6025 C C . PRO C 1 100 ? 3.768 -31.893 -111.034 1.00 87.69 93 PRO D C 1
ATOM 6026 O O . PRO C 1 100 ? 2.645 -31.750 -111.511 1.00 88.20 93 PRO D O 1
ATOM 6030 N N . THR C 1 101 ? 4.324 -33.088 -110.801 1.00 86.74 94 THR D N 1
ATOM 6031 C CA . THR C 1 101 ? 3.715 -34.368 -111.132 1.00 88.76 94 THR D CA 1
ATOM 6032 C C . THR C 1 101 ? 3.499 -35.167 -109.850 1.00 92.22 94 THR D C 1
ATOM 6033 O O . THR C 1 101 ? 3.874 -34.685 -108.778 1.00 84.98 94 THR D O 1
ATOM 6035 N N . ALA C 1 102 ? 2.945 -36.378 -109.986 1.00 103.03 95 ALA D N 1
ATOM 6036 C CA . ALA C 1 102 ? 2.679 -37.244 -108.845 1.00 113.69 95 ALA D CA 1
ATOM 6037 C C . ALA C 1 102 ? 4.000 -37.633 -108.181 1.00 116.47 95 ALA D C 1
ATOM 6038 O O . ALA C 1 102 ? 4.091 -37.728 -106.957 1.00 120.86 95 ALA D O 1
ATOM 6040 N N . GLN C 1 103 ? 5.024 -37.852 -109.018 1.00 116.56 96 GLN D N 1
ATOM 6041 C CA . GLN C 1 103 ? 6.300 -38.397 -108.578 1.00 111.08 96 GLN D CA 1
ATOM 6042 C C . GLN C 1 103 ? 7.349 -37.289 -108.485 1.00 110.85 96 GLN D C 1
ATOM 6043 O O . GLN C 1 103 ? 8.487 -37.554 -108.106 1.00 110.21 96 GLN D O 1
ATOM 6045 N N . ARG C 1 104 ? 6.982 -36.046 -108.832 1.00 101.90 97 ARG D N 1
ATOM 6046 C CA . ARG C 1 104 ? 7.966 -34.995 -109.069 1.00 92.56 97 ARG D CA 1
ATOM 6047 C C . ARG C 1 104 ? 7.449 -33.630 -108.609 1.00 96.05 97 ARG D C 1
ATOM 6048 O O . ARG C 1 104 ? 6.486 -33.112 -109.158 1.00 92.04 97 ARG D O 1
ATOM 6050 N N . SER C 1 105 ? 8.131 -33.041 -107.618 1.00 96.14 98 SER D N 1
ATOM 6051 C CA . SER C 1 105 ? 7.817 -31.713 -107.111 1.00 92.88 98 SER D CA 1
ATOM 6052 C C . SER C 1 105 ? 8.538 -30.642 -107.931 1.00 95.99 98 SER D C 1
ATOM 6053 O O . SER C 1 105 ? 9.553 -30.922 -108.552 1.00 99.59 98 SER D O 1
ATOM 6055 N N . LEU C 1 106 ? 8.023 -29.403 -107.900 1.00 91.54 99 LEU D N 1
ATOM 6056 C CA . LEU C 1 106 ? 8.765 -28.228 -108.335 1.00 87.11 99 LEU D CA 1
ATOM 6057 C C . LEU C 1 106 ? 9.926 -27.985 -107.370 1.00 85.26 99 LEU D C 1
ATOM 6058 O O . LEU C 1 106 ? 9.881 -28.425 -106.223 1.00 76.59 99 LEU D O 1
ATOM 6060 N N . GLU C 1 107 ? 10.964 -27.289 -107.844 1.00 84.17 100 GLU D N 1
ATOM 6061 C CA . GLU C 1 107 ? 12.162 -27.083 -107.046 1.00 86.44 100 GLU D CA 1
ATOM 6062 C C . GLU C 1 107 ? 12.585 -25.618 -107.101 1.00 83.66 100 GLU D C 1
ATOM 6063 O O . GLU C 1 107 ? 12.482 -24.987 -108.146 1.00 79.24 100 GLU D O 1
ATOM 6065 N N . PRO C 1 108 ? 13.070 -25.039 -105.976 1.00 80.76 101 PRO D N 1
ATOM 6066 C CA . PRO C 1 108 ? 13.553 -23.660 -105.971 1.00 79.51 101 PRO D CA 1
ATOM 6067 C C . PRO C 1 108 ? 14.885 -23.552 -106.702 1.00 81.50 101 PRO D C 1
ATOM 6068 O O . PRO C 1 108 ? 15.505 -24.558 -107.014 1.00 89.85 101 PRO D O 1
ATOM 6072 N N . GLY C 1 109 ? 15.353 -22.310 -106.895 1.00 79.32 102 GLY D N 1
ATOM 6073 C CA . GLY C 1 109 ? 16.678 -22.037 -107.435 1.00 79.24 102 GLY D CA 1
ATOM 6074 C C . GLY C 1 109 ? 16.675 -20.926 -108.485 1.00 80.42 102 GLY D C 1
ATOM 6075 O O . GLY C 1 109 ? 16.475 -19.764 -108.145 1.00 82.68 102 GLY D O 1
ATOM 6076 N N . THR C 1 110 ? 16.904 -21.333 -109.747 1.00 84.44 103 THR D N 1
ATOM 6077 C CA . THR C 1 110 ? 16.831 -20.526 -110.955 1.00 84.98 103 THR D CA 1
ATOM 6078 C C . THR C 1 110 ? 17.027 -19.044 -110.627 1.00 86.99 103 THR D C 1
ATOM 6079 O O . THR C 1 110 ? 18.033 -18.710 -110.006 1.00 82.33 103 THR D O 1
ATOM 6081 N N . PRO C 1 111 ? 16.123 -18.124 -111.063 1.00 93.24 104 PRO D N 1
ATOM 6082 C CA . PRO C 1 111 ? 16.262 -16.682 -110.802 1.00 96.51 104 PRO D CA 1
ATOM 6083 C C . PRO C 1 111 ? 15.570 -16.023 -109.601 1.00 100.67 104 PRO D C 1
ATOM 6084 O O . PRO C 1 111 ? 15.241 -14.840 -109.670 1.00 106.92 104 PRO D O 1
ATOM 6088 N N . ARG C 1 112 ? 15.304 -16.792 -108.543 1.00 91.07 105 ARG D N 1
ATOM 6089 C CA . ARG C 1 112 ? 14.820 -16.286 -107.262 1.00 82.87 105 ARG D CA 1
ATOM 6090 C C . ARG C 1 112 ? 13.413 -15.708 -107.351 1.00 78.93 105 ARG D C 1
ATOM 6091 O O . ARG C 1 112 ? 12.553 -16.129 -106.575 1.00 72.33 105 ARG D O 1
ATOM 6093 N N . TRP C 1 113 ? 13.165 -14.777 -108.288 1.00 74.78 106 TRP D N 1
ATOM 6094 C CA . TRP C 1 113 ? 11.839 -14.207 -108.510 1.00 67.51 106 TRP D CA 1
ATOM 6095 C C . TRP C 1 113 ? 10.806 -15.323 -108.603 1.00 64.68 106 TRP D C 1
ATOM 6096 O O . TRP C 1 113 ? 9.764 -15.296 -107.948 1.00 63.74 106 TRP D O 1
ATOM 6098 N N . ALA C 1 114 ? 11.174 -16.332 -109.393 1.00 57.27 107 ALA D N 1
ATOM 6099 C CA . ALA C 1 114 ? 10.279 -17.404 -109.776 1.00 56.22 107 ALA D CA 1
ATOM 6100 C C . ALA C 1 114 ? 10.019 -18.344 -108.609 1.00 55.23 107 ALA D C 1
ATOM 6101 O O . ALA C 1 114 ? 9.058 -19.095 -108.675 1.00 56.83 107 ALA D O 1
ATOM 6103 N N . ASN C 1 115 ? 10.844 -18.311 -107.551 1.00 54.70 108 ASN D N 1
ATOM 6104 C CA . ASN C 1 115 ? 10.676 -19.200 -106.408 1.00 62.23 108 ASN D CA 1
ATOM 6105 C C . ASN C 1 115 ? 9.323 -18.968 -105.737 1.00 60.54 108 ASN D C 1
ATOM 6106 O O . ASN C 1 115 ? 8.683 -19.920 -105.275 1.00 61.54 108 ASN D O 1
ATOM 6108 N N . TYR C 1 116 ? 8.903 -17.699 -105.690 1.00 57.85 109 TYR D N 1
ATOM 6109 C CA . TYR C 1 116 ? 7.644 -17.297 -105.083 1.00 57.08 109 TYR D CA 1
ATOM 6110 C C . TYR C 1 116 ? 6.494 -17.866 -105.911 1.00 54.10 109 TYR D C 1
ATOM 6111 O O . TYR C 1 116 ? 5.553 -18.418 -105.365 1.00 57.09 109 TYR D O 1
ATOM 6120 N N . VAL C 1 117 ? 6.599 -17.744 -107.235 1.00 51.91 110 VAL D N 1
ATOM 6121 C CA . VAL C 1 117 ? 5.596 -18.245 -108.166 1.00 49.23 110 VAL D CA 1
ATOM 6122 C C . VAL C 1 117 ? 5.573 -19.779 -108.128 1.00 48.81 110 VAL D C 1
ATOM 6123 O O . VAL C 1 117 ? 4.514 -20.394 -108.063 1.00 46.46 110 VAL D O 1
ATOM 6127 N N . LYS C 1 118 ? 6.760 -20.408 -108.163 1.00 52.53 111 LYS D N 1
ATOM 6128 C CA . LYS C 1 118 ? 6.876 -21.857 -108.189 1.00 48.27 111 LYS D CA 1
ATOM 6129 C C . LYS C 1 118 ? 6.290 -22.443 -106.910 1.00 50.16 111 LYS D C 1
ATOM 6130 O O . LYS C 1 118 ? 5.617 -23.483 -106.919 1.00 47.73 111 LYS D O 1
ATOM 6132 N N . GLY C 1 119 ? 6.607 -21.787 -105.785 1.00 49.75 112 GLY D N 1
ATOM 6133 C CA . GLY C 1 119 ? 6.134 -22.222 -104.481 1.00 51.20 112 GLY D CA 1
ATOM 6134 C C . GLY C 1 119 ? 4.607 -22.250 -104.428 1.00 48.79 112 GLY D C 1
ATOM 6135 O O . GLY C 1 119 ? 4.034 -23.208 -103.917 1.00 53.71 112 GLY D O 1
ATOM 6136 N N . VAL C 1 120 ? 3.959 -21.196 -104.943 1.00 43.12 113 VAL D N 1
ATOM 6137 C CA . VAL C 1 120 ? 2.502 -21.107 -104.935 1.00 42.98 113 VAL D CA 1
ATOM 6138 C C . VAL C 1 120 ? 1.913 -22.200 -105.830 1.00 45.12 113 VAL D C 1
ATOM 6139 O O . VAL C 1 120 ? 0.941 -22.845 -105.441 1.00 43.67 113 VAL D O 1
ATOM 6143 N N . ILE C 1 121 ? 2.512 -22.434 -107.009 1.00 48.34 114 ILE D N 1
ATOM 6144 C CA . ILE C 1 121 ? 2.120 -23.557 -107.857 1.00 47.34 114 ILE D CA 1
ATOM 6145 C C . ILE C 1 121 ? 2.184 -24.878 -107.078 1.00 55.27 114 ILE D C 1
ATOM 6146 O O . ILE C 1 121 ? 1.230 -25.663 -107.122 1.00 54.64 114 ILE D O 1
ATOM 6151 N N . GLN C 1 122 ? 3.314 -25.119 -106.381 1.00 56.96 115 GLN D N 1
ATOM 6152 C CA . GLN C 1 122 ? 3.546 -26.401 -105.724 1.00 59.27 115 GLN D CA 1
ATOM 6153 C C . GLN C 1 122 ? 2.462 -26.685 -104.680 1.00 61.81 115 GLN D C 1
ATOM 6154 O O . GLN C 1 122 ? 2.003 -27.819 -104.550 1.00 59.69 115 GLN D O 1
ATOM 6160 N N . TYR C 1 123 ? 2.056 -25.645 -103.936 1.00 60.95 116 TYR D N 1
ATOM 6161 C CA . TYR C 1 123 ? 1.134 -25.826 -102.821 1.00 60.64 116 TYR D CA 1
ATOM 6162 C C . TYR C 1 123 ? -0.300 -25.431 -103.174 1.00 61.45 116 TYR D C 1
ATOM 6163 O O . TYR C 1 123 ? -1.154 -25.445 -102.295 1.00 58.39 116 TYR D O 1
ATOM 6172 N N . TYR C 1 124 ? -0.566 -25.113 -104.449 1.00 59.65 117 TYR D N 1
ATOM 6173 C CA . TYR C 1 124 ? -1.917 -24.762 -104.868 1.00 55.62 117 TYR D CA 1
ATOM 6174 C C . TYR C 1 124 ? -2.869 -25.925 -104.584 1.00 56.28 117 TYR D C 1
ATOM 6175 O O . TYR C 1 124 ? -2.617 -27.049 -105.020 1.00 55.10 117 TYR D O 1
ATOM 6184 N N . PRO C 1 125 ? -3.969 -25.708 -103.822 1.00 53.77 118 PRO D N 1
ATOM 6185 C CA . PRO C 1 125 ? -4.785 -26.809 -103.311 1.00 56.96 118 PRO D CA 1
ATOM 6186 C C . PRO C 1 125 ? -5.721 -27.542 -104.275 1.00 59.84 118 PRO D C 1
ATOM 6187 O O . PRO C 1 125 ? -6.176 -28.633 -103.949 1.00 62.92 118 PRO D O 1
ATOM 6191 N N . ALA C 1 126 ? -6.005 -26.964 -105.452 1.00 59.05 119 ALA D N 1
ATOM 6192 C CA . ALA C 1 126 ? -7.067 -27.494 -106.296 1.00 60.25 119 ALA D CA 1
ATOM 6193 C C . ALA C 1 126 ? -6.510 -27.991 -107.630 1.00 60.91 119 ALA D C 1
ATOM 6194 O O . ALA C 1 126 ? -5.434 -27.566 -108.056 1.00 59.28 119 ALA D O 1
ATOM 6196 N N . ALA C 1 127 ? -7.289 -28.868 -108.287 1.00 58.87 120 ALA D N 1
ATOM 6197 C CA . ALA C 1 127 ? -6.941 -29.550 -109.529 1.00 64.08 120 ALA D CA 1
ATOM 6198 C C . ALA C 1 127 ? -8.180 -29.619 -110.423 1.00 60.19 120 ALA D C 1
ATOM 6199 O O . ALA C 1 127 ? -9.296 -29.570 -109.915 1.00 61.10 120 ALA D O 1
ATOM 6201 N N . PRO C 1 128 ? -8.051 -29.748 -111.766 1.00 61.80 121 PRO D N 1
ATOM 6202 C CA . PRO C 1 128 ? -6.756 -29.819 -112.442 1.00 64.46 121 PRO D CA 1
ATOM 6203 C C . PRO C 1 128 ? -6.202 -28.447 -112.806 1.00 57.56 121 PRO D C 1
ATOM 6204 O O . PRO C 1 128 ? -6.903 -27.624 -113.389 1.00 69.42 121 PRO D O 1
ATOM 6208 N N . LEU C 1 129 ? -4.940 -28.203 -112.437 1.00 57.42 122 LEU D N 1
ATOM 6209 C CA . LEU C 1 129 ? -4.271 -26.944 -112.729 1.00 56.73 122 LEU D CA 1
ATOM 6210 C C . LEU C 1 129 ? -3.588 -27.073 -114.089 1.00 56.85 122 LEU D C 1
ATOM 6211 O O . LEU C 1 129 ? -2.712 -27.917 -114.262 1.00 63.54 122 LEU D O 1
ATOM 6216 N N . PRO C 1 130 ? -3.980 -26.270 -115.105 1.00 59.97 123 PRO D N 1
ATOM 6217 C CA . PRO C 1 130 ? -3.318 -26.305 -116.408 1.00 60.18 123 PRO D CA 1
ATOM 6218 C C . PRO C 1 130 ? -2.017 -25.515 -116.348 1.00 54.66 123 PRO D C 1
ATOM 6219 O O . PRO C 1 130 ? -1.746 -24.834 -115.366 1.00 52.53 123 PRO D O 1
ATOM 6223 N N . GLY C 1 131 ? -1.213 -25.615 -117.408 1.00 56.84 124 GLY D N 1
ATOM 6224 C CA . GLY C 1 131 ? -0.083 -24.721 -117.595 1.00 52.99 124 GLY D CA 1
ATOM 6225 C C . GLY C 1 131 ? -0.550 -23.332 -118.023 1.00 45.87 124 GLY D C 1
ATOM 6226 O O . GLY C 1 131 ? -1.729 -23.162 -118.334 1.00 52.25 124 GLY D O 1
ATOM 6227 N N . PHE C 1 132 ? 0.385 -22.370 -118.079 1.00 45.74 125 PHE D N 1
ATOM 6228 C CA . PHE C 1 132 ? 0.039 -21.001 -118.427 1.00 44.49 125 PHE D CA 1
ATOM 6229 C C . PHE C 1 132 ? 1.265 -20.178 -118.806 1.00 43.87 125 PHE D C 1
ATOM 6230 O O . PHE C 1 132 ? 2.386 -20.541 -118.454 1.00 45.46 125 PHE D O 1
ATOM 6238 N N . SER C 1 133 ? 1.006 -19.062 -119.504 1.00 44.85 126 SER D N 1
ATOM 6239 C CA . SER C 1 133 ? 1.968 -18.020 -119.815 1.00 49.74 126 SER D CA 1
ATOM 6240 C C . SER C 1 133 ? 1.581 -16.769 -119.032 1.00 58.81 126 SER D C 1
ATOM 6241 O O . SER C 1 133 ? 0.398 -16.442 -118.961 1.00 64.30 126 SER D O 1
ATOM 6244 N N . ALA C 1 134 ? 2.577 -16.055 -118.477 1.00 55.37 127 ALA D N 1
ATOM 6245 C CA . ALA C 1 134 ? 2.328 -14.840 -117.712 1.00 59.29 127 ALA D CA 1
ATOM 6246 C C . ALA C 1 134 ? 3.498 -13.857 -117.821 1.00 58.44 127 ALA D C 1
ATOM 6247 O O . ALA C 1 134 ? 4.651 -14.271 -117.866 1.00 61.91 127 ALA D O 1
ATOM 6249 N N . VAL C 1 135 ? 3.184 -12.552 -117.831 1.00 52.67 128 VAL D N 1
ATOM 6250 C CA . VAL C 1 135 ? 4.109 -11.455 -117.567 1.00 50.09 128 VAL D CA 1
ATOM 6251 C C . VAL C 1 135 ? 3.856 -10.931 -116.148 1.00 57.23 128 VAL D C 1
ATOM 6252 O O . VAL C 1 135 ? 2.693 -10.788 -115.750 1.00 50.98 128 VAL D O 1
ATOM 6256 N N . VAL C 1 136 ? 4.953 -10.638 -115.420 1.00 55.74 129 VAL D N 1
ATOM 6257 C CA . VAL C 1 136 ? 4.920 -10.097 -114.067 1.00 52.33 129 VAL D CA 1
ATOM 6258 C C . VAL C 1 136 ? 5.555 -8.712 -114.044 1.00 54.60 129 VAL D C 1
ATOM 6259 O O . VAL C 1 136 ? 6.713 -8.582 -114.428 1.00 60.36 129 VAL D O 1
ATOM 6263 N N . VAL C 1 137 ? 4.803 -7.702 -113.577 1.00 54.16 130 VAL D N 1
ATOM 6264 C CA . VAL C 1 137 ? 5.311 -6.361 -113.320 1.00 55.25 130 VAL D CA 1
ATOM 6265 C C . VAL C 1 137 ? 4.960 -5.953 -111.885 1.00 52.13 130 VAL D C 1
ATOM 6266 O O . VAL C 1 137 ? 4.044 -6.518 -111.292 1.00 48.97 130 VAL D O 1
ATOM 6270 N N . SER C 1 138 ? 5.672 -4.963 -111.327 1.00 49.01 131 SER D N 1
ATOM 6271 C CA . SER C 1 138 ? 5.446 -4.502 -109.966 1.00 49.59 131 SER D CA 1
ATOM 6272 C C . SER C 1 138 ? 5.953 -3.076 -109.797 1.00 48.77 131 SER D C 1
ATOM 6273 O O . SER C 1 138 ? 6.965 -2.703 -110.372 1.00 53.32 131 SER D O 1
ATOM 6276 N N . SER C 1 139 ? 5.233 -2.292 -108.988 1.00 46.46 132 SER D N 1
ATOM 6277 C CA . SER C 1 139 ? 5.666 -0.968 -108.567 1.00 41.53 132 SER D CA 1
ATOM 6278 C C . SER C 1 139 ? 6.126 -1.013 -107.106 1.00 39.07 132 SER D C 1
ATOM 6279 O O . SER C 1 139 ? 6.500 0.004 -106.522 1.00 36.60 132 SER D O 1
ATOM 6282 N N . VAL C 1 140 ? 6.069 -2.208 -106.505 1.00 38.11 133 VAL D N 1
ATOM 6283 C CA . VAL C 1 140 ? 6.506 -2.350 -105.122 1.00 41.81 133 VAL D CA 1
ATOM 6284 C C . VAL C 1 140 ? 8.031 -2.458 -105.109 1.00 43.40 133 VAL D C 1
ATOM 6285 O O . VAL C 1 140 ? 8.576 -3.366 -105.724 1.00 48.60 133 VAL D O 1
ATOM 6289 N N . PRO C 1 141 ? 8.769 -1.567 -104.407 1.00 44.74 134 PRO D N 1
ATOM 6290 C CA . PRO C 1 141 ? 10.232 -1.640 -104.388 1.00 46.53 134 PRO D CA 1
ATOM 6291 C C . PRO C 1 141 ? 10.648 -2.929 -103.681 1.00 48.80 134 PRO D C 1
ATOM 6292 O O . PRO C 1 141 ? 10.120 -3.264 -102.634 1.00 50.14 134 PRO D O 1
ATOM 6296 N N . LEU C 1 142 ? 11.651 -3.632 -104.212 1.00 53.04 135 LEU D N 1
ATOM 6297 C CA . LEU C 1 142 ? 12.339 -4.699 -103.491 1.00 54.24 135 LEU D CA 1
ATOM 6298 C C . LEU C 1 142 ? 13.082 -4.137 -102.268 1.00 57.21 135 LEU D C 1
ATOM 6299 O O . LEU C 1 142 ? 13.861 -3.190 -102.379 1.00 57.27 135 LEU D O 1
ATOM 6301 N N . GLY C 1 143 ? 12.875 -4.763 -101.106 1.00 53.99 136 GLY D N 1
ATOM 6302 C CA . GLY C 1 143 ? 13.790 -4.581 -99.986 1.00 50.87 136 GLY D CA 1
ATOM 6303 C C . GLY C 1 143 ? 13.476 -3.353 -99.135 1.00 50.59 136 GLY D C 1
ATOM 6304 O O . GLY C 1 143 ? 14.172 -3.099 -98.155 1.00 52.15 136 GLY D O 1
ATOM 6305 N N . GLY C 1 144 ? 12.366 -2.656 -99.429 1.00 44.57 137 GLY D N 1
ATOM 6306 C CA . GLY C 1 144 ? 11.895 -1.552 -98.596 1.00 40.42 137 GLY D CA 1
ATOM 6307 C C . GLY C 1 144 ? 10.905 -1.957 -97.497 1.00 39.02 137 GLY D C 1
ATOM 6308 O O . GLY C 1 144 ? 10.390 -1.101 -96.771 1.00 37.32 137 GLY D O 1
ATOM 6309 N N . GLY C 1 145 ? 10.648 -3.264 -97.375 1.00 35.64 138 GLY D N 1
ATOM 6310 C CA . GLY C 1 145 ? 9.706 -3.776 -96.394 1.00 38.47 138 GLY D CA 1
ATOM 6311 C C . GLY C 1 145 ? 8.278 -3.319 -96.687 1.00 37.61 138 GLY D C 1
ATOM 6312 O O . GLY C 1 145 ? 7.501 -3.125 -95.752 1.00 33.79 138 GLY D O 1
ATOM 6313 N N . LEU C 1 146 ? 7.924 -3.235 -97.982 1.00 38.61 139 LEU D N 1
ATOM 6314 C CA . LEU C 1 146 ? 6.549 -2.931 -98.373 1.00 38.13 139 LEU D CA 1
ATOM 6315 C C . LEU C 1 146 ? 5.857 -4.150 -98.986 1.00 36.32 139 LEU D C 1
ATOM 6316 O O . LEU C 1 146 ? 4.820 -4.021 -99.625 1.00 35.08 139 LEU D O 1
ATOM 6321 N N . SER C 1 147 ? 6.429 -5.332 -98.712 1.00 34.20 140 SER D N 1
ATOM 6322 C CA . SER C 1 147 ? 5.836 -6.636 -98.929 1.00 37.31 140 SER D CA 1
ATOM 6323 C C . SER C 1 147 ? 5.801 -6.963 -100.416 1.00 43.54 140 SER D C 1
ATOM 6324 O O . SER C 1 147 ? 4.783 -7.459 -100.882 1.00 39.59 140 SER D O 1
ATOM 6327 N N . SER C 1 148 ? 6.911 -6.723 -101.139 1.00 42.42 141 SER D N 1
ATOM 6328 C CA . SER C 1 148 ? 6.953 -7.040 -102.559 1.00 43.47 141 SER D CA 1
ATOM 6329 C C . SER C 1 148 ? 6.646 -8.530 -102.777 1.00 42.13 141 SER D C 1
ATOM 6330 O O . SER C 1 148 ? 5.859 -8.881 -103.651 1.00 43.22 141 SER D O 1
ATOM 6333 N N . SER C 1 149 ? 7.195 -9.394 -101.917 1.00 41.95 142 SER D N 1
ATOM 6334 C CA . SER C 1 149 ? 7.074 -10.825 -102.135 1.00 46.04 142 SER D CA 1
ATOM 6335 C C . SER C 1 149 ? 5.659 -11.333 -101.846 1.00 49.73 142 SER D C 1
ATOM 6336 O O . SER C 1 149 ? 5.138 -12.198 -102.566 1.00 46.05 142 SER D O 1
ATOM 6339 N N . ALA C 1 150 ? 5.027 -10.794 -100.794 1.00 44.44 143 ALA D N 1
ATOM 6340 C CA . ALA C 1 150 ? 3.644 -11.180 -100.517 1.00 42.36 143 ALA D CA 1
ATOM 6341 C C . ALA C 1 150 ? 2.738 -10.764 -101.686 1.00 36.91 143 ALA D C 1
ATOM 6342 O O . ALA C 1 150 ? 1.849 -11.529 -102.089 1.00 35.27 143 ALA D O 1
ATOM 6344 N N . SER C 1 151 ? 2.981 -9.558 -102.231 1.00 37.64 144 SER D N 1
ATOM 6345 C CA . SER C 1 151 ? 2.178 -9.102 -103.352 1.00 43.31 144 SER D CA 1
ATOM 6346 C C . SER C 1 151 ? 2.354 -10.057 -104.534 1.00 45.83 144 SER D C 1
ATOM 6347 O O . SER C 1 151 ? 1.376 -10.351 -105.215 1.00 42.94 144 SER D O 1
ATOM 6350 N N . LEU C 1 152 ? 3.585 -10.567 -104.747 1.00 43.09 145 LEU D N 1
ATOM 6351 C CA . LEU C 1 152 ? 3.847 -11.494 -105.840 1.00 41.18 145 LEU D CA 1
ATOM 6352 C C . LEU C 1 152 ? 3.153 -12.828 -105.585 1.00 37.67 145 LEU D C 1
ATOM 6353 O O . LEU C 1 152 ? 2.527 -13.371 -106.493 1.00 43.39 145 LEU D O 1
ATOM 6358 N N . GLU C 1 153 ? 3.268 -13.346 -104.355 1.00 35.86 146 GLU D N 1
ATOM 6359 C CA . GLU C 1 153 ? 2.628 -14.609 -104.011 1.00 39.24 146 GLU D CA 1
ATOM 6360 C C . GLU C 1 153 ? 1.118 -14.502 -104.196 1.00 40.61 146 GLU D C 1
ATOM 6361 O O . GLU C 1 153 ? 0.503 -15.402 -104.777 1.00 44.28 146 GLU D O 1
ATOM 6367 N N . VAL C 1 154 ? 0.526 -13.413 -103.682 1.00 39.75 147 VAL D N 1
ATOM 6368 C CA . VAL C 1 154 ? -0.923 -13.300 -103.706 1.00 35.86 147 VAL D CA 1
ATOM 6369 C C . VAL C 1 154 ? -1.403 -13.057 -105.138 1.00 36.27 147 VAL D C 1
ATOM 6370 O O . VAL C 1 154 ? -2.424 -13.614 -105.533 1.00 36.23 147 VAL D O 1
ATOM 6374 N N . ALA C 1 155 ? -0.659 -12.259 -105.916 1.00 33.86 148 ALA D N 1
ATOM 6375 C CA . ALA C 1 155 ? -1.026 -12.046 -107.306 1.00 37.90 148 ALA D CA 1
ATOM 6376 C C . ALA C 1 155 ? -0.979 -13.380 -108.052 1.00 42.86 148 ALA D C 1
ATOM 6377 O O . ALA C 1 155 ? -1.872 -13.693 -108.842 1.00 45.54 148 ALA D O 1
ATOM 6379 N N . THR C 1 156 ? 0.062 -14.180 -107.779 1.00 41.79 149 THR D N 1
ATOM 6380 C CA . THR C 1 156 ? 0.190 -15.476 -108.421 1.00 40.04 149 THR D CA 1
ATOM 6381 C C . THR C 1 156 ? -1.014 -16.347 -108.057 1.00 41.54 149 THR D C 1
ATOM 6382 O O . THR C 1 156 ? -1.631 -16.969 -108.934 1.00 41.85 149 THR D O 1
ATOM 6386 N N . TYR C 1 157 ? -1.324 -16.406 -106.748 1.00 36.35 150 TYR D N 1
ATOM 6387 C CA . TYR C 1 157 ? -2.417 -17.239 -106.265 1.00 38.63 150 TYR D CA 1
ATOM 6388 C C . TYR C 1 157 ? -3.728 -16.836 -106.954 1.00 38.66 150 TYR D C 1
ATOM 6389 O O . TYR C 1 157 ? -4.507 -17.686 -107.381 1.00 37.62 150 TYR D O 1
ATOM 6398 N N . THR C 1 158 ? -3.967 -15.525 -107.053 1.00 36.38 151 THR D N 1
ATOM 6399 C CA . THR C 1 158 ? -5.161 -14.955 -107.670 1.00 38.29 151 THR D CA 1
ATOM 6400 C C . THR C 1 158 ? -5.276 -15.374 -109.142 1.00 39.94 151 THR D C 1
ATOM 6401 O O . THR C 1 158 ? -6.376 -15.646 -109.634 1.00 36.97 151 THR D O 1
ATOM 6405 N N . PHE C 1 159 ? -4.134 -15.414 -109.836 1.00 44.06 152 PHE D N 1
ATOM 6406 C CA . PHE C 1 159 ? -4.077 -15.849 -111.225 1.00 46.24 152 PHE D CA 1
ATOM 6407 C C . PHE C 1 159 ? -4.441 -17.338 -111.315 1.00 46.36 152 PHE D C 1
ATOM 6408 O O . PHE C 1 159 ? -5.255 -17.747 -112.149 1.00 50.86 152 PHE D O 1
ATOM 6416 N N . LEU C 1 160 ? -3.862 -18.160 -110.429 1.00 47.92 153 LEU D N 1
ATOM 6417 C CA . LEU C 1 160 ? -4.146 -19.589 -110.442 1.00 49.48 153 LEU D CA 1
ATOM 6418 C C . LEU C 1 160 ? -5.637 -19.876 -110.216 1.00 51.14 153 LEU D C 1
ATOM 6419 O O . LEU C 1 160 ? -6.183 -20.849 -110.754 1.00 50.75 153 LEU D O 1
ATOM 6424 N N . GLN C 1 161 ? -6.294 -19.036 -109.406 1.00 43.26 154 GLN D N 1
ATOM 6425 C CA . GLN C 1 161 ? -7.716 -19.182 -109.124 1.00 44.03 154 GLN D CA 1
ATOM 6426 C C . GLN C 1 161 ? -8.541 -19.032 -110.403 1.00 40.15 154 GLN D C 1
ATOM 6427 O O . GLN C 1 161 ? -9.588 -19.670 -110.529 1.00 38.94 154 GLN D O 1
ATOM 6433 N N . GLN C 1 162 ? -8.077 -18.165 -111.313 1.00 37.52 155 GLN D N 1
ATOM 6434 C CA . GLN C 1 162 ? -8.727 -17.988 -112.600 1.00 42.89 155 GLN D CA 1
ATOM 6435 C C . GLN C 1 162 ? -8.544 -19.234 -113.476 1.00 49.91 155 GLN D C 1
ATOM 6436 O O . GLN C 1 162 ? -9.456 -19.606 -114.218 1.00 46.94 155 GLN D O 1
ATOM 6442 N N . LEU C 1 163 ? -7.383 -19.903 -113.362 1.00 53.05 156 LEU D N 1
ATOM 6443 C CA . LEU C 1 163 ? -7.097 -21.095 -114.154 1.00 51.21 156 LEU D CA 1
ATOM 6444 C C . LEU C 1 163 ? -7.820 -22.307 -113.571 1.00 53.29 156 LEU D C 1
ATOM 6445 O O . LEU C 1 163 ? -8.272 -23.179 -114.313 1.00 55.57 156 LEU D O 1
ATOM 6450 N N . CYS C 1 164 ? -7.929 -22.360 -112.238 1.00 50.47 157 CYS D N 1
ATOM 6451 C CA . CYS C 1 164 ? -8.516 -23.514 -111.578 1.00 57.87 157 CYS D CA 1
ATOM 6452 C C . CYS C 1 164 ? -9.074 -23.109 -110.215 1.00 59.80 157 CYS D C 1
ATOM 6453 O O . CYS C 1 164 ? -8.381 -23.208 -109.212 1.00 61.83 157 CYS D O 1
ATOM 6456 N N . PRO C 1 165 ? -10.348 -22.661 -110.127 1.00 62.93 158 PRO D N 1
ATOM 6457 C CA . PRO C 1 165 ? -10.919 -22.198 -108.860 1.00 60.88 158 PRO D CA 1
ATOM 6458 C C . PRO C 1 165 ? -10.681 -23.188 -107.715 1.00 59.17 158 PRO D C 1
ATOM 6459 O O . PRO C 1 165 ? -10.830 -24.394 -107.886 1.00 60.16 158 PRO D O 1
ATOM 6463 N N . ASP C 1 166 ? -10.289 -22.651 -106.554 1.00 55.26 159 ASP D N 1
ATOM 6464 C CA . ASP C 1 166 ? -10.213 -23.424 -105.324 1.00 51.62 159 ASP D CA 1
ATOM 6465 C C . ASP C 1 166 ? -11.598 -23.441 -104.689 1.00 52.02 159 ASP D C 1
ATOM 6466 O O . ASP C 1 166 ? -12.498 -22.750 -105.126 1.00 63.07 159 ASP D O 1
ATOM 6471 N N . SER C 1 167 ? -11.801 -24.229 -103.650 1.00 54.31 160 SER D N 1
ATOM 6472 C CA . SER C 1 167 ? -13.095 -24.117 -103.001 1.00 53.51 160 SER D CA 1
ATOM 6473 C C . SER C 1 167 ? -12.898 -23.656 -101.559 1.00 51.23 160 SER D C 1
ATOM 6474 O O . SER C 1 167 ? -13.624 -24.060 -100.661 1.00 55.06 160 SER D O 1
ATOM 6476 N N . GLY C 1 168 ? -11.932 -22.753 -101.375 1.00 49.40 161 GLY D N 1
ATOM 6477 C CA . GLY C 1 168 ? -11.236 -22.600 -100.111 1.00 47.88 161 GLY D CA 1
ATOM 6478 C C . GLY C 1 168 ? -11.573 -21.307 -99.375 1.00 51.78 161 GLY D C 1
ATOM 6479 O O . GLY C 1 168 ? -12.556 -20.631 -99.690 1.00 49.97 161 GLY D O 1
ATOM 6480 N N . THR C 1 169 ? -10.773 -21.019 -98.339 1.00 52.81 162 THR D N 1
ATOM 6481 C CA . THR C 1 169 ? -10.988 -19.912 -97.418 1.00 45.62 162 THR D CA 1
ATOM 6482 C C . THR C 1 169 ? -9.806 -18.955 -97.520 1.00 44.83 162 THR D C 1
ATOM 6483 O O . THR C 1 169 ? -8.776 -19.334 -98.069 1.00 39.58 162 THR D O 1
ATOM 6487 N N . ILE C 1 170 ? -9.950 -17.742 -96.960 1.00 43.24 163 ILE D N 1
ATOM 6488 C CA . ILE C 1 170 ? -8.887 -16.746 -96.993 1.00 45.87 163 ILE D CA 1
ATOM 6489 C C . ILE C 1 170 ? -7.647 -17.275 -96.270 1.00 44.09 163 ILE D C 1
ATOM 6490 O O . ILE C 1 170 ? -6.538 -17.145 -96.789 1.00 42.97 163 ILE D O 1
ATOM 6495 N N . ALA C 1 171 ? -7.853 -17.884 -95.089 1.00 44.89 164 ALA D N 1
ATOM 6496 C CA . ALA C 1 171 ? -6.774 -18.390 -94.250 1.00 46.07 164 ALA D CA 1
ATOM 6497 C C . ALA C 1 171 ? -5.993 -19.474 -94.995 1.00 46.42 164 ALA D C 1
ATOM 6498 O O . ALA C 1 171 ? -4.767 -19.480 -94.960 1.00 45.15 164 ALA D O 1
ATOM 6500 N N . ALA C 1 172 ? -6.712 -20.391 -95.660 1.00 48.70 165 ALA D N 1
ATOM 6501 C CA . ALA C 1 172 ? -6.086 -21.442 -96.445 1.00 47.66 165 ALA D CA 1
ATOM 6502 C C . ALA C 1 172 ? -5.221 -20.840 -97.554 1.00 48.58 165 ALA D C 1
ATOM 6503 O O . ALA C 1 172 ? -4.128 -21.342 -97.816 1.00 49.71 165 ALA D O 1
ATOM 6505 N N . ARG C 1 173 ? -5.697 -19.761 -98.201 1.00 44.61 166 ARG D N 1
ATOM 6506 C CA . ARG C 1 173 ? -4.931 -19.132 -99.270 1.00 43.10 166 ARG D CA 1
ATOM 6507 C C . ARG C 1 173 ? -3.669 -18.496 -98.691 1.00 47.93 166 ARG D C 1
ATOM 6508 O O . ARG C 1 173 ? -2.587 -18.606 -99.269 1.00 47.54 166 ARG D O 1
ATOM 6516 N N . ALA C 1 174 ? -3.815 -17.809 -97.553 1.00 48.01 167 ALA D N 1
ATOM 6517 C CA . ALA C 1 174 ? -2.676 -17.201 -96.880 1.00 49.56 167 ALA D CA 1
ATOM 6518 C C . ALA C 1 174 ? -1.636 -18.262 -96.519 1.00 47.49 167 ALA D C 1
ATOM 6519 O O . ALA C 1 174 ? -0.438 -18.017 -96.685 1.00 46.52 167 ALA D O 1
ATOM 6521 N N . GLN C 1 175 ? -2.112 -19.429 -96.049 1.00 46.79 168 GLN D N 1
ATOM 6522 C CA . GLN C 1 175 ? -1.251 -20.533 -95.645 1.00 55.96 168 GLN D CA 1
ATOM 6523 C C . GLN C 1 175 ? -0.436 -21.065 -96.828 1.00 58.21 168 GLN D C 1
ATOM 6524 O O . GLN C 1 175 ? 0.726 -21.430 -96.651 1.00 63.00 168 GLN D O 1
ATOM 6526 N N . VAL C 1 176 ? -1.039 -21.094 -98.024 1.00 57.84 169 VAL D N 1
ATOM 6527 C CA . VAL C 1 176 ? -0.339 -21.547 -99.220 1.00 59.92 169 VAL D CA 1
ATOM 6528 C C . VAL C 1 176 ? 0.808 -20.587 -99.537 1.00 58.08 169 VAL D C 1
ATOM 6529 O O . VAL C 1 176 ? 1.927 -21.025 -99.793 1.00 57.44 169 VAL D O 1
ATOM 6533 N N . CYS C 1 177 ? 0.508 -19.284 -99.527 1.00 55.75 170 CYS D N 1
ATOM 6534 C CA . CYS C 1 177 ? 1.496 -18.272 -99.858 1.00 56.83 170 CYS D CA 1
ATOM 6535 C C . CYS C 1 177 ? 2.648 -18.311 -98.847 1.00 56.86 170 CYS D C 1
ATOM 6536 O O . CYS C 1 177 ? 3.811 -18.197 -99.250 1.00 57.23 170 CYS D O 1
ATOM 6539 N N . GLN C 1 178 ? 2.308 -18.473 -97.559 1.00 59.65 171 GLN D N 1
ATOM 6540 C CA . GLN C 1 178 ? 3.325 -18.515 -96.513 1.00 61.77 171 GLN D CA 1
ATOM 6541 C C . GLN C 1 178 ? 4.165 -19.785 -96.650 1.00 59.08 171 GLN D C 1
ATOM 6542 O O . GLN C 1 178 ? 5.395 -19.724 -96.516 1.00 54.69 171 GLN D O 1
ATOM 6544 N N . GLN C 1 179 ? 3.495 -20.915 -96.944 1.00 52.77 172 GLN D N 1
ATOM 6545 C CA . GLN C 1 179 ? 4.193 -22.179 -97.157 1.00 57.05 172 GLN D CA 1
ATOM 6546 C C . GLN C 1 179 ? 5.193 -22.031 -98.305 1.00 61.23 172 GLN D C 1
ATOM 6547 O O . GLN C 1 179 ? 6.330 -22.483 -98.192 1.00 64.78 172 GLN D O 1
ATOM 6549 N N . ALA C 1 180 ? 4.769 -21.348 -99.385 1.00 58.24 173 ALA D N 1
ATOM 6550 C CA . ALA C 1 180 ? 5.607 -21.082 -100.539 1.00 60.89 173 ALA D CA 1
ATOM 6551 C C . ALA C 1 180 ? 6.850 -20.308 -100.111 1.00 64.45 173 ALA D C 1
ATOM 6552 O O . ALA C 1 180 ? 7.960 -20.620 -100.533 1.00 67.09 173 ALA D O 1
ATOM 6554 N N . GLU C 1 181 ? 6.644 -19.274 -99.288 1.00 63.45 174 GLU D N 1
ATOM 6555 C CA . GLU C 1 181 ? 7.710 -18.409 -98.811 1.00 66.79 174 GLU D CA 1
ATOM 6556 C C . GLU C 1 181 ? 8.735 -19.223 -98.023 1.00 71.22 174 GLU D C 1
ATOM 6557 O O . GLU C 1 181 ? 9.938 -19.119 -98.289 1.00 73.10 174 GLU D O 1
ATOM 6563 N N . HIS C 1 182 ? 8.265 -19.992 -97.024 1.00 74.01 175 HIS D N 1
ATOM 6564 C CA . HIS C 1 182 ? 9.187 -20.720 -96.159 1.00 74.27 175 HIS D CA 1
ATOM 6565 C C . HIS C 1 182 ? 9.931 -21.769 -96.981 1.00 75.96 175 HIS D C 1
ATOM 6566 O O . HIS C 1 182 ? 11.166 -21.741 -97.037 1.00 81.15 175 HIS D O 1
ATOM 6568 N N . SER C 1 183 ? 9.165 -22.611 -97.694 1.00 77.50 176 SER D N 1
ATOM 6569 C CA . SER C 1 183 ? 9.706 -23.804 -98.337 1.00 77.87 176 SER D CA 1
ATOM 6570 C C . SER C 1 183 ? 10.543 -23.465 -99.572 1.00 78.69 176 SER D C 1
ATOM 6571 O O . SER C 1 183 ? 11.467 -24.207 -99.909 1.00 85.31 176 SER D O 1
ATOM 6574 N N . PHE C 1 184 ? 10.213 -22.350 -100.241 1.00 70.18 177 PHE D N 1
ATOM 6575 C CA . PHE C 1 184 ? 10.892 -22.005 -101.481 1.00 63.62 177 PHE D CA 1
ATOM 6576 C C . PHE C 1 184 ? 11.859 -20.830 -101.299 1.00 63.66 177 PHE D C 1
ATOM 6577 O O . PHE C 1 184 ? 11.486 -19.832 -100.673 1.00 71.53 177 PHE D O 1
ATOM 6585 N N . ILE C 1 191 ? 2.462 -14.409 -91.866 1.00 63.99 184 ILE D N 1
ATOM 6586 C CA . ILE C 1 191 ? 1.010 -14.700 -92.087 1.00 67.70 184 ILE D CA 1
ATOM 6587 C C . ILE C 1 191 ? 0.286 -13.398 -92.444 1.00 69.52 184 ILE D C 1
ATOM 6588 O O . ILE C 1 191 ? -0.482 -13.323 -93.403 1.00 74.38 184 ILE D O 1
ATOM 6590 N N . MET C 1 192 ? 0.548 -12.352 -91.656 1.00 61.35 185 MET D N 1
ATOM 6591 C CA . MET C 1 192 ? -0.187 -11.096 -91.746 1.00 54.86 185 MET D CA 1
ATOM 6592 C C . MET C 1 192 ? -0.030 -10.419 -93.114 1.00 54.73 185 MET D C 1
ATOM 6593 O O . MET C 1 192 ? -0.976 -9.796 -93.633 1.00 52.08 185 MET D O 1
ATOM 6595 N N . ASP C 1 193 ? 1.161 -10.521 -93.726 1.00 48.27 186 ASP D N 1
ATOM 6596 C CA . ASP C 1 193 ? 1.432 -9.868 -94.992 1.00 48.52 186 ASP D CA 1
ATOM 6597 C C . ASP C 1 193 ? 0.546 -10.410 -96.102 1.00 45.35 186 ASP D C 1
ATOM 6598 O O . ASP C 1 193 ? 0.100 -9.655 -96.963 1.00 46.29 186 ASP D O 1
ATOM 6603 N N . GLN C 1 194 ? 0.318 -11.729 -96.076 1.00 44.55 187 GLN D N 1
ATOM 6604 C CA . GLN C 1 194 ? -0.563 -12.354 -97.050 1.00 46.34 187 GLN D CA 1
ATOM 6605 C C . GLN C 1 194 ? -1.992 -11.867 -96.827 1.00 40.96 187 GLN D C 1
ATOM 6606 O O . GLN C 1 194 ? -2.685 -11.585 -97.793 1.00 39.45 187 GLN D O 1
ATOM 6612 N N . PHE C 1 195 ? -2.398 -11.751 -95.557 1.00 38.59 188 PHE D N 1
ATOM 6613 C CA . PHE C 1 195 ? -3.749 -11.350 -95.207 1.00 36.15 188 PHE D CA 1
ATOM 6614 C C . PHE C 1 195 ? -4.087 -9.971 -95.773 1.00 31.66 188 PHE D C 1
ATOM 6615 O O . PHE C 1 195 ? -5.165 -9.829 -96.346 1.00 30.74 188 PHE D O 1
ATOM 6617 N N . ILE C 1 196 ? -3.197 -8.973 -95.629 1.00 27.38 189 ILE D N 1
ATOM 6618 C CA . ILE C 1 196 ? -3.545 -7.624 -96.073 1.00 29.45 189 ILE D CA 1
ATOM 6619 C C . ILE C 1 196 ? -3.594 -7.577 -97.605 1.00 32.20 189 ILE D C 1
ATOM 6620 O O . ILE C 1 196 ? -4.405 -6.857 -98.174 1.00 28.35 189 ILE D O 1
ATOM 6625 N N . SER C 1 197 ? -2.723 -8.357 -98.264 1.00 34.80 190 SER D N 1
ATOM 6626 C CA . SER C 1 197 ? -2.688 -8.338 -99.721 1.00 34.43 190 SER D CA 1
ATOM 6627 C C . SER C 1 197 ? -3.995 -8.912 -100.273 1.00 31.45 190 SER D C 1
ATOM 6628 O O . SER C 1 197 ? -4.542 -8.391 -101.236 1.00 34.48 190 SER D O 1
ATOM 6631 N N . LEU C 1 198 ? -4.498 -9.965 -99.621 1.00 31.26 191 LEU D N 1
ATOM 6632 C CA . LEU C 1 198 ? -5.767 -10.590 -99.963 1.00 33.35 191 LEU D CA 1
ATOM 6633 C C . LEU C 1 198 ? -6.947 -9.681 -99.609 1.00 33.71 191 LEU D C 1
ATOM 6634 O O . LEU C 1 198 ? -7.841 -9.541 -100.430 1.00 35.82 191 LEU D O 1
ATOM 6639 N N . MET C 1 199 ? -6.937 -9.042 -98.427 1.00 31.00 192 MET D N 1
ATOM 6640 C CA . MET C 1 199 ? -8.152 -8.518 -97.796 1.00 32.45 192 MET D CA 1
ATOM 6641 C C . MET C 1 199 ? -8.237 -6.991 -97.833 1.00 30.10 192 MET D C 1
ATOM 6642 O O . MET C 1 199 ? -9.235 -6.417 -97.397 1.00 30.67 192 MET D O 1
ATOM 6647 N N . GLY C 1 200 ? -7.208 -6.309 -98.339 1.00 28.75 193 GLY D N 1
ATOM 6648 C CA . GLY C 1 200 ? -7.223 -4.846 -98.336 1.00 28.69 193 GLY D CA 1
ATOM 6649 C C . GLY C 1 200 ? -8.453 -4.299 -99.063 1.00 30.27 193 GLY D C 1
ATOM 6650 O O . GLY C 1 200 ? -8.963 -4.971 -99.945 1.00 28.05 193 GLY D O 1
ATOM 6651 N N . GLN C 1 201 ? -8.904 -3.091 -98.713 1.00 26.66 194 GLN D N 1
ATOM 6652 C CA . GLN C 1 201 ? -9.951 -2.393 -99.443 1.00 26.06 194 GLN D CA 1
ATOM 6653 C C . GLN C 1 201 ? -9.614 -0.907 -99.456 1.00 25.15 194 GLN D C 1
ATOM 6654 O O . GLN C 1 201 ? -9.170 -0.356 -98.455 1.00 26.40 194 GLN D O 1
ATOM 6660 N N . LYS C 1 202 ? -9.824 -0.251 -100.609 1.00 24.09 195 LYS D N 1
ATOM 6661 C CA . LYS C 1 202 ? -9.623 1.180 -100.729 1.00 26.28 195 LYS D CA 1
ATOM 6662 C C . LYS C 1 202 ? -10.318 1.897 -99.574 1.00 25.81 195 LYS D C 1
ATOM 6663 O O . LYS C 1 202 ? -11.462 1.564 -99.242 1.00 26.05 195 LYS D O 1
ATOM 6669 N N . GLY C 1 203 ? -9.625 2.866 -98.968 1.00 28.47 196 GLY D N 1
ATOM 6670 C CA . GLY C 1 203 ? -10.202 3.699 -97.909 1.00 27.21 196 GLY D CA 1
ATOM 6671 C C . GLY C 1 203 ? -10.398 2.964 -96.574 1.00 26.96 196 GLY D C 1
ATOM 6672 O O . GLY C 1 203 ? -11.138 3.435 -95.724 1.00 31.45 196 GLY D O 1
ATOM 6673 N N . HIS C 1 204 ? -9.748 1.807 -96.401 1.00 24.67 197 HIS D N 1
ATOM 6674 C CA . HIS C 1 204 ? -9.841 1.041 -95.161 1.00 25.30 197 HIS D CA 1
ATOM 6675 C C . HIS C 1 204 ? -8.454 0.630 -94.662 1.00 26.13 197 HIS D C 1
ATOM 6676 O O . HIS C 1 204 ? -7.583 0.311 -95.473 1.00 25.78 197 HIS D O 1
ATOM 6683 N N . ALA C 1 205 ? -8.286 0.611 -93.322 1.00 23.92 198 ALA D N 1
ATOM 6684 C CA . ALA C 1 205 ? -7.188 -0.140 -92.721 1.00 24.77 198 ALA D CA 1
ATOM 6685 C C . ALA C 1 205 ? -7.745 -1.487 -92.273 1.00 25.77 198 ALA D C 1
ATOM 6686 O O . ALA C 1 205 ? -8.967 -1.622 -92.136 1.00 24.64 198 ALA D O 1
ATOM 6688 N N . LEU C 1 206 ? -6.857 -2.465 -92.012 1.00 27.55 199 LEU D N 1
ATOM 6689 C CA . LEU C 1 206 ? -7.265 -3.776 -91.527 1.00 28.04 199 LEU D CA 1
ATOM 6690 C C . LEU C 1 206 ? -6.711 -3.995 -90.108 1.00 31.32 199 LEU D C 1
ATOM 6691 O O . LEU C 1 206 ? -5.504 -4.018 -89.916 1.00 35.87 199 LEU D O 1
ATOM 6696 N N . LEU C 1 207 ? -7.602 -4.216 -89.154 1.00 25.82 200 LEU D N 1
ATOM 6697 C CA . LEU C 1 207 ? -7.165 -4.553 -87.785 1.00 23.92 200 LEU D CA 1
ATOM 6698 C C . LEU C 1 207 ? -7.094 -6.077 -87.694 1.00 24.46 200 LEU D C 1
ATOM 6699 O O . LEU C 1 207 ? -8.073 -6.713 -87.989 1.00 26.05 200 LEU D O 1
ATOM 6704 N N . ILE C 1 208 ? -5.931 -6.613 -87.381 1.00 22.96 201 ILE D N 1
ATOM 6705 C CA . ILE C 1 208 ? -5.793 -8.082 -87.253 1.00 26.31 201 ILE D CA 1
ATOM 6706 C C . ILE C 1 208 ? -5.415 -8.453 -85.822 1.00 27.18 201 ILE D C 1
ATOM 6707 O O . ILE C 1 208 ? -4.366 -8.056 -85.385 1.00 26.14 201 ILE D O 1
ATOM 6712 N N . ASP C 1 209 ? -6.235 -9.282 -85.190 1.00 27.56 202 ASP D N 1
ATOM 6713 C CA . ASP C 1 209 ? -5.928 -9.794 -83.837 1.00 29.67 202 ASP D CA 1
ATOM 6714 C C . ASP C 1 209 ? -5.195 -11.111 -84.054 1.00 34.20 202 ASP D C 1
ATOM 6715 O O . ASP C 1 209 ? -5.803 -12.026 -84.560 1.00 38.25 202 ASP D O 1
ATOM 6720 N N . CYS C 1 210 ? -3.932 -11.165 -83.674 1.00 34.27 203 CYS D N 1
ATOM 6721 C CA . CYS C 1 210 ? -3.090 -12.357 -83.890 1.00 39.97 203 CYS D CA 1
ATOM 6722 C C . CYS C 1 210 ? -3.288 -13.420 -82.797 1.00 43.22 203 CYS D C 1
ATOM 6723 O O . CYS C 1 210 ? -2.685 -14.462 -82.915 1.00 42.03 203 CYS D O 1
ATOM 6726 N N . ARG C 1 211 ? -4.081 -13.148 -81.764 1.00 46.12 204 ARG D N 1
ATOM 6727 C CA . ARG C 1 211 ? -4.306 -14.194 -80.735 1.00 46.07 204 ARG D CA 1
ATOM 6728 C C . ARG C 1 211 ? -5.540 -14.982 -81.146 1.00 49.61 204 ARG D C 1
ATOM 6729 O O . ARG C 1 211 ? -5.421 -16.154 -81.401 1.00 56.43 204 ARG D O 1
ATOM 6737 N N . SER C 1 212 ? -6.669 -14.307 -81.246 1.00 51.40 205 SER D N 1
ATOM 6738 C CA . SER C 1 212 ? -7.898 -14.933 -81.760 1.00 51.94 205 SER D CA 1
ATOM 6739 C C . SER C 1 212 ? -7.892 -14.385 -83.160 1.00 60.38 205 SER D C 1
ATOM 6740 O O . SER C 1 212 ? -8.186 -13.204 -83.187 1.00 76.53 205 SER D O 1
ATOM 6743 N N . LEU C 1 213 ? -7.921 -15.142 -84.249 1.00 59.95 206 LEU D N 1
ATOM 6744 C CA . LEU C 1 213 ? -7.667 -14.488 -85.568 1.00 51.48 206 LEU D CA 1
ATOM 6745 C C . LEU C 1 213 ? -8.814 -13.648 -86.151 1.00 45.36 206 LEU D C 1
ATOM 6746 O O . LEU C 1 213 ? -9.073 -13.771 -87.317 1.00 47.19 206 LEU D O 1
ATOM 6748 N N . GLU C 1 214 ? -9.343 -12.682 -85.415 1.00 46.91 207 GLU D N 1
ATOM 6749 C CA . GLU C 1 214 ? -10.439 -11.793 -85.841 1.00 43.06 207 GLU D CA 1
ATOM 6750 C C . GLU C 1 214 ? -9.841 -10.641 -86.644 1.00 43.42 207 GLU D C 1
ATOM 6751 O O . GLU C 1 214 ? -8.774 -10.167 -86.304 1.00 39.99 207 GLU D O 1
ATOM 6753 N N . THR C 1 215 ? -10.562 -10.212 -87.657 1.00 37.59 208 THR D N 1
ATOM 6754 C CA . THR C 1 215 ? -10.159 -9.124 -88.521 1.00 36.39 208 THR D CA 1
ATOM 6755 C C . THR C 1 215 ? -11.306 -8.126 -88.615 1.00 35.23 208 THR D C 1
ATOM 6756 O O . THR C 1 215 ? -12.472 -8.520 -88.646 1.00 37.62 208 THR D O 1
ATOM 6760 N N . SER C 1 216 ? -10.964 -6.836 -88.686 1.00 32.95 209 SER D N 1
ATOM 6761 C CA . SER C 1 216 ? -11.953 -5.821 -89.000 1.00 31.06 209 SER D CA 1
ATOM 6762 C C . SER C 1 216 ? -11.422 -4.945 -90.121 1.00 30.23 209 SER D C 1
ATOM 6763 O O . SER C 1 216 ? -10.265 -4.543 -90.074 1.00 30.79 209 SER D O 1
ATOM 6766 N N . LEU C 1 217 ? -12.291 -4.580 -91.063 1.00 27.35 210 LEU D N 1
ATOM 6767 C CA . LEU C 1 217 ? -12.006 -3.529 -92.013 1.00 28.30 210 LEU D CA 1
ATOM 6768 C C . LEU C 1 217 ? -12.547 -2.234 -91.441 1.00 27.97 210 LEU D C 1
ATOM 6769 O O . LEU C 1 217 ? -13.767 -2.093 -91.308 1.00 28.53 210 LEU D O 1
ATOM 6774 N N . VAL C 1 218 ? -11.623 -1.307 -91.136 1.00 27.15 211 VAL D N 1
ATOM 6775 C CA . VAL C 1 218 ? -11.963 -0.054 -90.487 1.00 25.60 211 VAL D CA 1
ATOM 6776 C C . VAL C 1 218 ? -11.943 1.064 -91.532 1.00 26.60 211 VAL D C 1
ATOM 6777 O O . VAL C 1 218 ? -10.885 1.408 -92.040 1.00 28.16 211 VAL D O 1
ATOM 6781 N N . PRO C 1 219 ? -13.108 1.688 -91.858 1.00 26.71 212 PRO D N 1
ATOM 6782 C CA . PRO C 1 219 ? -13.146 2.799 -92.809 1.00 28.22 212 PRO D CA 1
ATOM 6783 C C . PRO C 1 219 ? -12.278 3.971 -92.348 1.00 28.10 212 PRO D C 1
ATOM 6784 O O . PRO C 1 219 ? -12.240 4.302 -91.169 1.00 26.56 212 PRO D O 1
ATOM 6788 N N . LEU C 1 220 ? -11.604 4.597 -93.315 1.00 26.02 213 LEU D N 1
ATOM 6789 C CA . LEU C 1 220 ? -10.907 5.858 -93.125 1.00 28.46 213 LEU D CA 1
ATOM 6790 C C . LEU C 1 220 ? -11.810 6.905 -93.757 1.00 29.03 213 LEU D C 1
ATOM 6791 O O . LEU C 1 220 ? -12.257 6.719 -94.886 1.00 30.13 213 LEU D O 1
ATOM 6796 N N . SER C 1 221 ? -12.063 7.995 -93.037 1.00 30.93 214 SER D N 1
ATOM 6797 C CA . SER C 1 221 ? -13.181 8.858 -93.392 1.00 34.15 214 SER D CA 1
ATOM 6798 C C . SER C 1 221 ? -12.741 10.261 -93.806 1.00 35.23 214 SER D C 1
ATOM 6799 O O . SER C 1 221 ? -13.599 11.066 -94.181 1.00 33.25 214 SER D O 1
ATOM 6802 N N . ASP C 1 222 ? -11.417 10.534 -93.768 1.00 36.22 215 ASP D N 1
ATOM 6803 C CA . ASP C 1 222 ? -10.892 11.819 -94.209 1.00 34.97 215 ASP D CA 1
ATOM 6804 C C . ASP C 1 222 ? -10.046 11.678 -95.479 1.00 40.51 215 ASP D C 1
ATOM 6805 O O . ASP C 1 222 ? -8.855 11.322 -95.423 1.00 40.41 215 ASP D O 1
ATOM 6810 N N . PRO C 1 223 ? -10.600 12.083 -96.650 1.00 45.19 216 PRO D N 1
ATOM 6811 C CA . PRO C 1 223 ? -9.917 11.836 -97.921 1.00 42.37 216 PRO D CA 1
ATOM 6812 C C . PRO C 1 223 ? -8.727 12.761 -98.183 1.00 39.12 216 PRO D C 1
ATOM 6813 O O . PRO C 1 223 ? -7.985 12.545 -99.132 1.00 43.00 216 PRO D O 1
ATOM 6817 N N . LYS C 1 224 ? -8.552 13.779 -97.336 1.00 36.50 217 LYS D N 1
ATOM 6818 C CA . LYS C 1 224 ? -7.453 14.703 -97.507 1.00 43.68 217 LYS D CA 1
ATOM 6819 C C . LYS C 1 224 ? -6.203 14.177 -96.786 1.00 44.16 217 LYS D C 1
ATOM 6820 O O . LYS C 1 224 ? -5.185 14.878 -96.740 1.00 39.64 217 LYS D O 1
ATOM 6826 N N . LEU C 1 225 ? -6.281 12.965 -96.201 1.00 38.70 218 LEU D N 1
ATOM 6827 C CA . LEU C 1 225 ? -5.136 12.434 -95.469 1.00 35.62 218 LEU D CA 1
ATOM 6828 C C . LEU C 1 225 ? -4.431 11.359 -96.285 1.00 34.20 218 LEU D C 1
ATOM 6829 O O . LEU C 1 225 ? -5.093 10.624 -97.014 1.00 37.94 218 LEU D O 1
ATOM 6834 N N . ALA C 1 226 ? -3.089 11.281 -96.169 1.00 33.13 219 ALA D N 1
ATOM 6835 C CA . ALA C 1 226 ? -2.390 10.163 -96.793 1.00 30.18 219 ALA D CA 1
ATOM 6836 C C . ALA C 1 226 ? -1.267 9.649 -95.894 1.00 24.07 219 ALA D C 1
ATOM 6837 O O . ALA C 1 226 ? -1.025 10.198 -94.842 1.00 25.81 219 ALA D O 1
ATOM 6839 N N . VAL C 1 227 ? -0.565 8.608 -96.362 1.00 26.71 220 VAL D N 1
ATOM 6840 C CA . VAL C 1 227 ? 0.744 8.255 -95.830 1.00 27.46 220 VAL D CA 1
ATOM 6841 C C . VAL C 1 227 ? 1.828 8.603 -96.855 1.00 28.11 220 VAL D C 1
ATOM 6842 O O . VAL C 1 227 ? 1.726 8.374 -98.040 1.00 27.23 220 VAL D O 1
ATOM 6846 N N . LEU C 1 228 ? 2.890 9.206 -96.334 1.00 31.20 221 LEU D N 1
ATOM 6847 C CA . LEU C 1 228 ? 4.183 9.335 -96.983 1.00 29.74 221 LEU D CA 1
ATOM 6848 C C . LEU C 1 228 ? 5.095 8.236 -96.455 1.00 28.69 221 LEU D C 1
ATOM 6849 O O . LEU C 1 228 ? 5.320 8.148 -95.258 1.00 33.39 221 LEU D O 1
ATOM 6854 N N . ILE C 1 229 ? 5.572 7.396 -97.366 1.00 29.62 222 ILE D N 1
ATOM 6855 C CA . ILE C 1 229 ? 6.558 6.375 -97.068 1.00 30.02 222 ILE D CA 1
ATOM 6856 C C . ILE C 1 229 ? 7.910 6.947 -97.486 1.00 33.86 222 ILE D C 1
ATOM 6857 O O . ILE C 1 229 ? 8.060 7.387 -98.634 1.00 31.48 222 ILE D O 1
ATOM 6862 N N . THR C 1 230 ? 8.866 6.956 -96.539 1.00 30.14 223 THR D N 1
ATOM 6863 C CA . THR C 1 230 ? 10.213 7.417 -96.820 1.00 31.87 223 THR D CA 1
ATOM 6864 C C . THR C 1 230 ? 11.176 6.246 -96.656 1.00 32.03 223 THR D C 1
ATOM 6865 O O . THR C 1 230 ? 11.328 5.712 -95.559 1.00 29.01 223 THR D O 1
ATOM 6869 N N . ASN C 1 231 ? 11.842 5.896 -97.762 1.00 30.42 224 ASN D N 1
ATOM 6870 C CA . ASN C 1 231 ? 12.913 4.914 -97.766 1.00 32.06 224 ASN D CA 1
ATOM 6871 C C . ASN C 1 231 ? 14.231 5.605 -97.389 1.00 35.53 224 ASN D C 1
ATOM 6872 O O . ASN C 1 231 ? 14.668 6.530 -98.073 1.00 36.74 224 ASN D O 1
ATOM 6877 N N . SER C 1 232 ? 14.823 5.166 -96.266 1.00 34.72 225 SER D N 1
ATOM 6878 C CA . SER C 1 232 ? 16.134 5.603 -95.795 1.00 34.01 225 SER D CA 1
ATOM 6879 C C . SER C 1 232 ? 17.238 5.172 -96.764 1.00 32.93 225 SER D C 1
ATOM 6880 O O . SER C 1 232 ? 18.311 5.772 -96.791 1.00 36.54 225 SER D O 1
ATOM 6883 N N . ASN C 1 233 ? 16.966 4.133 -97.546 1.00 32.34 226 ASN D N 1
ATOM 6884 C CA . ASN C 1 233 ? 17.891 3.564 -98.512 1.00 42.16 226 ASN D CA 1
ATOM 6885 C C . ASN C 1 233 ? 19.136 3.034 -97.803 1.00 45.10 226 ASN D C 1
ATOM 6886 O O . ASN C 1 233 ? 20.208 3.011 -98.409 1.00 44.18 226 ASN D O 1
ATOM 6891 N N . VAL C 1 234 ? 18.981 2.616 -96.534 1.00 39.50 227 VAL D N 1
ATOM 6892 C CA . VAL C 1 234 ? 20.024 1.878 -95.833 1.00 39.44 227 VAL D CA 1
ATOM 6893 C C . VAL C 1 234 ? 19.448 0.575 -95.275 1.00 41.08 227 VAL D C 1
ATOM 6894 O O . VAL C 1 234 ? 18.239 0.502 -95.077 1.00 35.53 227 VAL D O 1
ATOM 6898 N N . ARG C 1 235 ? 20.292 -0.448 -95.058 1.00 35.40 228 ARG D N 1
ATOM 6899 C CA . ARG C 1 235 ? 19.956 -1.606 -94.238 1.00 35.48 228 ARG D CA 1
ATOM 6900 C C . ARG C 1 235 ? 21.228 -2.100 -93.545 1.00 35.86 228 ARG D C 1
ATOM 6901 O O . ARG C 1 235 ? 22.136 -2.590 -94.205 1.00 36.90 228 ARG D O 1
ATOM 6909 N N . HIS C 1 236 ? 21.303 -1.933 -92.215 1.00 35.37 229 HIS D N 1
ATOM 6910 C CA . HIS C 1 236 ? 22.527 -2.057 -91.436 1.00 36.76 229 HIS D CA 1
ATOM 6911 C C . HIS C 1 236 ? 22.706 -3.438 -90.808 1.00 39.40 229 HIS D C 1
ATOM 6912 O O . HIS C 1 236 ? 23.797 -3.739 -90.322 1.00 44.34 229 HIS D O 1
ATOM 6919 N N . SER C 1 237 ? 21.625 -4.234 -90.744 1.00 37.92 230 SER D N 1
ATOM 6920 C CA . SER C 1 237 ? 21.657 -5.546 -90.113 1.00 40.22 230 SER D CA 1
ATOM 6921 C C . SER C 1 237 ? 20.936 -6.600 -90.948 1.00 37.01 230 SER D C 1
ATOM 6922 O O . SER C 1 237 ? 20.366 -6.299 -91.982 1.00 37.55 230 SER D O 1
ATOM 6925 N N . LEU C 1 238 ? 21.027 -7.865 -90.500 1.00 39.18 231 LEU D N 1
ATOM 6926 C CA . LEU C 1 238 ? 20.264 -9.015 -90.979 1.00 40.15 231 LEU D CA 1
ATOM 6927 C C . LEU C 1 238 ? 19.097 -9.271 -90.019 1.00 36.22 231 LEU D C 1
ATOM 6928 O O . LEU C 1 238 ? 19.285 -9.348 -88.803 1.00 34.22 231 LEU D O 1
ATOM 6933 N N . ALA C 1 239 ? 17.915 -9.544 -90.577 1.00 36.44 232 ALA D N 1
ATOM 6934 C CA . ALA C 1 239 ? 16.783 -10.060 -89.808 1.00 38.25 232 ALA D CA 1
ATOM 6935 C C . ALA C 1 239 ? 17.218 -11.211 -88.893 1.00 37.32 232 ALA D C 1
ATOM 6936 O O . ALA C 1 239 ? 16.838 -11.235 -87.724 1.00 34.47 232 ALA D O 1
ATOM 6938 N N . SER C 1 240 ? 18.039 -12.133 -89.420 1.00 36.44 233 SER D N 1
ATOM 6939 C CA . SER C 1 240 ? 18.460 -13.329 -88.712 1.00 37.26 233 SER D CA 1
ATOM 6940 C C . SER C 1 240 ? 19.310 -13.019 -87.480 1.00 37.61 233 SER D C 1
ATOM 6941 O O . SER C 1 240 ? 19.240 -13.746 -86.498 1.00 38.48 233 SER D O 1
ATOM 6944 N N . SER C 1 241 ? 20.049 -11.906 -87.521 1.00 36.40 234 SER D N 1
ATOM 6945 C CA . SER C 1 241 ? 20.884 -11.462 -86.425 1.00 38.30 234 SER D CA 1
ATOM 6946 C C . SER C 1 241 ? 20.110 -10.674 -85.370 1.00 39.73 234 SER D C 1
ATOM 6947 O O . SER C 1 241 ? 20.741 -10.285 -84.395 1.00 37.12 234 SER D O 1
ATOM 6950 N N . GLU C 1 242 ? 18.823 -10.331 -85.596 1.00 38.65 235 GLU D N 1
ATOM 6951 C CA . GLU C 1 242 ? 18.106 -9.419 -84.713 1.00 37.11 235 GLU D CA 1
ATOM 6952 C C . GLU C 1 242 ? 16.809 -10.019 -84.168 1.00 36.50 235 GLU D C 1
ATOM 6953 O O . GLU C 1 242 ? 16.485 -9.789 -83.007 1.00 38.20 235 GLU D O 1
ATOM 6959 N N . TYR C 1 243 ? 16.028 -10.664 -85.039 1.00 35.61 236 TYR D N 1
ATOM 6960 C CA . TYR C 1 243 ? 14.680 -11.095 -84.695 1.00 37.84 236 TYR D CA 1
ATOM 6961 C C . TYR C 1 243 ? 14.676 -12.299 -83.777 1.00 40.11 236 TYR D C 1
ATOM 6962 O O . TYR C 1 243 ? 13.991 -12.229 -82.784 1.00 37.28 236 TYR D O 1
ATOM 6971 N N . PRO C 1 244 ? 15.420 -13.400 -84.041 1.00 43.01 237 PRO D N 1
ATOM 6972 C CA . PRO C 1 244 ? 15.348 -14.596 -83.193 1.00 39.58 237 PRO D CA 1
ATOM 6973 C C . PRO C 1 244 ? 15.699 -14.362 -81.728 1.00 37.37 237 PRO D C 1
ATOM 6974 O O . PRO C 1 244 ? 15.061 -14.932 -80.839 1.00 40.71 237 PRO D O 1
ATOM 6978 N N . VAL C 1 245 ? 16.705 -13.507 -81.489 1.00 37.97 238 VAL D N 1
ATOM 6979 C CA . VAL C 1 245 ? 17.129 -13.212 -80.126 1.00 35.58 238 VAL D CA 1
ATOM 6980 C C . VAL C 1 245 ? 16.003 -12.471 -79.399 1.00 38.58 238 VAL D C 1
ATOM 6981 O O . VAL C 1 245 ? 15.699 -12.796 -78.250 1.00 38.16 238 VAL D O 1
ATOM 6985 N N . ARG C 1 246 ? 15.368 -11.498 -80.067 1.00 32.58 239 ARG D N 1
ATOM 6986 C CA . ARG C 1 246 ? 14.241 -10.775 -79.481 1.00 33.03 239 ARG D CA 1
ATOM 6987 C C . ARG C 1 246 ? 13.073 -11.720 -79.200 1.00 34.38 239 ARG D C 1
ATOM 6988 O O . ARG C 1 246 ? 12.473 -11.645 -78.136 1.00 33.52 239 ARG D O 1
ATOM 6996 N N . ARG C 1 247 ? 12.757 -12.623 -80.131 1.00 35.11 240 ARG D N 1
ATOM 6997 C CA . ARG C 1 247 ? 11.659 -13.555 -79.894 1.00 36.46 240 ARG D CA 1
ATOM 6998 C C . ARG C 1 247 ? 11.960 -14.390 -78.646 1.00 46.12 240 ARG D C 1
ATOM 6999 O O . ARG C 1 247 ? 11.067 -14.593 -77.827 1.00 43.66 240 ARG D O 1
ATOM 7001 N N . ARG C 1 248 ? 13.226 -14.815 -78.476 1.00 42.52 241 ARG D N 1
ATOM 7002 C CA . ARG C 1 248 ? 13.620 -15.605 -77.312 1.00 46.11 241 ARG D CA 1
ATOM 7003 C C . ARG C 1 248 ? 13.512 -14.779 -76.025 1.00 44.89 241 ARG D C 1
ATOM 7004 O O . ARG C 1 248 ? 13.014 -15.267 -75.016 1.00 42.51 241 ARG D O 1
ATOM 7006 N N . GLN C 1 249 ? 13.946 -13.513 -76.065 1.00 39.08 242 GLN D N 1
ATOM 7007 C CA . GLN C 1 249 ? 13.899 -12.651 -74.890 1.00 40.30 242 GLN D CA 1
ATOM 7008 C C . GLN C 1 249 ? 12.447 -12.433 -74.451 1.00 41.93 242 GLN D C 1
ATOM 7009 O O . GLN C 1 249 ? 12.142 -12.448 -73.259 1.00 40.58 242 GLN D O 1
ATOM 7015 N N . CYS C 1 250 ? 11.544 -12.246 -75.419 1.00 39.77 243 CYS D N 1
ATOM 7016 C CA . CYS C 1 250 ? 10.130 -12.045 -75.136 1.00 43.07 243 CYS D CA 1
ATOM 7017 C C . CYS C 1 250 ? 9.534 -13.303 -74.514 1.00 45.28 243 CYS D C 1
ATOM 7018 O O . CYS C 1 250 ? 8.771 -13.206 -73.557 1.00 42.14 243 CYS D O 1
ATOM 7021 N N . GLU C 1 251 ? 9.900 -14.472 -75.047 1.00 43.50 244 GLU D N 1
ATOM 7022 C CA . GLU C 1 251 ? 9.402 -15.755 -74.556 1.00 47.66 244 GLU D CA 1
ATOM 7023 C C . GLU C 1 251 ? 9.788 -15.946 -73.085 1.00 43.23 244 GLU D C 1
ATOM 7024 O O . GLU C 1 251 ? 8.970 -16.355 -72.272 1.00 44.07 244 GLU D O 1
ATOM 7026 N N . GLU C 1 252 ? 11.031 -15.588 -72.743 1.00 45.21 245 GLU D N 1
ATOM 7027 C CA . GLU C 1 252 ? 11.563 -15.725 -71.391 1.00 44.98 245 GLU D CA 1
ATOM 7028 C C . GLU C 1 252 ? 10.746 -14.888 -70.396 1.00 51.12 245 GLU D C 1
ATOM 7029 O O . GLU C 1 252 ? 10.640 -15.218 -69.230 1.00 41.16 245 GLU D O 1
ATOM 7031 N N . VAL C 1 253 ? 10.122 -13.807 -70.865 1.00 52.29 246 VAL D N 1
ATOM 7032 C CA . VAL C 1 253 ? 9.025 -13.150 -70.157 1.00 49.08 246 VAL D CA 1
ATOM 7033 C C . VAL C 1 253 ? 7.800 -14.092 -70.159 1.00 49.04 246 VAL D C 1
ATOM 7034 O O . VAL C 1 253 ? 6.757 -13.900 -70.792 1.00 41.02 246 VAL D O 1
ATOM 7038 N N . ALA C 1 254 ? 8.060 -15.290 -69.581 1.00 56.35 247 ALA D N 1
ATOM 7039 C CA . ALA C 1 254 ? 7.173 -16.256 -68.930 1.00 52.96 247 ALA D CA 1
ATOM 7040 C C . ALA C 1 254 ? 7.733 -16.512 -67.517 1.00 51.96 247 ALA D C 1
ATOM 7041 O O . ALA C 1 254 ? 7.196 -17.275 -66.731 1.00 48.29 247 ALA D O 1
ATOM 7043 N N . ARG C 1 255 ? 8.859 -15.860 -67.185 1.00 42.35 248 ARG D N 1
ATOM 7044 C CA . ARG C 1 255 ? 9.207 -15.496 -65.820 1.00 47.28 248 ARG D CA 1
ATOM 7045 C C . ARG C 1 255 ? 8.040 -14.754 -65.150 1.00 54.85 248 ARG D C 1
ATOM 7046 O O . ARG C 1 255 ? 7.708 -15.025 -64.000 1.00 51.82 248 ARG D O 1
ATOM 7048 N N . ALA C 1 256 ? 7.421 -13.807 -65.884 1.00 64.29 249 ALA D N 1
ATOM 7049 C CA . ALA C 1 256 ? 6.660 -12.689 -65.328 1.00 68.07 249 ALA D CA 1
ATOM 7050 C C . ALA C 1 256 ? 5.203 -12.701 -65.784 1.00 71.27 249 ALA D C 1
ATOM 7051 O O . ALA C 1 256 ? 4.876 -12.376 -66.920 1.00 71.39 249 ALA D O 1
ATOM 7053 N N . LEU C 1 257 ? 4.322 -13.061 -64.844 1.00 83.42 250 LEU D N 1
ATOM 7054 C CA . LEU C 1 257 ? 2.901 -13.286 -65.069 1.00 75.63 250 LEU D CA 1
ATOM 7055 C C . LEU C 1 257 ? 2.667 -14.749 -65.420 1.00 70.69 250 LEU D C 1
ATOM 7056 O O . LEU C 1 257 ? 1.513 -15.154 -65.569 1.00 68.19 250 LEU D O 1
ATOM 7058 N N . GLY C 1 258 ? 3.759 -15.532 -65.537 1.00 62.54 251 GLY D N 1
ATOM 7059 C CA . GLY C 1 258 ? 3.664 -16.925 -65.933 1.00 56.44 251 GLY D CA 1
ATOM 7060 C C . GLY C 1 258 ? 2.638 -17.061 -67.050 1.00 52.56 251 GLY D C 1
ATOM 7061 O O . GLY C 1 258 ? 1.601 -17.701 -66.894 1.00 54.74 251 GLY D O 1
ATOM 7062 N N . ALA C 1 259 ? 2.915 -16.378 -68.166 1.00 51.80 252 ALA D N 1
ATOM 7063 C CA . ALA C 1 259 ? 1.937 -16.210 -69.228 1.00 48.81 252 ALA D CA 1
ATOM 7064 C C . ALA C 1 259 ? 2.382 -17.006 -70.450 1.00 49.45 252 ALA D C 1
ATOM 7065 O O . ALA C 1 259 ? 3.585 -17.177 -70.683 1.00 46.08 252 ALA D O 1
ATOM 7067 N N . ALA C 1 260 ? 1.395 -17.482 -71.216 1.00 44.59 253 ALA D N 1
ATOM 7068 C CA . ALA C 1 260 ? 1.633 -18.143 -72.487 1.00 48.93 253 ALA D CA 1
ATOM 7069 C C . ALA C 1 260 ? 2.411 -17.224 -73.436 1.00 52.56 253 ALA D C 1
ATOM 7070 O O . ALA C 1 260 ? 3.297 -17.690 -74.153 1.00 49.91 253 ALA D O 1
ATOM 7072 N N . SER C 1 261 ? 2.060 -15.926 -73.443 1.00 47.01 254 SER D N 1
ATOM 7073 C CA . SER C 1 261 ? 2.598 -14.969 -74.405 1.00 49.02 254 SER D CA 1
ATOM 7074 C C . SER C 1 261 ? 2.529 -13.570 -73.808 1.00 49.28 254 SER D C 1
ATOM 7075 O O . SER C 1 261 ? 1.916 -13.400 -72.757 1.00 50.80 254 SER D O 1
ATOM 7078 N N . LEU C 1 262 ? 3.117 -12.584 -74.506 1.00 42.98 255 LEU D N 1
ATOM 7079 C CA . LEU C 1 262 ? 3.105 -11.217 -74.022 1.00 38.67 255 LEU D CA 1
ATOM 7080 C C . LEU C 1 262 ? 1.714 -10.601 -74.154 1.00 37.30 255 LEU D C 1
ATOM 7081 O O . LEU C 1 262 ? 1.424 -9.605 -73.487 1.00 38.97 255 LEU D O 1
ATOM 7086 N N . ARG C 1 263 ? 0.840 -11.232 -74.954 1.00 31.00 256 ARG D N 1
ATOM 7087 C CA . ARG C 1 263 ? -0.526 -10.728 -75.065 1.00 37.39 256 ARG D CA 1
ATOM 7088 C C . ARG C 1 263 ? -1.213 -10.793 -73.703 1.00 43.23 256 ARG D C 1
ATOM 7089 O O . ARG C 1 263 ? -2.099 -10.005 -73.408 1.00 49.05 256 ARG D O 1
ATOM 7097 N N . GLU C 1 264 ? -0.825 -11.784 -72.893 1.00 42.76 257 GLU D N 1
ATOM 7098 C CA . GLU C 1 264 ? -1.459 -12.070 -71.615 1.00 42.99 257 GLU D CA 1
ATOM 7099 C C . GLU C 1 264 ? -0.813 -11.260 -70.501 1.00 44.01 257 GLU D C 1
ATOM 7100 O O . GLU C 1 264 ? -1.203 -11.405 -69.336 1.00 49.93 257 GLU D O 1
ATOM 7106 N N . VAL C 1 265 ? 0.207 -10.456 -70.828 1.00 37.76 258 VAL D N 1
ATOM 7107 C CA . VAL C 1 265 ? 0.881 -9.645 -69.826 1.00 38.55 258 VAL D CA 1
ATOM 7108 C C . VAL C 1 265 ? 0.308 -8.235 -69.902 1.00 43.56 258 VAL D C 1
ATOM 7109 O O . VAL C 1 265 ? 0.244 -7.655 -70.993 1.00 40.88 258 VAL D O 1
ATOM 7113 N N . GLN C 1 266 ? -0.070 -7.677 -68.741 1.00 41.01 259 GLN D N 1
ATOM 7114 C CA . GLN C 1 266 ? -0.489 -6.283 -68.673 1.00 37.19 259 GLN D CA 1
ATOM 7115 C C . GLN C 1 266 ? 0.740 -5.425 -68.375 1.00 36.40 259 GLN D C 1
ATOM 7116 O O . GLN C 1 266 ? 1.617 -5.848 -67.608 1.00 41.69 259 GLN D O 1
ATOM 7118 N N . LEU C 1 267 ? 0.787 -4.224 -68.973 1.00 28.11 260 LEU D N 1
ATOM 7119 C CA . LEU C 1 267 ? 1.923 -3.320 -68.860 1.00 29.68 260 LEU D CA 1
ATOM 7120 C C . LEU C 1 267 ? 2.289 -3.048 -67.394 1.00 31.55 260 LEU D C 1
ATOM 7121 O O . LEU C 1 267 ? 3.465 -3.040 -67.036 1.00 29.67 260 LEU D O 1
ATOM 7126 N N . GLU C 1 268 ? 1.267 -2.818 -66.558 1.00 33.54 261 GLU D N 1
ATOM 7127 C CA . GLU C 1 268 ? 1.496 -2.453 -65.164 1.00 33.68 261 GLU D CA 1
ATOM 7128 C C . GLU C 1 268 ? 2.174 -3.616 -64.446 1.00 34.86 261 GLU D C 1
ATOM 7129 O O . GLU C 1 268 ? 3.111 -3.383 -63.682 1.00 40.52 261 GLU D O 1
ATOM 7135 N N . GLU C 1 269 ? 1.734 -4.852 -64.723 1.00 32.86 262 GLU D N 1
ATOM 7136 C CA . GLU C 1 269 ? 2.362 -6.036 -64.156 1.00 39.30 262 GLU D CA 1
ATOM 7137 C C . GLU C 1 269 ? 3.831 -6.116 -64.574 1.00 41.16 262 GLU D C 1
ATOM 7138 O O . GLU C 1 269 ? 4.707 -6.314 -63.739 1.00 40.48 262 GLU D O 1
ATOM 7144 N N . LEU C 1 270 ? 4.092 -5.904 -65.871 1.00 42.25 263 LEU D N 1
ATOM 7145 C CA . LEU C 1 270 ? 5.443 -5.988 -66.401 1.00 38.80 263 LEU D CA 1
ATOM 7146 C C . LEU C 1 270 ? 6.369 -4.999 -65.700 1.00 38.37 263 LEU D C 1
ATOM 7147 O O . LEU C 1 270 ? 7.468 -5.357 -65.292 1.00 40.14 263 LEU D O 1
ATOM 7152 N N . GLU C 1 271 ? 5.920 -3.751 -65.543 1.00 39.31 264 GLU D N 1
ATOM 7153 C CA . GLU C 1 271 ? 6.755 -2.693 -64.993 1.00 46.58 264 GLU D CA 1
ATOM 7154 C C . GLU C 1 271 ? 7.159 -3.009 -63.549 1.00 45.00 264 GLU D C 1
ATOM 7155 O O . GLU C 1 271 ? 8.178 -2.509 -63.076 1.00 45.31 264 GLU D O 1
ATOM 7161 N N . ALA C 1 272 ? 6.379 -3.865 -62.884 1.00 43.38 265 ALA D N 1
ATOM 7162 C CA . ALA C 1 272 ? 6.597 -4.226 -61.492 1.00 45.16 265 ALA D CA 1
ATOM 7163 C C . ALA C 1 272 ? 7.407 -5.522 -61.380 1.00 50.25 265 ALA D C 1
ATOM 7164 O O . ALA C 1 272 ? 7.641 -5.994 -60.264 1.00 50.28 265 ALA D O 1
ATOM 7166 N N . ALA C 1 273 ? 7.797 -6.119 -62.519 1.00 45.18 266 ALA D N 1
ATOM 7167 C CA . ALA C 1 273 ? 8.466 -7.415 -62.525 1.00 42.69 266 ALA D CA 1
ATOM 7168 C C . ALA C 1 273 ? 9.911 -7.283 -63.003 1.00 40.65 266 ALA D C 1
ATOM 7169 O O . ALA C 1 273 ? 10.484 -8.237 -63.532 1.00 42.25 266 ALA D O 1
ATOM 7171 N N . ARG C 1 274 ? 10.501 -6.101 -62.793 1.00 42.02 267 ARG D N 1
ATOM 7172 C CA . ARG C 1 274 ? 11.846 -5.812 -63.274 1.00 45.02 267 ARG D CA 1
ATOM 7173 C C . ARG C 1 274 ? 12.888 -6.771 -62.687 1.00 50.74 267 ARG D C 1
ATOM 7174 O O . ARG C 1 274 ? 13.884 -7.073 -63.347 1.00 51.40 267 ARG D O 1
ATOM 7182 N N . ASP C 1 275 ? 12.648 -7.262 -61.467 1.00 51.49 268 ASP D N 1
ATOM 7183 C CA . ASP C 1 275 ? 13.573 -8.156 -60.788 1.00 53.57 268 ASP D CA 1
ATOM 7184 C C . ASP C 1 275 ? 13.450 -9.590 -61.309 1.00 48.50 268 ASP D C 1
ATOM 7185 O O . ASP C 1 275 ? 14.308 -10.412 -60.998 1.00 52.81 268 ASP D O 1
ATOM 7190 N N . LEU C 1 276 ? 12.408 -9.889 -62.101 1.00 46.09 269 LEU D N 1
ATOM 7191 C CA . LEU C 1 276 ? 12.131 -11.260 -62.521 1.00 43.41 269 LEU D CA 1
ATOM 7192 C C . LEU C 1 276 ? 12.832 -11.622 -63.841 1.00 40.56 269 LEU D C 1
ATOM 7193 O O . LEU C 1 276 ? 12.866 -12.787 -64.205 1.00 41.57 269 LEU D O 1
ATOM 7198 N N . VAL C 1 277 ? 13.357 -10.630 -64.576 1.00 42.64 270 VAL D N 1
ATOM 7199 C CA . VAL C 1 277 ? 13.824 -10.828 -65.944 1.00 38.25 270 VAL D CA 1
ATOM 7200 C C . VAL C 1 277 ? 15.029 -9.922 -66.186 1.00 41.09 270 VAL D C 1
ATOM 7201 O O . VAL C 1 277 ? 15.273 -8.994 -65.418 1.00 41.95 270 VAL D O 1
ATOM 7205 N N . SER C 1 278 ? 15.722 -10.129 -67.324 1.00 43.14 271 SER D N 1
ATOM 7206 C CA . SER C 1 278 ? 16.919 -9.388 -67.693 1.00 37.21 271 SER D CA 1
ATOM 7207 C C . SER C 1 278 ? 16.618 -7.915 -67.976 1.00 37.72 271 SER D C 1
ATOM 7208 O O . SER C 1 278 ? 15.473 -7.530 -68.164 1.00 35.83 271 SER D O 1
ATOM 7211 N N . LYS C 1 279 ? 17.672 -7.095 -68.023 1.00 38.03 272 LYS D N 1
ATOM 7212 C CA . LYS C 1 279 ? 17.586 -5.689 -68.362 1.00 44.04 272 LYS D CA 1
ATOM 7213 C C . LYS C 1 279 ? 17.104 -5.545 -69.810 1.00 45.89 272 LYS D C 1
ATOM 7214 O O . LYS C 1 279 ? 16.209 -4.747 -70.105 1.00 42.95 272 LYS D O 1
ATOM 7216 N N . GLU C 1 280 ? 17.705 -6.339 -70.701 1.00 43.41 273 GLU D N 1
ATOM 7217 C CA . GLU C 1 280 ? 17.400 -6.259 -72.124 1.00 43.71 273 GLU D CA 1
ATOM 7218 C C . GLU C 1 280 ? 16.020 -6.868 -72.392 1.00 39.32 273 GLU D C 1
ATOM 7219 O O . GLU C 1 280 ? 15.203 -6.298 -73.125 1.00 40.06 273 GLU D O 1
ATOM 7221 N N . GLY C 1 281 ? 15.780 -8.035 -71.785 1.00 34.51 274 GLY D N 1
ATOM 7222 C CA . GLY C 1 281 ? 14.541 -8.767 -71.944 1.00 34.06 274 GLY D CA 1
ATOM 7223 C C . GLY C 1 281 ? 13.344 -7.904 -71.554 1.00 37.40 274 GLY D C 1
ATOM 7224 O O . GLY C 1 281 ? 12.331 -7.886 -72.269 1.00 36.72 274 GLY D O 1
ATOM 7225 N N . PHE C 1 282 ? 13.493 -7.188 -70.425 1.00 37.10 275 PHE D N 1
ATOM 7226 C CA . PHE C 1 282 ? 12.472 -6.296 -69.905 1.00 37.70 275 PHE D CA 1
ATOM 7227 C C . PHE C 1 282 ? 12.064 -5.289 -70.976 1.00 36.79 275 PHE D C 1
ATOM 7228 O O . PHE C 1 282 ? 10.875 -5.109 -71.220 1.00 33.96 275 PHE D O 1
ATOM 7236 N N . ARG C 1 283 ? 13.079 -4.656 -71.590 1.00 36.79 276 ARG D N 1
ATOM 7237 C CA . ARG C 1 283 ? 12.900 -3.600 -72.562 1.00 37.47 276 ARG D CA 1
ATOM 7238 C C . ARG C 1 283 ? 12.227 -4.150 -73.821 1.00 39.73 276 ARG D C 1
ATOM 7239 O O . ARG C 1 283 ? 11.364 -3.472 -74.387 1.00 38.01 276 ARG D O 1
ATOM 7247 N N . ARG C 1 284 ? 12.629 -5.358 -74.264 1.00 37.40 277 ARG D N 1
ATOM 7248 C CA . ARG C 1 284 ? 12.047 -5.954 -75.464 1.00 34.63 277 ARG D CA 1
ATOM 7249 C C . ARG C 1 284 ? 10.564 -6.234 -75.225 1.00 31.27 277 ARG D C 1
ATOM 7250 O O . ARG C 1 284 ? 9.711 -5.871 -76.060 1.00 30.66 277 ARG D O 1
ATOM 7258 N N . ALA C 1 285 ? 10.266 -6.841 -74.064 1.00 27.81 278 ALA D N 1
ATOM 7259 C CA . ALA C 1 285 ? 8.893 -7.183 -73.711 1.00 27.66 278 ALA D CA 1
ATOM 7260 C C . ALA C 1 285 ? 8.039 -5.921 -73.503 1.00 27.56 278 ALA D C 1
ATOM 7261 O O . ALA C 1 285 ? 6.852 -5.907 -73.801 1.00 30.69 278 ALA D O 1
ATOM 7263 N N . ARG C 1 286 ? 8.653 -4.867 -72.964 1.00 28.31 279 ARG D N 1
ATOM 7264 C CA . ARG C 1 286 ? 7.943 -3.621 -72.737 1.00 31.79 279 ARG D CA 1
ATOM 7265 C C . ARG C 1 286 ? 7.520 -3.003 -74.065 1.00 30.55 279 ARG D C 1
ATOM 7266 O O . ARG C 1 286 ? 6.409 -2.479 -74.136 1.00 28.24 279 ARG D O 1
ATOM 7274 N N . HIS C 1 287 ? 8.381 -3.075 -75.094 1.00 28.55 280 HIS D N 1
ATOM 7275 C CA . HIS C 1 287 ? 7.949 -2.650 -76.415 1.00 26.91 280 HIS D CA 1
ATOM 7276 C C . HIS C 1 287 ? 6.667 -3.371 -76.827 1.00 25.64 280 HIS D C 1
ATOM 7277 O O . HIS C 1 287 ? 5.663 -2.742 -77.166 1.00 26.93 280 HIS D O 1
ATOM 7284 N N . VAL C 1 288 ? 6.702 -4.703 -76.760 1.00 23.98 281 VAL D N 1
ATOM 7285 C CA . VAL C 1 288 ? 5.625 -5.522 -77.297 1.00 21.48 281 VAL D CA 1
ATOM 7286 C C . VAL C 1 288 ? 4.317 -5.286 -76.534 1.00 24.36 281 VAL D C 1
ATOM 7287 O O . VAL C 1 288 ? 3.275 -5.056 -77.146 1.00 23.45 281 VAL D O 1
ATOM 7291 N N . VAL C 1 289 ? 4.367 -5.369 -75.194 1.00 23.82 282 VAL D N 1
ATOM 7292 C CA . VAL C 1 289 ? 3.193 -5.180 -74.361 1.00 23.20 282 VAL D CA 1
ATOM 7293 C C . VAL C 1 289 ? 2.608 -3.786 -74.588 1.00 20.94 282 VAL D C 1
ATOM 7294 O O . VAL C 1 289 ? 1.397 -3.620 -74.736 1.00 23.53 282 VAL D O 1
ATOM 7298 N N . GLY C 1 290 ? 3.488 -2.795 -74.608 1.00 22.91 283 GLY D N 1
ATOM 7299 C CA . GLY C 1 290 ? 3.100 -1.412 -74.823 1.00 20.89 283 GLY D CA 1
ATOM 7300 C C . GLY C 1 290 ? 2.463 -1.250 -76.203 1.00 21.43 283 GLY D C 1
ATOM 7301 O O . GLY C 1 290 ? 1.464 -0.529 -76.357 1.00 22.51 283 GLY D O 1
ATOM 7302 N N . GLU C 1 291 ? 3.047 -1.937 -77.195 1.00 20.15 284 GLU D N 1
ATOM 7303 C CA . GLU C 1 291 ? 2.615 -1.821 -78.587 1.00 21.04 284 GLU D CA 1
ATOM 7304 C C . GLU C 1 291 ? 1.218 -2.403 -78.777 1.00 21.62 284 GLU D C 1
ATOM 7305 O O . GLU C 1 291 ? 0.420 -1.865 -79.529 1.00 20.39 284 GLU D O 1
ATOM 7311 N N . ILE C 1 292 ? 0.921 -3.511 -78.110 1.00 22.67 285 ILE D N 1
ATOM 7312 C CA . ILE C 1 292 ? -0.402 -4.113 -78.197 1.00 22.59 285 ILE D CA 1
ATOM 7313 C C . ILE C 1 292 ? -1.443 -3.115 -77.686 1.00 23.54 285 ILE D C 1
ATOM 7314 O O . ILE C 1 292 ? -2.462 -2.909 -78.328 1.00 23.66 285 ILE D O 1
ATOM 7319 N N . ARG C 1 293 ? -1.159 -2.462 -76.551 1.00 23.31 286 ARG D N 1
ATOM 7320 C CA . ARG C 1 293 ? -2.072 -1.474 -75.988 1.00 23.91 286 ARG D CA 1
ATOM 7321 C C . ARG C 1 293 ? -2.249 -0.299 -76.964 1.00 20.58 286 ARG D C 1
ATOM 7322 O O . ARG C 1 293 ? -3.371 0.116 -77.212 1.00 19.67 286 ARG D O 1
ATOM 7330 N N . ARG C 1 294 ? -1.130 0.210 -77.515 1.00 20.62 287 ARG D N 1
ATOM 7331 C CA . ARG C 1 294 ? -1.162 1.345 -78.422 1.00 19.99 287 ARG D CA 1
ATOM 7332 C C . ARG C 1 294 ? -1.987 1.016 -79.679 1.00 20.85 287 ARG D C 1
ATOM 7333 O O . ARG C 1 294 ? -2.647 1.897 -80.243 1.00 20.46 287 ARG D O 1
ATOM 7341 N N . THR C 1 295 ? -1.900 -0.237 -80.144 1.00 19.84 288 THR D N 1
ATOM 7342 C CA . THR C 1 295 ? -2.574 -0.628 -81.382 1.00 19.99 288 THR D CA 1
ATOM 7343 C C . THR C 1 295 ? -4.087 -0.640 -81.153 1.00 19.57 288 THR D C 1
ATOM 7344 O O . THR C 1 295 ? -4.850 -0.171 -81.998 1.00 17.69 288 THR D O 1
ATOM 7348 N N . ALA C 1 296 ? -4.520 -1.165 -79.991 1.00 20.75 289 ALA D N 1
ATOM 7349 C CA . ALA C 1 296 ? -5.931 -1.100 -79.624 1.00 20.74 289 ALA D CA 1
ATOM 7350 C C . ALA C 1 296 ? -6.374 0.357 -79.531 1.00 20.82 289 ALA D C 1
ATOM 7351 O O . ALA C 1 296 ? -7.420 0.703 -80.036 1.00 19.92 289 ALA D O 1
ATOM 7353 N N . GLN C 1 297 ? -5.566 1.228 -78.917 1.00 20.86 290 GLN D N 1
ATOM 7354 C CA . GLN C 1 297 ? -5.909 2.644 -78.819 1.00 20.06 290 GLN D CA 1
ATOM 7355 C C . GLN C 1 297 ? -5.941 3.280 -80.211 1.00 21.73 290 GLN D C 1
ATOM 7356 O O . GLN C 1 297 ? -6.734 4.180 -80.464 1.00 21.52 290 GLN D O 1
ATOM 7362 N N . ALA C 1 298 ? -5.054 2.837 -81.112 1.00 20.05 291 ALA D N 1
ATOM 7363 C CA . ALA C 1 298 ? -4.989 3.390 -82.466 1.00 20.36 291 ALA D CA 1
ATOM 7364 C C . ALA C 1 298 ? -6.248 3.028 -83.271 1.00 19.48 291 ALA D C 1
ATOM 7365 O O . ALA C 1 298 ? -6.823 3.861 -83.971 1.00 20.93 291 ALA D O 1
ATOM 7367 N N . ALA C 1 299 ? -6.687 1.771 -83.127 1.00 20.28 292 ALA D N 1
ATOM 7368 C CA . ALA C 1 299 ? -7.933 1.311 -83.733 1.00 20.58 292 ALA D CA 1
ATOM 7369 C C . ALA C 1 299 ? -9.102 2.164 -83.237 1.00 21.48 292 ALA D C 1
ATOM 7370 O O . ALA C 1 299 ? -9.919 2.602 -84.026 1.00 19.91 292 ALA D O 1
ATOM 7372 N N . ALA C 1 300 ? -9.170 2.397 -81.920 1.00 20.28 293 ALA D N 1
ATOM 7373 C CA . ALA C 1 300 ? -10.225 3.212 -81.328 1.00 22.40 293 ALA D CA 1
ATOM 7374 C C . ALA C 1 300 ? -10.143 4.635 -81.866 1.00 22.32 293 ALA D C 1
ATOM 7375 O O . ALA C 1 300 ? -11.165 5.241 -82.135 1.00 22.16 293 ALA D O 1
ATOM 7377 N N . ALA C 1 301 ? -8.935 5.168 -82.041 1.00 21.61 294 ALA D N 1
ATOM 7378 C CA . ALA C 1 301 ? -8.782 6.496 -82.630 1.00 20.67 294 ALA D CA 1
ATOM 7379 C C . ALA C 1 301 ? -9.310 6.508 -84.067 1.00 20.49 294 ALA D C 1
ATOM 7380 O O . ALA C 1 301 ? -9.985 7.462 -84.467 1.00 22.43 294 ALA D O 1
ATOM 7382 N N . LEU C 1 302 ? -9.063 5.435 -84.827 1.00 21.67 295 LEU D N 1
ATOM 7383 C CA . LEU C 1 302 ? -9.610 5.359 -86.180 1.00 22.62 295 LEU D CA 1
ATOM 7384 C C . LEU C 1 302 ? -11.150 5.449 -86.140 1.00 26.36 295 LEU D C 1
ATOM 7385 O O . LEU C 1 302 ? -11.773 6.135 -86.935 1.00 25.25 295 LEU D O 1
ATOM 7390 N N . ARG C 1 303 ? -11.757 4.746 -85.183 1.00 27.15 296 ARG D N 1
ATOM 7391 C CA . ARG C 1 303 ? -13.200 4.641 -85.068 1.00 28.42 296 ARG D CA 1
ATOM 7392 C C . ARG C 1 303 ? -13.817 5.999 -84.746 1.00 28.29 296 ARG D C 1
ATOM 7393 O O . ARG C 1 303 ? -14.911 6.285 -85.177 1.00 30.09 296 ARG D O 1
ATOM 7401 N N . ARG C 1 304 ? -13.121 6.843 -83.991 1.00 31.13 297 ARG D N 1
ATOM 7402 C CA . ARG C 1 304 ? -13.579 8.171 -83.629 1.00 29.22 297 ARG D CA 1
ATOM 7403 C C . ARG C 1 304 ? -13.259 9.186 -84.725 1.00 29.84 297 ARG D C 1
ATOM 7404 O O . ARG C 1 304 ? -13.632 10.346 -84.597 1.00 32.53 297 ARG D O 1
ATOM 7412 N N . GLY C 1 305 ? -12.527 8.772 -85.769 1.00 30.79 298 GLY D N 1
ATOM 7413 C CA . GLY C 1 305 ? -12.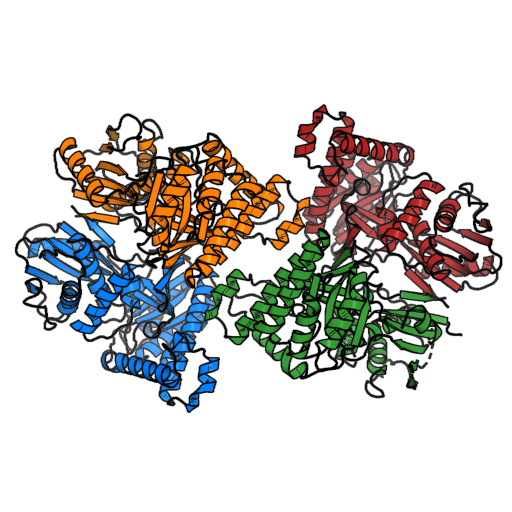013 9.707 -86.764 1.00 28.99 298 GLY D CA 1
ATOM 7414 C C . GLY C 1 305 ? -10.971 10.680 -86.192 1.00 33.95 298 GLY D C 1
ATOM 7415 O O . GLY C 1 305 ? -10.769 11.779 -86.720 1.00 31.05 298 GLY D O 1
ATOM 7416 N N . ASP C 1 306 ? -10.303 10.273 -85.100 1.00 30.25 299 ASP D N 1
ATOM 7417 C CA . ASP C 1 306 ? -9.320 11.116 -84.436 1.00 28.82 299 ASP D CA 1
ATOM 7418 C C . ASP C 1 306 ? -7.928 10.792 -84.991 1.00 28.49 299 ASP D C 1
ATOM 7419 O O . ASP C 1 306 ? -7.148 10.026 -84.399 1.00 30.26 299 ASP D O 1
ATOM 7424 N N . TYR C 1 307 ? -7.636 11.344 -86.168 1.00 26.23 300 TYR D N 1
ATOM 7425 C CA . TYR C 1 307 ? -6.403 11.058 -86.901 1.00 29.75 300 TYR D CA 1
ATOM 7426 C C . TYR C 1 307 ? -5.175 11.656 -86.197 1.00 29.87 300 TYR D C 1
ATOM 7427 O O . TYR C 1 307 ? -4.088 11.083 -86.256 1.00 28.57 300 TYR D O 1
ATOM 7436 N N . ARG C 1 308 ? -5.357 12.791 -85.522 1.00 29.34 301 ARG D N 1
ATOM 7437 C CA . ARG C 1 308 ? -4.274 13.409 -84.759 1.00 32.96 301 ARG D CA 1
ATOM 7438 C C . ARG C 1 308 ? -3.808 12.470 -83.645 1.00 31.51 301 ARG D C 1
ATOM 7439 O O . ARG C 1 308 ? -2.616 12.310 -83.409 1.00 34.64 301 ARG D O 1
ATOM 7441 N N . ALA C 1 309 ? -4.756 11.838 -82.958 1.00 28.23 302 ALA D N 1
ATOM 7442 C CA . ALA C 1 309 ? -4.423 10.914 -81.884 1.00 26.68 302 ALA D CA 1
ATOM 7443 C C . ALA C 1 309 ? -3.762 9.659 -82.462 1.00 23.79 302 ALA D C 1
ATOM 7444 O O . ALA C 1 309 ? -2.840 9.116 -81.854 1.00 25.91 302 ALA D O 1
ATOM 7446 N N . PHE C 1 310 ? -4.201 9.216 -83.639 1.00 22.00 303 PHE D N 1
ATOM 7447 C CA . PHE C 1 310 ? -3.567 8.115 -84.337 1.00 24.97 303 PHE D CA 1
ATOM 7448 C C . PHE C 1 310 ? -2.090 8.444 -84.580 1.00 25.86 303 PHE D C 1
ATOM 7449 O O . PHE C 1 310 ? -1.208 7.623 -84.303 1.00 24.66 303 PHE D O 1
ATOM 7457 N N . GLY C 1 311 ? -1.839 9.655 -85.092 1.00 26.99 304 GLY D N 1
ATOM 7458 C CA . GLY C 1 311 ? -0.491 10.191 -85.341 1.00 26.51 304 GLY D CA 1
ATOM 7459 C C . GLY C 1 311 ? 0.393 10.147 -84.077 1.00 25.07 304 GLY D C 1
ATOM 7460 O O . GLY C 1 311 ? 1.552 9.710 -84.104 1.00 26.76 304 GLY D O 1
ATOM 7461 N N . ARG C 1 312 ? -0.170 10.620 -82.967 1.00 27.02 305 ARG D N 1
ATOM 7462 C CA . ARG C 1 312 ? 0.547 10.647 -81.703 1.00 28.05 305 ARG D CA 1
ATOM 7463 C C . ARG C 1 312 ? 0.916 9.219 -81.286 1.00 30.39 305 ARG D C 1
ATOM 7464 O O . ARG C 1 312 ? 2.021 8.964 -80.805 1.00 26.53 305 ARG D O 1
ATOM 7472 N N . LEU C 1 313 ? -0.016 8.273 -81.496 1.00 26.14 306 LEU D N 1
ATOM 7473 C CA . LEU C 1 313 ? 0.251 6.886 -81.152 1.00 24.81 306 LEU D CA 1
ATOM 7474 C C . LEU C 1 313 ? 1.355 6.313 -82.031 1.00 22.97 306 LEU D C 1
ATOM 7475 O O . LEU C 1 313 ? 2.175 5.523 -81.540 1.00 22.45 306 LEU D O 1
ATOM 7480 N N . MET C 1 314 ? 1.386 6.738 -83.305 1.00 22.49 307 MET D N 1
ATOM 7481 C CA . MET C 1 314 ? 2.484 6.357 -84.180 1.00 21.48 307 MET D CA 1
ATOM 7482 C C . MET C 1 314 ? 3.836 6.797 -83.596 1.00 21.69 307 MET D C 1
ATOM 7483 O O . MET C 1 314 ? 4.795 6.016 -83.623 1.00 22.10 307 MET D O 1
ATOM 7488 N N . VAL C 1 315 ? 3.909 8.042 -83.112 1.00 23.04 308 VAL D N 1
ATOM 7489 C CA . VAL C 1 315 ? 5.152 8.590 -82.582 1.00 23.41 308 VAL D CA 1
ATOM 7490 C C . VAL C 1 315 ? 5.560 7.813 -81.328 1.00 24.09 308 VAL D C 1
ATOM 7491 O O . VAL C 1 315 ? 6.735 7.459 -81.177 1.00 28.28 308 VAL D O 1
ATOM 7495 N N . GLU C 1 316 ? 4.588 7.522 -80.456 1.00 25.09 309 GLU D N 1
ATOM 7496 C CA . GLU C 1 316 ? 4.873 6.714 -79.274 1.00 27.89 309 GLU D CA 1
ATOM 7497 C C . GLU C 1 316 ? 5.432 5.336 -79.662 1.00 30.45 309 GLU D C 1
ATOM 7498 O O . GLU C 1 316 ? 6.302 4.788 -78.967 1.00 30.02 309 GLU D O 1
ATOM 7504 N N . SER C 1 317 ? 4.903 4.757 -80.752 1.00 25.42 310 SER D N 1
ATOM 7505 C CA . SER C 1 317 ? 5.377 3.484 -81.264 1.00 25.33 310 SER D CA 1
ATOM 7506 C C . SER C 1 317 ? 6.838 3.597 -81.701 1.00 26.27 310 SER D C 1
ATOM 7507 O O . SER C 1 317 ? 7.648 2.721 -81.406 1.00 25.70 310 SER D O 1
ATOM 7510 N N . HIS C 1 318 ? 7.182 4.662 -82.436 1.00 27.11 311 HIS D N 1
ATOM 7511 C CA . HIS C 1 318 ? 8.560 4.881 -82.863 1.00 29.45 311 HIS D CA 1
ATOM 7512 C C . HIS C 1 318 ? 9.513 4.928 -81.669 1.00 28.47 311 HIS D C 1
ATOM 7513 O O . HIS C 1 318 ? 10.540 4.257 -81.686 1.00 27.00 311 HIS D O 1
ATOM 7520 N N . ARG C 1 319 ? 9.154 5.695 -80.637 1.00 28.93 312 ARG D N 1
ATOM 7521 C CA . ARG C 1 319 ? 10.026 5.899 -79.494 1.00 31.94 312 ARG D CA 1
ATOM 7522 C C . ARG C 1 319 ? 10.270 4.572 -78.791 1.00 31.35 312 ARG D C 1
ATOM 7523 O O . ARG C 1 319 ? 11.373 4.313 -78.338 1.00 32.80 312 ARG D O 1
ATOM 7531 N N . SER C 1 320 ? 9.221 3.744 -78.703 1.00 27.52 313 SER D N 1
ATOM 7532 C CA . SER C 1 320 ? 9.295 2.409 -78.120 1.00 27.03 313 SER D CA 1
ATOM 7533 C C . SER C 1 320 ? 10.210 1.507 -78.951 1.00 27.28 313 SER D C 1
ATOM 7534 O O . SER C 1 320 ? 11.016 0.755 -78.401 1.00 29.66 313 SER D O 1
ATOM 7537 N N . LEU C 1 321 ? 10.077 1.569 -80.282 1.00 24.63 314 LEU D N 1
ATOM 7538 C CA . LEU C 1 321 ? 10.908 0.765 -81.170 1.00 25.15 314 LEU D CA 1
ATOM 7539 C C . LEU C 1 321 ? 12.371 1.212 -81.061 1.00 26.21 314 LEU D C 1
ATOM 7540 O O . LEU C 1 321 ? 13.284 0.378 -81.079 1.00 25.54 314 LEU D O 1
ATOM 7545 N N . ARG C 1 322 ? 12.576 2.530 -80.930 1.00 26.22 315 ARG D N 1
ATOM 7546 C CA . ARG C 1 322 ? 13.899 3.134 -80.852 1.00 29.43 315 ARG D CA 1
ATOM 7547 C C . ARG C 1 322 ? 14.587 2.768 -79.533 1.00 29.97 315 ARG D C 1
ATOM 7548 O O . ARG C 1 322 ? 15.744 2.354 -79.545 1.00 30.28 315 ARG D O 1
ATOM 7556 N N . ASP C 1 323 ? 13.871 2.901 -78.411 1.00 31.29 316 ASP D N 1
ATOM 7557 C CA . ASP C 1 323 ? 14.493 2.905 -77.095 1.00 35.40 316 ASP D CA 1
ATOM 7558 C C . ASP C 1 323 ? 14.352 1.544 -76.429 1.00 32.64 316 ASP D C 1
ATOM 7559 O O . ASP C 1 323 ? 15.281 1.117 -75.752 1.00 34.98 316 ASP D O 1
ATOM 7564 N N . ASP C 1 324 ? 13.211 0.866 -76.616 1.00 30.80 317 ASP D N 1
ATOM 7565 C CA . ASP C 1 324 ? 12.942 -0.379 -75.916 1.00 28.39 317 ASP D CA 1
ATOM 7566 C C . ASP C 1 324 ? 13.287 -1.581 -76.795 1.00 34.06 317 ASP D C 1
ATOM 7567 O O . ASP C 1 324 ? 13.970 -2.513 -76.360 1.00 33.66 317 ASP D O 1
ATOM 7572 N N . TYR C 1 325 ? 12.806 -1.587 -78.043 1.00 27.99 318 TYR D N 1
ATOM 7573 C CA . TYR C 1 325 ? 13.057 -2.730 -78.909 1.00 26.44 318 TYR D CA 1
ATOM 7574 C C . TYR C 1 325 ? 14.429 -2.593 -79.552 1.00 26.18 318 TYR D C 1
ATOM 7575 O O . TYR C 1 325 ? 15.020 -3.598 -79.926 1.00 27.50 318 TYR D O 1
ATOM 7584 N N . GLU C 1 326 ? 14.903 -1.335 -79.687 1.00 27.11 319 GLU D N 1
ATOM 7585 C CA . GLU C 1 326 ? 16.205 -1.017 -80.251 1.00 28.85 319 GLU D CA 1
ATOM 7586 C C . GLU C 1 326 ? 16.337 -1.615 -81.649 1.00 28.73 319 GLU D C 1
ATOM 7587 O O . GLU C 1 326 ? 17.267 -2.373 -81.922 1.00 30.35 319 GLU D O 1
ATOM 7589 N N . VAL C 1 327 ? 15.418 -1.246 -82.550 1.00 24.39 320 VAL D N 1
ATOM 7590 C CA . VAL C 1 327 ? 15.462 -1.754 -83.912 1.00 26.12 320 VAL D CA 1
ATOM 7591 C C . VAL C 1 327 ? 15.412 -0.581 -84.871 1.00 26.48 320 VAL D C 1
ATOM 7592 O O . VAL C 1 327 ? 15.350 -0.804 -86.069 1.00 25.71 320 VAL D O 1
ATOM 7596 N N . SER C 1 328 ? 15.450 0.644 -84.335 1.00 25.99 321 SER D N 1
ATOM 7597 C CA . SER C 1 328 ? 15.641 1.819 -85.162 1.00 30.99 321 SER D CA 1
ATOM 7598 C C . SER C 1 328 ? 17.128 1.982 -85.462 1.00 31.97 321 SER D C 1
ATOM 7599 O O . SER C 1 328 ? 17.923 1.084 -85.176 1.00 35.43 321 SER D O 1
ATOM 7602 N N . CYS C 1 329 ? 17.472 3.103 -86.094 1.00 34.96 322 CYS D N 1
ATOM 7603 C CA . CYS C 1 329 ? 18.846 3.491 -86.365 1.00 37.95 322 CYS D CA 1
ATOM 7604 C C . CYS C 1 329 ? 18.858 5.006 -86.584 1.00 43.61 322 CYS D C 1
ATOM 7605 O O . CYS C 1 329 ? 17.795 5.612 -86.752 1.00 39.54 322 CYS D O 1
ATOM 7608 N N . PRO C 1 330 ? 20.039 5.678 -86.557 1.00 43.65 323 PRO D N 1
ATOM 7609 C CA . PRO C 1 330 ? 20.085 7.136 -86.679 1.00 42.00 323 PRO D CA 1
ATOM 7610 C C . PRO C 1 330 ? 19.349 7.658 -87.911 1.00 37.29 323 PRO D C 1
ATOM 7611 O O . PRO C 1 330 ? 18.688 8.680 -87.838 1.00 42.68 323 PRO D O 1
ATOM 7615 N N . GLU C 1 331 ? 19.462 6.950 -89.036 1.00 36.70 324 GLU D N 1
ATOM 7616 C CA . GLU C 1 331 ? 18.795 7.357 -90.262 1.00 35.92 324 GLU D CA 1
ATOM 7617 C C . GLU C 1 331 ? 17.274 7.413 -90.063 1.00 40.07 324 GLU D C 1
ATOM 7618 O O . GLU C 1 331 ? 16.655 8.406 -90.414 1.00 36.85 324 GLU D O 1
ATOM 7624 N N . LEU C 1 332 ? 16.686 6.353 -89.485 1.00 36.47 325 LEU D N 1
ATOM 7625 C CA . LEU C 1 332 ? 15.241 6.332 -89.270 1.00 37.41 325 LEU D CA 1
ATOM 7626 C C . LEU C 1 332 ? 14.848 7.432 -88.283 1.00 37.03 325 LEU D C 1
ATOM 7627 O O . LEU C 1 332 ? 13.852 8.122 -88.479 1.00 37.15 325 LEU D O 1
ATOM 7632 N N . ASP C 1 333 ? 15.645 7.606 -87.223 1.00 37.82 326 ASP D N 1
ATOM 7633 C CA . ASP C 1 333 ? 15.340 8.588 -86.189 1.00 36.21 326 ASP D CA 1
ATOM 7634 C C . ASP C 1 333 ? 15.350 10.002 -86.764 1.00 40.00 326 ASP D C 1
ATOM 7635 O O . ASP C 1 333 ? 14.535 10.844 -86.392 1.00 40.32 326 ASP D O 1
ATOM 7640 N N . GLN C 1 334 ? 16.282 10.244 -87.684 1.00 43.95 327 GLN D N 1
ATOM 7641 C CA . GLN C 1 334 ? 16.424 11.536 -88.336 1.00 43.23 327 GLN D CA 1
ATOM 7642 C C . GLN C 1 334 ? 15.225 11.766 -89.258 1.00 41.09 327 GLN D C 1
ATOM 7643 O O . GLN C 1 334 ? 14.665 12.852 -89.281 1.00 39.99 327 GLN D O 1
ATOM 7645 N N . LEU C 1 335 ? 14.806 10.729 -89.988 1.00 42.45 328 LEU D N 1
ATOM 7646 C CA . LEU C 1 335 ? 13.680 10.855 -90.905 1.00 39.23 328 LEU D CA 1
ATOM 7647 C C . LEU C 1 335 ? 12.398 11.183 -90.139 1.00 40.75 328 LEU D C 1
ATOM 7648 O O . LEU C 1 335 ? 11.588 11.969 -90.623 1.00 41.92 328 LEU D O 1
ATOM 7653 N N . VAL C 1 336 ? 12.238 10.599 -88.941 1.00 38.33 329 VAL D N 1
ATOM 7654 C CA . VAL C 1 336 ? 11.060 10.808 -88.115 1.00 34.63 329 VAL D CA 1
ATOM 7655 C C . VAL C 1 336 ? 11.067 12.235 -87.571 1.00 38.20 329 VAL D C 1
ATOM 7656 O O . VAL C 1 336 ? 10.079 12.949 -87.688 1.00 35.96 329 VAL D O 1
ATOM 7660 N N . GLU C 1 337 ? 12.199 12.645 -86.987 1.00 39.16 330 GLU D N 1
ATOM 7661 C CA . GLU C 1 337 ? 12.395 14.003 -86.485 1.00 42.55 330 GLU D CA 1
ATOM 7662 C C . GLU C 1 337 ? 12.034 15.034 -87.559 1.00 35.42 330 GLU D C 1
ATOM 7663 O O . GLU C 1 337 ? 11.298 15.983 -87.295 1.00 40.76 330 GLU D O 1
ATOM 7669 N N . ALA C 1 338 ? 12.547 14.821 -88.773 1.00 37.53 331 ALA D N 1
ATOM 7670 C CA . ALA C 1 338 ? 12.342 15.747 -89.873 1.00 39.52 331 ALA D CA 1
ATOM 7671 C C . ALA C 1 338 ? 10.855 15.845 -90.214 1.00 43.99 331 ALA D C 1
ATOM 7672 O O . ALA C 1 338 ? 10.342 16.955 -90.419 1.00 46.12 331 ALA D O 1
ATOM 7674 N N . ALA C 1 339 ? 10.167 14.686 -90.233 1.00 42.46 332 ALA D N 1
ATOM 7675 C CA . ALA C 1 339 ? 8.753 14.619 -90.577 1.00 41.17 332 ALA D CA 1
ATOM 7676 C C . ALA C 1 339 ? 7.918 15.421 -89.582 1.00 36.21 332 ALA D C 1
ATOM 7677 O O . ALA C 1 339 ? 7.040 16.184 -89.976 1.00 42.93 332 ALA D O 1
ATOM 7679 N N . LEU C 1 340 ? 8.230 15.256 -88.296 1.00 33.17 333 LEU D N 1
ATOM 7680 C CA . LEU C 1 340 ? 7.421 15.779 -87.216 1.00 34.69 333 LEU D CA 1
ATOM 7681 C C . LEU C 1 340 ? 7.524 17.298 -87.132 1.00 41.84 333 LEU D C 1
ATOM 7682 O O . LEU C 1 340 ? 6.677 17.929 -86.489 1.00 40.73 333 LEU D O 1
ATOM 7687 N N . ALA C 1 341 ? 8.542 17.870 -87.798 1.00 45.49 334 ALA D N 1
ATOM 7688 C CA . ALA C 1 341 ? 8.771 19.307 -87.780 1.00 48.11 334 ALA D CA 1
ATOM 7689 C C . ALA C 1 341 ? 7.877 20.034 -88.794 1.00 48.28 334 ALA D C 1
ATOM 7690 O O . ALA C 1 341 ? 7.771 21.251 -88.755 1.00 53.76 334 ALA D O 1
ATOM 7692 N N . VAL C 1 342 ? 7.228 19.271 -89.685 1.00 46.40 335 VAL D N 1
ATOM 7693 C CA . VAL C 1 342 ? 6.493 19.851 -90.801 1.00 45.81 335 VAL D CA 1
ATOM 7694 C C . VAL C 1 342 ? 5.018 20.026 -90.438 1.00 55.76 335 VAL D C 1
ATOM 7695 O O . VAL C 1 342 ? 4.369 19.057 -90.039 1.00 55.76 335 VAL D O 1
ATOM 7699 N N . PRO C 1 343 ? 4.426 21.237 -90.592 1.00 55.98 336 PRO D N 1
ATOM 7700 C CA . PRO C 1 343 ? 2.986 21.431 -90.377 1.00 50.91 336 PRO D CA 1
ATOM 7701 C C . PRO C 1 343 ? 2.157 20.507 -91.265 1.00 44.07 336 PRO D C 1
ATOM 7702 O O . PRO C 1 343 ? 2.457 20.329 -92.444 1.00 38.34 336 PRO D O 1
ATOM 7706 N N . GLY C 1 344 ? 1.136 19.883 -90.664 1.00 45.76 337 GLY D N 1
ATOM 7707 C CA . GLY C 1 344 ? 0.259 18.993 -91.402 1.00 43.39 337 GLY D CA 1
ATOM 7708 C C . GLY C 1 344 ? 0.627 17.518 -91.249 1.00 43.44 337 GLY D C 1
ATOM 7709 O O . GLY C 1 344 ? -0.104 16.662 -91.742 1.00 41.79 337 GLY D O 1
ATOM 7710 N N . VAL C 1 345 ? 1.774 17.245 -90.616 1.00 40.43 338 VAL D N 1
ATOM 7711 C CA . VAL C 1 345 ? 2.173 15.883 -90.305 1.00 37.15 338 VAL D CA 1
ATOM 7712 C C . VAL C 1 345 ? 1.572 15.536 -88.944 1.00 33.36 338 VAL D C 1
ATOM 7713 O O . VAL C 1 345 ? 1.779 16.237 -87.958 1.00 33.92 338 VAL D O 1
ATOM 7717 N N . TYR C 1 346 ? 0.804 14.438 -88.894 1.00 32.25 339 TYR D N 1
ATOM 7718 C CA . TYR C 1 346 ? 0.162 14.028 -87.654 1.00 30.47 339 TYR D CA 1
ATOM 7719 C C . TYR C 1 346 ? 1.059 13.095 -86.853 1.00 25.55 339 TYR D C 1
ATOM 7720 O O . TYR C 1 346 ? 1.013 13.104 -85.637 1.00 28.67 339 TYR D O 1
ATOM 7729 N N . GLY C 1 347 ? 1.852 12.275 -87.541 1.00 25.28 340 GLY D N 1
ATOM 7730 C CA . GLY C 1 347 ? 2.819 11.415 -86.863 1.00 24.01 340 GLY D CA 1
ATOM 7731 C C . GLY C 1 347 ? 3.717 10.656 -87.827 1.00 23.71 340 GLY D C 1
ATOM 7732 O O . GLY C 1 347 ? 3.464 10.681 -89.025 1.00 24.38 340 GLY D O 1
ATOM 7733 N N . SER C 1 348 ? 4.758 9.991 -87.315 1.00 23.87 341 SER D N 1
ATOM 7734 C CA . SER C 1 348 ? 5.703 9.279 -88.159 1.00 24.79 341 SER D CA 1
ATOM 7735 C C . SER C 1 348 ? 6.382 8.205 -87.313 1.00 22.78 341 SER D C 1
ATOM 7736 O O . SER C 1 348 ? 6.538 8.402 -86.120 1.00 26.25 341 SER D O 1
ATOM 7739 N N . ARG C 1 349 ? 6.812 7.110 -87.940 1.00 23.87 342 ARG D N 1
ATOM 7740 C CA . ARG C 1 349 ? 7.504 6.043 -87.224 1.00 23.67 342 ARG D CA 1
ATOM 7741 C C . ARG C 1 349 ? 8.238 5.182 -88.231 1.00 22.66 342 ARG D C 1
ATOM 7742 O O . ARG C 1 349 ? 7.839 5.115 -89.390 1.00 21.58 342 ARG D O 1
ATOM 7750 N N . MET C 1 350 ? 9.292 4.491 -87.784 1.00 22.73 343 MET D N 1
ATOM 7751 C CA . MET C 1 350 ? 9.811 3.424 -88.629 1.00 24.20 343 MET D CA 1
ATOM 7752 C C . MET C 1 350 ? 8.726 2.357 -88.827 1.00 26.02 343 MET D C 1
ATOM 7753 O O . MET C 1 350 ? 7.871 2.179 -87.964 1.00 25.53 343 MET D O 1
ATOM 7758 N N . THR C 1 351 ? 8.794 1.634 -89.947 1.00 25.22 344 THR D N 1
ATOM 7759 C CA . THR C 1 351 ? 7.868 0.542 -90.222 1.00 29.05 344 THR D CA 1
ATOM 7760 C C . THR C 1 351 ? 8.677 -0.655 -90.713 1.00 29.94 344 THR D C 1
ATOM 7761 O O . THR C 1 351 ? 9.694 -0.494 -91.382 1.00 29.46 344 THR D O 1
ATOM 7765 N N . GLY C 1 352 ? 8.200 -1.874 -90.412 1.00 26.90 345 GLY D N 1
ATOM 7766 C CA . GLY C 1 352 ? 8.902 -3.079 -90.822 1.00 27.27 345 GLY D CA 1
ATOM 7767 C C . GLY C 1 352 ? 10.047 -3.397 -89.864 1.00 28.81 345 GLY D C 1
ATOM 7768 O O . GLY C 1 352 ? 10.005 -2.997 -88.701 1.00 27.50 345 GLY D O 1
ATOM 7769 N N . GLY C 1 353 ? 11.073 -4.089 -90.371 1.00 28.44 346 GLY D N 1
ATOM 7770 C CA . GLY C 1 353 ? 12.047 -4.792 -89.550 1.00 30.74 346 GLY D CA 1
ATOM 7771 C C . GLY C 1 353 ? 13.039 -3.866 -88.847 1.00 32.37 346 GLY D C 1
ATOM 7772 O O . GLY C 1 353 ? 13.630 -4.255 -87.848 1.00 35.31 346 GLY D O 1
ATOM 7773 N N . GLY C 1 354 ? 13.263 -2.658 -89.389 1.00 29.76 347 GLY D N 1
ATOM 7774 C CA . GLY C 1 354 ? 14.154 -1.680 -88.777 1.00 29.45 347 GLY D CA 1
ATOM 7775 C C . GLY C 1 354 ? 15.601 -1.794 -89.275 1.00 27.99 347 GLY D C 1
ATOM 7776 O O . GLY C 1 354 ? 15.875 -2.471 -90.266 1.00 26.94 347 GLY D O 1
ATOM 7777 N N . PHE C 1 355 ? 16.521 -1.143 -88.541 1.00 28.57 348 PHE D N 1
ATOM 7778 C CA . PHE C 1 355 ? 17.934 -1.064 -88.887 1.00 31.27 348 PHE D CA 1
ATOM 7779 C C . PHE C 1 355 ? 18.098 -0.431 -90.269 1.00 30.13 348 PHE D C 1
ATOM 7780 O O . PHE C 1 355 ? 19.109 -0.615 -90.896 1.00 30.63 348 PHE D O 1
ATOM 7788 N N . GLY C 1 356 ? 17.132 0.381 -90.701 1.00 30.87 349 GLY D N 1
ATOM 7789 C CA . GLY C 1 356 ? 17.023 0.850 -92.067 1.00 29.93 349 GLY D CA 1
ATOM 7790 C C . GLY C 1 356 ? 15.607 0.619 -92.596 1.00 29.27 349 GLY D C 1
ATOM 7791 O O . GLY C 1 356 ? 14.667 0.536 -91.823 1.00 28.82 349 GLY D O 1
ATOM 7792 N N . GLY C 1 357 ? 15.463 0.564 -93.918 1.00 27.22 350 GLY D N 1
ATOM 7793 C CA . GLY C 1 357 ? 14.157 0.522 -94.559 1.00 30.19 350 GLY D CA 1
ATOM 7794 C C . GLY C 1 357 ? 13.431 1.862 -94.455 1.00 29.71 350 GLY D C 1
ATOM 7795 O O . GLY C 1 357 ? 14.063 2.922 -94.512 1.00 26.33 350 GLY D O 1
ATOM 7796 N N . CYS C 1 358 ? 12.105 1.800 -94.242 1.00 28.36 351 CYS D N 1
ATOM 7797 C CA . CYS C 1 358 ? 11.247 2.964 -94.445 1.00 26.37 351 CYS D CA 1
ATOM 7798 C C . CYS C 1 358 ? 10.663 3.498 -93.138 1.00 24.25 351 CYS D C 1
ATOM 7799 O O . CYS C 1 358 ? 10.588 2.805 -92.137 1.00 23.77 351 CYS D O 1
ATOM 7802 N N . THR C 1 359 ? 10.278 4.777 -93.171 1.00 25.22 352 THR D N 1
ATOM 7803 C CA . THR C 1 359 ? 9.342 5.340 -92.217 1.00 24.23 352 THR D CA 1
ATOM 7804 C C . THR C 1 359 ? 7.979 5.501 -92.892 1.00 25.20 352 THR D C 1
ATOM 7805 O O . THR C 1 359 ? 7.889 5.557 -94.118 1.00 24.75 352 THR D O 1
ATOM 7809 N N . VAL C 1 360 ? 6.933 5.563 -92.060 1.00 25.27 353 VAL D N 1
ATOM 7810 C CA . VAL C 1 360 ? 5.588 5.860 -92.522 1.00 24.42 353 VAL D CA 1
ATOM 7811 C C . VAL C 1 360 ? 5.120 7.091 -91.758 1.00 23.29 353 VAL D C 1
ATOM 7812 O O . VAL C 1 360 ? 5.224 7.161 -90.548 1.00 24.79 353 VAL D O 1
ATOM 7816 N N . THR C 1 361 ? 4.619 8.079 -92.507 1.00 25.62 354 THR D N 1
ATOM 7817 C CA . THR C 1 361 ? 4.165 9.349 -91.965 1.00 27.15 354 THR D CA 1
ATOM 7818 C C . THR C 1 361 ? 2.697 9.527 -92.349 1.00 25.74 354 THR D C 1
ATOM 7819 O O . THR C 1 361 ? 2.364 9.356 -93.506 1.00 26.59 354 THR D O 1
ATOM 7823 N N . LEU C 1 362 ? 1.847 9.849 -91.369 1.00 26.93 355 LEU D N 1
ATOM 7824 C CA . LEU C 1 362 ? 0.471 10.253 -91.591 1.00 27.04 355 LEU D CA 1
ATOM 7825 C C . LEU C 1 362 ? 0.458 11.776 -91.670 1.00 26.98 355 LEU D C 1
ATOM 7826 O O . LEU C 1 362 ? 0.883 12.418 -90.729 1.00 29.48 355 LEU D O 1
ATOM 7831 N N . LEU C 1 363 ? -0.056 12.327 -92.779 1.00 32.77 356 LEU D N 1
ATOM 7832 C CA . LEU C 1 363 ? -0.062 13.769 -92.972 1.00 32.95 356 LEU D CA 1
ATOM 7833 C C . LEU C 1 363 ? -1.214 14.191 -93.894 1.00 30.47 356 LEU D C 1
ATOM 7834 O O . LEU C 1 363 ? -1.712 13.402 -94.689 1.00 30.67 356 LEU D O 1
ATOM 7839 N N . GLU C 1 364 ? -1.593 15.468 -93.803 1.00 35.67 357 GLU D N 1
ATOM 7840 C CA . GLU C 1 364 ? -2.465 16.064 -94.811 1.00 39.37 357 GLU D CA 1
ATOM 7841 C C . GLU C 1 364 ? -1.760 16.004 -96.160 1.00 38.19 357 GLU D C 1
ATOM 7842 O O . GLU C 1 364 ? -0.592 16.353 -96.228 1.00 41.94 357 GLU D O 1
ATOM 7848 N N . ALA C 1 365 ? -2.443 15.516 -97.197 1.00 36.99 358 ALA D N 1
ATOM 7849 C CA . ALA C 1 365 ? -1.848 15.338 -98.517 1.00 42.30 358 ALA D CA 1
ATOM 7850 C C . ALA C 1 365 ? -1.282 16.654 -99.041 1.00 45.45 358 ALA D C 1
ATOM 7851 O O . ALA C 1 365 ? -0.276 16.640 -99.728 1.00 47.36 358 ALA D O 1
ATOM 7853 N N . SER C 1 366 ? -1.899 17.790 -98.703 1.00 51.19 359 SER D N 1
ATOM 7854 C CA . SER C 1 366 ? -1.480 19.098 -99.190 1.00 52.97 359 SER D CA 1
ATOM 7855 C C . SER C 1 366 ? -0.116 19.498 -98.613 1.00 55.61 359 SER D C 1
ATOM 7856 O O . SER C 1 366 ? 0.564 20.371 -99.144 1.00 58.08 359 SER D O 1
ATOM 7859 N N . ALA C 1 367 ? 0.291 18.819 -97.536 1.00 53.09 360 ALA D N 1
ATOM 7860 C CA . ALA C 1 367 ? 1.550 19.093 -96.860 1.00 46.75 360 ALA D CA 1
ATOM 7861 C C . ALA C 1 367 ? 2.677 18.210 -97.400 1.00 45.31 360 ALA D C 1
ATOM 7862 O O . ALA C 1 367 ? 3.830 18.411 -97.052 1.00 49.29 360 ALA D O 1
ATOM 7864 N N . ALA C 1 368 ? 2.355 17.242 -98.260 1.00 42.50 361 ALA D N 1
ATOM 7865 C CA . ALA C 1 368 ? 3.323 16.263 -98.740 1.00 46.83 361 ALA D CA 1
ATOM 7866 C C . ALA C 1 368 ? 4.511 16.930 -99.421 1.00 56.83 361 ALA D C 1
ATOM 7867 O O . ALA C 1 368 ? 5.641 16.546 -99.134 1.00 46.71 361 ALA D O 1
ATOM 7869 N N . PRO C 1 369 ? 4.327 17.919 -100.339 1.00 62.01 362 PRO D N 1
ATOM 7870 C CA . PRO C 1 369 ? 5.459 18.607 -100.971 1.00 57.19 362 PRO D CA 1
ATOM 7871 C C . PRO C 1 369 ? 6.395 19.285 -99.972 1.00 51.23 362 PRO D C 1
ATOM 7872 O O . PRO C 1 369 ? 7.608 19.149 -100.090 1.00 56.29 362 PRO D O 1
ATOM 7876 N N . HIS C 1 370 ? 5.821 19.949 -98.963 1.00 45.57 363 HIS D N 1
ATOM 7877 C CA . HIS C 1 370 ? 6.622 20.542 -97.905 1.00 45.74 363 HIS D CA 1
ATOM 7878 C C . HIS C 1 370 ? 7.349 19.453 -97.107 1.00 52.00 363 HIS D C 1
ATOM 7879 O O . HIS C 1 370 ? 8.494 19.633 -96.703 1.00 53.74 363 HIS D O 1
ATOM 7886 N N . ALA C 1 371 ? 6.678 18.319 -96.881 1.00 45.82 364 ALA D N 1
ATOM 7887 C CA . ALA C 1 371 ? 7.227 17.272 -96.028 1.00 45.61 364 ALA D CA 1
ATOM 7888 C C . ALA C 1 371 ? 8.463 16.658 -96.678 1.00 39.49 364 ALA D C 1
ATOM 7889 O O . ALA C 1 371 ? 9.499 16.516 -96.037 1.00 44.34 364 ALA D O 1
ATOM 7891 N N . MET C 1 372 ? 8.341 16.361 -97.982 1.00 43.49 365 MET D N 1
ATOM 7892 C CA . MET C 1 372 ? 9.395 15.730 -98.752 1.00 47.20 365 MET D CA 1
ATOM 7893 C C . MET C 1 372 ? 10.589 16.679 -98.891 1.00 56.16 365 MET D C 1
ATOM 7894 O O . MET C 1 372 ? 11.721 16.228 -98.799 1.00 60.03 365 MET D O 1
ATOM 7899 N N . ARG C 1 373 ? 10.346 17.983 -99.088 1.00 59.11 366 ARG D N 1
ATOM 7900 C CA . ARG C 1 373 ? 11.427 18.953 -99.179 1.00 63.41 366 ARG D CA 1
ATOM 7901 C C . ARG C 1 373 ? 12.201 18.982 -97.867 1.00 59.85 366 ARG D C 1
ATOM 7902 O O . ARG C 1 373 ? 13.416 18.870 -97.900 1.00 66.23 366 ARG D O 1
ATOM 7904 N N . HIS C 1 374 ? 11.495 19.072 -96.734 1.00 54.24 367 HIS D N 1
ATOM 7905 C CA . HIS C 1 374 ? 12.109 19.236 -95.424 1.00 52.95 367 HIS D CA 1
ATOM 7906 C C . HIS C 1 374 ? 12.848 17.974 -94.978 1.00 58.80 367 HIS D C 1
ATOM 7907 O O . HIS C 1 374 ? 13.972 18.051 -94.468 1.00 63.69 367 HIS D O 1
ATOM 7914 N N . ILE C 1 375 ? 12.198 16.815 -95.170 1.00 57.07 368 ILE D N 1
ATOM 7915 C CA . ILE C 1 375 ? 12.806 15.534 -94.849 1.00 51.74 368 ILE D CA 1
ATOM 7916 C C . ILE C 1 375 ? 14.105 15.406 -95.650 1.00 51.21 368 ILE D C 1
ATOM 7917 O O . ILE C 1 375 ? 15.165 15.151 -95.083 1.00 50.16 368 ILE D O 1
ATOM 7922 N N . GLN C 1 376 ? 14.012 15.614 -96.970 1.00 51.21 369 GLN D N 1
ATOM 7923 C CA . GLN C 1 376 ? 15.124 15.365 -97.876 1.00 58.38 369 GLN D CA 1
ATOM 7924 C C . GLN C 1 376 ? 16.312 16.255 -97.517 1.00 58.99 369 GLN D C 1
ATOM 7925 O O . GLN C 1 376 ? 17.450 15.794 -97.561 1.00 60.33 369 GLN D O 1
ATOM 7931 N N . GLU C 1 377 ? 16.035 17.511 -97.133 1.00 64.58 370 GLU D N 1
ATOM 7932 C CA . GLU C 1 377 ? 17.088 18.483 -96.864 1.00 67.25 370 GLU D CA 1
ATOM 7933 C C . GLU C 1 377 ? 17.729 18.214 -95.506 1.00 63.17 370 GLU D C 1
ATOM 7934 O O . GLU C 1 377 ? 18.912 18.508 -95.329 1.00 67.89 370 GLU D O 1
ATOM 7940 N N . HIS C 1 378 ? 16.964 17.623 -94.580 1.00 55.23 371 HIS D N 1
ATOM 7941 C CA . HIS C 1 378 ? 17.484 17.359 -93.242 1.00 51.81 371 HIS D CA 1
ATOM 7942 C C . HIS C 1 378 ? 18.023 15.929 -93.100 1.00 51.83 371 HIS D C 1
ATOM 7943 O O . HIS C 1 378 ? 18.367 15.516 -91.990 1.00 54.01 371 HIS D O 1
ATOM 7945 N N . TYR C 1 379 ? 18.052 15.172 -94.205 1.00 48.63 372 TYR D N 1
ATOM 7946 C CA . TYR C 1 379 ? 18.511 13.792 -94.187 1.00 51.25 372 TYR D CA 1
ATOM 7947 C C . TYR C 1 379 ? 19.879 13.688 -94.859 1.00 53.89 372 TYR D C 1
ATOM 7948 O O . TYR C 1 379 ? 20.033 14.135 -95.991 1.00 58.33 372 TYR D O 1
ATOM 7957 N N . GLY C 1 380 ? 20.824 13.031 -94.173 1.00 59.30 373 GLY D N 1
ATOM 7958 C CA . GLY C 1 380 ? 22.203 12.887 -94.615 1.00 64.13 373 GLY D CA 1
ATOM 7959 C C . GLY C 1 380 ? 22.347 11.978 -95.833 1.00 68.59 373 GLY D C 1
ATOM 7960 O O . GLY C 1 380 ? 23.303 12.121 -96.596 1.00 74.97 373 GLY D O 1
ATOM 7961 N N . GLY C 1 381 ? 21.403 11.038 -95.997 1.00 59.23 374 GLY D N 1
ATOM 7962 C CA . GLY C 1 381 ? 21.405 10.128 -97.135 1.00 50.55 374 GLY D CA 1
ATOM 7963 C C . GLY C 1 381 ? 20.569 10.699 -98.276 1.00 50.19 374 GLY D C 1
ATOM 7964 O O . GLY C 1 381 ? 20.302 11.900 -98.314 1.00 51.54 374 GLY D O 1
ATOM 7965 N N . THR C 1 382 ? 20.203 9.840 -99.230 1.00 50.47 375 THR D N 1
ATOM 7966 C CA . THR C 1 382 ? 19.194 10.206 -100.220 1.00 50.23 375 THR D CA 1
ATOM 7967 C C . THR C 1 382 ? 17.932 9.398 -99.919 1.00 49.21 375 THR D C 1
ATOM 7968 O O . THR C 1 382 ? 17.917 8.158 -99.985 1.00 48.79 375 THR D O 1
ATOM 7972 N N . ALA C 1 383 ? 16.878 10.138 -99.561 1.00 45.48 376 ALA D N 1
ATOM 7973 C CA . ALA C 1 383 ? 15.583 9.551 -99.261 1.00 44.20 376 ALA D CA 1
ATOM 7974 C C . ALA C 1 383 ? 14.824 9.340 -100.561 1.00 45.70 376 ALA D C 1
ATOM 7975 O O . ALA C 1 383 ? 14.981 10.111 -101.510 1.00 49.12 376 ALA D O 1
ATOM 7977 N N . THR C 1 384 ? 14.057 8.243 -100.615 1.00 49.42 377 THR D N 1
ATOM 7978 C CA . THR C 1 384 ? 13.099 7.979 -101.677 1.00 47.25 377 THR D CA 1
ATOM 7979 C C . THR C 1 384 ? 11.679 8.021 -101.097 1.00 50.67 377 THR D C 1
ATOM 7980 O O . THR C 1 384 ? 11.469 7.584 -99.971 1.00 44.42 377 THR D O 1
ATOM 7984 N N . PHE C 1 385 ? 10.727 8.576 -101.862 1.00 49.48 378 PHE D N 1
ATOM 7985 C CA . PHE C 1 385 ? 9.395 8.857 -101.344 1.00 44.43 378 PHE D CA 1
ATOM 7986 C C . PHE C 1 385 ? 8.305 8.177 -102.164 1.00 45.60 378 PHE D C 1
ATOM 7987 O O . PHE C 1 385 ? 8.418 8.090 -103.380 1.00 44.66 378 PHE D O 1
ATOM 7995 N N . TYR C 1 386 ? 7.264 7.679 -101.466 1.00 44.71 379 TYR D N 1
ATOM 7996 C CA . TYR C 1 386 ? 6.006 7.226 -102.042 1.00 44.33 379 TYR D CA 1
ATOM 7997 C C . TYR C 1 386 ? 4.862 7.875 -101.276 1.00 45.12 379 TYR D C 1
ATOM 7998 O O . TYR C 1 386 ? 4.897 7.942 -100.053 1.00 42.28 379 TYR D O 1
ATOM 8007 N N . LEU C 1 387 ? 3.841 8.339 -102.005 1.00 41.62 380 LEU D N 1
ATOM 8008 C CA . LEU C 1 387 ? 2.603 8.854 -101.435 1.00 38.79 380 LEU D CA 1
ATOM 8009 C C . LEU C 1 387 ? 1.480 7.857 -101.706 1.00 36.77 380 LEU D C 1
ATOM 8010 O O . LEU C 1 387 ? 1.287 7.433 -102.843 1.00 35.45 380 LEU D O 1
ATOM 8015 N N . SER C 1 388 ? 0.708 7.485 -100.678 1.00 35.37 381 SER D N 1
ATOM 8016 C CA . SER C 1 388 ? -0.344 6.496 -100.867 1.00 34.47 381 SER D CA 1
ATOM 8017 C C . SER C 1 388 ? -1.505 6.734 -99.902 1.00 34.58 381 SER D C 1
ATOM 8018 O O . SER C 1 388 ? -1.300 7.102 -98.751 1.00 33.13 381 SER D O 1
ATOM 8021 N N . GLN C 1 389 ? -2.731 6.494 -100.391 1.00 36.41 382 GLN D N 1
ATOM 8022 C CA . GLN C 1 389 ? -3.912 6.266 -99.571 1.00 33.24 382 GLN D CA 1
ATOM 8023 C C . GLN C 1 389 ? -4.114 4.759 -99.451 1.00 31.03 382 GLN D C 1
ATOM 8024 O O . GLN C 1 389 ? -3.349 4.005 -100.035 1.00 30.13 382 GLN D O 1
ATOM 8030 N N . ALA C 1 390 ? -5.099 4.336 -98.643 1.00 28.99 383 ALA D N 1
ATOM 8031 C CA . ALA C 1 390 ? -5.447 2.934 -98.484 1.00 25.99 383 ALA D CA 1
ATOM 8032 C C . ALA C 1 390 ? -5.952 2.392 -99.817 1.00 26.45 383 ALA D C 1
ATOM 8033 O O . ALA C 1 390 ? -6.837 2.984 -100.395 1.00 27.33 383 ALA D O 1
ATOM 8035 N N . ALA C 1 391 ? -5.453 1.226 -100.227 1.00 24.02 384 ALA D N 1
ATOM 8036 C CA . ALA C 1 391 ? -5.767 0.640 -101.520 1.00 26.14 384 ALA D CA 1
ATOM 8037 C C . ALA C 1 391 ? -6.520 -0.679 -101.386 1.00 24.45 384 ALA D C 1
ATOM 8038 O O . ALA C 1 391 ? -6.587 -1.259 -100.296 1.00 23.03 384 ALA D O 1
ATOM 8040 N N . ASP C 1 392 ? -7.070 -1.153 -102.521 1.00 21.63 385 ASP D N 1
ATOM 8041 C CA . ASP C 1 392 ? -7.700 -2.468 -102.670 1.00 25.79 385 ASP D CA 1
ATOM 8042 C C . ASP C 1 392 ? -6.695 -3.600 -102.515 1.00 24.44 385 ASP D C 1
ATOM 8043 O O . ASP C 1 392 ? -5.509 -3.410 -102.723 1.00 26.46 385 ASP D O 1
ATOM 8048 N N . GLY C 1 393 ? -7.205 -4.762 -102.127 1.00 22.48 386 GLY D N 1
ATOM 8049 C CA . GLY C 1 393 ? -6.487 -6.023 -102.098 1.00 27.40 386 GLY D CA 1
ATOM 8050 C C . GLY C 1 393 ? -6.506 -6.683 -103.473 1.00 27.45 386 GLY D C 1
ATOM 8051 O O . GLY C 1 393 ? -6.646 -5.997 -104.479 1.00 29.53 386 GLY D O 1
ATOM 8052 N N . ALA C 1 394 ? -6.376 -8.011 -103.494 1.00 30.59 387 ALA D N 1
ATOM 8053 C CA . ALA C 1 394 ? -6.207 -8.762 -104.738 1.00 32.00 387 ALA D CA 1
ATOM 8054 C C . ALA C 1 394 ? -7.423 -8.565 -105.647 1.00 35.29 387 ALA D C 1
ATOM 8055 O O . ALA C 1 394 ? -8.551 -8.667 -105.172 1.00 29.58 387 ALA D O 1
ATOM 8057 N N . LYS C 1 395 ? -7.195 -8.324 -106.953 1.00 39.00 388 LYS D N 1
ATOM 8058 C CA . LYS C 1 395 ? -8.308 -8.179 -107.881 1.00 36.18 388 LYS D CA 1
ATOM 8059 C C . LYS C 1 395 ? -7.982 -8.759 -109.251 1.00 41.69 388 LYS D C 1
ATOM 8060 O O . LYS C 1 395 ? -6.834 -9.085 -109.539 1.00 39.72 388 LYS D O 1
ATOM 8066 N N . VAL C 1 396 ? -9.046 -8.905 -110.059 1.00 36.52 389 VAL D N 1
ATOM 8067 C CA . VAL C 1 396 ? -9.038 -9.533 -111.371 1.00 36.74 389 VAL D CA 1
ATOM 8068 C C . VAL C 1 396 ? -9.668 -8.566 -112.365 1.00 37.36 389 VAL D C 1
ATOM 8069 O O . VAL C 1 396 ? -10.666 -7.921 -112.057 1.00 35.19 389 VAL D O 1
ATOM 8073 N N . LEU C 1 397 ? -9.087 -8.492 -113.569 1.00 38.43 390 LEU D N 1
ATOM 8074 C CA . LEU C 1 397 ? -9.727 -7.863 -114.715 1.00 39.88 390 LEU D CA 1
ATOM 8075 C C . LEU C 1 397 ? -9.601 -8.815 -115.901 1.00 44.37 390 LEU D C 1
ATOM 8076 O O . LEU C 1 397 ? -8.483 -9.166 -116.301 1.00 41.80 390 LEU D O 1
ATOM 8081 N N . CYS C 1 398 ? -10.747 -9.262 -116.429 1.00 44.94 391 CYS D N 1
ATOM 8082 C CA . CYS C 1 398 ? -10.751 -10.064 -117.644 1.00 44.43 391 CYS D CA 1
ATOM 8083 C C . CYS C 1 398 ? -10.418 -9.156 -118.825 1.00 40.42 391 CYS D C 1
ATOM 8084 O O . CYS C 1 398 ? -10.908 -8.039 -118.906 1.00 39.23 391 CYS D O 1
ATOM 8087 N N . LEU C 1 399 ? -9.523 -9.628 -119.696 1.00 43.95 392 LEU D N 1
ATOM 8088 C CA . LEU C 1 399 ? -9.099 -8.841 -120.842 1.00 48.69 392 LEU D CA 1
ATOM 8089 C C . LEU C 1 399 ? -9.672 -9.462 -122.122 1.00 46.08 392 LEU D C 1
ATOM 8090 O O . LEU C 1 399 ? -10.164 -10.598 -122.139 1.00 42.55 392 LEU D O 1
ATOM 8096 N N . ALA D 1 9 ? -36.273 -33.374 -96.549 1.00 56.59 2 ALA E N 1
ATOM 8097 C CA . ALA D 1 9 ? -34.830 -33.128 -96.847 1.00 57.31 2 ALA E CA 1
ATOM 8098 C C . ALA D 1 9 ? -34.645 -31.705 -97.373 1.00 58.36 2 ALA E C 1
ATOM 8099 O O . ALA D 1 9 ? -35.585 -31.074 -97.859 1.00 57.31 2 ALA E O 1
ATOM 8101 N N . ALA D 1 10 ? -33.407 -31.216 -97.273 1.00 55.74 3 ALA E N 1
ATOM 8102 C CA . ALA D 1 10 ? -33.042 -29.881 -97.712 1.00 58.12 3 ALA E CA 1
ATOM 8103 C C . ALA D 1 10 ? -32.958 -29.849 -99.238 1.00 63.21 3 ALA E C 1
ATOM 8104 O O . ALA D 1 10 ? -32.374 -30.759 -99.819 1.00 63.44 3 ALA E O 1
ATOM 8106 N N . LEU D 1 11 ? -33.556 -28.825 -99.871 1.00 62.26 4 LEU E N 1
ATOM 8107 C CA . LEU D 1 11 ? -33.350 -28.531 -101.283 1.00 59.99 4 LEU E CA 1
ATOM 8108 C C . LEU D 1 11 ? -31.853 -28.490 -101.585 1.00 60.42 4 LEU E C 1
ATOM 8109 O O . LEU D 1 11 ? -31.113 -27.788 -100.901 1.00 62.65 4 LEU E O 1
ATOM 8114 N N . ARG D 1 12 ? -31.415 -29.241 -102.606 1.00 63.59 5 ARG E N 1
ATOM 8115 C CA . ARG D 1 12 ? -30.046 -29.164 -103.086 1.00 56.90 5 ARG E CA 1
ATOM 8116 C C . ARG D 1 12 ? -29.695 -27.724 -103.464 1.00 58.83 5 ARG E C 1
ATOM 8117 O O . ARG D 1 12 ? -30.535 -26.929 -103.896 1.00 56.48 5 ARG E O 1
ATOM 8119 N N . GLN D 1 13 ? -28.423 -27.408 -103.256 1.00 57.58 6 GLN E N 1
ATOM 8120 C CA . GLN D 1 13 ? -27.872 -26.110 -103.569 1.00 55.24 6 GLN E CA 1
ATOM 8121 C C . GLN D 1 13 ? -26.814 -26.379 -104.634 1.00 52.36 6 GLN E C 1
ATOM 8122 O O . GLN D 1 13 ? -25.769 -26.941 -104.323 1.00 53.25 6 GLN E O 1
ATOM 8128 N N . PRO D 1 14 ? -27.079 -26.063 -105.928 1.00 48.51 7 PRO E N 1
ATOM 8129 C CA . PRO D 1 14 ? -26.074 -26.249 -106.974 1.00 46.68 7 PRO E CA 1
ATOM 8130 C C . PRO D 1 14 ? -24.810 -25.441 -106.673 1.00 48.40 7 PRO E C 1
ATOM 8131 O O . PRO D 1 14 ? -24.896 -24.278 -106.277 1.00 53.99 7 PRO E O 1
ATOM 8135 N N . GLN D 1 15 ? -23.641 -26.063 -106.857 1.00 46.35 8 GLN E N 1
ATOM 8136 C CA . GLN D 1 15 ? -22.374 -25.356 -106.784 1.00 47.16 8 GLN E CA 1
ATOM 8137 C C . GLN D 1 15 ? -22.323 -24.352 -107.938 1.00 48.08 8 GLN E C 1
ATOM 8138 O O . GLN D 1 15 ? -23.036 -24.499 -108.941 1.00 47.70 8 GLN E O 1
ATOM 8140 N N . VAL D 1 16 ? -21.464 -23.336 -107.791 1.00 43.79 9 VAL E N 1
ATOM 8141 C CA . VAL D 1 16 ? -21.270 -22.323 -108.813 1.00 48.48 9 VAL E CA 1
ATOM 8142 C C . VAL D 1 16 ? -20.943 -22.975 -110.162 1.00 53.94 9 VAL E C 1
ATOM 8143 O O . VAL D 1 16 ? -21.489 -22.570 -111.177 1.00 52.71 9 VAL E O 1
ATOM 8147 N N . ALA D 1 17 ? -20.075 -23.991 -110.157 1.00 54.33 10 ALA E N 1
ATOM 8148 C CA . ALA D 1 17 ? -19.687 -24.725 -111.350 1.00 50.87 10 ALA E CA 1
ATOM 8149 C C . ALA D 1 17 ? -20.902 -25.157 -112.172 1.00 45.47 10 ALA E C 1
ATOM 8150 O O . ALA D 1 17 ? -20.901 -25.017 -113.387 1.00 46.25 10 ALA E O 1
ATOM 8152 N N . GLU D 1 18 ? -21.942 -25.665 -111.515 1.00 40.40 11 GLU E N 1
ATOM 8153 C CA . GLU D 1 18 ? -23.143 -26.169 -112.178 1.00 40.47 11 GLU E CA 1
ATOM 8154 C C . GLU D 1 18 ? -23.956 -25.005 -112.762 1.00 47.22 11 GLU E C 1
ATOM 8155 O O . GLU D 1 18 ? -24.454 -25.059 -113.895 1.00 43.76 11 GLU E O 1
ATOM 8161 N N . LEU D 1 19 ? -24.074 -23.931 -111.968 1.00 42.77 12 LEU E N 1
ATOM 8162 C CA . LEU D 1 19 ? -24.770 -22.724 -112.384 1.00 40.04 12 LEU E CA 1
ATOM 8163 C C . LEU D 1 19 ? -24.049 -22.115 -113.569 1.00 37.78 12 LEU E C 1
ATOM 8164 O O . LEU D 1 19 ? -24.718 -21.709 -114.516 1.00 42.58 12 LEU E O 1
ATOM 8169 N N . LEU D 1 20 ? -22.711 -22.056 -113.498 1.00 37.37 13 LEU E N 1
ATOM 8170 C CA . LEU D 1 20 ? -21.872 -21.514 -114.558 1.00 40.05 13 LEU E CA 1
ATOM 8171 C C . LEU D 1 20 ? -22.091 -22.289 -115.861 1.00 42.57 13 LEU E C 1
ATOM 8172 O O . LEU D 1 20 ? -22.234 -21.669 -116.915 1.00 37.34 13 LEU E O 1
ATOM 8177 N N . ALA D 1 21 ? -22.077 -23.625 -115.771 1.00 39.05 14 ALA E N 1
ATOM 8178 C CA . ALA D 1 21 ? -22.270 -24.500 -116.918 1.00 42.27 14 ALA E CA 1
ATOM 8179 C C . ALA D 1 21 ? -23.635 -24.238 -117.548 1.00 40.68 14 ALA E C 1
ATOM 8180 O O . ALA D 1 21 ? -23.723 -24.097 -118.765 1.00 43.08 14 ALA E O 1
ATOM 8182 N N . GLU D 1 22 ? -24.685 -24.171 -116.711 1.00 39.89 15 GLU E N 1
ATOM 8183 C CA . GLU D 1 22 ? -26.028 -23.911 -117.206 1.00 41.04 15 GLU E CA 1
ATOM 8184 C C . GLU D 1 22 ? -26.058 -22.549 -117.914 1.00 42.04 15 GLU E C 1
ATOM 8185 O O . GLU D 1 22 ? -26.610 -22.415 -119.019 1.00 42.85 15 GLU E O 1
ATOM 8191 N N . ALA D 1 23 ? -25.422 -21.549 -117.289 1.00 35.20 16 ALA E N 1
ATOM 8192 C CA . ALA D 1 23 ? -25.463 -20.194 -117.798 1.00 34.19 16 ALA E CA 1
ATOM 8193 C C . ALA D 1 23 ? -24.729 -20.129 -119.135 1.00 33.95 16 ALA E C 1
ATOM 8194 O O . ALA D 1 23 ? -25.169 -19.441 -120.050 1.00 30.08 16 ALA E O 1
ATOM 8196 N N . ARG D 1 24 ? -23.601 -20.844 -119.223 1.00 36.49 17 ARG E N 1
ATOM 8197 C CA . ARG D 1 24 ? -22.722 -20.855 -120.382 1.00 38.09 17 ARG E CA 1
ATOM 8198 C C . ARG D 1 24 ? -23.445 -21.467 -121.585 1.00 35.81 17 ARG E C 1
ATOM 8199 O O . ARG D 1 24 ? -23.347 -20.944 -122.690 1.00 35.09 17 ARG E O 1
ATOM 8207 N N . ARG D 1 25 ? -24.156 -22.579 -121.356 1.00 38.27 18 ARG E N 1
ATOM 8208 C CA . ARG D 1 25 ? -24.847 -23.314 -122.408 1.00 41.74 18 ARG E CA 1
ATOM 8209 C C . ARG D 1 25 ? -25.983 -22.459 -122.966 1.00 42.19 18 ARG E C 1
ATOM 8210 O O . ARG D 1 25 ? -26.155 -22.377 -124.190 1.00 41.71 18 ARG E O 1
ATOM 8212 N N . ALA D 1 26 ? -26.716 -21.827 -122.057 1.00 39.54 19 ALA E N 1
ATOM 8213 C CA . ALA D 1 26 ? -27.839 -20.954 -122.434 1.00 37.11 19 ALA E CA 1
ATOM 8214 C C . ALA D 1 26 ? -27.286 -19.799 -123.254 1.00 36.92 19 ALA E C 1
ATOM 8215 O O . ALA D 1 26 ? -27.853 -19.514 -124.289 1.00 37.05 19 ALA E O 1
ATOM 8217 N N . PHE D 1 27 ? -26.186 -19.210 -122.809 1.00 35.99 20 PHE E N 1
ATOM 8218 C CA . PHE D 1 27 ? -25.607 -18.050 -123.515 1.00 37.36 20 PHE E CA 1
ATOM 8219 C C . PHE D 1 27 ? -25.148 -18.404 -124.937 1.00 39.20 20 PHE E C 1
ATOM 8220 O O . PHE D 1 27 ? -25.467 -17.658 -125.842 1.00 34.36 20 PHE E O 1
ATOM 8228 N N . ARG D 1 28 ? -24.455 -19.528 -125.088 1.00 41.00 21 ARG E N 1
ATOM 8229 C CA . ARG D 1 28 ? -23.905 -19.982 -126.387 1.00 46.44 21 ARG E CA 1
ATOM 8230 C C . ARG D 1 28 ? -25.071 -20.224 -127.343 1.00 40.98 21 ARG E C 1
ATOM 8231 O O . ARG D 1 28 ? -25.000 -19.769 -128.469 1.00 41.02 21 ARG E O 1
ATOM 8239 N N . GLU D 1 29 ? -26.127 -20.845 -126.842 1.00 36.82 22 GLU E N 1
ATOM 8240 C CA . GLU D 1 29 ? -27.336 -21.117 -127.640 1.00 38.67 22 GLU E CA 1
ATOM 8241 C C . GLU D 1 29 ? -28.002 -19.801 -128.033 1.00 42.06 22 GLU E C 1
ATOM 8242 O O . GLU D 1 29 ? -28.341 -19.644 -129.185 1.00 40.17 22 GLU E O 1
ATOM 8244 N N . GLU D 1 30 ? -28.145 -18.889 -127.081 1.00 37.89 23 GLU E N 1
ATOM 8245 C CA . GLU D 1 30 ? -28.869 -17.637 -127.267 1.00 33.05 23 GLU E CA 1
ATOM 8246 C C . GLU D 1 30 ? -28.128 -16.670 -128.194 1.00 33.01 23 GLU E C 1
ATOM 8247 O O . GLU D 1 30 ? -28.755 -16.018 -129.024 1.00 32.30 23 GLU E O 1
ATOM 8253 N N . PHE D 1 31 ? -26.804 -16.538 -128.034 1.00 30.72 24 PHE E N 1
ATOM 8254 C CA . PHE D 1 31 ? -26.086 -15.440 -128.667 1.00 32.43 24 PHE E CA 1
ATOM 8255 C C . PHE D 1 31 ? -25.141 -15.903 -129.775 1.00 32.62 24 PHE E C 1
ATOM 8256 O O . PHE D 1 31 ? -24.544 -15.072 -130.463 1.00 33.44 24 PHE E O 1
ATOM 8264 N N . GLY D 1 32 ? -24.961 -17.219 -129.901 1.00 35.42 25 GLY E N 1
ATOM 8265 C CA . GLY D 1 32 ? -24.172 -17.806 -130.981 1.00 34.31 25 GLY E CA 1
ATOM 8266 C C . GLY D 1 32 ? -22.656 -17.796 -130.755 1.00 40.82 25 GLY E C 1
ATOM 8267 O O . GLY D 1 32 ? -21.896 -18.125 -131.660 1.00 35.58 25 GLY E O 1
ATOM 8268 N N . ALA D 1 33 ? -22.224 -17.484 -129.523 1.00 39.26 26 ALA E N 1
ATOM 8269 C CA . ALA D 1 33 ? -20.819 -17.453 -129.148 1.00 39.96 26 ALA E CA 1
ATOM 8270 C C . ALA D 1 33 ? -20.682 -17.751 -127.652 1.00 41.34 26 ALA E C 1
ATOM 8271 O O . ALA D 1 33 ? -21.655 -17.668 -126.911 1.00 37.72 26 ALA E O 1
ATOM 8273 N N . GLU D 1 34 ? -19.472 -18.141 -127.228 1.00 42.10 27 GLU E N 1
ATOM 8274 C CA . GLU D 1 34 ? -19.166 -18.349 -125.820 1.00 42.92 27 GLU E CA 1
ATOM 8275 C C . GLU D 1 34 ? -19.131 -16.996 -125.115 1.00 40.98 27 GLU E C 1
ATOM 8276 O O . GLU D 1 34 ? -18.698 -15.998 -125.702 1.00 39.25 27 GLU E O 1
ATOM 8282 N N . PRO D 1 35 ? -19.608 -16.907 -123.849 1.00 40.37 28 PRO E N 1
ATOM 8283 C CA . PRO D 1 35 ? -19.490 -15.675 -123.069 1.00 37.05 28 PRO E CA 1
ATOM 8284 C C . PRO D 1 35 ? -18.035 -15.465 -122.665 1.00 35.85 28 PRO E C 1
ATOM 8285 O O . PRO D 1 35 ? -17.278 -16.416 -122.544 1.00 36.02 28 PRO E O 1
ATOM 8289 N N . GLU D 1 36 ? -17.661 -14.200 -122.485 1.00 35.29 29 GLU E N 1
ATOM 8290 C CA . GLU D 1 36 ? -16.307 -13.794 -122.159 1.00 39.49 29 GLU E CA 1
ATOM 8291 C C . GLU D 1 36 ? -16.063 -13.778 -120.647 1.00 40.81 29 GLU E C 1
ATOM 8292 O O . GLU D 1 36 ? -14.908 -13.922 -120.235 1.00 42.25 29 GLU E O 1
ATOM 8298 N N . LEU D 1 37 ? -17.134 -13.626 -119.850 1.00 38.25 30 LEU E N 1
ATOM 8299 C CA . LEU D 1 37 ? -17.024 -13.360 -118.414 1.00 37.74 30 LEU E CA 1
ATOM 8300 C C . LEU D 1 37 ? -18.148 -14.053 -117.651 1.00 33.47 30 LEU E C 1
ATOM 8301 O O . LEU D 1 37 ? -19.268 -14.115 -118.142 1.00 29.40 30 LEU E O 1
ATOM 8306 N N . ALA D 1 38 ? -17.846 -14.497 -116.418 1.00 31.47 31 ALA E N 1
ATOM 8307 C CA . ALA D 1 38 ? -18.829 -14.978 -115.462 1.00 29.82 31 ALA E CA 1
ATOM 8308 C C . ALA D 1 38 ? -18.653 -14.235 -114.134 1.00 28.62 31 ALA E C 1
ATOM 8309 O O . ALA D 1 38 ? -17.525 -13.962 -113.728 1.00 27.36 31 ALA E O 1
ATOM 8311 N N . VAL D 1 39 ? -19.772 -13.879 -113.489 1.00 28.17 32 VAL E N 1
ATOM 8312 C CA . VAL D 1 39 ? -19.754 -13.369 -112.118 1.00 26.55 32 VAL E CA 1
ATOM 8313 C C . VAL D 1 39 ? -20.801 -14.117 -111.308 1.00 27.19 32 VAL E C 1
ATOM 8314 O O . VAL D 1 39 ? -21.707 -14.730 -111.862 1.00 26.33 32 VAL E O 1
ATOM 8318 N N . SER D 1 40 ? -20.673 -14.045 -109.975 1.00 25.40 33 SER E N 1
ATOM 8319 C CA . SER D 1 40 ? -21.679 -14.596 -109.082 1.00 25.78 33 SER E CA 1
ATOM 8320 C C . SER D 1 40 ? -21.798 -13.673 -107.870 1.00 21.39 33 SER E C 1
ATOM 8321 O O . SER D 1 40 ? -20.852 -12.953 -107.566 1.00 23.62 33 SER E O 1
ATOM 8324 N N . ALA D 1 41 ? -22.980 -13.638 -107.268 1.00 20.67 34 ALA E N 1
ATOM 8325 C CA . ALA D 1 41 ? -23.239 -12.938 -106.017 1.00 21.92 34 ALA E CA 1
ATOM 8326 C C . ALA D 1 41 ? -24.247 -13.769 -105.247 1.00 21.84 34 ALA E C 1
ATOM 8327 O O . ALA D 1 41 ? -25.190 -14.267 -105.838 1.00 23.80 34 ALA E O 1
ATOM 8329 N N . PRO D 1 42 ? -24.052 -13.996 -103.926 1.00 22.08 35 PRO E N 1
ATOM 8330 C CA . PRO D 1 42 ? -24.954 -14.859 -103.158 1.00 21.16 35 PRO E CA 1
ATOM 8331 C C . PRO D 1 42 ? -26.175 -14.130 -102.617 1.00 20.60 35 PRO E C 1
ATOM 8332 O O . PRO D 1 42 ? -26.189 -12.902 -102.527 1.00 21.96 35 PRO E O 1
ATOM 8336 N N . GLY D 1 43 ? -27.197 -14.918 -102.273 1.00 21.07 36 GLY E N 1
ATOM 8337 C CA . GLY D 1 43 ? -28.228 -14.458 -101.359 1.00 21.34 36 GLY E CA 1
ATOM 8338 C C . GLY D 1 43 ? -27.681 -14.484 -99.925 1.00 20.31 36 GLY E C 1
ATOM 8339 O O . GLY D 1 43 ? -26.497 -14.749 -99.723 1.00 22.71 36 GLY E O 1
ATOM 8340 N N . ARG D 1 44 ? -28.553 -14.250 -98.945 1.00 21.57 37 ARG E N 1
ATOM 8341 C CA . ARG D 1 44 ? -28.102 -14.121 -97.569 1.00 22.57 37 ARG E CA 1
ATOM 8342 C C . ARG D 1 44 ? -29.178 -14.573 -96.587 1.00 21.21 37 ARG E C 1
ATOM 8343 O O . ARG D 1 44 ? -30.366 -14.528 -96.903 1.00 22.10 37 ARG E O 1
ATOM 8351 N N . VAL D 1 45 ? -28.725 -14.974 -95.390 1.00 20.66 38 VAL E N 1
ATOM 8352 C CA . VAL D 1 45 ? -29.571 -15.083 -94.218 1.00 22.22 38 VAL E CA 1
ATOM 8353 C C . VAL D 1 45 ? -29.025 -14.138 -93.147 1.00 20.69 38 VAL E C 1
ATOM 8354 O O . VAL D 1 45 ? -27.813 -14.006 -93.012 1.00 20.29 38 VAL E O 1
ATOM 8358 N N . ASN D 1 46 ? -29.920 -13.447 -92.434 1.00 21.63 39 ASN E N 1
ATOM 8359 C CA . ASN D 1 46 ? -29.494 -12.589 -91.340 1.00 22.35 39 ASN E CA 1
ATOM 8360 C C . ASN D 1 46 ? -29.595 -13.401 -90.051 1.00 23.33 39 ASN E C 1
ATOM 8361 O O . ASN D 1 46 ? -30.679 -13.857 -89.707 1.00 25.49 39 ASN E O 1
ATOM 8366 N N . LEU D 1 47 ? -28.478 -13.610 -89.348 1.00 22.14 40 LEU E N 1
ATOM 8367 C CA . LEU D 1 47 ? -28.539 -14.466 -88.159 1.00 22.62 40 LEU E CA 1
ATOM 8368 C C . LEU D 1 47 ? -29.261 -13.743 -87.015 1.00 20.87 40 LEU E C 1
ATOM 8369 O O . LEU D 1 47 ? -30.024 -14.360 -86.272 1.00 21.61 40 LEU E O 1
ATOM 8374 N N . ILE D 1 48 ? -29.037 -12.424 -86.908 1.00 20.15 41 ILE E N 1
ATOM 8375 C CA . ILE D 1 48 ? -29.662 -11.576 -85.901 1.00 19.93 41 ILE E CA 1
ATOM 8376 C C . ILE D 1 48 ? -29.372 -10.131 -86.279 1.00 20.08 41 ILE E C 1
ATOM 8377 O O . ILE D 1 48 ? -28.386 -9.862 -86.988 1.00 19.56 41 ILE E O 1
ATOM 8382 N N . GLY D 1 49 ? -30.193 -9.203 -85.758 1.00 19.07 42 GLY E N 1
ATOM 8383 C CA . GLY D 1 49 ? -30.033 -7.792 -86.080 1.00 18.96 42 GLY E CA 1
ATOM 8384 C C . GLY D 1 49 ? -31.046 -7.369 -87.137 1.00 20.92 42 GLY E C 1
ATOM 8385 O O . GLY D 1 49 ? -30.683 -6.950 -88.249 1.00 21.95 42 GLY E O 1
ATOM 8386 N N . GLU D 1 50 ? -32.329 -7.541 -86.794 1.00 21.00 43 GLU E N 1
ATOM 8387 C CA . GLU D 1 50 ? -33.399 -7.321 -87.749 1.00 19.45 43 GLU E CA 1
ATOM 8388 C C . GLU D 1 50 ? -34.015 -5.937 -87.578 1.00 20.55 43 GLU E C 1
ATOM 8389 O O . GLU D 1 50 ? -34.279 -5.488 -86.463 1.00 19.73 43 GLU E O 1
ATOM 8395 N N . HIS D 1 51 ? -34.257 -5.273 -88.717 1.00 19.63 44 HIS E N 1
ATOM 8396 C CA . HIS D 1 51 ? -34.782 -3.917 -88.801 1.00 22.27 44 HIS E CA 1
ATOM 8397 C C . HIS D 1 51 ? -33.876 -2.942 -88.056 1.00 21.83 44 HIS E C 1
ATOM 8398 O O . HIS D 1 51 ? -34.358 -1.958 -87.473 1.00 21.40 44 HIS E O 1
ATOM 8405 N N . THR D 1 52 ? -32.561 -3.240 -88.094 1.00 19.81 45 THR E N 1
ATOM 8406 C CA . THR D 1 52 ? -31.570 -2.353 -87.506 1.00 20.48 45 THR E CA 1
ATOM 8407 C C . THR D 1 52 ? -30.749 -1.618 -88.570 1.00 20.47 45 THR E C 1
ATOM 8408 O O . THR D 1 52 ? -30.250 -0.531 -88.268 1.00 25.31 45 THR E O 1
ATOM 8412 N N . ASP D 1 53 ? -30.603 -2.169 -89.783 1.00 21.27 46 ASP E N 1
ATOM 8413 C CA . ASP D 1 53 ? -29.704 -1.580 -90.778 1.00 21.12 46 ASP E CA 1
ATOM 8414 C C . ASP D 1 53 ? -30.074 -0.124 -91.079 1.00 23.88 46 ASP E C 1
ATOM 8415 O O . ASP D 1 53 ? -29.201 0.751 -91.060 1.00 24.60 46 ASP E O 1
ATOM 8420 N N . TYR D 1 54 ? -31.373 0.150 -91.295 1.00 22.75 47 TYR E N 1
ATOM 8421 C CA . TYR D 1 54 ? -31.799 1.500 -91.662 1.00 23.25 47 TYR E CA 1
ATOM 8422 C C . TYR D 1 54 ? -31.903 2.380 -90.418 1.00 22.90 47 TYR E C 1
ATOM 8423 O O . TYR D 1 54 ? -32.217 3.563 -90.557 1.00 23.93 47 TYR E O 1
ATOM 8432 N N . ASN D 1 55 ? -31.608 1.803 -89.233 1.00 21.06 48 ASN E N 1
ATOM 8433 C CA . ASN D 1 55 ? -31.556 2.554 -87.982 1.00 21.68 48 ASN E CA 1
ATOM 8434 C C . ASN D 1 55 ? -30.107 2.795 -87.542 1.00 23.60 48 ASN E C 1
ATOM 8435 O O . ASN D 1 55 ? -29.854 3.078 -86.374 1.00 21.38 48 ASN E O 1
ATOM 8440 N N . GLN D 1 56 ? -29.165 2.619 -88.476 1.00 24.53 49 GLN E N 1
ATOM 8441 C CA . GLN D 1 56 ? -27.736 2.759 -88.240 1.00 25.61 49 GLN E CA 1
ATOM 8442 C C . GLN D 1 56 ? -27.253 1.789 -87.160 1.00 23.85 49 GLN E C 1
ATOM 8443 O O . GLN D 1 56 ? -26.351 2.122 -86.391 1.00 24.71 49 GLN E O 1
ATOM 8449 N N . GLY D 1 57 ? -27.830 0.584 -87.143 1.00 19.85 50 GLY E N 1
ATOM 8450 C CA . GLY D 1 57 ? -27.590 -0.392 -86.090 1.00 19.95 50 GLY E CA 1
ATOM 8451 C C . GLY D 1 57 ? -26.529 -1.419 -86.493 1.00 20.47 50 GLY E C 1
ATOM 8452 O O . GLY D 1 57 ? -25.651 -1.110 -87.290 1.00 21.59 50 GLY E O 1
ATOM 8453 N N . LEU D 1 58 ? -26.604 -2.612 -85.890 1.00 20.91 51 LEU E N 1
ATOM 8454 C CA . LEU D 1 58 ? -25.695 -3.716 -86.152 1.00 19.60 51 LEU E CA 1
ATOM 8455 C C . LEU D 1 58 ? -26.496 -4.857 -86.762 1.00 20.98 51 LEU E C 1
ATOM 8456 O O . LEU D 1 58 ? -27.646 -5.071 -86.375 1.00 20.12 51 LEU E O 1
ATOM 8461 N N . VAL D 1 59 ? -25.894 -5.556 -87.736 1.00 17.32 52 VAL E N 1
ATOM 8462 C CA . VAL D 1 59 ? -26.521 -6.708 -88.361 1.00 17.41 52 VAL E CA 1
ATOM 8463 C C . VAL D 1 59 ? -25.463 -7.803 -88.420 1.00 16.46 52 VAL E C 1
ATOM 8464 O O . VAL D 1 59 ? -24.263 -7.517 -88.470 1.00 16.39 52 VAL E O 1
ATOM 8468 N N . LEU D 1 60 ? -25.890 -9.062 -88.374 1.00 15.51 53 LEU E N 1
ATOM 8469 C CA . LEU D 1 60 ? -24.950 -10.171 -88.432 1.00 16.44 53 LEU E CA 1
ATOM 8470 C C . LEU D 1 60 ? -25.442 -11.179 -89.477 1.00 18.86 53 LEU E C 1
ATOM 8471 O O . LEU D 1 60 ? -25.889 -12.287 -89.145 1.00 20.29 53 LEU E O 1
ATOM 8476 N N . PRO D 1 61 ? -25.401 -10.815 -90.777 1.00 18.81 54 PRO E N 1
ATOM 8477 C CA . PRO D 1 61 ? -25.739 -11.761 -91.841 1.00 18.89 54 PRO E CA 1
ATOM 8478 C C . PRO D 1 61 ? -24.604 -12.713 -92.223 1.00 19.72 54 PRO E C 1
ATOM 8479 O O . PRO D 1 61 ? -23.449 -12.477 -91.876 1.00 19.84 54 PRO E O 1
ATOM 8483 N N . MET D 1 62 ? -24.941 -13.760 -92.985 1.00 21.23 55 MET E N 1
ATOM 8484 C CA . MET D 1 62 ? -23.951 -14.555 -93.692 1.00 21.90 55 MET E CA 1
ATOM 8485 C C . MET D 1 62 ? -24.438 -14.780 -95.128 1.00 21.22 55 MET E C 1
ATOM 8486 O O . MET D 1 62 ? -25.645 -14.883 -95.378 1.00 23.20 55 MET E O 1
ATOM 8491 N N . ALA D 1 63 ? -23.489 -14.854 -96.064 1.00 21.97 56 ALA E N 1
ATOM 8492 C CA . ALA D 1 63 ? -23.811 -15.189 -97.446 1.00 23.76 56 ALA E CA 1
ATOM 8493 C C . ALA D 1 63 ? -24.133 -16.675 -97.569 1.00 26.75 56 ALA E C 1
ATOM 8494 O O . ALA D 1 63 ? -23.591 -17.497 -96.826 1.00 26.08 56 ALA E O 1
ATOM 8496 N N . LEU D 1 64 ? -25.020 -17.017 -98.517 1.00 27.68 57 LEU E N 1
ATOM 8497 C CA . LEU D 1 64 ? -25.486 -18.391 -98.682 1.00 27.89 57 LEU E CA 1
ATOM 8498 C C . LEU D 1 64 ? -24.848 -19.027 -99.906 1.00 29.58 57 LEU E C 1
ATOM 8499 O O . LEU D 1 64 ? -24.341 -18.322 -100.776 1.00 31.57 57 LEU E O 1
ATOM 8504 N N . GLU D 1 65 ? -24.939 -20.360 -99.983 1.00 33.99 58 GLU E N 1
ATOM 8505 C CA . GLU D 1 65 ? -24.521 -21.085 -101.179 1.00 37.35 58 GLU E CA 1
ATOM 8506 C C . GLU D 1 65 ? -25.548 -20.924 -102.302 1.00 33.64 58 GLU E C 1
ATOM 8507 O O . GLU D 1 65 ? -25.257 -21.275 -103.441 1.00 43.37 58 GLU E O 1
ATOM 8513 N N . LEU D 1 66 ? -26.718 -20.353 -101.998 1.00 31.12 59 LEU E N 1
ATOM 8514 C CA . LEU D 1 66 ? -27.663 -19.952 -103.038 1.00 28.50 59 LEU E CA 1
ATOM 8515 C C . LEU D 1 66 ? -27.177 -18.636 -103.651 1.00 28.18 59 LEU E C 1
ATOM 8516 O O . LEU D 1 66 ? -26.791 -17.715 -102.915 1.00 25.31 59 LEU E O 1
ATOM 8521 N N . MET D 1 67 ? -27.165 -18.564 -104.994 1.00 26.03 60 MET E N 1
ATOM 8522 C CA . MET D 1 67 ? -26.512 -17.438 -105.640 1.00 26.53 60 MET E CA 1
ATOM 8523 C C . MET D 1 67 ? -27.114 -17.167 -107.024 1.00 26.91 60 MET E C 1
ATOM 8524 O O . MET D 1 67 ? -27.808 -18.003 -107.600 1.00 27.29 60 MET E O 1
ATOM 8529 N N . THR D 1 68 ? -26.831 -15.970 -107.541 1.00 25.57 61 THR E N 1
ATOM 8530 C CA . THR D 1 68 ? -27.125 -15.570 -108.911 1.00 24.99 61 THR E CA 1
ATOM 8531 C C . THR D 1 68 ? -25.810 -15.541 -109.693 1.00 24.40 61 THR E C 1
ATOM 8532 O O . THR D 1 68 ? -24.824 -15.010 -109.197 1.00 23.55 61 THR E O 1
ATOM 8536 N N . VAL D 1 69 ? -25.808 -16.112 -110.909 1.00 24.24 62 VAL E N 1
ATOM 8537 C CA . VAL D 1 69 ? -24.663 -16.086 -111.811 1.00 25.58 62 VAL E CA 1
ATOM 8538 C C . VAL D 1 69 ? -25.066 -15.335 -113.082 1.00 24.99 62 VAL E C 1
ATOM 8539 O O . VAL D 1 69 ? -26.130 -15.592 -113.632 1.00 26.57 62 VAL E O 1
ATOM 8543 N N . LEU D 1 70 ? -24.252 -14.360 -113.491 1.00 26.87 63 LEU E N 1
ATOM 8544 C CA . LEU D 1 70 ? -24.348 -13.737 -114.800 1.00 27.81 63 LEU E CA 1
ATOM 8545 C C . LEU D 1 70 ? -23.153 -14.202 -115.614 1.00 30.00 63 LEU E C 1
ATOM 8546 O O . LEU D 1 70 ? -22.044 -14.208 -115.098 1.00 30.24 63 LEU E O 1
ATOM 8551 N N . VAL D 1 71 ? -23.402 -14.563 -116.883 1.00 27.79 64 VAL E N 1
ATOM 8552 C CA . VAL D 1 71 ? -22.361 -14.779 -117.870 1.00 29.85 64 VAL E CA 1
ATOM 8553 C C . VAL D 1 71 ? -22.672 -13.859 -119.051 1.00 31.03 64 VAL E C 1
ATOM 8554 O O . VAL D 1 71 ? -23.830 -13.702 -119.416 1.00 30.47 64 VAL E O 1
ATOM 8558 N N . GLY D 1 72 ? -21.642 -13.218 -119.607 1.00 30.24 65 GLY E N 1
ATOM 8559 C CA . GLY D 1 72 ? -21.883 -12.277 -120.687 1.00 33.42 65 GLY E CA 1
ATOM 8560 C C . GLY D 1 72 ? -20.622 -11.814 -121.408 1.00 31.19 65 GLY E C 1
ATOM 8561 O O . GLY D 1 72 ? -19.518 -12.295 -121.136 1.00 32.57 65 GLY E O 1
ATOM 8562 N N . SER D 1 73 ? -20.825 -10.836 -122.298 1.00 29.86 66 SER E N 1
ATOM 8563 C CA . SER D 1 73 ? -19.795 -10.278 -123.164 1.00 31.00 66 SER E CA 1
ATOM 8564 C C . SER D 1 73 ? -20.139 -8.822 -123.457 1.00 28.86 66 SER E C 1
ATOM 8565 O O . SER D 1 73 ? -21.322 -8.492 -123.562 1.00 30.38 66 SER E O 1
ATOM 8568 N N . PRO D 1 74 ? -19.132 -7.924 -123.592 1.00 27.54 67 PRO E N 1
ATOM 8569 C CA . PRO D 1 74 ? -19.395 -6.546 -124.002 1.00 29.73 67 PRO E CA 1
ATOM 8570 C C . PRO D 1 74 ? -19.885 -6.558 -125.453 1.00 32.50 67 PRO E C 1
ATOM 8571 O O . PRO D 1 74 ? -19.618 -7.509 -126.182 1.00 30.04 67 PRO E O 1
ATOM 8575 N N . ARG D 1 75 ? -20.642 -5.525 -125.839 1.00 33.37 68 ARG E N 1
ATOM 8576 C CA . ARG D 1 75 ? -21.065 -5.313 -127.215 1.00 33.17 68 ARG E CA 1
ATOM 8577 C C . ARG D 1 75 ? -20.508 -3.975 -127.683 1.00 37.91 68 ARG E C 1
ATOM 8578 O O . ARG D 1 75 ? -20.022 -3.189 -126.864 1.00 39.52 68 ARG E O 1
ATOM 8586 N N . LYS D 1 76 ? -20.610 -3.712 -128.995 1.00 40.40 69 LYS E N 1
ATOM 8587 C CA . LYS D 1 76 ? -20.031 -2.519 -129.600 1.00 42.83 69 LYS E CA 1
ATOM 8588 C C . LYS D 1 76 ? -21.109 -1.481 -129.909 1.00 37.67 69 LYS E C 1
ATOM 8589 O O . LYS D 1 76 ? -20.775 -0.366 -130.280 1.00 39.78 69 LYS E O 1
ATOM 8595 N N . ASP D 1 77 ? -22.382 -1.844 -129.712 1.00 36.04 70 ASP E N 1
ATOM 8596 C CA . ASP D 1 77 ? -23.502 -1.098 -130.273 1.00 36.30 70 ASP E CA 1
ATOM 8597 C C . ASP D 1 77 ? -24.310 -0.349 -129.210 1.00 34.63 70 ASP E C 1
ATOM 8598 O O . ASP D 1 77 ? -25.385 0.155 -129.517 1.00 35.92 70 ASP E O 1
ATOM 8603 N N . GLY D 1 78 ? -23.844 -0.331 -127.953 1.00 34.59 71 GLY E N 1
ATOM 8604 C CA . GLY D 1 78 ? -24.478 0.490 -126.919 1.00 34.31 71 GLY E CA 1
ATOM 8605 C C . GLY D 1 78 ? -25.840 -0.036 -126.457 1.00 29.78 71 GLY E C 1
ATOM 8606 O O . GLY D 1 78 ? -26.652 0.687 -125.899 1.00 31.87 71 GLY E O 1
ATOM 8607 N N . LEU D 1 79 ? -26.081 -1.320 -126.683 1.00 31.69 72 LEU E N 1
ATOM 8608 C CA . LEU D 1 79 ? -27.370 -1.922 -126.364 1.00 29.99 72 LEU E CA 1
ATOM 8609 C C . LEU D 1 79 ? -27.170 -3.027 -125.327 1.00 30.27 72 LEU E C 1
ATOM 8610 O O . LEU D 1 79 ? -26.101 -3.650 -125.281 1.00 28.08 72 LEU E O 1
ATOM 8615 N N . VAL D 1 80 ? -28.210 -3.271 -124.515 1.00 28.11 73 VAL E N 1
ATOM 8616 C CA . VAL D 1 80 ? -28.157 -4.310 -123.495 1.00 28.33 73 VAL E CA 1
ATOM 8617 C C . VAL D 1 80 ? -29.146 -5.412 -123.870 1.00 25.35 73 VAL E C 1
ATOM 8618 O O . VAL D 1 80 ? -30.323 -5.133 -124.049 1.00 27.60 73 VAL E O 1
ATOM 8622 N N . SER D 1 81 ? -28.654 -6.660 -123.945 1.00 24.20 74 SER E N 1
ATOM 8623 C CA . SER D 1 81 ? -29.500 -7.799 -124.290 1.00 24.41 74 SER E CA 1
ATOM 8624 C C . SER D 1 81 ? -29.421 -8.881 -123.210 1.00 22.86 74 SER E C 1
ATOM 8625 O O . SER D 1 81 ? -28.348 -9.443 -122.989 1.00 24.24 74 SER E O 1
ATOM 8628 N N . LEU D 1 82 ? -30.561 -9.196 -122.584 1.00 23.61 75 LEU E N 1
ATOM 8629 C CA . LEU D 1 82 ? -30.616 -10.062 -121.412 1.00 24.79 75 LEU E CA 1
ATOM 8630 C C . LEU D 1 82 ? -31.515 -11.260 -121.684 1.00 26.95 75 LEU E C 1
ATOM 8631 O O . LEU D 1 82 ? -32.532 -11.126 -122.370 1.00 25.82 75 LEU E O 1
ATOM 8636 N N . LEU D 1 83 ? -31.136 -12.403 -121.081 1.00 25.39 76 LEU E N 1
ATOM 8637 C CA . LEU D 1 83 ? -31.981 -13.578 -120.938 1.00 26.72 76 LEU E CA 1
ATOM 8638 C C . LEU D 1 83 ? -31.832 -14.095 -119.510 1.00 27.18 76 LEU E C 1
ATOM 8639 O O . LEU D 1 83 ? -30.714 -14.155 -119.004 1.00 27.14 76 LEU E O 1
ATOM 8644 N N . THR D 1 84 ? -32.955 -14.454 -118.875 1.00 25.76 77 THR E N 1
ATOM 8645 C CA . THR D 1 84 ? -32.934 -15.199 -117.623 1.00 27.90 77 THR E CA 1
ATOM 8646 C C . THR D 1 84 ? -33.616 -16.551 -117.839 1.00 30.54 77 THR E C 1
ATOM 8647 O O . THR D 1 84 ? -34.542 -16.659 -118.632 1.00 28.90 77 THR E O 1
ATOM 8651 N N . THR D 1 85 ? -33.124 -17.585 -117.145 1.00 30.98 78 THR E N 1
ATOM 8652 C CA . THR D 1 85 ? -33.707 -18.919 -117.174 1.00 34.82 78 THR E CA 1
ATOM 8653 C C . THR D 1 85 ? -34.438 -19.198 -115.860 1.00 37.80 78 THR E C 1
ATOM 8654 O O . THR D 1 85 ? -34.952 -20.295 -115.678 1.00 39.24 78 THR E O 1
ATOM 8658 N N . SER D 1 86 ? -34.489 -18.210 -114.953 1.00 41.53 79 SER E N 1
ATOM 8659 C CA . SER D 1 86 ? -35.021 -18.438 -113.620 1.00 45.68 79 SER E CA 1
ATOM 8660 C C . SER D 1 86 ? -36.526 -18.675 -113.665 1.00 49.68 79 SER E C 1
ATOM 8661 O O . SER D 1 86 ? -37.290 -17.803 -114.066 1.00 52.29 79 SER E O 1
ATOM 8664 N N . GLU D 1 87 ? -36.927 -19.871 -113.217 1.00 56.10 80 GLU E N 1
ATOM 8665 C CA . GLU D 1 87 ? -38.307 -20.159 -112.863 1.00 54.88 80 GLU E CA 1
ATOM 8666 C C . GLU D 1 87 ? -38.678 -19.169 -111.764 1.00 48.67 80 GLU E C 1
ATOM 8667 O O . GLU D 1 87 ? -37.917 -18.948 -110.814 1.00 49.89 80 GLU E O 1
ATOM 8669 N N . GLY D 1 88 ? -39.835 -18.534 -111.954 1.00 45.12 81 GLY E N 1
ATOM 8670 C CA . GLY D 1 88 ? -40.288 -17.480 -111.063 1.00 40.09 81 GLY E CA 1
ATOM 8671 C C . GLY D 1 88 ? -40.215 -16.116 -111.740 1.00 36.62 81 GLY E C 1
ATOM 8672 O O . GLY D 1 88 ? -41.003 -15.238 -111.404 1.00 37.84 81 GLY E O 1
ATOM 8673 N N . ALA D 1 89 ? -39.255 -15.940 -112.659 1.00 36.63 82 ALA E N 1
ATOM 8674 C CA . ALA D 1 89 ? -39.100 -14.655 -113.335 1.00 35.47 82 ALA E CA 1
ATOM 8675 C C . ALA D 1 89 ? -40.363 -14.359 -114.140 1.00 33.32 82 ALA E C 1
ATOM 8676 O O . ALA D 1 89 ? -40.952 -15.266 -114.705 1.00 32.97 82 ALA E O 1
ATOM 8678 N N . ASP D 1 90 ? -40.785 -13.095 -114.198 1.00 34.54 83 ASP E N 1
ATOM 8679 C CA . ASP D 1 90 ? -41.961 -12.744 -114.986 1.00 34.52 83 ASP E CA 1
ATOM 8680 C C . ASP D 1 90 ? -41.598 -12.644 -116.474 1.00 37.09 83 ASP E C 1
ATOM 8681 O O . ASP D 1 90 ? -40.439 -12.491 -116.833 1.00 33.66 83 ASP E O 1
ATOM 8686 N N . GLU D 1 91 ? -42.616 -12.749 -117.335 1.00 37.82 84 GLU E N 1
ATOM 8687 C CA . GLU D 1 91 ? -42.456 -12.782 -118.782 1.00 39.17 84 GLU E CA 1
ATOM 8688 C C . GLU D 1 91 ? -42.301 -11.353 -119.314 1.00 33.18 84 GLU E C 1
ATOM 8689 O O . GLU D 1 91 ? -42.862 -10.417 -118.760 1.00 30.84 84 GLU E O 1
ATOM 8695 N N . PRO D 1 92 ? -41.545 -11.114 -120.410 1.00 33.07 85 PRO E N 1
ATOM 8696 C CA . PRO D 1 92 ? -40.755 -12.152 -121.078 1.00 31.85 85 PRO E CA 1
ATOM 8697 C C . PRO D 1 92 ? -39.439 -12.438 -120.355 1.00 33.55 85 PRO E C 1
ATOM 8698 O O . PRO D 1 92 ? -38.987 -11.634 -119.558 1.00 31.37 85 PRO E O 1
ATOM 8702 N N . GLN D 1 93 ? -38.807 -13.558 -120.697 1.00 31.39 86 GLN E N 1
ATOM 8703 C CA . GLN D 1 93 ? -37.537 -13.961 -120.115 1.00 34.83 86 GLN E CA 1
ATOM 8704 C C . GLN D 1 93 ? -36.362 -13.290 -120.833 1.00 32.13 86 GLN E C 1
ATOM 8705 O O . GLN D 1 93 ? -35.204 -13.512 -120.479 1.00 33.04 86 GLN E O 1
ATOM 8707 N N . ARG D 1 94 ? -36.676 -12.448 -121.826 1.00 25.69 87 ARG E N 1
ATOM 8708 C CA . ARG D 1 94 ? -35.688 -11.706 -122.584 1.00 27.03 87 ARG E CA 1
ATOM 8709 C C . ARG D 1 94 ? -36.098 -10.243 -122.631 1.00 26.04 87 ARG E C 1
ATOM 8710 O O . ARG D 1 94 ? -37.273 -9.925 -122.670 1.00 27.79 87 ARG E O 1
ATOM 8718 N N . LEU D 1 95 ? -35.093 -9.365 -122.589 1.00 28.46 88 LEU E N 1
ATOM 8719 C CA . LEU D 1 95 ? -35.318 -7.935 -122.751 1.00 29.28 88 LEU E CA 1
ATOM 8720 C C . LEU D 1 95 ? -34.078 -7.318 -123.373 1.00 27.18 88 LEU E C 1
ATOM 8721 O O . LEU D 1 95 ? -32.955 -7.676 -123.025 1.00 27.61 88 LEU E O 1
ATOM 8726 N N . GLN D 1 96 ? -34.306 -6.369 -124.283 1.00 26.52 89 GLN E N 1
ATOM 8727 C CA . GLN D 1 96 ? -33.237 -5.557 -124.834 1.00 27.05 89 GLN E CA 1
ATOM 8728 C C . GLN D 1 96 ? -33.645 -4.094 -124.693 1.00 26.59 89 GLN E C 1
ATOM 8729 O O . GLN D 1 96 ? -34.825 -3.771 -124.778 1.00 25.17 89 GLN E O 1
ATOM 8735 N N . PHE D 1 97 ? -32.639 -3.247 -124.465 1.00 27.84 90 PHE E N 1
ATOM 8736 C CA . PHE D 1 97 ? -32.850 -1.813 -124.318 1.00 29.29 90 PHE E CA 1
ATOM 8737 C C . PHE D 1 97 ? -31.524 -1.129 -124.604 1.00 29.46 90 PHE E C 1
ATOM 8738 O O . PHE D 1 97 ? -30.465 -1.733 -124.421 1.00 28.67 90 PHE E O 1
ATOM 8746 N N . PRO D 1 98 ? -31.541 0.142 -125.081 1.00 31.82 91 PRO E N 1
ATOM 8747 C CA . PRO D 1 98 ? -30.311 0.899 -125.240 1.00 31.43 91 PRO E CA 1
ATOM 8748 C C . PRO D 1 98 ? -29.794 1.327 -123.862 1.00 30.79 91 PRO E C 1
ATOM 8749 O O . PRO D 1 98 ? -30.576 1.505 -122.926 1.00 30.10 91 PRO E O 1
ATOM 8753 N N . LEU D 1 99 ? -28.470 1.511 -123.750 1.00 32.35 92 LEU E N 1
ATOM 8754 C CA . LEU D 1 99 ? -27.882 2.106 -122.556 1.00 32.81 92 LEU E CA 1
ATOM 8755 C C . LEU D 1 99 ? -28.550 3.455 -122.296 1.00 35.49 92 LEU E C 1
ATOM 8756 O O . LEU D 1 99 ? -28.924 4.162 -123.231 1.00 35.88 92 LEU E O 1
ATOM 8761 N N . PRO D 1 100 ? -28.682 3.888 -121.020 1.00 35.05 93 PRO E N 1
ATOM 8762 C CA . PRO D 1 100 ? -29.141 5.239 -120.729 1.00 34.03 93 PRO E CA 1
ATOM 8763 C C . PRO D 1 100 ? -28.115 6.257 -121.238 1.00 37.75 93 PRO E C 1
ATOM 8764 O O . PRO D 1 100 ? -26.912 5.961 -121.359 1.00 33.59 93 PRO E O 1
ATOM 8768 N N . THR D 1 101 ? -28.634 7.445 -121.569 1.00 36.22 94 THR E N 1
ATOM 8769 C CA . THR D 1 101 ? -27.836 8.597 -121.963 1.00 44.93 94 THR E CA 1
ATOM 8770 C C . THR D 1 101 ? -28.238 9.778 -121.091 1.00 45.90 94 THR E C 1
ATOM 8771 O O . THR D 1 101 ? -29.124 9.632 -120.253 1.00 46.64 94 THR E O 1
ATOM 8775 N N . ALA D 1 102 ? -27.574 10.925 -121.310 1.00 53.87 95 ALA E N 1
ATOM 8776 C CA . ALA D 1 102 ? -27.844 12.162 -120.598 1.00 58.75 95 ALA E CA 1
ATOM 8777 C C . ALA D 1 102 ? -29.298 12.593 -120.783 1.00 58.77 95 ALA E C 1
ATOM 8778 O O . ALA D 1 102 ? -29.915 13.088 -119.842 1.00 61.55 95 ALA E O 1
ATOM 8780 N N . GLN D 1 103 ? -29.840 12.374 -121.990 1.00 60.20 96 GLN E N 1
ATOM 8781 C CA . GLN D 1 103 ? -31.155 12.881 -122.364 1.00 61.96 96 GLN E CA 1
ATOM 8782 C C . GLN D 1 103 ? -32.242 11.832 -122.119 1.00 61.19 96 GLN E C 1
ATOM 8783 O O . GLN D 1 103 ? -33.425 12.173 -122.125 1.00 56.07 96 GLN E O 1
ATOM 8789 N N . ARG D 1 104 ? -31.845 10.563 -121.904 1.00 56.55 97 ARG E N 1
ATOM 8790 C CA . ARG D 1 104 ? -32.818 9.487 -121.753 1.00 50.55 97 ARG E CA 1
ATOM 8791 C C . ARG D 1 104 ? -32.342 8.454 -120.729 1.00 47.94 97 ARG E C 1
ATOM 8792 O O . ARG D 1 104 ? -31.378 7.721 -120.961 1.00 50.57 97 ARG E O 1
ATOM 8800 N N . SER D 1 105 ? -33.071 8.370 -119.610 1.00 46.58 98 SER E N 1
ATOM 8801 C CA . SER D 1 105 ? -32.799 7.420 -118.539 1.00 45.61 98 SER E CA 1
ATOM 8802 C C . SER D 1 105 ? -33.498 6.096 -118.853 1.00 43.93 98 SER E C 1
ATOM 8803 O O . SER D 1 105 ? -34.500 6.082 -119.581 1.00 42.56 98 SER E O 1
ATOM 8806 N N . LEU D 1 106 ? -33.011 4.999 -118.241 1.00 38.64 99 LEU E N 1
ATOM 8807 C CA . LEU D 1 106 ? -33.783 3.764 -118.166 1.00 33.66 99 LEU E CA 1
ATOM 8808 C C . LEU D 1 106 ? -34.986 4.018 -117.264 1.00 31.15 99 LEU E C 1
ATOM 8809 O O . LEU D 1 106 ? -34.940 4.884 -116.398 1.00 30.01 99 LEU E O 1
ATOM 8814 N N . GLU D 1 107 ? -36.062 3.251 -117.477 1.00 34.53 100 GLU E N 1
ATOM 8815 C CA . GLU D 1 107 ? -37.245 3.402 -116.647 1.00 37.65 100 GLU E CA 1
ATOM 8816 C C . GLU D 1 107 ? -37.647 2.026 -116.127 1.00 34.05 100 GLU E C 1
ATOM 8817 O O . GLU D 1 107 ? -37.537 1.042 -116.864 1.00 36.30 100 GLU E O 1
ATOM 8819 N N . PRO D 1 108 ? -38.157 1.926 -114.880 1.00 32.52 101 PRO E N 1
ATOM 8820 C CA . PRO D 1 108 ? -38.674 0.648 -114.386 1.00 33.95 101 PRO E CA 1
ATOM 8821 C C . PRO D 1 108 ? -39.920 0.259 -115.183 1.00 37.87 101 PRO E C 1
ATOM 8822 O O . PRO D 1 108 ? -40.610 1.123 -115.702 1.00 41.75 101 PRO E O 1
ATOM 8826 N N . GLY D 1 109 ? -40.169 -1.043 -115.331 1.00 37.94 102 GLY E N 1
ATOM 8827 C CA . GLY D 1 109 ? -41.328 -1.526 -116.056 1.00 40.36 102 GLY E CA 1
ATOM 8828 C C . GLY D 1 109 ? -41.428 -3.044 -116.027 1.00 41.55 102 GLY E C 1
ATOM 8829 O O . GLY D 1 109 ? -41.169 -3.679 -115.008 1.00 45.74 102 GLY E O 1
ATOM 8830 N N . THR D 1 110 ? -41.793 -3.595 -117.187 1.00 42.61 103 THR E N 1
ATOM 8831 C CA . THR D 1 110 ? -42.053 -5.009 -117.410 1.00 42.41 103 THR E CA 1
ATOM 8832 C C . THR D 1 110 ? -40.993 -5.548 -118.365 1.00 39.50 103 THR E C 1
ATOM 8833 O O . THR D 1 110 ? -40.686 -4.902 -119.365 1.00 41.12 103 THR E O 1
ATOM 8837 N N . PRO D 1 111 ? -40.395 -6.734 -118.103 1.00 36.11 104 PRO E N 1
ATOM 8838 C CA . PRO D 1 111 ? -40.655 -7.508 -116.883 1.00 33.71 104 PRO E CA 1
ATOM 8839 C C . PRO D 1 111 ? -39.913 -6.986 -115.651 1.00 32.46 104 PRO E C 1
ATOM 8840 O O . PRO D 1 111 ? -38.919 -6.265 -115.785 1.00 31.20 104 PRO E O 1
ATOM 8844 N N . ARG D 1 112 ? -40.428 -7.325 -114.458 1.00 30.18 105 ARG E N 1
ATOM 8845 C CA . ARG D 1 112 ? -39.946 -6.774 -113.196 1.00 35.91 105 ARG E CA 1
ATOM 8846 C C . ARG D 1 112 ? -38.513 -7.215 -112.900 1.00 34.01 105 ARG E C 1
ATOM 8847 O O . ARG D 1 112 ? -37.736 -6.434 -112.361 1.00 33.56 105 ARG E O 1
ATOM 8855 N N . TRP D 1 113 ? -38.162 -8.457 -113.261 1.00 28.98 106 TRP E N 1
ATOM 8856 C CA . TRP D 1 113 ? -36.827 -8.967 -112.987 1.00 27.20 106 TRP E CA 1
ATOM 8857 C C . TRP D 1 113 ? -35.767 -8.052 -113.605 1.00 26.49 106 TRP E C 1
ATOM 8858 O O . TRP D 1 113 ? -34.714 -7.853 -113.008 1.00 23.27 106 TRP E O 1
ATOM 8869 N N . ALA D 1 114 ? -36.060 -7.462 -114.780 1.00 25.14 107 ALA E N 1
ATOM 8870 C CA . ALA D 1 114 ? -35.073 -6.638 -115.471 1.00 25.61 107 ALA E CA 1
ATOM 8871 C C . ALA D 1 114 ? -34.853 -5.294 -114.776 1.00 23.92 107 ALA E C 1
ATOM 8872 O O . ALA D 1 114 ? -33.832 -4.656 -115.018 1.00 24.80 107 ALA E O 1
ATOM 8874 N N . ASN D 1 115 ? -35.801 -4.889 -113.920 1.00 24.53 108 ASN E N 1
ATOM 8875 C CA . ASN D 1 115 ? -35.714 -3.604 -113.228 1.00 26.87 108 ASN E CA 1
ATOM 8876 C C . ASN D 1 115 ? -34.454 -3.523 -112.364 1.00 25.79 108 ASN E C 1
ATOM 8877 O O . ASN D 1 115 ? -33.874 -2.451 -112.204 1.00 22.31 108 ASN E O 1
ATOM 8882 N N . TYR D 1 116 ? -34.055 -4.681 -111.816 1.00 26.83 109 TYR E N 1
ATOM 8883 C CA . TYR D 1 116 ? -32.902 -4.755 -110.932 1.00 26.25 109 TYR E CA 1
ATOM 8884 C C . TYR D 1 116 ? -31.630 -4.473 -111.722 1.00 25.36 109 TYR E C 1
ATOM 8885 O O . TYR D 1 116 ? -30.762 -3.729 -111.260 1.00 25.80 109 TYR E O 1
ATOM 8894 N N . VAL D 1 117 ? -31.550 -5.071 -112.921 1.00 23.72 110 VAL E N 1
ATOM 8895 C CA . VAL D 1 117 ? -30.416 -4.864 -113.805 1.00 23.34 110 VAL E CA 1
ATOM 8896 C C . VAL D 1 117 ? -30.390 -3.420 -114.303 1.00 23.23 110 VAL E C 1
ATOM 8897 O O . VAL D 1 117 ? -29.335 -2.781 -114.295 1.00 22.47 110 VAL E O 1
ATOM 8901 N N . LYS D 1 118 ? -31.555 -2.913 -114.746 1.00 24.59 111 LYS E N 1
ATOM 8902 C CA . LYS D 1 118 ? -31.645 -1.559 -115.276 1.00 23.52 111 LYS E CA 1
ATOM 8903 C C . LYS D 1 118 ? -31.221 -0.549 -114.209 1.00 22.72 111 LYS E C 1
ATOM 8904 O O . LYS D 1 118 ? -30.523 0.420 -114.512 1.00 22.39 111 LYS E O 1
ATOM 8910 N N . GLY D 1 119 ? -31.682 -0.774 -112.970 1.00 23.35 112 GLY E N 1
ATOM 8911 C CA . GLY D 1 119 ? -31.380 0.132 -111.880 1.00 21.58 112 GLY E CA 1
ATOM 8912 C C . GLY D 1 119 ? -29.883 0.244 -111.622 1.00 21.92 112 GLY E C 1
ATOM 8913 O O . GLY D 1 119 ? -29.367 1.345 -111.439 1.00 23.43 112 GLY E O 1
ATOM 8914 N N . VAL D 1 120 ? -29.192 -0.908 -111.631 1.00 22.20 113 VAL E N 1
ATOM 8915 C CA . VAL D 1 120 ? -27.753 -0.909 -111.375 1.00 20.87 113 VAL E CA 1
ATOM 8916 C C . VAL D 1 120 ? -27.020 -0.213 -112.529 1.00 22.72 113 VAL E C 1
ATOM 8917 O O . VAL D 1 120 ? -26.103 0.578 -112.302 1.00 21.45 113 VAL E O 1
ATOM 8921 N N . ILE D 1 121 ? -27.437 -0.497 -113.771 1.00 23.52 114 ILE E N 1
ATOM 8922 C CA . ILE D 1 121 ? -26.878 0.186 -114.933 1.00 23.93 114 ILE E CA 1
ATOM 8923 C C . ILE D 1 121 ? -27.061 1.700 -114.790 1.00 24.46 114 ILE E C 1
ATOM 8924 O O . ILE D 1 121 ? -26.119 2.455 -115.027 1.00 24.56 114 ILE E O 1
ATOM 8929 N N . GLN D 1 122 ? -28.269 2.129 -114.407 1.00 25.46 115 GLN E N 1
ATOM 8930 C CA . GLN D 1 122 ? -28.619 3.544 -114.369 1.00 26.60 115 GLN E CA 1
ATOM 8931 C C . GLN D 1 122 ? -27.714 4.300 -113.401 1.00 26.35 115 GLN E C 1
ATOM 8932 O O . GLN D 1 122 ? -27.298 5.415 -113.704 1.00 24.91 115 GLN E O 1
ATOM 8938 N N . TYR D 1 123 ? -27.408 3.683 -112.246 1.00 24.43 116 TYR E N 1
ATOM 8939 C CA . TYR D 1 123 ? -26.658 4.363 -111.199 1.00 24.18 116 TYR E CA 1
ATOM 8940 C C . TYR D 1 123 ? -25.193 3.940 -111.163 1.00 23.86 116 TYR E C 1
ATOM 8941 O O . TYR D 1 123 ? -24.471 4.348 -110.249 1.00 24.13 116 TYR E O 1
ATOM 8950 N N . TYR D 1 124 ? -24.742 3.150 -112.154 1.00 24.11 117 TYR E N 1
ATOM 8951 C CA . TYR D 1 124 ? -23.344 2.738 -112.195 1.00 23.57 117 TYR E CA 1
ATOM 8952 C C . TYR D 1 124 ? -22.444 3.970 -112.280 1.00 25.37 117 TYR E C 1
ATOM 8953 O O . TYR D 1 124 ? -22.638 4.810 -113.160 1.00 25.37 117 TYR E O 1
ATOM 8962 N N . PRO D 1 125 ? -21.471 4.150 -111.355 1.00 26.39 118 PRO E N 1
ATOM 8963 C CA . PRO D 1 125 ? -20.743 5.418 -111.244 1.00 31.29 118 PRO E CA 1
ATOM 8964 C C . PRO D 1 125 ? -19.657 5.728 -112.276 1.00 31.95 118 PRO E C 1
ATOM 8965 O O . PRO D 1 125 ? -19.267 6.881 -112.393 1.00 34.03 118 PRO E O 1
ATOM 8969 N N . ALA D 1 126 ? -19.211 4.731 -113.052 1.00 30.18 119 ALA E N 1
ATOM 8970 C CA . ALA D 1 126 ? -18.076 4.939 -113.942 1.00 32.10 119 ALA E CA 1
ATOM 8971 C C . ALA D 1 126 ? -18.496 4.837 -115.408 1.00 31.43 119 ALA E C 1
ATOM 8972 O O . ALA D 1 126 ? -19.489 4.205 -115.733 1.00 29.22 119 ALA E O 1
ATOM 8974 N N . ALA D 1 127 ? -17.700 5.474 -116.275 1.00 38.77 120 ALA E N 1
ATOM 8975 C CA . ALA D 1 127 ? -17.908 5.588 -117.716 1.00 37.71 120 ALA E CA 1
ATOM 8976 C C . ALA D 1 127 ? -16.562 5.433 -118.420 1.00 39.09 120 ALA E C 1
ATOM 8977 O O . ALA D 1 127 ? -15.529 5.717 -117.814 1.00 42.53 120 ALA E O 1
ATOM 8979 N N . PRO D 1 128 ? -16.503 4.990 -119.702 1.00 41.77 121 PRO E N 1
ATOM 8980 C CA . PRO D 1 128 ? -17.691 4.655 -120.485 1.00 41.24 121 PRO E CA 1
ATOM 8981 C C . PRO D 1 128 ? -18.132 3.202 -120.281 1.00 34.02 121 PRO E C 1
ATOM 8982 O O . PRO D 1 128 ? -17.333 2.271 -120.371 1.00 35.22 121 PRO E O 1
ATOM 8986 N N . LEU D 1 129 ? -19.433 3.034 -120.041 1.00 30.14 122 LEU E N 1
ATOM 8987 C CA . LEU D 1 129 ? -20.039 1.717 -119.954 1.00 32.05 122 LEU E CA 1
ATOM 8988 C C . LEU D 1 129 ? -20.476 1.288 -121.350 1.00 30.37 122 LEU E C 1
ATOM 8989 O O . LEU D 1 129 ? -21.294 1.964 -121.971 1.00 31.45 122 LEU E O 1
ATOM 8994 N N . PRO D 1 130 ? -19.922 0.193 -121.914 1.00 30.32 123 PRO E N 1
ATOM 8995 C CA . PRO D 1 130 ? -20.397 -0.327 -123.195 1.00 31.79 123 PRO E CA 1
ATOM 8996 C C . PRO D 1 130 ? -21.692 -1.099 -122.979 1.00 31.59 123 PRO E C 1
ATOM 8997 O O . PRO D 1 130 ? -22.095 -1.355 -121.845 1.00 30.95 123 PRO E O 1
ATOM 9001 N N . GLY D 1 131 ? -22.349 -1.468 -124.078 1.00 32.25 124 GLY E N 1
ATOM 9002 C CA . GLY D 1 131 ? -23.451 -2.412 -124.013 1.00 30.09 124 GLY E CA 1
ATOM 9003 C C . GLY D 1 131 ? -22.924 -3.824 -123.789 1.00 31.27 124 GLY E C 1
ATOM 9004 O O . GLY D 1 131 ? -21.713 -4.048 -123.812 1.00 32.69 124 GLY E O 1
ATOM 9005 N N . PHE D 1 132 ? -23.837 -4.772 -123.567 1.00 28.13 125 PHE E N 1
ATOM 9006 C CA . PHE D 1 132 ? -23.433 -6.133 -123.276 1.00 25.36 125 PHE E CA 1
ATOM 9007 C C . PHE D 1 132 ? -24.596 -7.089 -123.500 1.00 23.77 125 PHE E C 1
ATOM 9008 O O . PHE D 1 132 ? -25.755 -6.684 -123.475 1.00 24.63 125 PHE E O 1
ATOM 9016 N N . SER D 1 133 ? -24.227 -8.361 -123.709 1.00 23.06 126 SER E N 1
ATOM 9017 C CA . SER D 1 133 ? -25.141 -9.494 -123.723 1.00 26.11 126 SER E CA 1
ATOM 9018 C C . SER D 1 133 ? -24.894 -10.307 -122.457 1.00 26.19 126 SER E C 1
ATOM 9019 O O . SER D 1 133 ? -23.733 -10.510 -122.107 1.00 32.51 126 SER E O 1
ATOM 9022 N N . ALA D 1 134 ? -25.968 -10.768 -121.802 1.00 26.09 127 ALA E N 1
ATOM 9023 C CA . ALA D 1 134 ? -25.846 -11.524 -120.557 1.00 28.40 127 ALA E CA 1
ATOM 9024 C C . ALA D 1 134 ? -26.992 -12.511 -120.368 1.00 28.14 127 ALA E C 1
ATOM 9025 O O . ALA D 1 134 ? -28.118 -12.201 -120.747 1.00 27.35 127 ALA E O 1
ATOM 9027 N N . VAL D 1 135 ? -26.665 -13.696 -119.808 1.00 27.96 128 VAL E N 1
ATOM 9028 C CA . VAL D 1 135 ? -27.629 -14.643 -119.276 1.00 26.07 128 VAL E CA 1
ATOM 9029 C C . VAL D 1 135 ? -27.533 -14.627 -117.749 1.00 27.77 128 VAL E C 1
ATOM 9030 O O . VAL D 1 135 ? -26.426 -14.635 -117.203 1.00 27.86 128 VAL E O 1
ATOM 9034 N N . VAL D 1 136 ? -28.691 -14.668 -117.074 1.00 24.50 129 VAL E N 1
ATOM 9035 C CA . VAL D 1 136 ? -28.819 -14.645 -115.620 1.00 27.10 129 VAL E CA 1
ATOM 9036 C C . VAL D 1 136 ? -29.509 -15.930 -115.177 1.00 27.46 129 VAL E C 1
ATOM 9037 O O . VAL D 1 136 ? -30.629 -16.206 -115.618 1.00 26.98 129 VAL E O 1
ATOM 9041 N N . VAL D 1 137 ? -28.854 -16.664 -114.258 1.00 26.69 130 VAL E N 1
ATOM 9042 C CA . VAL D 1 137 ? -29.447 -17.805 -113.577 1.00 24.84 130 VAL E CA 1
ATOM 9043 C C . VAL D 1 137 ? -29.294 -17.600 -112.065 1.00 25.66 130 VAL E C 1
ATOM 9044 O O . VAL D 1 137 ? -28.415 -16.861 -111.621 1.00 25.19 130 VAL E O 1
ATOM 9048 N N . SER D 1 138 ? -30.156 -18.253 -111.272 1.00 26.50 131 SER E N 1
ATOM 9049 C CA . SER D 1 138 ? -30.114 -18.092 -109.827 1.00 27.02 131 SER E CA 1
ATOM 9050 C C . SER D 1 138 ? -30.669 -19.338 -109.139 1.00 29.28 131 SER E C 1
ATOM 9051 O O . SER D 1 138 ? -31.621 -19.947 -109.627 1.00 28.53 131 SER E O 1
ATOM 9054 N N . SER D 1 139 ? -30.083 -19.672 -107.985 1.00 27.27 132 SER E N 1
ATOM 9055 C CA . SER D 1 139 ? -30.622 -20.689 -107.094 1.00 30.29 132 SER E CA 1
ATOM 9056 C C . SER D 1 139 ? -31.272 -20.026 -105.882 1.00 31.96 132 SER E C 1
ATOM 9057 O O . SER D 1 139 ? -31.803 -20.715 -105.007 1.00 31.31 132 SER E O 1
ATOM 9060 N N . VAL D 1 140 ? -31.250 -18.683 -105.842 1.00 30.74 133 VAL E N 1
ATOM 9061 C CA . VAL D 1 140 ? -31.919 -17.975 -104.761 1.00 28.82 133 VAL E CA 1
ATOM 9062 C C . VAL D 1 140 ? -33.413 -17.954 -105.066 1.00 28.84 133 VAL E C 1
ATOM 9063 O O . VAL D 1 140 ? -33.818 -17.456 -106.116 1.00 28.95 133 VAL E O 1
ATOM 9067 N N . PRO D 1 141 ? -34.287 -18.471 -104.168 1.00 29.84 134 PRO E N 1
ATOM 9068 C CA . PRO D 1 141 ? -35.722 -18.541 -104.456 1.00 29.85 134 PRO E CA 1
ATOM 9069 C C . PRO D 1 141 ? -36.224 -17.105 -104.606 1.00 30.17 134 PRO E C 1
ATOM 9070 O O . PRO D 1 141 ? -35.967 -16.276 -103.739 1.00 28.82 134 PRO E O 1
ATOM 9074 N N . LEU D 1 142 ? -36.895 -16.822 -105.729 1.00 30.27 135 LEU E N 1
ATOM 9075 C CA . LEU D 1 142 ? -37.194 -15.452 -106.123 1.00 27.81 135 LEU E CA 1
ATOM 9076 C C . LEU D 1 142 ? -38.267 -14.885 -105.204 1.00 29.08 135 LEU E C 1
ATOM 9077 O O . LEU D 1 142 ? -39.366 -15.423 -105.093 1.00 29.87 135 LEU E O 1
ATOM 9082 N N . GLY D 1 143 ? -37.913 -13.810 -104.495 1.00 27.50 136 GLY E N 1
ATOM 9083 C CA . GLY D 1 143 ? -38.797 -13.186 -103.528 1.00 29.17 136 GLY E CA 1
ATOM 9084 C C . GLY D 1 143 ? -39.099 -14.030 -102.290 1.00 29.16 136 GLY E C 1
ATOM 9085 O O . GLY D 1 143 ? -40.063 -13.711 -101.597 1.00 32.27 136 GLY E O 1
ATOM 9086 N N . GLY D 1 144 ? -38.263 -15.046 -101.999 1.00 27.52 137 GLY E N 1
ATOM 9087 C CA . GLY D 1 144 ? -38.526 -15.960 -100.892 1.00 28.47 137 GLY E CA 1
ATOM 9088 C C . GLY D 1 144 ? -37.908 -15.559 -99.542 1.00 29.35 137 GLY E C 1
ATOM 9089 O O . GLY D 1 144 ? -38.020 -16.289 -98.555 1.00 28.78 137 GLY E O 1
ATOM 9090 N N . GLY D 1 145 ? -37.243 -14.396 -99.502 1.00 28.71 138 GLY E N 1
ATOM 9091 C CA . GLY D 1 145 ? -36.773 -13.818 -98.249 1.00 25.19 138 GLY E CA 1
ATOM 9092 C C . GLY D 1 145 ? -35.259 -13.907 -98.046 1.00 24.02 138 GLY E C 1
ATOM 9093 O O . GLY D 1 145 ? -34.764 -13.525 -96.969 1.00 24.03 138 GLY E O 1
ATOM 9094 N N . LEU D 1 146 ? -34.527 -14.416 -99.047 1.00 21.37 139 LEU E N 1
ATOM 9095 C CA . LEU D 1 146 ? -33.088 -14.612 -98.938 1.00 20.72 139 LEU E CA 1
ATOM 9096 C C . LEU D 1 146 ? -32.313 -13.679 -99.875 1.00 21.87 139 LEU E C 1
ATOM 9097 O O . LEU D 1 146 ? -31.178 -13.976 -100.259 1.00 19.01 139 LEU E O 1
ATOM 9102 N N . SER D 1 147 ? -32.949 -12.557 -100.249 1.00 20.25 140 SER E N 1
ATOM 9103 C CA . SER D 1 147 ? -32.333 -11.434 -100.944 1.00 21.26 140 SER E CA 1
ATOM 9104 C C . SER D 1 147 ? -31.955 -11.798 -102.382 1.00 20.74 140 SER E C 1
ATOM 9105 O O . SER D 1 147 ? -30.836 -11.552 -102.837 1.00 18.63 140 SER E O 1
ATOM 9108 N N . SER D 1 148 ? -32.903 -12.404 -103.106 1.00 20.56 141 SER E N 1
ATOM 9109 C CA . SER D 1 148 ? -32.680 -12.714 -104.507 1.00 22.02 141 SER E CA 1
ATOM 9110 C C . SER D 1 148 ? -32.340 -11.438 -105.274 1.00 19.12 141 SER E C 1
ATOM 9111 O O . SER D 1 148 ? -31.432 -11.439 -106.096 1.00 19.69 141 SER E O 1
ATOM 9114 N N . SER D 1 149 ? -33.030 -10.332 -104.942 1.00 22.75 142 SER E N 1
ATOM 9115 C CA . SER D 1 149 ? -32.850 -9.103 -105.710 1.00 22.76 142 SER E CA 1
ATOM 9116 C C . SER D 1 149 ? -31.464 -8.495 -105.468 1.00 20.52 142 SER E C 1
ATOM 9117 O O . SER D 1 149 ? -30.821 -8.032 -106.404 1.00 18.83 142 SER E O 1
ATOM 9120 N N . ALA D 1 150 ? -30.997 -8.504 -104.209 1.00 21.12 143 ALA E N 1
ATOM 9121 C CA . ALA D 1 150 ? -29.662 -8.002 -103.914 1.00 22.44 143 ALA E CA 1
ATOM 9122 C C . ALA D 1 150 ? -28.612 -8.843 -104.650 1.00 21.26 143 ALA E C 1
ATOM 9123 O O . ALA D 1 150 ? -27.642 -8.303 -105.168 1.00 19.61 143 ALA E O 1
ATOM 9125 N N . SER D 1 151 ? -28.807 -10.170 -104.703 1.00 20.43 144 SER E N 1
ATOM 9126 C CA . SER D 1 151 ? -27.844 -11.009 -105.403 1.00 22.20 144 SER E CA 1
ATOM 9127 C C . SER D 1 151 ? -27.804 -10.640 -106.890 1.00 20.74 144 SER E C 1
ATOM 9128 O O . SER D 1 151 ? -26.729 -10.622 -107.488 1.00 23.29 144 SER E O 1
ATOM 9131 N N . LEU D 1 152 ? -28.969 -10.291 -107.462 1.00 21.28 145 LEU E N 1
ATOM 9132 C CA . LEU D 1 152 ? -29.011 -9.914 -108.873 1.00 21.57 145 LEU E CA 1
ATOM 9133 C C . LEU D 1 152 ? -28.339 -8.550 -109.068 1.00 18.97 145 LEU E C 1
ATOM 9134 O O . LEU D 1 152 ? -27.569 -8.360 -110.013 1.00 21.03 145 LEU E O 1
ATOM 9139 N N . GLU D 1 153 ? -28.654 -7.600 -108.177 1.00 20.20 146 GLU E N 1
ATOM 9140 C CA . GLU D 1 153 ? -28.036 -6.287 -108.246 1.00 21.46 146 GLU E CA 1
ATOM 9141 C C . GLU D 1 153 ? -26.518 -6.400 -108.121 1.00 21.11 146 GLU E C 1
ATOM 9142 O O . GLU D 1 153 ? -25.780 -5.765 -108.869 1.00 22.43 146 GLU E O 1
ATOM 9148 N N . VAL D 1 154 ? -26.047 -7.171 -107.136 1.00 20.96 147 VAL E N 1
ATOM 9149 C CA . VAL D 1 154 ? -24.610 -7.247 -106.886 1.00 19.18 147 VAL E CA 1
ATOM 9150 C C . VAL D 1 154 ? -23.914 -8.007 -108.017 1.00 19.35 147 VAL E C 1
ATOM 9151 O O . VAL D 1 154 ? -22.820 -7.624 -108.419 1.00 22.92 147 VAL E O 1
ATOM 9155 N N . ALA D 1 155 ? -24.561 -9.040 -108.557 1.00 19.09 148 ALA E N 1
ATOM 9156 C CA . ALA D 1 155 ? -23.969 -9.750 -109.687 1.00 20.71 148 ALA E CA 1
ATOM 9157 C C . ALA D 1 155 ? -23.860 -8.788 -110.869 1.00 21.32 148 ALA E C 1
ATOM 9158 O O . ALA D 1 155 ? -22.836 -8.769 -111.559 1.00 21.90 148 ALA E O 1
ATOM 9160 N N . THR D 1 156 ? -24.909 -7.976 -111.086 1.00 21.34 149 THR E N 1
ATOM 9161 C CA . THR D 1 156 ? -24.884 -7.018 -112.186 1.00 19.86 149 THR E CA 1
ATOM 9162 C C . THR D 1 156 ? -23.723 -6.047 -111.968 1.00 22.45 149 THR E C 1
ATOM 9163 O O . THR D 1 156 ? -22.942 -5.796 -112.886 1.00 21.93 149 THR E O 1
ATOM 9167 N N . TYR D 1 157 ? -23.624 -5.499 -110.744 1.00 20.29 150 TYR E N 1
ATOM 9168 C CA . TYR D 1 157 ? -22.595 -4.526 -110.426 1.00 20.62 150 TYR E CA 1
ATOM 9169 C C . TYR D 1 157 ? -21.202 -5.108 -110.706 1.00 20.36 150 TYR E C 1
ATOM 9170 O O . TYR D 1 157 ? -20.364 -4.441 -111.330 1.00 21.04 150 TYR E O 1
ATOM 9179 N N . THR D 1 158 ? -20.985 -6.348 -110.249 1.00 20.97 151 THR E N 1
ATOM 9180 C CA . THR D 1 158 ? -19.722 -7.058 -110.415 1.00 22.62 151 THR E CA 1
ATOM 9181 C C . THR D 1 158 ? -19.364 -7.209 -111.905 1.00 24.85 151 THR E C 1
ATOM 9182 O O . THR D 1 158 ? -18.196 -7.098 -112.301 1.00 25.73 151 THR E O 1
ATOM 9186 N N . PHE D 1 159 ? -20.384 -7.489 -112.724 1.00 22.37 152 PHE E N 1
ATOM 9187 C CA . PHE D 1 159 ? -20.204 -7.597 -114.166 1.00 23.89 152 PHE E CA 1
ATOM 9188 C C . PHE D 1 159 ? -19.812 -6.241 -114.764 1.00 25.18 152 PHE E C 1
ATOM 9189 O O . PHE D 1 159 ? -18.890 -6.157 -115.568 1.00 25.42 152 PHE E O 1
ATOM 9197 N N . LEU D 1 160 ? -20.507 -5.176 -114.369 1.00 22.80 153 LEU E N 1
ATOM 9198 C CA . LEU D 1 160 ? -20.225 -3.852 -114.913 1.00 25.18 153 LEU E CA 1
ATOM 9199 C C . LEU D 1 160 ? -18.798 -3.417 -114.584 1.00 26.46 153 LEU E C 1
ATOM 9200 O O . LEU D 1 160 ? -18.170 -2.716 -115.386 1.00 28.57 153 LEU E O 1
ATOM 9205 N N . GLN D 1 161 ? -18.283 -3.853 -113.425 1.00 27.23 154 GLN E N 1
ATOM 9206 C CA . GLN D 1 161 ? -16.910 -3.551 -113.033 1.00 26.75 154 GLN E CA 1
ATOM 9207 C C . GLN D 1 161 ? -15.918 -4.153 -114.030 1.00 26.47 154 GLN E C 1
ATOM 9208 O O . GLN D 1 161 ? -14.855 -3.600 -114.269 1.00 29.72 154 GLN E O 1
ATOM 9214 N N . GLN D 1 162 ? -16.255 -5.322 -114.574 1.00 27.11 155 GLN E N 1
ATOM 9215 C CA . GLN D 1 162 ? -15.416 -5.959 -115.577 1.00 28.51 155 GLN E CA 1
ATOM 9216 C C . GLN D 1 162 ? -15.495 -5.198 -116.912 1.00 32.25 155 GLN E C 1
ATOM 9217 O O . GLN D 1 162 ? -14.509 -5.125 -117.634 1.00 33.09 155 GLN E O 1
ATOM 9223 N N . LEU D 1 163 ? -16.650 -4.589 -117.216 1.00 32.62 156 LEU E N 1
ATOM 9224 C CA . LEU D 1 163 ? -16.820 -3.832 -118.449 1.00 31.58 156 LEU E CA 1
ATOM 9225 C C . LEU D 1 163 ? -16.174 -2.457 -118.322 1.00 34.28 156 LEU E C 1
ATOM 9226 O O . LEU D 1 163 ? -15.687 -1.916 -119.310 1.00 35.41 156 LEU E O 1
ATOM 9231 N N . CYS D 1 164 ? -16.214 -1.876 -117.118 1.00 31.75 157 CYS E N 1
ATOM 9232 C CA . CYS D 1 164 ? -15.730 -0.526 -116.893 1.00 33.12 157 CYS E CA 1
ATOM 9233 C C . CYS D 1 164 ? -15.388 -0.333 -115.407 1.00 35.98 157 CYS E C 1
ATOM 9234 O O . CYS D 1 164 ? -16.224 0.115 -114.619 1.00 30.96 157 CYS E O 1
ATOM 9237 N N . PRO D 1 165 ? -14.141 -0.662 -114.985 1.00 36.01 158 PRO E N 1
ATOM 9238 C CA . PRO D 1 165 ? -13.755 -0.620 -113.572 1.00 33.67 158 PRO E CA 1
ATOM 9239 C C . PRO D 1 165 ? -14.169 0.685 -112.905 1.00 32.35 158 PRO E C 1
ATOM 9240 O O . PRO D 1 165 ? -14.042 1.757 -113.490 1.00 30.57 158 PRO E O 1
ATOM 9244 N N . ASP D 1 166 ? -14.728 0.568 -111.694 1.00 31.77 159 ASP E N 1
ATOM 9245 C CA . ASP D 1 166 ? -15.062 1.739 -110.899 1.00 31.33 159 ASP E CA 1
ATOM 9246 C C . ASP D 1 166 ? -13.815 2.100 -110.091 1.00 34.10 159 ASP E C 1
ATOM 9247 O O . ASP D 1 166 ? -12.817 1.379 -110.104 1.00 31.06 159 ASP E O 1
ATOM 9252 N N . SER D 1 167 ? -13.834 3.206 -109.363 1.00 39.90 160 SER E N 1
ATOM 9253 C CA . SER D 1 167 ? -12.639 3.430 -108.567 1.00 45.92 160 SER E CA 1
ATOM 9254 C C . SER D 1 167 ? -13.023 3.581 -107.106 1.00 42.31 160 SER E C 1
ATOM 9255 O O . SER D 1 167 ? -12.387 4.350 -106.385 1.00 40.60 160 SER E O 1
ATOM 9258 N N . GLY D 1 168 ? -14.049 2.819 -106.691 1.00 39.35 161 GLY E N 1
ATOM 9259 C CA . GLY D 1 168 ? -14.715 3.172 -105.447 1.00 37.39 161 GLY E CA 1
ATOM 9260 C C . GLY D 1 168 ? -14.464 2.184 -104.307 1.00 32.56 161 GLY E C 1
ATOM 9261 O O . GLY D 1 168 ? -13.630 1.286 -104.414 1.00 34.74 161 GLY E O 1
ATOM 9262 N N . THR D 1 169 ? -15.275 2.339 -103.260 1.00 32.63 162 THR E N 1
ATOM 9263 C CA . THR D 1 169 ? -15.265 1.505 -102.078 1.00 30.29 162 THR E CA 1
ATOM 9264 C C . THR D 1 169 ? -16.419 0.503 -102.185 1.00 28.54 162 THR E C 1
ATOM 9265 O O . THR D 1 169 ? -17.355 0.680 -102.993 1.00 26.81 162 THR E O 1
ATOM 9269 N N . ILE D 1 170 ? -16.350 -0.524 -101.333 1.00 25.09 163 ILE E N 1
ATOM 9270 C CA . ILE D 1 170 ? -17.385 -1.538 -101.286 1.00 30.28 163 ILE E CA 1
ATOM 9271 C C . ILE D 1 170 ? -18.722 -0.902 -100.898 1.00 25.85 163 ILE E C 1
ATOM 9272 O O . ILE D 1 170 ? -19.737 -1.249 -101.478 1.00 26.47 163 ILE E O 1
ATOM 9277 N N . ALA D 1 171 ? -18.722 0.014 -99.923 1.00 24.44 164 ALA E N 1
ATOM 9278 C CA . ALA D 1 171 ? -19.935 0.672 -99.445 1.00 29.21 164 ALA E CA 1
ATOM 9279 C C . ALA D 1 171 ? -20.616 1.458 -100.563 1.00 27.14 164 ALA E C 1
ATOM 9280 O O . ALA D 1 171 ? -21.832 1.402 -100.683 1.00 25.33 164 ALA E O 1
ATOM 9282 N N . ALA D 1 172 ? -19.834 2.184 -101.371 1.00 25.18 165 ALA E N 1
ATOM 9283 C CA . ALA D 1 172 ? -20.362 2.893 -102.522 1.00 23.73 165 ALA E CA 1
ATOM 9284 C C . ALA D 1 172 ? -21.037 1.920 -103.491 1.00 22.85 165 ALA E C 1
ATOM 9285 O O . ALA D 1 172 ? -22.071 2.239 -104.056 1.00 22.60 165 ALA E O 1
ATOM 9287 N N . ARG D 1 173 ? -20.452 0.737 -103.693 1.00 22.91 166 ARG E N 1
ATOM 9288 C CA . ARG D 1 173 ? -21.045 -0.274 -104.555 1.00 22.37 166 ARG E CA 1
ATOM 9289 C C . ARG D 1 173 ? -22.380 -0.767 -103.985 1.00 21.28 166 ARG E C 1
ATOM 9290 O O . ARG D 1 173 ? -23.365 -0.875 -104.711 1.00 21.74 166 ARG E O 1
ATOM 9298 N N . ALA D 1 174 ? -22.396 -1.043 -102.676 1.00 19.99 167 ALA E N 1
ATOM 9299 C CA . ALA D 1 174 ? -23.622 -1.462 -102.011 1.00 21.69 167 ALA E CA 1
ATOM 9300 C C . ALA D 1 174 ? -24.690 -0.373 -102.159 1.00 19.65 167 ALA E C 1
ATOM 9301 O O . ALA D 1 174 ? -25.852 -0.671 -102.364 1.00 18.68 167 ALA E O 1
ATOM 9303 N N . GLN D 1 175 ? -24.301 0.893 -102.035 1.00 20.91 168 GLN E N 1
ATOM 9304 C CA . GLN D 1 175 ? -25.224 2.023 -102.124 1.00 23.75 168 GLN E CA 1
ATOM 9305 C C . GLN D 1 175 ? -25.836 2.165 -103.515 1.00 24.31 168 GLN E C 1
ATOM 9306 O O . GLN D 1 175 ? -27.010 2.546 -103.647 1.00 21.43 168 GLN E O 1
ATOM 9312 N N . VAL D 1 176 ? -25.063 1.845 -104.557 1.00 22.55 169 VAL E N 1
ATOM 9313 C CA . VAL D 1 176 ? -25.613 1.866 -105.914 1.00 22.96 169 VAL E CA 1
ATOM 9314 C C . VAL D 1 176 ? -26.677 0.772 -106.058 1.00 20.46 169 VAL E C 1
ATOM 9315 O O . VAL D 1 176 ? -27.746 0.990 -106.619 1.00 21.78 169 VAL E O 1
ATOM 9319 N N . CYS D 1 177 ? -26.385 -0.423 -105.565 1.00 20.83 170 CYS E N 1
ATOM 9320 C CA . CYS D 1 177 ? -27.337 -1.525 -105.649 1.00 19.63 170 CYS E CA 1
ATOM 9321 C C . CYS D 1 177 ? -28.590 -1.209 -104.829 1.00 18.82 170 CYS E C 1
ATOM 9322 O O . CYS D 1 177 ? -29.702 -1.479 -105.259 1.00 19.05 170 CYS E O 1
ATOM 9325 N N . GLN D 1 178 ? -28.402 -0.606 -103.645 1.00 19.63 171 GLN E N 1
ATOM 9326 C CA . GLN D 1 178 ? -29.489 -0.146 -102.793 1.00 20.40 171 GLN E CA 1
ATOM 9327 C C . GLN D 1 178 ? -30.328 0.908 -103.531 1.00 21.51 171 GLN E C 1
ATOM 9328 O O . GLN D 1 178 ? -31.543 0.851 -103.496 1.00 21.28 171 GLN E O 1
ATOM 9334 N N . GLN D 1 179 ? -29.680 1.858 -104.207 1.00 20.84 172 GLN E N 1
ATOM 9335 C CA . GLN D 1 179 ? -30.383 2.859 -105.002 1.00 23.77 172 GLN E CA 1
ATOM 9336 C C . GLN D 1 179 ? -31.252 2.193 -106.069 1.00 21.78 172 GLN E C 1
ATOM 9337 O O . GLN D 1 179 ? -32.394 2.603 -106.266 1.00 20.53 172 GLN E O 1
ATOM 9343 N N . ALA D 1 180 ? -30.708 1.171 -106.751 1.00 20.18 173 ALA E N 1
ATOM 9344 C CA . ALA D 1 180 ? -31.459 0.420 -107.757 1.00 20.80 173 ALA E CA 1
ATOM 9345 C C . ALA D 1 180 ? -32.708 -0.207 -107.136 1.00 20.09 173 ALA E C 1
ATOM 9346 O O . ALA D 1 180 ? -33.792 -0.151 -107.728 1.00 19.97 173 ALA E O 1
ATOM 9348 N N . GLU D 1 181 ? -32.551 -0.783 -105.936 1.00 20.80 174 GLU E N 1
ATOM 9349 C CA . GLU D 1 181 ? -33.670 -1.352 -105.193 1.00 23.02 174 GLU E CA 1
ATOM 9350 C C . GLU D 1 181 ? -34.737 -0.288 -104.904 1.00 23.52 174 GLU E C 1
ATOM 9351 O O . GLU D 1 181 ? -35.926 -0.521 -105.152 1.00 21.77 174 GLU E O 1
ATOM 9357 N N . HIS D 1 182 ? -34.317 0.878 -104.391 1.00 20.68 175 HIS E N 1
ATOM 9358 C CA . HIS D 1 182 ? -35.261 1.932 -104.020 1.00 23.94 175 HIS E CA 1
ATOM 9359 C C . HIS D 1 182 ? -36.008 2.453 -105.254 1.00 24.13 175 HIS E C 1
ATOM 9360 O O . HIS D 1 182 ? -37.224 2.606 -105.236 1.00 28.11 175 HIS E O 1
ATOM 9367 N N . SER D 1 183 ? -35.254 2.781 -106.310 1.00 25.93 176 SER E N 1
ATOM 9368 C CA . SER D 1 183 ? -35.736 3.608 -107.407 1.00 26.61 176 SER E CA 1
ATOM 9369 C C . SER D 1 183 ? -36.381 2.762 -108.500 1.00 26.32 176 SER E C 1
ATOM 9370 O O . SER D 1 183 ? -37.283 3.233 -109.188 1.00 25.87 176 SER E O 1
ATOM 9373 N N . PHE D 1 184 ? -35.874 1.538 -108.686 1.00 22.82 177 PHE E N 1
ATOM 9374 C CA . PHE D 1 184 ? -36.312 0.712 -109.800 1.00 25.64 177 PHE E CA 1
ATOM 9375 C C . PHE D 1 184 ? -37.190 -0.446 -109.338 1.00 28.07 177 PHE E C 1
ATOM 9376 O O . PHE D 1 184 ? -37.846 -1.071 -110.165 1.00 28.87 177 PHE E O 1
ATOM 9384 N N . ALA D 1 185 ? -37.218 -0.710 -108.024 1.00 26.36 178 ALA E N 1
ATOM 9385 C CA . ALA D 1 185 ? -38.059 -1.790 -107.533 1.00 26.68 178 ALA E CA 1
ATOM 9386 C C . ALA D 1 185 ? -38.995 -1.271 -106.453 1.00 28.84 178 ALA E C 1
ATOM 9387 O O . ALA D 1 185 ? -39.798 -2.043 -105.939 1.00 27.69 178 ALA E O 1
ATOM 9389 N N . GLY D 1 186 ? -38.871 0.025 -106.116 1.00 26.22 179 GLY E N 1
ATOM 9390 C CA . GLY D 1 186 ? -39.748 0.663 -105.155 1.00 26.47 179 GLY E CA 1
ATOM 9391 C C . GLY D 1 186 ? -39.700 0.000 -103.782 1.00 27.03 179 GLY E C 1
ATOM 9392 O O . GLY D 1 186 ? -40.703 -0.040 -103.086 1.00 30.06 179 GLY E O 1
ATOM 9393 N N . MET D 1 187 ? -38.519 -0.489 -103.383 1.00 27.20 180 MET E N 1
ATOM 9394 C CA . MET D 1 187 ? -38.343 -1.124 -102.080 1.00 24.53 180 MET E CA 1
ATOM 9395 C C . MET D 1 187 ? -37.209 -0.404 -101.346 1.00 22.90 180 MET E C 1
ATOM 9396 O O . MET D 1 187 ? -36.033 -0.559 -101.690 1.00 19.66 180 MET E O 1
ATOM 9401 N N . PRO D 1 188 ? -37.539 0.454 -100.350 1.00 22.82 181 PRO E N 1
ATOM 9402 C CA . PRO D 1 188 ? -36.556 1.334 -99.710 1.00 23.47 181 PRO E CA 1
ATOM 9403 C C . PRO D 1 188 ? -35.728 0.606 -98.648 1.00 22.04 181 PRO E C 1
ATOM 9404 O O . PRO D 1 188 ? -35.769 0.945 -97.476 1.00 22.88 181 PRO E O 1
ATOM 9408 N N . CYS D 1 189 ? -34.925 -0.362 -99.103 1.00 20.00 182 CYS E N 1
ATOM 9409 C CA . CYS D 1 189 ? -34.200 -1.249 -98.205 1.00 21.07 182 CYS E CA 1
ATOM 9410 C C . CYS D 1 189 ? -33.031 -0.511 -97.563 1.00 21.04 182 CYS E C 1
ATOM 9411 O O . CYS D 1 189 ? -32.607 0.544 -98.038 1.00 22.35 182 CYS E O 1
ATOM 9414 N N . GLY D 1 190 ? -32.562 -1.052 -96.436 1.00 20.81 183 GLY E N 1
ATOM 9415 C CA . GLY D 1 190 ? -31.284 -0.654 -95.865 1.00 21.58 183 GLY E CA 1
ATOM 9416 C C . GLY D 1 190 ? -30.118 -1.267 -96.640 1.00 19.76 183 GLY E C 1
ATOM 9417 O O . GLY D 1 190 ? -30.284 -1.803 -97.741 1.00 19.50 183 GLY E O 1
ATOM 9418 N N . ILE D 1 191 ? -28.930 -1.212 -96.032 1.00 18.70 184 ILE E N 1
ATOM 9419 C CA . ILE D 1 191 ? -27.723 -1.551 -96.771 1.00 21.73 184 ILE E CA 1
ATOM 9420 C C . ILE D 1 191 ? -27.379 -3.040 -96.636 1.00 20.31 184 ILE E C 1
ATOM 9421 O O . ILE D 1 191 ? -26.543 -3.538 -97.385 1.00 19.19 184 ILE E O 1
ATOM 9426 N N . MET D 1 192 ? -28.033 -3.759 -95.710 1.00 18.20 185 MET E N 1
ATOM 9427 C CA . MET D 1 192 ? -27.517 -5.057 -95.292 1.00 20.33 185 MET E CA 1
ATOM 9428 C C . MET D 1 192 ? -27.355 -6.010 -96.470 1.00 20.29 185 MET E C 1
ATOM 9429 O O . MET D 1 192 ? -26.274 -6.589 -96.620 1.00 20.16 185 MET E O 1
ATOM 9434 N N . ASP D 1 193 ? -28.420 -6.186 -97.270 1.00 19.33 186 ASP E N 1
ATOM 9435 C CA . ASP D 1 193 ? -28.472 -7.336 -98.180 1.00 20.97 186 ASP E CA 1
ATOM 9436 C C . ASP D 1 193 ? -27.400 -7.203 -99.264 1.00 19.21 186 ASP E C 1
ATOM 9437 O O . ASP D 1 193 ? -26.731 -8.172 -99.616 1.00 17.81 186 ASP E O 1
ATOM 9442 N N . GLN D 1 194 ? -27.240 -5.973 -99.771 1.00 19.32 187 GLN E N 1
ATOM 9443 C CA . GLN D 1 194 ? -26.249 -5.684 -100.792 1.00 19.59 187 GLN E CA 1
ATOM 9444 C C . GLN D 1 194 ? -24.847 -5.826 -100.206 1.00 19.60 187 GLN E C 1
ATOM 9445 O O . GLN D 1 194 ? -23.962 -6.383 -100.824 1.00 18.10 187 GLN E O 1
ATOM 9451 N N . PHE D 1 195 ? -24.662 -5.347 -98.973 1.00 21.14 188 PHE E N 1
ATOM 9452 C CA . PHE D 1 195 ? -23.360 -5.357 -98.332 1.00 21.68 188 PHE E CA 1
ATOM 9453 C C . PHE D 1 195 ? -22.863 -6.797 -98.138 1.00 20.27 188 PHE E C 1
ATOM 9454 O O . PHE D 1 195 ? -21.689 -7.088 -98.404 1.00 18.58 188 PHE E O 1
ATOM 9462 N N . ILE D 1 196 ? -23.741 -7.705 -97.665 1.00 18.25 189 ILE E N 1
ATOM 9463 C CA . ILE D 1 196 ? -23.318 -9.064 -97.387 1.00 19.04 189 ILE E CA 1
ATOM 9464 C C . ILE D 1 196 ? -23.073 -9.805 -98.697 1.00 19.91 189 ILE E C 1
ATOM 9465 O O . ILE D 1 196 ? -22.168 -10.643 -98.772 1.00 17.93 189 ILE E O 1
ATOM 9470 N N . SER D 1 197 ? -23.856 -9.473 -99.735 1.00 19.51 190 SER E N 1
ATOM 9471 C CA . SER D 1 197 ? -23.674 -10.131 -101.027 1.00 20.01 190 SER E CA 1
ATOM 9472 C C . SER D 1 197 ? -22.288 -9.788 -101.573 1.00 21.08 190 SER E C 1
ATOM 9473 O O . SER D 1 197 ? -21.616 -10.634 -102.136 1.00 22.35 190 SER E O 1
ATOM 9476 N N . LEU D 1 198 ? -21.864 -8.533 -101.399 1.00 21.52 191 LEU E N 1
ATOM 9477 C CA . LEU D 1 198 ? -20.534 -8.101 -101.794 1.00 23.32 191 LEU E CA 1
ATOM 9478 C C . LEU D 1 198 ? -19.434 -8.694 -100.909 1.00 25.31 191 LEU E C 1
ATOM 9479 O O . LEU D 1 198 ? -18.437 -9.165 -101.448 1.00 25.99 191 LEU E O 1
ATOM 9484 N N . MET D 1 199 ? -19.627 -8.709 -99.578 1.00 25.98 192 MET E N 1
ATOM 9485 C CA . MET D 1 199 ? -18.518 -8.847 -98.627 1.00 26.41 192 MET E CA 1
ATOM 9486 C C . MET D 1 199 ? -18.426 -10.231 -97.960 1.00 26.12 192 MET E C 1
ATOM 9487 O O . MET D 1 199 ? -17.516 -10.477 -97.170 1.00 26.10 192 MET E O 1
ATOM 9492 N N . GLY D 1 200 ? -19.390 -11.114 -98.215 1.00 24.77 193 GLY E N 1
ATOM 9493 C CA . GLY D 1 200 ? -19.360 -12.422 -97.582 1.00 26.49 193 GLY E CA 1
ATOM 9494 C C . GLY D 1 200 ? -18.027 -13.163 -97.803 1.00 29.46 193 GLY E C 1
ATOM 9495 O O . GLY D 1 200 ? -17.321 -12.934 -98.788 1.00 27.23 193 GLY E O 1
ATOM 9496 N N . GLN D 1 201 ? -17.702 -14.063 -96.866 1.00 29.59 194 GLN E N 1
ATOM 9497 C CA . GLN D 1 201 ? -16.553 -14.949 -97.015 1.00 29.96 194 GLN E CA 1
ATOM 9498 C C . GLN D 1 201 ? -16.916 -16.327 -96.495 1.00 28.74 194 GLN E C 1
ATOM 9499 O O . GLN D 1 201 ? -17.545 -16.442 -95.437 1.00 28.56 194 GLN E O 1
ATOM 9505 N N . LYS D 1 202 ? -16.507 -17.359 -97.236 1.00 27.95 195 LYS E N 1
ATOM 9506 C CA . LYS D 1 202 ? -16.738 -18.724 -96.785 1.00 30.74 195 LYS E CA 1
ATOM 9507 C C . LYS D 1 202 ? -16.304 -18.884 -95.316 1.00 26.38 195 LYS E C 1
ATOM 9508 O O . LYS D 1 202 ? -15.265 -18.397 -94.888 1.00 25.55 195 LYS E O 1
ATOM 9514 N N . GLY D 1 203 ? -17.152 -19.562 -94.537 1.00 32.26 196 GLY E N 1
ATOM 9515 C CA . GLY D 1 203 ? -16.866 -19.936 -93.165 1.00 32.34 196 GLY E CA 1
ATOM 9516 C C . GLY D 1 203 ? -17.010 -18.771 -92.194 1.00 33.26 196 GLY E C 1
ATOM 9517 O O . GLY D 1 203 ? -16.627 -18.910 -91.023 1.00 32.12 196 GLY E O 1
ATOM 9518 N N . HIS D 1 204 ? -17.586 -17.639 -92.656 1.00 28.97 197 HIS E N 1
ATOM 9519 C CA . HIS D 1 204 ? -17.764 -16.488 -91.784 1.00 27.90 197 HIS E CA 1
ATOM 9520 C C . HIS D 1 204 ? -19.176 -15.912 -91.909 1.00 28.43 197 HIS E C 1
ATOM 9521 O O . HIS D 1 204 ? -19.767 -15.903 -92.982 1.00 24.77 197 HIS E O 1
ATOM 9528 N N . ALA D 1 205 ? -19.700 -15.407 -90.794 1.00 26.25 198 ALA E N 1
ATOM 9529 C CA . ALA D 1 205 ? -20.704 -14.357 -90.784 1.00 26.06 198 ALA E CA 1
ATOM 9530 C C . ALA D 1 205 ? -19.993 -13.007 -90.830 1.00 24.06 198 ALA E C 1
ATOM 9531 O O . ALA D 1 205 ? -18.793 -12.910 -90.570 1.00 25.65 198 ALA E O 1
ATOM 9533 N N . LEU D 1 206 ? -20.736 -11.954 -91.141 1.00 25.31 199 LEU E N 1
ATOM 9534 C CA . LEU D 1 206 ? -20.192 -10.613 -91.207 1.00 22.56 199 LEU E CA 1
ATOM 9535 C C . LEU D 1 206 ? -20.961 -9.740 -90.226 1.00 25.89 199 LEU E C 1
ATOM 9536 O O . LEU D 1 206 ? -22.170 -9.523 -90.392 1.00 23.30 199 LEU E O 1
ATOM 9541 N N . LEU D 1 207 ? -20.256 -9.192 -89.228 1.00 25.18 200 LEU E N 1
ATOM 9542 C CA . LEU D 1 207 ? -20.863 -8.177 -88.378 1.00 24.05 200 LEU E CA 1
ATOM 9543 C C . LEU D 1 207 ? -20.707 -6.836 -89.080 1.00 24.19 200 LEU E C 1
ATOM 9544 O O . LEU D 1 207 ? -19.595 -6.416 -89.399 1.00 24.13 200 LEU E O 1
ATOM 9549 N N . ILE D 1 208 ? -21.848 -6.187 -89.356 1.00 22.09 201 ILE E N 1
ATOM 9550 C CA . ILE D 1 208 ? -21.825 -4.942 -90.092 1.00 20.57 201 ILE E CA 1
ATOM 9551 C C . ILE D 1 208 ? -22.345 -3.850 -89.167 1.00 21.45 201 ILE E C 1
ATOM 9552 O O . ILE D 1 208 ? -23.485 -3.907 -88.684 1.00 20.83 201 ILE E O 1
ATOM 9557 N N . ASP D 1 209 ? -21.506 -2.829 -88.971 1.00 19.13 202 ASP E N 1
ATOM 9558 C CA . ASP D 1 209 ? -21.933 -1.638 -88.272 1.00 21.71 202 ASP E CA 1
ATOM 9559 C C . ASP D 1 209 ? -22.482 -0.698 -89.330 1.00 22.54 202 ASP E C 1
ATOM 9560 O O . ASP D 1 209 ? -21.740 -0.183 -90.155 1.00 23.27 202 ASP E O 1
ATOM 9565 N N . CYS D 1 210 ? -23.806 -0.493 -89.306 1.00 23.67 203 CYS E N 1
ATOM 9566 C CA . CYS D 1 210 ? -24.499 0.262 -90.334 1.00 22.04 203 CYS E CA 1
ATOM 9567 C C . CYS D 1 210 ? -24.445 1.769 -90.068 1.00 22.71 203 CYS E C 1
ATOM 9568 O O . CYS D 1 210 ? -24.985 2.548 -90.846 1.00 21.95 203 CYS E O 1
ATOM 9571 N N . ARG D 1 211 ? -23.789 2.180 -88.971 1.00 22.52 204 ARG E N 1
ATOM 9572 C CA . ARG D 1 211 ? -23.450 3.581 -88.795 1.00 24.66 204 ARG E CA 1
ATOM 9573 C C . ARG D 1 211 ? -22.095 3.878 -89.435 1.00 24.66 204 ARG E C 1
ATOM 9574 O O . ARG D 1 211 ? -22.007 4.714 -90.333 1.00 26.01 204 ARG E O 1
ATOM 9582 N N . SER D 1 212 ? -21.056 3.171 -88.974 1.00 27.60 205 SER E N 1
ATOM 9583 C CA . SER D 1 212 ? -19.678 3.458 -89.354 1.00 28.17 205 SER E CA 1
ATOM 9584 C C . SER D 1 212 ? -19.297 2.785 -90.665 1.00 28.93 205 SER E C 1
ATOM 9585 O O . SER D 1 212 ? -18.350 3.212 -91.320 1.00 30.34 205 SER E O 1
ATOM 9588 N N . LEU D 1 213 ? -20.011 1.703 -91.006 1.00 27.36 206 LEU E N 1
ATOM 9589 C CA . LEU D 1 213 ? -19.727 0.864 -92.159 1.00 26.21 206 LEU E CA 1
ATOM 9590 C C . LEU D 1 213 ? -18.466 0.028 -91.942 1.00 26.85 206 LEU E C 1
ATOM 9591 O O . LEU D 1 213 ? -17.982 -0.604 -92.872 1.00 25.39 206 LEU E O 1
ATOM 9596 N N . GLU D 1 214 ? -18.018 -0.074 -90.686 1.00 23.49 207 GLU E N 1
ATOM 9597 C CA . GLU D 1 214 ? -17.029 -1.072 -90.310 1.00 24.88 207 GLU E CA 1
ATOM 9598 C C . GLU D 1 214 ? -17.640 -2.469 -90.379 1.00 27.34 207 GLU E C 1
ATOM 9599 O O . GLU D 1 214 ? -18.799 -2.663 -90.015 1.00 24.59 207 GLU E O 1
ATOM 9605 N N . THR D 1 215 ? -16.848 -3.436 -90.858 1.00 25.53 208 THR E N 1
ATOM 9606 C CA . THR D 1 215 ? -17.289 -4.814 -90.976 1.00 26.81 208 THR E CA 1
ATOM 9607 C C . THR D 1 215 ? -16.251 -5.726 -90.342 1.00 27.62 208 THR E C 1
ATOM 9608 O O . THR D 1 215 ? -15.055 -5.463 -90.423 1.00 28.43 208 THR E O 1
ATOM 9612 N N . SER D 1 216 ? -16.718 -6.802 -89.711 1.00 26.75 209 SER E N 1
ATOM 9613 C CA . SER D 1 216 ? -15.819 -7.744 -89.083 1.00 27.20 209 SER E CA 1
ATOM 9614 C C . SER D 1 216 ? -16.254 -9.143 -89.474 1.00 28.56 209 SER E C 1
ATOM 9615 O O . SER D 1 216 ? -17.440 -9.458 -89.429 1.00 27.39 209 SER E O 1
ATOM 9618 N N . LEU D 1 217 ? -15.295 -9.988 -89.839 1.00 29.80 210 LEU E N 1
ATOM 9619 C CA . LEU D 1 217 ? -15.585 -11.374 -90.194 1.00 32.40 210 LEU E CA 1
ATOM 9620 C C . LEU D 1 217 ? -15.574 -12.252 -88.944 1.00 31.21 210 LEU E C 1
ATOM 9621 O O . LEU D 1 217 ? -14.616 -12.202 -88.199 1.00 34.90 210 LEU E O 1
ATOM 9626 N N . VAL D 1 218 ? -16.659 -12.989 -88.684 1.00 32.12 211 VAL E N 1
ATOM 9627 C CA . VAL D 1 218 ? -16.836 -13.788 -87.483 1.00 31.56 211 VAL E CA 1
ATOM 9628 C C . VAL D 1 218 ? -16.928 -15.265 -87.860 1.00 34.46 211 VAL E C 1
ATOM 9629 O O . VAL D 1 218 ? -17.862 -15.656 -88.538 1.00 33.75 211 VAL E O 1
ATOM 9633 N N . PRO D 1 219 ? -15.977 -16.140 -87.457 1.00 37.83 212 PRO E N 1
ATOM 9634 C CA . PRO D 1 219 ? -16.011 -17.565 -87.817 1.00 34.23 212 PRO E CA 1
ATOM 9635 C C . PRO D 1 219 ? -17.317 -18.283 -87.511 1.00 38.83 212 PRO E C 1
ATOM 9636 O O . PRO D 1 219 ? -17.910 -18.056 -86.448 1.00 39.38 212 PRO E O 1
ATOM 9640 N N . LEU D 1 220 ? -17.747 -19.120 -88.470 1.00 37.99 213 LEU E N 1
ATOM 9641 C CA . LEU D 1 220 ? -18.958 -19.926 -88.355 1.00 41.71 213 LEU E CA 1
ATOM 9642 C C . LEU D 1 220 ? -18.850 -21.152 -89.262 1.00 46.69 213 LEU E C 1
ATOM 9643 O O . LEU D 1 220 ? -19.367 -21.106 -90.390 1.00 47.71 213 LEU E O 1
ATOM 9648 N N . SER D 1 221 ? -18.183 -22.233 -88.789 1.00 49.36 214 SER E N 1
ATOM 9649 C CA . SER D 1 221 ? -17.955 -23.410 -89.632 1.00 53.23 214 SER E CA 1
ATOM 9650 C C . SER D 1 221 ? -17.652 -24.682 -88.832 1.00 52.42 214 SER E C 1
ATOM 9651 O O . SER D 1 221 ? -17.261 -25.699 -89.403 1.00 64.93 214 SER E O 1
ATOM 9654 N N . ASP D 1 222 ? -17.781 -24.628 -87.508 1.00 51.11 215 ASP E N 1
ATOM 9655 C CA . ASP D 1 222 ? -17.796 -25.784 -86.619 1.00 45.67 215 ASP E CA 1
ATOM 9656 C C . ASP D 1 222 ? -18.740 -26.856 -87.166 1.00 46.11 215 ASP E C 1
ATOM 9657 O O . ASP D 1 222 ? -19.912 -26.586 -87.343 1.00 45.15 215 ASP E O 1
ATOM 9662 N N . PRO D 1 223 ? -18.287 -28.094 -87.470 1.00 47.13 216 PRO E N 1
ATOM 9663 C CA . PRO D 1 223 ? -19.156 -29.118 -88.053 1.00 46.46 216 PRO E CA 1
ATOM 9664 C C . PRO D 1 223 ? -20.207 -29.693 -87.104 1.00 45.28 216 PRO E C 1
ATOM 9665 O O . PRO D 1 223 ? -21.103 -30.405 -87.545 1.00 45.72 216 PRO E O 1
ATOM 9669 N N . LYS D 1 224 ? -20.123 -29.360 -85.811 1.00 43.28 217 LYS E N 1
ATOM 9670 C CA . LYS D 1 224 ? -21.165 -29.769 -84.873 1.00 42.21 217 LYS E CA 1
ATOM 9671 C C . LYS D 1 224 ? -22.368 -28.818 -84.945 1.00 42.08 217 LYS E C 1
ATOM 9672 O O . LYS D 1 224 ? -23.412 -29.087 -84.380 1.00 45.13 217 LYS E O 1
ATOM 9674 N N . LEU D 1 225 ? -22.226 -27.719 -85.686 1.00 39.46 218 LEU E N 1
ATOM 9675 C CA . LEU D 1 225 ? -23.225 -26.670 -85.770 1.00 36.78 218 LEU E CA 1
ATOM 9676 C C . LEU D 1 225 ? -23.779 -26.657 -87.193 1.00 36.78 218 LEU E C 1
ATOM 9677 O O . LEU D 1 225 ? -23.055 -26.881 -88.153 1.00 38.61 218 LEU E O 1
ATOM 9682 N N . ALA D 1 226 ? -25.071 -26.363 -87.333 1.00 35.53 219 ALA E N 1
ATOM 9683 C CA . ALA D 1 226 ? -25.668 -26.111 -88.633 1.00 35.80 219 ALA E CA 1
ATOM 9684 C C . ALA D 1 226 ? -26.583 -24.891 -88.555 1.00 33.84 219 ALA E C 1
ATOM 9685 O O . ALA D 1 226 ? -27.079 -24.538 -87.473 1.00 33.59 219 ALA E O 1
ATOM 9687 N N . VAL D 1 227 ? -26.793 -24.274 -89.726 1.00 31.46 220 VAL E N 1
ATOM 9688 C CA . VAL D 1 227 ? -27.793 -23.232 -89.893 1.00 30.41 220 VAL E CA 1
ATOM 9689 C C . VAL D 1 227 ? -28.878 -23.773 -90.827 1.00 28.55 220 VAL E C 1
ATOM 9690 O O . VAL D 1 227 ? -28.573 -24.089 -91.984 1.00 29.66 220 VAL E O 1
ATOM 9694 N N . LEU D 1 228 ? -30.106 -23.928 -90.287 1.00 29.66 221 LEU E N 1
ATOM 9695 C CA . LEU D 1 228 ? -31.253 -24.412 -91.041 1.00 29.86 221 LEU E CA 1
ATOM 9696 C C . LEU D 1 228 ? -32.146 -23.220 -91.366 1.00 29.94 221 LEU E C 1
ATOM 9697 O O . LEU D 1 228 ? -32.636 -22.541 -90.464 1.00 29.46 221 LEU E O 1
ATOM 9702 N N . ILE D 1 229 ? -32.340 -22.996 -92.668 1.00 29.65 222 ILE E N 1
ATOM 9703 C CA . ILE D 1 229 ? -33.241 -21.977 -93.165 1.00 27.67 222 ILE E CA 1
ATOM 9704 C C . ILE D 1 229 ? -34.542 -22.675 -93.553 1.00 28.11 222 ILE E C 1
ATOM 9705 O O . ILE D 1 229 ? -34.507 -23.641 -94.318 1.00 35.26 222 ILE E O 1
ATOM 9710 N N . THR D 1 230 ? -35.672 -22.169 -93.049 1.00 28.04 223 THR E N 1
ATOM 9711 C CA . THR D 1 230 ? -36.983 -22.675 -93.422 1.00 30.31 223 THR E CA 1
ATOM 9712 C C . THR D 1 230 ? -37.784 -21.588 -94.135 1.00 31.06 223 THR E C 1
ATOM 9713 O O . THR D 1 230 ? -38.096 -20.553 -93.541 1.00 29.07 223 THR E O 1
ATOM 9717 N N . ASN D 1 231 ? -38.147 -21.869 -95.391 1.00 32.09 224 ASN E N 1
ATOM 9718 C CA . ASN D 1 231 ? -39.030 -21.016 -96.175 1.00 31.39 224 ASN E CA 1
ATOM 9719 C C . ASN D 1 231 ? -40.490 -21.374 -95.873 1.00 32.71 224 ASN E C 1
ATOM 9720 O O . ASN D 1 231 ? -40.920 -22.498 -96.107 1.00 39.33 224 ASN E O 1
ATOM 9725 N N . SER D 1 232 ? -41.239 -20.393 -95.353 1.00 32.87 225 SER E N 1
ATOM 9726 C CA . SER D 1 232 ? -42.672 -20.487 -95.091 1.00 32.08 225 SER E CA 1
ATOM 9727 C C . SER D 1 232 ? -43.462 -20.624 -96.392 1.00 35.14 225 SER E C 1
ATOM 9728 O O . SER D 1 232 ? -44.598 -21.093 -96.371 1.00 33.52 225 SER E O 1
ATOM 9731 N N . ASN D 1 233 ? -42.866 -20.178 -97.508 1.00 36.31 226 ASN E N 1
ATOM 9732 C CA . ASN D 1 233 ? -43.510 -20.196 -98.817 1.00 35.56 226 ASN E CA 1
ATOM 9733 C C . ASN D 1 233 ? -44.777 -19.341 -98.811 1.00 37.71 226 ASN E C 1
ATOM 9734 O O . ASN D 1 233 ? -45.736 -19.613 -99.531 1.00 37.03 226 ASN E O 1
ATOM 9739 N N . VAL D 1 234 ? -44.757 -18.301 -97.979 1.00 33.28 227 VAL E N 1
ATOM 9740 C CA . VAL D 1 234 ? -45.825 -17.327 -97.865 1.00 36.55 227 VAL E CA 1
ATOM 9741 C C . VAL D 1 234 ? -45.150 -15.957 -97.933 1.00 37.41 227 VAL E C 1
ATOM 9742 O O . VAL D 1 234 ? -44.001 -15.782 -97.521 1.00 36.14 227 VAL E O 1
ATOM 9746 N N . ARG D 1 235 ? -45.865 -15.009 -98.538 1.00 32.60 228 ARG E N 1
ATOM 9747 C CA . ARG D 1 235 ? -45.458 -13.615 -98.569 1.00 34.80 228 ARG E CA 1
ATOM 9748 C C . ARG D 1 235 ? -46.734 -12.789 -98.539 1.00 36.51 228 ARG E C 1
ATOM 9749 O O . ARG D 1 235 ? -47.438 -12.715 -99.545 1.00 33.60 228 ARG E O 1
ATOM 9757 N N . HIS D 1 236 ? -47.058 -12.242 -97.359 1.00 34.55 229 HIS E N 1
ATOM 9758 C CA . HIS D 1 236 ? -48.194 -11.342 -97.222 1.00 35.18 229 HIS E CA 1
ATOM 9759 C C . HIS D 1 236 ? -47.812 -10.006 -97.861 1.00 37.49 229 HIS E C 1
ATOM 9760 O O . HIS D 1 236 ? -46.624 -9.663 -97.925 1.00 34.95 229 HIS E O 1
ATOM 9767 N N . SER D 1 237 ? -48.818 -9.264 -98.356 1.00 35.51 230 SER E N 1
ATOM 9768 C CA . SER D 1 237 ? -48.584 -8.062 -99.143 1.00 33.81 230 SER E CA 1
ATOM 9769 C C . SER D 1 237 ? -47.918 -7.017 -98.247 1.00 32.91 230 SER E C 1
ATOM 9770 O O . SER D 1 237 ? -47.105 -6.238 -98.724 1.00 34.35 230 SER E O 1
ATOM 9773 N N . LEU D 1 238 ? -48.226 -7.070 -96.943 1.00 31.49 231 LEU E N 1
ATOM 9774 C CA . LEU D 1 238 ? -47.587 -6.279 -95.903 1.00 29.74 231 LEU E CA 1
ATOM 9775 C C . LEU D 1 238 ? -46.062 -6.285 -96.012 1.00 30.20 231 LEU E C 1
ATOM 9776 O O . LEU D 1 238 ? -45.449 -5.279 -95.665 1.00 32.04 231 LEU E O 1
ATOM 9781 N N . ALA D 1 239 ? -45.463 -7.380 -96.491 1.00 29.89 232 ALA E N 1
ATOM 9782 C CA . ALA D 1 239 ? -44.015 -7.445 -96.648 1.00 31.21 232 ALA E CA 1
ATOM 9783 C C . ALA D 1 239 ? -43.542 -6.234 -97.452 1.00 34.37 232 ALA E C 1
ATOM 9784 O O . ALA D 1 239 ? -42.526 -5.636 -97.120 1.00 34.04 232 ALA E O 1
ATOM 9786 N N . SER D 1 240 ? -44.293 -5.871 -98.503 1.00 32.58 233 SER E N 1
ATOM 9787 C CA . SER D 1 240 ? -43.982 -4.700 -99.316 1.00 31.29 233 SER E CA 1
ATOM 9788 C C . SER D 1 240 ? -44.451 -3.432 -98.617 1.00 31.57 233 SER E C 1
ATOM 9789 O O . SER D 1 240 ? -43.682 -2.484 -98.522 1.00 33.19 233 SER E O 1
ATOM 9792 N N . SER D 1 241 ? -45.720 -3.397 -98.173 1.00 31.21 234 SER E N 1
ATOM 9793 C CA . SER D 1 241 ? -46.370 -2.128 -97.866 1.00 27.69 234 SER E CA 1
ATOM 9794 C C . SER D 1 241 ? -45.988 -1.592 -96.485 1.00 26.82 234 SER E C 1
ATOM 9795 O O . SER D 1 241 ? -45.881 -0.374 -96.280 1.00 26.94 234 SER E O 1
ATOM 9798 N N . GLU D 1 242 ? -45.719 -2.498 -95.537 1.00 24.71 235 GLU E N 1
ATOM 9799 C CA . GLU D 1 242 ? -45.484 -2.123 -94.147 1.00 24.60 235 GLU E CA 1
ATOM 9800 C C . GLU D 1 242 ? -44.003 -1.785 -93.885 1.00 22.76 235 GLU E C 1
ATOM 9801 O O . GLU D 1 242 ? -43.690 -1.108 -92.917 1.00 22.65 235 GLU E O 1
ATOM 9807 N N . TYR D 1 243 ? -43.083 -2.283 -94.717 1.00 26.51 236 TYR E N 1
ATOM 9808 C CA . TYR D 1 243 ? -41.652 -2.016 -94.576 1.00 24.52 236 TYR E CA 1
ATOM 9809 C C . TYR D 1 243 ? -41.409 -0.501 -94.537 1.00 24.54 236 TYR E C 1
ATOM 9810 O O . TYR D 1 243 ? -40.829 0.017 -93.581 1.00 26.30 236 TYR E O 1
ATOM 9819 N N . PRO D 1 244 ? -41.856 0.288 -95.540 1.00 24.30 237 PRO E N 1
ATOM 9820 C CA . PRO D 1 244 ? -41.700 1.746 -95.504 1.00 25.34 237 PRO E CA 1
ATOM 9821 C C . PRO D 1 244 ? -42.369 2.427 -94.319 1.00 25.99 237 PRO E C 1
ATOM 9822 O O . PRO D 1 244 ? -41.856 3.429 -93.828 1.00 26.90 237 PRO E O 1
ATOM 9826 N N . VAL D 1 245 ? -43.503 1.872 -93.859 1.00 25.90 238 VAL E N 1
ATOM 9827 C CA . VAL D 1 245 ? -44.170 2.358 -92.655 1.00 26.29 238 VAL E CA 1
ATOM 9828 C C . VAL D 1 245 ? -43.239 2.244 -91.447 1.00 24.10 238 VAL E C 1
ATOM 9829 O O . VAL D 1 245 ? -43.150 3.179 -90.671 1.00 23.62 238 VAL E O 1
ATOM 9833 N N . ARG D 1 246 ? -42.571 1.088 -91.265 1.00 24.14 239 ARG E N 1
ATOM 9834 C CA . ARG D 1 246 ? -41.609 0.914 -90.172 1.00 25.60 239 ARG E CA 1
ATOM 9835 C C . ARG D 1 246 ? -40.475 1.947 -90.257 1.00 26.35 239 ARG E C 1
ATOM 9836 O O . ARG D 1 246 ? -40.119 2.564 -89.253 1.00 23.70 239 ARG E O 1
ATOM 9844 N N . ARG D 1 247 ? -39.940 2.165 -91.463 1.00 25.55 240 ARG E N 1
ATOM 9845 C CA . ARG D 1 247 ? -38.872 3.146 -91.625 1.00 27.67 240 ARG E CA 1
ATOM 9846 C C . ARG D 1 247 ? -39.352 4.519 -91.150 1.00 28.27 240 ARG E C 1
ATOM 9847 O O . ARG D 1 247 ? -38.633 5.216 -90.427 1.00 28.68 240 ARG E O 1
ATOM 9855 N N . ARG D 1 248 ? -40.590 4.877 -91.529 1.00 29.56 241 ARG E N 1
ATOM 9856 C CA . ARG D 1 248 ? -41.169 6.171 -91.162 1.00 31.40 241 ARG E CA 1
ATOM 9857 C C . ARG D 1 248 ? -41.375 6.259 -89.648 1.00 29.03 241 ARG E C 1
ATOM 9858 O O . ARG D 1 248 ? -41.055 7.271 -89.049 1.00 29.37 241 ARG E O 1
ATOM 9860 N N . GLN D 1 249 ? -41.863 5.178 -89.022 1.00 26.80 242 GLN E N 1
ATOM 9861 C CA . GLN D 1 249 ? -42.129 5.179 -87.593 1.00 29.22 242 GLN E CA 1
ATOM 9862 C C . GLN D 1 249 ? -40.827 5.363 -86.818 1.00 29.07 242 GLN E C 1
ATOM 9863 O O . GLN D 1 249 ? -40.795 6.097 -85.838 1.00 29.66 242 GLN E O 1
ATOM 9869 N N . CYS D 1 250 ? -39.745 4.700 -87.266 1.00 28.01 243 CYS E N 1
ATOM 9870 C CA . CYS D 1 250 ? -38.448 4.824 -86.613 1.00 27.95 243 CYS E CA 1
ATOM 9871 C C . CYS D 1 250 ? -37.927 6.254 -86.739 1.00 28.67 243 CYS E C 1
ATOM 9872 O O . CYS D 1 250 ? -37.423 6.799 -85.764 1.00 26.91 243 CYS E O 1
ATOM 9875 N N . GLU D 1 251 ? -38.075 6.841 -87.936 1.00 30.17 244 GLU E N 1
ATOM 9876 C CA . GLU D 1 251 ? -37.593 8.191 -88.213 1.00 36.57 244 GLU E CA 1
ATOM 9877 C C . GLU D 1 251 ? -38.289 9.191 -87.291 1.00 34.15 244 GLU E C 1
ATOM 9878 O O . GLU D 1 251 ? -37.636 10.069 -86.742 1.00 38.05 244 GLU E O 1
ATOM 9884 N N . GLU D 1 252 ? -39.600 9.008 -87.072 1.00 35.02 245 GLU E N 1
ATOM 9885 C CA . GLU D 1 252 ? -40.397 9.882 -86.223 1.00 36.00 245 GLU E CA 1
ATOM 9886 C C . GLU D 1 252 ? -39.893 9.858 -84.783 1.00 38.48 245 GLU E C 1
ATOM 9887 O O . GLU D 1 252 ? -39.828 10.905 -84.147 1.00 40.05 245 GLU E O 1
ATOM 9893 N N . VAL D 1 253 ? -39.496 8.681 -84.290 1.00 35.72 246 VAL E N 1
ATOM 9894 C CA . VAL D 1 253 ? -39.045 8.546 -82.913 1.00 36.16 246 VAL E CA 1
ATOM 9895 C C . VAL D 1 253 ? -37.693 9.231 -82.739 1.00 38.80 246 VAL E C 1
ATOM 9896 O O . VAL D 1 253 ? -37.506 9.965 -81.764 1.00 39.77 246 VAL E O 1
ATOM 9900 N N . ALA D 1 254 ? -36.764 8.985 -83.670 1.00 35.00 247 ALA E N 1
ATOM 9901 C CA . ALA D 1 254 ? -35.475 9.669 -83.669 1.00 36.90 247 ALA E CA 1
ATOM 9902 C C . ALA D 1 254 ? -35.651 11.194 -83.671 1.00 39.66 247 ALA E C 1
ATOM 9903 O O . ALA D 1 254 ? -34.959 11.907 -82.930 1.00 38.76 247 ALA E O 1
ATOM 9905 N N . ARG D 1 255 ? -36.575 11.681 -84.513 1.00 40.41 248 ARG E N 1
ATOM 9906 C CA . ARG D 1 255 ? -36.870 13.102 -84.651 1.00 43.38 248 ARG E CA 1
ATOM 9907 C C . ARG D 1 255 ? -37.330 13.664 -83.308 1.00 43.70 248 ARG E C 1
ATOM 9908 O O . ARG D 1 255 ? -36.762 14.643 -82.830 1.00 45.46 248 ARG E O 1
ATOM 9910 N N . ALA D 1 256 ? -38.331 13.008 -82.701 1.00 45.11 249 ALA E N 1
ATOM 9911 C CA . ALA D 1 256 ? -38.942 13.429 -81.448 1.00 43.97 249 ALA E CA 1
ATOM 9912 C C . ALA D 1 256 ? -37.928 13.488 -80.306 1.00 46.78 249 ALA E C 1
ATOM 9913 O O . ALA D 1 256 ? -38.120 14.282 -79.385 1.00 53.03 249 ALA E O 1
ATOM 9915 N N . LEU D 1 257 ? -36.887 12.642 -80.349 1.00 45.41 250 LEU E N 1
ATOM 9916 C CA . LEU D 1 257 ? -35.934 12.534 -79.248 1.00 43.38 250 LEU E CA 1
ATOM 9917 C C . LEU D 1 257 ? -34.722 13.423 -79.515 1.00 42.49 250 LEU E C 1
ATOM 9918 O O . LEU D 1 257 ? -33.860 13.568 -78.658 1.00 46.56 250 LEU E O 1
ATOM 9923 N N . GLY D 1 258 ? -34.699 14.057 -80.691 1.00 44.81 251 GLY E N 1
ATOM 9924 C CA . GLY D 1 258 ? -33.549 14.824 -81.147 1.00 43.81 251 GLY E CA 1
ATOM 9925 C C . GLY D 1 258 ? -32.305 13.961 -81.371 1.00 46.58 251 GLY E C 1
ATOM 9926 O O . GLY D 1 258 ? -31.183 14.387 -81.081 1.00 45.75 251 GLY E O 1
ATOM 9927 N N . ALA D 1 259 ? -32.515 12.754 -81.906 1.00 41.89 252 ALA E N 1
ATOM 9928 C CA . ALA D 1 259 ? -31.418 11.843 -82.185 1.00 38.03 252 ALA E CA 1
ATOM 9929 C C . ALA D 1 259 ? -31.258 11.718 -83.694 1.00 33.89 252 ALA E C 1
ATOM 9930 O O . ALA D 1 259 ? -32.238 11.677 -84.417 1.00 37.17 252 ALA E O 1
ATOM 9932 N N . ALA D 1 260 ? -30.002 11.639 -84.140 1.00 35.55 253 ALA E N 1
ATOM 9933 C CA . ALA D 1 260 ? -29.667 11.401 -85.530 1.00 34.11 253 ALA E CA 1
ATOM 9934 C C . ALA D 1 260 ? -30.275 10.073 -85.991 1.00 33.76 253 ALA E C 1
ATOM 9935 O O . ALA D 1 260 ? -30.722 9.983 -87.135 1.00 34.66 253 ALA E O 1
ATOM 9937 N N . SER D 1 261 ? -30.257 9.055 -85.111 1.00 30.26 254 SER E N 1
ATOM 9938 C CA . SER D 1 261 ? -30.845 7.748 -85.394 1.00 29.92 254 SER E CA 1
ATOM 9939 C C . SER D 1 261 ? -31.102 7.022 -84.079 1.00 28.63 254 SER E C 1
ATOM 9940 O O . SER D 1 261 ? -30.681 7.492 -83.030 1.00 31.03 254 SER E O 1
ATOM 9943 N N . LEU D 1 262 ? -31.762 5.859 -84.149 1.00 28.37 255 LEU E N 1
ATOM 9944 C CA . LEU D 1 262 ? -32.055 5.070 -82.961 1.00 28.17 255 LEU E CA 1
ATOM 9945 C C . LEU D 1 262 ? -30.787 4.403 -82.434 1.00 29.61 255 LEU E C 1
ATOM 9946 O O . LEU D 1 262 ? -30.769 3.930 -81.294 1.00 28.12 255 LEU E O 1
ATOM 9951 N N . ARG D 1 263 ? -29.702 4.392 -83.224 1.00 30.08 256 ARG E N 1
ATOM 9952 C CA . ARG D 1 263 ? -28.424 3.888 -82.730 1.00 29.65 256 ARG E CA 1
ATOM 9953 C C . ARG D 1 263 ? -27.972 4.711 -81.517 1.00 29.88 256 ARG E C 1
ATOM 9954 O O . ARG D 1 263 ? -27.350 4.157 -80.608 1.00 26.90 256 ARG E O 1
ATOM 9962 N N . GLU D 1 264 ? -28.351 5.993 -81.490 1.00 32.67 257 GLU E N 1
ATOM 9963 C CA . GLU D 1 264 ? -27.904 6.921 -80.454 1.00 36.19 257 GLU E CA 1
ATOM 9964 C C . GLU D 1 264 ? -28.797 6.801 -79.210 1.00 37.89 257 GLU E C 1
ATOM 9965 O O . GLU D 1 264 ? -28.542 7.451 -78.199 1.00 39.87 257 GLU E O 1
ATOM 9971 N N . VAL D 1 265 ? -29.880 6.016 -79.297 1.00 34.75 258 VAL E N 1
ATOM 9972 C CA . VAL D 1 265 ? -30.896 5.958 -78.252 1.00 34.78 258 VAL E CA 1
ATOM 9973 C C . VAL D 1 265 ? -30.743 4.645 -77.490 1.00 36.39 258 VAL E C 1
ATOM 9974 O O . VAL D 1 265 ? -30.621 3.594 -78.117 1.00 35.85 258 VAL E O 1
ATOM 9978 N N . GLN D 1 266 ? -30.749 4.705 -76.156 1.00 36.96 259 GLN E N 1
ATOM 9979 C CA . GLN D 1 266 ? -30.823 3.518 -75.310 1.00 41.05 259 GLN E CA 1
ATOM 9980 C C . GLN D 1 266 ? -32.205 3.445 -74.661 1.00 42.28 259 GLN E C 1
ATOM 9981 O O . GLN D 1 266 ? -32.935 4.438 -74.638 1.00 41.53 259 GLN E O 1
ATOM 9983 N N . LEU D 1 267 ? -32.545 2.262 -74.114 1.00 40.24 260 LEU E N 1
ATOM 9984 C CA . LEU D 1 267 ? -33.861 1.981 -73.551 1.00 43.58 260 LEU E CA 1
ATOM 9985 C C . LEU D 1 267 ? -34.209 2.993 -72.452 1.00 45.43 260 LEU E C 1
ATOM 9986 O O . LEU D 1 267 ? -35.349 3.439 -72.388 1.00 43.90 260 LEU E O 1
ATOM 9991 N N . GLU D 1 268 ? -33.237 3.368 -71.616 1.00 46.32 261 GLU E N 1
ATOM 9992 C CA . GLU D 1 268 ? -33.460 4.316 -70.532 1.00 49.31 261 GLU E CA 1
ATOM 9993 C C . GLU D 1 268 ? -33.947 5.657 -71.090 1.00 49.50 261 GLU E C 1
ATOM 9994 O O . GLU D 1 268 ? -34.907 6.223 -70.585 1.00 49.19 261 GLU E O 1
ATOM 9996 N N . GLU D 1 269 ? -33.307 6.130 -72.163 1.00 48.16 262 GLU E N 1
ATOM 9997 C CA . GLU D 1 269 ? -33.690 7.380 -72.809 1.00 50.08 262 GLU E CA 1
ATOM 9998 C C . GLU D 1 269 ? -35.105 7.266 -73.369 1.00 48.64 262 GLU E C 1
ATOM 9999 O O . GLU D 1 269 ? -35.947 8.151 -73.162 1.00 52.06 262 GLU E O 1
ATOM 10005 N N . LEU D 1 270 ? -35.384 6.137 -74.032 1.00 49.23 263 LEU E N 1
ATOM 10006 C CA . LEU D 1 270 ? -36.676 5.905 -74.651 1.00 49.66 263 LEU E CA 1
ATOM 10007 C C . LEU D 1 270 ? -37.797 5.977 -73.607 1.00 51.69 263 LEU E C 1
ATOM 10008 O O . LEU D 1 270 ? -38.822 6.598 -73.844 1.00 47.05 263 LEU E O 1
ATOM 10013 N N . GLU D 1 271 ? -37.605 5.318 -72.461 1.00 49.25 264 GLU E N 1
ATOM 10014 C CA . GLU D 1 271 ? -38.628 5.234 -71.426 1.00 54.70 264 GLU E CA 1
ATOM 10015 C C . GLU D 1 271 ? -38.912 6.613 -70.840 1.00 53.28 264 GLU E C 1
ATOM 10016 O O . GLU D 1 271 ? -40.029 6.862 -70.378 1.00 55.90 264 GLU E O 1
ATOM 10022 N N . ALA D 1 272 ? -37.897 7.487 -70.855 1.00 51.26 265 ALA E N 1
ATOM 10023 C CA . ALA D 1 272 ? -37.992 8.806 -70.239 1.00 51.02 265 ALA E CA 1
ATOM 10024 C C . ALA D 1 272 ? -38.684 9.800 -71.170 1.00 55.80 265 ALA E C 1
ATOM 10025 O O . ALA D 1 272 ? -39.193 10.819 -70.718 1.00 57.75 265 ALA E O 1
ATOM 10027 N N . ALA D 1 273 ? -38.757 9.463 -72.469 1.00 56.59 266 ALA E N 1
ATOM 10028 C CA . ALA D 1 273 ? -39.429 10.272 -73.470 1.00 51.45 266 ALA E CA 1
ATOM 10029 C C . ALA D 1 273 ? -40.646 9.519 -74.001 1.00 50.45 266 ALA E C 1
ATOM 10030 O O . ALA D 1 273 ? -41.058 9.704 -75.146 1.00 50.31 266 ALA E O 1
ATOM 10032 N N . ARG D 1 274 ? -41.255 8.680 -73.153 1.00 52.38 267 ARG E N 1
ATOM 10033 C CA . ARG D 1 274 ? -42.431 7.906 -73.526 1.00 56.41 267 ARG E CA 1
ATOM 10034 C C . ARG D 1 274 ? -43.596 8.802 -73.953 1.00 57.73 267 ARG E C 1
ATOM 10035 O O . ARG D 1 274 ? -44.412 8.398 -74.775 1.00 59.06 267 ARG E O 1
ATOM 10043 N N . ASP D 1 275 ? -43.680 10.006 -73.372 1.00 57.65 268 ASP E N 1
ATOM 10044 C CA . ASP D 1 275 ? -44.769 10.928 -73.645 1.00 59.47 268 ASP E CA 1
ATOM 10045 C C . ASP D 1 275 ? -44.518 11.695 -74.942 1.00 57.24 268 ASP E C 1
ATOM 10046 O O . ASP D 1 275 ? -45.391 12.431 -75.394 1.00 59.69 268 ASP E O 1
ATOM 10048 N N . LEU D 1 276 ? -43.333 11.532 -75.551 1.00 56.63 269 LEU E N 1
ATOM 10049 C CA . LEU D 1 276 ? -42.976 12.243 -76.777 1.00 51.76 269 LEU E CA 1
ATOM 10050 C C . LEU D 1 276 ? -43.353 11.446 -78.030 1.00 47.57 269 LEU E C 1
ATOM 10051 O O . LEU D 1 276 ? -43.226 11.951 -79.145 1.00 49.75 269 LEU E O 1
ATOM 10056 N N . VAL D 1 277 ? -43.785 10.190 -77.871 1.00 43.78 270 VAL E N 1
ATOM 10057 C CA . VAL D 1 277 ? -44.023 9.305 -79.007 1.00 43.42 270 VAL E CA 1
ATOM 10058 C C . VAL D 1 277 ? -45.316 8.519 -78.789 1.00 43.45 270 VAL E C 1
ATOM 10059 O O . VAL D 1 277 ? -45.764 8.352 -77.653 1.00 42.77 270 VAL E O 1
ATOM 10063 N N . SER D 1 278 ? -45.873 7.984 -79.884 1.00 44.60 271 SER E N 1
ATOM 10064 C CA . SER D 1 278 ? -47.054 7.128 -79.852 1.00 47.50 271 SER E CA 1
ATOM 10065 C C . SER D 1 278 ? -46.739 5.814 -79.135 1.00 49.06 271 SER E C 1
ATOM 10066 O O . SER D 1 278 ? -45.575 5.498 -78.877 1.00 45.28 271 SER E O 1
ATOM 10069 N N . LYS D 1 279 ? -47.787 5.049 -78.801 1.00 45.34 272 LYS E N 1
ATOM 10070 C CA . LYS D 1 279 ? -47.632 3.744 -78.171 1.00 43.21 272 LYS E CA 1
ATOM 10071 C C . LYS D 1 279 ? -46.925 2.795 -79.133 1.00 40.84 272 LYS E C 1
ATOM 10072 O O . LYS D 1 279 ? -46.045 2.059 -78.712 1.00 44.38 272 LYS E O 1
ATOM 10074 N N . GLU D 1 280 ? -47.307 2.843 -80.414 1.00 38.56 273 GLU E N 1
ATOM 10075 C CA . GLU D 1 280 ? -46.696 2.020 -81.443 1.00 45.94 273 GLU E CA 1
ATOM 10076 C C . GLU D 1 280 ? -45.257 2.460 -81.713 1.00 41.86 273 GLU E C 1
ATOM 10077 O O . GLU D 1 280 ? -44.389 1.610 -81.796 1.00 39.19 273 GLU E O 1
ATOM 10083 N N . GLY D 1 281 ? -45.008 3.763 -81.840 1.00 37.09 274 GLY E N 1
ATOM 10084 C CA . GLY D 1 281 ? -43.653 4.281 -81.982 1.00 37.38 274 GLY E CA 1
ATOM 10085 C C . GLY D 1 281 ? -42.704 3.774 -80.889 1.00 37.07 274 GLY E C 1
ATOM 10086 O O . GLY D 1 281 ? -41.573 3.350 -81.161 1.00 37.68 274 GLY E O 1
ATOM 10087 N N . PHE D 1 282 ? -43.200 3.817 -79.646 1.00 34.19 275 PHE E N 1
ATOM 10088 C CA . PHE D 1 282 ? -42.444 3.369 -78.492 1.00 35.61 275 PHE E CA 1
ATOM 10089 C C . PHE D 1 282 ? -42.024 1.907 -78.661 1.00 32.88 275 PHE E C 1
ATOM 10090 O O . PHE D 1 282 ? -40.863 1.561 -78.421 1.00 35.75 275 PHE E O 1
ATOM 10098 N N . ARG D 1 283 ? -42.986 1.064 -79.067 1.00 36.10 276 ARG E N 1
ATOM 10099 C CA . ARG D 1 283 ? -42.791 -0.367 -79.260 1.00 34.45 276 ARG E CA 1
ATOM 10100 C C . ARG D 1 283 ? -41.783 -0.635 -80.385 1.00 35.91 276 ARG E C 1
ATOM 10101 O O . ARG D 1 283 ? -40.959 -1.546 -80.262 1.00 34.19 276 ARG E O 1
ATOM 10109 N N . ARG D 1 284 ? -41.851 0.143 -81.478 1.00 31.43 277 ARG E N 1
ATOM 10110 C CA . ARG D 1 284 ? -40.944 -0.030 -82.602 1.00 32.80 277 ARG E CA 1
ATOM 10111 C C . ARG D 1 284 ? -39.519 0.283 -82.141 1.00 30.39 277 ARG E C 1
ATOM 10112 O O . ARG D 1 284 ? -38.611 -0.517 -82.372 1.00 30.28 277 ARG E O 1
ATOM 10120 N N . ALA D 1 285 ? -39.359 1.421 -81.442 1.00 31.33 278 ALA E N 1
ATOM 10121 C CA . ALA D 1 285 ? -38.056 1.859 -80.973 1.00 28.71 278 ALA E CA 1
ATOM 10122 C C . ALA D 1 285 ? -37.490 0.910 -79.914 1.00 30.47 278 ALA E C 1
ATOM 10123 O O . ALA D 1 285 ? -36.261 0.702 -79.861 1.00 27.96 278 ALA E O 1
ATOM 10125 N N . ARG D 1 286 ? -38.384 0.330 -79.088 1.00 27.34 279 ARG E N 1
ATOM 10126 C CA . ARG D 1 286 ? -37.929 -0.606 -78.070 1.00 31.24 279 ARG E CA 1
ATOM 10127 C C . ARG D 1 286 ? -37.302 -1.844 -78.730 1.00 27.92 279 ARG E C 1
ATOM 10128 O O . ARG D 1 286 ? -36.263 -2.336 -78.283 1.00 31.05 279 ARG E O 1
ATOM 10136 N N . HIS D 1 287 ? -37.967 -2.348 -79.779 1.00 28.07 280 HIS E N 1
ATOM 10137 C CA . HIS D 1 287 ? -37.413 -3.437 -80.576 1.00 27.68 280 HIS E CA 1
ATOM 10138 C C . HIS D 1 287 ? -36.017 -3.074 -81.078 1.00 26.48 280 HIS E C 1
ATOM 10139 O O . HIS D 1 287 ? -35.082 -3.851 -80.897 1.00 23.92 280 HIS E O 1
ATOM 10146 N N . VAL D 1 288 ? -35.887 -1.889 -81.702 1.00 26.91 281 VAL E N 1
ATOM 10147 C CA . VAL D 1 288 ? -34.669 -1.512 -82.415 1.00 26.28 281 VAL E CA 1
ATOM 10148 C C . VAL D 1 288 ? -33.489 -1.418 -81.451 1.00 27.73 281 VAL E C 1
ATOM 10149 O O . VAL D 1 288 ? -32.418 -2.005 -81.680 1.00 24.60 281 VAL E O 1
ATOM 10153 N N . VAL D 1 289 ? -33.689 -0.637 -80.383 1.00 25.55 282 VAL E N 1
ATOM 10154 C CA . VAL D 1 289 ? -32.687 -0.458 -79.350 1.00 27.46 282 VAL E CA 1
ATOM 10155 C C . VAL D 1 289 ? -32.270 -1.804 -78.757 1.00 27.84 282 VAL E C 1
ATOM 10156 O O . VAL D 1 289 ? -31.079 -2.075 -78.602 1.00 31.44 282 VAL E O 1
ATOM 10160 N N . GLY D 1 290 ? -33.271 -2.631 -78.439 1.00 25.23 283 GLY E N 1
ATOM 10161 C CA . GLY D 1 290 ? -33.017 -3.954 -77.886 1.00 27.33 283 GLY E CA 1
ATOM 10162 C C . GLY D 1 290 ? -32.230 -4.816 -78.881 1.00 24.79 283 GLY E C 1
ATOM 10163 O O . GLY D 1 290 ? -31.341 -5.560 -78.496 1.00 26.89 283 GLY E O 1
ATOM 10164 N N . GLU D 1 291 ? -32.579 -4.700 -80.171 1.00 23.77 284 GLU E N 1
ATOM 10165 C CA . GLU D 1 291 ? -32.009 -5.537 -81.219 1.00 23.27 284 GLU E CA 1
ATOM 10166 C C . GLU D 1 291 ? -30.528 -5.228 -81.444 1.00 21.68 284 GLU E C 1
ATOM 10167 O O . GLU D 1 291 ? -29.720 -6.134 -81.657 1.00 23.41 284 GLU E O 1
ATOM 10173 N N . ILE D 1 292 ? -30.188 -3.940 -81.380 1.00 24.10 285 ILE E N 1
ATOM 10174 C CA . ILE D 1 292 ? -28.801 -3.523 -81.515 1.00 25.21 285 ILE E CA 1
ATOM 10175 C C . ILE D 1 292 ? -27.973 -4.161 -80.397 1.00 26.41 285 ILE E C 1
ATOM 10176 O O . ILE D 1 292 ? -26.907 -4.713 -80.658 1.00 25.25 285 ILE E O 1
ATOM 10181 N N . ARG D 1 293 ? -28.499 -4.123 -79.164 1.00 27.31 286 ARG E N 1
ATOM 10182 C CA . ARG D 1 293 ? -27.811 -4.695 -78.015 1.00 29.06 286 ARG E CA 1
ATOM 10183 C C . ARG D 1 293 ? -27.654 -6.201 -78.196 1.00 25.87 286 ARG E C 1
ATOM 10184 O O . ARG D 1 293 ? -26.572 -6.721 -77.963 1.00 23.41 286 ARG E O 1
ATOM 10192 N N . ARG D 1 294 ? -28.729 -6.890 -78.629 1.00 25.82 287 ARG E N 1
ATOM 10193 C CA . ARG D 1 294 ? -28.710 -8.337 -78.795 1.00 24.32 287 ARG E CA 1
ATOM 10194 C C . ARG D 1 294 ? -27.669 -8.734 -79.844 1.00 22.03 287 ARG E C 1
ATOM 10195 O O . ARG D 1 294 ? -27.038 -9.776 -79.722 1.00 24.19 287 ARG E O 1
ATOM 10203 N N . THR D 1 295 ? -27.515 -7.908 -80.892 1.00 20.99 288 THR E N 1
ATOM 10204 C CA . THR D 1 295 ? -26.614 -8.246 -81.985 1.00 20.59 288 THR E CA 1
ATOM 10205 C C . THR D 1 295 ? -25.165 -8.166 -81.500 1.00 22.64 288 THR E C 1
ATOM 10206 O O . THR D 1 295 ? -24.376 -9.044 -81.810 1.00 21.51 288 THR E O 1
ATOM 10210 N N . ALA D 1 296 ? -24.842 -7.115 -80.725 1.00 24.35 289 ALA E N 1
ATOM 10211 C CA . ALA D 1 296 ? -23.534 -7.019 -80.092 1.00 25.40 289 ALA E CA 1
ATOM 10212 C C . ALA D 1 296 ? -23.293 -8.233 -79.193 1.00 27.28 289 ALA E C 1
ATOM 10213 O O . ALA D 1 296 ? -22.235 -8.866 -79.288 1.00 30.74 289 ALA E O 1
ATOM 10215 N N . GLN D 1 297 ? -24.291 -8.590 -78.363 1.00 28.79 290 GLN E N 1
ATOM 10216 C CA . GLN D 1 297 ? -24.156 -9.740 -77.469 1.00 27.23 290 GLN E CA 1
ATOM 10217 C C . GLN D 1 297 ? -23.995 -11.024 -78.287 1.00 27.75 290 GLN E C 1
ATOM 10218 O O . GLN D 1 297 ? -23.248 -11.932 -77.893 1.00 26.99 290 GLN E O 1
ATOM 10224 N N . ALA D 1 298 ? -24.717 -11.103 -79.420 1.00 24.71 291 ALA E N 1
ATOM 10225 C CA . ALA D 1 298 ? -24.708 -12.303 -80.242 1.00 25.34 291 ALA E CA 1
ATOM 10226 C C . ALA D 1 298 ? -23.345 -12.494 -80.903 1.00 26.43 291 ALA E C 1
ATOM 10227 O O . ALA D 1 298 ? -22.838 -13.611 -80.944 1.00 28.09 291 ALA E O 1
ATOM 10229 N N . ALA D 1 299 ? -22.765 -11.406 -81.422 1.00 28.28 292 ALA E N 1
ATOM 10230 C CA . ALA D 1 299 ? -21.433 -11.430 -82.003 1.00 26.41 292 ALA E CA 1
ATOM 10231 C C . ALA D 1 299 ? -20.443 -11.961 -80.967 1.00 26.85 292 ALA E C 1
ATOM 10232 O O . ALA D 1 299 ? -19.674 -12.866 -81.278 1.00 27.08 292 ALA E O 1
ATOM 10234 N N . ALA D 1 300 ? -20.494 -11.409 -79.741 1.00 24.56 293 ALA E N 1
ATOM 10235 C CA . ALA D 1 300 ? -19.592 -11.843 -78.682 1.00 28.08 293 ALA E CA 1
ATOM 10236 C C . ALA D 1 300 ? -19.781 -13.339 -78.410 1.00 32.02 293 ALA E C 1
ATOM 10237 O O . ALA D 1 300 ? -18.798 -14.095 -78.317 1.00 34.34 293 ALA E O 1
ATOM 10239 N N . ALA D 1 301 ? -21.056 -13.768 -78.350 1.00 30.35 294 ALA E N 1
ATOM 10240 C CA . ALA D 1 301 ? -21.348 -15.171 -78.092 1.00 33.83 294 ALA E CA 1
ATOM 10241 C C . ALA D 1 301 ? -20.788 -16.050 -79.209 1.00 33.54 294 ALA E C 1
ATOM 10242 O O . ALA D 1 301 ? -20.207 -17.107 -78.932 1.00 32.26 294 ALA E O 1
ATOM 10244 N N . LEU D 1 302 ? -20.930 -15.605 -80.471 1.00 30.69 295 LEU E N 1
ATOM 10245 C CA . LEU D 1 302 ? -20.485 -16.426 -81.587 1.00 35.63 295 LEU E CA 1
ATOM 10246 C C . LEU D 1 302 ? -18.974 -16.616 -81.483 1.00 36.30 295 LEU E C 1
ATOM 10247 O O . LEU D 1 302 ? -18.474 -17.729 -81.699 1.00 40.97 295 LEU E O 1
ATOM 10252 N N . ARG D 1 303 ? -18.263 -15.536 -81.127 1.00 32.69 296 ARG E N 1
ATOM 10253 C CA . ARG D 1 303 ? -16.814 -15.521 -81.097 1.00 37.29 296 ARG E CA 1
ATOM 10254 C C . ARG D 1 303 ? -16.304 -16.548 -80.085 1.00 40.25 296 ARG E C 1
ATOM 10255 O O . ARG D 1 303 ? -15.296 -17.220 -80.328 1.00 38.75 296 ARG E O 1
ATOM 10263 N N . ARG D 1 304 ? -17.001 -16.661 -78.942 1.00 42.21 297 ARG E N 1
ATOM 10264 C CA . ARG D 1 304 ? -16.540 -17.562 -77.898 1.00 39.91 297 ARG E CA 1
ATOM 10265 C C . ARG D 1 304 ? -17.146 -18.951 -78.053 1.00 39.55 297 ARG E C 1
ATOM 10266 O O . ARG D 1 304 ? -16.924 -19.804 -77.198 1.00 41.18 297 ARG E O 1
ATOM 10274 N N . GLY D 1 305 ? -17.885 -19.174 -79.145 1.00 37.39 298 GLY E N 1
ATOM 10275 C CA . GLY D 1 305 ? -18.490 -20.470 -79.401 1.00 36.86 298 GLY E CA 1
ATOM 10276 C C . GLY D 1 305 ? -19.611 -20.805 -78.424 1.00 35.71 298 GLY E C 1
ATOM 10277 O O . GLY D 1 305 ? -19.933 -21.974 -78.250 1.00 37.91 298 GLY E O 1
ATOM 10278 N N . ASP D 1 306 ? -20.236 -19.777 -77.832 1.00 36.11 299 ASP E N 1
ATOM 10279 C CA . ASP D 1 306 ? -21.380 -19.958 -76.947 1.00 31.83 299 ASP E CA 1
ATOM 10280 C C . ASP D 1 306 ? -22.676 -19.936 -77.762 1.00 32.69 299 ASP E C 1
ATOM 10281 O O . ASP D 1 306 ? -23.380 -18.932 -77.794 1.00 31.61 299 ASP E O 1
ATOM 10286 N N . TYR D 1 307 ? -22.980 -21.072 -78.387 1.00 31.09 300 TYR E N 1
ATOM 10287 C CA . TYR D 1 307 ? -24.122 -21.250 -79.263 1.00 34.92 300 TYR E CA 1
ATOM 10288 C C . TYR D 1 307 ? -25.433 -21.202 -78.485 1.00 33.52 300 TYR E C 1
ATOM 10289 O O . TYR D 1 307 ? -26.435 -20.710 -79.004 1.00 31.94 300 TYR E O 1
ATOM 10298 N N . ARG D 1 308 ? -25.420 -21.712 -77.244 1.00 29.84 301 ARG E N 1
ATOM 10299 C CA . ARG D 1 308 ? -26.611 -21.701 -76.409 1.00 30.34 301 ARG E CA 1
ATOM 10300 C C . ARG D 1 308 ? -27.046 -20.256 -76.155 1.00 28.80 301 ARG E C 1
ATOM 10301 O O . ARG D 1 308 ? -28.238 -19.930 -76.235 1.00 28.55 301 ARG E O 1
ATOM 10303 N N . ALA D 1 309 ? -26.068 -19.400 -75.839 1.00 27.02 302 ALA E N 1
ATOM 10304 C CA . ALA D 1 309 ? -26.360 -17.999 -75.580 1.00 29.13 302 ALA E CA 1
ATOM 10305 C C . ALA D 1 309 ? -26.833 -17.312 -76.872 1.00 27.90 302 ALA E C 1
ATOM 10306 O O . ALA D 1 309 ? -27.760 -16.503 -76.859 1.00 29.36 302 ALA E O 1
ATOM 10308 N N . PHE D 1 310 ? -26.167 -17.650 -77.985 1.00 28.03 303 PHE E N 1
ATOM 10309 C CA . PHE D 1 310 ? -26.498 -17.097 -79.286 1.00 28.78 303 PHE E CA 1
ATOM 10310 C C . PHE D 1 310 ? -27.956 -17.419 -79.608 1.00 29.13 303 PHE E C 1
ATOM 10311 O O . PHE D 1 310 ? -28.723 -16.540 -80.011 1.00 30.14 303 PHE E O 1
ATOM 10319 N N . GLY D 1 311 ? -28.314 -18.692 -79.404 1.00 31.41 304 GLY E N 1
ATOM 10320 C CA . GLY D 1 311 ? -29.656 -19.188 -79.642 1.00 31.31 304 GLY E CA 1
ATOM 10321 C C . GLY D 1 311 ? -30.702 -18.467 -78.804 1.00 30.69 304 GLY E C 1
ATOM 10322 O O . GLY D 1 311 ? -31.750 -18.092 -79.338 1.00 31.41 304 GLY E O 1
ATOM 10323 N N . ARG D 1 312 ? -30.404 -18.263 -77.510 1.00 27.63 305 ARG E N 1
ATOM 10324 C CA . ARG D 1 312 ? -31.321 -17.542 -76.638 1.00 28.12 305 ARG E CA 1
ATOM 10325 C C . ARG D 1 312 ? -31.560 -16.139 -77.201 1.00 25.18 305 ARG E C 1
ATOM 10326 O O . ARG D 1 312 ? -32.700 -15.667 -77.231 1.00 24.12 305 ARG E O 1
ATOM 10334 N N . LEU D 1 313 ? -30.472 -15.490 -77.652 1.00 24.91 306 LEU E N 1
ATOM 10335 C CA . LEU D 1 313 ? -30.578 -14.141 -78.178 1.00 23.49 306 LEU E CA 1
ATOM 10336 C C . LEU D 1 313 ? -31.411 -14.132 -79.464 1.00 22.80 306 LEU E C 1
ATOM 10337 O O . LEU D 1 313 ? -32.180 -13.191 -79.696 1.00 23.48 306 LEU E O 1
ATOM 10342 N N . MET D 1 314 ? -31.275 -15.185 -80.277 1.00 22.31 307 MET E N 1
ATOM 10343 C CA . MET D 1 314 ? -32.118 -15.333 -81.459 1.00 25.18 307 MET E CA 1
ATOM 10344 C C . MET D 1 314 ? -33.603 -15.360 -81.085 1.00 27.74 307 MET E C 1
ATOM 10345 O O . MET D 1 314 ? -34.415 -14.716 -81.754 1.00 23.86 307 MET E O 1
ATOM 10350 N N . VAL D 1 315 ? -33.948 -16.133 -80.039 1.00 25.35 308 VAL E N 1
ATOM 10351 C CA . VAL D 1 315 ? -35.337 -16.282 -79.642 1.00 24.16 308 VAL E CA 1
ATOM 10352 C C . VAL D 1 315 ? -35.851 -14.938 -79.132 1.00 26.56 308 VAL E C 1
ATOM 10353 O O . VAL D 1 315 ? -36.958 -14.541 -79.475 1.00 27.63 308 VAL E O 1
ATOM 10357 N N . GLU D 1 316 ? -35.031 -14.225 -78.338 1.00 25.82 309 GLU E N 1
ATOM 10358 C CA . GLU D 1 316 ? -35.410 -12.897 -77.870 1.00 26.18 309 GLU E CA 1
ATOM 10359 C C . GLU D 1 316 ? -35.660 -11.954 -79.055 1.00 25.84 309 GLU E C 1
ATOM 10360 O O . GLU D 1 316 ? -36.545 -11.114 -78.990 1.00 24.30 309 GLU E O 1
ATOM 10366 N N . SER D 1 317 ? -34.858 -12.076 -80.120 1.00 23.19 310 SER E N 1
ATOM 10367 C CA . SER D 1 317 ? -35.036 -11.303 -81.343 1.00 24.40 310 SER E CA 1
ATOM 10368 C C . SER D 1 317 ? -36.400 -11.596 -81.981 1.00 23.95 310 SER E C 1
ATOM 10369 O O . SER D 1 317 ? -37.127 -10.673 -82.347 1.00 22.70 310 SER E O 1
ATOM 10372 N N . HIS D 1 318 ? -36.749 -12.889 -82.093 1.00 26.29 311 HIS E N 1
ATOM 10373 C CA . HIS D 1 318 ? -38.049 -13.270 -82.641 1.00 26.32 311 HIS E CA 1
ATOM 10374 C C . HIS D 1 318 ? -39.201 -12.624 -81.870 1.00 26.40 311 HIS E C 1
ATOM 10375 O O . HIS D 1 318 ? -40.094 -12.006 -82.461 1.00 26.59 311 HIS E O 1
ATOM 10382 N N . ARG D 1 319 ? -39.145 -12.744 -80.541 1.00 26.82 312 ARG E N 1
ATOM 10383 C CA . ARG D 1 319 ? -40.224 -12.295 -79.674 1.00 32.42 312 ARG E CA 1
ATOM 10384 C C . ARG D 1 319 ? -40.419 -10.794 -79.822 1.00 30.89 312 ARG E C 1
ATOM 10385 O O . ARG D 1 319 ? -41.549 -10.315 -79.821 1.00 27.59 312 ARG E O 1
ATOM 10393 N N . SER D 1 320 ? -39.295 -10.071 -79.924 1.00 30.35 313 SER E N 1
ATOM 10394 C CA . SER D 1 320 ? -39.282 -8.627 -80.072 1.00 27.86 313 SER E CA 1
ATOM 10395 C C . SER D 1 320 ? -39.884 -8.238 -81.422 1.00 26.71 313 SER E C 1
ATOM 10396 O O . SER D 1 320 ? -40.668 -7.275 -81.494 1.00 29.44 313 SER E O 1
ATOM 10399 N N . LEU D 1 321 ? -39.502 -8.981 -82.477 1.00 24.03 314 LEU E N 1
ATOM 10400 C CA . LEU D 1 321 ? -40.014 -8.715 -83.814 1.00 25.99 314 LEU E CA 1
ATOM 10401 C C . LEU D 1 321 ? -41.519 -8.988 -83.844 1.00 30.20 314 LEU E C 1
ATOM 10402 O O . LEU D 1 321 ? -42.268 -8.264 -84.500 1.00 27.91 314 LEU E O 1
ATOM 10407 N N . ARG D 1 322 ? -41.945 -10.053 -83.141 1.00 30.47 315 ARG E N 1
ATOM 10408 C CA . ARG D 1 322 ? -43.340 -10.472 -83.105 1.00 31.66 315 ARG E CA 1
ATOM 10409 C C . ARG D 1 322 ? -44.191 -9.457 -82.336 1.00 30.20 315 ARG E C 1
ATOM 10410 O O . ARG D 1 322 ? -45.244 -9.054 -82.825 1.00 29.64 315 ARG E O 1
ATOM 10418 N N . ASP D 1 323 ? -43.734 -9.038 -81.147 1.00 30.33 316 ASP E N 1
ATOM 10419 C CA . ASP D 1 323 ? -44.586 -8.329 -80.197 1.00 30.88 316 ASP E CA 1
ATOM 10420 C C . ASP D 1 323 ? -44.399 -6.817 -80.275 1.00 32.78 316 ASP E C 1
ATOM 10421 O O . ASP D 1 323 ? -45.379 -6.079 -80.150 1.00 32.88 316 ASP E O 1
ATOM 10426 N N . ASP D 1 324 ? -43.147 -6.362 -80.454 1.00 29.28 317 ASP E N 1
ATOM 10427 C CA . ASP D 1 324 ? -42.860 -4.935 -80.432 1.00 32.51 317 ASP E CA 1
ATOM 10428 C C . ASP D 1 324 ? -42.837 -4.357 -81.852 1.00 32.84 317 ASP E C 1
ATOM 10429 O O . ASP D 1 324 ? -43.394 -3.289 -82.110 1.00 36.02 317 ASP E O 1
ATOM 10434 N N . TYR D 1 325 ? -42.164 -5.048 -82.778 1.00 30.64 318 TYR E N 1
ATOM 10435 C CA . TYR D 1 325 ? -42.036 -4.498 -84.123 1.00 30.79 318 TYR E CA 1
ATOM 10436 C C . TYR D 1 325 ? -43.230 -4.916 -84.977 1.00 30.42 318 TYR E C 1
ATOM 10437 O O . TYR D 1 325 ? -43.542 -4.259 -85.966 1.00 34.01 318 TYR E O 1
ATOM 10446 N N . GLU D 1 326 ? -43.855 -6.048 -84.603 1.00 29.60 319 GLU E N 1
ATOM 10447 C CA . GLU D 1 326 ? -45.040 -6.578 -85.265 1.00 30.69 319 GLU E CA 1
ATOM 10448 C C . GLU D 1 326 ? -44.787 -6.776 -86.754 1.00 30.55 319 GLU E C 1
ATOM 10449 O O . GLU D 1 326 ? -45.499 -6.197 -87.581 1.00 28.46 319 GLU E O 1
ATOM 10455 N N . VAL D 1 327 ? -43.786 -7.611 -87.083 1.00 27.44 320 VAL E N 1
ATOM 10456 C CA . VAL D 1 327 ? -43.484 -7.899 -88.471 1.00 27.44 320 VAL E CA 1
ATOM 10457 C C . VAL D 1 327 ? -43.416 -9.400 -88.674 1.00 28.29 320 VAL E C 1
ATOM 10458 O O . VAL D 1 327 ? -43.032 -9.861 -89.738 1.00 29.19 320 VAL E O 1
ATOM 10462 N N . SER D 1 328 ? -43.776 -10.154 -87.630 1.00 29.95 321 SER E N 1
ATOM 10463 C CA . SER D 1 328 ? -43.986 -11.578 -87.823 1.00 30.00 321 SER E CA 1
ATOM 10464 C C . SER D 1 328 ? -45.399 -11.788 -88.371 1.00 31.55 321 SER E C 1
ATOM 10465 O O . SER D 1 328 ? -46.095 -10.844 -88.727 1.00 31.63 321 SER E O 1
ATOM 10468 N N . CYS D 1 329 ? -45.769 -13.057 -88.504 1.00 32.05 322 CYS E N 1
ATOM 10469 C CA . CYS D 1 329 ? -47.093 -13.480 -88.926 1.00 34.12 322 CYS E CA 1
ATOM 10470 C C . CYS D 1 329 ? -47.301 -14.901 -88.396 1.00 36.24 322 CYS E C 1
ATOM 10471 O O . CYS D 1 329 ? -46.335 -15.552 -87.981 1.00 34.96 322 CYS E O 1
ATOM 10474 N N . PRO D 1 330 ? -48.554 -15.426 -88.386 1.00 40.62 323 PRO E N 1
ATOM 10475 C CA . PRO D 1 330 ? -48.823 -16.762 -87.839 1.00 36.02 323 PRO E CA 1
ATOM 10476 C C . PRO D 1 330 ? -47.922 -17.843 -88.428 1.00 32.42 323 PRO E C 1
ATOM 10477 O O . PRO D 1 330 ? -47.457 -18.714 -87.688 1.00 32.45 323 PRO E O 1
ATOM 10481 N N . GLU D 1 331 ? -47.653 -17.759 -89.739 1.00 30.61 324 GLU E N 1
ATOM 10482 C CA . GLU D 1 331 ? -46.843 -18.760 -90.411 1.00 31.07 324 GLU E CA 1
ATOM 10483 C C . GLU D 1 331 ? -45.436 -18.801 -89.793 1.00 36.16 324 GLU E C 1
ATOM 10484 O O . GLU D 1 331 ? -44.925 -19.883 -89.421 1.00 37.05 324 GLU E O 1
ATOM 10490 N N . LEU D 1 332 ? -44.811 -17.608 -89.664 1.00 32.96 325 LEU E N 1
ATOM 10491 C CA . LEU D 1 332 ? -43.453 -17.554 -89.140 1.00 34.32 325 LEU E CA 1
ATOM 10492 C C . LEU D 1 332 ? -43.462 -18.000 -87.678 1.00 29.40 325 LEU E C 1
ATOM 10493 O O . LEU D 1 332 ? -42.559 -18.720 -87.267 1.00 29.40 325 LEU E O 1
ATOM 10498 N N . ASP D 1 333 ? -44.466 -17.564 -86.908 1.00 32.92 326 ASP E N 1
ATOM 10499 C CA . ASP D 1 333 ? -44.515 -17.871 -85.486 1.00 36.39 326 ASP E CA 1
ATOM 10500 C C . ASP D 1 333 ? -44.655 -19.368 -85.269 1.00 35.70 326 ASP E C 1
ATOM 10501 O O . ASP D 1 333 ? -44.063 -19.898 -84.331 1.00 33.20 326 ASP E O 1
ATOM 10506 N N . GLN D 1 334 ? -45.415 -20.031 -86.152 1.00 39.65 327 GLN E N 1
ATOM 10507 C CA . GLN D 1 334 ? -45.613 -21.469 -86.067 1.00 37.93 327 GLN E CA 1
ATOM 10508 C C . GLN D 1 334 ? -44.296 -22.183 -86.376 1.00 36.53 327 GLN E C 1
ATOM 10509 O O . GLN D 1 334 ? -43.912 -23.105 -85.651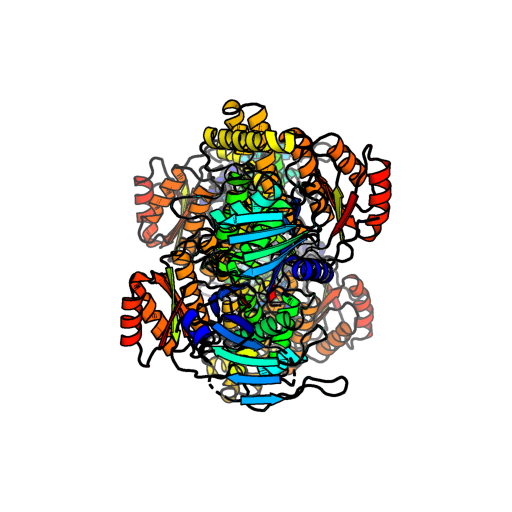 1.00 37.14 327 GLN E O 1
ATOM 10511 N N . LEU D 1 335 ? -43.580 -21.707 -87.404 1.00 34.61 328 LEU E N 1
ATOM 10512 C CA . LEU D 1 335 ? -42.319 -22.334 -87.778 1.00 33.02 328 LEU E CA 1
ATOM 10513 C C . LEU D 1 335 ? -41.295 -22.225 -86.644 1.00 33.99 328 LEU E C 1
ATOM 10514 O O . LEU D 1 335 ? -40.501 -23.141 -86.427 1.00 31.95 328 LEU E O 1
ATOM 10519 N N . VAL D 1 336 ? -41.298 -21.085 -85.940 1.00 32.24 329 VAL E N 1
ATOM 10520 C CA . VAL D 1 336 ? -40.334 -20.825 -84.876 1.00 32.56 329 VAL E CA 1
ATOM 10521 C C . VAL D 1 336 ? -40.661 -21.722 -83.681 1.00 33.87 329 VAL E C 1
ATOM 10522 O O . VAL D 1 336 ? -39.780 -22.404 -83.156 1.00 33.69 329 VAL E O 1
ATOM 10526 N N . GLU D 1 337 ? -41.937 -21.711 -83.274 1.00 35.78 330 GLU E N 1
ATOM 10527 C CA . GLU D 1 337 ? -42.405 -22.549 -82.174 1.00 42.08 330 GLU E CA 1
ATOM 10528 C C . GLU D 1 337 ? -42.039 -24.009 -82.422 1.00 36.47 330 GLU E C 1
ATOM 10529 O O . GLU D 1 337 ? -41.527 -24.671 -81.527 1.00 37.72 330 GLU E O 1
ATOM 10535 N N . ALA D 1 338 ? -42.266 -24.488 -83.651 1.00 35.31 331 ALA E N 1
ATOM 10536 C CA . ALA D 1 338 ? -41.945 -25.857 -84.011 1.00 36.98 331 ALA E CA 1
ATOM 10537 C C . ALA D 1 338 ? -40.452 -26.138 -83.845 1.00 40.64 331 ALA E C 1
ATOM 10538 O O . ALA D 1 338 ? -40.076 -27.181 -83.323 1.00 36.03 331 ALA E O 1
ATOM 10540 N N . ALA D 1 339 ? -39.603 -25.203 -84.289 1.00 37.31 332 ALA E N 1
ATOM 10541 C CA . ALA D 1 339 ? -38.157 -25.380 -84.236 1.00 34.13 332 ALA E CA 1
ATOM 10542 C C . ALA D 1 339 ? -37.667 -25.463 -82.789 1.00 32.25 332 ALA E C 1
ATOM 10543 O O . ALA D 1 339 ? -36.816 -26.293 -82.465 1.00 33.52 332 ALA E O 1
ATOM 10545 N N . LEU D 1 340 ? -38.240 -24.628 -81.918 1.00 32.58 333 LEU E N 1
ATOM 10546 C CA . LEU D 1 340 ? -37.793 -24.512 -80.536 1.00 34.06 333 LEU E CA 1
ATOM 10547 C C . LEU D 1 340 ? -38.159 -25.756 -79.727 1.00 37.80 333 LEU E C 1
ATOM 10548 O O . LEU D 1 340 ? -37.629 -25.970 -78.646 1.00 40.68 333 LEU E O 1
ATOM 10553 N N . ALA D 1 341 ? -39.072 -26.566 -80.263 1.00 39.62 334 ALA E N 1
ATOM 10554 C CA . ALA D 1 341 ? -39.551 -27.777 -79.616 1.00 43.18 334 ALA E CA 1
ATOM 10555 C C . ALA D 1 341 ? -38.629 -28.961 -79.919 1.00 44.50 334 ALA E C 1
ATOM 10556 O O . ALA D 1 341 ? -38.802 -30.028 -79.334 1.00 46.75 334 ALA E O 1
ATOM 10558 N N . VAL D 1 342 ? -37.656 -28.777 -80.823 1.00 38.88 335 VAL E N 1
ATOM 10559 C CA . VAL D 1 342 ? -36.814 -29.875 -81.273 1.00 39.84 335 VAL E CA 1
ATOM 10560 C C . VAL D 1 342 ? -35.532 -29.935 -80.445 1.00 44.60 335 VAL E C 1
ATOM 10561 O O . VAL D 1 342 ? -34.805 -28.941 -80.376 1.00 47.12 335 VAL E O 1
ATOM 10565 N N . PRO D 1 343 ? -35.182 -31.099 -79.837 1.00 47.75 336 PRO E N 1
ATOM 10566 C CA . PRO D 1 343 ? -33.916 -31.226 -79.107 1.00 42.82 336 PRO E CA 1
ATOM 10567 C C . PRO D 1 343 ? -32.726 -30.936 -80.023 1.00 42.02 336 PRO E C 1
ATOM 10568 O O . PRO D 1 343 ? -32.692 -31.385 -81.173 1.00 44.74 336 PRO E O 1
ATOM 10572 N N . GLY D 1 344 ? -31.760 -30.161 -79.517 1.00 38.88 337 GLY E N 1
ATOM 10573 C CA . GLY D 1 344 ? -30.557 -29.857 -80.274 1.00 36.85 337 GLY E CA 1
ATOM 10574 C C . GLY D 1 344 ? -30.618 -28.506 -80.999 1.00 38.36 337 GLY E C 1
ATOM 10575 O O . GLY D 1 344 ? -29.618 -28.062 -81.567 1.00 40.65 337 GLY E O 1
ATOM 10576 N N . VAL D 1 345 ? -31.796 -27.866 -80.976 1.00 35.54 338 VAL E N 1
ATOM 10577 C CA . VAL D 1 345 ? -31.969 -26.534 -81.534 1.00 34.43 338 VAL E CA 1
ATOM 10578 C C . VAL D 1 345 ? -31.555 -25.521 -80.472 1.00 34.33 338 VAL E C 1
ATOM 10579 O O . VAL D 1 345 ? -32.052 -25.575 -79.349 1.00 34.50 338 VAL E O 1
ATOM 10583 N N . TYR D 1 346 ? -30.644 -24.603 -80.821 1.00 31.78 339 TYR E N 1
ATOM 10584 C CA . TYR D 1 346 ? -30.203 -23.591 -79.872 1.00 28.94 339 TYR E CA 1
ATOM 10585 C C . TYR D 1 346 ? -31.151 -22.392 -79.887 1.00 28.76 339 TYR E C 1
ATOM 10586 O O . TYR D 1 346 ? -31.421 -21.793 -78.848 1.00 25.62 339 TYR E O 1
ATOM 10595 N N . GLY D 1 347 ? -31.631 -22.030 -81.086 1.00 29.38 340 GLY E N 1
ATOM 10596 C CA . GLY D 1 347 ? -32.631 -20.974 -81.204 1.00 26.29 340 GLY E CA 1
ATOM 10597 C C . GLY D 1 347 ? -33.113 -20.828 -82.645 1.00 24.95 340 GLY E C 1
ATOM 10598 O O . GLY D 1 347 ? -32.591 -21.455 -83.556 1.00 25.04 340 GLY E O 1
ATOM 10599 N N . SER D 1 348 ? -34.151 -20.008 -82.822 1.00 25.44 341 SER E N 1
ATOM 10600 C CA . SER D 1 348 ? -34.811 -19.859 -84.106 1.00 26.76 341 SER E CA 1
ATOM 10601 C C . SER D 1 348 ? -35.550 -18.529 -84.082 1.00 25.90 341 SER E C 1
ATOM 10602 O O . SER D 1 348 ? -35.944 -18.067 -83.002 1.00 27.29 341 SER E O 1
ATOM 10605 N N . ARG D 1 349 ? -35.700 -17.909 -85.264 1.00 24.69 342 ARG E N 1
ATOM 10606 C CA . ARG D 1 349 ? -36.340 -16.612 -85.382 1.00 23.85 342 ARG E CA 1
ATOM 10607 C C . ARG D 1 349 ? -36.660 -16.372 -86.858 1.00 22.33 342 ARG E C 1
ATOM 10608 O O . ARG D 1 349 ? -36.025 -16.949 -87.743 1.00 22.03 342 ARG E O 1
ATOM 10616 N N . MET D 1 350 ? -37.646 -15.508 -87.117 1.00 21.97 343 MET E N 1
ATOM 10617 C CA . MET D 1 350 ? -37.797 -15.021 -88.489 1.00 25.01 343 MET E CA 1
ATOM 10618 C C . MET D 1 350 ? -36.504 -14.308 -88.907 1.00 26.46 343 MET E C 1
ATOM 10619 O O . MET D 1 350 ? -35.780 -13.767 -88.069 1.00 24.13 343 MET E O 1
ATOM 10624 N N . THR D 1 351 ? -36.234 -14.299 -90.214 1.00 26.74 344 THR E N 1
ATOM 10625 C CA . THR D 1 351 ? -35.097 -13.585 -90.774 1.00 26.61 344 THR E CA 1
ATOM 10626 C C . THR D 1 351 ? -35.597 -12.691 -91.909 1.00 26.45 344 THR E C 1
ATOM 10627 O O . THR D 1 351 ? -36.596 -13.007 -92.544 1.00 24.72 344 THR E O 1
ATOM 10631 N N . GLY D 1 352 ? -34.899 -11.580 -92.157 1.00 27.55 345 GLY E N 1
ATOM 10632 C CA . GLY D 1 352 ? -35.299 -10.650 -93.204 1.00 25.39 345 GLY E CA 1
ATOM 10633 C C . GLY D 1 352 ? -36.443 -9.751 -92.745 1.00 24.72 345 GLY E C 1
ATOM 10634 O O . GLY D 1 352 ? -36.608 -9.528 -91.550 1.00 21.19 345 GLY E O 1
ATOM 10635 N N . GLY D 1 353 ? -37.242 -9.271 -93.716 1.00 25.34 346 GLY E N 1
ATOM 10636 C CA . GLY D 1 353 ? -38.184 -8.184 -93.498 1.00 23.34 346 GLY E CA 1
ATOM 10637 C C . GLY D 1 353 ? -39.412 -8.591 -92.683 1.00 25.51 346 GLY E C 1
ATOM 10638 O O . GLY D 1 353 ? -39.977 -7.767 -91.956 1.00 26.22 346 GLY E O 1
ATOM 10639 N N . GLY D 1 354 ? -39.825 -9.855 -92.797 1.00 25.29 347 GLY E N 1
ATOM 10640 C CA . GLY D 1 354 ? -41.013 -10.312 -92.071 1.00 26.11 347 GLY E CA 1
ATOM 10641 C C . GLY D 1 354 ? -42.242 -10.481 -92.963 1.00 25.49 347 GLY E C 1
ATOM 10642 O O . GLY D 1 354 ? -42.149 -10.379 -94.187 1.00 27.02 347 GLY E O 1
ATOM 10643 N N . PHE D 1 355 ? -43.382 -10.790 -92.329 1.00 27.03 348 PHE E N 1
ATOM 10644 C CA . PHE D 1 355 ? -44.667 -10.998 -92.998 1.00 26.56 348 PHE E CA 1
ATOM 10645 C C . PHE D 1 355 ? -44.590 -12.146 -93.998 1.00 25.27 348 PHE E C 1
ATOM 10646 O O . PHE D 1 355 ? -45.283 -12.151 -95.009 1.00 27.96 348 PHE E O 1
ATOM 10654 N N . GLY D 1 356 ? -43.730 -13.115 -93.705 1.00 23.90 349 GLY E N 1
ATOM 10655 C CA . GLY D 1 356 ? -43.485 -14.225 -94.604 1.00 22.07 349 GLY E CA 1
ATOM 10656 C C . GLY D 1 356 ? -41.993 -14.481 -94.753 1.00 22.54 349 GLY E C 1
ATOM 10657 O O . GLY D 1 356 ? -41.227 -14.066 -93.898 1.00 22.54 349 GLY E O 1
ATOM 10658 N N . GLY D 1 357 ? -41.605 -15.157 -95.825 1.00 23.71 350 GLY E N 1
ATOM 10659 C CA . GLY D 1 357 ? -40.214 -15.515 -96.051 1.00 27.71 350 GLY E CA 1
ATOM 10660 C C . GLY D 1 357 ? -39.773 -16.648 -95.124 1.00 29.10 350 GLY E C 1
ATOM 10661 O O . GLY D 1 357 ? -40.538 -17.568 -94.830 1.00 27.23 350 GLY E O 1
ATOM 10662 N N . CYS D 1 358 ? -38.533 -16.534 -94.639 1.00 27.68 351 CYS E N 1
ATOM 10663 C CA . CYS D 1 358 ? -37.841 -17.645 -93.999 1.00 26.63 351 CYS E CA 1
ATOM 10664 C C . CYS D 1 358 ? -37.664 -17.417 -92.498 1.00 26.19 351 CYS E C 1
ATOM 10665 O O . CYS D 1 358 ? -37.718 -16.282 -92.000 1.00 25.31 351 CYS E O 1
ATOM 10668 N N . THR D 1 359 ? -37.441 -18.525 -91.783 1.00 24.90 352 THR E N 1
ATOM 10669 C CA . THR D 1 359 ? -36.849 -18.479 -90.454 1.00 24.47 352 THR E CA 1
ATOM 10670 C C . THR D 1 359 ? -35.422 -19.012 -90.556 1.00 24.10 352 THR E C 1
ATOM 10671 O O . THR D 1 359 ? -35.066 -19.734 -91.496 1.00 25.26 352 THR E O 1
ATOM 10675 N N . VAL D 1 360 ? -34.612 -18.670 -89.544 1.00 24.36 353 VAL E N 1
ATOM 10676 C CA . VAL D 1 360 ? -33.266 -19.209 -89.415 1.00 24.10 353 VAL E CA 1
ATOM 10677 C C . VAL D 1 360 ? -33.167 -19.880 -88.044 1.00 23.34 353 VAL E C 1
ATOM 10678 O O . VAL D 1 360 ? -33.592 -19.314 -87.047 1.00 22.91 353 VAL E O 1
ATOM 10682 N N . THR D 1 361 ? -32.598 -21.081 -88.023 1.00 26.45 354 THR E N 1
ATOM 10683 C CA . THR D 1 361 ? -32.456 -21.891 -86.823 1.00 25.85 354 THR E CA 1
ATOM 10684 C C . THR D 1 361 ? -30.979 -22.262 -86.695 1.00 25.16 354 THR E C 1
ATOM 10685 O O . THR D 1 361 ? -30.366 -22.741 -87.650 1.00 26.20 354 THR E O 1
ATOM 10689 N N . LEU D 1 362 ? -30.409 -22.031 -85.507 1.00 26.73 355 LEU E N 1
ATOM 10690 C CA . LEU D 1 362 ? -29.088 -22.547 -85.163 1.00 30.45 355 LEU E CA 1
ATOM 10691 C C . LEU D 1 362 ? -29.293 -23.839 -84.365 1.00 29.47 355 LEU E C 1
ATOM 10692 O O . LEU D 1 362 ? -30.051 -23.841 -83.399 1.00 30.30 355 LEU E O 1
ATOM 10697 N N . LEU D 1 363 ? -28.630 -24.935 -84.764 1.00 31.52 356 LEU E N 1
ATOM 10698 C CA . LEU D 1 363 ? -28.836 -26.224 -84.108 1.00 33.35 356 LEU E CA 1
ATOM 10699 C C . LEU D 1 363 ? -27.621 -27.131 -84.267 1.00 36.16 356 LEU E C 1
ATOM 10700 O O . LEU D 1 363 ? -26.824 -26.931 -85.175 1.00 32.56 356 LEU E O 1
ATOM 10705 N N . GLU D 1 364 ? -27.498 -28.140 -83.383 1.00 37.59 357 GLU E N 1
ATOM 10706 C CA . GLU D 1 364 ? -26.502 -29.189 -83.563 1.00 35.82 357 GLU E CA 1
ATOM 10707 C C . GLU D 1 364 ? -26.784 -29.881 -84.893 1.00 33.46 357 GLU E C 1
ATOM 10708 O O . GLU D 1 364 ? -27.933 -30.157 -85.217 1.00 34.79 357 GLU E O 1
ATOM 10710 N N . ALA D 1 365 ? -25.730 -30.087 -85.682 1.00 36.28 358 ALA E N 1
ATOM 10711 C CA . ALA D 1 365 ? -25.804 -30.623 -87.031 1.00 41.18 358 ALA E CA 1
ATOM 10712 C C . ALA D 1 365 ? -26.637 -31.909 -87.085 1.00 44.92 358 ALA E C 1
ATOM 10713 O O . ALA D 1 365 ? -27.454 -32.093 -87.999 1.00 43.52 358 ALA E O 1
ATOM 10715 N N . SER D 1 366 ? -26.445 -32.778 -86.078 1.00 46.18 359 SER E N 1
ATOM 10716 C CA . SER D 1 366 ? -27.038 -34.104 -86.054 1.00 45.29 359 SER E CA 1
ATOM 10717 C C . SER D 1 366 ? -28.553 -34.020 -85.872 1.00 45.90 359 SER E C 1
ATOM 10718 O O . SER D 1 366 ? -29.270 -34.984 -86.137 1.00 50.36 359 SER E O 1
ATOM 10721 N N . ALA D 1 367 ? -29.038 -32.854 -85.426 1.00 42.06 360 ALA E N 1
ATOM 10722 C CA . ALA D 1 367 ? -30.449 -32.640 -85.145 1.00 39.02 360 ALA E CA 1
ATOM 10723 C C . ALA D 1 367 ? -31.210 -32.149 -86.381 1.00 38.27 360 ALA E C 1
ATOM 10724 O O . ALA D 1 367 ? -32.444 -32.113 -86.359 1.00 39.64 360 ALA E O 1
ATOM 10726 N N . ALA D 1 368 ? -30.483 -31.772 -87.447 1.00 39.29 361 ALA E N 1
ATOM 10727 C CA . ALA D 1 368 ? -31.110 -31.135 -88.600 1.00 41.07 361 ALA E CA 1
ATOM 10728 C C . ALA D 1 368 ? -32.234 -31.989 -89.205 1.00 44.83 361 ALA E C 1
ATOM 10729 O O . ALA D 1 368 ? -33.327 -31.477 -89.478 1.00 44.53 361 ALA E O 1
ATOM 10731 N N . PRO D 1 369 ? -32.017 -33.309 -89.460 1.00 46.12 362 PRO E N 1
ATOM 10732 C CA . PRO D 1 369 ? -33.071 -34.154 -90.035 1.00 46.20 362 PRO E CA 1
ATOM 10733 C C . PRO D 1 369 ? -34.318 -34.260 -89.151 1.00 45.59 362 PRO E C 1
ATOM 10734 O O . PRO D 1 369 ? -35.439 -34.226 -89.645 1.00 45.26 362 PRO E O 1
ATOM 10738 N N . HIS D 1 370 ? -34.124 -34.349 -87.832 1.00 45.32 363 HIS E N 1
ATOM 10739 C CA . HIS D 1 370 ? -35.247 -34.359 -86.911 1.00 47.02 363 HIS E CA 1
ATOM 10740 C C . HIS D 1 370 ? -35.970 -33.012 -86.938 1.00 45.39 363 HIS E C 1
ATOM 10741 O O . HIS D 1 370 ? -37.202 -32.962 -86.838 1.00 44.42 363 HIS E O 1
ATOM 10748 N N . ALA D 1 371 ? -35.205 -31.918 -87.083 1.00 41.42 364 ALA E N 1
ATOM 10749 C CA . ALA D 1 371 ? -35.794 -30.586 -87.079 1.00 37.82 364 ALA E CA 1
ATOM 10750 C C . ALA D 1 371 ? -36.734 -30.419 -88.274 1.00 33.88 364 ALA E C 1
ATOM 10751 O O . ALA D 1 371 ? -37.856 -29.952 -88.108 1.00 35.23 364 ALA E O 1
ATOM 10753 N N . MET D 1 372 ? -36.278 -30.856 -89.451 1.00 35.11 365 MET E N 1
ATOM 10754 C CA . MET D 1 372 ? -37.025 -30.716 -90.691 1.00 41.28 365 MET E CA 1
ATOM 10755 C C . MET D 1 372 ? -38.304 -31.562 -90.662 1.00 41.05 365 MET E C 1
ATOM 10756 O O . MET D 1 372 ? -39.353 -31.089 -91.090 1.00 37.45 365 MET E O 1
ATOM 10761 N N . ARG D 1 373 ? -38.224 -32.788 -90.112 1.00 44.26 366 ARG E N 1
ATOM 10762 C CA . ARG D 1 373 ? -39.402 -33.636 -89.992 1.00 42.90 366 ARG E CA 1
ATOM 10763 C C . ARG D 1 373 ? -40.453 -32.950 -89.112 1.00 43.92 366 ARG E C 1
ATOM 10764 O O . ARG D 1 373 ? -41.606 -32.816 -89.526 1.00 41.75 366 ARG E O 1
ATOM 10766 N N . HIS D 1 374 ? -40.026 -32.459 -87.937 1.00 40.04 367 HIS E N 1
ATOM 10767 C CA . HIS D 1 374 ? -40.922 -31.889 -86.939 1.00 39.43 367 HIS E CA 1
ATOM 10768 C C . HIS D 1 374 ? -41.523 -30.560 -87.402 1.00 42.05 367 HIS E C 1
ATOM 10769 O O . HIS D 1 374 ? -42.717 -30.313 -87.214 1.00 36.63 367 HIS E O 1
ATOM 10776 N N . ILE D 1 375 ? -40.679 -29.694 -87.973 1.00 40.38 368 ILE E N 1
ATOM 10777 C CA . ILE D 1 375 ? -41.135 -28.401 -88.456 1.00 38.21 368 ILE E CA 1
ATOM 10778 C C . ILE D 1 375 ? -42.211 -28.632 -89.516 1.00 34.48 368 ILE E C 1
ATOM 10779 O O . ILE D 1 375 ? -43.296 -28.066 -89.418 1.00 38.51 368 ILE E O 1
ATOM 10784 N N . GLN D 1 376 ? -41.925 -29.499 -90.488 1.00 37.38 369 GLN E N 1
ATOM 10785 C CA . GLN D 1 376 ? -42.849 -29.749 -91.589 1.00 41.02 369 GLN E CA 1
ATOM 10786 C C . GLN D 1 376 ? -44.194 -30.263 -91.086 1.00 45.82 369 GLN E C 1
ATOM 10787 O O . GLN D 1 376 ? -45.236 -29.848 -91.599 1.00 46.72 369 GLN E O 1
ATOM 10793 N N . GLU D 1 377 ? -44.155 -31.145 -90.072 1.00 45.26 370 GLU E N 1
ATOM 10794 C CA . GLU D 1 377 ? -45.349 -31.803 -89.559 1.00 45.96 370 GLU E CA 1
ATOM 10795 C C . GLU D 1 377 ? -46.172 -30.824 -88.718 1.00 49.73 370 GLU E C 1
ATOM 10796 O O . GLU D 1 377 ? -47.399 -30.936 -88.678 1.00 49.73 370 GLU E O 1
ATOM 10798 N N . HIS D 1 378 ? -45.506 -29.836 -88.098 1.00 45.66 371 HIS E N 1
ATOM 10799 C CA . HIS D 1 378 ? -46.197 -28.837 -87.305 1.00 47.25 371 HIS E CA 1
ATOM 10800 C C . HIS D 1 378 ? -46.576 -27.609 -88.123 1.00 47.17 371 HIS E C 1
ATOM 10801 O O . HIS D 1 378 ? -47.229 -26.721 -87.572 1.00 49.75 371 HIS E O 1
ATOM 10808 N N . TYR D 1 379 ? -46.197 -27.573 -89.415 1.00 45.12 372 TYR E N 1
ATOM 10809 C CA . TYR D 1 379 ? -46.459 -26.394 -90.228 1.00 45.35 372 TYR E CA 1
ATOM 10810 C C . TYR D 1 379 ? -47.674 -26.625 -91.119 1.00 45.89 372 TYR E C 1
ATOM 10811 O O . TYR D 1 379 ? -47.697 -27.580 -91.884 1.00 44.23 372 TYR E O 1
ATOM 10820 N N . GLY D 1 380 ? -48.640 -25.701 -91.013 1.00 45.09 373 GLY E N 1
ATOM 10821 C CA . GLY D 1 380 ? -49.905 -25.762 -91.722 1.00 52.94 373 GLY E CA 1
ATOM 10822 C C . GLY D 1 380 ? -49.745 -25.561 -93.228 1.00 54.91 373 GLY E C 1
ATOM 10823 O O . GLY D 1 380 ? -50.578 -26.026 -93.999 1.00 61.71 373 GLY E O 1
ATOM 10824 N N . GLY D 1 381 ? -48.684 -24.852 -93.643 1.00 56.55 374 GLY E N 1
ATOM 10825 C CA . GLY D 1 381 ? -48.373 -24.639 -95.050 1.00 53.14 374 GLY E CA 1
ATOM 10826 C C . GLY D 1 381 ? -47.420 -25.719 -95.566 1.00 50.41 374 GLY E C 1
ATOM 10827 O O . GLY D 1 381 ? -47.349 -26.794 -94.985 1.00 49.60 374 GLY E O 1
ATOM 10828 N N . THR D 1 382 ? -46.682 -25.470 -96.653 1.00 47.20 375 THR E N 1
ATOM 10829 C CA . THR D 1 382 ? -45.609 -26.401 -96.979 1.00 49.33 375 THR E CA 1
ATOM 10830 C C . THR D 1 382 ? -44.258 -25.678 -96.937 1.00 48.96 375 THR E C 1
ATOM 10831 O O . THR D 1 382 ? -44.011 -24.725 -97.675 1.00 39.29 375 THR E O 1
ATOM 10835 N N . ALA D 1 383 ? -43.386 -26.155 -96.045 1.00 43.23 376 ALA E N 1
ATOM 10836 C CA . ALA D 1 383 ? -42.083 -25.559 -95.805 1.00 40.02 376 ALA E CA 1
ATOM 10837 C C . ALA D 1 383 ? -41.069 -26.127 -96.793 1.00 37.40 376 ALA E C 1
ATOM 10838 O O . ALA D 1 383 ? -41.198 -27.276 -97.193 1.00 39.01 376 ALA E O 1
ATOM 10840 N N . THR D 1 384 ? -40.078 -25.311 -97.188 1.00 37.94 377 THR E N 1
ATOM 10841 C CA . THR D 1 384 ? -38.875 -25.779 -97.870 1.00 34.83 377 THR E CA 1
ATOM 10842 C C . THR D 1 384 ? -37.642 -25.457 -97.027 1.00 35.50 377 THR E C 1
ATOM 10843 O O . THR D 1 384 ? -37.624 -24.487 -96.264 1.00 33.20 377 THR E O 1
ATOM 10847 N N . PHE D 1 385 ? -36.604 -26.305 -97.134 1.00 36.42 378 PHE E N 1
ATOM 10848 C CA . PHE D 1 385 ? -35.456 -26.248 -96.237 1.00 36.55 378 PHE E CA 1
ATOM 10849 C C . PHE D 1 385 ? -34.152 -26.071 -97.014 1.00 35.94 378 PHE E C 1
ATOM 10850 O O . PHE D 1 385 ? -33.984 -26.678 -98.066 1.00 36.95 378 PHE E O 1
ATOM 10858 N N . TYR D 1 386 ? -33.231 -25.278 -96.441 1.00 31.22 379 TYR E N 1
ATOM 10859 C CA . TYR D 1 386 ? -31.837 -25.224 -96.835 1.00 35.53 379 TYR E CA 1
ATOM 10860 C C . TYR D 1 386 ? -30.960 -25.408 -95.602 1.00 37.17 379 TYR E C 1
ATOM 10861 O O . TYR D 1 386 ? -31.228 -24.819 -94.551 1.00 38.94 379 TYR E O 1
ATOM 10870 N N . LEU D 1 387 ? -29.936 -26.249 -95.749 1.00 35.92 380 LEU E N 1
ATOM 10871 C CA . LEU D 1 387 ? -28.867 -26.341 -94.771 1.00 41.58 380 LEU E CA 1
ATOM 10872 C C . LEU D 1 387 ? -27.679 -25.610 -95.373 1.00 39.32 380 LEU E C 1
ATOM 10873 O O . LEU D 1 387 ? -27.150 -26.034 -96.396 1.00 43.50 380 LEU E O 1
ATOM 10878 N N . SER D 1 388 ? -27.291 -24.484 -94.775 1.00 37.65 381 SER E N 1
ATOM 10879 C CA . SER D 1 388 ? -26.297 -23.665 -95.454 1.00 37.89 381 SER E CA 1
ATOM 10880 C C . SER D 1 388 ? -25.064 -23.433 -94.607 1.00 33.09 381 SER E C 1
ATOM 10881 O O . SER D 1 388 ? -25.178 -23.148 -93.425 1.00 38.33 381 SER E O 1
ATOM 10884 N N . GLN D 1 389 ? -23.899 -23.595 -95.233 1.00 31.89 382 GLN E N 1
ATOM 10885 C CA . GLN D 1 389 ? -22.663 -23.037 -94.724 1.00 33.20 382 GLN E CA 1
ATOM 10886 C C . GLN D 1 389 ? -22.591 -21.564 -95.128 1.00 32.05 382 GLN E C 1
ATOM 10887 O O . GLN D 1 389 ? -23.245 -21.133 -96.081 1.00 32.09 382 GLN E O 1
ATOM 10889 N N . ALA D 1 390 ? -21.829 -20.789 -94.355 1.00 30.18 383 ALA E N 1
ATOM 10890 C CA . ALA D 1 390 ? -21.476 -19.426 -94.691 1.00 30.20 383 ALA E CA 1
ATOM 10891 C C . ALA D 1 390 ? -20.631 -19.453 -95.968 1.00 33.96 383 ALA E C 1
ATOM 10892 O O . ALA D 1 390 ? -19.651 -20.195 -96.065 1.00 30.97 383 ALA E O 1
ATOM 10894 N N . ALA D 1 391 ? -21.004 -18.626 -96.955 1.00 30.89 384 ALA E N 1
ATOM 10895 C CA . ALA D 1 391 ? -20.423 -18.706 -98.292 1.00 28.11 384 ALA E CA 1
ATOM 10896 C C . ALA D 1 391 ? -19.658 -17.434 -98.640 1.00 26.91 384 ALA E C 1
ATOM 10897 O O . ALA D 1 391 ? -19.741 -16.442 -97.923 1.00 26.03 384 ALA E O 1
ATOM 10899 N N . ASP D 1 392 ? -18.917 -17.487 -99.756 1.00 27.38 385 ASP E N 1
ATOM 10900 C CA . ASP D 1 392 ? -18.249 -16.337 -100.356 1.00 30.45 385 ASP E CA 1
ATOM 10901 C C . ASP D 1 392 ? -19.256 -15.310 -100.883 1.00 24.59 385 ASP E C 1
ATOM 10902 O O . ASP D 1 392 ? -20.396 -15.653 -101.217 1.00 24.91 385 ASP E O 1
ATOM 10907 N N . GLY D 1 393 ? -18.791 -14.059 -100.945 1.00 24.47 386 GLY E N 1
ATOM 10908 C CA . GLY D 1 393 ? -19.524 -12.964 -101.554 1.00 25.24 386 GLY E CA 1
ATOM 10909 C C . GLY D 1 393 ? -19.238 -12.914 -103.058 1.00 28.22 386 GLY E C 1
ATOM 10910 O O . GLY D 1 393 ? -18.887 -13.947 -103.631 1.00 26.29 386 GLY E O 1
ATOM 10911 N N . ALA D 1 394 ? -19.348 -11.719 -103.667 1.00 23.47 387 ALA E N 1
ATOM 10912 C CA . ALA D 1 394 ? -19.322 -11.615 -105.124 1.00 25.87 387 ALA E CA 1
ATOM 10913 C C . ALA D 1 394 ? -17.975 -12.092 -105.679 1.00 25.47 387 ALA E C 1
ATOM 10914 O O . ALA D 1 394 ? -16.938 -11.736 -105.144 1.00 24.19 387 ALA E O 1
ATOM 10916 N N . LYS D 1 395 ? -17.989 -12.847 -106.792 1.00 25.78 388 LYS E N 1
ATOM 10917 C CA . LYS D 1 395 ? -16.780 -13.357 -107.429 1.00 27.96 388 LYS E CA 1
ATOM 10918 C C . LYS D 1 395 ? -16.854 -13.201 -108.959 1.00 29.13 388 LYS E C 1
ATOM 10919 O O . LYS D 1 395 ? -17.947 -13.047 -109.511 1.00 26.32 388 LYS E O 1
ATOM 10925 N N . VAL D 1 396 ? -15.683 -13.224 -109.609 1.00 29.98 389 VAL E N 1
ATOM 10926 C CA . VAL D 1 396 ? -15.507 -13.092 -111.051 1.00 34.07 389 VAL E CA 1
ATOM 10927 C C . VAL D 1 396 ? -14.665 -14.269 -111.536 1.00 38.00 389 VAL E C 1
ATOM 10928 O O . VAL D 1 396 ? -13.669 -14.631 -110.899 1.00 35.83 389 VAL E O 1
ATOM 10932 N N . LEU D 1 397 ? -15.047 -14.825 -112.695 1.00 40.26 390 LEU E N 1
ATOM 10933 C CA . LEU D 1 397 ? -14.245 -15.814 -113.395 1.00 37.92 390 LEU E CA 1
ATOM 10934 C C . LEU D 1 397 ? -14.191 -15.425 -114.871 1.00 41.23 390 LEU E C 1
ATOM 10935 O O . LEU D 1 397 ? -15.225 -15.295 -115.524 1.00 38.33 390 LEU E O 1
ATOM 10940 N N . CYS D 1 398 ? -12.967 -15.186 -115.359 1.00 39.84 391 CYS E N 1
ATOM 10941 C CA . CYS D 1 398 ? -12.720 -14.929 -116.765 1.00 39.44 391 CYS E CA 1
ATOM 10942 C C . CYS D 1 398 ? -12.900 -16.232 -117.534 1.00 37.00 391 CYS E C 1
ATOM 10943 O O . CYS D 1 398 ? -12.467 -17.277 -117.078 1.00 37.50 391 CYS E O 1
ATOM 10946 N N . LEU D 1 399 ? -13.634 -16.173 -118.649 1.00 38.56 392 LEU E N 1
ATOM 10947 C CA . LEU D 1 399 ? -13.914 -17.371 -119.431 1.00 42.47 392 LEU E CA 1
ATOM 10948 C C . LEU D 1 399 ? -13.139 -17.301 -120.755 1.00 43.20 392 LEU E C 1
ATOM 10949 O O . LEU D 1 399 ? -12.612 -16.253 -121.136 1.00 39.63 392 LEU E O 1
#

Solvent-accessible surface area: 54929 Å² total; per-residue (Å²): 136,22,52,41,124,33,50,57,74,110,15,40,56,78,0,87,67,21,5,30,94,61,59,69,62,119,5,97,8,4,3,14,0,3,0,10,0,0,2,0,0,2,8,0,16,24,6,69,0,7,0,1,0,0,0,1,61,9,20,2,6,0,0,0,13,59,76,116,82,28,55,0,11,2,9,3,44,21,105,70,27,38,83,68,88,98,35,105,17,96,30,33,81,121,103,62,77,19,62,69,35,104,1,165,18,0,9,50,0,22,0,0,5,50,77,20,86,25,87,118,30,40,0,0,8,0,0,6,2,25,33,3,31,79,44,10,27,0,14,17,22,1,0,16,0,0,0,0,0,7,0,0,35,21,27,9,80,15,96,18,40,9,26,37,28,1,88,4,0,28,67,0,10,58,48,11,40,60,43,37,12,4,31,10,31,1,8,0,0,20,8,2,30,74,12,21,1,1,26,0,27,10,103,56,60,20,5,10,10,2,48,32,78,63,124,68,23,18,6,0,0,2,6,1,82,44,135,73,99,30,13,54,65,50,28,48,64,22,53,59,39,1,89,64,8,8,77,56,52,74,18,100,10,2,17,94,12,33,77,69,52,9,57,91,39,122,110,66,25,75,90,105,7,44,33,4,4,33,1,0,9,12,0,10,56,20,0,7,42,0,0,16,0,15,115,98,37,53,41,66,33,6,0,55,13,0,19,80,0,3,128,20,0,90,91,28,2,97,0,14,12,104,42,0,34,75,2,5,61,13,2,73,82,8,107,34,20,75,0,0,0,0,1,3,35,11,20,3,6,0,1,0,0,5,0,27,35,107,14,4,93,101,0,24,72,52,1,105,80,107,12,75,40,97,6,31,1,18,72,19,56,7,10,24,4,32,97,31,41,13,66,149,22,56,121,144,52,58,82,76,58,23,35,58,51,0,89,64,20,5,37,96,87,59,70,58,123,4,81,9,5,3,14,0,4,0,11,0,0,2,0,0,3,9,0,17,32,7,68,0,18,0,0,0,0,0,0,88,6,20,2,4,0,0,0,15,63,31,119,89,42,35,2,24,2,28,4,67,11,109,65,13,59,125,58,46,49,32,81,30,102,41,38,87,122,104,64,68,24,68,71,42,109,2,54,16,0,14,49,0,19,0,0,8,53,81,19,89,25,89,119,50,45,3,2,22,0,0,5,4,26,22,2,30,85,55,10,21,0,16,18,23,2,0,16,0,0,0,0,2,9,0,0,37,21,27,9,79,15,96,21,40,8,30,47,31,0,49,19,0,36,76,0,16,62,47,12,40,64,35,45,19,5,23,11,28,3,6,0,1,20,14,2,30,80,8,20,0,2,25,0,26,9,99,55,66,19,5,10,8,0,51,20,73,49,120,161,18,19,3,0,0,0,8,2,76,45,110,70,104,34,23,83,67,47,44,54,64,9,76,65,33,2,65,63,5,6,76,51,51,72,21,99,12,2,42,89,19,76,42,25,95,7,37,82,20,135,41,28,14,49,106,77,4,8,70,8,0,84,0,0,8,5,0,18,37,30,0,25,62,0,1,31,1,12,113,149,35,47,40,67,29,1,0,51,18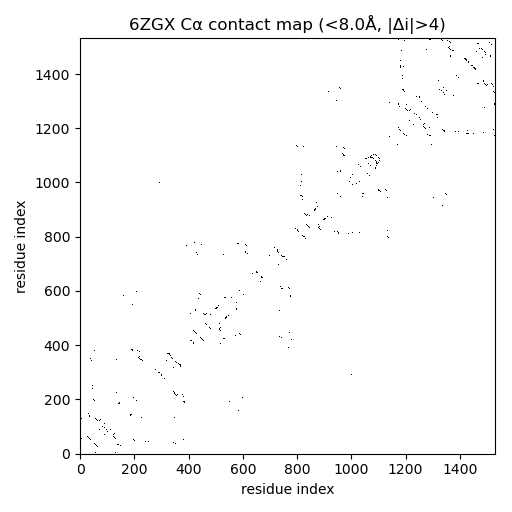,0,17,82,0,3,125,14,0,87,75,17,0,74,0,16,11,103,41,0,39,84,1,7,63,8,0,68,69,4,94,24,23,65,0,0,0,0,2,3,36,4,20,1,1,0,2,0,0,3,0,74,39,102,13,2,87,98,0,28,67,42,1,56,86,101,11,77,39,98,1,4,3,12,68,9,61,2,12,23,5,31,101,30,40,19,76,111,54,59,79,108,10,56,85,78,24,146,46,72,6,5,3,14,0,4,0,17,0,10,8,0,0,19,16,0,63,94,19,22,0,15,2,0,1,6,0,2,100,19,29,2,6,0,6,5,28,94,130,4,39,12,77,50,119,90,68,47,66,52,108,48,46,68,123,108,56,75,25,81,77,49,102,52,68,45,10,17,67,3,9,0,0,7,51,84,20,85,26,88,120,46,54,22,6,60,7,39,17,18,52,26,11,29,97,64,2,31,1,12,35,26,2,0,21,0,0,0,0,1,10,0,0,39,19,26,8,79,19,86,20,44,26,76,46,24,13,61,15,0,34,41,0,68,95,60,36,103,18,43,7,17,1,0,24,23,3,34,84,21,22,0,1,24,15,22,40,110,61,94,34,18,14,18,1,29,54,87,38,117,114,15,7,4,0,0,0,18,1,77,39,110,114,28,115,74,84,67,32,57,81,78,12,56,62,44,3,71,68,4,52,26,3,38,42,14,110,30,3,37,85,8,47,33,33,96,1,66,78,10,137,51,16,14,32,72,33,4,4,92,30,0,69,0,0,7,6,0,16,39,30,0,25,60,0,1,31,0,9,106,149,33,47,22,48,7,4,0,142,15,0,32,67,0,2,116,14,0,92,68,9,8,36,0,15,14,107,41,0,43,40,1,8,133,6,0,74,69,4,100,22,20,56,0,0,0,0,6,12,32,2,29,0,2,0,1,0,0,19,0,48,36,103,13,4,95,97,0,54,60,56,1,69,148,59,15,90,35,106,8,54,40,50,83,4,72,7,12,23,6,32,104,29,40,14,107,124,36,81,94,40,33,65,54,67,110,7,21,59,81,0,82,67,22,4,109,85,58,58,50,54,99,4,93,10,4,2,6,0,6,0,10,0,0,1,0,0,3,8,0,16,29,7,70,0,10,0,0,0,0,0,1,68,1,21,2,1,0,0,0,14,59,73,215,86,28,55,0,10,1,15,6,59,19,101,68,21,37,135,65,28,114,34,104,17,72,27,34,76,114,159,146,71,13,64,72,34,104,0,164,17,0,9,51,0,21,0,0,6,47,80,19,87,25,87,117,30,40,0,0,8,0,0,5,2,28,24,3,32,76,46,12,28,0,15,16,22,1,0,16,0,0,0,0,1,8,0,0,34,21,25,11,79,16,94,22,42,19,13,43,22,0,82,18,0,33,77,0,12,60,48,13,38,59,38,35,14,4,13,10,29,2,6,0,1,18,16,2,42,84,10,41,0,4,25,0,26,12,106,50,42,23,7,12,25,1,80,15,85,55,123,66,14,18,4,0,0,1,8,1,81,45,131,72,89,78,17,46,62,39,30,52,58,5,53,54,33,3,107,106,1,8,69,35,42,73,22,95,10,1,21,63,13,20,77,73,68,0,82,94,14,124,106,110,26,65,79,82,5,6,75,13,0,80,0,0,16,19,0,10,80,30,0,14,58,0,1,27,1,9,128,152,36,44,41,46,13,0,0,141,19,0,15,84,0,3,125,16,0,79,79,18,0,69,1,14,12,106,42,0,27,41,2,5,110,6,1,65,69,9,118,37,24,77,0,0,0,0,2,4,36,8,15,2,10,0,2,0,0,2,0,25,36,91,10,2,80,118,0,17,69,56,1,68,87,114,16,87,36,104,6,39,9,10,65,10,57,2,12,26,5,29,84,31,37,12,51

Foldseek 3Di:
DLEDDLCLVVQVVVFQVVQCVPPVDGFQWKKKFFFKWWLFQAPQLLLLFKTWMFGFSWIKMKTKHFDAPQKAWEAEPDPVFDPDRIDMDGQADPVGQDAADPPLLCLLLSQLSRLVDFDDQTYMYIYMYTRPPVVQFRCHSLRSNLNSNLVSCVRTNDPDDLQSSLVSSQRSCCRHVVANDGSPRNSNRAFHAFQWIWIARSNVRDIDTAGNNPLQKWKKKKFLPDADPCLRVVLVVLSVLQVVVCVLLVHPGLCPPALVNLVVCVVSHDPLSSLSSNLNNVRSVLSVVLSVCVNVVNLLSNAVSQQVNQVSCVPRVNQADPQQVQLQVQQVPFPFWSHKHCTHRYNGHIIMIMGGPVCVVVSVVRSCVRGPGHMRMYTTGRHDHMDMDGD/DLEDDDDPVVQVVVFQVCLCVPVVDGFFKKKKFFFKWWLFQAPQLLQLFKTWMFGWPWIKMKTKHFDPPQKAWEAEPEDPFFPPRTDIGGQADPVGQDAADPPLLCLLLSQLSRLLPFDDFTYMYIYMYTRPPVVQFRCHSLRVNLRSNLVSCVRTNDPDDLQVSLVSSQRSCCGRVVANDGSPRNSNRAFFAFQWIWIARSNVRDIDTFGHPDLQKWKKKKFLVDADPCLRVCLVVLSVLQCVVCVLVVHPGLCPPALVNLVVCPVSHDPLSSLSSNLNNLRSVLSVVLSVCSNVVVLLSNQVSQAVNQVSCVPRVNQADPQQVQLQVQQVPFPFWSHKHCTHRYNGHIMMTMGGPVRVVVSVVRSCVRGPGHMRMYITGRHDHMDMDGD/DADVVQVVVWVFFWKKKFFFKFWLFQPLQLLQQFKTKMFGWRWIKMKTWDFCAWEPECHIDGDDQADPVGADAADDPNLCLLLSLLSRLVDFDDFTYMYIYMYTRDDPPLQRLHSLRSNLRSNLVSCVRTNDPDDQQSSQVSSVSSVVVSHVRNNCQAFFAFQWIWMARSNPGDIDTQGQDDPQKWKKKKFLVDAQDDCVVQSVVLSVLQCLCCLFPVDRGLCNPALVSLVVCPVSGDPLSSLSSNLNNVRSVLSVVLSVCSNVSNVLSNQVSSAVNQVSCCPRSNQADPQQVQLQVQQVVFPFWSHKHDTPRYSGRIMMIMGRNVRVVVSCVRSCVRGPGGMDIDITGRHDHMDMDGD/DADDQDAVVVVVVVFQVCQCVVPVDGFFKKKKFFFKWWLFQAPQLLQLFKTWMFGWSWMKMKTKHFDAPQKAWEAEPDDVFDPDRIDMDGQADPVGADAADPPNLCLLLSQLSRLQPFDDQTYMYMYMYTRPPVPQFRCHSLRVNLRSNVVSCVRTNDPDDLQVSLVSSQRSCCHRVVANDGSPRNSNRAFHAFQWIWIARSNVRDIDTFGHDPLQKWKKKKFLVDADPCLRVVLVVLSVLQVQLCVLLVHPGLNVPALVSLVVCVVSHDPLSSLSSNLNNLRSVLSVVLSVCSNVVVLLSNQVSQAVNQVSCVPRVNQADPQQVQLQVQQVPFPFWSHKHCTHRHNGHIMMTMGGNVRVVVSQVRSQVSGPGGMHMHTTGRHDHMDMDGD

Secondary structure (DSSP, 8-state):
--B----HHHHHHHHHHHHHHHHSS--SEEEEEEEEEE-S-TT-GGGT-EE-EEEEEEEEEEEEEE-SSSEEEEEE--BTBPSPSEEEEEPP-SS------SSTHHHHHHHHHHH--SSPPPPEEEEEEE-SPTTSSS-HHHHHHHHHHHHHHHHS-----HHHHHHHHHHHHHHHH-----SHHHHHHHH--TTEEEEEETTT--EEEEE---TTEEEEEEEEEEE-THHHHHHHHHHHHHHHHHHHTT-SSGGG--HHHHHHSGGGS-HHHHHHHHHHHHHHHHHHHHHHHHHTT-HHHHHHHHHHHHHHIIIII----HHHHHHHHHHHTSTTEEEEEE-SS-SEEEEEEEEEGGGHHHHHHHHHHH-SS--EEEE------SEEEE-/--B----HHHHHHHHHHHHHHHHSS--SEEEEEEEEEE-S-TT-GGGT-EE-EEEEEEEEEEEEEEESSSEEEEEE--TTPPSPSEEEEE---SSS-----SSSHHHHHHHHHHH--SSPPPEEEEEEEE-SPTTSSS-HHHHHHHHHHHHHHHHS-----HHHHHHHHHHHHHHHH-----SHHHHHHHH--TTEEEEEETTT--EEEEE---TTEEEEEEEEEEE-THHHHHHHHHHHHHHHHHHHTT-SSGGG--HHHHHT-GGGS-HHHHHHHHHHHHHHHHHHHHHHHHHTT-HHHHHHHHHHHHHHIIIII----HHHHHHHHHHHTSTTEEEEEE-SS-SEEEEEEEEEGGGHHHHHHHHHHH-SS--EEEEE-----SEEEE-/--HHHHHHH---SEEEEEEEEEE-S-GGGGGGT-EE-EEEEEEEEEEEEE--EEEEE--EEEEPPP-SS------TTSHHHHHHHHHHH---SPPPPEEEEEEE-SPTTSSS-HHHHHHHHHHHHHHHHS-----HHHHHHHHHHHHHH--HHHHHHHH--TTEEEEEESSS--EEEEE---TTEEEEEEEEEEE-S-GGGTHHHHHHHHHHTTSSS--SSGGG--HHHHHT-GGGS-HHHHHHHHHHHHHHHHHHHHHHHHHTT-HHHHHHHHHHHHHHIIIII----HHHHHHHHHHHTSTTEEEEEE-SS-SEEEEEEEEEGGGHHHHHHHHHHT-SS--EEEEE-----SEEEE-/-PPP---HHHHHHHHHHHHHHHHSS--SEEEEEEEEEE-S-TT-GGGT-EE-EEEEEEEEEEEEEE-SSSEEEEEE--TTPPSPSEEEEEPP-SS------SSTHHHHHHHHHHH--SSPPPPEEEEEEE-SPTTSSS-HHHHHHHHHHHHHHHHS-----HHHHHHHHHHHHHHHH-----SHHHHHHHH--TTEEEEEETTT--EEEEE---TTEEEEEEEEEEE-THHHHHHHHHHHHHHHHHHHHT-SSGGG--HHHHHHTGGGS-HHHHHHHHHHHHHHHHHHHHHHHHHTT-HHHHHHHHHHHHHHIIIII----HHHHHHHHHHHTSTTEEEEEE-SSSSEEEEEEEEEGGGHHHHHHHHHHH-SS--EEEEE------EEEE-

B-factor: mean 40.85, std 15.42, range [15.22, 120.86]

Radius of gyration: 39.6 Å; Cα contacts (8 Å, |Δi|>4): 3635; chains: 4; bounding box: 88×76×126 Å